Protein 6DU6 (pdb70)

Solvent-accessible surface area: 80633 Å² total; per-residue (Å²): 61,75,20,64,12,69,31,33,8,77,20,69,9,70,68,170,36,66,150,25,39,16,1,3,0,1,0,5,14,4,112,35,0,33,44,42,119,43,2,35,127,0,5,59,36,14,1,26,1,4,18,10,55,3,42,134,47,74,72,143,91,8,31,76,4,5,141,26,14,93,84,1,17,72,90,73,7,156,143,89,40,119,26,53,14,13,0,16,0,2,3,9,18,6,13,70,17,92,11,4,38,60,126,23,141,12,101,7,50,68,59,95,61,5,47,7,1,17,55,134,118,28,74,113,145,4,44,84,104,73,2,20,12,76,2,89,49,4,33,83,26,17,149,174,40,52,104,5,38,11,25,104,24,109,0,12,0,46,5,77,62,70,60,67,49,27,2,46,0,36,4,76,112,26,32,113,2,14,12,137,64,23,16,16,10,19,44,12,76,29,86,42,76,18,23,36,121,83,2,93,40,3,1,94,30,0,24,122,51,35,1,0,0,0,0,4,4,29,2,12,75,41,63,6,4,156,83,3,76,106,42,7,30,128,162,1,108,88,8,66,4,0,1,14,0,3,8,33,47,0,22,125,43,0,80,50,0,5,79,50,4,40,0,0,2,0,4,0,16,49,0,7,22,11,2,70,14,30,26,2,2,10,0,1,10,1,0,0,1,55,0,13,76,37,20,56,1,0,0,0,0,28,50,0,1,50,32,1,23,167,97,41,96,5,11,28,0,3,2,0,0,0,0,3,0,0,48,16,6,0,3,0,0,1,0,24,18,0,0,14,159,0,128,63,6,49,65,0,0,82,6,0,3,76,2,0,43,26,0,12,44,12,20,30,28,102,54,48,21,41,14,5,10,59,46,81,25,98,67,32,94,56,45,8,0,2,4,0,0,1,1,11,0,4,53,33,9,170,11,22,0,2,1,0,20,12,73,60,0,145,13,0,18,20,2,1,41,1,17,11,133,14,3,0,0,1,1,3,78,111,40,45,22,1,56,12,2,16,5,30,6,1,5,37,9,4,25,15,99,113,142,50,82,190,71,71,122,108,2,5,62,29,12,14,113,45,0,48,76,32,0,129,113,135,48,32,21,140,110,63,44,27,1,1,4,2,2,14,140,56,90,47,86,62,74,24,25,14,0,62,3,46,113,76,80,27,64,10,78,30,27,4,70,19,69,37,94,66,172,48,49,151,16,41,17,1,3,0,2,0,6,15,4,108,35,0,32,44,36,116,51,0,43,124,0,3,59,30,13,0,19,2,0,12,5,50,4,21,116,42,54,65,131,89,11,30,81,4,6,135,21,3,92,63,0,24,95,70,24,27,186,118,62,62,22,39,41,12,12,0,3,1,1,0,9,52,6,11,49,11,62,13,9,58,21,74,82,86,79,108,58,55,37,90,12,131,160,68,112,127,11,80,20,21,26,75,146,129,42,89,86,135,6,45,37,118,22,18,26,14,47,161,29,79,15,20,146,17,8,128,141,55,36,99,23,43,14,20,102,16,68,0,7,14,30,11,76,61,88,69,54,103,33,8,47,6,44,6,96,86,30,24,86,6,0,41,153,47,28,12,18,8,14,42,5,84,24,78,18,62,36,30,36,152,88,5,20,55,1,4,96,26,0,18,114,55,33,4,0,0,0,0,5,7,17,3,12,87,13,72,6,4,160,88,5,89,110,43,4,31,130,138,0,109,88,7,48,4,0,1,14,0,4,5,51,24,0,30,137,44,1,85,53,0,11,81,54,1,32,0,0,0,0,3,0,15,45,0,7,16,9,8,68,8,28,37,0,1,7,0,1,8,1,0,0,0,62,0,10,85,52,19,58,1,0,2,0,0,23,44,0,2,47,28,1,14,136,139,44,90,17,16,24,0,1,2,1,1,0,1,4,0,0,50,12,6,0,4,1,1,2,1,30,19,0,0,16,143,0,117,72,3,41,66,0,0,74,17,0,6,85,2,0,64,18,0,13,51,12,25,37,31,108,66,48,24,49,14,0,15,63,46,14,113,94,77,24,94,54,36,19,0,2,4,0,0,1,3,13,0,4,35,16,7,153,9,19,0,2,0,0,26,14,51,58,1,48,14,0,23,48,2,1,24,1,21,12,103,11,1,0,0,1,1,2,40,111,51,46,17,0,48,6,1,10,4,21,6,2,6,36,7,6,18,20,124,120,74,101,94,177,69,88,90,119,9,9,60,38,27,11,116,54,0,19,55,30,0,81,115,85,42,31,8,137,86,57,42,28,0,0,2,3,11,20,154,38,77,44,82,60,91,18,15,14,0,62,3,22,49,9,159,188,81,145,5,60,25,65,13,65,29,30,6,72,21,73,23,96,71,168,50,62,159,23,40,17,1,4,0,1,0,7,18,7,111,38,0,30,38,40,100,84,3,29,98,0,5,63,37,12,0,23,0,0,15,10,52,4,21,102,48,73,65,144,93,12,32,74,7,7,145,26,8,78,96,0,21,107,91,39,27,183,84,132,55,46,42,57,17,8,0,6,1,1,1,12,48,4,15,42,13,63,8,18,50,14,40,68,82,73,119,54,66,27,91,16,128,157,69,103,151,28,76,17,27,106,33,167,86,7,108,94,127,1,26,106,78,92,20,61,22,80,17,132,54,15,53,157,19,17,128,171,66,44,73,16,34,8,8,106,25,61,0,4,13,41,9,93,60,90,58,62,125,37,16,70,22,58,12,86,88,34,27,89,5,0,39,129,58,28,10,27,22,17,50,15,67,25,90,41,76,16,27,36,125,78,2,92,40,0,2,81,36,0,18,115,64,33,5,0,0,1,0,4,5,15,1,18,73,32,59,8,4,147,94,2,90,114,50,3,30,134,151,0,119,84,7,66,0,1,0,12,0,4,9,39,52,0,21,114,42,2,84,54,0,12,84,39,2,18,0,0,1,0,5,0,21,39,0,7,30,12,1,72,15,29,25,0,1,10,0,1,10,1,0,0,0,58,0,7,86,49,7,49,2,0,1,0,0,20,43,0,1,51,18,0,17,155,114,57,118,8,11,28,0,2,2,1,0,0,0,2,0,0,46,10,5,0,2,0,0,1,0,24,15,0,0,11,148,0,118,62,16,47,65,0,0,78,4,0,7,84,1,0,44,20,0,14,50,11,20,27,33,85,50,45,18,31,19,0,22,81,34,31,97,89,89,28,94,50,36,15,0,1,4,1,0,1,2,9,0,5,57,29,4,171,9,21,0,1,0,0,24,14,55,57,0,96,10,0,14,15,2,0,19,1,17,10,132,12,4,0,0,0,0,2,75,110,44,51,19,1,39,10,1,14,6,24,4,1,7,42,10,7,27,26,130,117,145,64,104,175,68,92,108,140,8,14,86,45,23,9,117,52,0,20,56,25,0,80,102,104,50,38,8,138,88,61,47,30,0,0,0,1,14,18,107,41,74,49,75,64,112,34,6,12,0,68,6,48,84,11,168,92,72,31,59,12,64,29,32,3,69,25,66,24,98,69,172,47,56,156,18,45,16,1,5,0,1,0,6,17,5,110,33,0,32,32,57,111,91,3,31,123,0,7,58,33,10,1,28,2,3,15,14,51,7,23,120,53,74,77,143,86,10,33,71,7,7,130,24,8,90,86,0,24,108,81,40,51,178,72,178,69,38,39,65,23,11,0,10,2,1,0,11,46,7,24,49,11,57,15,29,103,34,103,50,92,91,110,71,130,55,125,49,144,148,64,112,138,28,62,26,6,26,72,145,134,59,95,120,175,13,36,38,98,80,16,43,7,77,5,111,63,9,51,168,15,22,128,170,65,29,100,27,28,10,32,111,12,77,20,5,22,37,13,88,58,93,56,65,85,31,6,73,10,64,29,99,56,28,25,51,14,20,47,157,61,30,13,22,12,14,60,9,74,34,76,41,83,13,27,49,125,87,5,100,46,4,3,90,32,0,25,124,48,33,5,0,0,1,0,6,7,26,3,30,59,33,63,7,13,142,74,5,77,106,31,5,32,129,156,0,101,87,10,62,4,2,2,16,0,4,13,42,43,0,22,122,48,0,81,57,0,12,71,46,2,38,0,0,1,0,4,0,19,48,0,7,19,11,3,68,25,41,36,0,2,12,0,2,9,0,0,0,0,54,0,6,88,42,18,49,3,0,1,0,0,22,55,0,1,49,18,2,23,155,98,55,106,6,3,19,0,1,1,0,0,0,2,3,0,0,47,10,4,0,6,1,1,1,0,26,19,0,0,17,166,1,125,66,16,55,66,0,0,76,11,0,6,85,1,2,47,21,0,15,49,4,22,36,39,102,42,37,22,41,13,0,14,66,49,14,90,112,82,34,79,55,36,6,0,3,2,0,0,1,3,14,0,5,53,35,8,157,9,24,0,3,1,0,23,17,112,79,1,169,16,0,18,22,4,1,26,0,21,11,122,12,3,0,0,1,1,6,78,109,43,34,16,2,41,11,2,18,6,30,6,1,6,44,8,4,33,28,134,118,142,87,96,179,80,138,95,133,17,8,42,41,44,6,70,50,0,4,60,29,0,97,110,107,56,40,11,141,99,61,45,31,0,0,1,2,10,22,154,102,111,27,13,22,0,56,5,41,88,12,147

Radius of gyration: 41.03 Å; Cα contacts (8 Å, |Δi|>4): 4646; chains: 4; bounding box: 105×100×108 Å

Structure (mmCIF, N/CA/C/O backbone):
data_6DU6
#
_entry.id   6DU6
#
_cell.length_a   109.229
_cell.length_b   113.654
_cell.length_c   202.075
_cell.angle_alpha   90.00
_cell.angle_beta   90.00
_cell.angle_gamma   90.00
#
_symmetry.space_group_name_H-M   'P 21 21 21'
#
loop_
_entity.id
_entity.type
_entity.pdbx_description
1 polymer 'Pyruvate kinase'
2 non-polymer 1,6-di-O-phosphono-beta-D-fructofuranose
#
loop_
_atom_site.group_PDB
_atom_site.id
_atom_site.type_symbol
_atom_site.label_atom_id
_atom_site.label_alt_id
_atom_site.label_comp_id
_atom_site.label_asym_id
_atom_site.label_entity_id
_atom_site.label_seq_id
_atom_site.pdbx_PDB_ins_code
_atom_site.Cartn_x
_atom_site.Cartn_y
_atom_site.Cartn_z
_atom_site.occupancy
_atom_site.B_iso_or_equiv
_atom_site.auth_seq_id
_atom_site.auth_comp_id
_atom_site.auth_asym_id
_atom_site.auth_atom_id
_atom_site.pdbx_PDB_model_num
ATOM 1 N N . SER A 1 39 ? 20.144 34.967 44.164 1.00 139.49 21 SER A N 1
ATOM 2 C CA . SER A 1 39 ? 19.212 34.289 45.058 1.00 139.78 21 SER A CA 1
ATOM 3 C C . SER A 1 39 ? 19.964 33.431 46.075 1.00 141.64 21 SER A C 1
ATOM 4 O O . SER A 1 39 ? 21.049 32.925 45.786 1.00 143.39 21 SER A O 1
ATOM 7 N N . VAL A 1 40 ? 19.385 33.272 47.267 1.00 140.75 22 VAL A N 1
ATOM 8 C CA . VAL A 1 40 ? 20.026 32.470 48.305 1.00 140.19 22 VAL A CA 1
ATOM 9 C C . VAL A 1 40 ? 19.761 30.983 48.099 1.00 133.79 22 VAL A C 1
ATOM 10 O O . VAL A 1 40 ? 20.679 30.159 48.183 1.00 132.84 22 VAL A O 1
ATOM 14 N N . SER A 1 41 ? 18.512 30.612 47.822 1.00 136.15 23 SER A N 1
ATOM 15 C CA . SER A 1 41 ? 18.118 29.212 47.730 1.00 138.05 23 SER A CA 1
ATOM 16 C C . SER A 1 41 ? 17.449 28.946 46.390 1.00 132.11 23 SER A C 1
ATOM 17 O O . SER A 1 41 ? 17.083 29.867 45.656 1.00 135.77 23 SER A O 1
ATOM 20 N N . HIS A 1 42 ? 17.286 27.657 46.078 1.00 122.33 24 HIS A N 1
ATOM 21 C CA . HIS A 1 42 ? 16.656 27.276 44.818 1.00 121.67 24 HIS A CA 1
ATOM 22 C C . HIS A 1 42 ? 15.191 27.694 44.788 1.00 123.65 24 HIS A C 1
ATOM 23 O O . HIS A 1 42 ? 14.686 28.126 43.745 1.00 127.83 24 HIS A O 1
ATOM 30 N N . LEU A 1 43 ? 14.488 27.551 45.913 1.00 131.19 25 LEU A N 1
ATOM 31 C CA . LEU A 1 43 ? 13.101 28.001 45.978 1.00 137.30 25 LEU A CA 1
ATOM 32 C C . LEU A 1 43 ? 13.001 29.503 45.732 1.00 137.89 25 LEU A C 1
ATOM 33 O O . LEU A 1 43 ? 12.157 29.963 44.953 1.00 138.53 25 LEU A O 1
ATOM 38 N N . GLU A 1 44 ? 13.860 30.287 46.392 1.00 135.02 26 GLU A N 1
ATOM 39 C CA . GLU A 1 44 ? 13.875 31.727 46.159 1.00 140.74 26 GLU A CA 1
ATOM 40 C C . GLU A 1 44 ? 14.271 32.059 44.727 1.00 138.72 26 GLU A C 1
ATOM 41 O O . GLU A 1 44 ? 13.807 33.061 44.171 1.00 140.50 26 GLU A O 1
ATOM 47 N N . HIS A 1 45 ? 15.132 31.239 44.119 1.00 140.23 27 HIS A N 1
ATOM 48 C CA . HIS A 1 45 ? 15.481 31.440 42.717 1.00 140.69 27 HIS A CA 1
ATOM 49 C C . HIS A 1 45 ? 14.264 31.256 41.823 1.00 139.28 27 HIS A C 1
ATOM 50 O O . HIS A 1 45 ? 13.969 32.104 40.975 1.00 138.81 27 HIS A O 1
ATOM 57 N N . MET A 1 46 ? 13.541 30.147 42.005 1.00 140.11 28 MET A N 1
ATOM 58 C CA . MET A 1 46 ? 12.338 29.904 41.215 1.00 140.02 28 MET A CA 1
ATOM 59 C C . MET A 1 46 ? 11.306 31.002 41.435 1.00 140.16 28 MET A C 1
ATOM 60 O O . MET A 1 46 ? 10.603 31.403 40.499 1.00 139.65 28 MET A O 1
ATOM 65 N N . CYS A 1 47 ? 11.200 31.500 42.669 1.00 144.22 29 CYS A N 1
ATOM 66 C CA . CYS A 1 47 ? 10.280 32.596 42.948 1.00 147.01 29 CYS A CA 1
ATOM 67 C C . CYS A 1 47 ? 10.684 33.869 42.217 1.00 141.39 29 CYS A C 1
ATOM 68 O O . CYS A 1 47 ? 9.822 34.683 41.865 1.00 142.52 29 CYS A O 1
ATOM 71 N N . SER A 1 48 ? 11.981 34.057 41.976 1.00 134.64 30 SER A N 1
ATOM 72 C CA . SER A 1 48 ? 12.496 35.291 41.392 1.00 135.23 30 SER A CA 1
ATOM 73 C C . SER A 1 48 ? 12.362 35.343 39.875 1.00 132.90 30 SER A C 1
ATOM 74 O O . SER A 1 48 ? 12.736 36.358 39.277 1.00 134.86 30 SER A O 1
ATOM 77 N N . LEU A 1 49 ? 11.855 34.285 39.241 1.00 125.08 31 LEU A N 1
ATOM 78 C CA . LEU A 1 49 ? 11.669 34.302 37.795 1.00 118.22 31 LEU A CA 1
ATOM 79 C C . LEU A 1 49 ? 10.630 35.345 37.403 1.00 116.58 31 LEU A C 1
ATOM 80 O O . LEU A 1 49 ? 9.527 35.384 37.957 1.00 115.87 31 LEU A O 1
ATOM 85 N N . ASP A 1 50 ? 10.989 36.188 36.439 1.00 114.03 32 ASP A N 1
ATOM 86 C CA . ASP A 1 50 ? 10.141 37.287 35.994 1.00 112.22 32 ASP A CA 1
ATOM 87 C C . ASP A 1 50 ? 10.001 37.179 34.484 1.00 112.69 32 ASP A C 1
ATOM 88 O O . ASP A 1 50 ? 11.007 37.152 33.768 1.00 113.53 32 ASP A O 1
ATOM 93 N N . ILE A 1 51 ? 8.758 37.096 34.004 1.00 112.95 33 ILE A N 1
ATOM 94 C CA . ILE A 1 51 ? 8.538 37.062 32.562 1.00 114.07 33 ILE A CA 1
ATOM 95 C C . ILE A 1 51 ? 8.873 38.409 31.937 1.00 115.90 33 ILE A C 1
ATOM 96 O O . ILE A 1 51 ? 9.229 38.482 30.755 1.00 115.14 33 ILE A O 1
ATOM 101 N N . ASP A 1 52 ? 8.766 39.492 32.712 1.00 119.63 34 ASP A N 1
ATOM 102 C CA . ASP A 1 52 ? 9.104 40.813 32.196 1.00 130.70 34 ASP A CA 1
ATOM 103 C C . ASP A 1 52 ? 10.610 40.990 32.038 1.00 145.44 34 ASP A C 1
ATOM 104 O O . ASP A 1 52 ? 11.053 41.770 31.186 1.00 147.62 34 ASP A O 1
ATOM 109 N N . SER A 1 53 ? 11.407 40.293 32.846 1.00 157.37 35 SER A N 1
ATOM 110 C CA . SER A 1 53 ? 12.857 40.425 32.768 1.00 171.85 35 SER A CA 1
ATOM 111 C C . SER A 1 53 ? 13.353 39.867 31.439 1.00 178.13 35 SER A C 1
ATOM 112 O O . SER A 1 53 ? 13.223 38.667 31.173 1.00 178.12 35 SER A O 1
ATOM 115 N N . GLN A 1 54 ? 13.918 40.736 30.606 1.00 184.21 36 GLN A N 1
ATOM 116 C CA . GLN A 1 54 ? 14.334 40.349 29.266 1.00 187.67 36 GLN A CA 1
ATOM 117 C C . GLN A 1 54 ? 15.646 39.573 29.300 1.00 189.22 36 GLN A C 1
ATOM 118 O O . GLN A 1 54 ? 16.535 39.856 30.108 1.00 192.52 36 GLN A O 1
ATOM 124 N N . THR A 1 55 ? 15.753 38.585 28.417 1.00 195.42 37 THR A N 1
ATOM 125 C CA . THR A 1 55 ? 16.947 37.768 28.276 1.00 201.24 37 THR A CA 1
ATOM 126 C C . THR A 1 55 ? 17.932 38.417 27.306 1.00 205.89 37 THR A C 1
ATOM 127 O O . THR A 1 55 ? 17.610 39.368 26.591 1.00 210.39 37 THR A O 1
ATOM 129 N N . ALA A 1 56 ? 19.154 37.891 27.294 1.00 203.88 38 ALA A N 1
ATOM 130 C CA . ALA A 1 56 ? 20.147 38.332 26.330 1.00 202.60 38 ALA A CA 1
ATOM 131 C C . ALA A 1 56 ? 19.835 37.759 24.951 1.00 200.47 38 ALA A C 1
ATOM 132 O O . ALA A 1 56 ? 19.163 36.733 24.810 1.00 198.67 38 ALA A O 1
ATOM 134 N N . PHE A 1 57 ? 20.337 38.443 23.920 1.00 201.02 39 PHE A N 1
ATOM 135 C CA . PHE A 1 57 ? 20.051 38.028 22.549 1.00 200.89 39 PHE A CA 1
ATOM 136 C C . PHE A 1 57 ? 20.707 36.697 22.204 1.00 195.85 39 PHE A C 1
ATOM 137 O O . PHE A 1 57 ? 20.167 35.937 21.393 1.00 195.41 39 PHE A O 1
ATOM 145 N N . VAL A 1 58 ? 21.863 36.400 22.798 1.00 179.93 40 VAL A N 1
ATOM 146 C CA . VAL A 1 58 ? 22.618 35.212 22.418 1.00 163.18 40 VAL A CA 1
ATOM 147 C C . VAL A 1 58 ? 21.885 33.956 22.872 1.00 144.17 40 VAL A C 1
ATOM 148 O O . VAL A 1 58 ? 21.285 33.917 23.955 1.00 145.05 40 VAL A O 1
ATOM 152 N N . ARG A 1 59 ? 21.932 32.919 22.039 1.00 124.65 41 ARG A N 1
ATOM 153 C CA . ARG A 1 59 ? 21.382 31.608 22.359 1.00 108.71 41 ARG A CA 1
ATOM 154 C C . ARG A 1 59 ? 22.512 30.591 22.288 1.00 102.96 41 ARG A C 1
ATOM 155 O O . ARG A 1 59 ? 23.081 30.367 21.214 1.00 105.91 41 ARG A O 1
ATOM 163 N N . LEU A 1 60 ? 22.842 29.989 23.428 1.00 97.06 42 LEU A N 1
ATOM 164 C CA . LEU A 1 60 ? 24.035 29.160 23.541 1.00 93.05 42 LEU A CA 1
ATOM 165 C C . LEU A 1 60 ? 23.802 27.719 23.098 1.00 94.91 42 LEU A C 1
ATOM 166 O O . LEU A 1 60 ? 24.705 27.097 22.526 1.00 96.36 42 LEU A O 1
ATOM 171 N N . SER A 1 61 ? 22.615 27.170 23.352 1.00 94.69 43 SER A N 1
ATOM 172 C CA . SER A 1 61 ? 22.370 25.753 23.115 1.00 94.61 43 SER A CA 1
ATOM 173 C C . SER A 1 61 ? 22.150 25.470 21.634 1.00 95.37 43 SER A C 1
ATOM 174 O O . SER A 1 61 ? 21.467 26.222 20.934 1.00 98.71 43 SER A O 1
ATOM 177 N N . GLY A 1 62 ? 22.738 24.374 21.161 1.00 94.55 44 GLY A N 1
ATOM 178 C CA . GLY A 1 62 ? 22.625 24.018 19.761 1.00 96.51 44 GLY A CA 1
ATOM 179 C C . GLY A 1 62 ? 21.297 23.360 19.429 1.00 94.70 44 GLY A C 1
ATOM 180 O O . GLY A 1 62 ? 20.661 22.717 20.266 1.00 94.90 44 GLY A O 1
ATOM 181 N N . ILE A 1 63 ? 20.879 23.527 18.176 1.00 93.52 45 ILE A N 1
ATOM 182 C CA . ILE A 1 63 ? 19.640 22.954 17.661 1.00 92.56 45 ILE A CA 1
ATOM 183 C C . ILE A 1 63 ? 19.987 21.937 16.583 1.00 92.53 45 ILE A C 1
ATOM 184 O O . ILE A 1 63 ? 20.708 22.256 15.630 1.00 95.63 45 ILE A O 1
ATOM 189 N N . ILE A 1 64 ? 19.473 20.717 16.734 1.00 90.18 46 ILE A N 1
ATOM 190 C CA . ILE A 1 64 ? 19.703 19.630 15.788 1.00 87.18 46 ILE A CA 1
ATOM 191 C C . ILE A 1 64 ? 18.408 19.372 15.033 1.00 87.23 46 ILE A C 1
ATOM 192 O O . ILE A 1 64 ? 17.339 19.242 15.645 1.00 84.15 46 ILE A O 1
ATOM 197 N N . CYS A 1 65 ? 18.504 19.282 13.707 1.00 88.47 47 CYS A N 1
ATOM 198 C CA . CYS A 1 65 ? 17.347 19.077 12.846 1.00 86.94 47 CYS A CA 1
ATOM 199 C C . CYS A 1 65 ? 17.564 17.837 11.991 1.00 87.40 47 CYS A C 1
ATOM 200 O O . CYS A 1 65 ? 18.593 17.717 11.317 1.00 86.48 47 CYS A O 1
ATOM 203 N N . THR A 1 66 ? 16.586 16.933 12.001 1.00 87.54 48 THR A N 1
ATOM 204 C CA . THR A 1 66 ? 16.630 15.764 11.136 1.00 87.39 48 THR A CA 1
ATOM 205 C C . THR A 1 66 ? 16.131 16.136 9.747 1.00 89.65 48 THR A C 1
ATOM 206 O O . THR A 1 66 ? 15.115 16.821 9.598 1.00 89.08 48 THR A O 1
ATOM 210 N N . ILE A 1 67 ? 16.844 15.674 8.729 1.00 91.86 49 ILE A N 1
ATOM 211 C CA . ILE A 1 67 ? 16.555 16.037 7.349 1.00 94.72 49 ILE A CA 1
ATOM 212 C C . ILE A 1 67 ? 15.683 14.958 6.726 1.00 96.35 49 ILE A C 1
ATOM 213 O O . ILE A 1 67 ? 15.925 13.756 6.908 1.00 82.13 49 ILE A O 1
ATOM 218 N N . GLY A 1 68 ? 14.653 15.391 6.004 1.00 97.69 50 GLY A N 1
ATOM 219 C CA . GLY A 1 68 ? 13.738 14.495 5.339 1.00 96.99 50 GLY A CA 1
ATOM 220 C C . GLY A 1 68 ? 13.091 15.153 4.138 1.00 95.40 50 GLY A C 1
ATOM 221 O O . GLY A 1 68 ? 13.569 16.172 3.630 1.00 94.88 50 GLY A O 1
ATOM 222 N N . PRO A 1 69 ? 11.988 14.573 3.652 1.00 97.51 51 PRO A N 1
ATOM 223 C CA . PRO A 1 69 ? 11.344 15.126 2.446 1.00 100.03 51 PRO A CA 1
ATOM 224 C C . PRO A 1 69 ? 10.955 16.589 2.571 1.00 101.17 51 PRO A C 1
ATOM 225 O O . PRO A 1 69 ? 11.028 17.331 1.584 1.00 106.07 51 PRO A O 1
ATOM 229 N N . ALA A 1 70 ? 10.535 17.027 3.758 1.00 88.54 52 ALA A N 1
ATOM 230 C CA . ALA A 1 70 ? 10.130 18.418 3.931 1.00 88.53 52 ALA A CA 1
ATOM 231 C C . ALA A 1 70 ? 11.318 19.373 3.919 1.00 88.39 52 ALA A C 1
ATOM 232 O O . ALA A 1 70 ? 11.182 20.520 3.480 1.00 114.51 52 ALA A O 1
ATOM 234 N N . SER A 1 71 ? 12.477 18.932 4.404 1.00 87.07 53 SER A N 1
ATOM 235 C CA . SER A 1 71 ? 13.628 19.807 4.590 1.00 137.92 53 SER A CA 1
ATOM 236 C C . SER A 1 71 ? 14.761 19.568 3.600 1.00 134.58 53 SER A C 1
ATOM 237 O O . SER A 1 71 ? 15.747 20.313 3.624 1.00 134.75 53 SER A O 1
ATOM 240 N N . VAL A 1 72 ? 14.651 18.560 2.730 1.00 129.25 54 VAL A N 1
ATOM 241 C CA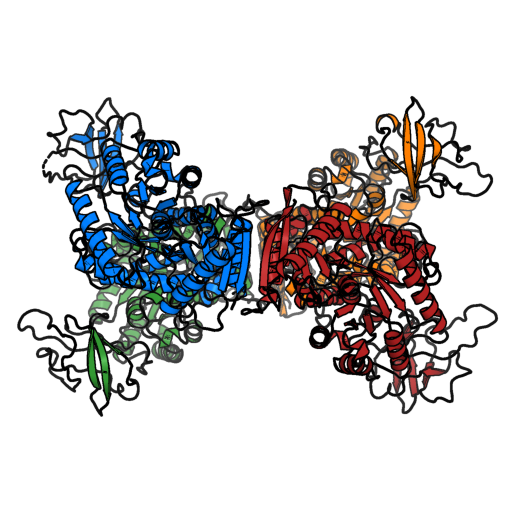 . VAL A 1 72 ? 15.776 18.190 1.873 1.00 128.27 54 VAL A CA 1
ATOM 242 C C . VAL A 1 72 ? 16.057 19.265 0.828 1.00 126.62 54 VAL A C 1
ATOM 243 O O . VAL A 1 72 ? 17.186 19.375 0.332 1.00 127.44 54 VAL A O 1
ATOM 247 N N . ALA A 1 73 ? 15.057 20.068 0.478 1.00 125.73 55 ALA A N 1
ATOM 248 C CA . ALA A 1 73 ? 15.235 21.059 -0.572 1.00 127.32 55 ALA A CA 1
ATOM 249 C C . ALA A 1 73 ? 16.297 22.077 -0.163 1.00 126.70 55 ALA A C 1
ATOM 250 O O . ALA A 1 73 ? 16.407 22.416 1.020 1.00 126.04 55 ALA A O 1
ATOM 252 N N . PRO A 1 74 ? 17.101 22.577 -1.109 1.00 126.90 56 PRO A N 1
ATOM 253 C CA . PRO A 1 74 ? 18.154 23.536 -0.732 1.00 125.80 56 PRO A CA 1
ATOM 254 C C . PRO A 1 74 ? 17.614 24.851 -0.196 1.00 123.70 56 PRO A C 1
ATOM 255 O O . PRO A 1 74 ? 18.178 25.400 0.756 1.00 120.51 56 PRO A O 1
ATOM 259 N N . GLU A 1 75 ? 16.549 25.385 -0.796 1.00 126.02 57 GLU A N 1
ATOM 260 C CA . GLU A 1 75 ? 15.989 26.654 -0.334 1.00 127.29 57 GLU A CA 1
ATOM 261 C C . GLU A 1 75 ? 15.384 26.514 1.059 1.00 125.93 57 GLU A C 1
ATOM 262 O O . GLU A 1 75 ? 15.595 27.368 1.933 1.00 125.33 57 GLU A O 1
ATOM 268 N N . MET A 1 76 ? 14.606 25.452 1.274 1.00 128.30 58 MET A N 1
ATOM 269 C CA . MET A 1 76 ? 14.073 25.182 2.603 1.00 129.23 58 MET A CA 1
ATOM 270 C C . MET A 1 76 ? 15.204 24.987 3.604 1.00 133.61 58 MET A C 1
ATOM 271 O O . MET A 1 76 ? 15.098 25.409 4.762 1.00 129.52 58 MET A O 1
ATOM 276 N N . LEU A 1 77 ? 16.308 24.385 3.158 1.00 142.85 59 LEU A N 1
ATOM 277 C CA . LEU A 1 77 ? 17.460 24.181 4.028 1.00 140.39 59 LEU A CA 1
ATOM 278 C C . LEU A 1 77 ? 18.109 25.511 4.399 1.00 138.28 59 LEU A C 1
ATOM 279 O O . LEU A 1 77 ? 18.510 25.707 5.549 1.00 135.84 59 LEU A O 1
ATOM 284 N N . GLU A 1 78 ? 18.218 26.436 3.441 1.00 138.44 60 GLU A N 1
ATOM 285 C CA . GLU A 1 78 ? 18.749 27.762 3.752 1.00 134.52 60 GLU A CA 1
ATOM 286 C C . GLU A 1 78 ? 17.853 28.495 4.739 1.00 128.25 60 GLU A C 1
ATOM 287 O O . GLU A 1 78 ? 18.345 29.171 5.651 1.00 124.47 60 GLU A O 1
ATOM 293 N N . LYS A 1 79 ? 16.534 28.388 4.566 1.00 126.33 61 LYS A N 1
ATOM 294 C CA . LYS A 1 79 ? 15.627 29.041 5.507 1.00 125.72 61 LYS A CA 1
ATOM 295 C C . LYS A 1 79 ? 15.760 28.450 6.908 1.00 121.96 61 LYS A C 1
ATOM 296 O O . LYS A 1 79 ? 15.793 29.188 7.903 1.00 122.12 61 LYS A O 1
ATOM 302 N N . MET A 1 80 ? 15.873 27.123 7.005 1.00 116.13 62 MET A N 1
ATOM 303 C CA . MET A 1 80 ? 16.102 26.496 8.304 1.00 111.64 62 MET A CA 1
ATOM 304 C C . MET A 1 80 ? 17.429 26.942 8.900 1.00 109.83 62 MET A C 1
ATOM 305 O O . MET A 1 80 ? 17.524 27.217 10.101 1.00 109.38 62 MET A O 1
ATOM 310 N N . MET A 1 81 ? 18.463 27.018 8.066 1.00 110.52 63 MET A N 1
ATOM 311 C CA . MET A 1 81 ? 19.783 27.438 8.515 1.00 111.65 63 MET A CA 1
ATOM 312 C C . MET A 1 81 ? 19.755 28.854 9.071 1.00 109.68 63 MET A C 1
ATOM 313 O O . MET A 1 81 ? 20.338 29.128 10.127 1.00 106.49 63 MET A O 1
ATOM 318 N N . ALA A 1 82 ? 19.078 29.765 8.374 1.00 112.83 64 ALA A N 1
ATOM 319 C CA . ALA A 1 82 ? 18.926 31.123 8.880 1.00 114.35 64 ALA A CA 1
ATOM 320 C C . ALA A 1 82 ? 18.103 31.142 10.159 1.00 114.91 64 ALA A C 1
ATOM 321 O O . ALA A 1 82 ? 18.323 31.996 11.026 1.00 113.84 64 ALA A O 1
ATOM 323 N N . THR A 1 83 ? 17.147 30.218 10.291 1.00 117.70 65 THR A N 1
ATOM 324 C CA . THR A 1 83 ? 16.326 30.178 11.496 1.00 120.81 65 THR A CA 1
ATOM 325 C C . THR A 1 83 ? 17.150 29.817 12.732 1.00 118.36 65 THR A C 1
ATOM 326 O O . THR A 1 83 ? 16.836 30.277 13.836 1.00 117.07 65 THR A O 1
ATOM 330 N N . GLY A 1 84 ? 18.213 29.026 12.574 1.00 116.56 66 GLY A N 1
ATOM 331 C CA . GLY A 1 84 ? 19.060 28.710 13.710 1.00 115.24 66 GLY A CA 1
ATOM 332 C C . GLY A 1 84 ? 19.567 27.282 13.823 1.00 113.92 66 GLY A C 1
ATOM 333 O O . GLY A 1 84 ? 20.126 26.909 14.858 1.00 114.12 66 GLY A O 1
ATOM 334 N N . MET A 1 85 ? 19.382 26.474 12.782 1.00 110.28 67 MET A N 1
ATOM 335 C CA . MET A 1 85 ? 19.896 25.108 12.788 1.00 105.37 67 MET A CA 1
ATOM 336 C C . MET A 1 85 ? 21.418 25.101 12.841 1.00 105.11 67 MET A C 1
ATOM 337 O O . MET A 1 85 ? 22.081 25.685 11.979 1.00 107.66 67 MET A O 1
ATOM 342 N N . ASN A 1 86 ? 21.973 24.431 13.851 1.00 104.52 68 ASN A N 1
ATOM 343 C CA . ASN A 1 86 ? 23.418 24.350 14.043 1.00 105.86 68 ASN A CA 1
ATOM 344 C C . ASN A 1 86 ? 24.025 23.093 13.437 1.00 105.98 68 ASN A C 1
ATOM 345 O O . ASN A 1 86 ? 25.150 23.137 12.932 1.00 108.65 68 ASN A O 1
ATOM 350 N N . ILE A 1 87 ? 23.317 21.969 13.491 1.00 103.62 69 ILE A N 1
ATOM 351 C CA . ILE A 1 87 ? 23.782 20.715 12.911 1.00 101.41 69 ILE A CA 1
ATOM 352 C C . ILE A 1 87 ? 22.580 19.963 12.360 1.00 96.91 69 ILE A C 1
ATOM 353 O O . ILE A 1 87 ? 21.540 19.869 13.020 1.00 91.63 69 ILE A O 1
ATOM 358 N N . ALA A 1 88 ? 22.716 19.441 11.147 1.00 97.98 70 ALA A N 1
ATOM 359 C CA . ALA A 1 88 ? 21.672 18.645 10.521 1.00 98.58 70 ALA A CA 1
ATOM 360 C C . ALA A 1 88 ? 21.955 17.163 10.720 1.00 95.03 70 ALA A C 1
ATOM 361 O O . ALA A 1 88 ? 23.105 16.720 10.636 1.00 77.92 70 ALA A O 1
ATOM 363 N N . ARG A 1 89 ? 20.898 16.403 10.976 1.00 93.44 71 ARG A N 1
ATOM 364 C CA . ARG A 1 89 ? 20.999 14.985 11.287 1.00 94.83 71 ARG A CA 1
ATOM 365 C C . ARG A 1 89 ? 20.348 14.181 10.170 1.00 97.34 71 ARG A C 1
ATOM 366 O O . ARG A 1 89 ? 19.232 14.491 9.741 1.00 97.94 71 ARG A O 1
ATOM 374 N N . LEU A 1 90 ? 21.055 13.164 9.691 1.00 102.45 72 LEU A N 1
ATOM 375 C CA . LEU A 1 90 ? 20.571 12.276 8.643 1.00 108.87 72 LEU A CA 1
ATOM 376 C C . LEU A 1 90 ? 20.239 10.934 9.274 1.00 109.99 72 LEU A C 1
ATOM 377 O O . LEU A 1 90 ? 21.076 10.350 9.963 1.00 110.39 72 LEU A O 1
ATOM 382 N N . ASN A 1 91 ? 19.019 10.455 9.060 1.00 112.34 73 ASN A N 1
ATOM 383 C CA . ASN A 1 91 ? 18.579 9.201 9.661 1.00 116.22 73 ASN A CA 1
ATOM 384 C C . ASN A 1 91 ? 18.861 8.065 8.682 1.00 121.13 73 ASN A C 1
ATOM 385 O O . ASN A 1 91 ? 18.188 7.939 7.654 1.00 125.62 73 ASN A O 1
ATOM 390 N N . PHE A 1 92 ? 19.862 7.242 9.000 1.00 118.76 74 PHE A N 1
ATOM 391 C CA . PHE A 1 92 ? 20.268 6.140 8.134 1.00 121.17 74 PHE A CA 1
ATOM 392 C C . PHE A 1 92 ? 19.407 4.894 8.279 1.00 124.53 74 PHE A C 1
ATOM 393 O O . PHE A 1 92 ? 19.653 3.915 7.566 1.00 123.30 74 PHE A O 1
ATOM 401 N N . SER A 1 93 ? 18.418 4.890 9.173 1.00 132.18 75 SER A N 1
ATOM 402 C CA . SER A 1 93 ? 17.528 3.740 9.268 1.00 137.44 75 SER A CA 1
ATOM 403 C C . SER A 1 93 ? 16.697 3.537 8.006 1.00 141.10 75 SER A C 1
ATOM 404 O O . SER A 1 93 ? 16.098 2.467 7.844 1.00 142.99 75 SER A O 1
ATOM 407 N N . HIS A 1 94 ? 16.646 4.528 7.117 1.00 142.64 76 HIS A N 1
ATOM 408 C CA . HIS A 1 94 ? 15.963 4.408 5.837 1.00 147.49 76 HIS A CA 1
ATOM 409 C C . HIS A 1 94 ? 16.755 5.166 4.781 1.00 151.45 76 HIS A C 1
ATOM 410 O O . HIS A 1 94 ? 17.522 6.082 5.089 1.00 151.48 76 HIS A O 1
ATOM 417 N N . GLY A 1 95 ? 16.563 4.773 3.528 1.00 156.01 77 GLY A N 1
ATOM 418 C CA . GLY A 1 95 ? 17.216 5.427 2.415 1.00 157.40 77 GLY A CA 1
ATOM 419 C C . GLY A 1 95 ? 18.550 4.796 2.052 1.00 157.67 77 GLY A C 1
ATOM 420 O O . GLY A 1 95 ? 19.222 4.163 2.866 1.00 157.38 77 GLY A O 1
ATOM 421 N N . SER A 1 96 ? 18.932 4.987 0.793 1.00 155.33 78 SER A N 1
ATOM 422 C CA . SER A 1 96 ? 20.151 4.424 0.235 1.00 151.64 78 SER A CA 1
ATOM 423 C C . SER A 1 96 ? 21.313 5.408 0.356 1.00 145.04 78 SER A C 1
ATOM 424 O O . SER A 1 96 ? 21.153 6.556 0.774 1.00 143.60 78 SER A O 1
ATOM 427 N N . HIS A 1 97 ? 22.505 4.934 -0.019 1.00 140.51 79 HIS A N 1
ATOM 428 C CA . HIS A 1 97 ? 23.678 5.803 -0.023 1.00 135.57 79 HIS A CA 1
ATOM 429 C C . HIS A 1 97 ? 23.512 6.953 -1.006 1.00 136.25 79 HIS A C 1
ATOM 430 O O . HIS A 1 97 ? 23.987 8.064 -0.753 1.00 134.59 79 HIS A O 1
ATOM 437 N N . GLU A 1 98 ? 22.859 6.701 -2.143 1.00 139.33 80 GLU A N 1
ATOM 438 C CA . GLU A 1 98 ? 22.645 7.768 -3.116 1.00 140.96 80 GLU A CA 1
ATOM 439 C C . GLU A 1 98 ? 21.748 8.862 -2.551 1.00 137.35 80 GLU A C 1
ATOM 440 O O . GLU A 1 98 ? 22.011 10.053 -2.755 1.00 138.25 80 GLU A O 1
ATOM 446 N N . TYR A 1 99 ? 20.690 8.479 -1.830 1.00 132.69 81 TYR A N 1
ATOM 447 C CA . TYR A 1 99 ? 19.803 9.474 -1.233 1.00 128.47 81 TYR A CA 1
ATOM 448 C C . TYR A 1 99 ? 20.551 10.376 -0.263 1.00 124.09 81 TYR A C 1
ATOM 449 O O . TYR A 1 99 ? 20.456 11.605 -0.340 1.00 121.28 81 TYR A O 1
ATOM 458 N N . HIS A 1 100 ? 21.295 9.778 0.669 1.00 125.14 82 HIS A N 1
ATOM 459 C CA . HIS A 1 100 ? 22.012 10.574 1.658 1.00 123.68 82 HIS A CA 1
ATOM 460 C C . HIS A 1 100 ? 23.158 11.361 1.038 1.00 135.00 82 HIS A C 1
ATOM 461 O O . HIS A 1 100 ? 23.458 12.466 1.495 1.00 134.47 82 HIS A O 1
ATOM 468 N N . ALA A 1 101 ? 23.802 10.824 0.000 1.00 144.41 83 ALA A N 1
ATOM 469 C CA . ALA A 1 101 ? 24.841 11.584 -0.687 1.00 151.40 83 ALA A CA 1
ATOM 470 C C . ALA A 1 101 ? 24.257 12.802 -1.390 1.00 150.71 83 ALA A C 1
ATOM 471 O O . ALA A 1 101 ? 24.838 13.893 -1.340 1.00 151.45 83 ALA A O 1
ATOM 473 N N . ASN A 1 102 ? 23.100 12.641 -2.038 1.00 150.27 84 ASN A N 1
ATOM 474 C CA . ASN A 1 102 ? 22.433 13.780 -2.659 1.00 150.84 84 ASN A CA 1
ATOM 475 C C . ASN A 1 102 ? 21.971 14.780 -1.606 1.00 150.59 84 ASN A C 1
ATOM 476 O O . ASN A 1 102 ? 22.031 15.994 -1.826 1.00 152.55 84 ASN A O 1
ATOM 481 N N . THR A 1 103 ? 21.497 14.287 -0.459 1.00 147.19 85 THR A N 1
ATOM 482 C CA . THR A 1 103 ? 21.115 15.178 0.631 1.00 144.98 85 THR A CA 1
ATOM 483 C C . THR A 1 103 ? 22.316 15.967 1.138 1.00 145.17 85 THR A C 1
ATOM 484 O O . THR A 1 103 ? 22.205 17.163 1.425 1.00 142.24 85 THR A O 1
ATOM 488 N N . ILE A 1 104 ? 23.472 15.312 1.257 1.00 151.66 86 ILE A N 1
ATOM 489 C CA . ILE A 1 104 ? 24.683 16.011 1.673 1.00 155.91 86 ILE A CA 1
ATOM 490 C C . ILE A 1 104 ? 25.078 17.048 0.632 1.00 154.62 86 ILE A C 1
ATOM 491 O O . ILE A 1 104 ? 25.471 18.166 0.971 1.00 157.42 86 ILE A O 1
ATOM 496 N N . LYS A 1 105 ? 24.970 16.700 -0.649 1.00 147.55 87 LYS A N 1
ATOM 497 C CA . LYS A 1 105 ? 25.276 17.664 -1.703 1.00 148.82 87 LYS A CA 1
ATOM 498 C C . LYS A 1 105 ? 24.358 18.881 -1.624 1.00 143.34 87 LYS A C 1
ATOM 499 O O . LYS A 1 105 ? 24.814 20.027 -1.747 1.00 144.96 87 LYS A O 1
ATOM 505 N N . ASN A 1 106 ? 23.061 18.647 -1.404 1.00 135.84 88 ASN A N 1
ATOM 506 C CA . ASN A 1 106 ? 22.103 19.742 -1.297 1.00 130.37 88 ASN A CA 1
ATOM 507 C C . ASN A 1 106 ? 22.376 20.601 -0.069 1.00 123.57 88 ASN A C 1
ATOM 508 O O . ASN A 1 106 ? 22.313 21.835 -0.137 1.00 125.99 88 ASN A O 1
ATOM 513 N N . ILE A 1 107 ? 22.698 19.970 1.061 1.00 117.13 89 ILE A N 1
ATOM 514 C CA . ILE A 1 107 ? 22.976 20.740 2.266 1.00 113.21 89 ILE A CA 1
ATOM 515 C C . ILE A 1 107 ? 24.264 21.539 2.103 1.00 113.73 89 ILE A C 1
ATOM 516 O O . ILE A 1 107 ? 24.371 22.662 2.603 1.00 111.92 89 ILE A O 1
ATOM 521 N N . ARG A 1 108 ? 25.257 20.989 1.397 1.00 114.68 90 ARG A N 1
ATOM 522 C CA . ARG A 1 108 ? 26.496 21.729 1.176 1.00 119.64 90 ARG A CA 1
ATOM 523 C C . ARG A 1 108 ? 26.268 22.932 0.270 1.00 125.52 90 ARG A C 1
ATOM 524 O O . ARG A 1 108 ? 26.744 24.033 0.562 1.00 124.81 90 ARG A O 1
ATOM 532 N N . GLU A 1 109 ? 25.540 22.751 -0.836 1.00 131.43 91 GLU A N 1
ATOM 533 C CA . GLU A 1 109 ? 25.270 23.905 -1.692 1.00 136.96 91 GLU A CA 1
ATOM 534 C C . GLU A 1 109 ? 24.465 24.964 -0.941 1.00 139.22 91 GLU A C 1
ATOM 535 O O . GLU A 1 109 ? 24.740 26.166 -1.065 1.00 140.62 91 GLU A O 1
ATOM 541 N N . ALA A 1 110 ? 23.517 24.536 -0.099 1.00 140.30 92 ALA A N 1
ATOM 542 C CA . ALA A 1 110 ? 22.724 25.497 0.662 1.00 138.49 92 ALA A CA 1
ATOM 543 C C . ALA A 1 110 ? 23.562 26.225 1.711 1.00 136.61 92 ALA A C 1
ATOM 544 O O . ALA A 1 110 ? 23.436 27.447 1.874 1.00 137.72 92 ALA A O 1
ATOM 546 N N . VAL A 1 111 ? 24.428 25.501 2.427 1.00 132.52 93 VAL A N 1
ATOM 547 C CA . VAL A 1 111 ? 25.223 26.127 3.479 1.00 130.74 93 VAL A CA 1
ATOM 548 C C . VAL A 1 111 ? 26.269 27.053 2.880 1.00 133.07 93 VAL A C 1
ATOM 549 O O . VAL A 1 111 ? 26.569 28.112 3.441 1.00 134.56 93 VAL A O 1
ATOM 553 N N . ASP A 1 112 ? 26.830 26.685 1.727 1.00 133.42 94 ASP A N 1
ATOM 554 C CA . ASP A 1 112 ? 27.762 27.574 1.049 1.00 132.99 94 ASP A CA 1
ATOM 555 C C . ASP A 1 112 ? 27.061 28.813 0.519 1.00 132.32 94 ASP A C 1
ATOM 556 O O . ASP A 1 112 ? 27.648 29.902 0.526 1.00 132.03 94 ASP A O 1
ATOM 561 N N . ASN A 1 113 ? 25.813 28.678 0.058 1.00 132.83 95 ASN A N 1
ATOM 562 C CA . ASN A 1 113 ? 25.090 29.858 -0.395 1.00 134.24 95 ASN A CA 1
ATOM 563 C C . ASN A 1 113 ? 24.759 30.780 0.772 1.00 131.18 95 ASN A C 1
ATOM 564 O O . ASN A 1 113 ? 24.815 32.008 0.632 1.00 134.35 95 ASN A O 1
ATOM 569 N N . TYR A 1 114 ? 24.412 30.216 1.935 1.00 124.36 96 TYR A N 1
ATOM 570 C CA . TYR A 1 114 ? 24.209 31.067 3.105 1.00 120.13 96 TYR A CA 1
ATOM 571 C C . TYR A 1 114 ? 25.535 31.603 3.634 1.00 116.41 96 TYR A C 1
ATOM 572 O O . TYR A 1 114 ? 25.612 32.748 4.092 1.00 116.38 96 TYR A O 1
ATOM 581 N N . SER A 1 115 ? 26.594 30.792 3.569 1.00 115.66 97 SER A N 1
ATOM 582 C CA . SER A 1 115 ? 27.908 31.170 4.087 1.00 116.83 97 SER A CA 1
ATOM 583 C C . SER A 1 115 ? 28.569 32.261 3.249 1.00 126.77 97 SER A C 1
ATOM 584 O O . SER A 1 115 ? 29.801 32.336 3.196 1.00 129.29 97 SER A O 1
ATOM 587 N N . LYS A 1 116 ? 27.782 33.116 2.597 1.00 134.06 98 LYS A N 1
ATOM 588 C CA . LYS A 1 116 ? 28.334 34.200 1.801 1.00 142.63 98 LYS A CA 1
ATOM 589 C C . LYS A 1 116 ? 28.419 35.514 2.569 1.00 151.29 98 LYS A C 1
ATOM 590 O O . LYS A 1 116 ? 28.507 36.579 1.951 1.00 156.07 98 LYS A O 1
ATOM 596 N N . LYS A 1 117 ? 28.387 35.466 3.895 1.00 151.61 99 LYS A N 1
ATOM 597 C CA . LYS A 1 117 ? 28.675 36.632 4.717 1.00 163.77 99 LYS A CA 1
ATOM 598 C C . LYS A 1 117 ? 30.133 36.608 5.165 1.00 177.96 99 LYS A C 1
ATOM 599 O O . LYS A 1 117 ? 30.815 35.589 5.056 1.00 177.07 99 LYS A O 1
ATOM 605 N N . GLN A 1 118 ? 30.612 37.760 5.644 1.00 196.22 100 GLN A N 1
ATOM 606 C CA . GLN A 1 118 ? 31.961 37.886 6.198 1.00 213.12 100 GLN A CA 1
ATOM 607 C C . GLN A 1 118 ? 33.045 37.510 5.189 1.00 232.93 100 GLN A C 1
ATOM 608 O O . GLN A 1 118 ? 33.852 38.355 4.788 1.00 235.94 100 GLN A O 1
ATOM 614 N N . GLY A 1 119 ? 33.074 36.242 4.790 1.00 249.77 101 GLY A N 1
ATOM 615 C CA . GLY A 1 119 ? 34.017 35.715 3.821 1.00 251.42 101 GLY A CA 1
ATOM 616 C C . GLY A 1 119 ? 33.696 34.254 3.595 1.00 249.45 101 GLY A C 1
ATOM 617 O O . GLY A 1 119 ? 32.733 33.928 2.896 1.00 249.50 101 GLY A O 1
ATOM 618 N N . LYS A 1 120 ? 34.497 33.355 4.174 1.00 231.29 102 LYS A N 1
ATOM 619 C CA . LYS A 1 120 ? 34.164 31.934 4.113 1.00 212.00 102 LYS A CA 1
ATOM 620 C C . LYS A 1 120 ? 33.753 31.330 5.463 1.00 195.25 102 LYS A C 1
ATOM 621 O O . LYS A 1 120 ? 34.091 30.168 5.723 1.00 195.23 102 LYS A O 1
ATOM 627 N N . PRO A 1 121 ? 33.038 32.060 6.368 1.00 175.71 103 PRO A N 1
ATOM 628 C CA . PRO A 1 121 ? 32.703 31.464 7.668 1.00 163.83 103 PRO A CA 1
ATOM 629 C C . PRO A 1 121 ? 31.588 30.429 7.656 1.00 152.22 103 PRO A C 1
ATOM 630 O O . PRO A 1 121 ? 31.531 29.507 6.834 1.00 152.04 103 PRO A O 1
ATOM 634 N N . PHE A 1 122 ? 30.674 30.642 8.609 1.00 143.17 104 PHE A N 1
ATOM 635 C CA . PHE A 1 122 ? 29.520 29.867 9.049 1.00 131.82 104 PHE A CA 1
ATOM 636 C C . PHE A 1 122 ? 29.799 28.372 8.946 1.00 124.29 104 PHE A C 1
ATOM 637 O O . PHE A 1 122 ? 29.548 27.750 7.904 1.00 123.19 104 PHE A O 1
ATOM 645 N N . PRO A 1 123 ? 30.335 27.775 10.002 1.00 118.68 105 PRO A N 1
ATOM 646 C CA . PRO A 1 123 ? 30.518 26.325 10.030 1.00 114.94 105 PRO A CA 1
ATOM 647 C C . PRO A 1 123 ? 29.244 25.619 10.464 1.00 109.08 105 PRO A C 1
ATOM 648 O O . PRO A 1 123 ? 28.470 26.118 11.284 1.00 105.59 105 PRO A O 1
ATOM 652 N N . LEU A 1 124 ? 29.030 24.438 9.890 1.00 108.10 106 LEU A N 1
ATOM 653 C CA . LEU A 1 124 ? 27.867 23.625 10.207 1.00 104.46 106 LEU A CA 1
ATOM 654 C C . LEU A 1 124 ? 28.310 22.173 10.279 1.00 109.58 106 LEU A C 1
ATOM 655 O O . LEU A 1 124 ? 29.074 21.705 9.430 1.00 113.90 106 LEU A O 1
ATOM 660 N N . ALA A 1 125 ? 27.808 21.462 11.282 1.00 95.06 107 ALA A N 1
ATOM 661 C CA . ALA A 1 125 ? 28.249 20.111 11.592 1.00 97.85 107 ALA A CA 1
ATOM 662 C C . ALA A 1 125 ? 27.392 19.070 10.885 1.00 98.20 107 ALA A C 1
ATOM 663 O O . ALA A 1 125 ? 26.219 19.299 10.578 1.00 97.46 107 ALA A O 1
ATOM 665 N N . ILE A 1 126 ? 28.003 17.917 10.620 1.00 99.03 108 ILE A N 1
ATOM 666 C CA . ILE A 1 126 ? 27.356 16.813 9.925 1.00 98.60 108 ILE A CA 1
ATOM 667 C C . ILE A 1 126 ? 27.178 15.653 10.891 1.00 97.57 108 ILE A C 1
ATOM 668 O O . ILE A 1 126 ? 28.100 15.306 11.638 1.00 97.19 108 ILE A O 1
ATOM 673 N N . ALA A 1 127 ? 25.989 15.057 10.868 1.00 100.02 109 ALA A N 1
ATOM 674 C CA . ALA A 1 127 ? 25.589 13.998 11.781 1.00 103.62 109 ALA A CA 1
ATOM 675 C C . ALA A 1 127 ? 25.204 12.778 10.961 1.00 105.37 109 ALA A C 1
ATOM 676 O O . ALA A 1 127 ? 24.604 12.908 9.889 1.00 110.10 109 ALA A O 1
ATOM 678 N N . LEU A 1 128 ? 25.535 11.590 11.467 1.00 103.00 110 LEU A N 1
ATOM 679 C CA . LEU A 1 128 ? 25.320 10.362 10.713 1.00 106.89 110 LEU A CA 1
ATOM 680 C C . LEU A 1 128 ? 24.199 9.492 11.269 1.00 108.80 110 LEU A C 1
ATOM 681 O O . LEU A 1 128 ? 23.272 9.160 10.530 1.00 112.33 110 LEU A O 1
ATOM 686 N N . ASP A 1 129 ? 24.273 9.096 12.541 1.00 105.22 111 ASP A N 1
ATOM 687 C CA . ASP A 1 129 ? 23.294 8.226 13.194 1.00 102.39 111 ASP A CA 1
ATOM 688 C C . ASP A 1 129 ? 23.107 6.900 12.459 1.00 101.92 111 ASP A C 1
ATOM 689 O O . ASP A 1 129 ? 22.535 6.852 11.366 1.00 103.77 111 ASP A O 1
ATOM 694 N N . THR A 1 130 ? 23.538 5.808 13.084 1.00 100.34 112 THR A N 1
ATOM 695 C CA . THR A 1 130 ? 23.524 4.499 12.450 1.00 100.45 112 THR A CA 1
ATOM 696 C C . THR A 1 130 ? 22.155 3.836 12.589 1.00 103.55 112 THR A C 1
ATOM 697 O O . THR A 1 130 ? 21.380 4.133 13.503 1.00 101.93 112 THR A O 1
ATOM 701 N N . LYS A 1 131 ? 21.862 2.925 11.657 1.00 109.16 113 LYS A N 1
ATOM 702 C CA . LYS A 1 131 ? 20.647 2.125 11.772 1.00 113.94 113 LYS A CA 1
ATOM 703 C C . LYS A 1 131 ? 20.685 1.279 13.036 1.00 116.28 113 LYS A C 1
ATOM 704 O O . LYS A 1 131 ? 19.678 1.152 13.743 1.00 116.59 113 LYS A O 1
ATOM 706 N N . GLY A 1 132 ? 21.841 0.693 13.335 1.00 119.04 114 GLY A N 1
ATOM 707 C CA . GLY A 1 132 ? 22.053 -0.009 14.576 1.00 119.37 114 GLY A CA 1
ATOM 708 C C . GLY A 1 132 ? 21.484 -1.409 14.612 1.00 119.73 114 GLY A C 1
ATOM 709 O O . GLY A 1 132 ? 20.769 -1.850 13.707 1.00 120.88 114 GLY A O 1
ATOM 710 N N . PRO A 1 133 ? 21.799 -2.136 15.681 1.00 112.23 115 PRO A N 1
ATOM 711 C CA . PRO A 1 133 ? 21.324 -3.518 15.813 1.00 107.02 115 PRO A CA 1
ATOM 712 C C . PRO A 1 133 ? 19.871 -3.597 16.245 1.00 99.28 115 PRO A C 1
ATOM 713 O O . PRO A 1 133 ? 19.554 -3.448 17.429 1.00 101.51 115 PRO A O 1
ATOM 717 N N . GLU A 1 134 ? 18.977 -3.806 15.287 1.00 89.04 116 GLU A N 1
ATOM 718 C CA . GLU A 1 134 ? 17.557 -3.938 15.562 1.00 81.47 116 GLU A CA 1
ATOM 719 C C . GLU A 1 134 ? 17.098 -5.364 15.283 1.00 75.41 116 GLU A C 1
ATOM 720 O O . GLU A 1 134 ? 17.747 -6.120 14.553 1.00 78.63 116 GLU A O 1
ATOM 726 N N . ILE A 1 135 ? 15.982 -5.726 15.910 1.00 67.95 117 ILE A N 1
ATOM 727 C CA . ILE A 1 135 ? 15.336 -7.019 15.738 1.00 66.72 117 ILE A CA 1
ATOM 728 C C . ILE A 1 135 ? 13.984 -6.746 15.097 1.00 67.78 117 ILE A C 1
ATOM 729 O O . ILE A 1 135 ? 13.272 -5.821 15.509 1.00 69.43 117 ILE A O 1
ATOM 734 N N . ARG A 1 136 ? 13.614 -7.560 14.114 1.00 67.35 118 ARG A N 1
ATOM 735 C CA . ARG A 1 136 ? 12.426 -7.303 13.316 1.00 65.60 118 ARG A CA 1
ATOM 736 C C . ARG A 1 136 ? 11.581 -8.565 13.213 1.00 63.82 118 ARG A C 1
ATOM 737 O O . ARG A 1 136 ? 12.071 -9.683 13.381 1.00 63.88 118 ARG A O 1
ATOM 745 N N . THR A 1 137 ? 10.292 -8.363 12.950 1.00 66.08 119 THR A N 1
ATOM 746 C CA . THR A 1 137 ? 9.360 -9.457 12.740 1.00 67.06 119 THR A CA 1
ATOM 747 C C . THR A 1 137 ? 9.425 -9.896 11.276 1.00 70.21 119 THR A C 1
ATOM 748 O O . THR A 1 137 ? 10.048 -9.244 10.436 1.00 74.56 119 THR A O 1
ATOM 752 N N . GLY A 1 138 ? 8.772 -11.009 10.960 1.00 69.33 120 GLY A N 1
ATOM 753 C CA . GLY A 1 138 ? 8.719 -11.509 9.607 1.00 70.18 120 GLY A CA 1
ATOM 754 C C . GLY A 1 138 ? 7.471 -11.069 8.872 1.00 71.19 120 GLY A C 1
ATOM 755 O O . GLY A 1 138 ? 6.767 -10.137 9.277 1.00 69.87 120 GLY A O 1
ATOM 756 N N . LEU A 1 139 ? 7.200 -11.750 7.769 1.00 77.37 121 LEU A N 1
ATOM 757 C CA . LEU A 1 139 ? 6.067 -11.454 6.910 1.00 78.64 121 LEU A CA 1
ATOM 758 C C . LEU A 1 139 ? 4.899 -12.377 7.225 1.00 79.89 121 LEU A C 1
ATOM 759 O O . LEU A 1 139 ? 5.080 -13.509 7.677 1.00 81.41 121 LEU A O 1
ATOM 764 N N . ILE A 1 140 ? 3.695 -11.869 7.001 1.00 76.58 122 ILE A N 1
ATOM 765 C CA . ILE A 1 140 ? 2.504 -12.692 7.099 1.00 75.04 122 ILE A CA 1
ATOM 766 C C . ILE A 1 140 ? 2.258 -13.474 5.803 1.00 73.41 122 ILE A C 1
ATOM 767 O O . ILE A 1 140 ? 1.669 -12.965 4.846 1.00 71.61 122 ILE A O 1
ATOM 772 N N . THR A 1 145 ? 3.469 -6.133 3.964 1.00 95.57 127 THR A N 1
ATOM 773 C CA . THR A 1 145 ? 2.089 -6.598 4.070 1.00 102.37 127 THR A CA 1
ATOM 774 C C . THR A 1 145 ? 1.900 -7.511 5.286 1.00 108.22 127 THR A C 1
ATOM 775 O O . THR A 1 145 ? 2.764 -8.331 5.601 1.00 110.39 127 THR A O 1
ATOM 779 N N . GLY A 1 146 ? 0.768 -7.358 5.971 1.00 109.50 128 GLY A N 1
ATOM 780 C CA . GLY A 1 146 ? 0.460 -8.172 7.132 1.00 108.20 128 GLY A CA 1
ATOM 781 C C . GLY A 1 146 ? -1.005 -8.106 7.507 1.00 109.02 128 GLY A C 1
ATOM 782 O O . GLY A 1 146 ? -1.801 -8.934 7.054 1.00 112.78 128 GLY A O 1
ATOM 783 N N . GLU A 1 147 ? -1.363 -7.136 8.352 1.00 108.23 129 GLU A N 1
ATOM 784 C CA . GLU A 1 147 ? -2.739 -6.908 8.798 1.00 113.12 129 GLU A CA 1
ATOM 785 C C . GLU A 1 147 ? -3.296 -8.045 9.659 1.00 114.07 129 GLU A C 1
ATOM 786 O O . GLU A 1 147 ? -4.498 -8.316 9.627 1.00 116.16 129 GLU A O 1
ATOM 792 N N . VAL A 1 148 ? -2.451 -8.748 10.417 1.00 115.05 130 VAL A N 1
ATOM 793 C CA . VAL A 1 148 ? -2.953 -9.722 11.383 1.00 118.15 130 VAL A CA 1
ATOM 794 C C . VAL A 1 148 ? -3.400 -9.014 12.657 1.00 119.24 130 VAL A C 1
ATOM 795 O O . VAL A 1 148 ? -2.875 -7.958 13.028 1.00 120.20 130 VAL A O 1
ATOM 799 N N . GLU A 1 149 ? -4.361 -9.617 13.354 1.00 119.82 131 GLU A N 1
ATOM 800 C CA . GLU A 1 149 ? -4.848 -9.125 14.634 1.00 122.99 131 GLU A CA 1
ATOM 801 C C . GLU A 1 149 ? -4.445 -10.087 15.746 1.00 117.20 131 GLU A C 1
ATOM 802 O O . GLU A 1 149 ? -4.537 -11.308 15.587 1.00 117.64 131 GLU A O 1
ATOM 808 N N . LEU A 1 150 ? -3.993 -9.533 16.868 1.00 104.86 132 LEU A N 1
ATOM 809 C CA . LEU A 1 150 ? -3.611 -10.315 18.039 1.00 93.76 132 LEU A CA 1
ATOM 810 C C . LEU A 1 150 ? -4.513 -9.926 19.200 1.00 90.68 132 LEU A C 1
ATOM 811 O O . LEU A 1 150 ? -4.533 -8.760 19.610 1.00 90.34 132 LEU A O 1
ATOM 816 N N . LYS A 1 151 ? -5.249 -10.898 19.727 1.00 88.07 133 LYS A N 1
ATOM 817 C CA . LYS A 1 151 ? -6.189 -10.666 20.812 1.00 85.06 133 LYS A CA 1
ATOM 818 C C . LYS A 1 151 ? -5.530 -10.949 22.156 1.00 82.70 133 LYS A C 1
ATOM 819 O O . LYS A 1 151 ? -4.633 -11.789 22.267 1.00 81.42 133 LYS A O 1
ATOM 821 N N . LYS A 1 152 ? -5.989 -10.234 23.180 1.00 81.95 134 LYS A N 1
ATOM 822 C CA . LYS A 1 152 ? -5.430 -10.395 24.514 1.00 77.73 134 LYS A CA 1
ATOM 823 C C . LYS A 1 152 ? -5.794 -11.759 25.084 1.00 78.10 134 LYS A C 1
ATOM 824 O O . LYS A 1 152 ? -6.905 -12.259 24.884 1.00 80.21 134 LYS A O 1
ATOM 826 N N . GLY A 1 153 ? -4.844 -12.365 25.790 1.00 77.83 135 GLY A N 1
ATOM 827 C CA . GLY A 1 153 ? -5.051 -13.647 26.416 1.00 82.95 135 GLY A CA 1
ATOM 828 C C . GLY A 1 153 ? -4.620 -14.839 25.591 1.00 84.43 135 GLY A C 1
ATOM 829 O O . GLY A 1 153 ? -4.395 -15.916 26.155 1.00 86.51 135 GLY A O 1
ATOM 830 N N . GLU A 1 154 ? -4.500 -14.683 24.277 1.00 84.13 136 GLU A N 1
ATOM 831 C CA . GLU A 1 154 ? -4.137 -15.802 23.426 1.00 85.85 136 GLU A CA 1
ATOM 832 C C . GLU A 1 154 ? -2.623 -16.000 23.418 1.00 84.05 136 GLU A C 1
ATOM 833 O O . GLU A 1 154 ? -1.854 -15.174 23.917 1.00 82.28 136 GLU A O 1
ATOM 839 N N . GLN A 1 155 ? -2.196 -17.120 22.844 1.00 84.92 137 GLN A N 1
ATOM 840 C CA . GLN A 1 155 ? -0.795 -17.514 22.825 1.00 83.69 137 GLN A CA 1
ATOM 841 C C . GLN A 1 155 ? -0.262 -17.469 21.400 1.00 81.19 137 GLN A C 1
ATOM 842 O O . GLN A 1 155 ? -0.898 -17.989 20.477 1.00 82.92 137 GLN A O 1
ATOM 844 N N . ILE A 1 156 ? 0.905 -16.847 21.229 1.00 77.38 138 ILE A N 1
ATOM 845 C CA . ILE A 1 156 ? 1.600 -16.835 19.949 1.00 76.18 138 ILE A CA 1
ATOM 846 C C . ILE A 1 156 ? 3.043 -17.267 20.174 1.00 74.79 138 ILE A C 1
ATOM 847 O O . ILE A 1 156 ? 3.567 -17.226 21.288 1.00 75.11 138 ILE A O 1
ATOM 852 N N . GLN A 1 157 ? 3.692 -17.673 19.088 1.00 74.51 139 GLN A N 1
ATOM 853 C CA . GLN A 1 157 ? 5.003 -18.303 19.152 1.00 74.09 139 GLN A CA 1
ATOM 854 C C . GLN A 1 157 ? 5.959 -17.548 18.242 1.00 69.05 139 GLN A C 1
ATOM 855 O O . GLN A 1 157 ? 5.738 -17.482 17.028 1.00 71.98 139 GLN A O 1
ATOM 861 N N . LEU A 1 158 ? 7.011 -16.974 18.822 1.00 61.41 140 LEU A N 1
ATOM 862 C CA . LEU A 1 158 ? 8.028 -16.255 18.062 1.00 55.48 140 LEU A CA 1
ATOM 863 C C . LEU A 1 158 ? 9.210 -17.186 17.830 1.00 59.53 140 LEU A C 1
ATOM 864 O O . LEU A 1 158 ? 9.906 -17.557 18.780 1.00 62.09 140 LEU A O 1
ATOM 869 N N . THR A 1 159 ? 9.483 -17.502 16.569 1.00 62.25 141 THR A N 1
ATOM 870 C CA . THR A 1 159 ? 10.476 -18.508 16.232 1.00 68.16 141 THR A CA 1
ATOM 871 C C . THR A 1 159 ? 11.616 -17.902 15.425 1.00 66.58 141 THR A C 1
ATOM 872 O O . THR A 1 159 ? 11.432 -16.944 14.670 1.00 60.20 141 THR A O 1
ATOM 876 N N . THR A 1 160 ? 12.806 -18.461 15.618 1.00 77.45 142 THR A N 1
ATOM 877 C CA . THR A 1 160 ? 13.977 -18.086 14.842 1.00 90.61 142 THR A CA 1
ATOM 878 C C . THR A 1 160 ? 14.193 -18.997 13.640 1.00 103.84 142 THR A C 1
ATOM 879 O O . THR A 1 160 ? 15.128 -18.768 12.866 1.00 102.79 142 THR A O 1
ATOM 883 N N . ASP A 1 161 ? 13.353 -20.020 13.471 1.00 117.36 143 ASP A N 1
ATOM 884 C CA . ASP A 1 161 ? 13.432 -20.882 12.299 1.00 120.74 143 ASP A CA 1
ATOM 885 C C . ASP A 1 161 ? 13.162 -20.069 11.040 1.00 117.83 143 ASP A C 1
ATOM 886 O O . ASP A 1 161 ? 12.150 -19.370 10.941 1.00 116.18 143 ASP A O 1
ATOM 891 N N . LYS A 1 162 ? 14.077 -20.165 10.073 1.00 110.36 144 LYS A N 1
ATOM 892 C CA . LYS A 1 162 ? 13.976 -19.337 8.877 1.00 101.47 144 LYS A CA 1
ATOM 893 C C . LYS A 1 162 ? 12.794 -19.738 8.003 1.00 94.06 144 LYS A C 1
ATOM 894 O O . LYS A 1 162 ? 12.234 -18.889 7.297 1.00 91.29 144 LYS A O 1
ATOM 900 N N . ASP A 1 163 ? 12.379 -21.008 8.047 1.00 92.14 145 ASP A N 1
ATOM 901 C CA . ASP A 1 163 ? 11.307 -21.428 7.151 1.00 90.63 145 ASP A CA 1
ATOM 902 C C . ASP A 1 163 ? 9.947 -20.873 7.544 1.00 86.33 145 ASP A C 1
ATOM 903 O O . ASP A 1 163 ? 8.950 -21.219 6.896 1.00 87.20 145 ASP A O 1
ATOM 908 N N . HIS A 1 164 ? 9.875 -20.016 8.560 1.00 83.13 146 HIS A N 1
ATOM 909 C CA . HIS A 1 164 ? 8.644 -19.325 8.912 1.00 83.08 146 HIS A CA 1
ATOM 910 C C . HIS A 1 164 ? 8.741 -17.829 8.642 1.00 85.64 146 HIS A C 1
ATOM 911 O O . HIS A 1 164 ? 7.843 -17.077 9.035 1.00 88.15 146 HIS A O 1
ATOM 918 N N . LEU A 1 165 ? 9.820 -17.381 7.993 1.00 82.12 147 LEU A N 1
ATOM 919 C CA . LEU A 1 165 ? 9.980 -15.959 7.697 1.00 73.98 147 LEU A CA 1
ATOM 920 C C . LEU A 1 165 ? 8.795 -15.428 6.898 1.00 71.79 147 LEU A C 1
ATOM 921 O O . LEU A 1 165 ? 8.258 -14.357 7.197 1.00 68.16 147 LEU A O 1
ATOM 926 N N . GLU A 1 166 ? 8.368 -16.176 5.883 1.00 76.76 148 GLU A N 1
ATOM 927 C CA . GLU A 1 166 ? 7.256 -15.770 5.034 1.00 79.36 148 GLU A CA 1
ATOM 928 C C . GLU A 1 166 ? 5.905 -16.272 5.533 1.00 78.68 148 GLU A C 1
ATOM 929 O O . GLU A 1 166 ? 4.872 -15.723 5.133 1.00 82.07 148 GLU A O 1
ATOM 935 N N . LYS A 1 167 ? 5.888 -17.288 6.397 1.00 73.89 149 LYS A N 1
ATOM 936 C CA . LYS A 1 167 ? 4.666 -17.973 6.802 1.00 73.40 149 LYS A CA 1
ATOM 937 C C . LYS A 1 167 ? 4.059 -17.415 8.085 1.00 73.16 149 LYS A C 1
ATOM 938 O O . LYS A 1 167 ? 3.254 -18.103 8.725 1.00 76.49 149 LYS A O 1
ATOM 944 N N . GLY A 1 168 ? 4.421 -16.193 8.473 1.00 70.44 150 GLY A N 1
ATOM 945 C CA . GLY A 1 168 ? 3.925 -15.642 9.723 1.00 67.60 150 GLY A CA 1
ATOM 946 C C . GLY A 1 168 ? 2.415 -15.485 9.743 1.00 65.33 150 GLY A C 1
ATOM 947 O O . GLY A 1 168 ? 1.772 -15.255 8.718 1.00 63.44 150 GLY A O 1
ATOM 948 N N . SER A 1 169 ? 1.849 -15.641 10.937 1.00 66.42 151 SER A N 1
ATOM 949 C CA . SER A 1 169 ? 0.413 -15.511 11.171 1.00 66.84 151 SER A CA 1
ATOM 950 C C . SER A 1 169 ? 0.204 -15.172 12.644 1.00 67.93 151 SER A C 1
ATOM 951 O O . SER A 1 169 ? 1.164 -14.936 13.386 1.00 66.18 151 SER A O 1
ATOM 954 N N . LYS A 1 170 ? -1.062 -15.149 13.073 1.00 69.78 152 LYS A N 1
ATOM 955 C CA . LYS A 1 170 ? -1.358 -14.868 14.475 1.00 66.01 152 LYS A CA 1
ATOM 956 C C . LYS A 1 170 ? -0.875 -15.987 15.385 1.00 65.99 152 LYS A C 1
ATOM 957 O O . LYS A 1 170 ? -0.616 -15.751 16.569 1.00 66.00 152 LYS A O 1
ATOM 963 N N . ASP A 1 171 ? -0.743 -17.203 14.855 1.00 66.59 153 ASP A N 1
ATOM 964 C CA . ASP A 1 171 ? -0.331 -18.332 15.679 1.00 67.26 153 ASP A CA 1
ATOM 965 C C . ASP A 1 171 ? 1.183 -18.374 15.858 1.00 61.51 153 ASP A C 1
ATOM 966 O O . ASP A 1 171 ? 1.677 -18.541 16.978 1.00 60.79 153 ASP A O 1
ATOM 971 N N . LYS A 1 172 ? 1.935 -18.223 14.771 1.00 57.47 154 LYS A N 1
ATOM 972 C CA . LYS A 1 172 ? 3.387 -18.312 14.819 1.00 56.01 154 LYS A CA 1
ATOM 973 C C . LYS A 1 172 ? 3.996 -17.158 14.037 1.00 54.62 154 LYS A C 1
ATOM 974 O O . LYS A 1 172 ? 3.427 -16.686 13.048 1.00 54.78 154 LYS A O 1
ATOM 980 N N . ILE A 1 173 ? 5.166 -16.715 14.488 1.00 53.17 155 ILE A N 1
ATOM 981 C CA . ILE A 1 173 ? 5.801 -15.505 13.974 1.00 50.63 155 ILE A CA 1
ATOM 982 C C . ILE A 1 173 ? 7.310 -15.713 13.988 1.00 49.29 155 ILE A C 1
ATOM 983 O O . ILE A 1 173 ? 7.851 -16.349 14.896 1.00 53.17 155 ILE A O 1
ATOM 988 N N . PHE A 1 174 ? 7.987 -15.190 12.968 1.00 44.12 156 PHE A N 1
ATOM 989 C CA . PHE A 1 174 ? 9.439 -15.258 12.888 1.00 44.54 156 PHE A CA 1
ATOM 990 C C . PHE A 1 174 ? 10.063 -13.989 13.461 1.00 45.25 156 PHE A C 1
ATOM 991 O O . PHE A 1 174 ? 9.487 -12.901 13.380 1.00 47.26 156 PHE A O 1
ATOM 999 N N . VAL A 1 175 ? 11.249 -14.138 14.053 1.00 43.63 157 VAL A N 1
ATOM 1000 C CA . VAL A 1 175 ? 11.990 -13.013 14.615 1.00 46.78 157 VAL A CA 1
ATOM 1001 C C . VAL A 1 175 ? 13.410 -13.016 14.066 1.00 52.51 157 VAL A C 1
ATOM 1002 O O . VAL A 1 175 ? 14.014 -14.078 13.871 1.00 50.66 157 VAL A O 1
ATOM 1006 N N . ASP A 1 176 ? 13.944 -11.815 13.832 1.00 58.89 158 ASP A N 1
ATOM 1007 C CA . ASP A 1 176 ? 15.275 -11.670 13.250 1.00 63.33 158 ASP A CA 1
ATOM 1008 C C . ASP A 1 176 ? 16.348 -12.213 14.186 1.00 67.41 158 ASP A C 1
ATOM 1009 O O . ASP A 1 176 ? 17.215 -12.991 13.772 1.00 64.92 158 ASP A O 1
ATOM 1014 N N . TYR A 1 177 ? 16.310 -11.793 15.449 1.00 72.83 159 TYR A N 1
ATOM 1015 C CA . TYR A 1 177 ? 17.302 -12.172 16.451 1.00 76.79 159 TYR A CA 1
ATOM 1016 C C . TYR A 1 177 ? 17.454 -13.684 16.532 1.00 82.12 159 TYR A C 1
ATOM 1017 O O . TYR A 1 177 ? 16.485 -14.402 16.797 1.00 83.69 159 TYR A O 1
ATOM 1026 N N . VAL A 1 178 ? 18.678 -14.166 16.318 1.00 84.53 160 VAL A N 1
ATOM 1027 C CA . VAL A 1 178 ? 18.907 -15.607 16.260 1.00 88.49 160 VAL A CA 1
ATOM 1028 C C . VAL A 1 178 ? 18.946 -16.205 17.660 1.00 88.03 160 VAL A C 1
ATOM 1029 O O . VAL A 1 178 ? 18.134 -17.070 18.008 1.00 87.54 160 VAL A O 1
ATOM 1033 N N . ASN A 1 179 ? 19.881 -15.744 18.486 1.00 88.86 161 ASN A N 1
ATOM 1034 C CA . ASN A 1 179 ? 20.054 -16.299 19.828 1.00 89.96 161 ASN A CA 1
ATOM 1035 C C . ASN A 1 179 ? 19.239 -15.546 20.871 1.00 81.71 161 ASN A C 1
ATOM 1036 O O . ASN A 1 179 ? 19.707 -15.307 21.988 1.00 82.32 161 ASN A O 1
ATOM 1041 N N . ILE A 1 180 ? 18.013 -15.150 20.524 1.00 71.43 162 ILE A N 1
ATOM 1042 C CA . ILE A 1 180 ? 17.104 -14.585 21.515 1.00 64.68 162 ILE A CA 1
ATOM 1043 C C . ILE A 1 180 ? 16.847 -15.593 22.625 1.00 68.63 162 ILE A C 1
ATOM 1044 O O . ILE A 1 180 ? 16.578 -15.217 23.772 1.00 71.91 162 ILE A O 1
ATOM 1049 N N . VAL A 1 181 ? 16.956 -16.886 22.312 1.00 69.50 163 VAL A N 1
ATOM 1050 C CA . VAL A 1 181 ? 16.736 -17.923 23.312 1.00 69.89 163 VAL A CA 1
ATOM 1051 C C . VAL A 1 181 ? 17.908 -18.006 24.282 1.00 72.04 163 VAL A C 1
ATOM 1052 O O . VAL A 1 181 ? 17.742 -18.434 25.431 1.00 71.53 163 VAL A O 1
ATOM 1056 N N . LYS A 1 182 ? 19.106 -17.620 23.837 1.00 76.16 164 LYS A N 1
ATOM 1057 C CA . LYS A 1 182 ? 20.262 -17.591 24.729 1.00 82.81 164 LYS A CA 1
ATOM 1058 C C . LYS A 1 182 ? 20.046 -16.596 25.862 1.00 87.36 164 LYS A C 1
ATOM 1059 O O . LYS A 1 182 ? 20.291 -16.905 27.034 1.00 91.27 164 LYS A O 1
ATOM 1061 N N . VAL A 1 183 ? 19.588 -15.391 25.527 1.00 90.30 165 VAL A N 1
ATOM 1062 C CA . VAL A 1 183 ? 19.122 -14.436 26.524 1.00 89.98 165 VAL A CA 1
ATOM 1063 C C . VAL A 1 183 ? 17.669 -14.769 26.831 1.00 89.20 165 VAL A C 1
ATOM 1064 O O . VAL A 1 183 ? 17.196 -15.859 26.489 1.00 93.61 165 VAL A O 1
ATOM 1068 N N . VAL A 1 184 ? 16.959 -13.841 27.481 1.00 83.88 166 VAL A N 1
ATOM 1069 C CA . VAL A 1 184 ? 15.549 -13.995 27.844 1.00 81.62 166 VAL A CA 1
ATOM 1070 C C . VAL A 1 184 ? 15.376 -15.090 28.892 1.00 84.99 166 VAL A C 1
ATOM 1071 O O . VAL A 1 184 ? 16.009 -16.149 28.823 1.00 87.04 166 VAL A O 1
ATOM 1075 N N . LYS A 1 185 ? 14.518 -14.840 29.874 1.00 83.87 167 LYS A N 1
ATOM 1076 C CA . LYS A 1 185 ? 14.242 -15.790 30.935 1.00 84.94 167 LYS A CA 1
ATOM 1077 C C . LYS A 1 185 ? 12.807 -16.298 30.814 1.00 78.25 167 LYS A C 1
ATOM 1078 O O . LYS A 1 185 ? 12.083 -15.976 29.863 1.00 69.64 167 LYS A O 1
ATOM 1084 N N . LYS A 1 186 ? 12.397 -17.103 31.795 1.00 84.59 168 LYS A N 1
ATOM 1085 C CA . LYS A 1 186 ? 11.042 -17.634 31.839 1.00 84.87 168 LYS A CA 1
ATOM 1086 C C . LYS A 1 186 ? 9.994 -16.538 31.982 1.00 81.00 168 LYS A C 1
ATOM 1087 O O . LYS A 1 186 ? 8.812 -16.797 31.741 1.00 79.80 168 LYS A O 1
ATOM 1093 N N . GLY A 1 187 ? 10.396 -15.335 32.381 1.00 80.68 169 GLY A N 1
ATOM 1094 C CA . GLY A 1 187 ? 9.497 -14.201 32.424 1.00 82.56 169 GLY A CA 1
ATOM 1095 C C . GLY A 1 187 ? 9.824 -13.228 31.313 1.00 84.42 169 GLY A C 1
ATOM 1096 O O . GLY A 1 187 ? 9.833 -13.616 30.142 1.00 87.09 169 GLY A O 1
ATOM 1097 N N . ASP A 1 188 ? 10.098 -11.969 31.671 1.00 84.31 170 ASP A N 1
ATOM 1098 C CA . ASP A 1 188 ? 10.564 -10.942 30.741 1.00 82.79 170 ASP A CA 1
ATOM 1099 C C . ASP A 1 188 ? 9.542 -10.610 29.657 1.00 79.26 170 ASP A C 1
ATOM 1100 O O . ASP A 1 188 ? 9.238 -11.441 28.795 1.00 76.93 170 ASP A O 1
ATOM 1105 N N . ARG A 1 189 ? 9.022 -9.387 29.680 1.00 79.44 171 ARG A N 1
ATOM 1106 C CA . ARG A 1 189 ? 8.066 -8.961 28.673 1.00 77.05 171 ARG A CA 1
ATOM 1107 C C . ARG A 1 189 ? 8.768 -8.688 27.342 1.00 72.97 171 ARG A C 1
ATOM 1108 O O . ARG A 1 189 ? 9.971 -8.417 27.280 1.00 71.76 171 ARG A O 1
ATOM 1116 N N . VAL A 1 190 ? 7.982 -8.777 26.268 1.00 72.25 172 VAL A N 1
ATOM 1117 C CA . VAL A 1 190 ? 8.410 -8.579 24.886 1.00 68.14 172 VAL A CA 1
ATOM 1118 C C . VAL A 1 190 ? 7.495 -7.556 24.230 1.00 69.32 172 VAL A C 1
ATOM 1119 O O . VAL A 1 190 ? 6.281 -7.569 24.448 1.00 71.53 172 VAL A O 1
ATOM 1123 N N . PHE A 1 191 ? 8.070 -6.670 23.425 1.00 65.32 173 PHE A N 1
ATOM 1124 C CA . PHE A 1 191 ? 7.289 -5.692 22.687 1.00 61.04 173 PHE A CA 1
ATOM 1125 C C . PHE A 1 191 ? 7.422 -5.936 21.191 1.00 61.25 173 PHE A C 1
ATOM 1126 O O . PHE A 1 191 ? 8.369 -6.574 20.728 1.00 61.71 173 PHE A O 1
ATOM 1134 N N . VAL A 1 192 ? 6.400 -5.509 20.456 1.00 61.86 174 VAL A N 1
ATOM 1135 C CA . VAL A 1 192 ? 6.392 -5.527 19.000 1.00 59.34 174 VAL A CA 1
ATOM 1136 C C . VAL A 1 192 ? 5.782 -4.217 18.515 1.00 63.96 174 VAL A C 1
ATOM 1137 O O . VAL A 1 192 ? 4.765 -3.756 19.051 1.00 67.61 174 VAL A O 1
ATOM 1141 N N . ASP A 1 193 ? 6.407 -3.626 17.494 1.00 66.71 175 ASP A N 1
ATOM 1142 C CA . ASP A 1 193 ? 5.917 -2.419 16.838 1.00 74.21 175 ASP A CA 1
ATOM 1143 C C . ASP A 1 193 ? 5.816 -1.245 17.803 1.00 78.59 175 ASP A C 1
ATOM 1144 O O . ASP A 1 193 ? 4.721 -0.915 18.267 1.00 79.38 175 ASP A O 1
ATOM 1149 N N . ASP A 1 194 ? 6.950 -0.606 18.099 1.00 84.11 176 ASP A N 1
ATOM 1150 C CA . ASP A 1 194 ? 6.977 0.645 18.862 1.00 88.98 176 ASP A CA 1
ATOM 1151 C C . ASP A 1 194 ? 6.244 0.514 20.192 1.00 87.99 176 ASP A C 1
ATOM 1152 O O . ASP A 1 194 ? 5.665 1.478 20.695 1.00 90.25 176 ASP A O 1
ATOM 1157 N N . GLY A 1 195 ? 6.250 -0.685 20.767 1.00 78.30 177 GLY A N 1
ATOM 1158 C CA . GLY A 1 195 ? 5.578 -0.905 22.027 1.00 73.74 177 GLY A CA 1
ATOM 1159 C C . GLY A 1 195 ? 4.081 -1.096 21.934 1.00 70.92 177 GLY A C 1
ATOM 1160 O O . GLY A 1 195 ? 3.426 -1.207 22.978 1.00 73.39 177 GLY A O 1
ATOM 1161 N N . LEU A 1 196 ? 3.515 -1.140 20.725 1.00 66.69 178 LEU A N 1
ATOM 1162 C CA . LEU A 1 196 ? 2.066 -1.249 20.588 1.00 65.55 178 LEU A CA 1
ATOM 1163 C C . LEU A 1 196 ? 1.563 -2.620 21.021 1.00 63.30 178 LEU A C 1
ATOM 1164 O O . LEU A 1 196 ? 0.463 -2.734 21.573 1.00 65.39 178 LEU A O 1
ATOM 1169 N N . ILE A 1 197 ? 2.333 -3.673 20.758 1.00 62.08 179 ILE A N 1
ATOM 1170 C CA . ILE A 1 197 ? 1.936 -5.035 21.099 1.00 61.68 179 ILE A CA 1
ATOM 1171 C C . ILE A 1 197 ? 2.894 -5.568 22.153 1.00 59.95 179 ILE A C 1
ATOM 1172 O O . ILE A 1 197 ? 4.100 -5.317 22.086 1.00 56.91 179 ILE A O 1
ATOM 1177 N N . SER A 1 198 ? 2.359 -6.277 23.144 1.00 61.09 180 SER A N 1
ATOM 1178 C CA . SER A 1 198 ? 3.185 -6.818 24.212 1.00 62.74 180 SER A CA 1
ATOM 1179 C C . SER A 1 198 ? 2.865 -8.289 24.439 1.00 57.62 180 SER A C 1
ATOM 1180 O O . SER A 1 198 ? 1.705 -8.705 24.379 1.00 56.16 180 SER A O 1
ATOM 1183 N N . LEU A 1 199 ? 3.915 -9.062 24.692 1.00 58.04 181 LEU A N 1
ATOM 1184 C CA . LEU A 1 199 ? 3.855 -10.493 24.936 1.00 59.70 181 LEU A CA 1
ATOM 1185 C C . LEU A 1 199 ? 4.605 -10.794 26.226 1.00 59.83 181 LEU A C 1
ATOM 1186 O O . LEU A 1 199 ? 5.439 -10.010 26.678 1.00 61.49 181 LEU A O 1
ATOM 1191 N N . VAL A 1 200 ? 4.296 -11.939 26.826 1.00 57.02 182 VAL A N 1
ATOM 1192 C CA . VAL A 1 200 ? 5.042 -12.449 27.969 1.00 55.86 182 VAL A CA 1
ATOM 1193 C C . VAL A 1 200 ? 5.509 -13.856 27.637 1.00 53.83 182 VAL A C 1
ATOM 1194 O O . VAL A 1 200 ? 4.710 -14.699 27.216 1.00 54.90 182 VAL A O 1
ATOM 1198 N N . VAL A 1 201 ? 6.804 -14.102 27.819 1.00 51.94 183 VAL A N 1
ATOM 1199 C CA . VAL A 1 201 ? 7.373 -15.400 27.487 1.00 54.14 183 VAL A CA 1
ATOM 1200 C C . VAL A 1 201 ? 6.887 -16.414 28.510 1.00 62.88 183 VAL A C 1
ATOM 1201 O O . VAL A 1 201 ? 7.144 -16.276 29.711 1.00 71.23 183 VAL A O 1
ATOM 1205 N N . ASP A 1 202 ? 6.162 -17.425 28.042 1.00 61.13 184 ASP A N 1
ATOM 1206 C CA . ASP A 1 202 ? 5.702 -18.484 28.928 1.00 60.20 184 ASP A CA 1
ATOM 1207 C C . ASP A 1 202 ? 6.726 -19.608 29.021 1.00 61.66 184 ASP A C 1
ATOM 1208 O O . ASP A 1 202 ? 7.176 -19.956 30.117 1.00 62.76 184 ASP A O 1
ATOM 1213 N N . SER A 1 203 ? 7.132 -20.151 27.878 1.00 64.91 185 SER A N 1
ATOM 1214 C CA . SER A 1 203 ? 8.040 -21.282 27.826 1.00 74.53 185 SER A CA 1
ATOM 1215 C C . SER A 1 203 ? 9.140 -21.004 26.817 1.00 77.17 185 SER A C 1
ATOM 1216 O O . SER A 1 203 ? 9.016 -20.130 25.957 1.00 71.58 185 SER A O 1
ATOM 1219 N N . ILE A 1 204 ? 10.227 -21.758 26.939 1.00 90.22 186 ILE A N 1
ATOM 1220 C CA . ILE A 1 204 ? 11.350 -21.675 26.015 1.00 102.57 186 ILE A CA 1
ATOM 1221 C C . ILE A 1 204 ? 11.694 -23.087 25.566 1.00 115.92 186 ILE A C 1
ATOM 1222 O O . ILE A 1 204 ? 11.943 -23.969 26.398 1.00 121.01 186 ILE A O 1
ATOM 1227 N N . SER A 1 205 ? 11.670 -23.306 24.255 1.00 121.41 187 SER A N 1
ATOM 1228 C CA . SER A 1 205 ? 12.106 -24.524 23.602 1.00 125.76 187 SER A CA 1
ATOM 1229 C C . SER A 1 205 ? 13.330 -24.187 22.749 1.00 127.88 187 SER A C 1
ATOM 1230 O O . SER A 1 205 ? 13.960 -23.136 22.938 1.00 128.34 187 SER A O 1
ATOM 1233 N N . GLY A 1 206 ? 13.674 -25.079 21.821 1.00 131.86 188 GLY A N 1
ATOM 1234 C CA . GLY A 1 206 ? 14.853 -24.854 21.000 1.00 132.19 188 GLY A CA 1
ATOM 1235 C C . GLY A 1 206 ? 14.763 -23.597 20.154 1.00 123.29 188 GLY A C 1
ATOM 1236 O O . GLY A 1 206 ? 15.735 -22.845 20.039 1.00 128.05 188 GLY A O 1
ATOM 1237 N N . ASP A 1 207 ? 13.598 -23.344 19.554 1.00 115.22 189 ASP A N 1
ATOM 1238 C CA . ASP A 1 207 ? 13.448 -22.197 18.667 1.00 108.55 189 ASP A CA 1
ATOM 1239 C C . ASP A 1 207 ? 11.988 -21.759 18.600 1.00 108.84 189 ASP A C 1
ATOM 1240 O O . ASP A 1 207 ? 11.493 -21.364 17.540 1.00 105.38 189 ASP A O 1
ATOM 1245 N N . THR A 1 208 ? 11.283 -21.818 19.729 1.00 112.66 190 THR A N 1
ATOM 1246 C CA . THR A 1 208 ? 9.844 -21.574 19.730 1.00 112.05 190 THR A CA 1
ATOM 1247 C C . THR A 1 208 ? 9.454 -20.376 20.583 1.00 103.08 190 THR A C 1
ATOM 1248 O O . THR A 1 208 ? 8.804 -19.459 20.075 1.00 101.77 190 THR A O 1
ATOM 1252 N N . LEU A 1 209 ? 9.810 -20.363 21.869 1.00 91.49 191 LEU A N 1
ATOM 1253 C CA . LEU A 1 209 ? 9.376 -19.320 22.795 1.00 79.35 191 LEU A CA 1
ATOM 1254 C C . LEU A 1 209 ? 7.867 -19.108 22.743 1.00 72.51 191 LEU A C 1
ATOM 1255 O O . LEU A 1 209 ? 7.398 -18.122 22.166 1.00 71.43 191 LEU A O 1
ATOM 1260 N N . THR A 1 210 ? 7.101 -20.023 23.333 1.00 67.07 192 THR A N 1
ATOM 1261 C CA . THR A 1 210 ? 5.660 -19.836 23.425 1.00 62.10 192 THR A CA 1
ATOM 1262 C C . THR A 1 210 ? 5.353 -18.691 24.384 1.00 60.76 192 THR A C 1
ATOM 1263 O O . THR A 1 210 ? 5.901 -18.633 25.490 1.00 64.24 192 THR A O 1
ATOM 1267 N N . CYS A 1 211 ? 4.473 -17.782 23.964 1.00 56.99 193 CYS A N 1
ATOM 1268 C CA . CYS A 1 211 ? 4.217 -16.545 24.682 1.00 55.18 193 CYS A CA 1
ATOM 1269 C C . CYS A 1 211 ? 2.717 -16.313 24.757 1.00 60.07 193 CYS A C 1
ATOM 1270 O O . CYS A 1 211 ? 1.943 -16.849 23.959 1.00 62.03 193 CYS A O 1
ATOM 1273 N N . THR A 1 212 ? 2.322 -15.465 25.702 1.00 62.28 194 THR A N 1
ATOM 1274 C CA . THR A 1 212 ? 0.936 -15.046 25.860 1.00 65.77 194 THR A CA 1
ATOM 1275 C C . THR A 1 212 ? 0.830 -13.551 25.592 1.00 68.72 194 THR A C 1
ATOM 1276 O O . THR A 1 212 ? 1.739 -12.789 25.928 1.00 65.29 194 THR A O 1
ATOM 1280 N N . VAL A 1 213 ? -0.282 -13.131 24.992 1.00 76.29 195 VAL A N 1
ATOM 1281 C CA . VAL A 1 213 ? -0.432 -11.746 24.550 1.00 77.11 195 VAL A CA 1
ATOM 1282 C C . VAL A 1 213 ? -0.913 -10.887 25.717 1.00 80.34 195 VAL A C 1
ATOM 1283 O O . VAL A 1 213 ? -2.084 -10.947 26.102 1.00 82.37 195 VAL A O 1
ATOM 1287 N N . GLU A 1 214 ? -0.003 -10.087 26.283 1.00 80.62 196 GLU A N 1
ATOM 1288 C CA . GLU A 1 214 ? -0.346 -9.079 27.289 1.00 83.45 196 GLU A CA 1
ATOM 1289 C C . GLU A 1 214 ? -0.861 -7.835 26.568 1.00 87.53 196 GLU A C 1
ATOM 1290 O O . GLU A 1 214 ? -0.156 -6.840 26.396 1.00 86.54 196 GLU A O 1
ATOM 1296 N N . ASN A 1 215 ? -2.124 -7.901 26.147 1.00 93.08 197 ASN A N 1
ATOM 1297 C CA . ASN A 1 215 ? -2.821 -6.834 25.426 1.00 97.05 197 ASN A CA 1
ATOM 1298 C C . ASN A 1 215 ? -2.223 -6.627 24.034 1.00 95.93 197 ASN A C 1
ATOM 1299 O O . ASN A 1 215 ? -1.031 -6.340 23.878 1.00 92.13 197 ASN A O 1
ATOM 1304 N N . GLY A 1 216 ? -3.079 -6.773 23.024 1.00 100.36 198 GLY A N 1
ATOM 1305 C CA . GLY A 1 216 ? -2.648 -6.826 21.643 1.00 99.45 198 GLY A CA 1
ATOM 1306 C C . GLY A 1 216 ? -3.487 -5.932 20.750 1.00 100.60 198 GLY A C 1
ATOM 1307 O O . GLY A 1 216 ? -4.631 -5.591 21.064 1.00 103.32 198 GLY A O 1
ATOM 1308 N N . GLY A 1 217 ? -2.907 -5.593 19.603 1.00 99.52 199 GLY A N 1
ATOM 1309 C CA . GLY A 1 217 ? -3.541 -4.772 18.597 1.00 99.65 199 GLY A CA 1
ATOM 1310 C C . GLY A 1 217 ? -3.285 -5.362 17.222 1.00 95.87 199 GLY A C 1
ATOM 1311 O O . GLY A 1 217 ? -3.111 -6.573 17.065 1.00 96.53 199 GLY A O 1
ATOM 1312 N N . LEU A 1 218 ? -3.268 -4.490 16.218 1.00 91.71 200 LEU A N 1
ATOM 1313 C CA . LEU A 1 218 ? -3.075 -4.934 14.843 1.00 88.76 200 LEU A CA 1
ATOM 1314 C C . LEU A 1 218 ? -1.592 -5.184 14.593 1.00 81.91 200 LEU A C 1
ATOM 1315 O O . LEU A 1 218 ? -0.781 -4.253 14.663 1.00 82.59 200 LEU A O 1
ATOM 1320 N N . LEU A 1 219 ? -1.237 -6.433 14.296 1.00 80.18 201 LEU A N 1
ATOM 1321 C CA . LEU A 1 219 ? 0.156 -6.804 14.079 1.00 80.03 201 LEU A CA 1
ATOM 1322 C C . LEU A 1 219 ? 0.472 -6.773 12.591 1.00 88.02 201 LEU A C 1
ATOM 1323 O O . LEU A 1 219 ? -0.214 -7.421 11.791 1.00 90.67 201 LEU A O 1
ATOM 1328 N N . GLY A 1 220 ? 1.513 -6.036 12.221 1.00 93.25 202 GLY A N 1
ATOM 1329 C CA . GLY A 1 220 ? 1.979 -5.989 10.856 1.00 95.01 202 GLY A CA 1
ATOM 1330 C C . GLY A 1 220 ? 3.215 -6.837 10.636 1.00 94.53 202 GLY A C 1
ATOM 1331 O O . GLY A 1 220 ? 3.549 -7.725 11.428 1.00 93.60 202 GLY A O 1
ATOM 1332 N N . SER A 1 221 ? 3.916 -6.544 9.550 1.00 93.23 203 SER A N 1
ATOM 1333 C CA . SER A 1 221 ? 5.114 -7.270 9.169 1.00 95.74 203 SER A CA 1
ATOM 1334 C C . SER A 1 221 ? 6.335 -6.376 9.331 1.00 95.02 203 SER A C 1
ATOM 1335 O O . SER A 1 221 ? 6.265 -5.166 9.089 1.00 95.53 203 SER A O 1
ATOM 1338 N N . ARG A 1 222 ? 7.461 -6.984 9.721 1.00 95.59 204 ARG A N 1
ATOM 1339 C CA . ARG A 1 222 ? 8.740 -6.281 9.879 1.00 95.75 204 ARG A CA 1
ATOM 1340 C C . ARG A 1 222 ? 8.576 -5.106 10.838 1.00 94.27 204 ARG A C 1
ATOM 1341 O O . ARG A 1 222 ? 8.640 -3.929 10.471 1.00 97.02 204 ARG A O 1
ATOM 1349 N N . LYS A 1 223 ? 8.329 -5.488 12.083 1.00 88.43 205 LYS A N 1
ATOM 1350 C CA . LYS A 1 223 ? 7.958 -4.539 13.117 1.00 86.42 205 LYS A CA 1
ATOM 1351 C C . LYS A 1 223 ? 9.041 -4.517 14.195 1.00 84.91 205 LYS A C 1
ATOM 1352 O O . LYS A 1 223 ? 9.981 -5.321 14.196 1.00 85.56 205 LYS A O 1
ATOM 1358 N N . GLY A 1 224 ? 8.879 -3.614 15.150 1.00 81.76 206 GLY A N 1
ATOM 1359 C CA . GLY A 1 224 ? 9.887 -3.394 16.163 1.00 77.61 206 GLY A CA 1
ATOM 1360 C C . GLY A 1 224 ? 10.094 -4.599 17.085 1.00 72.57 206 GLY A C 1
ATOM 1361 O O . GLY A 1 224 ? 9.422 -5.633 17.012 1.00 71.51 206 GLY A O 1
ATOM 1362 N N . VAL A 1 225 ? 11.097 -4.448 17.951 1.00 70.19 207 VAL A N 1
ATOM 1363 C CA . VAL A 1 225 ? 11.526 -5.478 18.883 1.00 70.13 207 VAL A CA 1
ATOM 1364 C C . VAL A 1 225 ? 11.414 -4.966 20.302 1.00 73.38 207 VAL A C 1
ATOM 1365 O O . VAL A 1 225 ? 10.323 -4.926 20.873 1.00 75.96 207 VAL A O 1
ATOM 1367 N N . ASN A 1 226 ? 12.550 -4.569 20.875 1.00 73.06 208 ASN A N 1
ATOM 1368 C CA . ASN A 1 226 ? 12.605 -4.001 22.217 1.00 68.89 208 ASN A CA 1
ATOM 1369 C C . ASN A 1 226 ? 12.415 -5.118 23.242 1.00 64.63 208 ASN A C 1
ATOM 1370 O O . ASN A 1 226 ? 11.277 -5.524 23.520 1.00 63.05 208 ASN A O 1
ATOM 1375 N N . LEU A 1 227 ? 13.499 -5.666 23.788 1.00 61.49 209 LEU A N 1
ATOM 1376 C CA . LEU A 1 227 ? 13.325 -6.681 24.822 1.00 58.57 209 LEU A CA 1
ATOM 1377 C C . LEU A 1 227 ? 13.658 -6.007 26.145 1.00 61.92 209 LEU A C 1
ATOM 1378 O O . LEU A 1 227 ? 14.842 -5.779 26.445 1.00 63.54 209 LEU A O 1
ATOM 1383 N N . PRO A 1 228 ? 12.667 -5.634 26.956 1.00 60.43 210 PRO A N 1
ATOM 1384 C CA . PRO A 1 228 ? 12.976 -4.854 28.159 1.00 61.76 210 PRO A CA 1
ATOM 1385 C C . PRO A 1 228 ? 13.678 -5.705 29.202 1.00 69.03 210 PRO A C 1
ATOM 1386 O O . PRO A 1 228 ? 13.210 -6.789 29.549 1.00 71.92 210 PRO A O 1
ATOM 1390 N N . GLY A 1 229 ? 14.793 -5.196 29.710 1.00 72.66 211 GLY A N 1
ATOM 1391 C CA . GLY A 1 229 ? 15.584 -5.883 30.722 1.00 76.22 211 GLY A CA 1
ATOM 1392 C C . GLY A 1 229 ? 16.747 -6.732 30.246 1.00 78.52 211 GLY A C 1
ATOM 1393 O O . GLY A 1 229 ? 17.801 -6.745 30.885 1.00 78.96 211 GLY A O 1
ATOM 1394 N N . VAL A 1 230 ? 16.580 -7.437 29.130 1.00 79.80 212 VAL A N 1
ATOM 1395 C CA . VAL A 1 230 ? 17.533 -8.473 28.741 1.00 81.99 212 VAL A CA 1
ATOM 1396 C C . VAL A 1 230 ? 18.779 -7.805 28.175 1.00 83.66 212 VAL A C 1
ATOM 1397 O O . VAL A 1 230 ? 18.683 -6.751 27.525 1.00 83.52 212 VAL A O 1
ATOM 1401 N N . PRO A 1 231 ? 19.970 -8.349 28.436 1.00 87.34 213 PRO A N 1
ATOM 1402 C CA . PRO A 1 231 ? 21.185 -7.833 27.790 1.00 89.39 213 PRO A CA 1
ATOM 1403 C C . PRO A 1 231 ? 21.361 -8.465 26.418 1.00 88.77 213 PRO A C 1
ATOM 1404 O O . PRO A 1 231 ? 21.540 -9.680 26.300 1.00 89.46 213 PRO A O 1
ATOM 1408 N N . VAL A 1 232 ? 21.298 -7.641 25.380 1.00 84.98 214 VAL A N 1
ATOM 1409 C CA . VAL A 1 232 ? 21.385 -8.132 24.011 1.00 81.20 214 VAL A CA 1
ATOM 1410 C C . VAL A 1 232 ? 22.849 -8.338 23.649 1.00 85.65 214 VAL A C 1
ATOM 1411 O O . VAL A 1 232 ? 23.704 -7.500 23.960 1.00 87.42 214 VAL A O 1
ATOM 1415 N N . ASP A 1 233 ? 23.148 -9.450 22.978 1.00 87.90 215 ASP A N 1
ATOM 1416 C CA . ASP A 1 233 ? 24.518 -9.783 22.608 1.00 90.50 215 ASP A CA 1
ATOM 1417 C C . ASP A 1 233 ? 24.872 -9.358 21.189 1.00 91.07 215 ASP A C 1
ATOM 1418 O O . ASP A 1 233 ? 26.001 -9.603 20.753 1.00 96.01 215 ASP A O 1
ATOM 1423 N N . LEU A 1 234 ? 23.935 -8.756 20.457 1.00 87.36 216 LEU A N 1
ATOM 1424 C CA . LEU A 1 234 ? 24.169 -8.419 19.062 1.00 85.31 216 LEU A CA 1
ATOM 1425 C C . LEU A 1 234 ? 25.394 -7.516 18.933 1.00 87.35 216 LEU A C 1
ATOM 1426 O O . LEU A 1 234 ? 25.705 -6.743 19.844 1.00 87.60 216 LEU A O 1
ATOM 1431 N N . PRO A 1 235 ? 26.110 -7.593 17.813 1.00 91.41 217 PRO A N 1
ATOM 1432 C CA . PRO A 1 235 ? 27.283 -6.732 17.644 1.00 97.19 217 PRO A CA 1
ATOM 1433 C C . PRO A 1 235 ? 26.869 -5.273 17.565 1.00 101.07 217 PRO A C 1
ATOM 1434 O O . PRO A 1 235 ? 25.851 -4.927 16.960 1.00 102.02 217 PRO A O 1
ATOM 1438 N N . ALA A 1 236 ? 27.661 -4.417 18.213 1.00 104.75 218 ALA A N 1
ATOM 1439 C CA . ALA A 1 236 ? 27.351 -2.992 18.234 1.00 108.10 218 ALA A CA 1
ATOM 1440 C C . ALA A 1 236 ? 27.338 -2.411 16.828 1.00 110.54 218 ALA A C 1
ATOM 1441 O O . ALA A 1 236 ? 26.511 -1.548 16.510 1.00 110.24 218 ALA A O 1
ATOM 1443 N N . VAL A 1 237 ? 28.243 -2.873 15.973 1.00 114.85 219 VAL A N 1
ATOM 1444 C CA . VAL A 1 237 ? 28.335 -2.422 14.592 1.00 118.92 219 VAL A CA 1
ATOM 1445 C C . VAL A 1 237 ? 28.011 -3.621 13.714 1.00 120.69 219 VAL A C 1
ATOM 1446 O O . VAL A 1 237 ? 28.751 -4.613 13.705 1.00 123.48 219 VAL A O 1
ATOM 1450 N N . SER A 1 238 ? 26.899 -3.539 12.992 1.00 119.39 220 SER A N 1
ATOM 1451 C CA . SER A 1 238 ? 26.489 -4.585 12.070 1.00 123.82 220 SER A CA 1
ATOM 1452 C C . SER A 1 238 ? 27.081 -4.308 10.688 1.00 130.57 220 SER A C 1
ATOM 1453 O O . SER A 1 238 ? 27.870 -3.379 10.499 1.00 133.11 220 SER A O 1
ATOM 1456 N N . GLU A 1 239 ? 26.701 -5.123 9.703 1.00 133.64 221 GLU A N 1
ATOM 1457 C CA . GLU A 1 239 ? 27.244 -4.967 8.358 1.00 136.18 221 GLU A CA 1
ATOM 1458 C C . GLU A 1 239 ? 26.802 -3.646 7.739 1.00 133.20 221 GLU A C 1
ATOM 1459 O O . GLU A 1 239 ? 27.623 -2.898 7.187 1.00 134.98 221 GLU A O 1
ATOM 1465 N N . LYS A 1 240 ? 25.503 -3.340 7.823 1.00 127.87 222 LYS A N 1
ATOM 1466 C CA . LYS A 1 240 ? 25.019 -2.066 7.306 1.00 125.99 222 LYS A CA 1
ATOM 1467 C C . LYS A 1 240 ? 25.687 -0.904 8.022 1.00 129.99 222 LYS A C 1
ATOM 1468 O O . LYS A 1 240 ? 26.049 0.094 7.392 1.00 132.53 222 LYS A O 1
ATOM 1474 N N . ASP A 1 241 ? 25.870 -1.021 9.338 1.00 132.16 223 ASP A N 1
ATOM 1475 C CA . ASP A 1 241 ? 26.566 0.025 10.078 1.00 132.93 223 ASP A CA 1
ATOM 1476 C C . ASP A 1 241 ? 28.006 0.167 9.604 1.00 134.27 223 ASP A C 1
ATOM 1477 O O . ASP A 1 241 ? 28.529 1.281 9.518 1.00 136.22 223 ASP A O 1
ATOM 1482 N N . LYS A 1 242 ? 28.657 -0.950 9.274 1.00 130.22 224 LYS A N 1
ATOM 1483 C CA . LYS A 1 242 ? 30.027 -0.897 8.772 1.00 128.51 224 LYS A CA 1
ATOM 1484 C C . LYS A 1 242 ? 30.101 -0.133 7.456 1.00 121.26 224 LYS A C 1
ATOM 1485 O O . LYS A 1 242 ? 30.915 0.792 7.298 1.00 119.21 224 LYS A O 1
ATOM 1491 N N . SER A 1 243 ? 29.251 -0.507 6.497 1.00 118.50 225 SER A N 1
ATOM 1492 C CA . SER A 1 243 ? 29.242 0.189 5.214 1.00 114.07 225 SER A CA 1
ATOM 1493 C C . SER A 1 243 ? 28.883 1.660 5.387 1.00 107.29 225 SER A C 1
ATOM 1494 O O . SER A 1 243 ? 29.462 2.530 4.727 1.00 109.74 225 SER A O 1
ATOM 1497 N N . ASP A 1 244 ? 27.942 1.957 6.286 1.00 99.07 226 ASP A N 1
ATOM 1498 C CA . ASP A 1 244 ? 27.518 3.336 6.498 1.00 94.32 226 ASP A CA 1
ATOM 1499 C C . ASP A 1 244 ? 28.621 4.169 7.136 1.00 95.37 226 ASP A C 1
ATOM 1500 O O . ASP A 1 244 ? 28.787 5.345 6.800 1.00 95.38 226 ASP A O 1
ATOM 1505 N N . LEU A 1 245 ? 29.371 3.590 8.075 1.00 98.02 227 LEU A N 1
ATOM 1506 C CA . LEU A 1 245 ? 30.481 4.318 8.681 1.00 102.70 227 LEU A CA 1
ATOM 1507 C C . LEU A 1 245 ? 31.594 4.572 7.670 1.00 112.59 227 LEU A C 1
ATOM 1508 O O . LEU A 1 245 ? 32.196 5.653 7.664 1.00 113.17 227 LEU A O 1
ATOM 1513 N N . GLN A 1 246 ? 31.883 3.596 6.802 1.00 121.24 228 GLN A N 1
ATOM 1514 C CA . GLN A 1 246 ? 32.877 3.840 5.757 1.00 126.91 228 GLN A CA 1
ATOM 1515 C C . GLN A 1 246 ? 32.401 4.921 4.790 1.00 124.89 228 GLN A C 1
ATOM 1516 O O . GLN A 1 246 ? 33.184 5.783 4.364 1.00 126.92 228 GLN A O 1
ATOM 1522 N N . PHE A 1 247 ? 31.109 4.902 4.451 1.00 120.91 229 PHE A N 1
ATOM 1523 C CA . PHE A 1 247 ? 30.532 5.954 3.620 1.00 121.82 229 PHE A CA 1
ATOM 1524 C C . PHE A 1 247 ? 30.645 7.315 4.296 1.00 126.68 229 PHE A C 1
ATOM 1525 O O . PHE A 1 247 ? 30.940 8.318 3.640 1.00 130.47 229 PHE A O 1
ATOM 1533 N N . GLY A 1 248 ? 30.394 7.369 5.604 1.00 127.78 230 GLY A N 1
ATOM 1534 C CA . GLY A 1 248 ? 30.529 8.623 6.328 1.00 130.96 230 GLY A CA 1
ATOM 1535 C C . GLY A 1 248 ? 31.956 9.131 6.349 1.00 135.18 230 GLY A C 1
ATOM 1536 O O . GLY A 1 248 ? 32.198 10.337 6.252 1.00 139.50 230 GLY A O 1
ATOM 1537 N N . VAL A 1 249 ? 32.921 8.220 6.490 1.00 135.19 231 VAL A N 1
ATOM 1538 C CA . VAL A 1 249 ? 34.325 8.615 6.422 1.00 141.50 231 VAL A CA 1
ATOM 1539 C C . VAL A 1 249 ? 34.639 9.203 5.053 1.00 148.25 231 VAL A C 1
ATOM 1540 O O . VAL A 1 249 ? 35.331 10.223 4.942 1.00 152.46 231 VAL A O 1
ATOM 1544 N N . GLU A 1 250 ? 34.131 8.574 3.991 1.00 149.36 232 GLU A N 1
ATOM 1545 C CA . GLU A 1 250 ? 34.358 9.107 2.650 1.00 152.96 232 GLU A CA 1
ATOM 1546 C C . GLU A 1 250 ? 33.700 10.472 2.472 1.00 154.32 232 GLU A C 1
ATOM 1547 O O . GLU A 1 250 ? 34.274 11.369 1.845 1.00 156.68 232 GLU A O 1
ATOM 1553 N N . GLN A 1 251 ? 32.494 10.649 3.018 1.00 155.80 233 GLN A N 1
ATOM 1554 C CA . GLN A 1 251 ? 31.794 11.924 2.907 1.00 163.03 233 GLN A CA 1
ATOM 1555 C C . GLN A 1 251 ? 32.436 13.023 3.743 1.00 170.62 233 GLN A C 1
ATOM 1556 O O . GLN A 1 251 ? 32.202 14.205 3.470 1.00 170.73 233 GLN A O 1
ATOM 1562 N N . GLY A 1 252 ? 33.226 12.667 4.751 1.00 179.03 234 GLY A N 1
ATOM 1563 C CA . GLY A 1 252 ? 33.822 13.667 5.614 1.00 177.93 234 GLY A CA 1
ATOM 1564 C C . GLY A 1 252 ? 32.833 14.166 6.646 1.00 173.21 234 GLY A C 1
ATOM 1565 O O . GLY A 1 252 ? 32.711 15.374 6.869 1.00 173.48 234 GLY A O 1
ATOM 1566 N N . VAL A 1 253 ? 32.120 13.237 7.285 1.00 156.18 235 VAL A N 1
ATOM 1567 C CA . VAL A 1 253 ? 31.117 13.613 8.271 1.00 139.64 235 VAL A CA 1
ATOM 1568 C C . VAL A 1 253 ? 31.797 14.078 9.553 1.00 128.69 235 VAL A C 1
ATOM 1569 O O . VAL A 1 253 ? 32.940 13.708 9.854 1.00 131.75 235 VAL A O 1
ATOM 1573 N N . ASP A 1 254 ? 31.097 14.927 10.303 1.00 116.78 236 ASP A N 1
ATOM 1574 C CA . ASP A 1 254 ? 31.634 15.493 11.533 1.00 106.60 236 ASP A CA 1
ATOM 1575 C C . ASP A 1 254 ? 31.359 14.622 12.755 1.00 92.23 236 ASP A C 1
ATOM 1576 O O . ASP A 1 254 ? 32.216 14.517 13.639 1.00 90.57 236 ASP A O 1
ATOM 1581 N N . VAL A 1 255 ? 30.176 14.007 12.833 1.00 85.79 237 VAL A N 1
ATOM 1582 C CA . VAL A 1 255 ? 29.733 13.286 14.021 1.00 78.82 237 VAL A CA 1
ATOM 1583 C C . VAL A 1 255 ? 28.933 12.056 13.607 1.00 78.20 237 VAL A C 1
ATOM 1584 O O . VAL A 1 255 ? 28.247 12.053 12.581 1.00 78.63 237 VAL A O 1
ATOM 1588 N N . ILE A 1 256 ? 29.020 11.005 14.424 1.00 76.88 238 ILE A N 1
ATOM 1589 C CA . ILE A 1 256 ? 28.197 9.808 14.289 1.00 77.39 238 ILE A CA 1
ATOM 1590 C C . ILE A 1 256 ? 27.404 9.624 15.575 1.00 77.91 238 ILE A C 1
ATOM 1591 O O . ILE A 1 256 ? 27.950 9.769 16.674 1.00 78.31 238 ILE A O 1
ATOM 1596 N N . PHE A 1 257 ? 26.113 9.317 15.439 1.00 78.30 239 PHE A N 1
ATOM 1597 C CA . PHE A 1 257 ? 25.280 8.916 16.567 1.00 77.47 239 PHE A CA 1
ATOM 1598 C C . PHE A 1 257 ? 25.143 7.397 16.529 1.00 84.64 239 PHE A C 1
ATOM 1599 O O . PHE A 1 257 ? 24.454 6.853 15.662 1.00 88.37 239 PHE A O 1
ATOM 1607 N N . ALA A 1 258 ? 25.776 6.712 17.477 1.00 88.14 240 ALA A N 1
ATOM 1608 C CA . ALA A 1 258 ? 25.812 5.254 17.479 1.00 90.44 240 ALA A CA 1
ATOM 1609 C C . ALA A 1 258 ? 24.668 4.707 18.326 1.00 91.41 240 ALA A C 1
ATOM 1610 O O . ALA A 1 258 ? 24.577 5.005 19.521 1.00 92.93 240 ALA A O 1
ATOM 1612 N N . SER A 1 259 ? 23.806 3.902 17.706 1.00 91.76 241 SER A N 1
ATOM 1613 C CA . SER A 1 259 ? 22.613 3.387 18.363 1.00 93.27 241 SER A CA 1
ATOM 1614 C C . SER A 1 259 ? 22.917 2.135 19.181 1.00 97.85 241 SER A C 1
ATOM 1615 O O . SER A 1 259 ? 23.798 1.341 18.839 1.00 99.03 241 SER A O 1
ATOM 1618 N N . PHE A 1 260 ? 22.160 1.965 20.271 1.00 98.71 242 PHE A N 1
ATOM 1619 C CA . PHE A 1 260 ? 22.241 0.782 21.135 1.00 101.22 242 PHE A CA 1
ATOM 1620 C C . PHE A 1 260 ? 23.659 0.564 21.660 1.00 100.51 242 PHE A C 1
ATOM 1621 O O . PHE A 1 260 ? 24.200 -0.543 21.617 1.00 102.32 242 PHE A O 1
ATOM 1629 N N . ILE A 1 261 ? 24.266 1.632 22.165 1.00 97.24 243 ILE A N 1
ATOM 1630 C CA . ILE A 1 261 ? 25.589 1.520 22.768 1.00 97.99 243 ILE A CA 1
ATOM 1631 C C . ILE A 1 261 ? 25.428 0.882 24.143 1.00 92.63 243 ILE A C 1
ATOM 1632 O O . ILE A 1 261 ? 24.878 1.489 25.065 1.00 92.72 243 ILE A O 1
ATOM 1637 N N . ARG A 1 262 ? 25.892 -0.359 24.269 1.00 90.67 244 ARG A N 1
ATOM 1638 C CA . ARG A 1 262 ? 25.780 -1.155 25.484 1.00 88.74 244 ARG A CA 1
ATOM 1639 C C . ARG A 1 262 ? 27.070 -1.180 26.301 1.00 94.13 244 ARG A C 1
ATOM 1640 O O . ARG A 1 262 ? 27.041 -0.892 27.498 1.00 97.06 244 ARG A O 1
ATOM 1648 N N . ASN A 1 263 ? 28.204 -1.521 25.690 1.00 99.54 245 ASN A N 1
ATOM 1649 C CA . ASN A 1 263 ? 29.457 -1.666 26.420 1.00 107.77 245 ASN A CA 1
ATOM 1650 C C . ASN A 1 263 ? 30.501 -0.708 25.856 1.00 113.78 245 ASN A C 1
ATOM 1651 O O . ASN A 1 263 ? 30.254 0.012 24.885 1.00 108.74 245 ASN A O 1
ATOM 1656 N N . ALA A 1 264 ? 31.685 -0.701 26.479 1.00 126.88 246 ALA A N 1
ATOM 1657 C CA . ALA A 1 264 ? 32.770 0.162 26.030 1.00 140.60 246 ALA A CA 1
ATOM 1658 C C . ALA A 1 264 ? 33.544 -0.412 24.850 1.00 149.76 246 ALA A C 1
ATOM 1659 O O . ALA A 1 264 ? 34.200 0.349 24.129 1.00 153.07 246 ALA A O 1
ATOM 1661 N N . ALA A 1 265 ? 33.486 -1.729 24.631 1.00 155.00 247 ALA A N 1
ATOM 1662 C CA . ALA A 1 265 ? 34.144 -2.304 23.463 1.00 156.43 247 ALA A CA 1
ATOM 1663 C C . ALA A 1 265 ? 33.508 -1.809 22.173 1.00 154.88 247 ALA A C 1
ATOM 1664 O O . ALA A 1 265 ? 34.161 -1.800 21.119 1.00 157.51 247 ALA A O 1
ATOM 1666 N N . ALA A 1 266 ? 32.231 -1.429 22.237 1.00 149.16 248 ALA A N 1
ATOM 1667 C CA . ALA A 1 266 ? 31.540 -0.867 21.083 1.00 145.02 248 ALA A CA 1
ATOM 1668 C C . ALA A 1 266 ? 32.312 0.299 20.486 1.00 140.25 248 ALA A C 1
ATOM 1669 O O . ALA A 1 266 ? 32.513 0.372 19.270 1.00 144.18 248 ALA A O 1
ATOM 1671 N N . LEU A 1 267 ? 32.739 1.237 21.328 1.00 131.18 249 LEU A N 1
ATOM 1672 C CA . LEU A 1 267 ? 33.401 2.427 20.810 1.00 124.11 249 LEU A CA 1
ATOM 1673 C C . LEU A 1 267 ? 34.796 2.130 20.286 1.00 120.87 249 LEU A C 1
ATOM 1674 O O . LEU A 1 267 ? 35.243 2.781 19.338 1.00 123.10 249 LEU A O 1
ATOM 1679 N N . LYS A 1 268 ? 35.501 1.165 20.878 1.00 115.42 250 LYS A N 1
ATOM 1680 C CA . LYS A 1 268 ? 36.757 0.726 20.282 1.00 120.90 250 LYS A CA 1
ATOM 1681 C C . LYS A 1 268 ? 36.521 0.179 18.882 1.00 122.86 250 LYS A C 1
ATOM 1682 O O . LYS A 1 268 ? 37.273 0.490 17.951 1.00 127.07 250 LYS A O 1
ATOM 1688 N N . GLU A 1 269 ? 35.471 -0.634 18.715 1.00 117.62 251 GLU A N 1
ATOM 1689 C CA . GLU A 1 269 ? 35.141 -1.147 17.388 1.00 113.18 251 GLU A CA 1
ATOM 1690 C C . GLU A 1 269 ? 34.805 -0.013 16.425 1.00 112.80 251 GLU A C 1
ATOM 1691 O O . GLU A 1 269 ? 35.221 -0.033 15.262 1.00 112.89 251 GLU A O 1
ATOM 1697 N N . ILE A 1 270 ? 34.056 0.988 16.892 1.00 112.17 252 ILE A N 1
ATOM 1698 C CA . ILE A 1 270 ? 33.664 2.087 16.012 1.00 118.67 252 ILE A CA 1
ATOM 1699 C C . ILE A 1 270 ? 34.878 2.913 15.601 1.00 123.68 252 ILE A C 1
ATOM 1700 O O . ILE A 1 270 ? 35.022 3.291 14.433 1.00 128.87 252 ILE A O 1
ATOM 1705 N N . ARG A 1 271 ? 35.774 3.200 16.546 1.00 121.55 253 ARG A N 1
ATOM 1706 C CA . ARG A 1 271 ? 36.975 3.954 16.207 1.00 120.75 253 ARG A CA 1
ATOM 1707 C C . ARG A 1 271 ? 37.868 3.170 15.254 1.00 116.64 253 ARG A C 1
ATOM 1708 O O . ARG A 1 271 ? 38.380 3.727 14.275 1.00 118.68 253 ARG A O 1
ATOM 1716 N N . THR A 1 272 ? 38.055 1.871 15.510 1.00 111.82 254 THR A N 1
ATOM 1717 C CA . THR A 1 272 ? 38.899 1.069 14.632 1.00 110.69 254 THR A CA 1
ATOM 1718 C C . THR A 1 272 ? 38.281 0.906 13.244 1.00 110.32 254 THR A C 1
ATOM 1719 O O . THR A 1 272 ? 39.015 0.792 12.255 1.00 113.84 254 THR A O 1
ATOM 1723 N N . ILE A 1 273 ? 36.949 0.898 13.141 1.00 105.73 255 ILE A N 1
ATOM 1724 C CA . ILE A 1 273 ? 36.317 0.776 11.830 1.00 103.30 255 ILE A CA 1
ATOM 1725 C C . ILE A 1 273 ? 36.364 2.107 11.081 1.00 107.41 255 ILE A C 1
ATOM 1726 O O . ILE A 1 273 ? 36.452 2.123 9.848 1.00 108.36 255 ILE A O 1
ATOM 1731 N N . LEU A 1 274 ? 36.286 3.235 11.797 1.00 111.15 256 LEU A N 1
ATOM 1732 C CA . LEU A 1 274 ? 36.494 4.534 11.160 1.00 116.46 256 LEU A CA 1
ATOM 1733 C C . LEU A 1 274 ? 37.939 4.695 10.709 1.00 123.00 256 LEU A C 1
ATOM 1734 O O . LEU A 1 274 ? 38.209 5.381 9.717 1.00 123.53 256 LEU A O 1
ATOM 1739 N N . GLY A 1 275 ? 38.869 4.074 11.428 1.00 130.40 257 GLY A N 1
ATOM 1740 C CA . GLY A 1 275 ? 40.261 4.004 11.035 1.00 137.25 257 GLY A CA 1
ATOM 1741 C C . GLY A 1 275 ? 41.011 5.327 11.100 1.00 140.86 257 GLY A C 1
ATOM 1742 O O . GLY A 1 275 ? 40.577 6.313 11.696 1.00 139.58 257 GLY A O 1
ATOM 1743 N N . GLU A 1 276 ? 42.177 5.317 10.447 1.00 144.23 258 GLU A N 1
ATOM 1744 C CA . GLU A 1 276 ? 43.086 6.460 10.490 1.00 146.49 258 GLU A CA 1
ATOM 1745 C C . GLU A 1 276 ? 42.461 7.712 9.886 1.00 150.46 258 GLU A C 1
ATOM 1746 O O . GLU A 1 276 ? 42.667 8.822 10.391 1.00 150.85 258 GLU A O 1
ATOM 1752 N N . LYS A 1 277 ? 41.697 7.554 8.806 1.00 154.87 259 LYS A N 1
ATOM 1753 C CA . LYS A 1 277 ? 41.163 8.712 8.096 1.00 160.84 259 LYS A CA 1
ATOM 1754 C C . LYS A 1 277 ? 40.117 9.449 8.927 1.00 164.03 259 LYS A C 1
ATOM 1755 O O . LYS A 1 277 ? 40.139 10.682 9.020 1.00 163.87 259 LYS A O 1
ATOM 1761 N N . GLY A 1 278 ? 39.195 8.711 9.540 1.00 168.68 260 GLY A N 1
ATOM 1762 C CA . GLY A 1 278 ? 38.129 9.265 10.354 1.00 165.58 260 GLY A CA 1
ATOM 1763 C C . GLY A 1 278 ? 38.459 9.564 11.802 1.00 164.14 260 GLY A C 1
ATOM 1764 O O . GLY A 1 278 ? 37.549 9.915 12.558 1.00 161.45 260 GLY A O 1
ATOM 1765 N N . LYS A 1 279 ? 39.723 9.415 12.218 1.00 149.86 261 LYS A N 1
ATOM 1766 C CA . LYS A 1 279 ? 40.090 9.562 13.628 1.00 132.06 261 LYS A CA 1
ATOM 1767 C C . LYS A 1 279 ? 39.577 10.853 14.257 1.00 118.60 261 LYS A C 1
ATOM 1768 O O . LYS A 1 279 ? 39.231 10.867 15.443 1.00 116.07 261 LYS A O 1
ATOM 1774 N N . ASN A 1 280 ? 39.525 11.946 13.495 1.00 110.63 262 ASN A N 1
ATOM 1775 C CA . ASN A 1 280 ? 39.079 13.212 14.065 1.00 104.97 262 ASN A CA 1
ATOM 1776 C C . ASN A 1 280 ? 37.574 13.251 14.290 1.00 97.82 262 ASN A C 1
ATOM 1777 O O . ASN A 1 280 ? 37.105 14.042 15.116 1.00 96.79 262 ASN A O 1
ATOM 1782 N N . ILE A 1 281 ? 36.811 12.430 13.569 1.00 94.28 263 ILE A N 1
ATOM 1783 C CA . ILE A 1 281 ? 35.359 12.447 13.687 1.00 91.44 263 ILE A CA 1
ATOM 1784 C C . ILE A 1 281 ? 34.952 11.964 15.074 1.00 92.05 263 ILE A C 1
ATOM 1785 O O . ILE A 1 281 ? 35.446 10.941 15.563 1.00 93.86 263 ILE A O 1
ATOM 1790 N N . LYS A 1 282 ? 34.044 12.700 15.715 1.00 90.31 264 LYS A N 1
ATOM 1791 C CA . LYS A 1 282 ? 33.597 12.385 17.068 1.00 86.13 264 LYS A CA 1
ATOM 1792 C C . LYS A 1 282 ? 32.368 11.484 17.046 1.00 83.90 264 LYS A C 1
ATOM 1793 O O . LYS A 1 282 ? 31.481 11.640 16.202 1.00 85.54 264 LYS A O 1
ATOM 1799 N N . ILE A 1 283 ? 32.324 10.536 17.980 1.00 79.92 265 ILE A N 1
ATOM 1800 C CA . ILE A 1 283 ? 31.238 9.566 18.088 1.00 76.13 265 ILE A CA 1
ATOM 1801 C C . ILE A 1 283 ? 30.379 9.912 19.295 1.00 70.03 265 ILE A C 1
ATOM 1802 O O . ILE A 1 283 ? 30.899 10.118 20.398 1.00 69.58 265 ILE A O 1
ATOM 1807 N N . ILE A 1 284 ? 29.069 9.994 19.082 1.00 69.64 266 ILE A N 1
ATOM 1808 C CA . ILE A 1 284 ? 28.103 10.235 20.149 1.00 72.98 266 ILE A CA 1
ATOM 1809 C C . ILE A 1 284 ? 27.307 8.954 20.354 1.00 81.58 266 ILE A C 1
ATOM 1810 O O . ILE A 1 284 ? 26.670 8.453 19.420 1.00 84.28 266 ILE A O 1
ATOM 1815 N N . SER A 1 285 ? 27.354 8.419 21.572 1.00 83.23 267 SER A N 1
ATOM 1816 C CA . SER A 1 285 ? 26.676 7.169 21.885 1.00 81.74 267 SER A CA 1
ATOM 1817 C C . SER A 1 285 ? 25.214 7.415 22.241 1.00 80.64 267 SER A C 1
ATOM 1818 O O . SER A 1 285 ? 24.883 8.376 22.943 1.00 77.87 267 SER A O 1
ATOM 1821 N N . LYS A 1 286 ? 24.337 6.542 21.746 1.00 84.08 268 LYS A N 1
ATOM 1822 C CA . LYS A 1 286 ? 22.909 6.604 22.040 1.00 82.96 268 LYS A CA 1
ATOM 1823 C C . LYS A 1 286 ? 22.564 5.549 23.087 1.00 81.58 268 LYS A C 1
ATOM 1824 O O . LYS A 1 286 ? 22.811 4.355 22.879 1.00 81.63 268 LYS A O 1
ATOM 1830 N N . ILE A 1 287 ? 21.983 5.993 24.197 1.00 77.88 269 ILE A N 1
ATOM 1831 C CA . ILE A 1 287 ? 21.606 5.127 25.308 1.00 74.73 269 ILE A CA 1
ATOM 1832 C C . ILE A 1 287 ? 20.124 4.810 25.145 1.00 79.32 269 ILE A C 1
ATOM 1833 O O . ILE A 1 287 ? 19.261 5.632 25.461 1.00 79.44 269 ILE A O 1
ATOM 1838 N N . GLU A 1 288 ? 19.822 3.618 24.627 1.00 84.46 270 GLU A N 1
ATOM 1839 C CA . GLU A 1 288 ? 18.448 3.249 24.325 1.00 88.78 270 GLU A CA 1
ATOM 1840 C C . GLU A 1 288 ? 17.892 2.111 25.174 1.00 95.49 270 GLU A C 1
ATOM 1841 O O . GLU A 1 288 ? 16.671 1.930 25.191 1.00 94.67 270 GLU A O 1
ATOM 1847 N N . ASN A 1 289 ? 18.729 1.351 25.884 1.00 105.01 271 ASN A N 1
ATOM 1848 C CA . ASN A 1 289 ? 18.255 0.192 26.643 1.00 109.61 271 ASN A CA 1
ATOM 1849 C C . ASN A 1 289 ? 18.873 0.196 28.040 1.00 113.31 271 ASN A C 1
ATOM 1850 O O . ASN A 1 289 ? 19.670 1.070 28.389 1.00 114.85 271 ASN A O 1
ATOM 1855 N N . GLN A 1 290 ? 18.499 -0.808 28.843 1.00 112.66 272 GLN A N 1
ATOM 1856 C CA . GLN A 1 290 ? 18.966 -0.869 30.226 1.00 112.50 272 GLN A CA 1
ATOM 1857 C C . GLN A 1 290 ? 20.455 -1.169 30.325 1.00 110.82 272 GLN A C 1
ATOM 1858 O O . GLN A 1 290 ? 21.096 -0.748 31.291 1.00 110.38 272 GLN A O 1
ATOM 1864 N N . GLN A 1 291 ? 21.018 -1.922 29.376 1.00 111.68 273 GLN A N 1
ATOM 1865 C CA . GLN A 1 291 ? 22.429 -2.286 29.488 1.00 112.49 273 GLN A CA 1
ATOM 1866 C C . GLN A 1 291 ? 23.338 -1.075 29.321 1.00 108.01 273 GLN A C 1
ATOM 1867 O O . GLN A 1 291 ? 24.306 -0.913 30.072 1.00 107.70 273 GLN A O 1
ATOM 1873 N N . GLY A 1 292 ? 23.049 -0.217 28.342 1.00 105.65 274 GLY A N 1
ATOM 1874 C CA . GLY A 1 292 ? 23.826 1.003 28.194 1.00 104.99 274 GLY A CA 1
ATOM 1875 C C . GLY A 1 292 ? 23.646 1.944 29.370 1.00 102.57 274 GLY A C 1
ATOM 1876 O O . GLY A 1 292 ? 24.584 2.635 29.779 1.00 102.54 274 GLY A O 1
ATOM 1877 N N . MET A 1 293 ? 22.434 1.986 29.924 1.00 100.11 275 MET A N 1
ATOM 1878 C CA . MET A 1 293 ? 22.167 2.815 31.092 1.00 96.18 275 MET A CA 1
ATOM 1879 C C . MET A 1 293 ? 22.912 2.296 32.320 1.00 96.71 275 MET A C 1
ATOM 1880 O O . MET A 1 293 ? 23.368 3.084 33.156 1.00 98.19 275 MET A O 1
ATOM 1885 N N . GLN A 1 294 ? 23.052 0.973 32.434 1.00 95.88 276 GLN A N 1
ATOM 1886 C CA . GLN A 1 294 ? 23.619 0.361 33.633 1.00 97.88 276 GLN A CA 1
ATOM 1887 C C . GLN A 1 294 ? 25.081 0.747 33.812 1.00 96.31 276 GLN A C 1
ATOM 1888 O O . GLN A 1 294 ? 25.503 1.133 34.908 1.00 98.49 276 GLN A O 1
ATOM 1894 N N . ASN A 1 295 ? 25.873 0.640 32.748 1.00 91.65 277 ASN A N 1
ATOM 1895 C CA . ASN A 1 295 ? 27.268 1.054 32.800 1.00 90.59 277 ASN A CA 1
ATOM 1896 C C . ASN A 1 295 ? 27.440 2.361 32.037 1.00 89.67 277 ASN A C 1
ATOM 1897 O O . ASN A 1 295 ? 28.304 2.476 31.160 1.00 91.18 277 ASN A O 1
ATOM 1902 N N . LEU A 1 296 ? 26.607 3.351 32.372 1.00 85.60 278 LEU A N 1
ATOM 1903 C CA . LEU A 1 296 ? 26.625 4.622 31.657 1.00 80.26 278 LEU A CA 1
ATOM 1904 C C . LEU A 1 296 ? 27.945 5.351 31.853 1.00 78.06 278 LEU A C 1
ATOM 1905 O O . LEU A 1 296 ? 28.451 5.988 30.924 1.00 75.50 278 LEU A O 1
ATOM 1910 N N . ASP A 1 297 ? 28.519 5.267 33.055 1.00 82.42 279 ASP A N 1
ATOM 1911 C CA . ASP A 1 297 ? 29.733 6.021 33.353 1.00 87.64 279 ASP A CA 1
ATOM 1912 C C . ASP A 1 297 ? 30.889 5.575 32.467 1.00 96.58 279 ASP A C 1
ATOM 1913 O O . ASP A 1 297 ? 31.655 6.407 31.962 1.00 98.23 279 ASP A O 1
ATOM 1918 N N . ALA A 1 298 ? 31.028 4.263 32.261 1.00 103.88 280 ALA A N 1
ATOM 1919 C CA . ALA A 1 298 ? 32.076 3.757 31.383 1.00 105.10 280 ALA A CA 1
ATOM 1920 C C . ALA A 1 298 ? 31.881 4.253 29.955 1.00 104.30 280 ALA A C 1
ATOM 1921 O O . ALA A 1 298 ? 32.852 4.601 29.270 1.00 105.81 280 ALA A O 1
ATOM 1923 N N . ILE A 1 299 ? 30.629 4.298 29.491 1.00 96.04 281 ILE A N 1
ATOM 1924 C CA . ILE A 1 299 ? 30.347 4.796 28.146 1.00 88.40 281 ILE A CA 1
ATOM 1925 C C . ILE A 1 299 ? 30.741 6.263 28.034 1.00 87.36 281 ILE A C 1
ATOM 1926 O O . ILE A 1 299 ? 31.419 6.669 27.084 1.00 88.16 281 ILE A O 1
ATOM 1931 N N . ILE A 1 300 ? 30.334 7.078 29.015 1.00 85.67 282 ILE A N 1
ATOM 1932 C CA . ILE A 1 300 ? 30.635 8.509 28.974 1.00 82.39 282 ILE A CA 1
ATOM 1933 C C . ILE A 1 300 ? 32.139 8.734 28.996 1.00 79.57 282 ILE A C 1
ATOM 1934 O O . ILE A 1 300 ? 32.656 9.648 28.340 1.00 79.08 282 ILE A O 1
ATOM 1939 N N . ALA A 1 301 ? 32.866 7.907 29.750 1.00 77.59 283 ALA A N 1
ATOM 1940 C CA . ALA A 1 301 ? 34.321 8.002 29.739 1.00 81.85 283 ALA A CA 1
ATOM 1941 C C . ALA A 1 301 ? 34.875 7.650 28.365 1.00 82.95 283 ALA A C 1
ATOM 1942 O O . ALA A 1 301 ? 35.776 8.327 27.857 1.00 85.19 283 ALA A O 1
ATOM 1944 N N . ALA A 1 302 ? 34.351 6.589 27.749 1.00 81.88 284 ALA A N 1
ATOM 1945 C CA . ALA A 1 302 ? 34.828 6.178 26.434 1.00 83.33 284 ALA A CA 1
ATOM 1946 C C . ALA A 1 302 ? 34.277 7.053 25.310 1.00 84.66 284 ALA A C 1
ATOM 1947 O O . ALA A 1 302 ? 34.905 7.151 24.249 1.00 85.41 284 ALA A O 1
ATOM 1949 N N . SER A 1 303 ? 33.122 7.687 25.508 1.00 82.99 285 SER A N 1
ATOM 1950 C CA . SER A 1 303 ? 32.471 8.439 24.442 1.00 81.60 285 SER A CA 1
ATOM 1951 C C . SER A 1 303 ? 32.956 9.880 24.382 1.00 84.44 285 SER A C 1
ATOM 1952 O O . SER A 1 303 ? 33.512 10.424 25.340 1.00 87.60 285 SER A O 1
ATOM 1955 N N . ASP A 1 304 ? 32.728 10.494 23.221 1.00 85.47 286 ASP A N 1
ATOM 1956 C CA . ASP A 1 304 ? 32.852 11.935 23.071 1.00 86.24 286 ASP A CA 1
ATOM 1957 C C . ASP A 1 304 ? 31.592 12.657 23.524 1.00 84.69 286 ASP A C 1
ATOM 1958 O O . ASP A 1 304 ? 31.655 13.849 23.838 1.00 89.00 286 ASP A O 1
ATOM 1963 N N . GLY A 1 305 ? 30.459 11.962 23.548 1.00 75.91 287 GLY A N 1
ATOM 1964 C CA . GLY A 1 305 ? 29.201 12.520 24.012 1.00 66.20 287 GLY A CA 1
ATOM 1965 C C . GLY A 1 305 ? 28.141 11.442 24.025 1.00 58.46 287 GLY A C 1
ATOM 1966 O O . GLY A 1 305 ? 28.360 10.317 23.565 1.00 44.04 287 GLY A O 1
ATOM 1967 N N . ILE A 1 306 ? 26.985 11.797 24.581 1.00 54.68 288 ILE A N 1
ATOM 1968 C CA . ILE A 1 306 ? 25.880 10.865 24.786 1.00 54.58 288 ILE A CA 1
ATOM 1969 C C . ILE A 1 306 ? 24.593 11.518 24.303 1.00 54.78 288 ILE A C 1
ATOM 1970 O O . ILE A 1 306 ? 24.394 12.724 24.479 1.00 52.80 288 ILE A O 1
ATOM 1975 N N . MET A 1 307 ? 23.729 10.724 23.674 1.00 56.98 289 MET A N 1
ATOM 1976 C CA . MET A 1 307 ? 22.378 11.139 23.325 1.00 61.07 289 MET A CA 1
ATOM 1977 C C . MET A 1 307 ? 21.379 10.311 24.118 1.00 62.31 289 MET A C 1
ATOM 1978 O O . MET A 1 307 ? 21.474 9.080 24.141 1.00 61.90 289 MET A O 1
ATOM 1983 N N . VAL A 1 308 ? 20.416 10.977 24.750 1.00 60.32 290 VAL A N 1
ATOM 1984 C CA . VAL A 1 308 ? 19.324 10.282 25.425 1.00 59.67 290 VAL A CA 1
ATOM 1985 C C . VAL A 1 308 ? 18.193 10.126 24.410 1.00 60.48 290 VAL A C 1
ATOM 1986 O O . VAL A 1 308 ? 17.389 11.034 24.194 1.00 61.58 290 VAL A O 1
ATOM 1990 N N . ALA A 1 309 ? 18.151 8.964 23.762 1.00 60.92 291 ALA A N 1
ATOM 1991 C CA . ALA A 1 309 ? 17.140 8.664 22.750 1.00 63.33 291 ALA A CA 1
ATOM 1992 C C . ALA A 1 309 ? 15.888 8.188 23.471 1.00 65.12 291 ALA A C 1
ATOM 1993 O O . ALA A 1 309 ? 15.706 6.998 23.731 1.00 68.68 291 ALA A O 1
ATOM 1995 N N . ARG A 1 310 ? 15.012 9.136 23.807 1.00 64.87 292 ARG A N 1
ATOM 1996 C CA . ARG A 1 310 ? 13.843 8.821 24.616 1.00 65.06 292 ARG A CA 1
ATOM 1997 C C . ARG A 1 310 ? 12.843 7.930 23.889 1.00 69.27 292 ARG A C 1
ATOM 1998 O O . ARG A 1 310 ? 12.025 7.279 24.545 1.00 65.18 292 ARG A O 1
ATOM 2006 N N . GLY A 1 311 ? 12.903 7.870 22.561 1.00 78.86 293 GLY A N 1
ATOM 2007 C CA . GLY A 1 311 ? 11.999 7.036 21.796 1.00 79.69 293 GLY A CA 1
ATOM 2008 C C . GLY A 1 311 ? 12.107 5.557 22.105 1.00 79.63 293 GLY A C 1
ATOM 2009 O O . GLY A 1 311 ? 11.156 4.951 22.607 1.00 79.05 293 GLY A O 1
ATOM 2010 N N . ASP A 1 312 ? 13.273 4.969 21.825 1.00 77.10 294 ASP A N 1
ATOM 2011 C CA . ASP A 1 312 ? 13.475 3.552 22.107 1.00 75.34 294 ASP A CA 1
ATOM 2012 C C . ASP A 1 312 ? 13.585 3.293 23.604 1.00 75.43 294 ASP A C 1
ATOM 2013 O O . ASP A 1 312 ? 13.150 2.239 24.090 1.00 78.37 294 ASP A O 1
ATOM 2018 N N . LEU A 1 313 ? 14.155 4.243 24.348 1.00 72.70 295 LEU A N 1
ATOM 2019 C CA . LEU A 1 313 ? 14.307 4.066 25.787 1.00 71.41 295 LEU A CA 1
ATOM 2020 C C . LEU A 1 313 ? 12.949 3.972 26.470 1.00 67.09 295 LEU A C 1
ATOM 2021 O O . LEU A 1 313 ? 12.752 3.138 27.359 1.00 66.04 295 LEU A O 1
ATOM 2026 N N . GLY A 1 314 ? 11.993 4.813 26.057 1.00 65.66 296 GLY A N 1
ATOM 2027 C CA . GLY A 1 314 ? 10.666 4.760 26.645 1.00 64.85 296 GLY A CA 1
ATOM 2028 C C . GLY A 1 314 ? 9.974 3.431 26.433 1.00 66.11 296 GLY A C 1
ATOM 2029 O O . GLY A 1 314 ? 9.121 3.037 27.232 1.00 68.22 296 GLY A O 1
ATOM 2030 N N . ILE A 1 315 ? 10.319 2.726 25.357 1.00 67.02 297 ILE A N 1
ATOM 2031 C CA . ILE A 1 315 ? 9.797 1.379 25.171 1.00 67.17 297 ILE A CA 1
ATOM 2032 C C . ILE A 1 315 ? 10.552 0.390 26.047 1.00 66.40 297 ILE A C 1
ATOM 2033 O O . ILE A 1 315 ? 9.950 -0.507 26.648 1.00 68.88 297 ILE A O 1
ATOM 2038 N N . GLU A 1 316 ? 11.876 0.526 26.121 1.00 63.71 298 GLU A N 1
ATOM 2039 C CA . GLU A 1 316 ? 12.685 -0.391 26.917 1.00 65.23 298 GLU A CA 1
ATOM 2040 C C . GLU A 1 316 ? 12.309 -0.308 28.392 1.00 69.34 298 GLU A C 1
ATOM 2041 O O . GLU A 1 316 ? 11.649 -1.209 28.919 1.00 71.03 298 GLU A O 1
ATOM 2047 N N . ILE A 1 317 ? 12.726 0.760 29.067 1.00 71.52 299 ILE A N 1
ATOM 2048 C CA . ILE A 1 317 ? 12.379 0.987 30.469 1.00 70.71 299 ILE A CA 1
ATOM 2049 C C . ILE A 1 317 ? 10.946 1.506 30.537 1.00 72.77 299 ILE A C 1
ATOM 2050 O O . ILE A 1 317 ? 10.403 1.939 29.510 1.00 71.36 299 ILE A O 1
ATOM 2055 N N . PRO A 1 318 ? 10.283 1.454 31.694 1.00 78.98 300 PRO A N 1
ATOM 2056 C CA . PRO A 1 318 ? 8.947 2.054 31.795 1.00 78.14 300 PRO A CA 1
ATOM 2057 C C . PRO A 1 318 ? 8.987 3.523 31.401 1.00 75.83 300 PRO A C 1
ATOM 2058 O O . PRO A 1 318 ? 9.921 4.251 31.745 1.00 76.39 300 PRO A O 1
ATOM 2062 N N . ALA A 1 319 ? 7.969 3.945 30.647 1.00 71.70 301 ALA A N 1
ATOM 2063 C CA . ALA A 1 319 ? 7.949 5.311 30.130 1.00 67.67 301 ALA A CA 1
ATOM 2064 C C . ALA A 1 319 ? 7.983 6.333 31.258 1.00 68.60 301 ALA A C 1
ATOM 2065 O O . ALA A 1 319 ? 8.664 7.359 31.155 1.00 70.30 301 ALA A O 1
ATOM 2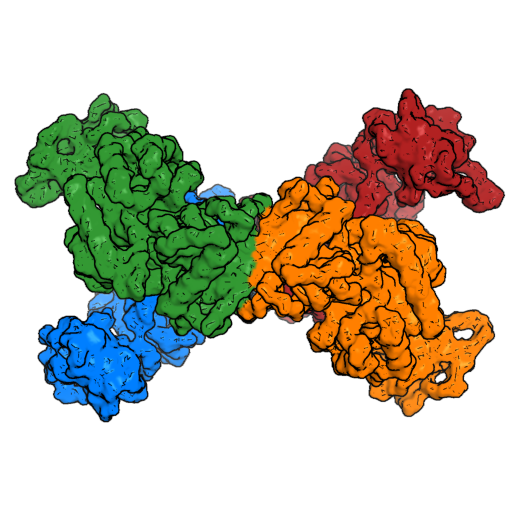067 N N . GLU A 1 320 ? 7.278 6.056 32.357 1.00 67.28 302 GLU A N 1
ATOM 2068 C CA . GLU A 1 320 ? 7.203 6.995 33.473 1.00 61.78 302 GLU A CA 1
ATOM 2069 C C . GLU A 1 320 ? 8.567 7.333 34.058 1.00 55.99 302 GLU A C 1
ATOM 2070 O O . GLU A 1 320 ? 8.701 8.368 34.716 1.00 54.87 302 GLU A O 1
ATOM 2076 N N . LYS A 1 321 ? 9.558 6.467 33.878 1.00 54.35 303 LYS A N 1
ATOM 2077 C CA . LYS A 1 321 ? 10.897 6.691 34.403 1.00 54.08 303 LYS A CA 1
ATOM 2078 C C . LYS A 1 321 ? 11.801 7.479 33.461 1.00 51.54 303 LYS A C 1
ATOM 2079 O O . LYS A 1 321 ? 12.889 7.889 33.886 1.00 52.67 303 LYS A O 1
ATOM 2085 N N . VAL A 1 322 ? 11.392 7.696 32.204 1.00 50.01 304 VAL A N 1
ATOM 2086 C CA . VAL A 1 322 ? 12.339 8.188 31.202 1.00 51.36 304 VAL A CA 1
ATOM 2087 C C . VAL A 1 322 ? 12.985 9.490 31.655 1.00 48.46 304 VAL A C 1
ATOM 2088 O O . VAL A 1 322 ? 14.207 9.658 31.546 1.00 45.93 304 VAL A O 1
ATOM 2092 N N . PHE A 1 323 ? 12.190 10.417 32.198 1.00 51.67 305 PHE A N 1
ATOM 2093 C CA . PHE A 1 323 ? 12.746 11.707 32.592 1.00 55.07 305 PHE A CA 1
ATOM 2094 C C . PHE A 1 323 ? 13.848 11.524 33.627 1.00 56.17 305 PHE A C 1
ATOM 2095 O O . PHE A 1 323 ? 14.923 12.129 33.509 1.00 58.94 305 PHE A O 1
ATOM 2103 N N . LEU A 1 324 ? 13.616 10.655 34.619 1.00 53.92 306 LEU A N 1
ATOM 2104 C CA . LEU A 1 324 ? 14.664 10.311 35.573 1.00 54.22 306 LEU A CA 1
ATOM 2105 C C . LEU A 1 324 ? 15.962 10.052 34.827 1.00 56.97 306 LEU A C 1
ATOM 2106 O O . LEU A 1 324 ? 16.965 10.755 35.019 1.00 57.05 306 LEU A O 1
ATOM 2111 N N . ALA A 1 325 ? 15.911 9.102 33.887 1.00 60.50 307 ALA A N 1
ATOM 2112 C CA . ALA A 1 325 ? 17.090 8.733 33.117 1.00 60.06 307 ALA A CA 1
ATOM 2113 C C . ALA A 1 325 ? 17.756 9.963 32.520 1.00 61.57 307 ALA A C 1
ATOM 2114 O O . ALA A 1 325 ? 18.940 10.224 32.776 1.00 65.56 307 ALA A O 1
ATOM 2116 N N . GLN A 1 326 ? 16.995 10.775 31.775 1.00 57.25 308 GLN A N 1
ATOM 2117 C CA . GLN A 1 326 ? 17.631 11.912 31.122 1.00 55.47 308 GLN A CA 1
ATOM 2118 C C . GLN A 1 326 ? 18.221 12.849 32.165 1.00 55.57 308 GLN A C 1
ATOM 2119 O O . GLN A 1 326 ? 19.387 13.252 32.059 1.00 54.98 308 GLN A O 1
ATOM 2125 N N . LYS A 1 327 ? 17.466 13.125 33.234 1.00 58.30 309 LYS A N 1
ATOM 2126 C CA . LYS A 1 327 ? 17.967 14.046 34.241 1.00 59.98 309 LYS A CA 1
ATOM 2127 C C . LYS A 1 327 ? 19.169 13.457 34.956 1.00 57.69 309 LYS A C 1
ATOM 2128 O O . LYS A 1 327 ? 20.046 14.201 35.407 1.00 62.27 309 LYS A O 1
ATOM 2134 N N . SER A 1 328 ? 19.242 12.128 35.046 1.00 51.82 310 SER A N 1
ATOM 2135 C CA . SER A 1 328 ? 20.484 11.509 35.483 1.00 52.15 310 SER A CA 1
ATOM 2136 C C . SER A 1 328 ? 21.546 11.674 34.413 1.00 46.09 310 SER A C 1
ATOM 2137 O O . SER A 1 328 ? 22.607 12.265 34.652 1.00 41.93 310 SER A O 1
ATOM 2140 N N . MET A 1 329 ? 21.228 11.222 33.200 1.00 47.92 311 MET A N 1
ATOM 2141 C CA . MET A 1 329 ? 22.221 11.116 32.142 1.00 48.80 311 MET A CA 1
ATOM 2142 C C . MET A 1 329 ? 22.863 12.471 31.881 1.00 52.76 311 MET A C 1
ATOM 2143 O O . MET A 1 329 ? 24.080 12.640 32.040 1.00 53.44 311 MET A O 1
ATOM 2148 N N . ILE A 1 330 ? 22.032 13.468 31.556 1.00 55.04 312 ILE A N 1
ATOM 2149 C CA . ILE A 1 330 ? 22.515 14.829 31.336 1.00 54.48 312 ILE A CA 1
ATOM 2150 C C . ILE A 1 330 ? 23.436 15.244 32.473 1.00 55.39 312 ILE A C 1
ATOM 2151 O O . ILE A 1 330 ? 24.577 15.672 32.250 1.00 56.79 312 ILE A O 1
ATOM 2156 N N . ALA A 1 331 ? 22.976 15.052 33.715 1.00 56.50 313 ALA A N 1
ATOM 2157 C CA . ALA A 1 331 ? 23.762 15.471 34.870 1.00 60.60 313 ALA A CA 1
ATOM 2158 C C . ALA A 1 331 ? 25.145 14.840 34.836 1.00 64.24 313 ALA A C 1
ATOM 2159 O O . ALA A 1 331 ? 26.164 15.542 34.901 1.00 66.18 313 ALA A O 1
ATOM 2161 N N . ARG A 1 332 ? 25.200 13.516 34.667 1.00 65.80 314 ARG A N 1
ATOM 2162 C CA . ARG A 1 332 ? 26.493 12.846 34.649 1.00 69.90 314 ARG A CA 1
ATOM 2163 C C . ARG A 1 332 ? 27.347 13.379 33.509 1.00 72.08 314 ARG A C 1
ATOM 2164 O O . ARG A 1 332 ? 28.548 13.627 33.686 1.00 74.74 314 ARG A O 1
ATOM 2172 N N . CYS A 1 333 ? 26.727 13.627 32.349 1.00 70.75 315 CYS A N 1
ATOM 2173 C CA . CYS A 1 333 ? 27.472 14.193 31.230 1.00 70.75 315 CYS A CA 1
ATOM 2174 C C . CYS A 1 333 ? 28.082 15.535 31.608 1.00 72.48 315 CYS A C 1
ATOM 2175 O O . CYS A 1 333 ? 29.265 15.783 31.345 1.00 76.23 315 CYS A O 1
ATOM 2178 N N . ASN A 1 334 ? 27.302 16.395 32.270 1.00 70.43 316 ASN A N 1
ATOM 2179 C CA . ASN A 1 334 ? 27.832 17.688 32.686 1.00 69.66 316 ASN A CA 1
ATOM 2180 C C . ASN A 1 334 ? 29.012 17.517 33.630 1.00 71.55 316 ASN A C 1
ATOM 2181 O O . ASN A 1 334 ? 29.935 18.341 33.632 1.00 69.62 316 ASN A O 1
ATOM 2186 N N . ARG A 1 335 ? 29.000 16.458 34.443 1.00 75.82 317 ARG A N 1
ATOM 2187 C CA . ARG A 1 335 ? 30.150 16.180 35.293 1.00 79.97 317 ARG A CA 1
ATOM 2188 C C . ARG A 1 335 ? 31.359 15.774 34.459 1.00 81.83 317 ARG A C 1
ATOM 2189 O O . ARG A 1 335 ? 32.478 16.234 34.713 1.00 83.00 317 ARG A O 1
ATOM 2197 N N . ALA A 1 336 ? 31.152 14.924 33.451 1.00 81.39 318 ALA A N 1
ATOM 2198 C CA . ALA A 1 336 ? 32.262 14.397 32.665 1.00 83.37 318 ALA A CA 1
ATOM 2199 C C . ALA A 1 336 ? 32.825 15.407 31.675 1.00 86.04 318 ALA A C 1
ATOM 2200 O O . ALA A 1 336 ? 33.988 15.278 31.272 1.00 86.15 318 ALA A O 1
ATOM 2202 N N . GLY A 1 337 ? 32.035 16.396 31.270 1.00 88.90 319 GLY A N 1
ATOM 2203 C CA . GLY A 1 337 ? 32.441 17.306 30.219 1.00 87.97 319 GLY A CA 1
ATOM 2204 C C . GLY A 1 337 ? 32.118 16.851 28.817 1.00 84.21 319 GLY A C 1
ATOM 2205 O O . GLY A 1 337 ? 32.741 17.336 27.867 1.00 85.74 319 GLY A O 1
ATOM 2206 N N . LYS A 1 338 ? 31.167 15.936 28.653 1.00 77.20 320 LYS A N 1
ATOM 2207 C CA . LYS A 1 338 ? 30.772 15.456 27.340 1.00 75.00 320 LYS A CA 1
ATOM 2208 C C . LYS A 1 338 ? 29.384 15.969 26.978 1.00 72.26 320 LYS A C 1
ATOM 2209 O O . LYS A 1 338 ? 28.522 16.102 27.855 1.00 70.80 320 LYS A O 1
ATOM 2215 N N . PRO A 1 339 ? 29.150 16.276 25.701 1.00 70.95 321 PRO A N 1
ATOM 2216 C CA . PRO A 1 339 ? 27.836 16.779 25.289 1.00 67.37 321 PRO A CA 1
ATOM 2217 C C . PRO A 1 339 ? 26.740 15.747 25.499 1.00 64.44 321 PRO A C 1
ATOM 2218 O O . PRO A 1 339 ? 26.955 14.538 25.380 1.00 63.81 321 PRO A O 1
ATOM 2222 N N . VAL A 1 340 ? 25.548 16.245 25.802 1.00 63.35 322 VAL A N 1
ATOM 2223 C CA . VAL A 1 340 ? 24.363 15.414 25.957 1.00 60.99 322 VAL A CA 1
ATOM 2224 C C . VAL A 1 340 ? 23.240 16.061 25.157 1.00 60.71 322 VAL A C 1
ATOM 2225 O O . VAL A 1 340 ? 23.119 17.290 25.120 1.00 64.87 322 VAL A O 1
ATOM 2229 N N . ILE A 1 341 ? 22.444 15.234 24.485 1.00 55.30 323 ILE A N 1
ATOM 2230 C CA . ILE A 1 341 ? 21.411 15.702 23.570 1.00 55.11 323 ILE A CA 1
ATOM 2231 C C . ILE A 1 341 ? 20.075 15.123 24.003 1.00 60.03 323 ILE A C 1
ATOM 2232 O O . ILE A 1 341 ? 19.951 13.904 24.167 1.00 61.33 323 ILE A O 1
ATOM 2237 N N . CYS A 1 342 ? 19.073 15.984 24.146 1.00 64.99 324 CYS A N 1
ATOM 2238 C CA . CYS A 1 342 ? 17.702 15.549 24.372 1.00 69.75 324 CYS A CA 1
ATOM 2239 C C . CYS A 1 342 ? 16.989 15.488 23.028 1.00 79.08 324 CYS A C 1
ATOM 2240 O O . CYS A 1 342 ? 16.982 16.471 22.279 1.00 82.93 324 CYS A O 1
ATOM 2243 N N . ALA A 1 343 ? 16.392 14.335 22.727 1.00 83.36 325 ALA A N 1
ATOM 2244 C CA . ALA A 1 343 ? 15.932 14.041 21.379 1.00 84.63 325 ALA A CA 1
ATOM 2245 C C . ALA A 1 343 ? 14.565 13.375 21.424 1.00 86.50 325 ALA A C 1
ATOM 2246 O O . ALA A 1 343 ? 14.053 13.017 22.488 1.00 88.07 325 ALA A O 1
ATOM 2248 N N . THR A 1 344 ? 13.983 13.219 20.231 1.00 83.10 326 THR A N 1
ATOM 2249 C CA . THR A 1 344 ? 12.759 12.461 19.971 1.00 79.33 326 THR A CA 1
ATOM 2250 C C . THR A 1 344 ? 11.521 13.085 20.608 1.00 77.26 326 THR A C 1
ATOM 2251 O O . THR A 1 344 ? 11.447 13.248 21.829 1.00 77.90 326 THR A O 1
ATOM 2255 N N . GLN A 1 345 ? 10.549 13.437 19.766 1.00 72.67 327 GLN A N 1
ATOM 2256 C CA . GLN A 1 345 ? 9.198 13.806 20.192 1.00 66.88 327 GLN A CA 1
ATOM 2257 C C . GLN A 1 345 ? 9.164 15.077 21.035 1.00 62.36 327 GLN A C 1
ATOM 2258 O O . GLN A 1 345 ? 8.279 15.249 21.875 1.00 61.44 327 GLN A O 1
ATOM 2264 N N . MET A 1 346 ? 10.109 15.990 20.814 1.00 61.92 328 MET A N 1
ATOM 2265 C CA . MET A 1 346 ? 10.094 17.238 21.569 1.00 63.98 328 MET A CA 1
ATOM 2266 C C . MET A 1 346 ? 8.963 18.154 21.113 1.00 67.58 328 MET A C 1
ATOM 2267 O O . MET A 1 346 ? 8.270 18.753 21.941 1.00 69.20 328 MET A O 1
ATOM 2272 N N . LEU A 1 347 ? 8.777 18.296 19.800 1.00 70.64 329 LEU A N 1
ATOM 2273 C CA . LEU A 1 347 ? 7.774 19.195 19.230 1.00 72.96 329 LEU A CA 1
ATOM 2274 C C . LEU A 1 347 ? 6.810 18.476 18.283 1.00 75.73 329 LEU A C 1
ATOM 2275 O O . LEU A 1 347 ? 6.372 19.059 17.290 1.00 76.17 329 LEU A O 1
ATOM 2280 N N . GLU A 1 348 ? 6.496 17.209 18.576 1.00 77.77 330 GLU A N 1
ATOM 2281 C CA . GLU A 1 348 ? 5.743 16.355 17.652 1.00 80.35 330 GLU A CA 1
ATOM 2282 C C . GLU A 1 348 ? 4.518 17.043 17.056 1.00 89.15 330 GLU A C 1
ATOM 2283 O O . GLU A 1 348 ? 4.294 16.984 15.842 1.00 93.23 330 GLU A O 1
ATOM 2289 N N . SER A 1 349 ? 3.710 17.701 17.894 1.00 94.13 331 SER A N 1
ATOM 2290 C CA . SER A 1 349 ? 2.440 18.243 17.412 1.00 95.05 331 SER A CA 1
ATOM 2291 C C . SER A 1 349 ? 2.631 19.250 16.286 1.00 95.14 331 SER A C 1
ATOM 2292 O O . SER A 1 349 ? 1.745 19.401 15.438 1.00 98.36 331 SER A O 1
ATOM 2295 N N . MET A 1 350 ? 3.776 19.933 16.247 1.00 92.47 332 MET A N 1
ATOM 2296 C CA . MET A 1 350 ? 4.028 20.916 15.200 1.00 92.37 332 MET A CA 1
ATOM 2297 C C . MET A 1 350 ? 4.190 20.298 13.817 1.00 94.51 332 MET A C 1
ATOM 2298 O O . MET A 1 350 ? 4.239 21.045 12.832 1.00 97.52 332 MET A O 1
ATOM 2303 N N . ILE A 1 351 ? 4.302 18.971 13.719 1.00 106.12 333 ILE A N 1
ATOM 2304 C CA . ILE A 1 351 ? 4.334 18.319 12.412 1.00 110.22 333 ILE A CA 1
ATOM 2305 C C . ILE A 1 351 ? 3.065 18.632 11.627 1.00 115.96 333 ILE A C 1
ATOM 2306 O O . ILE A 1 351 ? 3.116 18.980 10.441 1.00 120.41 333 ILE A O 1
ATOM 2311 N N . LYS A 1 352 ? 1.910 18.520 12.279 1.00 115.82 334 LYS A N 1
ATOM 2312 C CA . LYS A 1 352 ? 0.629 18.753 11.624 1.00 119.91 334 LYS A CA 1
ATOM 2313 C C . LYS A 1 352 ? 0.123 20.178 11.798 1.00 122.63 334 LYS A C 1
ATOM 2314 O O . LYS A 1 352 ? -0.540 20.707 10.896 1.00 127.15 334 LYS A O 1
ATOM 2320 N N . LYS A 1 353 ? 0.423 20.813 12.930 1.00 114.75 335 LYS A N 1
ATOM 2321 C CA . LYS A 1 353 ? -0.159 22.087 13.319 1.00 109.64 335 LYS A CA 1
ATOM 2322 C C . LYS A 1 353 ? 0.922 23.159 13.438 1.00 106.31 335 LYS A C 1
ATOM 2323 O O . LYS A 1 353 ? 2.057 22.858 13.816 1.00 101.70 335 LYS A O 1
ATOM 2329 N N . PRO A 1 354 ? 0.604 24.421 13.120 1.00 107.51 336 PRO A N 1
ATOM 2330 C CA . PRO A 1 354 ? 1.649 25.460 13.119 1.00 107.22 336 PRO A CA 1
ATOM 2331 C C . PRO A 1 354 ? 2.159 25.842 14.497 1.00 105.53 336 PRO A C 1
ATOM 2332 O O . PRO A 1 354 ? 3.279 26.359 14.596 1.00 104.02 336 PRO A O 1
ATOM 2336 N N . ARG A 1 355 ? 1.384 25.620 15.559 1.00 105.60 337 ARG A N 1
ATOM 2337 C CA . ARG A 1 355 ? 1.815 26.038 16.881 1.00 108.64 337 ARG A CA 1
ATOM 2338 C C . ARG A 1 355 ? 1.991 24.828 17.790 1.00 115.59 337 ARG A C 1
ATOM 2339 O O . ARG A 1 355 ? 1.228 23.862 17.686 1.00 111.52 337 ARG A O 1
ATOM 2347 N N . PRO A 1 356 ? 2.974 24.847 18.684 1.00 125.10 338 PRO A N 1
ATOM 2348 C CA . PRO A 1 356 ? 3.186 23.707 19.578 1.00 131.83 338 PRO A CA 1
ATOM 2349 C C . PRO A 1 356 ? 2.243 23.754 20.771 1.00 135.22 338 PRO A C 1
ATOM 2350 O O . PRO A 1 356 ? 1.525 24.728 21.003 1.00 137.18 338 PRO A O 1
ATOM 2354 N N . THR A 1 357 ? 2.260 22.668 21.533 1.00 136.91 339 THR A N 1
ATOM 2355 C CA . THR A 1 357 ? 1.489 22.584 22.761 1.00 137.54 339 THR A CA 1
ATOM 2356 C C . THR A 1 357 ? 2.311 23.112 23.931 1.00 137.24 339 THR A C 1
ATOM 2357 O O . THR A 1 357 ? 3.531 23.273 23.843 1.00 137.85 339 THR A O 1
ATOM 2361 N N . ARG A 1 358 ? 1.622 23.384 25.040 1.00 126.18 340 ARG A N 1
ATOM 2362 C CA . ARG A 1 358 ? 2.316 23.849 26.235 1.00 117.86 340 ARG A CA 1
ATOM 2363 C C . ARG A 1 358 ? 3.262 22.780 26.767 1.00 115.25 340 ARG A C 1
ATOM 2364 O O . ARG A 1 358 ? 4.355 23.093 27.256 1.00 117.89 340 ARG A O 1
ATOM 2372 N N . ALA A 1 359 ? 2.867 21.509 26.654 1.00 110.49 341 ALA A N 1
ATOM 2373 C CA . ALA A 1 359 ? 3.692 20.420 27.167 1.00 105.19 341 ALA A CA 1
ATOM 2374 C C . ALA A 1 359 ? 5.013 20.323 26.418 1.00 101.37 341 ALA A C 1
ATOM 2375 O O . ALA A 1 359 ? 6.052 20.026 27.015 1.00 101.78 341 ALA A O 1
ATOM 2377 N N . GLU A 1 360 ? 4.999 20.582 25.111 1.00 100.02 342 GLU A N 1
ATOM 2378 C CA . GLU A 1 360 ? 6.221 20.475 24.321 1.00 99.68 342 GLU A CA 1
ATOM 2379 C C . GLU A 1 360 ? 7.189 21.614 24.624 1.00 97.20 342 GLU A C 1
ATOM 2380 O O . GLU A 1 360 ? 8.405 21.395 24.734 1.00 96.19 342 GLU A O 1
ATOM 2386 N N . ILE A 1 361 ? 6.672 22.839 24.752 1.00 97.60 343 ILE A N 1
ATOM 2387 C CA . ILE A 1 361 ? 7.514 23.958 25.163 1.00 98.44 343 ILE A CA 1
ATOM 2388 C C . ILE A 1 361 ? 8.099 23.694 26.543 1.00 94.16 343 ILE A C 1
ATOM 2389 O O . ILE A 1 361 ? 9.286 23.944 26.791 1.00 94.74 343 ILE A O 1
ATOM 2394 N N . SER A 1 362 ? 7.281 23.173 27.461 1.00 89.81 344 SER A N 1
ATOM 2395 C CA . SER A 1 362 ? 7.792 22.852 28.789 1.00 85.50 344 SER A CA 1
ATOM 2396 C C . SER A 1 362 ? 8.858 21.768 28.720 1.00 80.39 344 SER A C 1
ATOM 2397 O O . SER A 1 362 ? 9.860 21.831 29.438 1.00 82.16 344 SER A O 1
ATOM 2400 N N . ASP A 1 363 ? 8.672 20.775 27.847 1.00 76.95 345 ASP A N 1
ATOM 2401 C CA . ASP A 1 363 ? 9.649 19.698 27.727 1.00 76.59 345 ASP A CA 1
ATOM 2402 C C . ASP A 1 363 ? 10.988 20.223 27.230 1.00 75.71 345 ASP A C 1
ATOM 2403 O O . ASP A 1 363 ? 12.038 19.897 27.791 1.00 72.77 345 ASP A O 1
ATOM 2408 N N . VAL A 1 364 ? 10.973 21.040 26.174 1.00 79.80 346 VAL A N 1
ATOM 2409 C CA . VAL A 1 364 ? 12.235 21.562 25.653 1.00 81.57 346 VAL A CA 1
ATOM 2410 C C . VAL A 1 364 ? 12.891 22.500 26.667 1.00 80.73 346 VAL A C 1
ATOM 2411 O O . VAL A 1 364 ? 14.116 22.458 26.869 1.00 79.94 346 VAL A O 1
ATOM 2415 N N . ALA A 1 365 ? 12.094 23.333 27.344 1.00 81.05 347 ALA A N 1
ATOM 2416 C CA . ALA A 1 365 ? 12.654 24.242 28.337 1.00 84.06 347 ALA A CA 1
ATOM 2417 C C . ALA A 1 365 ? 13.281 23.474 29.493 1.00 87.32 347 ALA A C 1
ATOM 2418 O O . ALA A 1 365 ? 14.371 23.821 29.963 1.00 90.37 347 ALA A O 1
ATOM 2420 N N . ASN A 1 366 ? 12.618 22.412 29.955 1.00 86.51 348 ASN A N 1
ATOM 2421 C CA . ASN A 1 366 ? 13.182 21.607 31.029 1.00 85.79 348 ASN A CA 1
ATOM 2422 C C . ASN A 1 366 ? 14.398 20.827 30.555 1.00 88.24 348 ASN A C 1
ATOM 2423 O O . ASN A 1 366 ? 15.323 20.589 31.338 1.00 88.47 348 ASN A O 1
ATOM 2428 N N . ALA A 1 367 ? 14.425 20.440 29.278 1.00 91.32 349 ALA A N 1
ATOM 2429 C CA . ALA A 1 367 ? 15.591 19.752 28.739 1.00 93.79 349 ALA A CA 1
ATOM 2430 C C . ALA A 1 367 ? 16.817 20.651 28.770 1.00 95.93 349 ALA A C 1
ATOM 2431 O O . ALA A 1 367 ? 17.898 20.233 29.203 1.00 92.89 349 ALA A O 1
ATOM 2433 N N . ILE A 1 368 ? 16.668 21.901 28.329 1.00 101.96 350 ILE A N 1
ATOM 2434 C CA . ILE A 1 368 ? 17.827 22.792 28.334 1.00 101.95 350 ILE A CA 1
ATOM 2435 C C . ILE A 1 368 ? 18.181 23.213 29.759 1.00 99.41 350 ILE A C 1
ATOM 2436 O O . ILE A 1 368 ? 19.363 23.351 30.099 1.00 99.03 350 ILE A O 1
ATOM 2441 N N . ILE A 1 369 ? 17.177 23.405 30.624 1.00 96.37 351 ILE A N 1
ATOM 2442 C CA . ILE A 1 369 ? 17.478 23.784 32.004 1.00 92.75 351 ILE A CA 1
ATOM 2443 C C . ILE A 1 369 ? 18.186 22.648 32.739 1.00 85.45 351 ILE A C 1
ATOM 2444 O O . ILE A 1 369 ? 18.977 22.898 33.656 1.00 82.77 351 ILE A O 1
ATOM 2449 N N . ASP A 1 370 ? 17.928 21.392 32.353 1.00 84.40 352 ASP A N 1
ATOM 2450 C CA . ASP A 1 370 ? 18.629 20.267 32.965 1.00 86.82 352 ASP A CA 1
ATOM 2451 C C . ASP A 1 370 ? 20.132 20.344 32.734 1.00 93.10 352 ASP A C 1
ATOM 2452 O O . ASP A 1 370 ? 20.913 19.836 33.547 1.00 93.92 352 ASP A O 1
ATOM 2457 N N . GLY A 1 371 ? 20.555 20.959 31.634 1.00 99.38 353 GLY A N 1
ATOM 2458 C CA . GLY A 1 371 ? 21.967 21.094 31.337 1.00 102.83 353 GLY A CA 1
ATOM 2459 C C . GLY A 1 371 ? 22.310 20.474 30.001 1.00 104.44 353 GLY A C 1
ATOM 2460 O O . GLY A 1 371 ? 23.483 20.242 29.694 1.00 103.56 353 GLY A O 1
ATOM 2461 N N . ALA A 1 372 ? 21.282 20.194 29.205 1.00 107.71 354 ALA A N 1
ATOM 2462 C CA . ALA A 1 372 ? 21.481 19.564 27.908 1.00 108.47 354 ALA A CA 1
ATOM 2463 C C . ALA A 1 372 ? 22.203 20.511 26.959 1.00 108.10 354 ALA A C 1
ATOM 2464 O O . ALA A 1 372 ? 21.811 21.672 26.801 1.00 110.23 354 ALA A O 1
ATOM 2466 N N . ASP A 1 373 ? 23.267 20.009 26.331 1.00 93.97 355 ASP A N 1
ATOM 2467 C CA . ASP A 1 373 ? 24.034 20.821 25.394 1.00 82.13 355 ASP A CA 1
ATOM 2468 C C . ASP A 1 373 ? 23.244 21.109 24.122 1.00 74.34 355 ASP A C 1
ATOM 2469 O O . ASP A 1 373 ? 23.270 22.235 23.613 1.00 76.86 355 ASP A O 1
ATOM 2474 N N . CYS A 1 374 ? 22.540 20.112 23.590 1.00 65.62 356 CYS A N 1
ATOM 2475 C CA . CYS A 1 374 ? 21.822 20.280 22.336 1.00 60.48 356 CYS A CA 1
ATOM 2476 C C . CYS A 1 374 ? 20.427 19.679 22.434 1.00 58.54 356 CYS A C 1
ATOM 2477 O O . CYS A 1 374 ? 20.155 18.802 23.257 1.00 55.79 356 CYS A O 1
ATOM 2480 N N . VAL A 1 375 ? 19.542 20.183 21.578 1.00 62.33 357 VAL A N 1
ATOM 2481 C CA . VAL A 1 375 ? 18.177 19.699 21.424 1.00 63.67 357 VAL A CA 1
ATOM 2482 C C . VAL A 1 375 ? 17.996 19.224 19.987 1.00 72.65 357 VAL A C 1
ATOM 2483 O O . VAL A 1 375 ? 18.712 19.646 19.076 1.00 79.74 357 VAL A O 1
ATOM 2487 N N . MET A 1 376 ? 17.021 18.336 19.784 1.00 72.98 358 MET A N 1
ATOM 2488 C CA . MET A 1 376 ? 16.867 17.657 18.504 1.00 73.56 358 MET A CA 1
ATOM 2489 C C . MET A 1 376 ? 15.420 17.668 18.029 1.00 76.54 358 MET A C 1
ATOM 2490 O O . MET A 1 376 ? 14.478 17.580 18.824 1.00 56.37 358 MET A O 1
ATOM 2495 N N . LEU A 1 377 ? 15.270 17.746 16.706 1.00 79.42 359 LEU A N 1
ATOM 2496 C CA . LEU A 1 377 ? 13.998 17.611 16.009 1.00 78.02 359 LEU A CA 1
ATOM 2497 C C . LEU A 1 377 ? 14.080 16.411 15.076 1.00 80.06 359 LEU A C 1
ATOM 2498 O O . LEU A 1 377 ? 15.059 16.270 14.333 1.00 79.64 359 LEU A O 1
ATOM 2503 N N . SER A 1 378 ? 13.050 15.547 15.121 1.00 81.45 360 SER A N 1
ATOM 2504 C CA . SER A 1 378 ? 13.027 14.336 14.318 1.00 83.12 360 SER A CA 1
ATOM 2505 C C . SER A 1 378 ? 11.992 14.520 13.209 1.00 86.59 360 SER A C 1
ATOM 2506 O O . SER A 1 378 ? 12.329 15.077 12.149 1.00 88.12 360 SER A O 1
ATOM 2509 N N . GLY A 1 379 ? 10.753 14.074 13.395 1.00 88.33 361 GLY A N 1
ATOM 2510 C CA . GLY A 1 379 ? 9.735 14.249 12.379 1.00 88.51 361 GLY A CA 1
ATOM 2511 C C . GLY A 1 379 ? 9.352 15.694 12.136 1.00 88.36 361 GLY A C 1
ATOM 2512 O O . GLY A 1 379 ? 8.770 16.000 11.091 1.00 92.02 361 GLY A O 1
ATOM 2513 N N . GLU A 1 380 ? 9.664 16.588 13.079 1.00 82.25 362 GLU A N 1
ATOM 2514 C CA . GLU A 1 380 ? 9.288 17.992 12.934 1.00 79.52 362 GLU A CA 1
ATOM 2515 C C . GLU A 1 380 ? 9.926 18.611 11.696 1.00 76.75 362 GLU A C 1
ATOM 2516 O O . GLU A 1 380 ? 9.261 19.312 10.925 1.00 77.73 362 GLU A O 1
ATOM 2522 N N . THR A 1 381 ? 11.221 18.367 11.493 1.00 75.95 363 THR A N 1
ATOM 2523 C CA . THR A 1 381 ? 11.936 18.922 10.349 1.00 80.64 363 THR A CA 1
ATOM 2524 C C . THR A 1 381 ? 11.957 17.976 9.153 1.00 88.73 363 THR A C 1
ATOM 2525 O O . THR A 1 381 ? 11.898 18.430 8.004 1.00 93.82 363 THR A O 1
ATOM 2529 N N . ALA A 1 382 ? 12.052 16.669 9.397 1.00 88.28 364 ALA A N 1
ATOM 2530 C CA . ALA A 1 382 ? 12.133 15.714 8.298 1.00 90.72 364 ALA A CA 1
ATOM 2531 C C . ALA A 1 382 ? 10.795 15.592 7.577 1.00 92.22 364 ALA A C 1
ATOM 2532 O O . ALA A 1 382 ? 10.685 15.897 6.385 1.00 95.08 364 ALA A O 1
ATOM 2534 N N . LYS A 1 383 ? 9.764 15.145 8.290 1.00 94.41 365 LYS A N 1
ATOM 2535 C CA . LYS A 1 383 ? 8.446 14.921 7.714 1.00 102.84 365 LYS A CA 1
ATOM 2536 C C . LYS A 1 383 ? 7.480 16.080 7.922 1.00 112.00 365 LYS A C 1
ATOM 2537 O O . LYS A 1 383 ? 6.560 16.248 7.114 1.00 112.77 365 LYS A O 1
ATOM 2543 N N . GLY A 1 384 ? 7.685 16.897 8.954 1.00 121.96 366 GLY A N 1
ATOM 2544 C CA . GLY A 1 384 ? 6.669 17.850 9.354 1.00 127.45 366 GLY A CA 1
ATOM 2545 C C . GLY A 1 384 ? 6.389 18.897 8.295 1.00 135.81 366 GLY A C 1
ATOM 2546 O O . GLY A 1 384 ? 7.201 19.182 7.416 1.00 136.52 366 GLY A O 1
ATOM 2547 N N . GLU A 1 385 ? 5.190 19.476 8.394 1.00 144.46 367 GLU A N 1
ATOM 2548 C CA . GLU A 1 385 ? 4.746 20.500 7.455 1.00 145.38 367 GLU A CA 1
ATOM 2549 C C . GLU A 1 385 ? 5.250 21.889 7.827 1.00 141.45 367 GLU A C 1
ATOM 2550 O O . GLU A 1 385 ? 5.341 22.755 6.950 1.00 145.52 367 GLU A O 1
ATOM 2556 N N . TYR A 1 386 ? 5.564 22.124 9.102 1.00 124.42 368 TYR A N 1
ATOM 2557 C CA . TYR A 1 386 ? 5.953 23.441 9.607 1.00 112.99 368 TYR A CA 1
ATOM 2558 C C . TYR A 1 386 ? 7.357 23.413 10.211 1.00 108.82 368 TYR A C 1
ATOM 2559 O O . TYR A 1 386 ? 7.523 23.656 11.411 1.00 108.58 368 TYR A O 1
ATOM 2568 N N . PRO A 1 387 ? 8.392 23.118 9.413 1.00 107.85 369 PRO A N 1
ATOM 2569 C CA . PRO A 1 387 ? 9.749 23.044 9.993 1.00 108.30 369 PRO A CA 1
ATOM 2570 C C . PRO A 1 387 ? 10.273 24.375 10.521 1.00 115.40 369 PRO A C 1
ATOM 2571 O O . PRO A 1 387 ? 10.860 24.423 11.617 1.00 112.63 369 PRO A O 1
ATOM 2575 N N . LEU A 1 388 ? 10.087 25.458 9.760 1.00 124.28 370 LEU A N 1
ATOM 2576 C CA . LEU A 1 388 ? 10.618 26.754 10.172 1.00 130.86 370 LEU A CA 1
ATOM 2577 C C . LEU A 1 388 ? 10.051 27.181 11.516 1.00 135.62 370 LEU A C 1
ATOM 2578 O O . LEU A 1 388 ? 10.786 27.679 12.377 1.00 134.98 370 LEU A O 1
ATOM 2583 N N . GLU A 1 389 ? 8.742 27.006 11.710 1.00 141.72 371 GLU A N 1
ATOM 2584 C CA . GLU A 1 389 ? 8.139 27.363 12.988 1.00 141.84 371 GLU A CA 1
ATOM 2585 C C . GLU A 1 389 ? 8.728 26.528 14.118 1.00 139.47 371 GLU A C 1
ATOM 2586 O O . GLU A 1 389 ? 8.952 27.039 15.223 1.00 139.72 371 GLU A O 1
ATOM 2592 N N . CYS A 1 390 ? 9.015 25.249 13.852 1.00 130.36 372 CYS A N 1
ATOM 2593 C CA . CYS A 1 390 ? 9.626 24.399 14.870 1.00 118.45 372 CYS A CA 1
ATOM 2594 C C . CYS A 1 390 ? 10.983 24.941 15.289 1.00 110.29 372 CYS A C 1
ATOM 2595 O O . CYS A 1 390 ? 11.247 25.136 16.482 1.00 107.74 372 CYS A O 1
ATOM 2598 N N . VAL A 1 391 ? 11.853 25.212 14.314 1.00 105.86 373 VAL A N 1
ATOM 2599 C CA . VAL A 1 391 ? 13.197 25.683 14.642 1.00 99.54 373 VAL A CA 1
ATOM 2600 C C . VAL A 1 391 ? 13.133 27.036 15.343 1.00 98.08 373 VAL A C 1
ATOM 2601 O O . VAL A 1 391 ? 13.869 27.289 16.308 1.00 94.45 373 VAL A O 1
ATOM 2605 N N . LEU A 1 392 ? 12.233 27.915 14.888 1.00 100.48 374 LEU A N 1
ATOM 2606 C CA . LEU A 1 392 ? 12.114 29.249 15.473 1.00 99.03 374 LEU A CA 1
ATOM 2607 C C . LEU A 1 392 ? 11.677 29.174 16.931 1.00 98.45 374 LEU A C 1
ATOM 2608 O O . LEU A 1 392 ? 12.312 29.769 17.816 1.00 98.92 374 LEU A O 1
ATOM 2613 N N . THR A 1 393 ? 10.575 28.463 17.197 1.00 97.71 375 THR A N 1
ATOM 2614 C CA . THR A 1 393 ? 10.094 28.361 18.568 1.00 96.12 375 THR A CA 1
ATOM 2615 C C . THR A 1 393 ? 11.102 27.640 19.452 1.00 92.99 375 THR A C 1
ATOM 2616 O O . THR A 1 393 ? 11.255 27.992 20.629 1.00 92.51 375 THR A O 1
ATOM 2620 N N . MET A 1 394 ? 11.835 26.670 18.898 1.00 89.53 376 MET A N 1
ATOM 2621 C CA . MET A 1 394 ? 12.861 25.994 19.680 1.00 85.98 376 MET A CA 1
ATOM 2622 C C . MET A 1 394 ? 13.958 26.961 20.095 1.00 90.06 376 MET A C 1
ATOM 2623 O O . MET A 1 394 ? 14.362 26.995 21.263 1.00 91.52 376 MET A O 1
ATOM 2628 N N . ALA A 1 395 ? 14.446 27.768 19.147 1.00 93.54 377 ALA A N 1
ATOM 2629 C CA . ALA A 1 395 ? 15.489 28.737 19.468 1.00 95.35 377 ALA A CA 1
ATOM 2630 C C . ALA A 1 395 ? 15.019 29.729 20.525 1.00 93.78 377 ALA A C 1
ATOM 2631 O O . ALA A 1 395 ? 15.748 30.022 21.483 1.00 92.17 377 ALA A O 1
ATOM 2633 N N . LYS A 1 396 ? 13.799 30.251 20.374 1.00 94.42 378 LYS A N 1
ATOM 2634 C CA . LYS A 1 396 ? 13.303 31.243 21.327 1.00 96.47 378 LYS A CA 1
ATOM 2635 C C . LYS A 1 396 ? 13.152 30.653 22.730 1.00 95.49 378 LYS A C 1
ATOM 2636 O O . LYS A 1 396 ? 13.610 31.245 23.723 1.00 98.00 378 LYS A O 1
ATOM 2642 N N . THR A 1 397 ? 12.492 29.492 22.843 1.00 90.50 379 THR A N 1
ATOM 2643 C CA . THR A 1 397 ? 12.317 28.893 24.164 1.00 84.68 379 THR A CA 1
ATOM 2644 C C . THR A 1 397 ? 13.659 28.491 24.770 1.00 81.94 379 THR A C 1
ATOM 2645 O O . THR A 1 397 ? 13.830 28.551 25.998 1.00 81.37 379 THR A O 1
ATOM 2649 N N . CYS A 1 398 ? 14.626 28.091 23.934 1.00 80.75 380 CYS A N 1
ATOM 2650 C CA . CYS A 1 398 ? 15.968 27.826 24.435 1.00 80.19 380 CYS A CA 1
ATOM 2651 C C . CYS A 1 398 ? 16.591 29.087 25.010 1.00 86.34 380 CYS A C 1
ATOM 2652 O O . CYS A 1 398 ? 17.223 29.039 26.066 1.00 84.90 380 CYS A O 1
ATOM 2655 N N . LYS A 1 399 ? 16.424 30.225 24.332 1.00 95.18 381 LYS A N 1
ATOM 2656 C CA . LYS A 1 399 ? 16.931 31.483 24.878 1.00 97.92 381 LYS A CA 1
ATOM 2657 C C . LYS A 1 399 ? 16.341 31.754 26.255 1.00 96.15 381 LYS A C 1
ATOM 2658 O O . LYS A 1 399 ? 17.061 32.098 27.204 1.00 97.46 381 LYS A O 1
ATOM 2664 N N . GLU A 1 400 ? 15.025 31.579 26.387 1.00 87.06 382 GLU A N 1
ATOM 2665 C CA . GLU A 1 400 ? 14.375 31.903 27.657 1.00 82.19 382 GLU A CA 1
ATOM 2666 C C . GLU A 1 400 ? 14.857 30.989 28.783 1.00 76.51 382 GLU A C 1
ATOM 2667 O O . GLU A 1 400 ? 15.311 31.464 29.837 1.00 76.28 382 GLU A O 1
ATOM 2673 N N . ALA A 1 401 ? 14.786 29.671 28.573 1.00 71.71 383 ALA A N 1
ATOM 2674 C CA . ALA A 1 401 ? 15.219 28.743 29.615 1.00 65.70 383 ALA A CA 1
ATOM 2675 C C . ALA A 1 401 ? 16.712 28.859 29.888 1.00 64.54 383 ALA A C 1
ATOM 2676 O O . ALA A 1 401 ? 17.161 28.604 31.011 1.00 62.85 383 ALA A O 1
ATOM 2678 N N . GLU A 1 402 ? 17.490 29.242 28.875 1.00 66.31 384 GLU A N 1
ATOM 2679 C CA . GLU A 1 402 ? 18.912 29.499 29.046 1.00 70.46 384 GLU A CA 1
ATOM 2680 C C . GLU A 1 402 ? 19.143 30.656 30.004 1.00 73.75 384 GLU A C 1
ATOM 2681 O O . GLU A 1 402 ? 20.035 30.600 30.859 1.00 69.72 384 GLU A O 1
ATOM 2687 N N . ALA A 1 403 ? 18.362 31.727 29.856 1.00 82.81 385 ALA A N 1
ATOM 2688 C CA . ALA A 1 403 ? 18.474 32.842 30.789 1.00 91.98 385 ALA A CA 1
ATOM 2689 C C . ALA A 1 403 ? 18.018 32.447 32.187 1.00 102.69 385 ALA A C 1
ATOM 2690 O O . ALA A 1 403 ? 18.544 32.965 33.178 1.00 104.59 385 ALA A O 1
ATOM 2692 N N . ALA A 1 404 ? 17.046 31.536 32.287 1.00 110.76 386 ALA A N 1
ATOM 2693 C CA . ALA A 1 404 ? 16.487 31.171 33.588 1.00 118.94 386 ALA A CA 1
ATOM 2694 C C . ALA A 1 404 ? 17.485 30.491 34.525 1.00 125.57 386 ALA A C 1
ATOM 2695 O O . ALA A 1 404 ? 17.186 30.364 35.718 1.00 126.76 386 ALA A O 1
ATOM 2697 N N . LEU A 1 405 ? 18.642 30.050 34.031 1.00 131.09 387 LEU A N 1
ATOM 2698 C CA . LEU A 1 405 ? 19.546 29.226 34.830 1.00 132.68 387 LEU A CA 1
ATOM 2699 C C . LEU A 1 405 ? 20.060 29.968 36.062 1.00 134.10 387 LEU A C 1
ATOM 2700 O O . LEU A 1 405 ? 20.121 31.200 36.098 1.00 135.48 387 LEU A O 1
ATOM 2705 N N . TRP A 1 406 ? 20.440 29.191 37.080 1.00 133.06 388 TRP A N 1
ATOM 2706 C CA . TRP A 1 406 ? 21.017 29.704 38.326 1.00 127.91 388 TRP A CA 1
ATOM 2707 C C . TRP A 1 406 ? 22.528 29.513 38.238 1.00 123.54 388 TRP A C 1
ATOM 2708 O O . TRP A 1 406 ? 23.071 28.491 38.660 1.00 122.67 388 TRP A O 1
ATOM 2719 N N . HIS A 1 407 ? 23.211 30.514 37.680 1.00 121.56 389 HIS A N 1
ATOM 2720 C CA . HIS A 1 407 ? 24.612 30.344 37.304 1.00 119.76 389 HIS A CA 1
ATOM 2721 C C . HIS A 1 407 ? 25.531 30.147 38.507 1.00 123.17 389 HIS A C 1
ATOM 2722 O O . HIS A 1 407 ? 26.451 29.328 38.444 1.00 124.85 389 HIS A O 1
ATOM 2729 N N . ARG A 1 408 ? 25.329 30.893 39.598 1.00 124.58 390 ARG A N 1
ATOM 2730 C CA . ARG A 1 408 ? 26.300 30.835 40.691 1.00 125.10 390 ARG A CA 1
ATOM 2731 C C . ARG A 1 408 ? 26.316 29.456 41.352 1.00 120.90 390 ARG A C 1
ATOM 2732 O O . ARG A 1 408 ? 27.383 28.853 41.528 1.00 121.44 390 ARG A O 1
ATOM 2740 N N . ASN A 1 409 ? 25.140 28.928 41.703 1.00 117.74 391 ASN A N 1
ATOM 2741 C CA . ASN A 1 409 ? 25.086 27.637 42.381 1.00 116.17 391 ASN A CA 1
ATOM 2742 C C . ASN A 1 409 ? 25.517 26.512 41.449 1.00 114.44 391 ASN A C 1
ATOM 2743 O O . ASN A 1 409 ? 26.261 25.611 41.856 1.00 115.88 391 ASN A O 1
ATOM 2748 N N . LEU A 1 410 ? 25.056 26.545 40.197 1.00 110.67 392 LEU A N 1
ATOM 2749 C CA . LEU A 1 410 ? 25.447 25.520 39.236 1.00 106.12 392 LEU A CA 1
ATOM 2750 C C . LEU A 1 410 ? 26.952 25.528 39.006 1.00 101.37 392 LEU A C 1
ATOM 2751 O O . LEU A 1 410 ? 27.590 24.469 38.966 1.00 100.60 392 LEU A O 1
ATOM 2756 N N . PHE A 1 411 ? 27.538 26.717 38.863 1.00 99.96 393 PHE A N 1
ATOM 2757 C CA . PHE A 1 411 ? 28.983 26.827 38.699 1.00 98.68 393 PHE A CA 1
ATOM 2758 C C . PHE A 1 411 ? 29.710 26.260 39.910 1.00 104.05 393 PHE A C 1
ATOM 2759 O O . PHE A 1 411 ? 30.657 25.478 39.767 1.00 104.13 393 PHE A O 1
ATOM 2767 N N . ASN A 1 412 ? 29.253 26.614 41.117 1.00 108.54 394 ASN A N 1
ATOM 2768 C CA . ASN A 1 412 ? 29.889 26.095 42.325 1.00 115.88 394 ASN A CA 1
ATOM 2769 C C . ASN A 1 412 ? 29.819 24.574 42.373 1.00 120.46 394 ASN A C 1
ATOM 2770 O O . ASN A 1 412 ? 30.791 23.912 42.755 1.00 121.80 394 ASN A O 1
ATOM 2775 N N . ASP A 1 413 ? 28.678 24.002 41.982 1.00 125.09 395 ASP A N 1
ATOM 2776 C CA . ASP A 1 413 ? 28.536 22.548 41.981 1.00 126.47 395 ASP A CA 1
ATOM 2777 C C . ASP A 1 413 ? 29.483 21.900 40.974 1.00 124.62 395 ASP A C 1
ATOM 2778 O O . ASP A 1 413 ? 30.134 20.895 41.275 1.00 125.37 395 ASP A O 1
ATOM 2783 N N . LEU A 1 414 ? 29.558 22.453 39.761 1.00 121.69 396 LEU A N 1
ATOM 2784 C CA . LEU A 1 414 ? 30.461 21.899 38.754 1.00 118.45 396 LEU A CA 1
ATOM 2785 C C . LEU A 1 414 ? 31.929 22.045 39.146 1.00 124.61 396 LEU A C 1
ATOM 2786 O O . LEU A 1 414 ? 32.764 21.256 38.689 1.00 124.56 396 LEU A O 1
ATOM 2791 N N . VAL A 1 415 ? 32.270 23.036 39.972 1.00 131.46 397 VAL A N 1
ATOM 2792 C CA . VAL A 1 415 ? 33.666 23.213 40.372 1.00 138.76 397 VAL A CA 1
ATOM 2793 C C . VAL A 1 415 ? 34.141 22.063 41.259 1.00 141.51 397 VAL A C 1
ATOM 2794 O O . VAL A 1 415 ? 35.234 21.521 41.062 1.00 140.28 397 VAL A O 1
ATOM 2798 N N . ASN A 1 416 ? 33.348 21.691 42.259 1.00 145.27 398 ASN A N 1
ATOM 2799 C CA . ASN A 1 416 ? 33.730 20.666 43.228 1.00 154.24 398 ASN A CA 1
ATOM 2800 C C . ASN A 1 416 ? 33.313 19.244 42.849 1.00 161.21 398 ASN A C 1
ATOM 2801 O O . ASN A 1 416 ? 33.660 18.308 43.577 1.00 162.39 398 ASN A O 1
ATOM 2806 N N . THR A 1 417 ? 32.584 19.047 41.745 1.00 161.38 399 THR A N 1
ATOM 2807 C CA . THR A 1 417 ? 32.025 17.726 41.450 1.00 162.00 399 THR A CA 1
ATOM 2808 C C . THR A 1 417 ? 33.087 16.663 41.175 1.00 164.97 399 THR A C 1
ATOM 2809 O O . THR A 1 417 ? 32.852 15.482 41.457 1.00 167.69 399 THR A O 1
ATOM 2813 N N . THR A 1 418 ? 34.239 17.037 40.632 1.00 160.97 400 THR A N 1
ATOM 2814 C CA . THR A 1 418 ? 35.254 16.051 40.263 1.00 157.61 400 THR A CA 1
ATOM 2815 C C . THR A 1 418 ? 36.697 16.551 40.398 1.00 157.80 400 THR A C 1
ATOM 2816 O O . THR A 1 418 ? 37.573 15.753 40.762 1.00 158.26 400 THR A O 1
ATOM 2820 N N . PRO A 1 419 ? 37.003 17.834 40.150 1.00 167.31 401 PRO A N 1
ATOM 2821 C CA . PRO A 1 419 ? 38.413 18.240 40.102 1.00 171.83 401 PRO A CA 1
ATOM 2822 C C . PRO A 1 419 ? 39.155 17.972 41.404 1.00 170.26 401 PRO A C 1
ATOM 2823 O O . PRO A 1 419 ? 38.599 18.054 42.501 1.00 174.08 401 PRO A O 1
ATOM 2827 N N . THR A 1 420 ? 40.433 17.639 41.249 1.00 162.86 402 THR A N 1
ATOM 2828 C CA . THR A 1 420 ? 41.352 17.163 42.273 1.00 166.20 402 THR A CA 1
ATOM 2829 C C . THR A 1 420 ? 42.486 18.195 42.349 1.00 168.13 402 THR A C 1
ATOM 2830 O O . THR A 1 420 ? 42.176 19.387 42.469 1.00 168.41 402 THR A O 1
ATOM 2834 N N . PRO A 1 421 ? 43.783 17.848 42.305 1.00 160.52 403 PRO A N 1
ATOM 2835 C CA . PRO A 1 421 ? 44.768 18.889 41.964 1.00 154.06 403 PRO A CA 1
ATOM 2836 C C . PRO A 1 421 ? 44.562 19.478 40.573 1.00 144.56 403 PRO A C 1
ATOM 2837 O O . PRO A 1 421 ? 45.175 20.508 40.265 1.00 144.93 403 PRO A O 1
ATOM 2841 N N . LEU A 1 422 ? 43.718 18.856 39.742 1.00 134.77 404 LEU A N 1
ATOM 2842 C CA . LEU A 1 422 ? 43.397 19.273 38.379 1.00 126.74 404 LEU A CA 1
ATOM 2843 C C . LEU A 1 422 ? 44.598 19.181 37.438 1.00 124.23 404 LEU A C 1
ATOM 2844 O O . LEU A 1 422 ? 45.748 19.331 37.863 1.00 126.99 404 LEU A O 1
ATOM 2849 N N . ASP A 1 423 ? 44.327 18.931 36.151 1.00 117.11 405 ASP A N 1
ATOM 2850 C CA . ASP A 1 423 ? 45.393 18.815 35.155 1.00 109.15 405 ASP A CA 1
ATOM 2851 C C . ASP A 1 423 ? 46.281 20.055 35.130 1.00 106.80 405 ASP A C 1
ATOM 2852 O O . ASP A 1 423 ? 47.500 19.951 35.309 1.00 109.63 405 ASP A O 1
ATOM 2857 N N . THR A 1 424 ? 45.667 21.230 34.929 1.00 102.31 406 THR A N 1
ATOM 2858 C CA . THR A 1 424 ? 46.221 22.582 34.775 1.00 99.63 406 THR A CA 1
ATOM 2859 C C . THR A 1 424 ? 45.530 23.214 33.573 1.00 98.48 406 THR A C 1
ATOM 2860 O O . THR A 1 424 ? 45.369 24.436 33.509 1.00 98.08 406 THR A O 1
ATOM 2864 N N . ALA A 1 425 ? 45.129 22.382 32.607 1.00 98.77 407 ALA A N 1
ATOM 2865 C CA . ALA A 1 425 ? 44.383 22.883 31.459 1.00 98.78 407 ALA A CA 1
ATOM 2866 C C . ALA A 1 425 ? 42.982 23.307 31.879 1.00 94.69 407 ALA A C 1
ATOM 2867 O O . ALA A 1 425 ? 42.498 24.376 31.489 1.00 91.06 407 ALA A O 1
ATOM 2869 N N . SER A 1 426 ? 42.316 22.468 32.678 1.00 95.27 408 SER A N 1
ATOM 2870 C CA . SER A 1 426 ? 40.985 22.789 33.181 1.00 97.31 408 SER A CA 1
ATOM 2871 C C . SER A 1 426 ? 41.016 23.974 34.137 1.00 100.28 408 SER A C 1
ATOM 2872 O O . SER A 1 426 ? 40.011 24.682 34.274 1.00 101.29 408 SER A O 1
ATOM 2875 N N . SER A 1 427 ? 42.141 24.182 34.829 1.00 104.14 409 SER A N 1
ATOM 2876 C CA . SER A 1 427 ? 42.264 25.330 35.723 1.00 105.04 409 SER A CA 1
ATOM 2877 C C . SER A 1 427 ? 42.100 26.639 34.965 1.00 106.68 409 SER A C 1
ATOM 2878 O O . SER A 1 427 ? 41.414 27.557 35.433 1.00 107.81 409 SER A O 1
ATOM 2881 N N . ILE A 1 428 ? 42.711 26.738 33.785 1.00 104.85 410 ILE A N 1
ATOM 2882 C CA . ILE A 1 428 ? 42.566 27.938 32.968 1.00 101.98 410 ILE A CA 1
ATOM 2883 C C . ILE A 1 428 ? 41.108 28.157 32.594 1.00 97.41 410 ILE A C 1
ATOM 2884 O O . ILE A 1 428 ? 40.585 29.274 32.692 1.00 96.83 410 ILE A O 1
ATOM 2889 N N . ALA A 1 429 ? 40.422 27.088 32.190 1.00 94.21 411 ALA A N 1
ATOM 2890 C CA . ALA A 1 429 ? 39.028 27.211 31.779 1.00 91.70 411 ALA A CA 1
ATOM 2891 C C . ALA A 1 429 ? 38.147 27.654 32.937 1.00 89.29 411 ALA A C 1
ATOM 2892 O O . ALA A 1 429 ? 37.311 28.552 32.789 1.00 91.18 411 ALA A O 1
ATOM 2894 N N . ILE A 1 430 ? 38.314 27.025 34.102 1.00 85.62 412 ILE A N 1
ATOM 2895 C CA . ILE A 1 430 ? 37.466 27.355 35.243 1.00 82.40 412 ILE A CA 1
ATOM 2896 C C . ILE A 1 430 ? 37.738 28.776 35.724 1.00 80.93 412 ILE A C 1
ATOM 2897 O O . ILE A 1 430 ? 36.807 29.513 36.076 1.00 67.53 412 ILE A O 1
ATOM 2902 N N . ALA A 1 431 ? 39.007 29.198 35.724 1.00 81.18 413 ALA A N 1
ATOM 2903 C CA . ALA A 1 431 ? 39.318 30.563 36.133 1.00 85.39 413 ALA A CA 1
ATOM 2904 C C . ALA A 1 431 ? 38.748 31.576 35.148 1.00 88.89 413 ALA A C 1
ATOM 2905 O O . ALA A 1 431 ? 38.227 32.621 35.557 1.00 91.36 413 ALA A O 1
ATOM 2907 N N . ALA A 1 432 ? 38.824 31.281 33.846 1.00 88.65 414 ALA A N 1
ATOM 2908 C CA . ALA A 1 432 ? 38.252 32.185 32.856 1.00 69.59 414 ALA A CA 1
ATOM 2909 C C . ALA A 1 432 ? 36.737 32.263 32.993 1.00 68.63 414 ALA A C 1
ATOM 2910 O O . ALA A 1 432 ? 36.151 33.341 32.851 1.00 69.20 414 ALA A O 1
ATOM 2912 N N . SER A 1 433 ? 36.084 31.130 33.267 1.00 67.31 415 SER A N 1
ATOM 2913 C CA . SER A 1 433 ? 34.638 31.142 33.465 1.00 81.55 415 SER A CA 1
ATOM 2914 C C . SER A 1 433 ? 34.261 31.965 34.689 1.00 81.35 415 SER A C 1
ATOM 2915 O O . SER A 1 433 ? 33.305 32.750 34.649 1.00 81.78 415 SER A O 1
ATOM 2918 N N . GLU A 1 434 ? 35.013 31.810 35.782 1.00 82.06 416 GLU A N 1
ATOM 2919 C CA . GLU A 1 434 ? 34.738 32.596 36.981 1.00 84.32 416 GLU A CA 1
ATOM 2920 C C . GLU A 1 434 ? 34.942 34.083 36.716 1.00 82.10 416 GLU A C 1
ATOM 2921 O O . GLU A 1 434 ? 34.138 34.916 37.150 1.00 80.12 416 GLU A O 1
ATOM 2927 N N . ALA A 1 435 ? 36.000 34.432 35.980 1.00 82.95 417 ALA A N 1
ATOM 2928 C CA . ALA A 1 435 ? 36.254 35.833 35.663 1.00 85.84 417 ALA A CA 1
ATOM 2929 C C . ALA A 1 435 ? 35.152 36.409 34.784 1.00 87.58 417 ALA A C 1
ATOM 2930 O O . ALA A 1 435 ? 34.706 37.542 34.999 1.00 93.03 417 ALA A O 1
ATOM 2932 N N . ALA A 1 436 ? 34.700 35.644 33.789 1.00 84.34 418 ALA A N 1
ATOM 2933 C CA . ALA A 1 436 ? 33.619 36.112 32.931 1.00 70.74 418 ALA A CA 1
ATOM 2934 C C . ALA A 1 436 ? 32.333 36.297 33.722 1.00 70.60 418 ALA A C 1
ATOM 2935 O O . ALA A 1 436 ? 31.582 37.251 33.489 1.00 71.42 418 ALA A O 1
ATOM 2937 N N . ALA A 1 437 ? 32.065 35.397 34.669 1.00 69.74 419 ALA A N 1
ATOM 2938 C CA . ALA A 1 437 ? 30.863 35.534 35.482 1.00 69.72 419 ALA A CA 1
ATOM 2939 C C . ALA A 1 437 ? 30.939 36.755 36.390 1.00 88.56 419 ALA A C 1
ATOM 2940 O O . ALA A 1 437 ? 29.964 37.507 36.505 1.00 89.59 419 ALA A O 1
ATOM 2942 N N . LYS A 1 438 ? 32.091 36.979 37.032 1.00 90.93 420 LYS A N 1
ATOM 2943 C CA . LYS A 1 438 ? 32.204 38.070 37.998 1.00 92.40 420 LYS A CA 1
ATOM 2944 C C . LYS A 1 438 ? 32.189 39.434 37.317 1.00 100.26 420 LYS A C 1
ATOM 2945 O O . LYS A 1 438 ? 31.530 40.365 37.795 1.00 99.62 420 LYS A O 1
ATOM 2951 N N . SER A 1 439 ? 32.913 39.581 36.211 1.00 105.82 421 SER A N 1
ATOM 2952 C CA . SER A 1 439 ? 32.976 40.861 35.518 1.00 115.55 421 SER A CA 1
ATOM 2953 C C . SER A 1 439 ? 31.763 41.114 34.633 1.00 119.69 421 SER A C 1
ATOM 2954 O O . SER A 1 439 ? 31.678 42.185 34.023 1.00 121.71 421 SER A O 1
ATOM 2957 N N . ARG A 1 440 ? 30.828 40.166 34.565 1.00 122.21 422 ARG A N 1
ATOM 2958 C CA . ARG A 1 440 ? 29.662 40.249 33.687 1.00 125.71 422 ARG A CA 1
ATOM 2959 C C . ARG A 1 440 ? 30.099 40.542 32.251 1.00 125.17 422 ARG A C 1
ATOM 2960 O O . ARG A 1 440 ? 29.644 41.488 31.604 1.00 127.10 422 ARG A O 1
ATOM 2968 N N . ALA A 1 441 ? 31.019 39.712 31.764 1.00 124.69 423 ALA A N 1
ATOM 2969 C CA . ALA A 1 441 ? 31.589 39.887 30.438 1.00 126.33 423 ALA A CA 1
ATOM 2970 C C . ALA A 1 441 ? 30.548 39.628 29.356 1.00 124.04 423 ALA A C 1
ATOM 2971 O O . ALA A 1 441 ? 29.648 38.798 29.510 1.00 125.85 423 ALA A O 1
ATOM 2973 N N . ALA A 1 442 ? 30.677 40.360 28.247 1.00 119.13 424 ALA A N 1
ATOM 2974 C CA . ALA A 1 442 ? 29.762 40.172 27.126 1.00 117.98 424 ALA A CA 1
ATOM 2975 C C . ALA A 1 442 ? 30.016 38.857 26.398 1.00 115.28 424 ALA A C 1
ATOM 2976 O O . ALA A 1 442 ? 29.075 38.254 25.870 1.00 116.54 424 ALA A O 1
ATOM 2978 N N . ALA A 1 443 ? 31.265 38.400 26.358 1.00 111.42 425 ALA A N 1
ATOM 2979 C CA . ALA A 1 443 ? 31.623 37.148 25.700 1.00 107.85 425 ALA A CA 1
ATOM 2980 C C . ALA A 1 443 ? 33.028 36.763 26.141 1.00 104.32 425 ALA A C 1
ATOM 2981 O O . ALA A 1 443 ? 33.741 37.553 26.764 1.00 106.80 425 ALA A O 1
ATOM 2983 N N . VAL A 1 444 ? 33.415 35.533 25.813 1.00 99.96 426 VAL A N 1
ATOM 2984 C CA . VAL A 1 444 ? 34.779 35.051 26.007 1.00 101.19 426 VAL A CA 1
ATOM 2985 C C . VAL A 1 444 ? 35.318 34.580 24.662 1.00 106.76 426 VAL A C 1
ATOM 2986 O O . VAL A 1 444 ? 34.664 33.797 23.963 1.00 107.91 426 VAL A O 1
ATOM 2990 N N . ILE A 1 445 ? 36.490 35.082 24.286 1.00 109.48 427 ILE A N 1
ATOM 2991 C CA . ILE A 1 445 ? 37.136 34.713 23.031 1.00 109.33 427 ILE A CA 1
ATOM 2992 C C . ILE A 1 445 ? 38.191 33.659 23.335 1.00 106.85 427 ILE A C 1
ATOM 2993 O O . ILE A 1 445 ? 39.085 33.880 24.161 1.00 104.40 427 ILE A O 1
ATOM 2998 N N . VAL A 1 446 ? 38.084 32.513 22.669 1.00 108.57 428 VAL A N 1
ATOM 2999 C CA . VAL A 1 446 ? 38.965 31.374 22.889 1.00 110.30 428 VAL A CA 1
ATOM 3000 C C . VAL A 1 446 ? 39.653 31.033 21.577 1.00 111.46 428 VAL A C 1
ATOM 3001 O O . VAL A 1 446 ? 38.986 30.842 20.554 1.00 113.34 428 VAL A O 1
ATOM 3005 N N . ILE A 1 447 ? 40.979 30.947 21.605 1.00 113.52 429 ILE A N 1
ATOM 3006 C CA . ILE A 1 447 ? 41.752 30.503 20.453 1.00 118.76 429 ILE A CA 1
ATOM 3007 C C . ILE A 1 447 ? 42.221 29.082 20.734 1.00 121.87 429 ILE A C 1
ATOM 3008 O O . ILE A 1 447 ? 42.880 28.821 21.750 1.00 120.58 429 ILE A O 1
ATOM 3013 N N . THR A 1 448 ? 41.850 28.159 19.853 1.00 127.86 430 THR A N 1
ATOM 3014 C CA . THR A 1 448 ? 42.090 26.744 20.078 1.00 131.96 430 THR A CA 1
ATOM 3015 C C . THR A 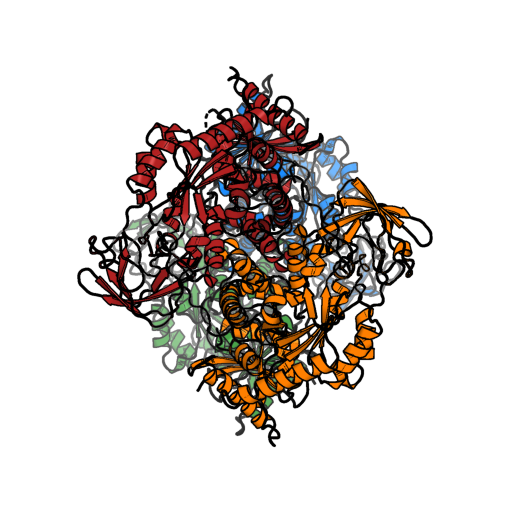1 448 ? 42.313 26.056 18.741 1.00 130.01 430 THR A C 1
ATOM 3016 O O . THR A 1 448 ? 41.733 26.442 17.722 1.00 133.70 430 THR A O 1
ATOM 3020 N N . THR A 1 449 ? 43.178 25.042 18.751 1.00 122.89 431 THR A N 1
ATOM 3021 C CA . THR A 1 449 ? 43.399 24.210 17.575 1.00 118.10 431 THR A CA 1
ATOM 3022 C C . THR A 1 449 ? 42.523 22.963 17.598 1.00 114.34 431 THR A C 1
ATOM 3023 O O . THR A 1 449 ? 41.817 22.678 16.626 1.00 112.89 431 THR A O 1
ATOM 3027 N N . SER A 1 450 ? 42.560 22.212 18.699 1.00 113.59 432 SER A N 1
ATOM 3028 C CA . SER A 1 450 ? 41.746 21.007 18.813 1.00 112.07 432 SER A CA 1
ATOM 3029 C C . SER A 1 450 ? 40.316 21.316 19.238 1.00 111.65 432 SER A C 1
ATOM 3030 O O . SER A 1 450 ? 39.392 20.584 18.866 1.00 107.79 432 SER A O 1
ATOM 3033 N N . GLY A 1 451 ? 40.112 22.384 20.006 1.00 114.99 433 GLY A N 1
ATOM 3034 C CA . GLY A 1 451 ? 38.802 22.727 20.525 1.00 116.31 433 GLY A CA 1
ATOM 3035 C C . GLY A 1 451 ? 38.628 22.443 21.999 1.00 116.77 433 GLY A C 1
ATOM 3036 O O . GLY A 1 451 ? 37.595 22.820 22.565 1.00 117.47 433 GLY A O 1
ATOM 3037 N N . ARG A 1 452 ? 39.606 21.795 22.637 1.00 116.47 434 ARG A N 1
ATOM 3038 C CA . ARG A 1 452 ? 39.429 21.320 24.006 1.00 119.26 434 ARG A CA 1
ATOM 3039 C C . ARG A 1 452 ? 39.190 22.464 24.987 1.00 121.39 434 ARG A C 1
ATOM 3040 O O . ARG A 1 452 ? 38.340 22.350 25.876 1.00 120.65 434 ARG A O 1
ATOM 3048 N N . SER A 1 453 ? 39.946 23.560 24.867 1.00 121.85 435 SER A N 1
ATOM 3049 C CA . SER A 1 453 ? 39.804 24.656 25.825 1.00 121.25 435 SER A CA 1
ATOM 3050 C C . SER A 1 453 ? 38.383 25.209 25.825 1.00 124.25 435 SER A C 1
ATOM 3051 O O . SER A 1 453 ? 37.796 25.456 26.890 1.00 128.64 435 SER A O 1
ATOM 3054 N N . ALA A 1 454 ? 37.804 25.380 24.637 1.00 126.24 436 ALA A N 1
ATOM 3055 C CA . ALA A 1 454 ? 36.413 25.801 24.550 1.00 128.00 436 ALA A CA 1
ATOM 3056 C C . ALA A 1 454 ? 35.482 24.744 25.127 1.00 127.78 436 ALA A C 1
ATOM 3057 O O . ALA A 1 454 ? 34.447 25.083 25.709 1.00 131.43 436 ALA A O 1
ATOM 3059 N N . HIS A 1 455 ? 35.836 23.463 24.992 1.00 121.78 437 HIS A N 1
ATOM 3060 C CA . HIS A 1 455 ? 35.017 22.408 25.582 1.00 118.81 437 HIS A CA 1
ATOM 3061 C C . HIS A 1 455 ? 35.001 22.494 27.102 1.00 116.79 437 HIS A C 1
ATOM 3062 O O . HIS A 1 455 ? 33.944 22.355 27.724 1.00 119.04 437 HIS A O 1
ATOM 3069 N N . LEU A 1 456 ? 36.163 22.707 27.723 1.00 110.24 438 LEU A N 1
ATOM 3070 C CA . LEU A 1 456 ? 36.202 22.851 29.176 1.00 103.92 438 LEU A CA 1
ATOM 3071 C C . LEU A 1 456 ? 35.432 24.086 29.634 1.00 98.07 438 LEU A C 1
ATOM 3072 O O . LEU A 1 456 ? 34.653 24.028 30.602 1.00 98.31 438 LEU A O 1
ATOM 3077 N N . ILE A 1 457 ? 35.586 25.201 28.912 1.00 96.20 439 ILE A N 1
ATOM 3078 C CA . ILE A 1 457 ? 34.874 26.414 29.307 1.00 97.84 439 ILE A CA 1
ATOM 3079 C C . ILE A 1 457 ? 33.369 26.205 29.190 1.00 108.35 439 ILE A C 1
ATOM 3080 O O . ILE A 1 457 ? 32.601 26.633 30.060 1.00 111.00 439 ILE A O 1
ATOM 3085 N N . SER A 1 458 ? 32.924 25.520 28.131 1.00 114.60 440 SER A N 1
ATOM 3086 C CA . SER A 1 458 ? 31.508 25.184 28.024 1.00 119.62 440 SER A CA 1
ATOM 3087 C C . SER A 1 458 ? 31.083 24.235 29.132 1.00 115.67 440 SER A C 1
ATOM 3088 O O . SER A 1 458 ? 29.941 24.300 29.601 1.00 114.61 440 SER A O 1
ATOM 3091 N N . LYS A 1 459 ? 31.980 23.338 29.547 1.00 113.75 441 LYS A N 1
ATOM 3092 C CA . LYS A 1 459 ? 31.679 22.459 30.668 1.00 115.12 441 LYS A CA 1
ATOM 3093 C C . LYS A 1 459 ? 31.321 23.278 31.895 1.00 112.16 441 LYS A C 1
ATOM 3094 O O . LYS A 1 459 ? 30.401 22.924 32.641 1.00 112.09 441 LYS A O 1
ATOM 3100 N N . TYR A 1 460 ? 32.030 24.384 32.117 1.00 103.92 442 TYR A N 1
ATOM 3101 C CA . TYR A 1 460 ? 31.771 25.147 33.334 1.00 95.52 442 TYR A CA 1
ATOM 3102 C C . TYR A 1 460 ? 30.583 26.101 33.222 1.00 90.73 442 TYR A C 1
ATOM 3103 O O . TYR A 1 460 ? 30.299 26.811 34.192 1.00 89.00 442 TYR A O 1
ATOM 3112 N N . ARG A 1 461 ? 29.907 26.158 32.070 1.00 89.78 443 ARG A N 1
ATOM 3113 C CA . ARG A 1 461 ? 28.624 26.845 31.898 1.00 88.92 443 ARG A CA 1
ATOM 3114 C C . ARG A 1 461 ? 28.653 28.343 32.185 1.00 88.25 443 ARG A C 1
ATOM 3115 O O . ARG A 1 461 ? 28.041 28.796 33.162 1.00 86.72 443 ARG A O 1
ATOM 3123 N N . PRO A 1 462 ? 29.339 29.142 31.375 1.00 89.28 444 PRO A N 1
ATOM 3124 C CA . PRO A 1 462 ? 29.196 30.595 31.481 1.00 92.43 444 PRO A CA 1
ATOM 3125 C C . PRO A 1 462 ? 27.952 31.071 30.747 1.00 97.62 444 PRO A C 1
ATOM 3126 O O . PRO A 1 462 ? 27.466 30.428 29.814 1.00 97.25 444 PRO A O 1
ATOM 3130 N N . ARG A 1 463 ? 27.426 32.215 31.192 1.00 104.91 445 ARG A N 1
ATOM 3131 C CA . ARG A 1 463 ? 26.250 32.779 30.533 1.00 106.94 445 ARG A CA 1
ATOM 3132 C C . ARG A 1 463 ? 26.607 33.392 29.182 1.00 106.23 445 ARG A C 1
ATOM 3133 O O . ARG A 1 463 ? 25.838 33.278 28.220 1.00 105.57 445 ARG A O 1
ATOM 3141 N N . CYS A 1 464 ? 27.759 34.056 29.093 1.00 101.33 446 CYS A N 1
ATOM 3142 C CA . CYS A 1 464 ? 28.144 34.742 27.869 1.00 95.30 446 CYS A CA 1
ATOM 3143 C C . CYS A 1 464 ? 28.577 33.745 26.794 1.00 91.71 446 CYS A C 1
ATOM 3144 O O . CYS A 1 464 ? 29.006 32.630 27.102 1.00 90.17 446 CYS A O 1
ATOM 3147 N N . PRO A 1 465 ? 28.473 34.127 25.521 1.00 90.32 447 PRO A N 1
ATOM 3148 C CA . PRO A 1 465 ? 28.916 33.234 24.445 1.00 87.21 447 PRO A CA 1
ATOM 3149 C C . PRO A 1 465 ? 30.417 32.989 24.482 1.00 84.80 447 PRO A C 1
ATOM 3150 O O . PRO A 1 465 ? 31.191 33.783 25.023 1.00 86.82 447 PRO A O 1
ATOM 3154 N N . ILE A 1 466 ? 30.818 31.855 23.914 1.00 82.35 448 ILE A N 1
ATOM 3155 C CA . ILE A 1 466 ? 32.214 31.438 23.858 1.00 83.17 448 ILE A CA 1
ATOM 3156 C C . ILE A 1 466 ? 32.636 31.466 22.394 1.00 83.74 448 ILE A C 1
ATOM 3157 O O . ILE A 1 466 ? 32.378 30.518 21.647 1.00 84.57 448 ILE A O 1
ATOM 3162 N N . ILE A 1 467 ? 33.305 32.538 21.979 1.00 81.43 449 ILE A N 1
ATOM 3163 C CA . ILE A 1 467 ? 33.688 32.726 20.583 1.00 76.83 449 ILE A CA 1
ATOM 3164 C C . ILE A 1 467 ? 35.016 32.004 20.377 1.00 75.34 449 ILE A C 1
ATOM 3165 O O . ILE A 1 467 ? 36.071 32.488 20.789 1.00 71.37 449 ILE A O 1
ATOM 3170 N N . ALA A 1 468 ? 34.964 30.830 19.752 1.00 70.24 450 ALA A N 1
ATOM 3171 C CA . ALA A 1 468 ? 36.146 29.995 19.568 1.00 70.51 450 ALA A CA 1
ATOM 3172 C C . ALA A 1 468 ? 36.694 30.173 18.157 1.00 88.58 450 ALA A C 1
ATOM 3173 O O . ALA A 1 468 ? 36.042 29.782 17.188 1.00 72.48 450 ALA A O 1
ATOM 3175 N N . VAL A 1 469 ? 37.906 30.718 18.048 1.00 89.73 451 VAL A N 1
ATOM 3176 C CA . VAL A 1 469 ? 38.531 31.024 16.762 1.00 91.50 451 VAL A CA 1
ATOM 3177 C C . VAL A 1 469 ? 39.487 29.895 16.394 1.00 99.00 451 VAL A C 1
ATOM 3178 O O . VAL A 1 469 ? 40.385 29.553 17.176 1.00 99.46 451 VAL A O 1
ATOM 3182 N N . THR A 1 470 ? 39.306 29.323 15.202 1.00 105.42 452 THR A N 1
ATOM 3183 C CA . THR A 1 470 ? 40.101 28.172 14.790 1.00 110.10 452 THR A CA 1
ATOM 3184 C C . THR A 1 470 ? 40.352 28.213 13.288 1.00 118.76 452 THR A C 1
ATOM 3185 O O . THR A 1 470 ? 39.509 28.675 12.515 1.00 119.72 452 THR A O 1
ATOM 3189 N N . ARG A 1 471 ? 41.529 27.724 12.885 1.00 125.27 453 ARG A N 1
ATOM 3190 C CA . ARG A 1 471 ? 41.832 27.545 11.469 1.00 130.21 453 ARG A CA 1
ATOM 3191 C C . ARG A 1 471 ? 41.141 26.321 10.885 1.00 131.59 453 ARG A C 1
ATOM 3192 O O . ARG A 1 471 ? 40.835 26.300 9.687 1.00 137.05 453 ARG A O 1
ATOM 3200 N N . PHE A 1 472 ? 40.891 25.304 11.704 1.00 124.05 454 PHE A N 1
ATOM 3201 C CA . PHE A 1 472 ? 40.399 24.018 11.226 1.00 118.48 454 PHE A CA 1
ATOM 3202 C C . PHE A 1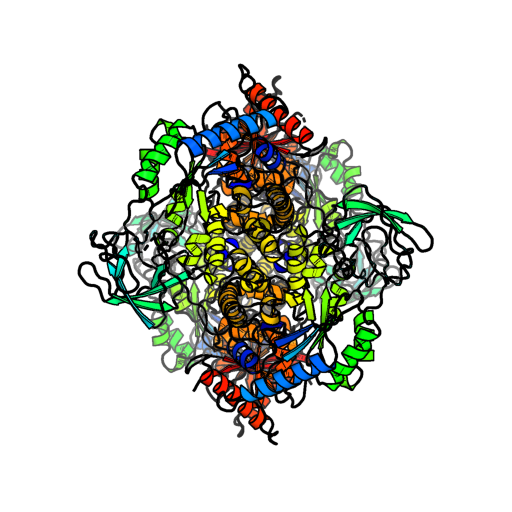 472 ? 38.881 24.058 11.096 1.00 118.77 454 PHE A C 1
ATOM 3203 O O . PHE A 1 472 ? 38.174 24.348 12.067 1.00 118.48 454 PHE A O 1
ATOM 3211 N N . ALA A 1 473 ? 38.389 23.763 9.891 1.00 121.51 455 ALA A N 1
ATOM 3212 C CA . ALA A 1 473 ? 36.955 23.825 9.629 1.00 118.43 455 ALA A CA 1
ATOM 3213 C C . ALA A 1 473 ? 36.200 22.749 10.398 1.00 112.44 455 ALA A C 1
ATOM 3214 O O . ALA A 1 473 ? 35.133 23.017 10.962 1.00 111.57 455 ALA A O 1
ATOM 3216 N N . GLN A 1 474 ? 36.730 21.522 10.417 1.00 108.86 456 GLN A N 1
ATOM 3217 C CA . GLN A 1 474 ? 35.990 20.409 11.003 1.00 103.77 456 GLN A CA 1
ATOM 3218 C C . GLN A 1 474 ? 35.834 20.579 12.507 1.00 97.79 456 GLN A C 1
ATOM 3219 O O . GLN A 1 474 ? 34.774 20.270 13.065 1.00 96.80 456 GLN A O 1
ATOM 3225 N N . THR A 1 475 ? 36.875 21.080 13.176 1.00 92.98 457 THR A N 1
ATOM 3226 C CA . THR A 1 475 ? 36.775 21.340 14.607 1.00 86.92 457 THR A CA 1
ATOM 3227 C C . THR A 1 475 ? 35.733 22.412 14.898 1.00 84.52 457 THR A C 1
ATOM 3228 O O . THR A 1 475 ? 34.919 22.262 15.817 1.00 85.40 457 THR A O 1
ATOM 3232 N N . ALA A 1 476 ? 35.736 23.496 14.120 1.00 78.03 458 ALA A N 1
ATOM 3233 C CA . ALA A 1 476 ? 34.729 24.536 14.302 1.00 74.73 458 ALA A CA 1
ATOM 3234 C C . ALA A 1 476 ? 33.322 23.997 14.082 1.00 71.90 458 ALA A C 1
ATOM 3235 O O . ALA A 1 476 ? 32.404 24.315 14.846 1.00 70.30 458 ALA A O 1
ATOM 3237 N N . ARG A 1 477 ? 33.131 23.172 13.049 1.00 73.30 459 ARG A N 1
ATOM 3238 C CA . ARG A 1 477 ? 31.807 22.605 12.807 1.00 75.75 459 ARG A CA 1
ATOM 3239 C C . ARG A 1 477 ? 31.363 21.721 13.968 1.00 75.78 459 ARG A C 1
ATOM 3240 O O . ARG A 1 477 ? 30.266 21.898 14.510 1.00 73.71 459 ARG A O 1
ATOM 3248 N N . GLN A 1 478 ? 32.208 20.772 14.381 1.00 78.46 460 GLN A N 1
ATOM 3249 C CA . GLN A 1 478 ? 31.811 19.876 15.463 1.00 77.73 460 GLN A CA 1
ATOM 3250 C C . GLN A 1 478 ? 31.773 20.568 16.820 1.00 79.14 460 GLN A C 1
ATOM 3251 O O . GLN A 1 478 ? 31.275 19.972 17.782 1.00 79.02 460 GLN A O 1
ATOM 3257 N N . CYS A 1 479 ? 32.283 21.800 16.927 1.00 80.61 461 CYS A N 1
ATOM 3258 C CA . CYS A 1 479 ? 32.151 22.548 18.173 1.00 80.54 461 CYS A CA 1
ATOM 3259 C C . CYS A 1 479 ? 30.698 22.819 18.545 1.00 80.53 461 CYS A C 1
ATOM 3260 O O . CYS A 1 479 ? 30.408 23.030 19.728 1.00 83.39 461 CYS A O 1
ATOM 3263 N N . HIS A 1 480 ? 29.778 22.802 17.574 1.00 76.38 462 HIS A N 1
ATOM 3264 C CA . HIS A 1 480 ? 28.373 23.082 17.861 1.00 75.27 462 HIS A CA 1
ATOM 3265 C C . HIS A 1 480 ? 27.747 22.065 18.805 1.00 74.64 462 HIS A C 1
ATOM 3266 O O . HIS A 1 480 ? 26.668 22.325 19.349 1.00 73.68 462 HIS A O 1
ATOM 3273 N N . LEU A 1 481 ? 28.382 20.909 18.999 1.00 77.69 463 LEU A N 1
ATOM 3274 C CA . LEU A 1 481 ? 27.854 19.917 19.927 1.00 81.22 463 LEU A CA 1
ATOM 3275 C C . LEU A 1 481 ? 27.899 20.393 21.374 1.00 84.75 463 LEU A C 1
ATOM 3276 O O . LEU A 1 481 ? 27.216 19.813 22.224 1.00 86.90 463 LEU A O 1
ATOM 3281 N N . TYR A 1 482 ? 28.676 21.430 21.671 1.00 86.01 464 TYR A N 1
ATOM 3282 C CA . TYR A 1 482 ? 28.856 21.921 23.030 1.00 86.05 464 TYR A CA 1
ATOM 3283 C C . TYR A 1 482 ? 28.085 23.220 23.227 1.00 89.16 464 TYR A C 1
ATOM 3284 O O . TYR A 1 482 ? 28.027 24.063 22.326 1.00 86.64 464 TYR A O 1
ATOM 3293 N N . ARG A 1 483 ? 27.491 23.373 24.408 1.00 97.10 465 ARG A N 1
ATOM 3294 C CA . ARG A 1 483 ? 26.701 24.560 24.706 1.00 101.12 465 ARG A CA 1
ATOM 3295 C C . ARG A 1 483 ? 27.584 25.798 24.786 1.00 103.17 465 ARG A C 1
ATOM 3296 O O . ARG A 1 483 ? 28.630 25.788 25.442 1.00 105.81 465 ARG A O 1
ATOM 3304 N N . GLY A 1 484 ? 27.152 26.872 24.126 1.00 100.80 466 GLY A N 1
ATOM 3305 C CA . GLY A 1 484 ? 27.775 28.167 24.276 1.00 98.12 466 GLY A CA 1
ATOM 3306 C C . GLY A 1 484 ? 28.918 28.461 23.334 1.00 92.78 466 GLY A C 1
ATOM 3307 O O . GLY A 1 484 ? 29.393 29.604 23.305 1.00 93.90 466 GLY A O 1
ATOM 3308 N N . ILE A 1 485 ? 29.374 27.485 22.559 1.00 87.03 467 ILE A N 1
ATOM 3309 C CA . ILE A 1 485 ? 30.492 27.693 21.650 1.00 82.64 467 ILE A CA 1
ATOM 3310 C C . ILE A 1 485 ? 29.941 28.231 20.336 1.00 83.79 467 ILE A C 1
ATOM 3311 O O . ILE A 1 485 ? 29.207 27.540 19.623 1.00 82.32 467 ILE A O 1
ATOM 3316 N N . LEU A 1 486 ? 30.294 29.474 20.021 1.00 86.75 468 LEU A N 1
ATOM 3317 C CA . LEU A 1 486 ? 30.106 30.020 18.692 1.00 89.24 468 LEU A CA 1
ATOM 3318 C C . LEU A 1 486 ? 31.421 29.843 17.956 1.00 92.50 468 LEU A C 1
ATOM 3319 O O . LEU A 1 486 ? 32.415 30.502 18.310 1.00 92.64 468 LEU A O 1
ATOM 3324 N N . PRO A 1 487 ? 31.500 28.937 16.989 1.00 94.27 469 PRO A N 1
ATOM 3325 C CA . PRO A 1 487 ? 32.753 28.756 16.257 1.00 96.09 469 PRO A CA 1
ATOM 3326 C C . PRO A 1 487 ? 32.943 29.849 15.223 1.00 101.12 469 PRO A C 1
ATOM 3327 O O . PRO A 1 487 ? 31.996 30.301 14.574 1.00 101.35 469 PRO A O 1
ATOM 3331 N N . VAL A 1 488 ? 34.188 30.288 15.098 1.00 105.73 470 VAL A N 1
ATOM 3332 C CA . VAL A 1 488 ? 34.598 31.259 14.103 1.00 109.92 470 VAL A CA 1
ATOM 3333 C C . VAL A 1 488 ? 35.801 30.629 13.420 1.00 113.29 470 VAL A C 1
ATOM 3334 O O . VAL A 1 488 ? 36.751 30.208 14.095 1.00 114.07 470 VAL A O 1
ATOM 3338 N N . ILE A 1 489 ? 35.738 30.502 12.101 1.00 111.09 471 ILE A N 1
ATOM 3339 C CA . ILE A 1 489 ? 36.790 29.841 11.346 1.00 111.52 471 ILE A CA 1
ATOM 3340 C C . ILE A 1 489 ? 37.671 30.918 10.731 1.00 115.84 471 ILE A C 1
ATOM 3341 O O . ILE A 1 489 ? 37.182 31.811 10.027 1.00 118.20 471 ILE A O 1
ATOM 3346 N N . TYR A 1 490 ? 38.968 30.837 11.002 1.00 117.46 472 TYR A N 1
ATOM 3347 C CA . TYR A 1 490 ? 39.937 31.821 10.538 1.00 119.59 472 TYR A CA 1
ATOM 3348 C C . TYR A 1 490 ? 40.820 31.171 9.477 1.00 120.93 472 TYR A C 1
ATOM 3349 O O . TYR A 1 490 ? 41.729 30.402 9.800 1.00 120.58 472 TYR A O 1
ATOM 3358 N N . GLU A 1 491 ? 40.551 31.488 8.211 1.00 123.29 473 GLU A N 1
ATOM 3359 C CA . GLU A 1 491 ? 41.328 30.951 7.100 1.00 125.95 473 GLU A CA 1
ATOM 3360 C C . GLU A 1 491 ? 42.470 31.876 6.702 1.00 131.82 473 GLU A C 1
ATOM 3361 O O . GLU A 1 491 ? 43.429 31.417 6.069 1.00 136.41 473 GLU A O 1
ATOM 3367 N N . GLN A 1 492 ? 42.364 33.168 7.033 1.00 131.42 474 GLN A N 1
ATOM 3368 C CA . GLN A 1 492 ? 43.376 34.154 6.671 1.00 132.29 474 GLN A CA 1
ATOM 3369 C C . GLN A 1 492 ? 44.755 33.682 7.111 1.00 133.49 474 GLN A C 1
ATOM 3370 O O . GLN A 1 492 ? 44.912 33.107 8.191 1.00 131.88 474 GLN A O 1
ATOM 3376 N N . GLN A 1 493 ? 45.742 33.879 6.231 1.00 137.06 475 GLN A N 1
ATOM 3377 C CA . GLN A 1 493 ? 47.107 33.399 6.435 1.00 137.26 475 GLN A CA 1
ATOM 3378 C C . GLN A 1 493 ? 47.629 33.687 7.844 1.00 136.54 475 GLN A C 1
ATOM 3379 O O . GLN A 1 493 ? 47.092 34.542 8.562 1.00 134.02 475 GLN A O 1
ATOM 3385 N N . ALA A 1 494 ? 48.727 33.042 8.218 1.00 139.62 476 ALA A N 1
ATOM 3386 C CA . ALA A 1 494 ? 49.368 33.270 9.499 1.00 141.92 476 ALA A CA 1
ATOM 3387 C C . ALA A 1 494 ? 50.560 34.193 9.310 1.00 144.56 476 ALA A C 1
ATOM 3388 O O . ALA A 1 494 ? 51.200 34.207 8.256 1.00 148.94 476 ALA A O 1
ATOM 3390 N N . LEU A 1 495 ? 50.839 34.972 10.342 1.00 143.12 477 LEU A N 1
ATOM 3391 C CA . LEU A 1 495 ? 52.004 35.838 10.371 1.00 145.16 477 LEU A CA 1
ATOM 3392 C C . LEU A 1 495 ? 53.220 35.031 10.806 1.00 146.46 477 LEU A C 1
ATOM 3393 O O . LEU A 1 495 ? 53.097 33.976 11.433 1.00 145.54 477 LEU A O 1
ATOM 3398 N N . GLU A 1 496 ? 54.405 35.512 10.425 1.00 149.42 478 GLU A N 1
ATOM 3399 C CA . GLU A 1 496 ? 55.620 34.765 10.730 1.00 149.77 478 GLU A CA 1
ATOM 3400 C C . GLU A 1 496 ? 55.773 34.590 12.235 1.00 145.85 478 GLU A C 1
ATOM 3401 O O . GLU A 1 496 ? 56.089 33.495 12.718 1.00 146.30 478 GLU A O 1
ATOM 3407 N N . ASP A 1 497 ? 55.564 35.663 12.993 1.00 142.30 479 ASP A N 1
ATOM 3408 C CA . ASP A 1 497 ? 55.575 35.595 14.446 1.00 137.29 479 ASP A CA 1
ATOM 3409 C C . ASP A 1 497 ? 54.193 35.190 14.943 1.00 131.39 479 ASP A C 1
ATOM 3410 O O . ASP A 1 497 ? 53.173 35.707 14.478 1.00 132.43 479 ASP A O 1
ATOM 3415 N N . TRP A 1 498 ? 54.169 34.256 15.892 1.00 125.56 480 TRP A N 1
ATOM 3416 C CA . TRP A 1 498 ? 52.905 33.815 16.469 1.00 123.68 480 TRP A CA 1
ATOM 3417 C C . TRP A 1 498 ? 52.279 34.903 17.339 1.00 124.32 480 TRP A C 1
ATOM 3418 O O . TRP A 1 498 ? 51.045 34.979 17.452 1.00 124.13 480 TRP A O 1
ATOM 3429 N N . LEU A 1 499 ? 53.118 35.778 17.909 1.00 125.09 481 LEU A N 1
ATOM 3430 C CA . LEU A 1 499 ? 52.666 36.771 18.881 1.00 124.45 481 LEU A CA 1
ATOM 3431 C C . LEU A 1 499 ? 51.625 37.715 18.289 1.00 125.67 481 LEU A C 1
ATOM 3432 O O . LEU A 1 499 ? 50.585 37.974 18.903 1.00 123.46 481 LEU A O 1
ATOM 3437 N N . LYS A 1 500 ? 51.903 38.273 17.112 1.00 129.25 482 LYS A N 1
ATOM 3438 C CA . LYS A 1 500 ? 50.953 39.212 16.528 1.00 130.78 482 LYS A CA 1
ATOM 3439 C C . LYS A 1 500 ? 49.803 38.493 15.836 1.00 128.11 482 LYS A C 1
ATOM 3440 O O . LYS A 1 500 ? 48.693 39.034 15.753 1.00 127.96 482 LYS A O 1
ATOM 3446 N N . ASP A 1 501 ? 50.042 37.271 15.358 1.00 127.00 483 ASP A N 1
ATOM 3447 C CA . ASP A 1 501 ? 48.990 36.526 14.677 1.00 126.85 483 ASP A CA 1
ATOM 3448 C C . ASP A 1 501 ? 47.856 36.173 15.633 1.00 124.37 483 ASP A C 1
ATOM 3449 O O . ASP A 1 501 ? 46.675 36.271 15.268 1.00 126.41 483 ASP A O 1
ATOM 3454 N N . VAL A 1 502 ? 48.186 35.758 16.861 1.00 122.42 484 VAL A N 1
ATOM 3455 C CA . VAL A 1 502 ? 47.115 35.427 17.802 1.00 120.04 484 VAL A CA 1
ATOM 3456 C C . VAL A 1 502 ? 46.298 36.673 18.133 1.00 114.77 484 VAL A C 1
ATOM 3457 O O . VAL A 1 502 ? 45.068 36.608 18.272 1.00 113.77 484 VAL A O 1
ATOM 3461 N N . ASP A 1 503 ? 46.961 37.827 18.244 1.00 112.17 485 ASP A N 1
ATOM 3462 C CA . ASP A 1 503 ? 46.241 39.070 18.508 1.00 112.17 485 ASP A CA 1
ATOM 3463 C C . ASP A 1 503 ? 45.334 39.443 17.341 1.00 113.46 485 ASP A C 1
ATOM 3464 O O . ASP A 1 503 ? 44.218 39.939 17.545 1.00 112.69 485 ASP A O 1
ATOM 3469 N N . ALA A 1 504 ? 45.799 39.215 16.111 1.00 115.12 486 ALA A N 1
ATOM 3470 C CA . ALA A 1 504 ? 44.953 39.469 14.948 1.00 116.29 486 ALA A CA 1
ATOM 3471 C C . ALA A 1 504 ? 43.722 38.570 14.969 1.00 116.66 486 ALA A C 1
ATOM 3472 O O . ALA A 1 504 ? 42.610 39.011 14.652 1.00 117.58 486 ALA A O 1
ATOM 3474 N N . ARG A 1 505 ? 43.902 37.306 15.361 1.00 114.73 487 ARG A N 1
ATOM 3475 C CA . ARG A 1 505 ? 42.769 36.389 15.443 1.00 110.51 487 ARG A CA 1
ATOM 3476 C C . ARG A 1 505 ? 41.776 36.824 16.519 1.00 109.71 487 ARG A C 1
ATOM 3477 O O . ARG A 1 505 ? 40.555 36.769 16.312 1.00 109.41 487 ARG A O 1
ATOM 3485 N N . VAL A 1 506 ? 42.281 37.292 17.662 1.00 110.45 488 VAL A N 1
ATOM 3486 C CA . VAL A 1 506 ? 41.391 37.749 18.727 1.00 110.96 488 VAL A CA 1
ATOM 3487 C C . VAL A 1 506 ? 40.634 39.007 18.304 1.00 114.62 488 VAL A C 1
ATOM 3488 O O . VAL A 1 506 ? 39.441 39.160 18.600 1.00 113.64 488 VAL A O 1
ATOM 3492 N N . GLN A 1 507 ? 41.302 39.924 17.599 1.00 118.61 489 GLN A N 1
ATOM 3493 C CA . GLN A 1 507 ? 40.611 41.115 17.112 1.00 122.59 489 GLN A CA 1
ATOM 3494 C C . GLN A 1 507 ? 39.569 40.759 16.054 1.00 123.49 489 GLN A C 1
ATOM 3495 O O . GLN A 1 507 ? 38.518 41.411 15.965 1.00 122.76 489 GLN A O 1
ATOM 3501 N N . TYR A 1 508 ? 39.834 39.721 15.258 1.00 124.16 490 TYR A N 1
ATOM 3502 C CA . TYR A 1 508 ? 38.821 39.223 14.333 1.00 124.74 490 TYR A CA 1
ATOM 3503 C C . TYR A 1 508 ? 37.617 38.674 15.091 1.00 123.07 490 TYR A C 1
ATOM 3504 O O . TYR A 1 508 ? 36.464 38.876 14.683 1.00 122.74 490 TYR A O 1
ATOM 3513 N N . GLY A 1 509 ? 37.867 37.994 16.210 1.00 120.05 491 GLY A N 1
ATOM 3514 C CA . GLY A 1 509 ? 36.767 37.582 17.070 1.00 120.03 491 GLY A CA 1
ATOM 3515 C C . GLY A 1 509 ? 35.984 38.763 17.614 1.00 121.15 491 GLY A C 1
ATOM 3516 O O . GLY A 1 509 ? 34.757 38.709 17.729 1.00 121.65 491 GLY A O 1
ATOM 3517 N N . MET A 1 510 ? 36.688 39.843 17.960 1.00 123.13 492 MET A N 1
ATOM 3518 C CA . MET A 1 510 ? 36.029 41.073 18.402 1.00 124.61 492 MET A CA 1
ATOM 3519 C C . MET A 1 510 ? 35.093 41.612 17.324 1.00 129.73 492 MET A C 1
ATOM 3520 O O . MET A 1 510 ? 33.947 42.000 17.603 1.00 130.74 492 MET A O 1
ATOM 3525 N N . ASP A 1 511 ? 35.582 41.666 16.082 1.00 132.88 493 ASP A N 1
ATOM 3526 C CA . ASP A 1 511 ? 34.751 42.147 14.982 1.00 135.82 493 ASP A CA 1
ATOM 3527 C C . ASP A 1 511 ? 33.530 41.257 14.794 1.00 133.58 493 ASP A C 1
ATOM 3528 O O . ASP A 1 511 ? 32.422 41.751 14.554 1.00 134.27 493 ASP A O 1
ATOM 3533 N N . PHE A 1 512 ? 33.716 39.938 14.901 1.00 130.52 494 PHE A N 1
ATOM 3534 C CA . PHE A 1 512 ? 32.579 39.025 14.833 1.00 128.16 494 PHE A CA 1
ATOM 3535 C C . PHE A 1 512 ? 31.566 39.327 15.928 1.00 124.12 494 PHE A C 1
ATOM 3536 O O . PHE A 1 512 ? 30.353 39.357 15.677 1.00 122.44 494 PHE A O 1
ATOM 3544 N N . GLY A 1 513 ? 32.048 39.549 17.150 1.00 122.81 495 GLY A N 1
ATOM 3545 C CA . GLY A 1 513 ? 31.147 39.845 18.249 1.00 124.20 495 GLY A CA 1
ATOM 3546 C C . GLY A 1 513 ? 30.331 41.102 18.018 1.00 126.01 495 GLY A C 1
ATOM 3547 O O . GLY A 1 513 ? 29.135 41.138 18.317 1.00 127.81 495 GLY A O 1
ATOM 3548 N N . LYS A 1 514 ? 30.962 42.152 17.488 1.00 125.84 496 LYS A N 1
ATOM 3549 C CA . LYS A 1 514 ? 30.187 43.366 17.232 1.00 129.53 496 LYS A CA 1
ATOM 3550 C C . LYS A 1 514 ? 29.213 43.173 16.072 1.00 133.50 496 LYS A C 1
ATOM 3551 O O . LYS A 1 514 ? 28.077 43.660 16.128 1.00 135.83 496 LYS A O 1
ATOM 3557 N N . GLU A 1 515 ? 29.627 42.461 15.018 1.00 134.54 497 GLU A N 1
ATOM 3558 C CA . GLU A 1 515 ? 28.739 42.251 13.876 1.00 135.78 497 GLU A CA 1
ATOM 3559 C C . GLU A 1 515 ? 27.496 41.469 14.276 1.00 137.87 497 GLU A C 1
ATOM 3560 O O . GLU A 1 515 ? 26.372 41.837 13.914 1.00 138.68 497 GLU A O 1
ATOM 3566 N N . ARG A 1 516 ? 27.675 40.378 15.022 1.00 138.44 498 ARG A N 1
ATOM 3567 C CA . ARG A 1 516 ? 26.523 39.593 15.448 1.00 138.83 498 ARG A CA 1
ATOM 3568 C C . ARG A 1 516 ? 25.675 40.332 16.473 1.00 145.18 498 ARG A C 1
ATOM 3569 O O . ARG A 1 516 ? 24.485 40.027 16.612 1.00 145.57 498 ARG A O 1
ATOM 3577 N N . GLY A 1 517 ? 26.258 41.284 17.191 1.00 149.94 499 GLY A N 1
ATOM 3578 C CA . GLY A 1 517 ? 25.557 42.013 18.222 1.00 153.34 499 GLY A CA 1
ATOM 3579 C C . GLY A 1 517 ? 25.791 41.511 19.627 1.00 152.62 499 GLY A C 1
ATOM 3580 O O . GLY A 1 517 ? 25.024 41.873 20.528 1.00 154.93 499 GLY A O 1
ATOM 3581 N N . PHE A 1 518 ? 26.818 40.685 19.841 1.00 150.36 500 PHE A N 1
ATOM 3582 C CA . PHE A 1 518 ? 27.106 40.190 21.182 1.00 151.52 500 PHE A CA 1
ATOM 3583 C C . PHE A 1 518 ? 27.552 41.317 22.102 1.00 153.24 500 PHE A C 1
ATOM 3584 O O . PHE A 1 518 ? 27.136 41.381 23.264 1.00 153.49 500 PHE A O 1
ATOM 3592 N N . LEU A 1 519 ? 28.395 42.217 21.599 1.00 156.20 501 LEU A N 1
ATOM 3593 C CA . LEU A 1 519 ? 29.024 43.233 22.426 1.00 157.91 501 LEU A CA 1
ATOM 3594 C C . LEU A 1 519 ? 29.102 44.545 21.660 1.00 160.86 501 LEU A C 1
ATOM 3595 O O . LEU A 1 519 ? 28.897 44.602 20.444 1.00 163.19 501 LEU A O 1
ATOM 3600 N N . LYS A 1 520 ? 29.407 45.604 22.402 1.00 160.21 502 LYS A N 1
ATOM 3601 C CA . LYS A 1 520 ? 29.540 46.962 21.898 1.00 165.94 502 LYS A CA 1
ATOM 3602 C C . LYS A 1 520 ? 30.753 47.590 22.577 1.00 167.31 502 LYS A C 1
ATOM 3603 O O . LYS A 1 520 ? 31.302 46.992 23.512 1.00 163.62 502 LYS A O 1
ATOM 3609 N N . PRO A 1 521 ? 31.225 48.758 22.136 1.00 178.45 503 PRO A N 1
ATOM 3610 C CA . PRO A 1 521 ? 32.385 49.371 22.797 1.00 179.37 503 PRO A CA 1
ATOM 3611 C C . PRO A 1 521 ? 32.133 49.603 24.280 1.00 174.69 503 PRO A C 1
ATOM 3612 O O . PRO A 1 521 ? 31.041 50.001 24.690 1.00 176.51 503 PRO A O 1
ATOM 3616 N N . GLY A 1 522 ? 33.164 49.342 25.084 1.00 167.25 504 GLY A N 1
ATOM 3617 C CA . GLY A 1 522 ? 33.097 49.503 26.520 1.00 166.38 504 GLY A CA 1
ATOM 3618 C C . GLY A 1 522 ? 32.801 48.239 27.302 1.00 163.96 504 GLY A C 1
ATOM 3619 O O . GLY A 1 522 ? 32.924 48.254 28.534 1.00 166.26 504 GLY A O 1
ATOM 3620 N N . ASN A 1 523 ? 32.411 47.128 26.620 1.00 156.48 505 ASN A N 1
ATOM 3621 C CA . ASN A 1 523 ? 32.141 45.901 27.357 1.00 147.19 505 ASN A CA 1
ATOM 3622 C C . ASN A 1 523 ? 33.421 45.094 27.565 1.00 139.60 505 ASN A C 1
ATOM 3623 O O . ASN A 1 523 ? 34.314 45.100 26.711 1.00 141.64 505 ASN A O 1
ATOM 3628 N N . PRO A 1 524 ? 33.528 44.394 28.692 1.00 130.98 506 PRO A N 1
ATOM 3629 C CA . PRO A 1 524 ? 34.680 43.521 28.929 1.00 127.23 506 PRO A CA 1
ATOM 3630 C C . PRO A 1 524 ? 34.469 42.106 28.409 1.00 123.48 506 PRO A C 1
ATOM 3631 O O . PRO A 1 524 ? 33.356 41.580 28.367 1.00 124.48 506 PRO A O 1
ATOM 3635 N N . VAL A 1 525 ? 35.581 41.494 27.991 1.00 117.73 507 VAL A N 1
ATOM 3636 C CA . VAL A 1 525 ? 35.605 40.122 27.500 1.00 111.56 507 VAL A CA 1
ATOM 3637 C C . VAL A 1 525 ? 36.850 39.425 28.035 1.00 106.29 507 VAL A C 1
ATOM 3638 O O . VAL A 1 525 ? 37.828 40.060 28.439 1.00 107.01 507 VAL A O 1
ATOM 3642 N N . VAL A 1 526 ? 36.798 38.095 28.031 1.00 99.74 508 VAL A N 1
ATOM 3643 C CA . VAL A 1 526 ? 37.901 37.250 28.478 1.00 93.49 508 VAL A CA 1
ATOM 3644 C C . VAL A 1 526 ? 38.589 36.666 27.252 1.00 91.77 508 VAL A C 1
ATOM 3645 O O . VAL A 1 526 ? 37.927 36.186 26.323 1.00 92.45 508 VAL A O 1
ATOM 3649 N N . VAL A 1 527 ? 39.917 36.709 27.251 1.00 90.50 509 VAL A N 1
ATOM 3650 C CA . VAL A 1 527 ? 40.746 36.189 26.172 1.00 90.77 509 VAL A CA 1
ATOM 3651 C C . VAL A 1 527 ? 41.674 35.132 26.752 1.00 92.65 509 VAL A C 1
ATOM 3652 O O . VAL A 1 527 ? 42.381 35.391 27.730 1.00 94.24 509 VAL A O 1
ATOM 3656 N N . VAL A 1 528 ? 41.677 33.947 26.152 1.00 93.09 510 VAL A N 1
ATOM 3657 C CA . VAL A 1 528 ? 42.535 32.846 26.582 1.00 95.93 510 VAL A CA 1
ATOM 3658 C C . VAL A 1 528 ? 43.429 32.437 25.420 1.00 100.27 510 VAL A C 1
ATOM 3659 O O . VAL A 1 528 ? 42.936 32.129 24.330 1.00 101.95 510 VAL A O 1
ATOM 3663 N N . THR A 1 529 ? 44.739 32.455 25.647 1.00 104.61 511 THR A N 1
ATOM 3664 C CA . THR A 1 529 ? 45.704 32.074 24.622 1.00 107.81 511 THR A CA 1
ATOM 3665 C C . THR A 1 529 ? 46.663 31.061 25.245 1.00 108.51 511 THR A C 1
ATOM 3666 O O . THR A 1 529 ? 46.330 30.352 26.201 1.00 107.83 511 THR A O 1
ATOM 3670 N N . GLY A 1 530 ? 47.884 31.010 24.731 1.00 110.49 512 GLY A N 1
ATOM 3671 C CA . GLY A 1 530 ? 48.899 30.132 25.269 1.00 112.22 512 GLY A CA 1
ATOM 3672 C C . GLY A 1 530 ? 50.291 30.531 24.835 1.00 117.71 512 GLY A C 1
ATOM 3673 O O . GLY A 1 530 ? 50.536 31.667 24.431 1.00 119.24 512 GLY A O 1
ATOM 3674 N N . TRP A 1 531 ? 51.227 29.599 24.993 1.00 121.49 513 TRP A N 1
ATOM 3675 C CA . TRP A 1 531 ? 52.578 29.738 24.467 1.00 133.13 513 TRP A CA 1
ATOM 3676 C C . TRP A 1 531 ? 52.882 28.598 23.499 1.00 148.11 513 TRP A C 1
ATOM 3677 O O . TRP A 1 531 ? 52.400 27.474 23.670 1.00 145.48 513 TRP A O 1
ATOM 3688 N N . LYS A 1 532 ? 53.673 28.909 22.468 1.00 170.25 514 LYS A N 1
ATOM 3689 C CA . LYS A 1 532 ? 54.094 27.949 21.447 1.00 191.25 514 LYS A CA 1
ATOM 3690 C C . LYS A 1 532 ? 52.939 27.476 20.570 1.00 199.70 514 LYS A C 1
ATOM 3691 O O . LYS A 1 532 ? 51.804 27.330 21.036 1.00 202.00 514 LYS A O 1
ATOM 3693 N N . GLN A 1 533 ? 53.225 27.230 19.294 1.00 203.43 515 GLN A N 1
ATOM 3694 C CA . GLN A 1 533 ? 52.218 26.776 18.336 1.00 207.56 515 GLN A CA 1
ATOM 3695 C C . GLN A 1 533 ? 52.265 25.254 18.291 1.00 212.68 515 GLN A C 1
ATOM 3696 O O . GLN A 1 533 ? 52.936 24.654 17.449 1.00 214.82 515 GLN A O 1
ATOM 3698 N N . GLY A 1 534 ? 51.543 24.619 19.210 1.00 207.60 516 GLY A N 1
ATOM 3699 C CA . GLY A 1 534 ? 51.544 23.171 19.286 1.00 204.52 516 GLY A CA 1
ATOM 3700 C C . GLY A 1 534 ? 50.208 22.561 19.658 1.00 197.45 516 GLY A C 1
ATOM 3701 O O . GLY A 1 534 ? 49.216 22.732 18.943 1.00 200.11 516 GLY A O 1
ATOM 3702 N N . SER A 1 535 ? 50.173 21.844 20.776 1.00 187.36 517 SER A N 1
ATOM 3703 C CA . SER A 1 535 ? 48.987 21.141 21.234 1.00 176.23 517 SER A CA 1
ATOM 3704 C C . SER A 1 535 ? 48.272 21.973 22.302 1.00 168.79 517 SER A C 1
ATOM 3705 O O . SER A 1 535 ? 48.424 23.199 22.358 1.00 168.17 517 SER A O 1
ATOM 3708 N N . GLY A 1 536 ? 47.489 21.312 23.153 1.00 163.62 518 GLY A N 1
ATOM 3709 C CA . GLY A 1 536 ? 46.758 21.983 24.209 1.00 158.32 518 GLY A CA 1
ATOM 3710 C C . GLY A 1 536 ? 47.651 22.713 25.189 1.00 155.60 518 GLY A C 1
ATOM 3711 O O . GLY A 1 536 ? 48.144 22.122 26.157 1.00 156.22 518 GLY A O 1
ATOM 3712 N N . PHE A 1 537 ? 47.860 24.008 24.948 1.00 152.47 519 PHE A N 1
ATOM 3713 C CA . PHE A 1 537 ? 48.698 24.835 25.808 1.00 150.05 519 PHE A CA 1
ATOM 3714 C C . PHE A 1 537 ? 47.988 26.111 26.249 1.00 149.53 519 PHE A C 1
ATOM 3715 O O . PHE A 1 537 ? 48.658 27.080 26.626 1.00 150.69 519 PHE A O 1
ATOM 3723 N N . THR A 1 538 ? 46.652 26.141 26.206 1.00 149.13 520 THR A N 1
ATOM 3724 C CA . THR A 1 538 ? 45.898 27.325 26.609 1.00 145.64 520 THR A CA 1
ATOM 3725 C C . THR A 1 538 ? 46.076 27.590 28.098 1.00 142.86 520 THR A C 1
ATOM 3726 O O . THR A 1 538 ? 45.343 27.041 28.935 1.00 142.20 520 THR A O 1
ATOM 3730 N N . ASN A 1 539 ? 47.046 28.446 28.436 1.00 133.72 521 ASN A N 1
ATOM 3731 C CA . ASN A 1 539 ? 47.362 28.752 29.834 1.00 123.82 521 ASN A CA 1
ATOM 3732 C C . ASN A 1 539 ? 47.622 30.246 30.090 1.00 111.84 521 ASN A C 1
ATOM 3733 O O . ASN A 1 539 ? 48.442 30.639 30.918 1.00 111.17 521 ASN A O 1
ATOM 3738 N N . THR A 1 540 ? 46.908 31.097 29.358 1.00 103.82 522 THR A N 1
ATOM 3739 C CA . THR A 1 540 ? 46.880 32.534 29.609 1.00 102.75 522 THR A CA 1
ATOM 3740 C C . THR A 1 540 ? 45.423 32.972 29.699 1.00 98.87 522 THR A C 1
ATOM 3741 O O . THR A 1 540 ? 44.576 32.440 28.982 1.00 98.90 522 THR A O 1
ATOM 3745 N N . ILE A 1 541 ? 45.131 33.906 30.614 1.00 95.92 523 ILE A N 1
ATOM 3746 C CA . ILE A 1 541 ? 43.798 34.491 30.767 1.00 93.47 523 ILE A CA 1
ATOM 3747 C C . ILE A 1 541 ? 43.934 36.007 30.884 1.00 94.26 523 ILE A C 1
ATOM 3748 O O . ILE A 1 541 ? 44.816 36.512 31.589 1.00 98.06 523 ILE A O 1
ATOM 3753 N N . ARG A 1 542 ? 43.073 36.734 30.172 1.00 92.68 524 ARG A N 1
ATOM 3754 C CA . ARG A 1 542 ? 43.120 38.187 30.162 1.00 92.97 524 ARG A CA 1
ATOM 3755 C C . ARG A 1 542 ? 41.707 38.750 30.156 1.00 88.19 524 ARG A C 1
ATOM 3756 O O . ARG A 1 542 ? 40.817 38.192 29.513 1.00 87.87 524 ARG A O 1
ATOM 3764 N N . ILE A 1 543 ? 41.498 39.855 30.869 1.00 85.82 525 ILE A N 1
ATOM 3765 C CA . ILE A 1 543 ? 40.255 40.617 30.797 1.00 79.23 525 ILE A CA 1
ATOM 3766 C C . ILE A 1 543 ? 40.552 41.900 30.034 1.00 104.82 525 ILE A C 1
ATOM 3767 O O . ILE A 1 543 ? 41.416 42.684 30.447 1.00 82.52 525 ILE A O 1
ATOM 3772 N N . VAL A 1 544 ? 39.842 42.122 28.929 1.00 104.13 526 VAL A N 1
ATOM 3773 C CA . VAL A 1 544 ? 40.077 43.284 28.079 1.00 103.38 526 VAL A CA 1
ATOM 3774 C C . VAL A 1 544 ? 38.738 43.933 27.765 1.00 105.61 526 VAL A C 1
ATOM 3775 O O . VAL A 1 544 ? 37.760 43.244 27.460 1.00 104.03 526 VAL A O 1
ATOM 3779 N N . ASN A 1 545 ? 38.700 45.259 27.816 1.00 109.60 527 ASN A N 1
ATOM 3780 C CA . ASN A 1 545 ? 37.493 46.002 27.482 1.00 111.59 527 ASN A CA 1
ATOM 3781 C C . ASN A 1 545 ? 37.460 46.358 25.995 1.00 111.12 527 ASN A C 1
ATOM 3782 O O . ASN A 1 545 ? 36.406 46.679 25.444 1.00 111.13 527 ASN A O 1
ATOM 3787 N N . SER B 1 39 ? 21.148 34.580 58.996 1.00 142.86 21 SER B N 1
ATOM 3788 C CA . SER B 1 39 ? 22.328 34.777 58.160 1.00 142.02 21 SER B CA 1
ATOM 3789 C C . SER B 1 39 ? 22.441 33.683 57.102 1.00 142.39 21 SER B C 1
ATOM 3790 O O . SER B 1 39 ? 22.042 32.542 57.333 1.00 142.78 21 SER B O 1
ATOM 3793 N N . VAL B 1 40 ? 22.961 34.044 55.928 1.00 142.16 22 VAL B N 1
ATOM 3794 C CA . VAL B 1 40 ? 23.137 33.067 54.858 1.00 140.09 22 VAL B CA 1
ATOM 3795 C C . VAL B 1 40 ? 24.432 32.279 55.036 1.00 140.24 22 VAL B C 1
ATOM 3796 O O . VAL B 1 40 ? 24.448 31.050 54.903 1.00 139.14 22 VAL B O 1
ATOM 3800 N N . SER B 1 41 ? 25.532 32.963 55.347 1.00 141.53 23 SER B N 1
ATOM 3801 C CA . SER B 1 41 ? 26.848 32.339 55.390 1.00 141.68 23 SER B CA 1
ATOM 3802 C C . SER B 1 41 ? 27.507 32.566 56.743 1.00 133.93 23 SER B C 1
ATOM 3803 O O . SER B 1 41 ? 27.069 33.392 57.547 1.00 135.14 23 SER B O 1
ATOM 3806 N N . HIS B 1 42 ? 28.583 31.811 56.979 1.00 127.03 24 HIS B N 1
ATOM 3807 C CA . HIS B 1 42 ? 29.310 31.906 58.243 1.00 127.41 24 HIS B CA 1
ATOM 3808 C C . HIS B 1 42 ? 30.011 33.252 58.392 1.00 127.21 24 HIS B C 1
ATOM 3809 O O . HIS B 1 42 ? 29.992 33.851 59.476 1.00 128.30 24 HIS B O 1
ATOM 3816 N N . LEU B 1 43 ? 30.641 33.741 57.322 1.00 122.77 25 LEU B N 1
ATOM 3817 C CA . LEU B 1 43 ? 31.289 35.048 57.380 1.00 118.78 25 LEU B CA 1
ATOM 3818 C C . LEU B 1 43 ? 30.272 36.150 57.648 1.00 118.96 25 LEU B C 1
ATOM 3819 O O . LEU B 1 43 ? 30.476 37.010 58.516 1.00 121.71 25 LEU B O 1
ATOM 3824 N N . GLU B 1 44 ? 29.157 36.130 56.915 1.00 116.76 26 GLU B N 1
ATOM 3825 C CA . GLU B 1 44 ? 28.101 37.106 57.148 1.00 116.53 26 GLU B CA 1
ATOM 3826 C C . GLU B 1 44 ? 27.507 36.959 58.543 1.00 113.00 26 GLU B C 1
ATOM 3827 O O . GLU B 1 44 ? 27.077 37.951 59.143 1.00 113.84 26 GLU B O 1
ATOM 3833 N N . HIS B 1 45 ? 27.475 35.735 59.076 1.00 109.84 27 HIS B N 1
ATOM 3834 C CA . HIS B 1 45 ? 27.025 35.540 60.451 1.00 109.19 27 HIS B CA 1
ATOM 3835 C C . HIS B 1 45 ? 27.957 36.236 61.434 1.00 109.11 27 HIS B C 1
ATOM 3836 O O . HIS B 1 45 ? 27.503 36.963 62.324 1.00 111.01 27 HIS B O 1
ATOM 3843 N N . MET B 1 46 ? 29.268 36.013 61.297 1.00 107.84 28 MET B N 1
ATOM 3844 C CA . MET B 1 46 ? 30.216 36.672 62.191 1.00 109.68 28 MET B CA 1
ATOM 3845 C C . MET B 1 46 ? 30.124 38.189 62.077 1.00 115.48 28 MET B C 1
ATOM 3846 O O . MET B 1 46 ? 30.279 38.902 63.075 1.00 117.32 28 MET B O 1
ATOM 3851 N N . CYS B 1 47 ? 29.876 38.703 60.869 1.00 120.11 29 CYS B N 1
ATOM 3852 C CA . CYS B 1 47 ? 29.688 40.145 60.724 1.00 124.53 29 CYS B CA 1
ATOM 3853 C C . CYS B 1 47 ? 28.456 40.627 61.481 1.00 124.18 29 CYS B C 1
ATOM 3854 O O . CYS B 1 47 ? 28.423 41.771 61.948 1.00 125.08 29 CYS B O 1
ATOM 3857 N N . SER B 1 48 ? 27.442 39.771 61.616 1.00 122.75 30 SER B N 1
ATOM 3858 C CA . SER B 1 48 ? 26.151 40.149 62.183 1.00 124.46 30 SER B CA 1
ATOM 3859 C C . SER B 1 48 ? 26.124 40.158 63.706 1.00 118.59 30 SER B C 1
ATOM 3860 O O . SER B 1 48 ? 25.080 40.490 64.280 1.00 118.84 30 SER B O 1
ATOM 3863 N N . LEU B 1 49 ? 27.216 39.795 64.375 1.00 116.94 31 LEU B N 1
ATOM 3864 C CA . LEU B 1 49 ? 27.234 39.827 65.832 1.00 118.33 31 LEU B CA 1
ATOM 3865 C C . LEU B 1 49 ? 27.083 41.263 66.320 1.00 126.25 31 LEU B C 1
ATOM 3866 O O . LEU B 1 49 ? 27.786 42.168 65.858 1.00 129.44 31 LEU B O 1
ATOM 3871 N N . ASP B 1 50 ? 26.157 41.471 67.254 1.00 128.48 32 ASP B N 1
ATOM 3872 C CA . ASP B 1 50 ? 25.809 42.802 67.737 1.00 133.73 32 ASP B CA 1
ATOM 3873 C C . ASP B 1 50 ? 25.912 42.824 69.254 1.00 137.00 32 ASP B C 1
ATOM 3874 O O . ASP B 1 50 ? 25.279 42.009 69.932 1.00 136.09 32 ASP B O 1
ATOM 3879 N N . ILE B 1 51 ? 26.711 43.756 69.782 1.00 147.17 33 ILE B N 1
ATOM 3880 C CA . ILE B 1 51 ? 26.815 43.909 71.230 1.00 156.23 33 ILE B CA 1
ATOM 3881 C C . ILE B 1 51 ? 25.509 44.436 71.811 1.00 166.86 33 ILE B C 1
ATOM 3882 O O . ILE B 1 51 ? 25.206 44.203 72.987 1.00 166.97 33 ILE B O 1
ATOM 3887 N N . ASP B 1 52 ? 24.719 45.151 71.005 1.00 176.49 34 ASP B N 1
ATOM 3888 C CA . ASP B 1 52 ? 23.434 45.660 71.471 1.00 180.27 34 ASP B CA 1
ATOM 3889 C C . ASP B 1 52 ? 22.415 44.541 71.638 1.00 178.79 34 ASP B C 1
ATOM 3890 O O . ASP B 1 52 ? 21.485 44.663 72.444 1.00 180.50 34 ASP B O 1
ATOM 3895 N N . SER B 1 53 ? 22.571 43.453 70.888 1.00 172.59 35 SER B N 1
ATOM 3896 C CA . SER B 1 53 ? 21.631 42.341 70.937 1.00 167.53 35 SER B CA 1
ATOM 3897 C C . SER B 1 53 ? 21.667 41.682 72.312 1.00 163.59 35 SER B C 1
ATOM 3898 O O . SER B 1 53 ? 22.711 41.180 72.743 1.00 161.86 35 SER B O 1
ATOM 3901 N N . GLN B 1 54 ? 20.529 41.692 73.000 1.00 162.09 36 GLN B N 1
ATOM 3902 C CA . GLN B 1 54 ? 20.470 41.176 74.359 1.00 156.22 36 GLN B CA 1
ATOM 3903 C C . GLN B 1 54 ? 20.522 39.655 74.347 1.00 150.50 36 GLN B C 1
ATOM 3904 O O . GLN B 1 54 ? 19.968 39.004 73.457 1.00 151.09 36 GLN B O 1
ATOM 3910 N N . THR B 1 55 ? 21.201 39.088 75.339 1.00 147.92 37 THR B N 1
ATOM 3911 C CA . THR B 1 55 ? 21.300 37.643 75.461 1.00 153.43 37 THR B CA 1
ATOM 3912 C C . THR B 1 55 ? 20.109 37.093 76.242 1.00 163.25 37 THR B C 1
ATOM 3913 O O . THR B 1 55 ? 19.357 37.829 76.885 1.00 167.80 37 THR B O 1
ATOM 3917 N N . ALA B 1 56 ? 19.938 35.776 76.172 1.00 180.51 38 ALA B N 1
ATOM 3918 C CA . ALA B 1 56 ? 18.915 35.123 76.968 1.00 195.41 38 ALA B CA 1
ATOM 3919 C C . ALA B 1 56 ? 19.364 35.021 78.421 1.00 195.51 38 ALA B C 1
ATOM 3920 O O . ALA B 1 56 ? 20.557 35.023 78.733 1.00 200.32 38 ALA B O 1
ATOM 3922 N N . PHE B 1 57 ? 18.381 34.925 79.316 1.00 189.28 39 PHE B N 1
ATOM 3923 C CA . PHE B 1 57 ? 18.689 34.855 80.739 1.00 189.10 39 PHE B CA 1
ATOM 3924 C C . PHE B 1 57 ? 19.395 33.551 81.082 1.00 184.12 39 PHE B C 1
ATOM 3925 O O . PHE B 1 57 ? 20.233 33.512 81.989 1.00 183.15 39 PHE B O 1
ATOM 3933 N N . VAL B 1 58 ? 19.063 32.481 80.364 1.00 172.45 40 VAL B N 1
ATOM 3934 C CA . VAL B 1 58 ? 19.573 31.151 80.661 1.00 159.53 40 VAL B CA 1
ATOM 3935 C C . VAL B 1 58 ? 21.041 31.038 80.270 1.00 147.50 40 VAL B C 1
ATOM 3936 O O . VAL B 1 58 ? 21.494 31.618 79.275 1.00 149.99 40 VAL B O 1
ATOM 3940 N N . ARG B 1 59 ? 21.793 30.273 81.056 1.00 126.81 41 ARG B N 1
ATOM 3941 C CA . ARG B 1 59 ? 23.167 29.911 80.726 1.00 109.92 41 ARG B CA 1
ATOM 3942 C C . ARG B 1 59 ? 23.213 28.392 80.627 1.00 101.64 41 ARG B C 1
ATOM 3943 O O . ARG B 1 59 ? 23.040 27.696 81.633 1.00 104.54 41 ARG B O 1
ATOM 3951 N N . LEU B 1 60 ? 23.447 27.877 79.418 1.00 91.11 42 LEU B N 1
ATOM 3952 C CA . LEU B 1 60 ? 23.280 26.454 79.141 1.00 80.37 42 LEU B CA 1
ATOM 3953 C C . LEU B 1 60 ? 24.515 25.621 79.475 1.00 74.03 42 LEU B C 1
ATOM 3954 O O . LEU B 1 60 ? 24.381 24.483 79.938 1.00 75.35 42 LEU B O 1
ATOM 3959 N N . SER B 1 61 ? 25.716 26.151 79.251 1.00 69.34 43 SER B N 1
ATOM 3960 C CA . SER B 1 61 ? 26.928 25.355 79.400 1.00 65.55 43 SER B CA 1
ATOM 3961 C C . SER B 1 61 ? 27.315 25.213 80.865 1.00 62.76 43 SER B C 1
ATOM 3962 O O . SER B 1 61 ? 27.257 26.175 81.636 1.00 66.56 43 SER B O 1
ATOM 3965 N N . GLY B 1 62 ? 27.721 24.001 81.243 1.00 57.77 44 GLY B N 1
ATOM 3966 C CA . GLY B 1 62 ? 28.095 23.743 82.618 1.00 55.42 44 GLY B CA 1
ATOM 3967 C C . GLY B 1 62 ? 29.496 24.229 82.945 1.00 52.19 44 GLY B C 1
ATOM 3968 O O . GLY B 1 62 ? 30.381 24.289 82.092 1.00 51.61 44 GLY B O 1
ATOM 3969 N N . ILE B 1 63 ? 29.695 24.577 84.214 1.00 50.57 45 ILE B N 1
ATOM 3970 C CA . ILE B 1 63 ? 30.979 25.044 84.721 1.00 50.78 45 ILE B CA 1
ATOM 3971 C C . ILE B 1 63 ? 31.484 24.029 85.737 1.00 50.04 45 ILE B C 1
ATOM 3972 O O . ILE B 1 63 ? 30.772 23.692 86.691 1.00 49.78 45 ILE B O 1
ATOM 3977 N N . ILE B 1 64 ? 32.710 23.550 85.539 1.00 50.96 46 ILE B N 1
ATOM 3978 C CA . ILE B 1 64 ? 33.324 22.560 86.416 1.00 56.26 46 ILE B CA 1
ATOM 3979 C C . ILE B 1 64 ? 34.413 23.250 87.222 1.00 65.49 46 ILE B C 1
ATOM 3980 O O . ILE B 1 64 ? 35.243 23.977 86.662 1.00 67.19 46 ILE B O 1
ATOM 3985 N N . CYS B 1 65 ? 34.413 23.025 88.533 1.00 75.02 47 CYS B N 1
ATOM 3986 C CA . CYS B 1 65 ? 35.367 23.651 89.437 1.00 76.00 47 CYS B CA 1
ATOM 3987 C C . CYS B 1 65 ? 36.107 22.586 90.232 1.00 72.47 47 CYS B C 1
ATOM 3988 O O . CYS B 1 65 ? 35.482 21.704 90.832 1.00 72.24 47 CYS B O 1
ATOM 3991 N N . THR B 1 66 ? 37.434 22.680 90.241 1.00 65.49 48 THR B N 1
ATOM 3992 C CA . THR B 1 66 ? 38.253 21.803 91.062 1.00 61.36 48 THR B CA 1
ATOM 3993 C C . THR B 1 66 ? 38.299 22.339 92.485 1.00 61.55 48 THR B C 1
ATOM 3994 O O . THR B 1 66 ? 38.496 23.538 92.705 1.00 66.56 48 THR B O 1
ATOM 3998 N N . ILE B 1 67 ? 38.133 21.447 93.453 1.00 57.49 49 ILE B N 1
ATOM 3999 C CA . ILE B 1 67 ? 38.057 21.829 94.856 1.00 55.18 49 ILE B CA 1
ATOM 4000 C C . ILE B 1 67 ? 39.438 21.677 95.476 1.00 57.24 49 ILE B C 1
ATOM 4001 O O . ILE B 1 67 ? 40.128 20.675 95.244 1.00 56.18 49 ILE B O 1
ATOM 4006 N N . GLY B 1 68 ? 39.842 22.675 96.255 1.00 62.33 50 GLY B N 1
ATOM 4007 C CA . GLY B 1 68 ? 41.121 22.664 96.921 1.00 66.96 50 GLY B CA 1
ATOM 4008 C C . GLY B 1 68 ? 41.093 23.505 98.180 1.00 72.34 50 GLY B C 1
ATOM 4009 O O . GLY B 1 68 ? 40.026 23.869 98.684 1.00 71.32 50 GLY B O 1
ATOM 4010 N N . PRO B 1 69 ? 42.275 23.847 98.705 1.00 77.08 51 PRO B N 1
ATOM 4011 C CA . PRO B 1 69 ? 42.318 24.598 99.974 1.00 79.44 51 PRO B CA 1
ATOM 4012 C C . PRO B 1 69 ? 41.531 25.896 99.942 1.00 81.12 51 PRO B C 1
ATOM 4013 O O . PRO B 1 69 ? 40.938 26.282 100.959 1.00 85.49 51 PRO B O 1
ATOM 4017 N N . ALA B 1 70 ? 41.510 26.587 98.800 1.00 76.54 52 ALA B N 1
ATOM 4018 C CA . ALA B 1 70 ? 40.773 27.843 98.710 1.00 74.47 52 ALA B CA 1
ATOM 4019 C C . ALA B 1 70 ? 39.267 27.618 98.695 1.00 71.79 52 ALA B C 1
ATOM 4020 O O . ALA B 1 70 ? 38.511 28.472 99.171 1.00 74.62 52 ALA B O 1
ATOM 4022 N N . SER B 1 71 ? 38.811 26.504 98.129 1.00 68.64 53 SER B N 1
ATOM 4023 C CA . SER B 1 71 ? 37.389 26.252 97.946 1.00 69.96 53 SER B CA 1
ATOM 4024 C C . SER B 1 71 ? 36.834 25.161 98.853 1.00 77.07 53 SER B C 1
ATOM 4025 O O . SER B 1 71 ? 35.622 24.921 98.831 1.00 79.44 53 SER B O 1
ATOM 4028 N N . VAL B 1 72 ? 37.679 24.491 99.644 1.00 80.72 54 VAL B N 1
ATOM 4029 C CA . VAL B 1 72 ? 37.222 23.332 100.407 1.00 85.20 54 VAL B CA 1
ATOM 4030 C C . VAL B 1 72 ? 36.257 23.720 101.520 1.00 89.75 54 VAL B C 1
ATOM 4031 O O . VAL B 1 72 ? 35.455 22.884 101.951 1.00 87.69 54 VAL B O 1
ATOM 4035 N N . ALA B 1 73 ? 36.315 24.958 102.000 1.00 97.93 55 ALA B N 1
ATOM 4036 C CA . ALA B 1 73 ? 35.470 25.361 103.113 1.00 108.12 55 ALA B CA 1
ATOM 4037 C C . ALA B 1 73 ? 33.996 25.271 102.721 1.00 119.90 55 ALA B C 1
ATOM 4038 O O . ALA B 1 73 ? 33.641 25.549 101.569 1.00 117.42 55 ALA B O 1
ATOM 4040 N N . PRO B 1 74 ? 33.112 24.894 103.650 1.00 132.40 56 PRO B N 1
ATOM 4041 C CA . PRO B 1 74 ? 31.689 24.754 103.289 1.00 143.71 56 PRO B CA 1
ATOM 4042 C C . PRO B 1 74 ? 31.023 26.060 102.894 1.00 151.68 56 PRO B C 1
ATOM 4043 O O . PRO B 1 74 ? 30.214 26.078 101.958 1.00 152.11 56 PRO B O 1
ATOM 4047 N N . GLU B 1 75 ? 31.320 27.153 103.597 1.00 160.02 57 GLU B N 1
ATOM 4048 C CA . GLU B 1 75 ? 30.689 28.429 103.279 1.00 163.30 57 GLU B CA 1
ATOM 4049 C C . GLU B 1 75 ? 31.138 28.930 101.908 1.00 160.64 57 GLU B C 1
ATOM 4050 O O . GLU B 1 75 ? 30.314 29.354 101.085 1.00 160.80 57 GLU B O 1
ATOM 4056 N N . MET B 1 76 ? 32.448 28.879 101.646 1.00 145.84 58 MET B N 1
ATOM 4057 C CA . MET B 1 76 ? 32.964 29.229 100.325 1.00 131.29 58 MET B CA 1
ATOM 4058 C C . MET B 1 76 ? 32.376 28.327 99.250 1.00 119.49 58 MET B C 1
ATOM 4059 O O . MET B 1 76 ? 32.124 28.767 98.121 1.00 116.96 58 MET B O 1
ATOM 4064 N N . LEU B 1 77 ? 32.146 27.060 99.586 1.00 112.20 59 LEU B N 1
ATOM 4065 C CA . LEU B 1 77 ? 31.585 26.122 98.622 1.00 103.64 59 LEU B CA 1
ATOM 4066 C C . LEU B 1 77 ? 30.140 26.470 98.291 1.00 97.15 59 LEU B C 1
ATOM 4067 O O . LEU B 1 77 ? 29.732 26.407 97.126 1.00 94.73 59 LEU B O 1
ATOM 4072 N N . GLU B 1 78 ? 29.357 26.850 99.302 1.00 93.96 60 GLU B N 1
ATOM 4073 C CA . GLU B 1 78 ? 27.995 27.306 99.048 1.00 91.38 60 GLU B CA 1
ATOM 4074 C C . GLU B 1 78 ? 28.000 28.570 98.197 1.00 87.69 60 GLU B C 1
ATOM 4075 O O . GLU B 1 78 ? 27.151 28.738 97.312 1.00 86.43 60 GLU B O 1
ATOM 4081 N N . LYS B 1 79 ? 28.943 29.478 98.460 1.00 86.27 61 LYS B N 1
ATOM 4082 C CA . LYS B 1 79 ? 29.038 30.688 97.649 1.00 83.67 61 LYS B CA 1
ATOM 4083 C C . LYS B 1 79 ? 29.367 30.352 96.197 1.00 78.88 61 LYS B C 1
ATOM 4084 O O . LYS B 1 79 ? 28.809 30.953 95.271 1.00 79.99 61 LYS B O 1
ATOM 4090 N N . MET B 1 80 ? 30.264 29.385 95.979 1.00 75.05 62 MET B N 1
ATOM 4091 C CA . MET B 1 80 ? 30.566 28.942 94.618 1.00 70.25 62 MET B CA 1
ATOM 4092 C C . MET B 1 80 ? 29.343 28.332 93.948 1.00 70.85 62 MET B C 1
ATOM 4093 O O . MET B 1 80 ? 29.089 28.572 92.762 1.00 68.59 62 MET B O 1
ATOM 4098 N N . MET B 1 81 ? 28.590 27.516 94.687 1.00 75.49 63 MET B N 1
ATOM 4099 C CA . MET B 1 81 ? 27.380 26.919 94.132 1.00 76.94 63 MET B CA 1
ATOM 4100 C C . MET B 1 81 ? 26.379 27.994 93.736 1.00 77.72 63 MET B C 1
ATOM 4101 O O . MET B 1 81 ? 25.749 27.910 92.675 1.00 79.58 63 MET B O 1
ATOM 4106 N N . ALA B 1 82 ? 26.214 29.009 94.585 1.00 79.08 64 ALA B N 1
ATOM 4107 C CA . ALA B 1 82 ? 25.330 30.118 94.251 1.00 79.17 64 ALA B CA 1
ATOM 4108 C C . ALA B 1 82 ? 25.839 30.890 93.042 1.00 75.10 64 ALA B C 1
ATOM 4109 O O . ALA B 1 82 ? 25.038 31.412 92.259 1.00 62.22 64 ALA B O 1
ATOM 4111 N N . THR B 1 83 ? 27.161 30.978 92.873 1.00 73.14 65 THR B N 1
ATOM 4112 C CA . THR B 1 83 ? 27.711 31.690 91.724 1.00 75.10 65 THR B CA 1
ATOM 4113 C C . THR B 1 83 ? 27.373 30.986 90.413 1.00 77.64 65 THR B C 1
ATOM 4114 O O . THR B 1 83 ? 27.217 31.646 89.379 1.00 78.13 65 THR B O 1
ATOM 4118 N N . GLY B 1 84 ? 27.232 29.662 90.434 1.00 80.33 66 GLY B N 1
ATOM 4119 C CA . GLY B 1 84 ? 26.853 28.941 89.235 1.00 80.95 66 GLY B CA 1
ATOM 4120 C C . GLY B 1 84 ? 27.584 27.634 89.000 1.00 81.24 66 GLY B C 1
ATOM 4121 O O . GLY B 1 84 ? 27.474 27.051 87.916 1.00 82.47 66 GLY B O 1
ATOM 4122 N N . MET B 1 85 ? 28.331 27.159 89.995 1.00 78.09 67 MET B N 1
ATOM 4123 C CA . MET B 1 85 ? 29.036 25.888 89.859 1.00 73.84 67 MET B CA 1
ATOM 4124 C C . MET B 1 85 ? 28.048 24.741 89.696 1.00 74.25 67 MET B C 1
ATOM 4125 O O . MET B 1 85 ? 27.165 24.542 90.537 1.00 72.85 67 MET B O 1
ATOM 4130 N N . ASN B 1 86 ? 28.196 23.991 88.606 1.00 76.30 68 ASN B N 1
ATOM 4131 C CA . ASN B 1 86 ? 27.295 22.896 88.271 1.00 77.18 68 ASN B CA 1
ATOM 4132 C C . ASN B 1 86 ? 27.801 21.538 88.733 1.00 76.32 68 ASN B C 1
ATOM 4133 O O . ASN B 1 86 ? 26.998 20.682 89.114 1.00 81.09 68 ASN B O 1
ATOM 4138 N N . ILE B 1 87 ? 29.110 21.309 88.697 1.00 67.74 69 ILE B N 1
ATOM 4139 C CA . ILE B 1 87 ? 29.694 20.047 89.136 1.00 64.24 69 ILE B CA 1
ATOM 4140 C C . ILE B 1 87 ? 31.046 20.322 89.781 1.00 68.05 69 ILE B C 1
ATOM 4141 O O . ILE B 1 87 ? 31.834 21.129 89.277 1.00 71.78 69 ILE B O 1
ATOM 4146 N N . ALA B 1 88 ? 31.302 19.667 90.910 1.00 66.80 70 ALA B N 1
ATOM 4147 C CA . ALA B 1 88 ? 32.572 19.783 91.613 1.00 66.58 70 ALA B CA 1
ATOM 4148 C C . ALA B 1 88 ? 33.494 18.639 91.216 1.00 66.53 70 ALA B C 1
ATOM 4149 O O . ALA B 1 88 ? 33.058 17.491 91.086 1.00 67.31 70 ALA B O 1
ATOM 4151 N N . ARG B 1 89 ? 34.773 18.957 91.030 1.00 68.07 71 ARG B N 1
ATOM 4152 C CA . ARG B 1 89 ? 35.767 18.000 90.563 1.00 70.04 71 ARG B CA 1
ATOM 4153 C C . ARG B 1 89 ? 36.792 17.772 91.663 1.00 69.13 71 ARG B C 1
ATOM 4154 O O . ARG B 1 89 ? 37.324 18.733 92.229 1.00 71.78 71 ARG B O 1
ATOM 4162 N N . LEU B 1 90 ? 37.059 16.505 91.971 1.00 65.83 72 LEU B N 1
ATOM 4163 C CA . LEU B 1 90 ? 38.044 16.127 92.978 1.00 63.19 72 LEU B CA 1
ATOM 4164 C C . LEU B 1 90 ? 39.240 15.483 92.292 1.00 64.73 72 LEU B C 1
ATOM 4165 O O . LEU B 1 90 ? 39.086 14.485 91.581 1.00 64.77 72 LEU B O 1
ATOM 4170 N N . ASN B 1 91 ? 40.428 16.036 92.524 1.00 70.37 73 ASN B N 1
ATOM 4171 C CA . ASN B 1 91 ? 41.655 15.529 91.917 1.00 73.72 73 ASN B CA 1
ATOM 4172 C C . ASN B 1 91 ? 42.298 14.537 92.879 1.00 75.02 73 ASN B C 1
ATOM 4173 O O . ASN B 1 91 ? 42.843 14.930 93.915 1.00 78.81 73 ASN B O 1
ATOM 4178 N N . PHE B 1 92 ? 42.236 13.251 92.536 1.00 69.60 74 PHE B N 1
ATOM 4179 C CA . PHE B 1 92 ? 42.774 12.214 93.407 1.00 69.73 74 PHE B CA 1
ATOM 4180 C C . PHE B 1 92 ? 44.279 12.029 93.265 1.00 75.61 74 PHE B C 1
ATOM 4181 O O . PHE B 1 92 ? 44.844 11.184 93.969 1.00 81.08 74 PHE B O 1
ATOM 4189 N N . SER B 1 93 ? 44.941 12.778 92.380 1.00 76.93 75 SER B N 1
ATOM 4190 C CA . SER B 1 93 ? 46.395 12.691 92.281 1.00 82.16 75 SER B CA 1
ATOM 4191 C C . SER B 1 93 ? 47.094 13.154 93.553 1.00 87.81 75 SER B C 1
ATOM 4192 O O . SER B 1 93 ? 48.293 12.893 93.715 1.00 89.23 75 SER B O 1
ATOM 4195 N N . HIS B 1 94 ? 46.380 13.830 94.451 1.00 91.98 76 HIS B N 1
ATOM 4196 C CA . HIS B 1 94 ? 46.900 14.236 95.747 1.00 96.84 76 HIS B CA 1
ATOM 4197 C C . HIS B 1 94 ? 45.778 14.122 96.768 1.00 100.95 76 HIS B C 1
ATOM 4198 O O . HIS B 1 94 ? 44.594 14.152 96.422 1.00 98.44 76 HIS B O 1
ATOM 4205 N N . GLY B 1 95 ? 46.157 13.982 98.031 1.00 106.82 77 GLY B N 1
ATOM 4206 C CA . GLY B 1 95 ? 45.183 13.889 99.098 1.00 104.44 77 GLY B CA 1
ATOM 4207 C C . GLY B 1 95 ? 44.780 12.455 99.397 1.00 101.67 77 GLY B C 1
ATOM 4208 O O . GLY B 1 95 ? 44.873 11.558 98.561 1.00 101.93 77 GLY B O 1
ATOM 4209 N N . SER B 1 96 ? 44.315 12.250 100.624 1.00 97.32 78 SER B N 1
ATOM 4210 C CA . SER B 1 96 ? 43.952 10.930 101.112 1.00 92.22 78 SER B CA 1
ATOM 4211 C C . SER B 1 96 ? 42.475 10.631 100.888 1.00 83.82 78 SER B C 1
ATOM 4212 O O . SER B 1 96 ? 41.689 11.485 100.474 1.00 81.66 78 SER B O 1
ATOM 4215 N N . HIS B 1 97 ? 42.104 9.382 101.180 1.00 79.41 79 HIS B N 1
ATOM 4216 C CA . HIS B 1 97 ? 40.701 8.997 101.116 1.00 75.97 79 HIS B CA 1
ATOM 4217 C C . HIS B 1 97 ? 39.894 9.762 102.154 1.00 73.08 79 HIS B C 1
ATOM 4218 O O . HIS B 1 97 ? 38.771 10.203 101.883 1.00 70.81 79 HIS B O 1
ATOM 4225 N N . GLU B 1 98 ? 40.470 9.953 103.343 1.00 73.42 80 GLU B N 1
ATOM 4226 C CA . GLU B 1 98 ? 39.802 10.728 104.381 1.00 74.96 80 GLU B CA 1
ATOM 4227 C C . GLU B 1 98 ? 39.654 12.185 103.960 1.00 74.99 80 GLU B C 1
ATOM 4228 O O . GLU B 1 98 ? 38.623 12.813 104.227 1.00 76.67 80 GLU B O 1
ATOM 4234 N N . TYR B 1 99 ? 40.678 12.739 103.305 1.00 71.95 81 TYR B N 1
ATOM 4235 C CA . TYR B 1 99 ? 40.603 14.112 102.813 1.00 67.47 81 TYR B CA 1
ATOM 4236 C C . TYR B 1 99 ? 39.443 14.281 101.841 1.00 66.23 81 TYR B C 1
ATOM 4237 O O . TYR B 1 99 ? 38.624 15.195 101.985 1.00 67.46 81 TYR B O 1
ATOM 4246 N N . HIS B 1 100 ? 39.353 13.404 100.845 1.00 65.04 82 HIS B N 1
ATOM 4247 C CA . HIS B 1 100 ? 38.279 13.537 99.872 1.00 64.21 82 HIS B CA 1
ATOM 4248 C C . HIS B 1 100 ? 36.919 13.246 100.489 1.00 65.72 82 HIS B C 1
ATOM 4249 O O . HIS B 1 100 ? 35.923 13.861 100.096 1.00 65.04 82 HIS B O 1
ATOM 4256 N N . ALA B 1 101 ? 36.852 12.341 101.468 1.00 68.79 83 ALA B N 1
ATOM 4257 C CA . ALA B 1 101 ? 35.584 12.108 102.150 1.00 74.81 83 ALA B CA 1
ATOM 4258 C C . ALA B 1 101 ? 35.141 13.344 102.925 1.00 77.84 83 ALA B C 1
ATOM 4259 O O . ALA B 1 101 ? 33.953 13.690 102.929 1.00 76.08 83 ALA B O 1
ATOM 4261 N N . ASN B 1 102 ? 36.082 14.025 103.585 1.00 84.21 84 ASN B N 1
ATOM 4262 C CA . ASN B 1 102 ? 35.758 15.268 104.280 1.00 84.11 84 ASN B CA 1
ATOM 4263 C C . ASN B 1 102 ? 35.339 16.355 103.296 1.00 80.31 84 ASN B C 1
ATOM 4264 O O . ASN B 1 102 ? 34.430 17.146 103.579 1.00 80.98 84 ASN B O 1
ATOM 4269 N N . THR B 1 103 ? 35.994 16.411 102.133 1.00 76.06 85 THR B N 1
ATOM 4270 C CA . THR B 1 103 ? 35.588 17.363 101.104 1.00 70.65 85 THR B CA 1
ATOM 4271 C C . THR B 1 103 ? 34.166 17.080 100.635 1.00 69.53 85 THR B C 1
ATOM 4272 O O . THR B 1 103 ? 33.370 18.006 100.447 1.00 70.44 85 THR B O 1
ATOM 4276 N N . ILE B 1 104 ? 33.825 15.801 100.461 1.00 67.78 86 ILE B N 1
ATOM 4277 C CA . ILE B 1 104 ? 32.467 15.429 100.072 1.00 64.89 86 ILE B CA 1
ATOM 4278 C C . ILE B 1 104 ? 31.475 15.819 101.161 1.00 65.01 86 ILE B C 1
ATOM 4279 O O . ILE B 1 104 ? 30.372 16.295 100.871 1.00 63.16 86 ILE B O 1
ATOM 4284 N N . LYS B 1 105 ? 31.848 15.619 102.428 1.00 65.74 87 LYS B N 1
ATOM 4285 C CA . LYS B 1 105 ? 30.987 16.043 103.530 1.00 64.10 87 LYS B CA 1
ATOM 4286 C C . LYS B 1 105 ? 30.734 17.544 103.478 1.00 62.45 87 LYS B C 1
ATOM 4287 O O . LYS B 1 105 ? 29.600 18.001 103.685 1.00 64.99 87 LYS B O 1
ATOM 4293 N N . ASN B 1 106 ? 31.782 18.326 103.209 1.00 59.26 88 ASN B N 1
ATOM 4294 C CA . ASN B 1 106 ? 31.613 19.772 103.109 1.00 60.28 88 ASN B CA 1
ATOM 4295 C C . ASN B 1 106 ? 30.713 20.131 101.935 1.00 57.98 88 ASN B C 1
ATOM 4296 O O . ASN B 1 106 ? 29.844 21.005 102.050 1.00 55.46 88 ASN B O 1
ATOM 4301 N N . ILE B 1 107 ? 30.874 19.432 100.811 1.00 55.70 89 ILE B N 1
ATOM 4302 C CA . ILE B 1 107 ? 30.045 19.713 99.645 1.00 55.59 89 ILE B CA 1
ATOM 4303 C C . ILE B 1 107 ? 28.588 19.388 99.942 1.00 58.18 89 ILE B C 1
ATOM 4304 O O . ILE B 1 107 ? 27.679 20.121 99.537 1.00 61.85 89 ILE B O 1
ATOM 4309 N N . ARG B 1 108 ? 28.344 18.306 100.680 1.00 58.16 90 ARG B N 1
ATOM 4310 C CA . ARG B 1 108 ? 26.974 17.934 101.013 1.00 62.70 90 ARG B CA 1
ATOM 4311 C C . ARG B 1 108 ? 26.339 18.916 101.990 1.00 71.57 90 ARG B C 1
ATOM 4312 O O . ARG B 1 108 ? 25.186 19.309 101.807 1.00 74.97 90 ARG B O 1
ATOM 4320 N N . GLU B 1 109 ? 27.051 19.318 103.044 1.00 76.02 91 GLU B N 1
ATOM 4321 C CA . GLU B 1 109 ? 26.463 20.312 103.942 1.00 80.25 91 GLU B CA 1
ATOM 4322 C C . GLU B 1 109 ? 26.211 21.629 103.206 1.00 83.13 91 GLU B C 1
ATOM 4323 O O . GLU B 1 109 ? 25.218 22.324 103.477 1.00 89.32 91 GLU B O 1
ATOM 4329 N N . ALA B 1 110 ? 27.092 21.983 102.261 1.00 73.57 92 ALA B N 1
ATOM 4330 C CA . ALA B 1 110 ? 26.893 23.202 101.483 1.00 70.65 92 ALA B CA 1
ATOM 4331 C C . ALA B 1 110 ? 25.668 23.088 100.582 1.00 69.52 92 ALA B C 1
ATOM 4332 O O . ALA B 1 110 ? 24.888 24.039 100.454 1.00 72.51 92 ALA B O 1
ATOM 4334 N N . VAL B 1 111 ? 25.475 21.936 99.947 1.00 68.82 93 VAL B N 1
ATOM 4335 C CA . VAL B 1 111 ? 24.291 21.789 99.113 1.00 71.48 93 VAL B CA 1
ATOM 4336 C C . VAL B 1 111 ? 23.051 21.772 99.998 1.00 79.64 93 VAL B C 1
ATOM 4337 O O . VAL B 1 111 ? 21.979 22.235 99.586 1.00 83.27 93 VAL B O 1
ATOM 4341 N N . ASP B 1 112 ? 23.180 21.281 101.236 1.00 82.20 94 ASP B N 1
ATOM 4342 C CA . ASP B 1 112 ? 22.036 21.254 102.140 1.00 87.73 94 ASP B CA 1
ATOM 4343 C C . ASP B 1 112 ? 21.596 22.658 102.537 1.00 90.44 94 ASP B C 1
ATOM 4344 O O . ASP B 1 112 ? 20.404 22.980 102.471 1.00 90.60 94 ASP B O 1
ATOM 4349 N N . ASN B 1 113 ? 22.536 23.522 102.935 1.00 94.68 95 ASN B N 1
ATOM 4350 C CA . ASN B 1 113 ? 22.097 24.871 103.302 1.00 98.42 95 ASN B CA 1
ATOM 4351 C C . ASN B 1 113 ? 21.705 25.684 102.072 1.00 100.66 95 ASN B C 1
ATOM 4352 O O . ASN B 1 113 ? 20.846 26.567 102.176 1.00 104.37 95 ASN B O 1
ATOM 4357 N N . TYR B 1 114 ? 22.319 25.427 100.908 1.00 99.33 96 TYR B N 1
ATOM 4358 C CA . TYR B 1 114 ? 21.853 26.104 99.701 1.00 99.60 96 TYR B CA 1
ATOM 4359 C C . TYR B 1 114 ? 20.440 25.660 99.333 1.00 101.23 96 TYR B C 1
ATOM 4360 O O . TYR B 1 114 ? 19.695 26.422 98.708 1.00 101.70 96 TYR B O 1
ATOM 4369 N N . SER B 1 115 ? 20.058 24.435 99.705 1.00 87.45 97 SER B N 1
ATOM 4370 C CA . SER B 1 115 ? 18.752 23.895 99.338 1.00 90.48 97 SER B CA 1
ATOM 4371 C C . SER B 1 115 ? 17.580 24.691 99.910 1.00 96.86 97 SER B C 1
ATOM 4372 O O . SER B 1 115 ? 16.440 24.457 99.490 1.00 95.64 97 SER B O 1
ATOM 4375 N N . LYS B 1 116 ? 17.812 25.621 100.841 1.00 105.61 98 LYS B N 1
ATOM 4376 C CA . LYS B 1 116 ? 16.732 26.479 101.307 1.00 115.70 98 LYS B CA 1
ATOM 4377 C C . LYS B 1 116 ? 16.681 27.791 100.528 1.00 126.72 98 LYS B C 1
ATOM 4378 O O . LYS B 1 116 ? 16.058 28.759 100.979 1.00 126.58 98 LYS B O 1
ATOM 4384 N N . LYS B 1 117 ? 17.332 27.833 99.369 1.00 139.15 99 LYS B N 1
ATOM 4385 C CA . LYS B 1 117 ? 17.167 28.894 98.384 1.00 155.23 99 LYS B CA 1
ATOM 4386 C C . LYS B 1 117 ? 16.154 28.359 97.378 1.00 169.83 99 LYS B C 1
ATOM 4387 O O . LYS B 1 117 ? 16.473 27.471 96.583 1.00 165.79 99 LYS B O 1
ATOM 4393 N N . GLN B 1 118 ? 14.928 28.883 97.439 1.00 188.72 100 GLN B N 1
ATOM 4394 C CA . GLN B 1 118 ? 13.730 28.535 96.663 1.00 189.19 100 GLN B CA 1
ATOM 4395 C C . GLN B 1 118 ? 13.082 27.224 97.120 1.00 183.65 100 GLN B C 1
ATOM 4396 O O . GLN B 1 118 ? 12.029 26.854 96.578 1.00 183.64 100 GLN B O 1
ATOM 4402 N N . GLY B 1 119 ? 13.652 26.510 98.098 1.00 178.99 101 GLY B N 1
ATOM 4403 C CA . GLY B 1 119 ? 12.945 25.425 98.745 1.00 169.67 101 GLY B CA 1
ATOM 4404 C C . GLY B 1 119 ? 13.162 24.050 98.151 1.00 157.72 101 GLY B C 1
ATOM 4405 O O . GLY B 1 119 ? 12.886 23.053 98.825 1.00 160.41 101 GLY B O 1
ATOM 4406 N N . LYS B 1 120 ? 13.654 23.962 96.916 1.00 132.67 102 LYS B N 1
ATOM 4407 C CA . LYS B 1 120 ? 13.823 22.643 96.330 1.00 122.61 102 LYS B CA 1
ATOM 4408 C C . LYS B 1 120 ? 15.281 22.209 96.406 1.00 110.90 102 LYS B C 1
ATOM 4409 O O . LYS B 1 120 ? 16.186 23.048 96.448 1.00 113.55 102 LYS B O 1
ATOM 4411 N N . PRO B 1 121 ? 15.539 20.901 96.431 1.00 101.23 103 PRO B N 1
ATOM 4412 C CA . PRO B 1 121 ? 16.922 20.418 96.550 1.00 95.12 103 PRO B CA 1
ATOM 4413 C C . PRO B 1 121 ? 17.720 20.687 95.284 1.00 90.56 103 PRO B C 1
ATOM 4414 O O . PRO B 1 121 ? 17.424 20.147 94.219 1.00 89.08 103 PRO B O 1
ATOM 4418 N N . PHE B 1 122 ? 18.737 21.528 95.417 1.00 88.46 104 PHE B N 1
ATOM 4419 C CA . PHE B 1 122 ? 19.589 21.887 94.295 1.00 86.62 104 PHE B CA 1
ATOM 4420 C C . PHE B 1 122 ? 20.565 20.747 94.040 1.00 79.26 104 PHE B C 1
ATOM 4421 O O . PHE B 1 122 ? 21.348 20.407 94.931 1.00 80.60 104 PHE B O 1
ATOM 4429 N N . PRO B 1 123 ? 20.554 20.129 92.865 1.00 69.35 105 PRO B N 1
ATOM 4430 C CA . PRO B 1 123 ? 21.530 19.070 92.607 1.00 64.21 105 PRO B CA 1
ATOM 4431 C C . PRO B 1 123 ? 22.870 19.630 92.161 1.00 65.17 105 PRO B C 1
ATOM 4432 O O . PRO B 1 123 ? 22.951 20.604 91.408 1.00 67.31 105 PRO B O 1
ATOM 4436 N N . LEU B 1 124 ? 23.926 18.983 92.638 1.00 63.21 106 LEU B N 1
ATOM 4437 C CA . LEU B 1 124 ? 25.295 19.319 92.291 1.00 62.28 106 LEU B CA 1
ATOM 4438 C C . LEU B 1 124 ? 26.032 18.001 92.165 1.00 64.42 106 LEU B C 1
ATOM 4439 O O . LEU B 1 124 ? 25.890 17.129 93.028 1.00 68.69 106 LEU B O 1
ATOM 4444 N N . ALA B 1 125 ? 26.812 17.851 91.108 1.00 60.52 107 ALA B N 1
ATOM 4445 C CA . ALA B 1 125 ? 27.482 16.587 90.865 1.00 55.59 107 ALA B CA 1
ATOM 4446 C C . ALA B 1 125 ? 28.893 16.631 91.430 1.00 58.08 107 ALA B C 1
ATOM 4447 O O . ALA B 1 125 ? 29.547 17.677 91.443 1.00 61.71 107 ALA B O 1
ATOM 4449 N N . ILE B 1 126 ? 29.354 15.480 91.906 1.00 56.84 108 ILE B N 1
ATOM 4450 C CA . ILE B 1 126 ? 30.702 15.327 92.435 1.00 58.66 108 ILE B CA 1
ATOM 4451 C C . ILE B 1 126 ? 31.444 14.384 91.504 1.00 54.14 108 ILE B C 1
ATOM 4452 O O . ILE B 1 126 ? 30.911 13.339 91.113 1.00 52.85 108 ILE B O 1
ATOM 4457 N N . ALA B 1 127 ? 32.660 14.760 91.135 1.00 48.06 109 ALA B N 1
ATOM 4458 C CA . ALA B 1 127 ? 33.420 14.026 90.139 1.00 46.48 109 ALA B CA 1
ATOM 4459 C C . ALA B 1 127 ? 34.753 13.586 90.717 1.00 48.60 109 ALA B C 1
ATOM 4460 O O . ALA B 1 127 ? 35.401 14.331 91.459 1.00 51.15 109 ALA B O 1
ATOM 4462 N N . LEU B 1 128 ? 35.158 12.373 90.355 1.00 47.34 110 LEU B N 1
ATOM 4463 C CA . LEU B 1 128 ? 36.394 11.771 90.829 1.00 46.51 110 LEU B CA 1
ATOM 4464 C C . LEU B 1 128 ? 37.348 11.702 89.649 1.00 45.89 110 LEU B C 1
ATOM 4465 O O . LEU B 1 128 ? 37.061 11.035 88.651 1.00 46.33 110 LEU B O 1
ATOM 4470 N N . ASP B 1 129 ? 38.476 12.384 89.768 1.00 47.28 111 ASP B N 1
ATOM 4471 C CA . ASP B 1 129 ? 39.487 12.408 88.724 1.00 49.87 111 ASP B CA 1
ATOM 4472 C C . ASP B 1 129 ? 40.656 11.575 89.222 1.00 54.73 111 ASP B C 1
ATOM 4473 O O . ASP B 1 129 ? 41.238 11.880 90.270 1.00 59.49 111 ASP B O 1
ATOM 4478 N N . THR B 1 130 ? 40.981 10.517 88.489 1.00 56.21 112 THR B N 1
ATOM 4479 C CA . THR B 1 130 ? 41.969 9.566 88.964 1.00 60.12 112 THR B CA 1
ATOM 4480 C C . THR B 1 130 ? 43.377 10.104 88.744 1.00 68.72 112 THR B C 1
ATOM 4481 O O . THR B 1 130 ? 43.628 10.904 87.837 1.00 69.19 112 THR B O 1
ATOM 4485 N N . LYS B 1 131 ? 44.302 9.645 89.590 1.00 75.62 113 LYS B N 1
ATOM 4486 C CA . LYS B 1 131 ? 45.703 10.013 89.419 1.00 82.74 113 LYS B CA 1
ATOM 4487 C C . LYS B 1 131 ? 46.233 9.509 88.085 1.00 87.29 113 LYS B C 1
ATOM 4488 O O . LYS B 1 131 ? 46.947 10.229 87.376 1.00 89.13 113 LYS B O 1
ATOM 4494 N N . GLY B 1 132 ? 45.891 8.277 87.728 1.00 89.13 114 GLY B N 1
ATOM 4495 C CA . GLY B 1 132 ? 46.232 7.730 86.441 1.00 91.14 114 GLY B CA 1
ATOM 4496 C C . GLY B 1 132 ? 47.679 7.299 86.390 1.00 95.15 114 GLY B C 1
ATOM 4497 O O . GLY B 1 132 ? 48.470 7.574 87.298 1.00 97.66 114 GLY B O 1
ATOM 4498 N N . PRO B 1 133 ? 48.053 6.618 85.318 1.00 99.06 115 PRO B N 1
ATOM 4499 C CA . PRO B 1 133 ? 49.438 6.158 85.191 1.00 103.15 115 PRO B CA 1
ATOM 4500 C C . PRO B 1 133 ? 50.367 7.272 84.737 1.00 107.31 115 PRO B C 1
ATOM 4501 O O . PRO B 1 133 ? 50.483 7.536 83.536 1.00 107.88 115 PRO B O 1
ATOM 4505 N N . GLU B 1 134 ? 51.027 7.936 85.681 1.00 109.51 116 GLU B N 1
ATOM 4506 C CA . GLU B 1 134 ? 51.965 9.003 85.367 1.00 113.18 116 GLU B CA 1
ATOM 4507 C C . GLU B 1 134 ? 53.379 8.595 85.758 1.00 113.46 116 GLU B C 1
ATOM 4508 O O . GLU B 1 134 ? 53.588 7.721 86.604 1.00 112.06 116 GLU B O 1
ATOM 4514 N N . ILE B 1 135 ? 54.352 9.251 85.130 1.00 116.09 117 ILE B N 1
ATOM 4515 C CA . ILE B 1 135 ? 55.768 8.992 85.355 1.00 118.50 117 ILE B CA 1
ATOM 4516 C C . ILE B 1 135 ? 56.404 10.225 85.983 1.00 122.36 117 ILE B C 1
ATOM 4517 O O . ILE B 1 135 ? 56.159 11.354 85.542 1.00 123.84 117 ILE B O 1
ATOM 4522 N N . ARG B 1 136 ? 57.225 10.005 87.010 1.00 123.92 118 ARG B N 1
ATOM 4523 C CA . ARG B 1 136 ? 57.849 11.087 87.757 1.00 126.56 118 ARG B CA 1
ATOM 4524 C C . ARG B 1 136 ? 59.326 10.778 87.978 1.00 129.71 118 ARG B C 1
ATOM 4525 O O . ARG B 1 136 ? 59.761 9.628 87.900 1.00 127.85 118 ARG B O 1
ATOM 4533 N N . THR B 1 137 ? 60.101 11.832 88.226 1.00 134.77 119 THR B N 1
ATOM 4534 C CA . THR B 1 137 ? 61.529 11.709 88.480 1.00 140.34 119 THR B CA 1
ATOM 4535 C C . THR B 1 137 ? 61.756 11.376 89.958 1.00 144.42 119 THR B C 1
ATOM 4536 O O . THR B 1 137 ? 60.820 11.335 90.762 1.00 143.16 119 THR B O 1
ATOM 4540 N N . GLY B 1 138 ? 63.008 11.128 90.331 1.00 148.96 120 GLY B N 1
ATOM 4541 C CA . GLY B 1 138 ? 63.364 10.835 91.703 1.00 154.35 120 GLY B CA 1
ATOM 4542 C C . GLY B 1 138 ? 63.743 12.088 92.461 1.00 161.16 120 GLY B C 1
ATOM 4543 O O . GLY B 1 138 ? 63.438 13.211 92.051 1.00 160.16 120 GLY B O 1
ATOM 4544 N N . LEU B 1 139 ? 64.419 11.892 93.588 1.00 169.91 121 LEU B N 1
ATOM 4545 C CA . LEU B 1 139 ? 64.766 12.996 94.470 1.00 179.26 121 LEU B CA 1
ATOM 4546 C C . LEU B 1 139 ? 66.174 13.504 94.189 1.00 189.64 121 LEU B C 1
ATOM 4547 O O . LEU B 1 139 ? 67.073 12.731 93.847 1.00 190.76 121 LEU B O 1
ATOM 4552 N N . ILE B 1 140 ? 66.348 14.817 94.329 1.00 197.28 122 ILE B N 1
ATOM 4553 C CA . ILE B 1 140 ? 67.657 15.455 94.254 1.00 209.87 122 ILE B CA 1
ATOM 4554 C C . ILE B 1 140 ? 68.325 15.378 95.621 1.00 223.52 122 ILE B C 1
ATOM 4555 O O . ILE B 1 140 ? 67.654 15.311 96.658 1.00 222.46 122 ILE B O 1
ATOM 4560 N N . GLU B 1 141 ? 69.656 15.370 95.632 1.00 238.30 123 GLU B N 1
ATOM 4561 C CA . GLU B 1 141 ? 70.372 15.592 96.880 1.00 251.70 123 GLU B CA 1
ATOM 4562 C C . GLU B 1 141 ? 70.017 16.969 97.426 1.00 264.19 123 GLU B C 1
ATOM 4563 O O . GLU B 1 141 ? 70.129 17.977 96.721 1.00 266.96 123 GLU B O 1
ATOM 4569 N N . GLY B 1 142 ? 69.583 17.009 98.687 1.00 272.61 124 GLY B N 1
ATOM 4570 C CA . GLY B 1 142 ? 69.146 18.250 99.308 1.00 276.00 124 GLY B CA 1
ATOM 4571 C C . GLY B 1 142 ? 70.182 19.360 99.314 1.00 281.50 124 GLY B C 1
ATOM 4572 O O . GLY B 1 142 ? 69.843 20.494 99.672 1.00 282.07 124 GLY B O 1
ATOM 4573 N N . SER B 1 143 ? 71.423 19.067 98.930 1.00 288.24 125 SER B N 1
ATOM 4574 C CA . SER B 1 143 ? 72.468 20.077 98.901 1.00 297.49 125 SER B CA 1
ATOM 4575 C C . SER B 1 143 ? 72.194 21.112 97.814 1.00 294.69 125 SER B C 1
ATOM 4576 O O . SER B 1 143 ? 71.498 20.850 96.831 1.00 294.67 125 SER B O 1
ATOM 4579 N N . GLY B 1 144 ? 72.758 22.305 98.003 1.00 292.13 126 GLY B N 1
ATOM 4580 C CA . GLY B 1 144 ? 72.637 23.349 97.003 1.00 285.19 126 GLY B CA 1
ATOM 4581 C C . GLY B 1 144 ? 71.208 23.837 96.824 1.00 270.43 126 GLY B C 1
ATOM 4582 O O . GLY B 1 144 ? 70.398 23.849 97.755 1.00 268.90 126 GLY B O 1
ATOM 4583 N N . THR B 1 145 ? 70.901 24.248 95.596 1.00 261.26 127 THR B N 1
ATOM 4584 C CA . THR B 1 145 ? 69.570 24.729 95.258 1.00 256.82 127 THR B CA 1
ATOM 4585 C C . THR B 1 145 ? 68.618 23.553 95.073 1.00 264.32 127 THR B C 1
ATOM 4586 O O . THR B 1 145 ? 69.031 22.442 94.724 1.00 258.99 127 THR B O 1
ATOM 4590 N N . GLY B 1 146 ? 67.337 23.803 95.334 1.00 271.88 128 GLY B N 1
ATOM 4591 C CA . GLY B 1 146 ? 66.289 22.824 95.115 1.00 279.41 128 GLY B CA 1
ATOM 4592 C C . GLY B 1 146 ? 66.359 22.145 93.762 1.00 284.91 128 GLY B C 1
ATOM 4593 O O . GLY B 1 146 ? 66.429 20.916 93.672 1.00 289.77 128 GLY B O 1
ATOM 4594 N N . GLU B 1 147 ? 66.336 22.945 92.702 1.00 282.45 129 GLU B N 1
ATOM 4595 C CA . GLU B 1 147 ? 66.306 22.463 91.326 1.00 282.05 129 GLU B CA 1
ATOM 4596 C C . GLU B 1 147 ? 67.647 22.702 90.642 1.00 286.55 129 GLU B C 1
ATOM 4597 O O . GLU B 1 147 ? 68.058 23.853 90.459 1.00 291.56 129 GLU B O 1
ATOM 4603 N N . VAL B 1 148 ? 68.330 21.611 90.280 1.00 282.41 130 VAL B N 1
ATOM 4604 C CA . VAL B 1 148 ? 69.538 21.721 89.466 1.00 281.01 130 VAL B CA 1
ATOM 4605 C C . VAL B 1 148 ? 69.138 22.136 88.051 1.00 275.34 130 VAL B C 1
ATOM 4606 O O . VAL B 1 148 ? 67.984 22.002 87.645 1.00 270.56 130 VAL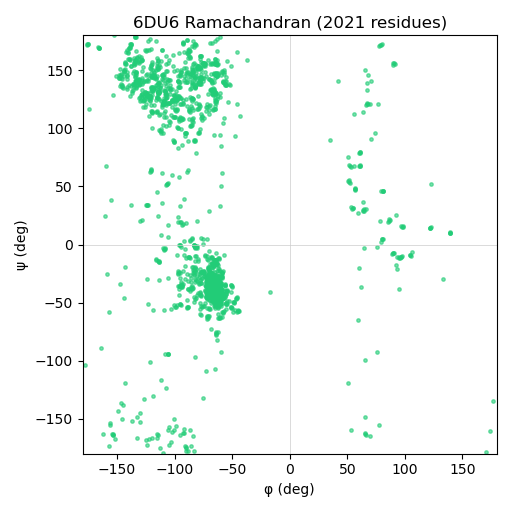 B O 1
ATOM 4610 N N . GLU B 1 149 ? 70.084 22.706 87.309 1.00 275.13 131 GLU B N 1
ATOM 4611 C CA . GLU B 1 149 ? 69.821 23.130 85.938 1.00 270.56 131 GLU B CA 1
ATOM 4612 C C . GLU B 1 149 ? 70.517 22.209 84.944 1.00 267.96 131 GLU B C 1
ATOM 4613 O O . GLU B 1 149 ? 71.709 21.916 85.083 1.00 272.52 131 GLU B O 1
ATOM 4619 N N . LEU B 1 150 ? 69.757 21.745 83.955 1.00 259.92 132 LEU B N 1
ATOM 4620 C CA . LEU B 1 150 ? 70.268 20.918 82.871 1.00 257.50 132 LEU B CA 1
ATOM 4621 C C . LEU B 1 150 ? 70.305 21.751 81.598 1.00 253.20 132 LEU B C 1
ATOM 4622 O O . LEU B 1 150 ? 69.286 22.327 81.198 1.00 250.26 132 LEU B O 1
ATOM 4627 N N . LYS B 1 151 ? 71.472 21.808 80.966 1.00 243.02 133 LYS B N 1
ATOM 4628 C CA . LYS B 1 151 ? 71.696 22.658 79.809 1.00 229.66 133 LYS B CA 1
ATOM 4629 C C . LYS B 1 151 ? 71.909 21.815 78.559 1.00 218.06 133 LYS B C 1
ATOM 4630 O O . LYS B 1 151 ? 72.373 20.673 78.628 1.00 217.75 133 LYS B O 1
ATOM 4636 N N . LYS B 1 152 ? 71.561 22.398 77.414 1.00 204.69 134 LYS B N 1
ATOM 4637 C CA . LYS B 1 152 ? 71.591 21.674 76.150 1.00 197.54 134 LYS B CA 1
ATOM 4638 C C . LYS B 1 152 ? 73.015 21.283 75.772 1.00 200.08 134 LYS B C 1
ATOM 4639 O O . LYS B 1 152 ? 73.969 22.029 76.011 1.00 202.16 134 LYS B O 1
ATOM 4645 N N . GLY B 1 153 ? 73.153 20.095 75.185 1.00 202.14 135 GLY B N 1
ATOM 4646 C CA . GLY B 1 153 ? 74.430 19.585 74.740 1.00 208.67 135 GLY B CA 1
ATOM 4647 C C . GLY B 1 153 ? 75.139 18.682 75.726 1.00 211.02 135 GLY B C 1
ATOM 4648 O O . GLY B 1 153 ? 76.127 18.040 75.350 1.00 218.23 135 GLY B O 1
ATOM 4649 N N . GLU B 1 154 ? 74.667 18.609 76.966 1.00 206.41 136 GLU B N 1
ATOM 4650 C CA . GLU B 1 154 ? 75.286 17.763 77.972 1.00 207.73 136 GLU B CA 1
ATOM 4651 C C . GLU B 1 154 ? 74.634 16.382 77.991 1.00 205.87 136 GLU B C 1
ATOM 4652 O O . GLU B 1 154 ? 73.557 16.162 77.433 1.00 202.48 136 GLU B O 1
ATOM 4658 N N . GLN B 1 155 ? 75.307 15.442 78.648 1.00 210.18 137 GLN B N 1
ATOM 4659 C CA . GLN B 1 155 ? 74.850 14.065 78.746 1.00 209.03 137 GLN B CA 1
ATOM 4660 C C . GLN B 1 155 ? 74.334 13.776 80.150 1.00 208.41 137 GLN B C 1
ATOM 4661 O O . GLN B 1 155 ? 74.802 14.354 81.135 1.00 212.21 137 GLN B O 1
ATOM 4667 N N . ILE B 1 156 ? 73.362 12.872 80.229 1.00 211.96 138 ILE B N 1
ATOM 4668 C CA . ILE B 1 156 ? 72.765 12.478 81.500 1.00 218.61 138 ILE B CA 1
ATOM 4669 C C . ILE B 1 156 ? 72.335 11.020 81.394 1.00 208.33 138 ILE B C 1
ATOM 4670 O O . ILE B 1 156 ? 71.888 10.563 80.337 1.00 208.14 138 ILE B O 1
ATOM 4675 N N . GLN B 1 157 ? 72.484 10.280 82.492 1.00 206.24 139 GLN B N 1
ATOM 4676 C CA . GLN B 1 157 ? 72.248 8.840 82.494 1.00 204.91 139 GLN B CA 1
ATOM 4677 C C . GLN B 1 157 ? 71.033 8.508 83.351 1.00 212.35 139 GLN B C 1
ATOM 4678 O O . GLN B 1 157 ? 71.056 8.671 84.576 1.00 211.43 139 GLN B O 1
ATOM 4684 N N . LEU B 1 158 ? 69.980 8.043 82.693 1.00 218.21 140 LEU B N 1
ATOM 4685 C CA . LEU B 1 158 ? 68.844 7.414 83.342 1.00 225.95 140 LEU B CA 1
ATOM 4686 C C . LEU B 1 158 ? 69.197 5.966 83.666 1.00 237.70 140 LEU B C 1
ATOM 4687 O O . LEU B 1 158 ? 69.669 5.233 82.796 1.00 238.91 140 LEU B O 1
ATOM 4692 N N . THR B 1 159 ? 69.006 5.555 84.921 1.00 248.41 141 THR B N 1
ATOM 4693 C CA . THR B 1 159 ? 69.446 4.231 85.337 1.00 251.11 141 THR B CA 1
ATOM 4694 C C . THR B 1 159 ? 68.333 3.283 85.765 1.00 244.52 141 THR B C 1
ATOM 4695 O O . THR B 1 159 ? 68.604 2.084 85.905 1.00 244.56 141 THR B O 1
ATOM 4699 N N . THR B 1 160 ? 67.107 3.769 85.991 1.00 240.04 142 THR B N 1
ATOM 4700 C CA . THR B 1 160 ? 65.978 2.941 86.423 1.00 226.83 142 THR B CA 1
ATOM 4701 C C . THR B 1 160 ? 66.228 2.284 87.781 1.00 212.37 142 THR B C 1
ATOM 4702 O O . THR B 1 160 ? 65.301 2.152 88.587 1.00 213.29 142 THR B O 1
ATOM 4706 N N . ASP B 1 161 ? 67.472 1.875 88.034 1.00 193.89 143 ASP B N 1
ATOM 4707 C CA . ASP B 1 161 ? 67.887 1.288 89.304 1.00 180.96 143 ASP B CA 1
ATOM 4708 C C . ASP B 1 161 ? 67.361 2.104 90.476 1.00 170.34 143 ASP B C 1
ATOM 4709 O O . ASP B 1 161 ? 67.663 3.295 90.607 1.00 168.76 143 ASP B O 1
ATOM 4714 N N . LYS B 1 162 ? 66.569 1.452 91.330 1.00 164.54 144 LYS B N 1
ATOM 4715 C CA . LYS B 1 162 ? 65.871 2.162 92.396 1.00 158.81 144 LYS B CA 1
ATOM 4716 C C . LYS B 1 162 ? 66.809 2.684 93.476 1.00 161.94 144 LYS B C 1
ATOM 4717 O O . LYS B 1 162 ? 66.408 3.563 94.246 1.00 160.59 144 LYS B O 1
ATOM 4723 N N . ASP B 1 163 ? 68.039 2.177 93.550 1.00 167.87 145 ASP B N 1
ATOM 4724 C CA . ASP B 1 163 ? 68.958 2.604 94.596 1.00 175.77 145 ASP B CA 1
ATOM 4725 C C . ASP B 1 163 ? 69.583 3.965 94.320 1.00 178.38 145 ASP B C 1
ATOM 4726 O O . ASP B 1 163 ? 70.417 4.422 95.112 1.00 182.33 145 ASP B O 1
ATOM 4731 N N . HIS B 1 164 ? 69.160 4.652 93.260 1.00 178.61 146 HIS B N 1
ATOM 4732 C CA . HIS B 1 164 ? 69.587 6.026 93.028 1.00 180.25 146 HIS B CA 1
ATOM 4733 C C . HIS B 1 164 ? 68.411 6.970 93.230 1.00 182.70 146 HIS B C 1
ATOM 4734 O O . HIS B 1 164 ? 68.012 7.676 92.298 1.00 177.73 146 HIS B O 1
ATOM 4741 N N . LEU B 1 165 ? 67.850 6.998 94.438 1.00 194.18 147 LEU B N 1
ATOM 4742 C CA . LEU B 1 165 ? 66.676 7.821 94.711 1.00 200.04 147 LEU B CA 1
ATOM 4743 C C . LEU B 1 165 ? 67.020 9.173 95.321 1.00 210.36 147 LEU B C 1
ATOM 4744 O O . LEU B 1 165 ? 66.358 10.165 95.011 1.00 206.74 147 LEU B O 1
ATOM 4749 N N . GLU B 1 166 ? 68.043 9.240 96.174 1.00 224.02 148 GLU B N 1
ATOM 4750 C CA . GLU B 1 166 ? 68.451 10.489 96.808 1.00 226.48 148 GLU B CA 1
ATOM 4751 C C . GLU B 1 166 ? 69.588 11.200 96.087 1.00 224.55 148 GLU B C 1
ATOM 4752 O O . GLU B 1 166 ? 69.668 12.431 96.152 1.00 224.39 148 GLU B O 1
ATOM 4758 N N . LYS B 1 167 ? 70.465 10.466 95.405 1.00 221.52 149 LYS B N 1
ATOM 4759 C CA . LYS B 1 167 ? 71.695 11.028 94.862 1.00 219.00 149 LYS B CA 1
ATOM 4760 C C . LYS B 1 167 ? 71.542 11.561 93.439 1.00 210.27 149 LYS B C 1
ATOM 4761 O O . LYS B 1 167 ? 72.550 11.718 92.739 1.00 215.78 149 LYS B O 1
ATOM 4767 N N . GLY B 1 168 ? 70.316 11.825 92.990 1.00 194.93 150 GLY B N 1
ATOM 4768 C CA . GLY B 1 168 ? 70.133 12.346 91.648 1.00 187.56 150 GLY B CA 1
ATOM 4769 C C . GLY B 1 168 ? 70.781 13.708 91.482 1.00 185.38 150 GLY B C 1
ATOM 4770 O O . GLY B 1 168 ? 70.817 14.523 92.406 1.00 186.32 150 GLY B O 1
ATOM 4771 N N . SER B 1 169 ? 71.292 13.959 90.277 1.00 183.45 151 SER B N 1
ATOM 4772 C CA . SER B 1 169 ? 71.973 15.223 90.008 1.00 183.61 151 SER B CA 1
ATOM 4773 C C . SER B 1 169 ? 71.920 15.492 88.503 1.00 180.14 151 SER B C 1
ATOM 4774 O O . SER B 1 169 ? 71.001 15.029 87.820 1.00 177.14 151 SER B O 1
ATOM 4777 N N . LYS B 1 170 ? 72.898 16.245 87.995 1.00 179.67 152 LYS B N 1
ATOM 4778 C CA . LYS B 1 170 ? 72.986 16.499 86.564 1.00 175.09 152 LYS B CA 1
ATOM 4779 C C . LYS B 1 170 ? 73.654 15.357 85.811 1.00 176.99 152 LYS B C 1
ATOM 4780 O O . LYS B 1 170 ? 73.481 15.251 84.592 1.00 173.94 152 LYS B O 1
ATOM 4782 N N . ASP B 1 171 ? 74.407 14.505 86.508 1.00 182.69 153 ASP B N 1
ATOM 4783 C CA . ASP B 1 171 ? 75.047 13.366 85.861 1.00 186.26 153 ASP B CA 1
ATOM 4784 C C . ASP B 1 171 ? 74.122 12.157 85.779 1.00 187.48 153 ASP B C 1
ATOM 4785 O O . ASP B 1 171 ? 74.248 11.352 84.850 1.00 186.99 153 ASP B O 1
ATOM 4790 N N . LYS B 1 172 ? 73.194 12.014 86.725 1.00 189.95 154 LYS B N 1
ATOM 4791 C CA . LYS B 1 172 ? 72.325 10.847 86.804 1.00 187.53 154 LYS B CA 1
ATOM 4792 C C . LYS B 1 172 ? 70.882 11.278 87.035 1.00 184.05 154 LYS B C 1
ATOM 4793 O O . LYS B 1 172 ? 70.624 12.254 87.745 1.00 186.22 154 LYS B O 1
ATOM 4795 N N . ILE B 1 173 ? 69.944 10.535 86.440 1.00 176.52 155 ILE B N 1
ATOM 4796 C CA . ILE B 1 173 ? 68.517 10.804 86.565 1.00 167.92 155 ILE B CA 1
ATOM 4797 C C . ILE B 1 173 ? 67.806 9.507 86.937 1.00 162.15 155 ILE B C 1
ATOM 4798 O O . ILE B 1 173 ? 68.336 8.409 86.757 1.00 164.02 155 ILE B O 1
ATOM 4800 N N . PHE B 1 174 ? 66.579 9.644 87.447 1.00 154.26 156 PHE B N 1
ATOM 4801 C CA . PHE B 1 174 ? 65.800 8.514 87.939 1.00 148.97 156 PHE B CA 1
ATOM 4802 C C . PHE B 1 174 ? 64.367 8.599 87.425 1.00 144.95 156 PHE B C 1
ATOM 4803 O O . PHE B 1 174 ? 63.811 9.687 87.273 1.00 143.07 156 PHE B O 1
ATOM 4811 N N . VAL B 1 175 ? 63.780 7.443 87.139 1.00 144.00 157 VAL B N 1
ATOM 4812 C CA . VAL B 1 175 ? 62.400 7.363 86.673 1.00 140.02 157 VAL B CA 1
ATOM 4813 C C . VAL B 1 175 ? 61.512 6.954 87.845 1.00 146.27 157 VAL B C 1
ATOM 4814 O O . VAL B 1 175 ? 61.990 6.525 88.893 1.00 151.52 157 VAL B O 1
ATOM 4818 N N . ASP B 1 176 ? 60.203 7.158 87.701 1.00 146.20 158 ASP B N 1
ATOM 4819 C CA . ASP B 1 176 ? 59.223 6.546 88.589 1.00 149.31 158 ASP B CA 1
ATOM 4820 C C . ASP B 1 176 ? 59.103 5.053 88.309 1.00 151.72 158 ASP B C 1
ATOM 4821 O O . ASP B 1 176 ? 60.026 4.286 88.596 1.00 155.86 158 ASP B O 1
ATOM 4823 N N . TYR B 1 177 ? 57.985 4.639 87.720 1.00 149.78 159 TYR B N 1
ATOM 4824 C CA . TYR B 1 177 ? 57.630 3.234 87.589 1.00 154.81 159 TYR B CA 1
ATOM 4825 C C . TYR B 1 177 ? 57.698 2.786 86.132 1.00 156.79 159 TYR B C 1
ATOM 4826 O O . TYR B 1 177 ? 57.817 3.596 85.207 1.00 156.34 159 TYR B O 1
ATOM 4835 N N . VAL B 1 178 ? 57.640 1.462 85.954 1.00 159.73 160 VAL B N 1
ATOM 4836 C CA . VAL B 1 178 ? 57.567 0.772 84.666 1.00 155.55 160 VAL B CA 1
ATOM 4837 C C . VAL B 1 178 ? 58.889 0.876 83.918 1.00 152.78 160 VAL B C 1
ATOM 4838 O O . VAL B 1 178 ? 59.558 1.916 83.935 1.00 152.52 160 VAL B O 1
ATOM 4842 N N . ASN B 1 179 ? 59.276 -0.214 83.261 1.00 149.22 161 ASN B N 1
ATOM 4843 C CA . ASN B 1 179 ? 60.560 -0.299 82.570 1.00 147.65 161 ASN B CA 1
ATOM 4844 C C . ASN B 1 179 ? 60.342 0.216 81.155 1.00 139.17 161 ASN B C 1
ATOM 4845 O O . ASN B 1 179 ? 60.025 -0.537 80.233 1.00 137.75 161 ASN B O 1
ATOM 4850 N N . ILE B 1 180 ? 60.510 1.530 80.989 1.00 133.53 162 ILE B N 1
ATOM 4851 C CA . ILE B 1 180 ? 60.207 2.190 79.726 1.00 125.13 162 ILE B CA 1
ATOM 4852 C C . ILE B 1 180 ? 61.192 1.848 78.619 1.00 127.05 162 ILE B C 1
ATOM 4853 O O . ILE B 1 180 ? 60.917 2.143 77.450 1.00 123.92 162 ILE B O 1
ATOM 4858 N N . VAL B 1 181 ? 62.331 1.237 78.953 1.00 131.88 163 VAL B N 1
ATOM 4859 C CA . VAL B 1 181 ? 63.342 0.946 77.941 1.00 135.18 163 VAL B CA 1
ATOM 4860 C C . VAL B 1 181 ? 62.813 -0.038 76.907 1.00 135.05 163 VAL B C 1
ATOM 4861 O O . VAL B 1 181 ? 63.268 -0.047 75.757 1.00 135.22 163 VAL B O 1
ATOM 4865 N N . LYS B 1 182 ? 61.841 -0.869 77.283 1.00 134.83 164 LYS B N 1
ATOM 4866 C CA . LYS B 1 182 ? 61.188 -1.741 76.319 1.00 136.77 164 LYS B CA 1
ATOM 4867 C C . LYS B 1 182 ? 60.203 -0.988 75.425 1.00 134.14 164 LYS B C 1
ATOM 4868 O O . LYS B 1 182 ? 59.573 -1.613 74.565 1.00 133.81 164 LYS B O 1
ATOM 4874 N N . VAL B 1 183 ? 60.055 0.322 75.605 1.00 133.41 165 VAL B N 1
ATOM 4875 C CA . VAL B 1 183 ? 59.037 1.092 74.902 1.00 131.07 165 VAL B CA 1
ATOM 4876 C C . VAL B 1 183 ? 59.703 2.232 74.137 1.00 133.94 165 VAL B C 1
ATOM 4877 O O . VAL B 1 183 ? 59.213 2.670 73.088 1.00 131.62 165 VAL B O 1
ATOM 4881 N N . VAL B 1 184 ? 60.827 2.719 74.654 1.00 139.56 166 VAL B N 1
ATOM 4882 C CA . VAL B 1 184 ? 61.505 3.888 74.108 1.00 142.52 166 VAL B CA 1
ATOM 4883 C C . VAL B 1 184 ? 62.621 3.442 73.174 1.00 144.26 166 VAL B C 1
ATOM 4884 O O . VAL B 1 184 ? 63.321 2.455 73.441 1.00 148.16 166 VAL B O 1
ATOM 4888 N N . LYS B 1 185 ? 62.777 4.169 72.069 1.00 140.12 167 LYS B N 1
ATOM 4889 C CA . LYS B 1 185 ? 63.849 4.001 71.098 1.00 146.03 167 LYS B CA 1
ATOM 4890 C C . LYS B 1 185 ? 64.794 5.198 71.189 1.00 147.93 167 LYS B C 1
ATOM 4891 O O . LYS B 1 185 ? 64.597 6.113 71.996 1.00 149.60 167 LYS B O 1
ATOM 4897 N N . LYS B 1 186 ? 65.831 5.200 70.346 1.00 148.34 168 LYS B N 1
ATOM 4898 C CA . LYS B 1 186 ? 66.877 6.207 70.503 1.00 148.32 168 LYS B CA 1
ATOM 4899 C C . LYS B 1 186 ? 66.405 7.580 70.026 1.00 144.50 168 LYS B C 1
ATOM 4900 O O . LYS B 1 186 ? 66.453 8.555 70.782 1.00 144.39 168 LYS B O 1
ATOM 4906 N N . GLY B 1 187 ? 65.899 7.674 68.796 1.00 140.75 169 GLY B N 1
ATOM 4907 C CA . GLY B 1 187 ? 65.486 8.968 68.272 1.00 139.21 169 GLY B CA 1
ATOM 4908 C C . GLY B 1 187 ? 64.373 9.637 69.055 1.00 138.95 169 GLY B C 1
ATOM 4909 O O . GLY B 1 187 ? 64.123 10.830 68.847 1.00 136.34 169 GLY B O 1
ATOM 4910 N N . ASP B 1 188 ? 63.717 8.908 69.955 1.00 139.63 170 ASP B N 1
ATOM 4911 C CA . ASP B 1 188 ? 62.568 9.430 70.673 1.00 139.21 170 ASP B CA 1
ATOM 4912 C C . ASP B 1 188 ? 62.979 10.543 71.630 1.00 137.51 170 ASP B C 1
ATOM 4913 O O . ASP B 1 188 ? 64.125 10.631 72.080 1.00 140.05 170 ASP B O 1
ATOM 4918 N N . ARG B 1 189 ? 62.013 11.404 71.937 1.00 133.54 171 ARG B N 1
ATOM 4919 C CA . ARG B 1 189 ? 62.201 12.512 72.858 1.00 132.22 171 ARG B CA 1
ATOM 4920 C C . ARG B 1 189 ? 61.473 12.228 74.166 1.00 127.98 171 ARG B C 1
ATOM 4921 O O . ARG B 1 189 ? 60.516 11.448 74.210 1.00 125.93 171 ARG B O 1
ATOM 4929 N N . VAL B 1 190 ? 61.957 12.860 75.233 1.00 128.66 172 VAL B N 1
ATOM 4930 C CA . VAL B 1 190 ? 61.437 12.687 76.583 1.00 126.73 172 VAL B CA 1
ATOM 4931 C C . VAL B 1 190 ? 61.265 14.067 77.200 1.00 126.63 172 VAL B C 1
ATOM 4932 O O . VAL B 1 190 ? 62.121 14.936 77.028 1.00 129.72 172 VAL B O 1
ATOM 4936 N N . PHE B 1 191 ? 60.171 14.280 77.915 1.00 123.15 173 PHE B N 1
ATOM 4937 C CA . PHE B 1 191 ? 59.986 15.542 78.617 1.00 120.29 173 PHE B CA 1
ATOM 4938 C C . PHE B 1 191 ? 59.973 15.325 80.121 1.00 124.76 173 PHE B C 1
ATOM 4939 O O . PHE B 1 191 ? 59.582 14.264 80.615 1.00 124.37 173 PHE B O 1
ATOM 4947 N N . VAL B 1 192 ? 60.411 16.354 80.839 1.00 127.64 174 VAL B N 1
ATOM 4948 C CA . VAL B 1 192 ? 60.398 16.374 82.295 1.00 132.99 174 VAL B CA 1
ATOM 4949 C C . VAL B 1 192 ? 59.882 17.728 82.762 1.00 137.59 174 VAL B C 1
ATOM 4950 O O . VAL B 1 192 ? 60.247 18.774 82.206 1.00 138.30 174 VAL B O 1
ATOM 4954 N N . ASP B 1 193 ? 59.026 17.693 83.788 1.00 141.93 175 ASP B N 1
ATOM 4955 C CA . ASP B 1 193 ? 58.462 18.864 84.450 1.00 146.92 175 ASP B CA 1
ATOM 4956 C C . ASP B 1 193 ? 57.639 19.711 83.488 1.00 151.73 175 ASP B C 1
ATOM 4957 O O . ASP B 1 193 ? 58.118 20.731 82.986 1.00 151.75 175 ASP B O 1
ATOM 4962 N N . ASP B 1 194 ? 56.400 19.287 83.230 1.00 157.47 176 ASP B N 1
ATOM 4963 C CA . ASP B 1 194 ? 55.421 20.087 82.490 1.00 164.31 176 ASP B CA 1
ATOM 4964 C C . ASP B 1 194 ? 55.950 20.530 81.128 1.00 172.40 176 ASP B C 1
ATOM 4965 O O . ASP B 1 194 ? 55.595 21.598 80.623 1.00 171.73 176 ASP B O 1
ATOM 4970 N N . GLY B 1 195 ? 56.811 19.714 80.524 1.00 181.61 177 GLY B N 1
ATOM 4971 C CA . GLY B 1 195 ? 57.361 20.039 79.228 1.00 179.16 177 GLY B CA 1
ATOM 4972 C C . GLY B 1 195 ? 58.506 21.025 79.248 1.00 180.46 177 GLY B C 1
ATOM 4973 O O . GLY B 1 195 ? 58.976 21.422 78.174 1.00 179.99 177 GLY B O 1
ATOM 4974 N N . LEU B 1 196 ? 58.969 21.435 80.431 1.00 177.34 178 LEU B N 1
ATOM 4975 C CA . LEU B 1 196 ? 60.020 22.443 80.504 1.00 173.31 178 LEU B CA 1
ATOM 4976 C C . LEU B 1 196 ? 61.358 21.893 80.028 1.00 169.11 178 LEU B C 1
ATOM 4977 O O . LEU B 1 196 ? 62.146 22.621 79.410 1.00 169.78 178 LEU B O 1
ATOM 4982 N N . ILE B 1 197 ? 61.645 20.623 80.305 1.00 163.73 179 ILE B N 1
ATOM 4983 C CA . ILE B 1 197 ? 62.926 20.026 79.942 1.00 159.46 179 ILE B CA 1
ATOM 4984 C C . ILE B 1 197 ? 62.700 18.936 78.906 1.00 157.98 179 ILE B C 1
ATOM 4985 O O . ILE B 1 197 ? 61.761 18.142 79.024 1.00 155.68 179 ILE B O 1
ATOM 4990 N N . SER B 1 198 ? 63.583 18.880 77.906 1.00 160.42 180 SER B N 1
ATOM 4991 C CA . SER B 1 198 ? 63.484 17.915 76.821 1.00 160.74 180 SER B CA 1
ATOM 4992 C C . SER B 1 198 ? 64.808 17.185 76.650 1.00 167.61 180 SER B C 1
ATOM 4993 O O . SER B 1 198 ? 65.882 17.789 76.703 1.00 169.36 180 SER B O 1
ATOM 4996 N N . LEU B 1 199 ? 64.717 15.879 76.433 1.00 172.70 181 LEU B N 1
ATOM 4997 C CA . LEU B 1 199 ? 65.867 15.008 76.279 1.00 181.55 181 LEU B CA 1
ATOM 4998 C C . LEU B 1 199 ? 65.681 14.153 75.031 1.00 186.69 181 LEU B C 1
ATOM 4999 O O . LEU B 1 199 ? 64.557 13.921 74.584 1.00 183.28 181 LEU B O 1
ATOM 5004 N N . VAL B 1 200 ? 66.795 13.680 74.467 1.00 196.22 182 VAL B N 1
ATOM 5005 C CA . VAL B 1 200 ? 66.772 12.729 73.358 1.00 200.15 182 VAL B CA 1
ATOM 5006 C C . VAL B 1 200 ? 67.659 11.539 73.701 1.00 207.81 182 VAL B C 1
ATOM 5007 O O . VAL B 1 200 ? 68.831 11.712 74.055 1.00 213.50 182 VAL B O 1
ATOM 5011 N N . VAL B 1 201 ? 67.118 10.333 73.538 1.00 214.43 183 VAL B N 1
ATOM 5012 C CA . VAL B 1 201 ? 67.837 9.117 73.903 1.00 224.63 183 VAL B CA 1
ATOM 5013 C C . VAL B 1 201 ? 69.004 8.912 72.946 1.00 225.33 183 VAL B C 1
ATOM 5014 O O . VAL B 1 201 ? 68.822 8.809 71.729 1.00 226.27 183 VAL B O 1
ATOM 5018 N N . ASP B 1 202 ? 70.217 8.877 73.491 1.00 222.85 184 ASP B N 1
ATOM 5019 C CA . ASP B 1 202 ? 71.382 8.630 72.653 1.00 224.91 184 ASP B CA 1
ATOM 5020 C C . ASP B 1 202 ? 71.671 7.136 72.532 1.00 223.32 184 ASP B C 1
ATOM 5021 O O . ASP B 1 202 ? 71.753 6.606 71.420 1.00 223.02 184 ASP B O 1
ATOM 5026 N N . SER B 1 203 ? 71.816 6.446 73.663 1.00 214.21 185 SER B N 1
ATOM 5027 C CA . SER B 1 203 ? 72.146 5.029 73.680 1.00 205.46 185 SER B CA 1
ATOM 5028 C C . SER B 1 203 ? 71.256 4.312 74.685 1.00 191.41 185 SER B C 1
ATOM 5029 O O . SER B 1 203 ? 70.861 4.880 75.707 1.00 191.36 185 SER B O 1
ATOM 5032 N N . ILE B 1 204 ? 70.962 3.048 74.390 1.00 178.23 186 ILE B N 1
ATOM 5033 C CA . ILE B 1 204 ? 70.103 2.211 75.220 1.00 164.67 186 ILE B CA 1
ATOM 5034 C C . ILE B 1 204 ? 70.917 1.025 75.719 1.00 164.40 186 ILE B C 1
ATOM 5035 O O . ILE B 1 204 ? 71.648 0.397 74.945 1.00 165.81 186 ILE B O 1
ATOM 5040 N N . SER B 1 205 ? 70.798 0.727 77.008 1.00 161.74 187 SER B N 1
ATOM 5041 C CA . SER B 1 205 ? 71.420 -0.446 77.605 1.00 165.75 187 SER B CA 1
ATOM 5042 C C . SER B 1 205 ? 70.337 -1.307 78.255 1.00 168.14 187 SER B C 1
ATOM 5043 O O . SER B 1 205 ? 69.139 -1.111 78.032 1.00 164.27 187 SER B O 1
ATOM 5046 N N . GLY B 1 206 ? 70.768 -2.275 79.060 1.00 178.51 188 GLY B N 1
ATOM 5047 C CA . GLY B 1 206 ? 69.841 -3.163 79.733 1.00 182.31 188 GLY B CA 1
ATOM 5048 C C . GLY B 1 206 ? 68.945 -2.435 80.712 1.00 182.92 188 GLY B C 1
ATOM 5049 O O . GLY B 1 206 ? 67.778 -2.155 80.419 1.00 181.38 188 GLY B O 1
ATOM 5050 N N . ASP B 1 207 ? 69.495 -2.119 81.886 1.00 181.25 189 ASP B N 1
ATOM 5051 C CA . ASP B 1 207 ? 68.771 -1.404 82.929 1.00 179.24 189 ASP B CA 1
ATOM 5052 C C . ASP B 1 207 ? 68.793 0.107 82.752 1.00 176.21 189 ASP B C 1
ATOM 5053 O O . ASP B 1 207 ? 67.945 0.794 83.330 1.00 176.43 189 ASP B O 1
ATOM 5058 N N . THR B 1 208 ? 69.733 0.642 81.980 1.00 180.18 190 THR B N 1
ATOM 5059 C CA . THR B 1 208 ? 69.972 2.077 81.955 1.00 182.56 190 THR B CA 1
ATOM 5060 C C . THR B 1 208 ? 69.658 2.664 80.579 1.00 173.11 190 THR B C 1
ATOM 5061 O O . THR B 1 208 ? 69.005 2.039 79.737 1.00 173.38 190 THR B O 1
ATOM 5065 N N . LEU B 1 209 ? 70.168 3.879 80.357 1.00 164.29 191 LEU B N 1
ATOM 5066 C CA . LEU B 1 209 ? 69.777 4.763 79.263 1.00 158.10 191 LEU B CA 1
ATOM 5067 C C . LEU B 1 209 ? 70.680 5.994 79.284 1.00 158.15 191 LEU B C 1
ATOM 5068 O O . LEU B 1 209 ? 70.666 6.753 80.254 1.00 157.45 191 LEU B O 1
ATOM 5073 N N . THR B 1 210 ? 71.473 6.210 78.240 1.00 160.04 192 THR B N 1
ATOM 5074 C CA . THR B 1 210 ? 72.331 7.385 78.150 1.00 162.45 192 THR B CA 1
ATOM 5075 C C . THR B 1 210 ? 71.708 8.370 77.174 1.00 163.88 192 THR B C 1
ATOM 5076 O O . THR B 1 210 ? 71.354 7.994 76.053 1.00 163.99 192 THR B O 1
ATOM 5080 N N . CYS B 1 211 ? 71.567 9.623 77.594 1.00 164.85 193 CYS B N 1
ATOM 5081 C CA . CYS B 1 211 ? 70.832 10.597 76.811 1.00 161.91 193 CYS B CA 1
ATOM 5082 C C . CYS B 1 211 ? 71.600 11.910 76.733 1.00 162.01 193 CYS B C 1
ATOM 5083 O O . CYS B 1 211 ? 72.464 12.198 77.564 1.00 164.34 193 CYS B O 1
ATOM 5086 N N . THR B 1 212 ? 71.264 12.706 75.717 1.00 160.31 194 THR B N 1
ATOM 5087 C CA . THR B 1 212 ? 71.827 14.035 75.518 1.00 161.07 194 THR B CA 1
ATOM 5088 C C . THR B 1 212 ? 70.719 15.077 75.603 1.00 160.81 194 THR B C 1
ATOM 5089 O O . THR B 1 212 ? 69.590 14.828 75.169 1.00 157.02 194 THR B O 1
ATOM 5093 N N . VAL B 1 213 ? 71.045 16.244 76.151 1.00 164.87 195 VAL B N 1
ATOM 5094 C CA . VAL B 1 213 ? 70.045 17.278 76.404 1.00 166.19 195 VAL B CA 1
ATOM 5095 C C . VAL B 1 213 ? 69.859 18.099 75.130 1.00 168.30 195 VAL B C 1
ATOM 5096 O O . VAL B 1 213 ? 70.738 18.875 74.749 1.00 170.44 195 VAL B O 1
ATOM 5100 N N . GLU B 1 214 ? 68.716 17.925 74.463 1.00 169.16 196 GLU B N 1
ATOM 5101 C CA . GLU B 1 214 ? 68.395 18.770 73.316 1.00 172.28 196 GLU B CA 1
ATOM 5102 C C . GLU B 1 214 ? 67.897 20.139 73.762 1.00 179.21 196 GLU B C 1
ATOM 5103 O O . GLU B 1 214 ? 68.379 21.172 73.287 1.00 178.73 196 GLU B O 1
ATOM 5109 N N . ASN B 1 215 ? 66.927 20.160 74.670 1.00 187.55 197 ASN B N 1
ATOM 5110 C CA . ASN B 1 215 ? 66.376 21.388 75.225 1.00 197.48 197 ASN B CA 1
ATOM 5111 C C . ASN B 1 215 ? 66.469 21.280 76.740 1.00 216.44 197 ASN B C 1
ATOM 5112 O O . ASN B 1 215 ? 65.977 20.309 77.320 1.00 216.74 197 ASN B O 1
ATOM 5117 N N . GLY B 1 216 ? 67.060 22.282 77.387 1.00 233.19 198 GLY B N 1
ATOM 5118 C CA . GLY B 1 216 ? 67.406 22.187 78.791 1.00 247.52 198 GLY B CA 1
ATOM 5119 C C . GLY B 1 216 ? 66.728 23.244 79.637 1.00 255.46 198 GLY B C 1
ATOM 5120 O O . GLY B 1 216 ? 66.458 24.356 79.179 1.00 259.88 198 GLY B O 1
ATOM 5121 N N . GLY B 1 217 ? 66.434 22.867 80.879 1.00 255.20 199 GLY B N 1
ATOM 5122 C CA . GLY B 1 217 ? 65.759 23.743 81.816 1.00 258.59 199 GLY B CA 1
ATOM 5123 C C . GLY B 1 217 ? 66.22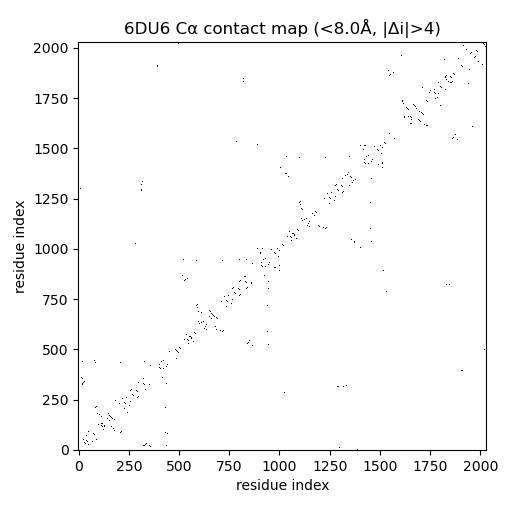2 23.571 83.249 1.00 263.35 199 GLY B C 1
ATOM 5124 O O . GLY B 1 217 ? 67.415 23.403 83.517 1.00 266.62 199 GLY B O 1
ATOM 5125 N N . LEU B 1 218 ? 65.272 23.586 84.180 1.00 246.93 200 LEU B N 1
ATOM 5126 C CA . LEU B 1 218 ? 65.555 23.500 85.612 1.00 234.31 200 LEU B CA 1
ATOM 5127 C C . LEU B 1 218 ? 64.867 22.249 86.159 1.00 221.47 200 LEU B C 1
ATOM 5128 O O . LEU B 1 218 ? 63.659 22.256 86.415 1.00 217.38 200 LEU B O 1
ATOM 5133 N N . LEU B 1 219 ? 65.643 21.181 86.332 1.00 212.35 201 LEU B N 1
ATOM 5134 C CA . LEU B 1 219 ? 65.146 19.912 86.843 1.00 205.01 201 LEU B CA 1
ATOM 5135 C C . LEU B 1 219 ? 65.130 19.910 88.364 1.00 206.96 201 LEU B C 1
ATOM 5136 O O . LEU B 1 219 ? 66.154 20.171 89.006 1.00 211.80 201 LEU B O 1
ATOM 5141 N N . GLY B 1 220 ? 63.963 19.605 88.932 1.00 200.53 202 GLY B N 1
ATOM 5142 C CA . GLY B 1 220 ? 63.809 19.403 90.346 1.00 199.62 202 GLY B CA 1
ATOM 5143 C C . GLY B 1 220 ? 63.660 17.940 90.701 1.00 191.61 202 GLY B C 1
ATOM 5144 O O . GLY B 1 220 ? 64.079 17.040 89.959 1.00 193.25 202 GLY B O 1
ATOM 5145 N N . SER B 1 221 ? 63.055 17.694 91.859 1.00 182.06 203 SER B N 1
ATOM 5146 C CA . SER B 1 221 ? 62.846 16.342 92.347 1.00 177.13 203 SER B CA 1
ATOM 5147 C C . SER B 1 221 ? 61.368 15.989 92.258 1.00 165.03 203 SER B C 1
ATOM 5148 O O . SER B 1 221 ? 60.504 16.796 92.612 1.00 165.32 203 SER B O 1
ATOM 5151 N N . ARG B 1 222 ? 61.096 14.754 91.843 1.00 158.05 204 ARG B N 1
ATOM 5152 C CA . ARG B 1 222 ? 59.744 14.230 91.665 1.00 150.30 204 ARG B CA 1
ATOM 5153 C C . ARG B 1 222 ? 58.910 15.152 90.768 1.00 142.07 204 ARG B C 1
ATOM 5154 O O . ARG B 1 222 ? 57.937 15.778 91.185 1.00 141.58 204 ARG B O 1
ATOM 5162 N N . LYS B 1 223 ? 59.325 15.209 89.507 1.00 135.97 205 LYS B N 1
ATOM 5163 C CA . LYS B 1 223 ? 58.665 16.011 88.488 1.00 129.17 205 LYS B CA 1
ATOM 5164 C C . LYS B 1 223 ? 58.103 15.064 87.442 1.00 123.06 205 LYS B C 1
ATOM 5165 O O . LYS B 1 223 ? 58.595 13.943 87.282 1.00 122.96 205 LYS B O 1
ATOM 5171 N N . GLY B 1 224 ? 57.088 15.519 86.715 1.00 117.12 206 GLY B N 1
ATOM 5172 C CA . GLY B 1 224 ? 56.428 14.632 85.780 1.00 112.53 206 GLY B CA 1
ATOM 5173 C C . GLY B 1 224 ? 57.293 14.376 84.560 1.00 109.63 206 GLY B C 1
ATOM 5174 O O . GLY B 1 224 ? 58.067 15.232 84.126 1.00 109.58 206 GLY B O 1
ATOM 5175 N N . VAL B 1 225 ? 57.146 13.177 84.001 1.00 108.37 207 VAL B N 1
ATOM 5176 C CA . VAL B 1 225 ? 57.882 12.742 82.824 1.00 108.96 207 VAL B CA 1
ATOM 5177 C C . VAL B 1 225 ? 56.876 12.302 81.775 1.00 101.64 207 VAL B C 1
ATOM 5178 O O . VAL B 1 225 ? 56.084 11.386 82.024 1.00 102.58 207 VAL B O 1
ATOM 5182 N N . ASN B 1 226 ? 56.902 12.943 80.612 1.00 86.57 208 ASN B N 1
ATOM 5183 C CA . ASN B 1 226 ? 55.991 12.597 79.532 1.00 86.72 208 ASN B CA 1
ATOM 5184 C C . ASN B 1 226 ? 56.804 12.151 78.329 1.00 93.39 208 ASN B C 1
ATOM 5185 O O . ASN B 1 226 ? 57.801 12.792 77.971 1.00 94.74 208 ASN B O 1
ATOM 5190 N N . LEU B 1 227 ? 56.390 11.034 77.729 1.00 97.77 209 LEU B N 1
ATOM 5191 C CA . LEU B 1 227 ? 57.036 10.477 76.546 1.00 103.99 209 LEU B CA 1
ATOM 5192 C C . LEU B 1 227 ? 56.143 10.775 75.349 1.00 105.20 209 LEU B C 1
ATOM 5193 O O . LEU B 1 227 ? 55.081 10.147 75.193 1.00 107.04 209 LEU B O 1
ATOM 5198 N N . PRO B 1 228 ? 56.519 11.721 74.484 1.00 105.58 210 PRO B N 1
ATOM 5199 C CA . PRO B 1 228 ? 55.591 12.147 73.422 1.00 103.74 210 PRO B CA 1
ATOM 5200 C C . PRO B 1 228 ? 55.365 11.118 72.331 1.00 103.46 210 PRO B C 1
ATOM 5201 O O . PRO B 1 228 ? 54.228 10.951 71.872 1.00 99.74 210 PRO B O 1
ATOM 5205 N N . GLY B 1 229 ? 56.416 10.441 71.887 1.00 107.44 211 GLY B N 1
ATOM 5206 C CA . GLY B 1 229 ? 56.312 9.519 70.770 1.00 111.57 211 GLY B CA 1
ATOM 5207 C C . GLY B 1 229 ? 55.834 8.113 71.075 1.00 114.60 211 GLY B C 1
ATOM 5208 O O . GLY B 1 229 ? 55.102 7.519 70.277 1.00 114.67 211 GLY B O 1
ATOM 5209 N N . VAL B 1 230 ? 56.243 7.562 72.213 1.00 117.83 212 VAL B N 1
ATOM 5210 C CA . VAL B 1 230 ? 56.094 6.129 72.456 1.00 123.83 212 VAL B CA 1
ATOM 5211 C C . VAL B 1 230 ? 54.660 5.757 72.820 1.00 121.81 212 VAL B C 1
ATOM 5212 O O . VAL B 1 230 ? 53.935 6.558 73.433 1.00 115.99 212 VAL B O 1
ATOM 5216 N N . PRO B 1 231 ? 54.200 4.567 72.422 1.00 128.07 213 PRO B N 1
ATOM 5217 C CA . PRO B 1 231 ? 52.924 4.033 72.922 1.00 129.08 213 PRO B CA 1
ATOM 5218 C C . PRO B 1 231 ? 53.144 3.461 74.314 1.00 134.20 213 PRO B C 1
ATOM 5219 O O . PRO B 1 231 ? 53.879 2.487 74.483 1.00 136.41 213 PRO B O 1
ATOM 5223 N N . VAL B 1 232 ? 52.475 4.043 75.302 1.00 136.32 214 VAL B N 1
ATOM 5224 C CA . VAL B 1 232 ? 52.768 3.744 76.696 1.00 137.77 214 VAL B CA 1
ATOM 5225 C C . VAL B 1 232 ? 52.166 2.404 77.093 1.00 135.42 214 VAL B C 1
ATOM 5226 O O . VAL B 1 232 ? 51.028 2.076 76.737 1.00 134.08 214 VAL B O 1
ATOM 5230 N N . ASP B 1 233 ? 52.945 1.631 77.854 1.00 136.19 215 ASP B N 1
ATOM 5231 C CA . ASP B 1 233 ? 52.591 0.296 78.315 1.00 135.98 215 ASP B CA 1
ATOM 5232 C C . ASP B 1 233 ? 51.985 0.281 79.712 1.00 131.92 215 ASP B C 1
ATOM 5233 O O . ASP B 1 233 ? 51.661 -0.800 80.214 1.00 134.28 215 ASP B O 1
ATOM 5238 N N . LEU B 1 234 ? 51.852 1.440 80.354 1.00 125.13 216 LEU B N 1
ATOM 5239 C CA . LEU B 1 234 ? 51.379 1.500 81.730 1.00 121.18 216 LEU B CA 1
ATOM 5240 C C . LEU B 1 234 ? 49.991 0.868 81.854 1.00 117.09 216 LEU B C 1
ATOM 5241 O O . LEU B 1 234 ? 49.191 0.913 80.914 1.00 117.70 216 LEU B O 1
ATOM 5246 N N . PRO B 1 235 ? 49.682 0.271 83.005 1.00 112.39 217 PRO B N 1
ATOM 5247 C CA . PRO B 1 235 ? 48.359 -0.338 83.182 1.00 109.38 217 PRO B CA 1
ATOM 5248 C C . PRO B 1 235 ? 47.273 0.722 83.209 1.00 103.76 217 PRO B C 1
ATOM 5249 O O . PRO B 1 235 ? 47.437 1.793 83.798 1.00 104.01 217 PRO B O 1
ATOM 5253 N N . ALA B 1 236 ? 46.154 0.415 82.551 1.00 100.21 218 ALA B N 1
ATOM 5254 C CA . ALA B 1 236 ? 45.060 1.374 82.487 1.00 95.45 218 ALA B CA 1
ATOM 5255 C C . ALA B 1 236 ? 44.509 1.684 83.872 1.00 93.97 218 ALA B C 1
ATOM 5256 O O . ALA B 1 236 ? 44.229 2.845 84.193 1.00 92.83 218 ALA B O 1
ATOM 5258 N N . VAL B 1 237 ? 44.344 0.660 84.704 1.00 94.72 219 VAL B N 1
ATOM 5259 C CA . VAL B 1 237 ? 43.883 0.811 86.080 1.00 96.72 219 VAL B CA 1
ATOM 5260 C C . VAL B 1 237 ? 44.978 0.262 86.982 1.00 103.70 219 VAL B C 1
ATOM 5261 O O . VAL B 1 237 ? 45.260 -0.944 86.960 1.00 105.47 219 VAL B O 1
ATOM 5265 N N . SER B 1 238 ? 45.597 1.134 87.773 1.00 110.23 220 SER B N 1
ATOM 5266 C CA . SER B 1 238 ? 46.608 0.689 88.714 1.00 116.07 220 SER B CA 1
ATOM 5267 C C . SER B 1 238 ? 45.951 0.337 90.047 1.00 119.45 220 SER B C 1
ATOM 5268 O O . SER B 1 238 ? 44.729 0.399 90.204 1.00 118.26 220 SER B O 1
ATOM 5271 N N . GLU B 1 239 ? 46.775 -0.035 91.028 1.00 120.70 221 GLU B N 1
ATOM 5272 C CA . GLU B 1 239 ? 46.241 -0.434 92.326 1.00 120.88 221 GLU B CA 1
ATOM 5273 C C . GLU B 1 239 ? 45.606 0.750 93.047 1.00 117.68 221 GLU B C 1
ATOM 5274 O O . GLU B 1 239 ? 44.476 0.656 93.548 1.00 118.16 221 GLU B O 1
ATOM 5280 N N . LYS B 1 240 ? 46.321 1.877 93.107 1.00 110.73 222 LYS B N 1
ATOM 5281 C CA . LYS B 1 240 ? 45.759 3.066 93.735 1.00 101.81 222 LYS B CA 1
ATOM 5282 C C . LYS B 1 240 ? 44.504 3.525 93.010 1.00 98.11 222 LYS B C 1
ATOM 5283 O O . LYS B 1 240 ? 43.534 3.945 93.648 1.00 98.24 222 LYS B O 1
ATOM 5289 N N . ASP B 1 241 ? 44.505 3.463 91.676 1.00 93.95 223 ASP B N 1
ATOM 5290 C CA . ASP B 1 241 ? 43.309 3.831 90.925 1.00 88.69 223 ASP B CA 1
ATOM 5291 C C . ASP B 1 241 ? 42.150 2.900 91.254 1.00 83.83 223 ASP B C 1
ATOM 5292 O O . ASP B 1 241 ? 40.996 3.337 91.336 1.00 77.05 223 ASP B O 1
ATOM 5297 N N . LYS B 1 242 ? 42.441 1.615 91.462 1.00 88.07 224 LYS B N 1
ATOM 5298 C CA . LYS B 1 242 ? 41.401 0.668 91.851 1.00 89.91 224 LYS B CA 1
ATOM 5299 C C . LYS B 1 242 ? 40.796 1.051 93.195 1.00 93.66 224 LYS B C 1
ATOM 5300 O O . LYS B 1 242 ? 39.567 1.128 93.343 1.00 94.43 224 LYS B O 1
ATOM 5302 N N . SER B 1 243 ? 41.655 1.292 94.191 1.00 95.49 225 SER B N 1
ATOM 5303 C CA . SER B 1 243 ? 41.171 1.686 95.511 1.00 94.99 225 SER B CA 1
ATOM 5304 C C . SER B 1 243 ? 40.392 2.994 95.446 1.00 89.48 225 SER B C 1
ATOM 5305 O O . SER B 1 243 ? 39.384 3.160 96.141 1.00 89.09 225 SER B O 1
ATOM 5308 N N . ASP B 1 244 ? 40.845 3.933 94.611 1.00 79.58 226 ASP B N 1
ATOM 5309 C CA . ASP B 1 244 ? 40.172 5.221 94.488 1.00 69.68 226 ASP B CA 1
ATOM 5310 C C . ASP B 1 244 ? 38.800 5.075 93.841 1.00 58.86 226 ASP B C 1
ATOM 5311 O O . ASP B 1 244 ? 37.838 5.728 94.261 1.00 53.05 226 ASP B O 1
ATOM 5316 N N . LEU B 1 245 ? 38.686 4.225 92.820 1.00 59.64 227 LEU B N 1
ATOM 5317 C CA . LEU B 1 245 ? 37.383 4.006 92.203 1.00 62.46 227 LEU B CA 1
ATOM 5318 C C . LEU B 1 245 ? 36.431 3.323 93.174 1.00 68.06 227 LEU B C 1
ATOM 5319 O O . LEU B 1 245 ? 35.241 3.659 93.227 1.00 64.49 227 LEU B O 1
ATOM 5324 N N . GLN B 1 246 ? 36.938 2.371 93.962 1.00 79.17 228 GLN B N 1
ATOM 5325 C CA . GLN B 1 246 ? 36.096 1.732 94.971 1.00 83.54 228 GLN B CA 1
ATOM 5326 C C . GLN B 1 246 ? 35.658 2.730 96.041 1.00 81.76 228 GLN B C 1
ATOM 5327 O O . GLN B 1 246 ? 34.508 2.698 96.501 1.00 82.11 228 GLN B O 1
ATOM 5333 N N . PHE B 1 247 ? 36.560 3.630 96.442 1.00 75.82 229 PHE B N 1
ATOM 5334 C CA . PHE B 1 247 ? 36.198 4.692 97.375 1.00 69.90 229 PHE B CA 1
ATOM 5335 C C . PHE B 1 247 ? 35.111 5.585 96.795 1.00 64.90 229 PHE B C 1
ATOM 5336 O O . PHE B 1 247 ? 34.171 5.971 97.498 1.00 63.68 229 PHE B O 1
ATOM 5344 N N . GLY B 1 248 ? 35.228 5.931 95.513 1.00 63.15 230 GLY B N 1
ATOM 5345 C CA . GLY B 1 248 ? 34.199 6.739 94.882 1.00 60.46 230 GLY B CA 1
ATOM 5346 C C . GLY B 1 248 ? 32.863 6.027 94.830 1.00 61.54 230 GLY B C 1
ATOM 5347 O O . GLY B 1 248 ? 31.812 6.643 95.019 1.00 63.28 230 GLY B O 1
ATOM 5348 N N . VAL B 1 249 ? 32.886 4.719 94.572 1.00 64.11 231 VAL B N 1
ATOM 5349 C CA . VAL B 1 249 ? 31.653 3.939 94.591 1.00 70.79 231 VAL B CA 1
ATOM 5350 C C . VAL B 1 249 ? 31.026 3.966 95.978 1.00 75.77 231 VAL B C 1
ATOM 5351 O O . VAL B 1 249 ? 29.809 4.131 96.123 1.00 76.29 231 VAL B O 1
ATOM 5355 N N . GLU B 1 250 ? 31.846 3.807 97.019 1.00 80.10 232 GLU B N 1
ATOM 5356 C CA . GLU B 1 250 ? 31.318 3.840 98.380 1.00 83.90 232 GLU B CA 1
ATOM 5357 C C . GLU B 1 250 ? 30.752 5.213 98.732 1.00 81.29 232 GLU B C 1
ATOM 5358 O O . GLU B 1 250 ? 29.695 5.312 99.365 1.00 83.03 232 GLU B O 1
ATOM 5364 N N . GLN B 1 251 ? 31.431 6.284 98.317 1.00 74.36 233 GLN B N 1
ATOM 5365 C CA . GLN B 1 251 ? 30.971 7.634 98.628 1.00 72.28 233 GLN B CA 1
ATOM 5366 C C . GLN B 1 251 ? 29.716 8.024 97.862 1.00 69.00 233 GLN B C 1
ATOM 5367 O O . GLN B 1 251 ? 29.014 8.952 98.281 1.00 67.30 233 GLN B O 1
ATOM 5373 N N . GLY B 1 252 ? 29.416 7.347 96.759 1.00 69.81 234 GLY B N 1
ATOM 5374 C CA . GLY B 1 252 ? 28.272 7.708 95.946 1.00 68.33 234 GLY B CA 1
ATOM 5375 C C . GLY B 1 252 ? 28.569 8.873 95.023 1.00 62.49 234 GLY B C 1
ATOM 5376 O O . GLY B 1 252 ? 27.775 9.814 94.923 1.00 61.32 234 GLY B O 1
ATOM 5377 N N . VAL B 1 253 ? 29.720 8.819 94.345 1.00 55.73 235 VAL B N 1
ATOM 5378 C CA . VAL B 1 253 ? 30.102 9.889 93.433 1.00 50.35 235 VAL B CA 1
ATOM 5379 C C . VAL B 1 253 ? 29.270 9.796 92.160 1.00 55.63 235 VAL B C 1
ATOM 5380 O O . VAL B 1 253 ? 28.768 8.725 91.788 1.00 58.89 235 VAL B O 1
ATOM 5384 N N . ASP B 1 254 ? 29.110 10.934 91.491 1.00 55.54 236 ASP B N 1
ATOM 5385 C CA . ASP B 1 254 ? 28.284 11.008 90.294 1.00 56.36 236 ASP B CA 1
ATOM 5386 C C . ASP B 1 254 ? 29.048 10.660 89.022 1.00 55.66 236 ASP B C 1
ATOM 5387 O O . ASP B 1 254 ? 28.482 10.035 88.118 1.00 58.36 236 ASP B O 1
ATOM 5392 N N . VAL B 1 255 ? 30.314 11.072 88.916 1.00 50.54 237 VAL B N 1
ATOM 5393 C CA . VAL B 1 255 ? 31.087 10.946 87.686 1.00 48.92 237 VAL B CA 1
ATOM 5394 C C . VAL B 1 255 ? 32.537 10.634 88.036 1.00 47.37 237 VAL B C 1
ATOM 5395 O O . VAL B 1 255 ? 33.039 11.036 89.089 1.00 47.41 237 VAL B O 1
ATOM 5399 N N . ILE B 1 256 ? 33.210 9.903 87.147 1.00 44.94 238 ILE B N 1
ATOM 5400 C CA . ILE B 1 256 ? 34.650 9.684 87.235 1.00 46.59 238 ILE B CA 1
ATOM 5401 C C . ILE B 1 256 ? 35.305 10.233 85.975 1.00 44.70 238 ILE B C 1
ATOM 5402 O O . ILE B 1 256 ? 34.842 9.964 84.862 1.00 44.60 238 ILE B O 1
ATOM 5407 N N . PHE B 1 257 ? 36.385 10.996 86.156 1.00 46.70 239 PHE B N 1
ATOM 5408 C CA . PHE B 1 257 ? 37.249 11.421 85.062 1.00 48.64 239 PHE B CA 1
ATOM 5409 C C . PHE B 1 257 ? 38.472 10.514 85.075 1.00 57.91 239 PHE B C 1
ATOM 5410 O O . PHE B 1 257 ? 39.309 10.607 85.977 1.00 63.09 239 PHE B O 1
ATOM 5418 N N . ALA B 1 258 ? 38.583 9.646 84.076 1.00 63.04 240 ALA B N 1
ATOM 5419 C CA . ALA B 1 258 ? 39.656 8.664 84.033 1.00 71.26 240 ALA B CA 1
ATOM 5420 C C . ALA B 1 258 ? 40.822 9.233 83.234 1.00 78.97 240 ALA B C 1
ATOM 5421 O O . ALA B 1 258 ? 40.660 9.602 82.067 1.00 81.60 240 ALA B O 1
ATOM 5423 N N . SER B 1 259 ? 41.986 9.321 83.869 1.00 85.10 241 SER B N 1
ATOM 5424 C CA . SER B 1 259 ? 43.156 9.918 83.244 1.00 91.86 241 SER B CA 1
ATOM 5425 C C . SER B 1 259 ? 43.901 8.898 82.385 1.00 99.64 241 SER B C 1
ATOM 5426 O O . SER B 1 259 ? 43.909 7.698 82.674 1.00 99.79 241 SER B O 1
ATOM 5429 N N . PHE B 1 260 ? 44.529 9.398 81.315 1.00 107.75 242 PHE B N 1
ATOM 5430 C CA . PHE B 1 260 ? 45.402 8.604 80.441 1.00 115.28 242 PHE B CA 1
ATOM 5431 C C . PHE B 1 260 ? 44.701 7.383 79.848 1.00 116.44 242 PHE B C 1
ATOM 5432 O O . PHE B 1 260 ? 45.214 6.263 79.894 1.00 121.80 242 PHE B O 1
ATOM 5440 N N . ILE B 1 261 ? 43.513 7.604 79.294 1.00 112.50 243 ILE B N 1
ATOM 5441 C CA . ILE B 1 261 ? 42.798 6.552 78.579 1.00 113.01 243 ILE B CA 1
ATOM 5442 C C . ILE B 1 261 ? 43.478 6.402 77.220 1.00 107.01 243 ILE B C 1
ATOM 5443 O O . ILE B 1 261 ? 43.342 7.268 76.356 1.00 107.19 243 ILE B O 1
ATOM 5448 N N . ARG B 1 262 ? 44.220 5.309 77.027 1.00 104.06 244 ARG B N 1
ATOM 5449 C CA . ARG B 1 262 ? 45.009 5.170 75.805 1.00 100.99 244 ARG B CA 1
ATOM 5450 C C . ARG B 1 262 ? 44.458 4.243 74.723 1.00 101.65 244 ARG B C 1
ATOM 5451 O O . ARG B 1 262 ? 44.267 4.688 73.582 1.00 100.47 244 ARG B O 1
ATOM 5459 N N . ASN B 1 263 ? 44.180 2.975 75.039 1.00 102.88 245 ASN B N 1
ATOM 5460 C CA . ASN B 1 263 ? 43.804 2.021 74.000 1.00 104.52 245 ASN B CA 1
ATOM 5461 C C . ASN B 1 263 ? 42.366 1.529 74.140 1.00 101.10 245 ASN B C 1
ATOM 5462 O O . ASN B 1 263 ? 42.037 0.444 73.647 1.00 102.03 245 ASN B O 1
ATOM 5467 N N . ALA B 1 264 ? 41.507 2.317 74.793 1.00 97.82 246 ALA B N 1
ATOM 5468 C CA . ALA B 1 264 ? 40.064 2.100 74.878 1.00 97.22 246 ALA B CA 1
ATOM 5469 C C . ALA B 1 264 ? 39.620 0.791 75.528 1.00 94.79 246 ALA B C 1
ATOM 5470 O O . ALA B 1 264 ? 38.464 0.678 75.945 1.00 93.03 246 ALA B O 1
ATOM 5472 N N . ALA B 1 265 ? 40.486 -0.219 75.596 1.00 95.72 247 ALA B N 1
ATOM 5473 C CA . ALA B 1 265 ? 40.092 -1.448 76.285 1.00 100.06 247 ALA B CA 1
ATOM 5474 C C . ALA B 1 265 ? 39.872 -1.220 77.783 1.00 100.82 247 ALA B C 1
ATOM 5475 O O . ALA B 1 265 ? 39.164 -1.997 78.429 1.00 101.56 247 ALA B O 1
ATOM 5477 N N . ALA B 1 266 ? 40.489 -0.174 78.341 1.00 100.82 248 ALA B N 1
ATOM 5478 C CA . ALA B 1 266 ? 40.390 0.198 79.759 1.00 100.17 248 ALA B CA 1
ATOM 5479 C C . ALA B 1 266 ? 38.967 0.315 80.299 1.00 100.71 248 ALA B C 1
ATOM 5480 O O . ALA B 1 266 ? 38.709 -0.032 81.458 1.00 101.03 248 ALA B O 1
ATOM 5482 N N . LEU B 1 267 ? 38.056 0.890 79.518 1.00 99.55 249 LEU B N 1
ATOM 5483 C CA . LEU B 1 267 ? 36.732 1.215 80.039 1.00 100.33 249 LEU B CA 1
ATOM 5484 C C . LEU B 1 267 ? 35.961 -0.030 80.451 1.00 101.88 249 LEU B C 1
ATOM 5485 O O . LEU B 1 267 ? 35.122 0.035 81.356 1.00 102.86 249 LEU B O 1
ATOM 5490 N N . LYS B 1 268 ? 36.232 -1.169 79.812 1.00 101.08 250 LYS B N 1
ATOM 5491 C CA . LYS B 1 268 ? 35.676 -2.425 80.299 1.00 99.24 250 LYS B CA 1
ATOM 5492 C C . LYS B 1 268 ? 36.152 -2.710 81.720 1.00 93.22 250 LYS B C 1
ATOM 5493 O O . LYS B 1 268 ? 35.354 -3.079 82.591 1.00 92.88 250 LYS B O 1
ATOM 5499 N N . GLU B 1 269 ? 37.453 -2.521 81.973 1.00 87.45 251 GLU B N 1
ATOM 5500 C CA . GLU B 1 269 ? 37.997 -2.714 83.314 1.00 84.30 251 GLU B CA 1
ATOM 5501 C C . GLU B 1 269 ? 37.357 -1.753 84.305 1.00 77.35 251 GLU B C 1
ATOM 5502 O O . GLU B 1 269 ? 37.042 -2.131 85.439 1.00 75.75 251 GLU B O 1
ATOM 5508 N N . ILE B 1 270 ? 37.164 -0.501 83.891 1.00 74.41 252 ILE B N 1
ATOM 5509 C CA . ILE B 1 270 ? 36.598 0.497 84.795 1.00 73.53 252 ILE B CA 1
ATOM 5510 C C . ILE B 1 270 ? 35.150 0.156 85.135 1.00 81.27 252 ILE B C 1
ATOM 5511 O O . ILE B 1 270 ? 34.732 0.256 86.294 1.00 82.12 252 ILE B O 1
ATOM 5516 N N . ARG B 1 271 ? 34.363 -0.267 84.142 1.00 88.37 253 ARG B N 1
ATOM 5517 C CA . ARG B 1 271 ? 32.984 -0.659 84.421 1.00 90.39 253 ARG B CA 1
ATOM 5518 C C . ARG B 1 271 ? 32.936 -1.882 85.326 1.00 90.90 253 ARG B C 1
ATOM 5519 O O . ARG B 1 271 ? 32.143 -1.934 86.279 1.00 92.13 253 ARG B O 1
ATOM 5527 N N . THR B 1 272 ? 33.789 -2.874 85.055 1.00 88.49 254 THR B N 1
ATOM 5528 C CA . THR B 1 272 ? 33.800 -4.072 85.884 1.00 85.78 254 THR B CA 1
ATOM 5529 C C . THR B 1 272 ? 34.254 -3.774 87.310 1.00 83.19 254 THR B C 1
ATOM 5530 O O . THR B 1 272 ? 33.815 -4.450 88.248 1.00 87.08 254 THR B O 1
ATOM 5534 N N . ILE B 1 273 ? 35.127 -2.782 87.501 1.00 76.16 255 ILE B N 1
ATOM 5535 C CA . ILE B 1 273 ? 35.556 -2.446 88.857 1.00 68.38 255 ILE B CA 1
ATOM 5536 C C . ILE B 1 273 ? 34.502 -1.609 89.581 1.00 63.26 255 ILE B C 1
ATOM 5537 O O . ILE B 1 273 ? 34.362 -1.712 90.805 1.00 59.77 255 ILE B O 1
ATOM 5542 N N . LEU B 1 274 ? 33.763 -0.757 88.860 1.00 63.21 256 LEU B N 1
ATOM 5543 C CA . LEU B 1 274 ? 32.661 -0.033 89.490 1.00 65.95 256 LEU B CA 1
ATOM 5544 C C . LEU B 1 274 ? 31.535 -0.978 89.893 1.00 67.34 256 LEU B C 1
ATOM 5545 O O . LEU B 1 274 ? 30.768 -0.674 90.819 1.00 64.84 256 LEU B O 1
ATOM 5550 N N . GLY B 1 275 ? 31.349 -2.060 89.139 1.00 72.87 257 GLY B N 1
ATOM 5551 C CA . GLY B 1 275 ? 30.454 -3.092 89.621 1.00 81.61 257 GLY B CA 1
ATOM 5552 C C . GLY B 1 275 ? 28.990 -2.685 89.734 1.00 87.35 257 GLY B C 1
ATOM 5553 O O . GLY B 1 275 ? 28.524 -1.694 89.158 1.00 87.20 257 GLY B O 1
ATOM 5554 N N . GLU B 1 276 ? 28.265 -3.495 90.513 1.00 93.83 258 GLU B N 1
ATOM 5555 C CA . GLU B 1 276 ? 26.827 -3.311 90.675 1.00 98.20 258 GLU B CA 1
ATOM 5556 C C . GLU B 1 276 ? 26.493 -1.953 91.280 1.00 95.51 258 GLU B C 1
ATOM 5557 O O . GLU B 1 276 ? 25.520 -1.307 90.872 1.00 96.33 258 GLU B O 1
ATOM 5563 N N . LYS B 1 277 ? 27.274 -1.505 92.264 1.00 92.69 259 LYS B N 1
ATOM 5564 C CA . LYS B 1 277 ? 26.954 -0.241 92.919 1.00 88.64 259 LYS B CA 1
ATOM 5565 C C . LYS B 1 277 ? 27.227 0.949 92.005 1.00 84.30 259 LYS B C 1
ATOM 5566 O O . LYS B 1 277 ? 26.388 1.852 91.887 1.00 82.31 259 LYS B O 1
ATOM 5572 N N . GLY B 1 278 ? 28.393 0.982 91.344 1.00 83.62 260 GLY B N 1
ATOM 5573 C CA . GLY B 1 278 ? 28.686 2.097 90.470 1.00 81.19 260 GLY B CA 1
ATOM 5574 C C . GLY B 1 278 ? 28.146 2.007 89.061 1.00 79.19 260 GLY B C 1
ATOM 5575 O O . GLY B 1 278 ? 28.466 2.882 88.252 1.00 77.46 260 GLY B O 1
ATOM 5576 N N . LYS B 1 279 ? 27.365 0.969 88.729 1.00 79.17 261 LYS B N 1
ATOM 5577 C CA . LYS B 1 279 ? 26.885 0.804 87.356 1.00 78.46 261 LYS B CA 1
ATOM 5578 C C . LYS B 1 279 ? 26.252 2.078 86.802 1.00 78.88 261 LYS B C 1
ATOM 5579 O O . LYS B 1 279 ? 26.391 2.377 85.610 1.00 81.82 261 LYS B O 1
ATOM 5585 N N . ASN B 1 280 ? 25.552 2.839 87.645 1.00 74.89 262 ASN B N 1
ATOM 5586 C CA . ASN B 1 280 ? 24.897 4.058 87.187 1.00 72.87 262 ASN B CA 1
ATOM 5587 C C . ASN B 1 280 ? 25.866 5.217 86.991 1.00 67.39 262 ASN B C 1
ATOM 5588 O O . ASN B 1 280 ? 25.554 6.146 86.237 1.00 67.72 262 ASN B O 1
ATOM 5593 N N . ILE B 1 281 ? 27.019 5.193 87.660 1.00 62.38 263 ILE B N 1
ATOM 5594 C CA . ILE B 1 281 ? 27.976 6.290 87.569 1.00 59.89 263 ILE B CA 1
ATOM 5595 C C . ILE B 1 281 ? 28.560 6.362 86.164 1.00 57.62 263 ILE B C 1
ATOM 5596 O O . ILE B 1 281 ? 28.949 5.341 85.584 1.00 59.11 263 ILE B O 1
ATOM 5601 N N . LYS B 1 282 ? 28.631 7.574 85.615 1.00 55.97 264 LYS B N 1
ATOM 5602 C CA . LYS B 1 282 ? 29.151 7.795 84.270 1.00 55.78 264 LYS B CA 1
ATOM 5603 C C . LYS B 1 282 ? 30.657 8.026 84.314 1.00 57.67 264 LYS B C 1
ATOM 5604 O O . LYS B 1 282 ? 31.170 8.703 85.210 1.00 56.57 264 LYS B O 1
ATOM 5610 N N . ILE B 1 283 ? 31.363 7.456 83.338 1.00 62.94 265 ILE B N 1
ATOM 5611 C CA . ILE B 1 283 ? 32.815 7.570 83.232 1.00 64.84 265 ILE B CA 1
ATOM 5612 C C . ILE B 1 283 ? 33.136 8.500 82.071 1.00 61.77 265 ILE B C 1
ATOM 5613 O O . ILE B 1 283 ? 32.617 8.326 80.963 1.00 62.64 265 ILE B O 1
ATOM 5618 N N . ILE B 1 284 ? 33.972 9.500 82.333 1.00 57.58 266 ILE B N 1
ATOM 5619 C CA . ILE B 1 284 ? 34.423 10.445 81.319 1.00 54.93 266 ILE B CA 1
ATOM 5620 C C . ILE B 1 284 ? 35.898 10.182 81.058 1.00 58.23 266 ILE B C 1
ATOM 5621 O O . ILE B 1 284 ? 36.720 10.257 81.979 1.00 60.48 266 ILE B O 1
ATOM 5626 N N . SER B 1 285 ? 36.234 9.872 79.809 1.00 62.06 267 SER B N 1
ATOM 5627 C CA . SER B 1 285 ? 37.613 9.573 79.452 1.00 63.83 267 SER B CA 1
ATOM 5628 C C . SER B 1 285 ? 38.384 10.857 79.185 1.00 65.50 267 SER B C 1
ATOM 5629 O O . SER B 1 285 ? 37.874 11.786 78.552 1.00 69.36 267 SER B O 1
ATOM 5632 N N . LYS B 1 286 ? 39.619 10.906 79.674 1.00 63.10 268 LYS B N 1
ATOM 5633 C CA . LYS B 1 286 ? 40.502 12.046 79.468 1.00 62.98 268 LYS B CA 1
ATOM 5634 C C . LYS B 1 286 ? 41.516 11.700 78.384 1.00 65.70 268 LYS B C 1
ATOM 5635 O O . LYS B 1 286 ? 42.240 10.705 78.499 1.00 69.58 268 LYS B O 1
ATOM 5641 N N . ILE B 1 287 ? 41.568 12.523 77.342 1.00 64.74 269 ILE B N 1
ATOM 5642 C CA . ILE B 1 287 ? 42.471 12.324 76.216 1.00 68.38 269 ILE B CA 1
ATOM 5643 C C . ILE B 1 287 ? 43.697 13.192 76.472 1.00 72.67 269 ILE B C 1
ATOM 5644 O O . ILE B 1 287 ? 43.671 14.406 76.254 1.00 72.62 269 ILE B O 1
ATOM 5649 N N . GLU B 1 288 ? 44.774 12.575 76.960 1.00 78.90 270 GLU B N 1
ATOM 5650 C CA . GLU B 1 288 ? 45.969 13.313 77.340 1.00 83.25 270 GLU B CA 1
ATOM 5651 C C . GLU B 1 288 ? 47.197 13.017 76.489 1.00 85.09 270 GLU B C 1
ATOM 5652 O O . GLU B 1 288 ? 48.164 13.783 76.554 1.00 87.31 270 GLU B O 1
ATOM 5658 N N . ASN B 1 289 ? 47.197 11.947 75.697 1.00 86.79 271 ASN B N 1
ATOM 5659 C CA . ASN B 1 289 ? 48.384 11.556 74.946 1.00 91.44 271 ASN B CA 1
ATOM 5660 C C . ASN B 1 289 ? 48.006 11.216 73.513 1.00 93.76 271 ASN B C 1
ATOM 5661 O O . ASN B 1 289 ? 46.836 11.268 73.122 1.00 92.71 271 ASN B O 1
ATOM 5666 N N . GLN B 1 290 ? 49.023 10.851 72.731 1.00 97.71 272 GLN B N 1
ATOM 5667 C CA . GLN B 1 290 ? 48.818 10.580 71.315 1.00 99.44 272 GLN B CA 1
ATOM 5668 C C . GLN B 1 290 ? 47.996 9.317 71.094 1.00 99.68 272 GLN B C 1
ATOM 5669 O O . GLN B 1 290 ? 47.264 9.226 70.106 1.00 100.72 272 GLN B O 1
ATOM 5675 N N . GLN B 1 291 ? 48.097 8.337 71.990 1.00 101.89 273 GLN B N 1
ATOM 5676 C CA . GLN B 1 291 ? 47.379 7.086 71.776 1.00 103.97 273 GLN B CA 1
ATOM 5677 C C . GLN B 1 291 ? 45.875 7.275 71.892 1.00 109.41 273 GLN B C 1
ATOM 5678 O O . GLN B 1 291 ? 45.115 6.727 71.088 1.00 112.25 273 GLN B O 1
ATOM 5684 N N . GLY B 1 292 ? 45.428 8.041 72.888 1.00 112.48 274 GLY B N 1
ATOM 5685 C CA . GLY B 1 292 ? 44.005 8.304 73.018 1.00 115.80 274 GLY B CA 1
ATOM 5686 C C . GLY B 1 292 ? 43.455 9.081 71.842 1.00 119.10 274 GLY B C 1
ATOM 5687 O O . GLY B 1 292 ? 42.317 8.867 71.419 1.00 123.45 274 GLY B O 1
ATOM 5688 N N . MET B 1 293 ? 44.252 10.006 71.308 1.00 116.06 275 MET B N 1
ATOM 5689 C CA . MET B 1 293 ? 43.842 10.737 70.116 1.00 116.14 275 MET B CA 1
ATOM 5690 C C . MET B 1 293 ? 43.790 9.814 68.903 1.00 114.34 275 MET B C 1
ATOM 5691 O O . MET B 1 293 ? 42.930 9.970 68.028 1.00 114.01 275 MET B O 1
ATOM 5696 N N . GLN B 1 294 ? 44.707 8.844 68.838 1.00 116.51 276 GLN B N 1
ATOM 5697 C CA . GLN B 1 294 ? 44.814 7.979 67.668 1.00 121.02 276 GLN B CA 1
ATOM 5698 C C . GLN B 1 294 ? 43.571 7.114 67.506 1.00 124.09 276 GLN B C 1
ATOM 5699 O O . GLN B 1 294 ? 43.002 7.027 66.412 1.00 127.75 276 GLN B O 1
ATOM 5705 N N . ASN B 1 295 ? 43.130 6.468 68.586 1.00 124.30 277 ASN B N 1
ATOM 5706 C CA . ASN B 1 295 ? 41.915 5.662 68.537 1.00 124.04 277 ASN B CA 1
ATOM 5707 C C . ASN B 1 295 ? 40.781 6.368 69.271 1.00 116.29 277 ASN B C 1
ATOM 5708 O O . ASN B 1 295 ? 40.136 5.785 70.149 1.00 114.89 277 ASN B O 1
ATOM 5713 N N . LEU B 1 296 ? 40.539 7.631 68.915 1.00 107.70 278 LEU B N 1
ATOM 5714 C CA . LEU B 1 296 ? 39.528 8.422 69.607 1.00 99.12 278 LEU B CA 1
ATOM 5715 C C . LEU B 1 296 ? 38.129 7.860 69.389 1.00 91.75 278 LEU B C 1
ATOM 5716 O O . LEU B 1 296 ? 37.285 7.932 70.287 1.00 88.21 278 LEU B O 1
ATOM 5721 N N . ASP B 1 297 ? 37.854 7.329 68.194 1.00 90.49 279 ASP B N 1
ATOM 5722 C CA . ASP B 1 297 ? 36.504 6.864 67.884 1.00 90.45 279 ASP B CA 1
ATOM 5723 C C . ASP B 1 297 ? 36.093 5.696 68.774 1.00 86.51 279 ASP B C 1
ATOM 5724 O O . ASP B 1 297 ? 34.960 5.653 69.272 1.00 83.34 279 ASP B O 1
ATOM 5729 N N . ALA B 1 298 ? 36.997 4.739 68.988 1.00 88.04 280 ALA B N 1
ATOM 5730 C CA . ALA B 1 298 ? 36.682 3.618 69.868 1.00 89.30 280 ALA B CA 1
ATOM 5731 C C . ALA B 1 298 ? 36.439 4.089 71.296 1.00 83.91 280 ALA B C 1
ATOM 5732 O O . ALA B 1 298 ? 35.509 3.617 71.966 1.00 84.45 280 ALA B O 1
ATOM 5734 N N . ILE B 1 299 ? 37.251 5.036 71.772 1.00 77.46 281 ILE B N 1
ATOM 5735 C CA . ILE B 1 299 ? 37.088 5.545 73.130 1.00 72.30 281 ILE B CA 1
ATOM 5736 C C . ILE B 1 299 ? 35.745 6.249 73.278 1.00 71.24 281 ILE B C 1
ATOM 5737 O O . ILE B 1 299 ? 34.985 5.985 74.216 1.00 70.26 281 ILE B O 1
ATOM 5742 N N . ILE B 1 300 ? 35.431 7.152 72.347 1.00 74.41 282 ILE B N 1
ATOM 5743 C CA . ILE B 1 300 ? 34.193 7.921 72.438 1.00 79.79 282 ILE B CA 1
ATOM 5744 C C . ILE B 1 300 ? 32.978 7.006 72.327 1.00 84.07 282 ILE B C 1
ATOM 5745 O O . ILE B 1 300 ? 31.948 7.242 72.969 1.00 79.71 282 ILE B O 1
ATOM 5750 N N . ALA B 1 301 ? 33.070 5.953 71.507 1.00 95.35 283 ALA B N 1
ATOM 5751 C CA . ALA B 1 301 ? 31.978 4.988 71.445 1.00 101.43 283 ALA B CA 1
ATOM 5752 C C . ALA B 1 301 ? 31.819 4.258 72.773 1.00 102.10 283 ALA B C 1
ATOM 5753 O O . ALA B 1 301 ? 30.697 4.071 73.258 1.00 102.42 283 ALA B O 1
ATOM 5755 N N . ALA B 1 302 ? 32.934 3.841 73.379 1.00 99.11 284 ALA B N 1
ATOM 5756 C CA . ALA B 1 302 ? 32.882 3.122 74.646 1.00 95.65 284 ALA B CA 1
ATOM 5757 C C . ALA B 1 302 ? 32.623 4.037 75.840 1.00 89.79 284 ALA B C 1
ATOM 5758 O O . ALA B 1 302 ? 32.133 3.561 76.872 1.00 89.13 284 ALA B O 1
ATOM 5760 N N . SER B 1 303 ? 32.943 5.326 75.735 1.00 84.57 285 SER B N 1
ATOM 5761 C CA . SER B 1 303 ? 32.849 6.240 76.866 1.00 74.76 285 SER B CA 1
ATOM 5762 C C . SER B 1 303 ? 31.453 6.834 76.989 1.00 67.95 285 SER B C 1
ATOM 5763 O O . SER B 1 303 ? 30.652 6.819 76.051 1.00 71.49 285 SER B O 1
ATOM 5766 N N . ASP B 1 304 ? 31.169 7.351 78.184 1.00 57.46 286 ASP B N 1
ATOM 5767 C CA . ASP B 1 304 ? 30.003 8.195 78.389 1.00 53.26 286 ASP B CA 1
ATOM 5768 C C . ASP B 1 304 ? 30.274 9.649 78.017 1.00 46.21 286 ASP B C 1
ATOM 5769 O O . ASP B 1 304 ? 29.325 10.396 77.756 1.00 43.50 286 ASP B O 1
ATOM 5774 N N . GLY B 1 305 ? 31.539 10.062 78.003 1.00 44.82 287 GLY B N 1
ATOM 5775 C CA . GLY B 1 305 ? 31.926 11.407 77.613 1.00 44.18 287 GLY B CA 1
ATOM 5776 C C . GLY B 1 305 ? 33.435 11.512 77.591 1.00 47.57 287 GLY B C 1
ATOM 5777 O O . GLY B 1 305 ? 34.149 10.586 77.987 1.00 51.04 287 GLY B O 1
ATOM 5778 N N . ILE B 1 306 ? 33.920 12.651 77.100 1.00 49.66 288 ILE B N 1
ATOM 5779 C CA . ILE B 1 306 ? 35.350 12.869 76.907 1.00 53.58 288 ILE B CA 1
ATOM 5780 C C . ILE B 1 306 ? 35.736 14.232 77.465 1.00 54.76 288 ILE B C 1
ATOM 5781 O O . ILE B 1 306 ? 34.992 15.207 77.322 1.00 52.73 288 ILE B O 1
ATOM 5786 N N . MET B 1 307 ? 36.902 14.297 78.103 1.00 56.76 289 MET B N 1
ATOM 5787 C CA . MET B 1 307 ? 37.522 15.553 78.500 1.00 58.14 289 MET B CA 1
ATOM 5788 C C . MET B 1 307 ? 38.810 15.734 77.713 1.00 60.52 289 MET B C 1
ATOM 5789 O O . MET B 1 307 ? 39.639 14.819 77.658 1.00 63.31 289 MET B O 1
ATOM 5794 N N . VAL B 1 308 ? 38.987 16.911 77.116 1.00 59.00 290 VAL B N 1
ATOM 5795 C CA . VAL B 1 308 ? 40.241 17.250 76.451 1.00 61.07 290 VAL B CA 1
ATOM 5796 C C . VAL B 1 308 ? 41.130 17.934 77.487 1.00 63.21 290 VAL B C 1
ATOM 5797 O O . VAL B 1 308 ? 41.023 19.136 77.737 1.00 63.75 290 VAL B O 1
ATOM 5801 N N . ALA B 1 309 ? 42.005 17.148 78.113 1.00 65.23 291 ALA B N 1
ATOM 5802 C CA . ALA B 1 309 ? 42.910 17.648 79.146 1.00 69.22 291 ALA B CA 1
ATOM 5803 C C . ALA B 1 309 ? 44.127 18.256 78.462 1.00 73.14 291 ALA B C 1
ATOM 5804 O O . ALA B 1 309 ? 45.131 17.586 78.214 1.00 73.31 291 ALA B O 1
ATOM 5806 N N . ARG B 1 310 ? 44.032 19.553 78.159 1.00 76.74 292 ARG B N 1
ATOM 5807 C CA . ARG B 1 310 ? 45.070 20.232 77.393 1.00 79.90 292 ARG B CA 1
ATOM 5808 C C . ARG B 1 310 ? 46.384 20.351 78.158 1.00 84.14 292 ARG B C 1
ATOM 5809 O O . ARG B 1 310 ? 47.425 20.585 77.536 1.00 83.27 292 ARG B O 1
ATOM 5817 N N . GLY B 1 311 ? 46.365 20.192 79.479 1.00 89.14 293 GLY B N 1
ATOM 5818 C CA . GLY B 1 311 ? 47.581 20.260 80.264 1.00 91.41 293 GLY B CA 1
ATOM 5819 C C . GLY B 1 311 ? 48.601 19.212 79.866 1.00 93.08 293 GLY B C 1
ATOM 5820 O O . GLY B 1 311 ? 49.699 19.548 79.412 1.00 96.47 293 GLY B O 1
ATOM 5821 N N . ASP B 1 312 ? 48.247 17.933 80.029 1.00 88.96 294 ASP B N 1
ATOM 5822 C CA . ASP B 1 312 ? 49.148 16.855 79.630 1.00 86.14 294 ASP B CA 1
ATOM 5823 C C . ASP B 1 312 ? 49.242 16.737 78.114 1.00 82.77 294 ASP B C 1
ATOM 5824 O O . ASP B 1 312 ? 50.292 16.349 77.585 1.00 81.36 294 ASP B O 1
ATOM 5829 N N . LEU B 1 313 ? 48.155 17.054 77.406 1.00 82.51 295 LEU B N 1
ATOM 5830 C CA . LEU B 1 313 ? 48.153 16.939 75.952 1.00 85.99 295 LEU B CA 1
ATOM 5831 C C . LEU B 1 313 ? 49.155 17.895 75.317 1.00 89.32 295 LEU B C 1
ATOM 5832 O O . LEU B 1 313 ? 49.890 17.513 74.400 1.00 91.24 295 LEU B O 1
ATOM 5837 N N . GLY B 1 314 ? 49.205 19.141 75.796 1.00 91.29 296 GLY B N 1
ATOM 5838 C CA . GLY B 1 314 ? 50.160 20.096 75.262 1.00 98.22 296 GLY B CA 1
ATOM 5839 C C . GLY B 1 314 ? 51.598 19.677 75.472 1.00 106.32 296 GLY B C 1
ATOM 5840 O O . GLY B 1 314 ? 52.482 20.070 74.707 1.00 107.31 296 GLY B O 1
ATOM 5841 N N . ILE B 1 315 ? 51.856 18.884 76.510 1.00 114.12 297 ILE B N 1
ATOM 5842 C CA . ILE B 1 315 ? 53.194 18.346 76.716 1.00 116.89 297 ILE B CA 1
ATOM 5843 C C . ILE B 1 315 ? 53.449 17.180 75.772 1.00 116.59 297 ILE B C 1
ATOM 5844 O O . ILE B 1 315 ? 54.525 17.077 75.172 1.00 118.30 297 ILE B O 1
ATOM 5849 N N . GLU B 1 316 ? 52.469 16.286 75.631 1.00 108.34 298 GLU B N 1
ATOM 5850 C CA . GLU B 1 316 ? 52.619 15.110 74.781 1.00 102.52 298 GLU B CA 1
ATOM 5851 C C . GLU B 1 316 ? 52.797 15.511 73.322 1.00 96.45 298 GLU B C 1
ATOM 5852 O O . GLU B 1 316 ? 53.914 15.473 72.799 1.00 96.84 298 GLU B O 1
ATOM 5858 N N . ILE B 1 317 ? 51.714 15.910 72.662 1.00 91.07 299 ILE B N 1
ATOM 5859 C CA . ILE B 1 317 ? 51.794 16.382 71.282 1.00 89.57 299 ILE B CA 1
ATOM 5860 C C . ILE B 1 317 ? 52.349 17.801 71.329 1.00 96.31 299 ILE B C 1
ATOM 5861 O O . ILE B 1 317 ? 52.349 18.418 72.404 1.00 99.40 299 ILE B O 1
ATOM 5866 N N . PRO B 1 318 ? 52.858 18.348 70.223 1.00 99.62 300 PRO B N 1
ATOM 5867 C CA . PRO B 1 318 ? 53.316 19.743 70.246 1.00 99.48 300 PRO B CA 1
ATOM 5868 C C . PRO B 1 318 ? 52.204 20.674 70.705 1.00 95.58 300 PRO B C 1
ATOM 5869 O O . PRO B 1 318 ? 51.046 20.530 70.307 1.00 92.46 300 PRO B O 1
ATOM 5873 N N . ALA B 1 319 ? 52.570 21.627 71.567 1.00 97.22 301 ALA B N 1
ATOM 5874 C CA . ALA B 1 319 ? 51.575 22.520 72.154 1.00 97.30 301 ALA B CA 1
ATOM 5875 C C . ALA B 1 319 ? 50.832 23.300 71.079 1.00 98.29 301 ALA B C 1
ATOM 5876 O O . ALA B 1 319 ? 49.615 23.501 71.172 1.00 97.13 301 ALA B O 1
ATOM 5878 N N . GLU B 1 320 ? 51.545 23.722 70.036 1.00 102.39 302 GLU B N 1
ATOM 5879 C CA . GLU B 1 320 ? 50.936 24.504 68.970 1.00 103.49 302 GLU B CA 1
ATOM 5880 C C . GLU B 1 320 ? 49.780 23.771 68.305 1.00 100.71 302 GLU B C 1
ATOM 5881 O O . GLU B 1 320 ? 48.912 24.416 67.708 1.00 100.93 302 GLU B O 1
ATOM 5887 N N . LYS B 1 321 ? 49.754 22.443 68.391 1.00 96.54 303 LYS B N 1
ATOM 5888 C CA . LYS B 1 321 ? 48.717 21.634 67.768 1.00 91.74 303 LYS B CA 1
ATOM 5889 C C . LYS B 1 321 ? 47.475 21.450 68.635 1.00 86.67 303 LYS B C 1
ATOM 5890 O O . LYS B 1 321 ? 46.452 20.992 68.111 1.00 85.10 303 LYS B O 1
ATOM 5896 N N . VAL B 1 322 ? 47.525 21.818 69.925 1.00 84.63 304 VAL B N 1
ATOM 5897 C CA . VAL B 1 322 ? 46.483 21.391 70.865 1.00 80.59 304 VAL B CA 1
ATOM 5898 C C . VAL B 1 322 ? 45.096 21.785 70.375 1.00 78.43 304 VAL B C 1
ATOM 5899 O O . VAL B 1 322 ? 44.153 20.984 70.438 1.00 76.61 304 VAL B O 1
ATOM 5903 N N . PHE B 1 323 ? 44.952 23.008 69.856 1.00 81.49 305 PHE B N 1
ATOM 5904 C CA . PHE B 1 323 ? 43.633 23.473 69.441 1.00 83.23 305 PHE B CA 1
ATOM 5905 C C . PHE B 1 323 ? 43.033 22.541 68.396 1.00 82.84 305 PHE B C 1
ATOM 5906 O O . PHE B 1 323 ? 41.865 22.146 68.510 1.00 84.12 305 PHE B O 1
ATOM 5914 N N . LEU B 1 324 ? 43.837 22.129 67.408 1.00 81.46 306 LEU B N 1
ATOM 5915 C CA . LEU B 1 324 ? 43.378 21.134 66.446 1.00 78.48 306 LEU B CA 1
ATOM 5916 C C . LEU B 1 324 ? 42.689 19.991 67.172 1.00 74.36 306 LEU B C 1
ATOM 5917 O O . LEU B 1 324 ? 41.487 19.751 66.990 1.00 72.03 306 LEU B O 1
ATOM 5922 N N . ALA B 1 325 ? 43.421 19.353 68.091 1.00 74.03 307 ALA B N 1
ATOM 5923 C CA . ALA B 1 325 ? 42.879 18.221 68.831 1.00 71.61 307 ALA B CA 1
ATOM 5924 C C . ALA B 1 325 ? 41.532 18.572 69.439 1.00 71.95 307 ALA B C 1
ATOM 5925 O O . ALA B 1 325 ? 40.524 17.905 69.169 1.00 72.07 307 ALA B O 1
ATOM 5927 N N . GLN B 1 326 ? 41.479 19.670 70.202 1.00 74.64 308 GLN B N 1
ATOM 5928 C CA . GLN B 1 326 ? 40.232 19.987 70.885 1.00 73.65 308 GLN B CA 1
ATOM 5929 C C . GLN B 1 326 ? 39.122 20.212 69.868 1.00 73.99 308 GLN B C 1
ATOM 5930 O O . GLN B 1 326 ? 38.039 19.621 69.980 1.00 73.66 308 GLN B O 1
ATOM 5936 N N . LYS B 1 327 ? 39.416 20.963 68.800 1.00 74.35 309 LYS B N 1
ATOM 5937 C CA . LYS B 1 327 ? 38.379 21.248 67.819 1.00 71.65 309 LYS B CA 1
ATOM 5938 C C . LYS B 1 327 ? 37.952 19.984 67.090 1.00 72.63 309 LYS B C 1
ATOM 5939 O O . LYS B 1 327 ? 36.798 19.883 66.659 1.00 72.32 309 LYS B O 1
ATOM 5945 N N . SER B 1 328 ? 38.850 19.006 66.960 1.00 73.39 310 SER B N 1
ATOM 5946 C CA . SER B 1 328 ? 38.422 17.695 66.491 1.00 73.49 310 SER B CA 1
ATOM 5947 C C . SER B 1 328 ? 37.581 17.014 67.556 1.00 69.54 310 SER B C 1
ATOM 5948 O O . SER B 1 328 ? 36.415 16.664 67.327 1.00 64.92 310 SER B O 1
ATOM 5951 N N . MET B 1 329 ? 38.149 16.890 68.754 1.00 71.45 311 MET B N 1
ATOM 5952 C CA . MET B 1 329 ? 37.569 16.045 69.787 1.00 70.23 311 MET B CA 1
ATOM 5953 C C . MET B 1 329 ? 36.153 16.497 70.113 1.00 66.33 311 MET B C 1
ATOM 5954 O O . MET B 1 329 ? 35.186 15.746 69.924 1.00 67.28 311 MET B O 1
ATOM 5959 N N . ILE B 1 330 ? 36.016 17.762 70.526 1.00 62.66 312 ILE B N 1
ATOM 5960 C CA . ILE B 1 330 ? 34.703 18.337 70.809 1.00 60.36 312 ILE B CA 1
ATOM 5961 C C . ILE B 1 330 ? 33.749 18.034 69.666 1.00 62.14 312 ILE B C 1
ATOM 5962 O O . ILE B 1 330 ? 32.651 17.496 69.870 1.00 63.63 312 ILE B O 1
ATOM 5967 N N . ALA B 1 331 ? 34.193 18.308 68.434 1.00 62.97 313 ALA B N 1
ATOM 5968 C CA . ALA B 1 331 ? 33.330 18.121 67.275 1.00 62.64 313 ALA B CA 1
ATOM 5969 C C . ALA B 1 331 ? 32.805 16.696 67.219 1.00 63.16 313 ALA B C 1
ATOM 5970 O O . ALA B 1 331 ? 31.590 16.474 67.139 1.00 62.20 313 ALA B O 1
ATOM 5972 N N . ARG B 1 332 ? 33.705 15.712 67.314 1.00 65.99 314 ARG B N 1
ATOM 5973 C CA . ARG B 1 332 ? 33.253 14.328 67.240 1.00 67.92 314 ARG B CA 1
ATOM 5974 C C . ARG B 1 332 ? 32.291 14.013 68.374 1.00 69.22 314 ARG B C 1
ATOM 5975 O O . ARG B 1 332 ? 31.282 13.327 68.167 1.00 71.46 314 ARG B O 1
ATOM 5983 N N . CYS B 1 333 ? 32.564 14.539 69.573 1.00 67.65 315 CYS B N 1
ATOM 5984 C CA . CYS B 1 333 ? 31.635 14.331 70.675 1.00 66.18 315 CYS B CA 1
ATOM 5985 C C . CYS B 1 333 ? 30.266 14.885 70.323 1.00 72.69 315 CYS B C 1
ATOM 5986 O O . CYS B 1 333 ? 29.246 14.216 70.530 1.00 75.09 315 CYS B O 1
ATOM 5989 N N . ASN B 1 334 ? 30.229 16.087 69.741 1.00 76.87 316 ASN B N 1
ATOM 5990 C CA . ASN B 1 334 ? 28.956 16.660 69.328 1.00 81.67 316 ASN B CA 1
ATOM 5991 C C . ASN B 1 334 ? 28.265 15.767 68.313 1.00 86.57 316 ASN B C 1
ATOM 5992 O O . ASN B 1 334 ? 27.032 15.676 68.299 1.00 86.17 316 ASN B O 1
ATOM 5997 N N . ARG B 1 335 ? 29.040 15.085 67.466 1.00 93.77 317 ARG B N 1
ATOM 5998 C CA . ARG B 1 335 ? 28.437 14.122 66.555 1.00 97.24 317 ARG B CA 1
ATOM 5999 C C . ARG B 1 335 ? 27.856 12.941 67.316 1.00 95.08 317 ARG B C 1
ATOM 6000 O O . ARG B 1 335 ? 26.735 12.505 67.035 1.00 98.25 317 ARG B O 1
ATOM 6008 N N . ALA B 1 336 ? 28.592 12.426 68.301 1.00 89.47 318 ALA B N 1
ATOM 6009 C CA . ALA B 1 336 ? 28.160 11.220 68.996 1.00 86.61 318 ALA B CA 1
ATOM 6010 C C . ALA B 1 336 ? 27.006 11.468 69.954 1.00 82.92 318 ALA B C 1
ATOM 6011 O O . ALA B 1 336 ? 26.266 10.528 70.261 1.00 84.44 318 ALA B O 1
ATOM 6013 N N . GLY B 1 337 ? 26.838 12.693 70.434 1.00 78.88 319 GLY B N 1
ATOM 6014 C CA . GLY B 1 337 ? 25.873 12.945 71.479 1.00 78.00 319 GLY B CA 1
ATOM 6015 C C . GLY B 1 337 ? 26.417 12.710 72.866 1.00 75.21 319 GLY B C 1
ATOM 6016 O O . GLY B 1 337 ? 25.634 12.505 73.801 1.00 76.40 319 GLY B O 1
ATOM 6017 N N . LYS B 1 338 ? 27.740 12.750 73.033 1.00 71.15 320 LYS B N 1
ATOM 6018 C CA . LYS B 1 338 ? 28.447 12.498 74.271 1.00 66.04 320 LYS B CA 1
ATOM 6019 C C . LYS B 1 338 ? 28.975 13.811 74.836 1.00 61.57 320 LYS B C 1
ATOM 6020 O O . LYS B 1 338 ? 29.399 14.684 74.070 1.00 62.74 320 LYS B O 1
ATOM 6026 N N . PRO B 1 339 ? 28.960 13.988 76.156 1.00 53.51 321 PRO B N 1
ATOM 6027 C CA . PRO B 1 339 ? 29.489 15.230 76.732 1.00 47.53 321 PRO B CA 1
ATOM 6028 C C . PRO B 1 339 ? 30.983 15.365 76.475 1.00 46.99 321 PRO B C 1
ATOM 6029 O O . PRO B 1 339 ? 31.722 14.378 76.422 1.00 46.04 321 PRO B O 1
ATOM 6033 N N . VAL B 1 340 ? 31.422 16.607 76.302 1.00 48.26 322 VAL B N 1
ATOM 6034 C CA . VAL B 1 340 ? 32.831 16.921 76.107 1.00 49.15 322 VAL B CA 1
ATOM 6035 C C . VAL B 1 340 ? 33.204 18.102 76.996 1.00 48.90 322 VAL B C 1
ATOM 6036 O O . VAL B 1 340 ? 32.412 19.034 77.174 1.00 48.83 322 VAL B O 1
ATOM 6040 N N . ILE B 1 341 ? 34.402 18.045 77.575 1.00 47.76 323 ILE B N 1
ATOM 6041 C CA . ILE B 1 341 ? 34.871 19.033 78.540 1.00 48.00 323 ILE B CA 1
ATOM 6042 C C . ILE B 1 341 ? 36.185 19.622 78.050 1.00 51.62 323 ILE B C 1
ATOM 6043 O O . ILE B 1 341 ? 37.137 18.880 77.781 1.00 52.92 323 ILE B O 1
ATOM 6048 N N . CYS B 1 342 ? 36.249 20.950 77.975 1.00 54.23 324 CYS B N 1
ATOM 6049 C CA . CYS B 1 342 ? 37.492 21.665 77.713 1.00 58.99 324 CYS B CA 1
ATOM 6050 C C . CYS B 1 342 ? 38.083 22.117 79.041 1.00 63.22 324 CYS B C 1
ATOM 6051 O O . CYS B 1 342 ? 37.396 22.761 79.842 1.00 60.41 324 CYS B O 1
ATOM 6054 N N . ALA B 1 343 ? 39.351 21.785 79.271 1.00 70.71 325 ALA B N 1
ATOM 6055 C CA . ALA B 1 343 ? 39.927 21.879 80.603 1.00 69.54 325 ALA B CA 1
ATOM 6056 C C . ALA B 1 343 ? 41.334 22.457 80.550 1.00 68.97 325 ALA B C 1
ATOM 6057 O O . ALA B 1 343 ? 41.912 22.672 79.481 1.00 70.11 325 ALA B O 1
ATOM 6059 N N . THR B 1 344 ? 41.863 22.716 81.749 1.00 70.18 326 THR B N 1
ATOM 6060 C CA . THR B 1 344 ? 43.248 23.095 82.029 1.00 70.58 326 THR B CA 1
ATOM 6061 C C . THR B 1 344 ? 43.625 24.472 81.492 1.00 68.18 326 THR B C 1
ATOM 6062 O O . THR B 1 344 ? 43.537 24.733 80.288 1.00 69.02 326 THR B O 1
ATOM 6066 N N . GLN B 1 345 ? 44.034 25.356 82.405 1.00 65.11 327 GLN B N 1
ATOM 6067 C CA . GLN B 1 345 ? 44.678 26.630 82.084 1.00 60.18 327 GLN B CA 1
ATOM 6068 C C . GLN B 1 345 ? 43.770 27.574 81.305 1.00 59.26 327 GLN B C 1
ATOM 6069 O O . GLN B 1 345 ? 44.249 28.402 80.529 1.00 61.12 327 GLN B O 1
ATOM 6075 N N . MET B 1 346 ? 42.457 27.470 81.506 1.00 58.94 328 MET B N 1
ATOM 6076 C CA . MET B 1 346 ? 41.547 28.384 80.824 1.00 59.44 328 MET B CA 1
ATOM 6077 C C . MET B 1 346 ? 41.622 29.788 81.419 1.00 60.45 328 MET B C 1
ATOM 6078 O O . MET B 1 346 ? 41.657 30.780 80.682 1.00 63.94 328 MET B O 1
ATOM 6083 N N . LEU B 1 347 ? 41.632 29.894 82.748 1.00 59.05 329 LEU B N 1
ATOM 6084 C CA . LEU B 1 347 ? 41.648 31.181 83.441 1.00 57.98 329 LEU B CA 1
ATOM 6085 C C . LEU B 1 347 ? 42.832 31.314 84.397 1.00 65.37 329 LEU B C 1
ATOM 6086 O O . LEU B 1 347 ? 42.700 31.926 85.457 1.00 70.09 329 LEU B O 1
ATOM 6091 N N . GLU B 1 348 ? 43.978 30.720 84.048 1.00 68.56 330 GLU B N 1
ATOM 6092 C CA . GLU B 1 348 ? 45.122 30.647 84.958 1.00 75.72 330 GLU B CA 1
ATOM 6093 C C . GLU B 1 348 ? 45.450 31.963 85.659 1.00 90.82 330 GLU B C 1
ATOM 6094 O O . GLU B 1 348 ? 45.708 31.982 86.867 1.00 94.82 330 GLU B O 1
ATOM 6100 N N . SER B 1 349 ? 45.474 33.073 84.913 1.00 99.39 331 SER B N 1
ATOM 6101 C CA . SER B 1 349 ? 45.909 34.338 85.500 1.00 102.75 331 SER B CA 1
ATOM 6102 C C . SER B 1 349 ? 45.028 34.752 86.670 1.00 103.76 331 SER B C 1
ATOM 6103 O O . SER B 1 349 ? 45.514 35.378 87.621 1.00 107.60 331 SER B O 1
ATOM 6106 N N . MET B 1 350 ? 43.750 34.367 86.649 1.00 92.76 332 MET B N 1
ATOM 6107 C CA . MET B 1 350 ? 42.847 34.728 87.733 1.00 86.29 332 MET B CA 1
ATOM 6108 C C . MET B 1 350 ? 43.208 34.050 89.044 1.00 90.03 332 MET B C 1
ATOM 6109 O O . MET B 1 350 ? 42.640 34.406 90.083 1.00 92.89 332 MET B O 1
ATOM 6114 N N . ILE B 1 351 ? 44.112 33.072 89.015 1.00 91.24 333 ILE B N 1
ATOM 6115 C CA . ILE B 1 351 ? 44.656 32.531 90.253 1.00 95.68 333 ILE B CA 1
ATOM 6116 C C . ILE B 1 351 ? 45.321 33.642 91.051 1.00 102.50 333 ILE B C 1
ATOM 6117 O O . ILE B 1 351 ? 45.132 33.755 92.268 1.00 102.29 333 ILE B O 1
ATOM 6122 N N . LYS B 1 352 ? 46.101 34.485 90.374 1.00 109.94 334 LYS B N 1
ATOM 6123 C CA . LYS B 1 352 ? 46.839 35.544 91.047 1.00 116.66 334 LYS B CA 1
ATOM 6124 C C . LYS B 1 352 ? 46.091 36.875 91.053 1.00 119.54 334 LYS B C 1
ATOM 6125 O O . LYS B 1 352 ? 46.174 37.624 92.033 1.00 124.08 334 LYS B O 1
ATOM 6131 N N . LYS B 1 353 ? 45.353 37.184 89.986 1.00 110.17 335 LYS B N 1
ATOM 6132 C CA . LYS B 1 353 ? 44.756 38.500 89.812 1.00 104.66 335 LYS B CA 1
ATOM 6133 C C . LYS B 1 353 ? 43.237 38.403 89.710 1.00 101.21 335 LYS B C 1
ATOM 6134 O O . LYS B 1 353 ? 42.707 37.385 89.260 1.00 99.47 335 LYS B O 1
ATOM 6140 N N . PRO B 1 354 ? 42.507 39.441 90.131 1.00 101.79 336 PRO B N 1
ATOM 6141 C CA . PRO B 1 354 ? 41.037 39.342 90.150 1.00 99.66 336 PRO B CA 1
ATOM 6142 C C . PRO B 1 354 ? 40.389 39.316 88.775 1.00 96.28 336 PRO B C 1
ATOM 6143 O O . PRO B 1 354 ? 39.259 38.824 88.661 1.00 92.04 336 PRO B O 1
ATOM 6147 N N . ARG B 1 355 ? 41.034 39.857 87.741 1.00 98.70 337 ARG B N 1
ATOM 6148 C CA . ARG B 1 355 ? 40.434 39.892 86.416 1.00 97.01 337 ARG B CA 1
ATOM 6149 C C . ARG B 1 355 ? 41.281 39.133 85.400 1.00 94.31 337 ARG B C 1
ATOM 6150 O O . ARG B 1 355 ? 42.515 39.168 85.467 1.00 96.65 337 ARG B O 1
ATOM 6158 N N . PRO B 1 356 ? 40.652 38.453 84.447 1.00 88.56 338 PRO B N 1
ATOM 6159 C CA . PRO B 1 356 ? 41.402 37.669 83.461 1.00 85.96 338 PRO B CA 1
ATOM 6160 C C . PRO B 1 356 ? 41.919 38.532 82.318 1.00 88.57 338 PRO B C 1
ATOM 6161 O O . PRO B 1 356 ? 41.597 39.714 82.186 1.00 93.61 338 PRO B O 1
ATOM 6165 N N . THR B 1 357 ? 42.729 37.901 81.475 1.00 85.58 339 THR B N 1
ATOM 6166 C CA . THR B 1 357 ? 43.258 38.535 80.280 1.00 86.58 339 THR B CA 1
ATOM 6167 C C . THR B 1 357 ? 42.290 38.350 79.115 1.00 88.88 339 THR B C 1
ATOM 6168 O O . THR B 1 357 ? 41.352 37.551 79.170 1.00 88.75 339 THR B O 1
ATOM 6172 N N . ARG B 1 358 ? 42.518 39.122 78.050 1.00 92.77 340 ARG B N 1
ATOM 6173 C CA . ARG B 1 358 ? 41.690 38.983 76.857 1.00 96.23 340 ARG B CA 1
ATOM 6174 C C . ARG B 1 358 ? 41.859 37.601 76.241 1.00 95.18 340 ARG B C 1
ATOM 6175 O O . ARG B 1 358 ? 40.898 37.020 75.721 1.00 96.79 340 ARG B O 1
ATOM 6183 N N . ALA B 1 359 ? 43.072 37.050 76.311 1.00 92.05 341 ALA B N 1
ATOM 6184 C CA . ALA B 1 359 ? 43.328 35.740 75.726 1.00 90.58 341 ALA B CA 1
ATOM 6185 C C . ALA B 1 359 ? 42.540 34.646 76.435 1.00 88.79 341 ALA B C 1
ATOM 6186 O O . ALA B 1 359 ? 42.046 33.719 75.791 1.00 90.71 341 ALA B O 1
ATOM 6188 N N . GLU B 1 360 ? 42.394 34.745 77.759 1.00 84.16 342 GLU B N 1
ATOM 6189 C CA . GLU B 1 360 ? 41.687 33.709 78.510 1.00 80.12 342 GLU B CA 1
ATOM 6190 C C . GLU B 1 360 ? 40.182 33.762 78.264 1.00 77.11 342 GLU B C 1
ATOM 6191 O O . GLU B 1 360 ? 39.531 32.715 78.122 1.00 76.67 342 GLU B O 1
ATOM 6197 N N . ILE B 1 361 ? 39.611 34.968 78.226 1.00 78.27 343 ILE B N 1
ATOM 6198 C CA . ILE B 1 361 ? 38.205 35.119 77.859 1.00 79.70 343 ILE B CA 1
ATOM 6199 C C . ILE B 1 361 ? 37.972 34.586 76.450 1.00 76.67 343 ILE B C 1
ATOM 6200 O O . ILE B 1 361 ? 36.978 33.899 76.182 1.00 71.69 343 ILE B O 1
ATOM 6205 N N . SER B 1 362 ? 38.891 34.890 75.528 1.00 79.44 344 SER B N 1
ATOM 6206 C CA . SER B 1 362 ? 38.770 34.371 74.171 1.00 80.69 344 SER B CA 1
ATOM 6207 C C . SER B 1 362 ? 38.865 32.853 74.152 1.00 79.02 344 SER B C 1
ATOM 6208 O O . SER B 1 362 ? 38.154 32.192 73.391 1.00 80.98 344 SER B O 1
ATOM 6211 N N . ASP B 1 363 ? 39.737 32.284 74.985 1.00 72.65 345 ASP B N 1
ATOM 6212 C CA . ASP B 1 363 ? 39.887 30.834 75.028 1.00 66.52 345 ASP B CA 1
ATOM 6213 C C . ASP B 1 363 ? 38.606 30.166 75.496 1.00 65.54 345 ASP B C 1
ATOM 6214 O O . ASP B 1 363 ? 38.141 29.200 74.884 1.00 68.02 345 ASP B O 1
ATOM 6219 N N . VAL B 1 364 ? 38.020 30.664 76.586 1.00 63.19 346 VAL B N 1
ATOM 6220 C CA . VAL B 1 364 ? 36.791 30.048 77.081 1.00 61.06 346 VAL B CA 1
ATOM 6221 C C . VAL B 1 364 ? 35.645 30.250 76.090 1.00 62.62 346 VAL B C 1
ATOM 6222 O O . VAL B 1 364 ? 34.859 29.322 75.834 1.00 63.04 346 VAL B O 1
ATOM 6226 N N . ALA B 1 365 ? 35.549 31.441 75.489 1.00 65.54 347 ALA B N 1
ATOM 6227 C CA . ALA B 1 365 ? 34.484 31.693 74.523 1.00 69.99 347 ALA B CA 1
ATOM 6228 C C . ALA B 1 365 ? 34.623 30.798 73.296 1.00 74.32 347 ALA B C 1
ATOM 6229 O O . ALA B 1 365 ? 33.630 30.257 72.794 1.00 76.14 347 ALA B O 1
ATOM 6231 N N . ASN B 1 366 ? 35.849 30.621 72.799 1.00 76.25 348 ASN B N 1
ATOM 6232 C CA . ASN B 1 366 ? 36.059 29.749 71.653 1.00 79.13 348 ASN B CA 1
ATOM 6233 C C . ASN B 1 366 ? 35.864 28.285 72.019 1.00 84.07 348 ASN B C 1
ATOM 6234 O O . ASN B 1 366 ? 35.429 27.492 71.177 1.00 90.20 348 ASN B O 1
ATOM 6239 N N . ALA B 1 367 ? 36.165 27.907 73.262 1.00 81.33 349 ALA B N 1
ATOM 6240 C CA . ALA B 1 367 ? 35.913 26.537 73.692 1.00 79.72 349 ALA B CA 1
ATOM 6241 C C . ALA B 1 367 ? 34.424 26.227 73.660 1.00 79.82 349 ALA B C 1
ATOM 6242 O O . ALA B 1 367 ? 34.009 25.172 73.166 1.00 79.36 349 ALA B O 1
ATOM 6244 N N . ILE B 1 368 ? 33.597 27.142 74.175 1.00 81.87 350 ILE B N 1
ATOM 6245 C CA . ILE B 1 368 ? 32.157 26.882 74.157 1.00 85.18 350 ILE B CA 1
ATOM 6246 C C . ILE B 1 368 ? 31.603 26.995 72.737 1.00 89.48 350 ILE B C 1
ATOM 6247 O O . ILE B 1 368 ? 30.706 26.235 72.350 1.00 88.80 350 ILE B O 1
ATOM 6252 N N . ILE B 1 369 ? 32.129 27.922 71.930 1.00 94.52 351 ILE B N 1
ATOM 6253 C CA . ILE B 1 369 ? 31.639 28.031 70.557 1.00 96.24 351 ILE B CA 1
ATOM 6254 C C . ILE B 1 369 ? 32.013 26.790 69.751 1.00 92.67 351 ILE B C 1
ATOM 6255 O O . ILE B 1 369 ? 31.316 26.436 68.792 1.00 93.92 351 ILE B O 1
ATOM 6260 N N . ASP B 1 370 ? 33.113 26.116 70.111 1.00 87.27 352 ASP B N 1
ATOM 6261 C CA . ASP B 1 370 ? 33.477 24.871 69.439 1.00 83.01 352 ASP B CA 1
ATOM 6262 C C . ASP B 1 370 ? 32.405 23.805 69.616 1.00 85.20 352 ASP B C 1
ATOM 6263 O O . ASP B 1 370 ? 32.261 22.920 68.764 1.00 86.75 352 ASP B O 1
ATOM 6268 N N . GLY B 1 371 ? 31.663 23.858 70.719 1.00 85.41 353 GLY B N 1
ATOM 6269 C CA . GLY B 1 371 ? 30.593 22.913 70.965 1.00 82.75 353 GLY B CA 1
ATOM 6270 C C . GLY B 1 371 ? 30.780 22.146 72.255 1.00 79.00 353 GLY B C 1
ATOM 6271 O O . GLY B 1 371 ? 30.117 21.131 72.483 1.00 81.02 353 GLY B O 1
ATOM 6272 N N . ALA B 1 372 ? 31.688 22.622 73.104 1.00 72.11 354 ALA B N 1
ATOM 6273 C CA . ALA B 1 372 ? 31.977 21.941 74.358 1.00 66.37 354 ALA B CA 1
ATOM 6274 C C . ALA B 1 372 ? 30.777 22.010 75.293 1.00 61.46 354 ALA B C 1
ATOM 6275 O O . ALA B 1 372 ? 30.205 23.082 75.509 1.00 61.93 354 ALA B O 1
ATOM 6277 N N . ASP B 1 373 ? 30.385 20.855 75.837 1.00 58.97 355 ASP B N 1
ATOM 6278 C CA . ASP B 1 373 ? 29.252 20.815 76.755 1.00 58.94 355 ASP B CA 1
ATOM 6279 C C . ASP B 1 373 ? 29.580 21.502 78.076 1.00 58.76 355 ASP B C 1
ATOM 6280 O O . ASP B 1 373 ? 28.754 22.250 78.615 1.00 57.17 355 ASP B O 1
ATOM 6285 N N . CYS B 1 374 ? 30.775 21.260 78.615 1.00 58.48 356 CYS B N 1
ATOM 6286 C CA . CYS B 1 374 ? 31.183 21.843 79.886 1.00 56.80 356 CYS B CA 1
ATOM 6287 C C . CYS B 1 374 ? 32.603 22.377 79.792 1.00 53.02 356 CYS B C 1
ATOM 6288 O O . CYS B 1 374 ? 33.417 21.906 78.993 1.00 52.55 356 CYS B O 1
ATOM 6291 N N . VAL B 1 375 ? 32.886 23.363 80.639 1.00 51.04 357 VAL B N 1
ATOM 6292 C CA . VAL B 1 375 ? 34.210 23.943 80.794 1.00 50.50 357 VAL B CA 1
ATOM 6293 C C . VAL B 1 375 ? 34.640 23.746 82.242 1.00 52.41 357 VAL B C 1
ATOM 6294 O O . VAL B 1 375 ? 33.813 23.650 83.153 1.00 52.60 357 VAL B O 1
ATOM 6298 N N . MET B 1 376 ? 35.955 23.716 82.457 1.00 53.86 358 MET B N 1
ATOM 6299 C CA . MET B 1 376 ? 36.497 23.327 83.750 1.00 53.11 358 MET B CA 1
ATOM 6300 C C . MET B 1 376 ? 37.580 24.291 84.207 1.00 58.42 358 MET B C 1
ATOM 6301 O O . MET B 1 376 ? 38.325 24.853 83.400 1.00 58.53 358 MET B O 1
ATOM 6306 N N . LEU B 1 377 ? 37.660 24.460 85.523 1.00 64.10 359 LEU B N 1
ATOM 6307 C CA . LEU B 1 377 ? 38.700 25.238 86.177 1.00 68.90 359 LEU B CA 1
ATOM 6308 C C . LEU B 1 377 ? 39.486 24.313 87.094 1.00 76.72 359 LEU B C 1
ATOM 6309 O O . LEU B 1 377 ? 38.896 23.547 87.862 1.00 76.72 359 LEU B O 1
ATOM 6314 N N . SER B 1 378 ? 40.817 24.399 87.027 1.00 84.59 360 SER B N 1
ATOM 6315 C CA . SER B 1 378 ? 41.674 23.519 87.802 1.00 86.00 360 SER B CA 1
ATOM 6316 C C . SER B 1 378 ? 42.257 24.328 88.951 1.00 87.81 360 SER B C 1
ATOM 6317 O O . SER B 1 378 ? 41.612 24.447 90.011 1.00 87.33 360 SER B O 1
ATOM 6320 N N . GLY B 1 379 ? 43.450 24.906 88.805 1.00 90.24 361 GLY B N 1
ATOM 6321 C CA . GLY B 1 379 ? 44.038 25.693 89.877 1.00 91.29 361 GLY B CA 1
ATOM 6322 C C . GLY B 1 379 ? 43.282 26.965 90.201 1.00 90.82 361 GLY B C 1
ATOM 6323 O O . GLY B 1 379 ? 43.488 27.534 91.277 1.00 91.08 361 GLY B O 1
ATOM 6324 N N . GLU B 1 380 ? 42.417 27.424 89.293 1.00 91.85 362 GLU B N 1
ATOM 6325 C CA . GLU B 1 380 ? 41.684 28.666 89.521 1.00 91.25 362 GLU B CA 1
ATOM 6326 C C . GLU B 1 380 ? 40.829 28.575 90.778 1.00 87.52 362 GLU B C 1
ATOM 6327 O O . GLU B 1 380 ? 40.821 29.491 91.607 1.00 90.55 362 GLU B O 1
ATOM 6333 N N . THR B 1 381 ? 40.105 27.469 90.938 1.00 79.80 363 THR B N 1
ATOM 6334 C CA . THR B 1 381 ? 39.244 27.284 92.099 1.00 76.27 363 THR B CA 1
ATOM 6335 C C . THR B 1 381 ? 39.937 26.552 93.241 1.00 78.32 363 THR B C 1
ATOM 6336 O O . THR B 1 381 ? 39.648 26.834 94.409 1.00 79.77 363 THR B O 1
ATOM 6340 N N . ALA B 1 382 ? 40.829 25.607 92.938 1.00 78.87 364 ALA B N 1
ATOM 6341 C CA . ALA B 1 382 ? 41.469 24.836 93.999 1.00 80.09 364 ALA B CA 1
ATOM 6342 C C . ALA B 1 382 ? 42.461 25.689 94.783 1.00 83.29 364 ALA B C 1
ATOM 6343 O O . ALA B 1 382 ? 42.285 25.923 95.984 1.00 83.57 364 ALA B O 1
ATOM 6345 N N . LYS B 1 383 ? 43.512 26.170 94.117 1.00 88.21 365 LYS B N 1
ATOM 6346 C CA . LYS B 1 383 ? 44.553 26.948 94.778 1.00 95.49 365 LYS B CA 1
ATOM 6347 C C . LYS B 1 383 ? 44.365 28.454 94.628 1.00 105.02 365 LYS B C 1
ATOM 6348 O O . LYS B 1 383 ? 44.866 29.211 95.466 1.00 103.67 365 LYS B O 1
ATOM 6354 N N . GLY B 1 384 ? 43.641 28.900 93.602 1.00 117.79 366 GLY B N 1
ATOM 6355 C CA . GLY B 1 384 ? 43.614 30.312 93.270 1.00 119.88 366 GLY B CA 1
ATOM 6356 C C . GLY B 1 384 ? 43.015 31.167 94.370 1.00 121.50 366 GLY B C 1
ATOM 6357 O O . GLY B 1 384 ? 42.271 30.705 95.234 1.00 121.38 366 GLY B O 1
ATOM 6358 N N . GLU B 1 385 ? 43.361 32.457 94.322 1.00 112.74 367 GLU B N 1
ATOM 6359 C CA . GLU B 1 385 ? 42.909 33.397 95.341 1.00 104.27 367 GLU B CA 1
ATOM 6360 C C . GLU B 1 385 ? 41.505 33.925 95.076 1.00 93.83 367 GLU B C 1
ATOM 6361 O O . GLU B 1 385 ? 40.821 34.338 96.018 1.00 94.96 367 GLU B O 1
ATOM 6367 N N . TYR B 1 386 ? 41.063 33.944 93.820 1.00 85.22 368 TYR B N 1
ATOM 6368 C CA . TYR B 1 386 ? 39.784 34.546 93.440 1.00 82.44 368 TYR B CA 1
ATOM 6369 C C . TYR B 1 386 ? 38.858 33.537 92.761 1.00 77.12 368 TYR B C 1
ATOM 6370 O O . TYR B 1 386 ? 38.484 33.719 91.598 1.00 78.22 368 TYR B O 1
ATOM 6379 N N . PRO B 1 387 ? 38.452 32.471 93.462 1.00 72.67 369 PRO B N 1
ATOM 6380 C CA . PRO B 1 387 ? 37.593 31.465 92.807 1.00 70.79 369 PRO B CA 1
ATOM 6381 C C . PRO B 1 387 ? 36.225 31.996 92.405 1.00 73.02 369 PRO B C 1
ATOM 6382 O O . PRO B 1 387 ? 35.743 31.701 91.300 1.00 72.40 369 PRO B O 1
ATOM 6386 N N . LEU B 1 388 ? 35.574 32.754 93.291 1.00 76.37 370 LEU B N 1
ATOM 6387 C CA . LEU B 1 388 ? 34.234 33.254 93.000 1.00 78.94 370 LEU B CA 1
ATOM 6388 C C . LEU B 1 388 ? 34.232 34.136 91.759 1.00 79.93 370 LEU B C 1
ATOM 6389 O O . LEU B 1 388 ? 33.334 34.028 90.915 1.00 80.87 370 LEU B O 1
ATOM 6394 N N . GLU B 1 389 ? 35.223 35.024 91.637 1.00 78.94 371 GLU B N 1
ATOM 6395 C CA . GLU B 1 389 ? 35.320 35.859 90.444 1.00 78.33 371 GLU B CA 1
ATOM 6396 C C . GLU B 1 389 ? 35.529 35.006 89.200 1.00 78.39 371 GLU B C 1
ATOM 6397 O O . GLU B 1 389 ? 35.009 35.325 88.123 1.00 80.11 371 GLU B O 1
ATOM 6403 N N . CYS B 1 390 ? 36.291 33.915 89.332 1.00 76.91 372 CYS B N 1
ATOM 6404 C CA . CYS B 1 390 ? 36.488 33.005 88.209 1.00 74.74 372 CYS B CA 1
ATOM 6405 C C . CYS B 1 390 ? 35.159 32.425 87.745 1.00 73.77 372 CYS B C 1
ATOM 6406 O O . CYS B 1 390 ? 34.847 32.436 86.549 1.00 75.33 372 CYS B O 1
ATOM 6409 N N . VAL B 1 391 ? 34.362 31.908 88.683 1.00 69.53 373 VAL B N 1
ATOM 6410 C CA . VAL B 1 391 ? 33.079 31.316 88.309 1.00 66.02 373 VAL B CA 1
ATOM 6411 C C . VAL B 1 391 ? 32.154 32.374 87.712 1.00 72.45 373 VAL B C 1
ATOM 6412 O O . VAL B 1 391 ? 31.421 32.107 86.749 1.00 75.20 373 VAL B O 1
ATOM 6416 N N . LEU B 1 392 ? 32.181 33.593 88.262 1.00 76.34 374 LEU B N 1
ATOM 6417 C CA . LEU B 1 392 ? 31.326 34.662 87.747 1.00 80.73 374 LEU B CA 1
ATOM 6418 C C . LEU B 1 392 ? 31.673 34.988 86.301 1.00 81.12 374 LEU B C 1
ATOM 6419 O O . LEU B 1 392 ? 30.802 34.981 85.418 1.00 83.01 374 LEU B O 1
ATOM 6424 N N . THR B 1 393 ? 32.950 35.279 86.041 1.00 82.04 375 THR B N 1
ATOM 6425 C CA . THR B 1 393 ? 33.350 35.623 84.684 1.00 84.24 375 THR B CA 1
ATOM 6426 C C . THR B 1 393 ? 33.133 34.448 83.739 1.00 83.82 375 THR B C 1
ATOM 6427 O O . THR B 1 393 ? 32.792 34.653 82.566 1.00 86.94 375 THR B O 1
ATOM 6431 N N . MET B 1 394 ? 33.280 33.214 84.236 1.00 80.81 376 MET B N 1
ATOM 6432 C CA . MET B 1 394 ? 33.025 32.049 83.399 1.00 80.46 376 MET B CA 1
ATOM 6433 C C . MET B 1 394 ? 31.569 31.999 82.969 1.00 84.90 376 MET B C 1
ATOM 6434 O O . MET B 1 394 ? 31.263 31.783 81.792 1.00 86.56 376 MET B O 1
ATOM 6439 N N . ALA B 1 395 ? 30.654 32.199 83.918 1.00 90.82 377 ALA B N 1
ATOM 6440 C CA . ALA B 1 395 ? 29.237 32.192 83.579 1.00 98.64 377 ALA B CA 1
ATOM 6441 C C . ALA B 1 395 ? 28.911 33.288 82.571 1.00 105.94 377 ALA B C 1
ATOM 6442 O O . ALA B 1 395 ? 28.193 33.048 81.590 1.00 107.89 377 ALA B O 1
ATOM 6444 N N . LYS B 1 396 ? 29.450 34.492 82.781 1.00 110.81 378 LYS B N 1
ATOM 6445 C CA . LYS B 1 396 ? 29.136 35.603 81.881 1.00 113.48 378 LYS B CA 1
ATOM 6446 C C . LYS B 1 396 ? 29.626 35.328 80.459 1.00 109.68 378 LYS B C 1
ATOM 6447 O O . LYS B 1 396 ? 28.868 35.464 79.483 1.00 110.19 378 LYS B O 1
ATOM 6453 N N . THR B 1 397 ? 30.901 34.950 80.317 1.00 96.49 379 THR B N 1
ATOM 6454 C CA . THR B 1 397 ? 31.435 34.693 78.982 1.00 87.24 379 THR B CA 1
ATOM 6455 C C . THR B 1 397 ? 30.755 33.493 78.328 1.00 81.99 379 THR B C 1
ATOM 6456 O O . THR B 1 397 ? 30.582 33.472 77.101 1.00 85.33 379 THR B O 1
ATOM 6460 N N . CYS B 1 398 ? 30.355 32.490 79.120 1.00 74.15 380 CYS B N 1
ATOM 6461 C CA . CYS B 1 398 ? 29.598 31.377 78.562 1.00 64.81 380 CYS B CA 1
ATOM 6462 C C . CYS B 1 398 ? 28.266 31.850 78.005 1.00 68.52 380 CYS B C 1
ATOM 6463 O O . CYS B 1 398 ? 27.871 31.440 76.912 1.00 69.22 380 CYS B O 1
ATOM 6466 N N . LYS B 1 399 ? 27.566 32.724 78.734 1.00 71.64 381 LYS B N 1
ATOM 6467 C CA . LYS B 1 399 ? 26.314 33.273 78.216 1.00 74.80 381 LYS B CA 1
ATOM 6468 C C . LYS B 1 399 ? 26.539 33.978 76.885 1.00 78.15 381 LYS B C 1
ATOM 6469 O O . LYS B 1 399 ? 25.780 33.783 75.926 1.00 77.48 381 LYS B O 1
ATOM 6475 N N . GLU B 1 400 ? 27.587 34.802 76.808 1.00 83.53 382 GLU B N 1
ATOM 6476 C CA . GLU B 1 400 ? 27.806 35.584 75.591 1.00 85.91 382 GLU B CA 1
ATOM 6477 C C . GLU B 1 400 ? 28.131 34.691 74.393 1.00 83.83 382 GLU B C 1
ATOM 6478 O O . GLU B 1 400 ? 27.486 34.785 73.336 1.00 87.05 382 GLU B O 1
ATOM 6484 N N . ALA B 1 401 ? 29.128 33.810 74.539 1.00 79.96 383 ALA B N 1
ATOM 6485 C CA . ALA B 1 401 ? 29.495 32.929 73.433 1.00 75.97 383 ALA B CA 1
ATOM 6486 C C . ALA B 1 401 ? 28.372 31.959 73.094 1.00 71.99 383 ALA B C 1
ATOM 6487 O O . ALA B 1 401 ? 28.251 31.520 71.944 1.00 70.51 383 ALA B O 1
ATOM 6489 N N . GLU B 1 402 ? 27.557 31.608 74.087 1.00 71.01 384 GLU B N 1
ATOM 6490 C CA . GLU B 1 402 ? 26.372 30.794 73.872 1.00 71.76 384 GLU B CA 1
ATOM 6491 C C . GLU B 1 402 ? 25.371 31.512 72.977 1.00 71.84 384 GLU B C 1
ATOM 6492 O O . GLU B 1 402 ? 24.785 30.907 72.071 1.00 70.02 384 GLU B O 1
ATOM 6498 N N . ALA B 1 403 ? 25.157 32.807 73.229 1.00 74.49 385 ALA B N 1
ATOM 6499 C CA . ALA B 1 403 ? 24.253 33.597 72.397 1.00 75.95 385 ALA B CA 1
ATOM 6500 C C . ALA B 1 403 ? 24.789 33.774 70.983 1.00 76.71 385 ALA B C 1
ATOM 6501 O O . ALA B 1 403 ? 24.004 33.867 70.034 1.00 78.19 385 ALA B O 1
ATOM 6503 N N . ALA B 1 404 ? 26.112 33.840 70.823 1.00 88.91 386 ALA B N 1
ATOM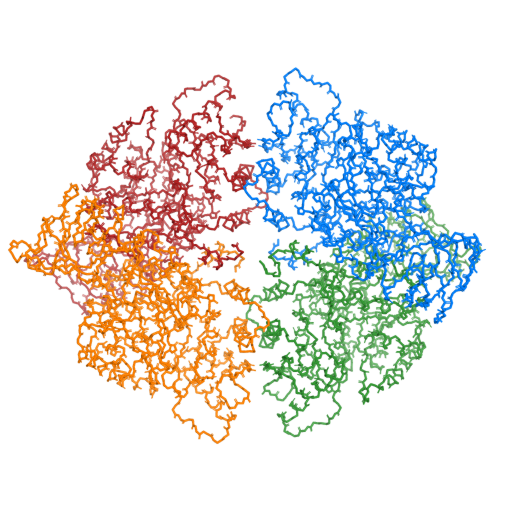 6504 C CA . ALA B 1 404 ? 26.690 34.093 69.505 1.00 93.37 386 ALA B CA 1
ATOM 6505 C C . ALA B 1 404 ? 26.429 32.978 68.490 1.00 96.74 386 ALA B C 1
ATOM 6506 O O . ALA B 1 404 ? 26.659 33.195 67.296 1.00 100.75 386 ALA B O 1
ATOM 6508 N N . LEU B 1 405 ? 25.972 31.805 68.925 1.00 97.36 387 LEU B N 1
ATOM 6509 C CA . LEU B 1 405 ? 25.897 30.637 68.051 1.00 97.06 387 LEU B CA 1
ATOM 6510 C C . LEU B 1 405 ? 24.923 30.834 66.888 1.00 98.32 387 LEU B C 1
ATOM 6511 O O . LEU B 1 405 ? 23.978 31.627 66.956 1.00 95.58 387 LEU B O 1
ATOM 6516 N N . TRP B 1 406 ? 25.172 30.084 65.809 1.00 100.50 388 TRP B N 1
ATOM 6517 C CA . TRP B 1 406 ? 24.342 30.053 64.600 1.00 105.88 388 TRP B CA 1
ATOM 6518 C C . TRP B 1 406 ? 23.483 28.789 64.642 1.00 107.80 388 TRP B C 1
ATOM 6519 O O . TRP B 1 406 ? 23.883 27.729 64.158 1.00 105.19 388 TRP B O 1
ATOM 6530 N N . HIS B 1 407 ? 22.288 28.908 65.227 1.00 116.04 389 HIS B N 1
ATOM 6531 C CA . HIS B 1 407 ? 21.489 27.727 65.548 1.00 119.07 389 HIS B CA 1
ATOM 6532 C C . HIS B 1 407 ? 21.054 26.963 64.301 1.00 118.82 389 HIS B C 1
ATOM 6533 O O . HIS B 1 407 ? 21.066 25.728 64.294 1.00 117.04 389 HIS B O 1
ATOM 6540 N N . ARG B 1 408 ? 20.657 27.673 63.242 1.00 121.27 390 ARG B N 1
ATOM 6541 C CA . ARG B 1 408 ? 20.064 27.006 62.084 1.00 122.55 390 ARG B CA 1
ATOM 6542 C C . ARG B 1 408 ? 21.067 26.086 61.394 1.00 121.28 390 ARG B C 1
ATOM 6543 O O . ARG B 1 408 ? 20.776 24.912 61.132 1.00 121.80 390 ARG B O 1
ATOM 6551 N N . ASN B 1 409 ? 22.264 26.601 61.102 1.00 121.10 391 ASN B N 1
ATOM 6552 C CA . ASN B 1 409 ? 23.252 25.803 60.382 1.00 121.17 391 ASN B CA 1
ATOM 6553 C C . ASN B 1 409 ? 23.754 24.644 61.236 1.00 118.88 391 ASN B C 1
ATOM 6554 O O . ASN B 1 409 ? 23.911 23.523 60.738 1.00 121.34 391 ASN B O 1
ATOM 6559 N N . LEU B 1 410 ? 24.024 24.896 62.519 1.00 114.83 392 LEU B N 1
ATOM 6560 C CA . LEU B 1 410 ? 24.470 23.823 63.402 1.00 111.73 392 LEU B CA 1
ATOM 6561 C C . LEU B 1 410 ? 23.410 22.736 63.530 1.00 108.68 392 LEU B C 1
ATOM 6562 O O . LEU B 1 410 ? 23.731 21.540 63.532 1.00 109.51 392 LEU B O 1
ATOM 6567 N N . PHE B 1 411 ? 22.142 23.132 63.660 1.00 104.52 393 PHE B N 1
ATOM 6568 C CA . PHE B 1 411 ? 21.064 22.151 63.721 1.00 102.71 393 PHE B CA 1
ATOM 6569 C C . PHE B 1 411 ? 21.003 21.328 62.444 1.00 109.20 393 PHE B C 1
ATOM 6570 O O . PHE B 1 411 ? 20.876 20.103 62.496 1.00 107.20 393 PHE B O 1
ATOM 6578 N N . ASN B 1 412 ? 21.094 21.985 61.284 1.00 119.22 394 ASN B N 1
ATOM 6579 C CA . ASN B 1 412 ? 21.076 21.256 60.017 1.00 123.57 394 ASN B CA 1
ATOM 6580 C C . ASN B 1 412 ? 22.241 20.275 59.933 1.00 124.99 394 ASN B C 1
ATOM 6581 O O . ASN B 1 412 ? 22.086 19.142 59.461 1.00 125.72 394 ASN B O 1
ATOM 6586 N N . ASP B 1 413 ? 23.413 20.693 60.413 1.00 121.84 395 ASP B N 1
ATOM 6587 C CA . ASP B 1 413 ? 24.596 19.838 60.394 1.00 120.76 395 ASP B CA 1
ATOM 6588 C C . ASP B 1 413 ? 24.396 18.602 61.265 1.00 114.25 395 ASP B C 1
ATOM 6589 O O . ASP B 1 413 ? 24.646 17.467 60.830 1.00 113.78 395 ASP B O 1
ATOM 6594 N N . LEU B 1 414 ? 23.922 18.805 62.497 1.00 108.89 396 LEU B N 1
ATOM 6595 C CA . LEU B 1 414 ? 23.683 17.684 63.402 1.00 102.18 396 LEU B CA 1
ATOM 6596 C C . LEU B 1 414 ? 22.556 16.786 62.903 1.00 102.59 396 LEU B C 1
ATOM 6597 O O . LEU B 1 414 ? 22.558 15.580 63.178 1.00 102.47 396 LEU B O 1
ATOM 6602 N N . VAL B 1 415 ? 21.592 17.351 62.172 1.00 102.46 397 VAL B N 1
ATOM 6603 C CA . VAL B 1 415 ? 20.531 16.547 61.576 1.00 100.72 397 VAL B CA 1
ATOM 6604 C C . VAL B 1 415 ? 21.096 15.677 60.464 1.00 104.25 397 VAL B C 1
ATOM 6605 O O . VAL B 1 415 ? 20.730 14.503 60.328 1.00 104.95 397 VAL B O 1
ATOM 6609 N N . ASN B 1 416 ? 22.008 16.229 59.660 1.00 108.08 398 ASN B N 1
ATOM 6610 C CA . ASN B 1 416 ? 22.544 15.472 58.539 1.00 112.85 398 ASN B CA 1
ATOM 6611 C C . ASN B 1 416 ? 23.622 14.493 58.978 1.00 118.18 398 ASN B C 1
ATOM 6612 O O . ASN B 1 416 ? 24.015 13.630 58.185 1.00 122.57 398 ASN B O 1
ATOM 6617 N N . THR B 1 417 ? 24.106 14.618 60.217 1.00 117.94 399 THR B N 1
ATOM 6618 C CA . THR B 1 417 ? 25.067 13.653 60.735 1.00 120.76 399 THR B CA 1
ATOM 6619 C C . THR B 1 417 ? 24.398 12.307 61.016 1.00 126.41 399 THR B C 1
ATOM 6620 O O . THR B 1 417 ? 25.042 11.258 60.902 1.00 128.45 399 THR B O 1
ATOM 6624 N N . THR B 1 418 ? 23.111 12.315 61.351 1.00 132.32 400 THR B N 1
ATOM 6625 C CA . THR B 1 418 ? 22.380 11.115 61.761 1.00 139.46 400 THR B CA 1
ATOM 6626 C C . THR B 1 418 ? 21.857 10.342 60.552 1.00 151.77 400 THR B C 1
ATOM 6627 O O . THR B 1 418 ? 21.193 10.926 59.695 1.00 153.24 400 THR B O 1
ATOM 6631 N N . PRO B 1 419 ? 22.175 9.031 60.431 1.00 157.76 401 PRO B N 1
ATOM 6632 C CA . PRO B 1 419 ? 21.888 8.290 59.191 1.00 169.63 401 PRO B CA 1
ATOM 6633 C C . PRO B 1 419 ? 20.472 7.749 58.996 1.00 178.16 401 PRO B C 1
ATOM 6634 O O . PRO B 1 419 ? 19.562 8.456 58.548 1.00 178.46 401 PRO B O 1
ATOM 6638 N N . THR B 1 420 ? 20.299 6.460 59.334 1.00 184.64 402 THR B N 1
ATOM 6639 C CA . THR B 1 420 ? 19.156 5.594 59.040 1.00 186.28 402 THR B CA 1
ATOM 6640 C C . THR B 1 420 ? 17.833 6.089 59.621 1.00 180.56 402 THR B C 1
ATOM 6641 O O . THR B 1 420 ? 17.800 7.131 60.287 1.00 177.56 402 THR B O 1
ATOM 6645 N N . PRO B 1 421 ? 16.709 5.373 59.386 1.00 178.86 403 PRO B N 1
ATOM 6646 C CA . PRO B 1 421 ? 15.495 5.645 60.169 1.00 169.98 403 PRO B CA 1
ATOM 6647 C C . PRO B 1 421 ? 15.719 5.439 61.657 1.00 153.12 403 PRO B C 1
ATOM 6648 O O . PRO B 1 421 ? 15.450 4.366 62.205 1.00 157.10 403 PRO B O 1
ATOM 6652 N N . LEU B 1 422 ? 16.241 6.486 62.299 1.00 132.73 404 LEU B N 1
ATOM 6653 C CA . LEU B 1 422 ? 16.580 6.470 63.717 1.00 112.64 404 LEU B CA 1
ATOM 6654 C C . LEU B 1 422 ? 15.418 5.973 64.566 1.00 104.16 404 LEU B C 1
ATOM 6655 O O . LEU B 1 422 ? 14.247 6.080 64.186 1.00 103.73 404 LEU B O 1
ATOM 6660 N N . ASP B 1 423 ? 15.760 5.409 65.727 1.00 97.21 405 ASP B N 1
ATOM 6661 C CA . ASP B 1 423 ? 14.764 4.957 66.690 1.00 89.85 405 ASP B CA 1
ATOM 6662 C C . ASP B 1 423 ? 13.821 6.099 67.039 1.00 86.12 405 ASP B C 1
ATOM 6663 O O . ASP B 1 423 ? 14.176 7.275 66.898 1.00 82.96 405 ASP B O 1
ATOM 6668 N N . THR B 1 424 ? 12.625 5.759 67.518 1.00 87.92 406 THR B N 1
ATOM 6669 C CA . THR B 1 424 ? 11.606 6.774 67.762 1.00 86.16 406 THR B CA 1
ATOM 6670 C C . THR B 1 424 ? 12.073 7.830 68.757 1.00 82.39 406 THR B C 1
ATOM 6671 O O . THR B 1 424 ? 11.660 8.991 68.662 1.00 82.17 406 THR B O 1
ATOM 6675 N N . ALA B 1 425 ? 12.967 7.467 69.680 1.00 78.75 407 ALA B N 1
ATOM 6676 C CA . ALA B 1 425 ? 13.435 8.425 70.678 1.00 73.97 407 ALA B CA 1
ATOM 6677 C C . ALA B 1 425 ? 14.260 9.542 70.047 1.00 71.70 407 ALA B C 1
ATOM 6678 O O . ALA B 1 425 ? 14.054 10.724 70.350 1.00 71.17 407 ALA B O 1
ATOM 6680 N N . SER B 1 426 ? 15.206 9.193 69.170 1.00 67.06 408 SER B N 1
ATOM 6681 C CA . SER B 1 426 ? 16.005 10.230 68.525 1.00 62.65 408 SER B CA 1
ATOM 6682 C C . SER B 1 426 ? 15.163 11.080 67.585 1.00 60.25 408 SER B C 1
ATOM 6683 O O . SER B 1 426 ? 15.395 12.291 67.469 1.00 60.24 408 SER B O 1
ATOM 6686 N N . SER B 1 427 ? 14.171 10.474 66.928 1.00 60.68 409 SER B N 1
ATOM 6687 C CA . SER B 1 427 ? 13.269 11.247 66.083 1.00 62.00 409 SER B CA 1
ATOM 6688 C C . SER B 1 427 ? 12.476 12.250 66.908 1.00 63.18 409 SER B C 1
ATOM 6689 O O . SER B 1 427 ? 12.309 13.407 66.505 1.00 62.63 409 SER B O 1
ATOM 6692 N N . ILE B 1 428 ? 11.978 11.822 68.068 1.00 65.84 410 ILE B N 1
ATOM 6693 C CA . ILE B 1 428 ? 11.261 12.732 68.954 1.00 63.92 410 ILE B CA 1
ATOM 6694 C C . ILE B 1 428 ? 12.170 13.855 69.429 1.00 62.70 410 ILE B C 1
ATOM 6695 O O . ILE B 1 428 ? 11.761 15.019 69.473 1.00 65.12 410 ILE B O 1
ATOM 6700 N N . ALA B 1 429 ? 13.412 13.531 69.793 1.00 54.89 411 ALA B N 1
ATOM 6701 C CA . ALA B 1 429 ? 14.321 14.567 70.277 1.00 48.38 411 ALA B CA 1
ATOM 6702 C C . ALA B 1 429 ? 14.603 15.599 69.192 1.00 49.01 411 ALA B C 1
ATOM 6703 O O . ALA B 1 429 ? 14.555 16.812 69.440 1.00 52.74 411 ALA B O 1
ATOM 6705 N N . ILE B 1 430 ? 14.898 15.136 67.976 1.00 48.32 412 ILE B N 1
ATOM 6706 C CA . ILE B 1 430 ? 15.221 16.064 66.897 1.00 51.07 412 ILE B CA 1
ATOM 6707 C C . ILE B 1 430 ? 13.997 16.892 66.506 1.00 52.40 412 ILE B C 1
ATOM 6708 O O . ILE B 1 430 ? 14.105 18.102 66.264 1.00 56.79 412 ILE B O 1
ATOM 6713 N N . ALA B 1 431 ? 12.810 16.271 66.472 1.00 50.56 413 ALA B N 1
ATOM 6714 C CA . ALA B 1 431 ? 11.595 17.013 66.145 1.00 52.10 413 ALA B CA 1
ATOM 6715 C C . ALA B 1 431 ? 11.262 18.037 67.222 1.00 55.92 413 ALA B C 1
ATOM 6716 O O . ALA B 1 431 ? 10.812 19.146 66.912 1.00 59.99 413 ALA B O 1
ATOM 6718 N N . ALA B 1 432 ? 11.462 17.679 68.492 1.00 56.13 414 ALA B N 1
ATOM 6719 C CA . ALA B 1 432 ? 11.225 18.618 69.579 1.00 58.43 414 ALA B CA 1
ATOM 6720 C C . ALA B 1 432 ? 12.199 19.785 69.516 1.00 66.92 414 ALA B C 1
ATOM 6721 O O . ALA B 1 432 ? 11.814 20.935 69.761 1.00 73.20 414 ALA B O 1
ATOM 6723 N N . SER B 1 433 ? 13.465 19.515 69.186 1.00 69.68 415 SER B N 1
ATOM 6724 C CA . SER B 1 433 ? 14.423 20.606 69.046 1.00 79.97 415 SER B CA 1
ATOM 6725 C C . SER B 1 433 ? 14.019 21.534 67.906 1.00 88.53 415 SER B C 1
ATOM 6726 O O . SER B 1 433 ? 14.078 22.765 68.042 1.00 88.01 415 SER B O 1
ATOM 6729 N N . GLU B 1 434 ? 13.575 20.957 66.785 1.00 97.01 416 GLU B N 1
ATOM 6730 C CA . GLU B 1 434 ? 13.127 21.769 65.657 1.00 99.70 416 GLU B CA 1
ATOM 6731 C C . GLU B 1 434 ? 11.906 22.604 66.025 1.00 99.18 416 GLU B C 1
ATOM 6732 O O . GLU B 1 434 ? 11.806 23.774 65.637 1.00 103.83 416 GLU B O 1
ATOM 6738 N N . ALA B 1 435 ? 10.966 22.021 66.773 1.00 86.37 417 ALA B N 1
ATOM 6739 C CA . ALA B 1 435 ? 9.779 22.761 67.189 1.00 77.89 417 ALA B CA 1
ATOM 6740 C C . ALA B 1 435 ? 10.137 23.902 68.131 1.00 71.73 417 ALA B C 1
ATOM 6741 O O . ALA B 1 435 ? 9.593 25.007 68.014 1.00 76.20 417 ALA B O 1
ATOM 6743 N N . ALA B 1 436 ? 11.045 23.651 69.077 1.00 63.71 418 ALA B N 1
ATOM 6744 C CA . ALA B 1 436 ? 11.461 24.706 69.994 1.00 62.59 418 ALA B CA 1
ATOM 6745 C C . ALA B 1 436 ? 12.162 25.833 69.249 1.00 63.77 418 ALA B C 1
ATOM 6746 O O . ALA B 1 436 ? 11.965 27.012 69.565 1.00 66.47 418 ALA B O 1
ATOM 6748 N N . ALA B 1 437 ? 12.976 25.490 68.248 1.00 62.43 419 ALA B N 1
ATOM 6749 C CA . ALA B 1 437 ? 13.638 26.525 67.459 1.00 64.27 419 ALA B CA 1
ATOM 6750 C C . ALA B 1 437 ? 12.635 27.326 66.634 1.00 64.21 419 ALA B C 1
ATOM 6751 O O . ALA B 1 437 ? 12.732 28.557 66.554 1.00 57.17 419 ALA B O 1
ATOM 6753 N N . LYS B 1 438 ? 11.664 26.648 66.014 1.00 62.61 420 LYS B N 1
ATOM 6754 C CA . LYS B 1 438 ? 10.724 27.333 65.133 1.00 63.26 420 LYS B CA 1
ATOM 6755 C C . LYS B 1 438 ? 9.773 28.227 65.918 1.00 68.80 420 LYS B C 1
ATOM 6756 O O . LYS B 1 438 ? 9.510 29.366 65.514 1.00 74.78 420 LYS B O 1
ATOM 6758 N N . SER B 1 439 ? 9.243 27.734 67.034 1.00 71.54 421 SER B N 1
ATOM 6759 C CA . SER B 1 439 ? 8.298 28.513 67.823 1.00 79.10 421 SER B CA 1
ATOM 6760 C C . SER B 1 439 ? 8.974 29.513 68.750 1.00 86.61 421 SER B C 1
ATOM 6761 O O . SER B 1 439 ? 8.269 30.274 69.423 1.00 89.74 421 SER B O 1
ATOM 6764 N N . ARG B 1 440 ? 10.308 29.543 68.784 1.00 89.54 422 ARG B N 1
ATOM 6765 C CA . ARG B 1 440 ? 11.052 30.359 69.742 1.00 93.66 422 ARG B CA 1
ATOM 6766 C C . ARG B 1 440 ? 10.532 30.089 71.152 1.00 92.18 422 ARG B C 1
ATOM 6767 O O . ARG B 1 440 ? 10.122 30.991 71.887 1.00 93.87 422 ARG B O 1
ATOM 6775 N N . ALA B 1 441 ? 10.520 28.809 71.513 1.00 88.05 423 ALA B N 1
ATOM 6776 C CA . ALA B 1 441 ? 9.972 28.398 72.794 1.00 86.17 423 ALA B CA 1
ATOM 6777 C C . ALA B 1 441 ? 10.818 28.938 73.938 1.00 84.95 423 ALA B C 1
ATOM 6778 O O . ALA B 1 441 ? 12.039 29.072 73.830 1.00 85.65 423 ALA B O 1
ATOM 6780 N N . ALA B 1 442 ? 10.149 29.253 75.047 1.00 81.25 424 ALA B N 1
ATOM 6781 C CA . ALA B 1 442 ? 10.868 29.751 76.211 1.00 78.06 424 ALA B CA 1
ATOM 6782 C C . ALA B 1 442 ? 11.697 28.657 76.863 1.00 68.34 424 ALA B C 1
ATOM 6783 O O . ALA B 1 442 ? 12.758 28.943 77.428 1.00 66.72 424 ALA B O 1
ATOM 6785 N N . ALA B 1 443 ? 11.239 27.409 76.789 1.00 64.28 425 ALA B N 1
ATOM 6786 C CA . ALA B 1 443 ? 11.963 26.282 77.367 1.00 60.76 425 ALA B CA 1
ATOM 6787 C C . ALA B 1 443 ? 11.377 24.980 76.834 1.00 55.49 425 ALA B C 1
ATOM 6788 O O . ALA B 1 443 ? 10.330 24.957 76.173 1.00 54.83 425 ALA B O 1
ATOM 6790 N N . VAL B 1 444 ? 12.084 23.891 77.118 1.00 53.13 426 VAL B N 1
ATOM 6791 C CA . VAL B 1 444 ? 11.586 22.546 76.871 1.00 55.49 426 VAL B CA 1
ATOM 6792 C C . VAL B 1 444 ? 11.605 21.779 78.188 1.00 60.07 426 VAL B C 1
ATOM 6793 O O . VAL B 1 444 ? 12.635 21.713 78.869 1.00 63.87 426 VAL B O 1
ATOM 6797 N N . ILE B 1 445 ? 10.453 21.229 78.547 1.00 59.91 427 ILE B N 1
ATOM 6798 C CA . ILE B 1 445 ? 10.267 20.434 79.749 1.00 58.63 427 ILE B CA 1
ATOM 6799 C C . ILE B 1 445 ? 10.331 18.977 79.330 1.00 57.50 427 ILE B C 1
ATOM 6800 O O . ILE B 1 445 ? 9.624 18.559 78.404 1.00 58.17 427 ILE B O 1
ATOM 6805 N N . VAL B 1 446 ? 11.204 18.217 79.978 1.00 54.21 428 VAL B N 1
ATOM 6806 C CA . VAL B 1 446 ? 11.443 16.820 79.647 1.00 47.71 428 VAL B CA 1
ATOM 6807 C C . VAL B 1 446 ? 11.102 15.988 80.869 1.00 47.40 428 VAL B C 1
ATOM 6808 O O . VAL B 1 446 ? 11.590 16.269 81.970 1.00 51.46 428 VAL B O 1
ATOM 6812 N N . ILE B 1 447 ? 10.277 14.966 80.684 1.00 45.93 429 ILE B N 1
ATOM 6813 C CA . ILE B 1 447 ? 9.990 14.033 81.764 1.00 48.98 429 ILE B CA 1
ATOM 6814 C C . ILE B 1 447 ? 10.815 12.785 81.496 1.00 50.96 429 ILE B C 1
ATOM 6815 O O . ILE B 1 447 ? 10.636 12.119 80.469 1.00 50.43 429 ILE B O 1
ATOM 6820 N N . THR B 1 448 ? 11.714 12.464 82.422 1.00 54.17 430 THR B N 1
ATOM 6821 C CA . THR B 1 448 ? 12.688 11.411 82.187 1.00 54.62 430 THR B CA 1
ATOM 6822 C C . THR B 1 448 ? 13.036 10.712 83.490 1.00 54.28 430 THR B C 1
ATOM 6823 O O . THR B 1 448 ? 13.096 11.342 84.549 1.00 56.54 430 THR B O 1
ATOM 6827 N N . THR B 1 449 ? 13.241 9.400 83.402 1.00 53.09 431 THR B N 1
ATOM 6828 C CA . THR B 1 449 ? 13.734 8.600 84.515 1.00 55.26 431 THR B CA 1
ATOM 6829 C C . THR B 1 449 ? 15.238 8.368 84.429 1.00 58.71 431 THR B C 1
ATOM 6830 O O . THR B 1 449 ? 15.968 8.645 85.384 1.00 59.36 431 THR B O 1
ATOM 6834 N N . SER B 1 450 ? 15.714 7.881 83.282 1.00 64.15 432 SER B N 1
ATOM 6835 C CA . SER B 1 450 ? 17.131 7.591 83.097 1.00 69.72 432 SER B CA 1
ATOM 6836 C C . SER B 1 450 ? 17.942 8.830 82.749 1.00 67.98 432 SER B C 1
ATOM 6837 O O . SER B 1 450 ? 19.129 8.903 83.086 1.00 67.95 432 SER B O 1
ATOM 6840 N N . GLY B 1 451 ? 17.336 9.792 82.066 1.00 70.80 433 GLY B N 1
ATOM 6841 C CA . GLY B 1 451 ? 18.026 10.988 81.632 1.00 75.69 433 GLY B CA 1
ATOM 6842 C C . GLY B 1 451 ? 18.368 11.012 80.160 1.00 80.55 433 GLY B C 1
ATOM 6843 O O . GLY B 1 451 ? 18.793 12.060 79.659 1.00 80.64 433 GLY B O 1
ATOM 6844 N N . ARG B 1 452 ? 18.183 9.891 79.455 1.00 85.57 434 ARG B N 1
ATOM 6845 C CA . ARG B 1 452 ? 18.647 9.784 78.075 1.00 84.54 434 ARG B CA 1
ATOM 6846 C C . ARG B 1 452 ? 17.933 10.769 77.160 1.00 84.42 434 ARG B C 1
ATOM 6847 O O . ARG B 1 452 ? 18.565 11.392 76.302 1.00 87.26 434 ARG B O 1
ATOM 6849 N N . SER B 1 453 ? 16.614 10.913 77.314 1.00 75.08 435 SER B N 1
ATOM 6850 C CA . SER B 1 453 ? 15.859 11.789 76.423 1.00 70.75 435 SER B CA 1
ATOM 6851 C C . SER B 1 453 ? 16.386 13.221 76.469 1.00 71.99 435 SER B C 1
ATOM 6852 O O . SER B 1 453 ? 16.552 13.870 75.425 1.00 78.36 435 SER B O 1
ATOM 6855 N N . ALA B 1 454 ? 16.690 13.718 77.669 1.00 66.38 436 ALA B N 1
ATOM 6856 C CA . ALA B 1 454 ? 17.277 15.046 77.776 1.00 62.13 436 ALA B CA 1
ATOM 6857 C C . ALA B 1 454 ? 18.653 15.102 77.123 1.00 58.76 436 ALA B C 1
ATOM 6858 O O . ALA B 1 454 ? 19.023 16.132 76.557 1.00 60.24 436 ALA B O 1
ATOM 6860 N N . HIS B 1 455 ? 19.416 14.008 77.176 1.00 56.86 437 HIS B N 1
ATOM 6861 C CA . HIS B 1 455 ? 20.715 13.970 76.505 1.00 58.05 437 HIS B CA 1
ATOM 6862 C C . HIS B 1 455 ? 20.561 14.064 74.990 1.00 58.95 437 HIS B C 1
ATOM 6863 O O . HIS B 1 455 ? 21.315 14.785 74.318 1.00 63.54 437 HIS B O 1
ATOM 6870 N N . LEU B 1 456 ? 19.601 13.320 74.433 1.00 54.62 438 LEU B N 1
ATOM 6871 C CA . LEU B 1 456 ? 19.339 13.397 73.001 1.00 51.08 438 LEU B CA 1
ATOM 6872 C C . LEU B 1 456 ? 18.906 14.798 72.599 1.00 49.59 438 LEU B C 1
ATOM 6873 O O . LEU B 1 456 ? 19.287 15.289 71.531 1.00 55.23 438 LEU B O 1
ATOM 6878 N N . ILE B 1 457 ? 18.094 15.453 73.431 1.00 47.82 439 ILE B N 1
ATOM 6879 C CA . ILE B 1 457 ? 17.703 16.827 73.119 1.00 51.39 439 ILE B CA 1
ATOM 6880 C C . ILE B 1 457 ? 18.903 17.771 73.211 1.00 57.32 439 ILE B C 1
ATOM 6881 O O . ILE B 1 457 ? 19.049 18.693 72.398 1.00 56.77 439 ILE B O 1
ATOM 6886 N N . SER B 1 458 ? 19.782 17.554 74.197 1.00 63.87 440 SER B N 1
ATOM 6887 C CA . SER B 1 458 ? 20.975 18.383 74.350 1.00 72.99 440 SER B CA 1
ATOM 6888 C C . SER B 1 458 ? 21.921 18.265 73.169 1.00 79.83 440 SER B C 1
ATOM 6889 O O . SER B 1 458 ? 22.638 19.223 72.857 1.00 80.63 440 SER B O 1
ATOM 6892 N N . LYS B 1 459 ? 21.976 17.093 72.532 1.00 88.45 441 LYS B N 1
ATOM 6893 C CA . LYS B 1 459 ? 22.855 16.942 71.374 1.00 90.68 441 LYS B CA 1
ATOM 6894 C C . LYS B 1 459 ? 22.570 17.997 70.312 1.00 90.02 441 LYS B C 1
ATOM 6895 O O . LYS B 1 459 ? 23.497 18.553 69.712 1.00 93.01 441 LYS B O 1
ATOM 6901 N N . TYR B 1 460 ? 21.293 18.301 70.083 1.00 82.58 442 TYR B N 1
ATOM 6902 C CA . TYR B 1 460 ? 20.879 19.167 68.986 1.00 79.80 442 TYR B CA 1
ATOM 6903 C C . TYR B 1 460 ? 20.969 20.656 69.301 1.00 78.02 442 TYR B C 1
ATOM 6904 O O . TYR B 1 460 ? 20.624 21.467 68.434 1.00 79.60 442 TYR B O 1
ATOM 6913 N N . ARG B 1 461 ? 21.388 21.034 70.510 1.00 74.87 443 ARG B N 1
ATOM 6914 C CA . ARG B 1 461 ? 21.722 22.416 70.852 1.00 74.39 443 ARG B CA 1
ATOM 6915 C C . ARG B 1 461 ? 20.550 23.376 70.683 1.00 78.64 443 ARG B C 1
ATOM 6916 O O . ARG B 1 461 ? 20.598 24.247 69.806 1.00 82.22 443 ARG B O 1
ATOM 6924 N N . PRO B 1 462 ? 19.494 23.273 71.482 1.00 81.90 444 PRO B N 1
ATOM 6925 C CA . PRO B 1 462 ? 18.467 24.316 71.463 1.00 84.94 444 PRO B CA 1
ATOM 6926 C C . PRO B 1 462 ? 18.898 25.521 72.284 1.00 92.69 444 PRO B C 1
ATOM 6927 O O . PRO B 1 462 ? 19.694 25.416 73.221 1.00 95.15 444 PRO B O 1
ATOM 6931 N N . ARG B 1 463 ? 18.357 26.685 71.917 1.00 98.30 445 ARG B N 1
ATOM 6932 C CA . ARG B 1 463 ? 18.683 27.906 72.646 1.00 102.41 445 ARG B CA 1
ATOM 6933 C C . ARG B 1 463 ? 18.022 27.917 74.018 1.00 101.26 445 ARG B C 1
ATOM 6934 O O . ARG B 1 463 ? 18.624 28.358 75.004 1.00 103.22 445 ARG B O 1
ATOM 6942 N N . CYS B 1 464 ? 16.786 27.436 74.095 1.00 89.39 446 CYS B N 1
ATOM 6943 C CA . CYS B 1 464 ? 16.033 27.470 75.332 1.00 77.78 446 CYS B CA 1
ATOM 6944 C C . CYS B 1 464 ? 16.560 26.434 76.322 1.00 69.39 446 CYS B C 1
ATOM 6945 O O . CYS B 1 464 ? 17.200 25.453 75.934 1.00 64.76 446 CYS B O 1
ATOM 6948 N N . PRO B 1 465 ? 16.330 26.653 77.615 1.00 66.33 447 PRO B N 1
ATOM 6949 C CA . PRO B 1 465 ? 16.746 25.672 78.619 1.00 63.56 447 PRO B CA 1
ATOM 6950 C C . PRO B 1 465 ? 15.968 24.376 78.479 1.00 63.49 447 PRO B C 1
ATOM 6951 O O . PRO B 1 465 ? 14.848 24.337 77.963 1.00 59.71 447 PRO B O 1
ATOM 6955 N N . ILE B 1 466 ? 16.579 23.303 78.964 1.00 69.55 448 ILE B N 1
ATOM 6956 C CA . ILE B 1 466 ? 15.983 21.974 78.938 1.00 68.30 448 ILE B CA 1
ATOM 6957 C C . ILE B 1 466 ? 15.688 21.606 80.385 1.00 67.84 448 ILE B C 1
ATOM 6958 O O . ILE B 1 466 ? 16.568 21.124 81.103 1.00 69.81 448 ILE B O 1
ATOM 6963 N N . ILE B 1 467 ? 14.447 21.808 80.820 1.00 62.60 449 ILE B N 1
ATOM 6964 C CA . ILE B 1 467 ? 14.068 21.569 82.208 1.00 58.54 449 ILE B CA 1
ATOM 6965 C C . ILE B 1 467 ? 13.717 20.090 82.316 1.00 52.74 449 ILE B C 1
ATOM 6966 O O . ILE B 1 467 ? 12.631 19.667 81.918 1.00 52.81 449 ILE B O 1
ATOM 6971 N N . ALA B 1 468 ? 14.639 19.298 82.854 1.00 47.53 450 ALA B N 1
ATOM 6972 C CA . ALA B 1 468 ? 14.462 17.853 82.922 1.00 44.48 450 ALA B CA 1
ATOM 6973 C C . ALA B 1 468 ? 13.983 17.474 84.316 1.00 44.33 450 ALA B C 1
ATOM 6974 O O . ALA B 1 468 ? 14.729 17.618 85.285 1.00 47.73 450 ALA B O 1
ATOM 6976 N N . VAL B 1 469 ? 12.759 16.959 84.407 1.00 44.14 451 VAL B N 1
ATOM 6977 C CA . VAL B 1 469 ? 12.133 16.618 85.681 1.00 55.19 451 VAL B CA 1
ATOM 6978 C C . VAL B 1 469 ? 12.314 15.127 85.927 1.00 56.34 451 VAL B C 1
ATOM 6979 O O . VAL B 1 469 ? 11.919 14.300 85.094 1.00 53.46 451 VAL B O 1
ATOM 6983 N N . THR B 1 470 ? 12.879 14.776 87.082 1.00 60.56 452 THR B N 1
ATOM 6984 C CA . THR B 1 470 ? 13.198 13.383 87.363 1.00 64.10 452 THR B CA 1
ATOM 6985 C C . THR B 1 470 ? 12.969 13.071 88.833 1.00 74.37 452 THR B C 1
ATOM 6986 O O . THR B 1 470 ? 13.205 13.905 89.711 1.00 80.18 452 THR B O 1
ATOM 6990 N N . ARG B 1 471 ? 12.511 11.846 89.087 1.00 76.90 453 ARG B N 1
ATOM 6991 C CA . ARG B 1 471 ? 12.401 11.353 90.450 1.00 82.09 453 ARG B CA 1
ATOM 6992 C C . ARG B 1 471 ? 13.755 10.948 91.013 1.00 88.36 453 ARG B C 1
ATOM 6993 O O . ARG B 1 471 ? 13.969 11.038 92.226 1.00 93.26 453 ARG B O 1
ATOM 6995 N N . PHE B 1 472 ? 14.678 10.515 90.156 1.00 90.18 454 PHE B N 1
ATOM 6996 C CA . PHE B 1 472 ? 15.961 9.998 90.612 1.00 94.81 454 PHE B CA 1
ATOM 6997 C C . PHE B 1 472 ? 16.922 11.158 90.839 1.00 95.96 454 PHE B C 1
ATOM 6998 O O . PHE B 1 472 ? 17.143 11.976 89.940 1.00 96.58 454 PHE B O 1
ATOM 7006 N N . ALA B 1 473 ? 17.482 11.234 92.047 1.00 100.81 455 ALA B N 1
ATOM 7007 C CA . ALA B 1 473 ? 18.384 12.332 92.370 1.00 104.88 455 ALA B CA 1
ATOM 7008 C C . ALA B 1 473 ? 19.662 12.256 91.544 1.00 102.29 455 ALA B C 1
ATOM 7009 O O . ALA B 1 473 ? 20.124 13.273 91.017 1.00 102.65 455 ALA B O 1
ATOM 7011 N N . GLN B 1 474 ? 20.234 11.056 91.404 1.00 99.96 456 GLN B N 1
ATOM 7012 C CA . GLN B 1 474 ? 21.547 10.922 90.778 1.00 100.24 456 GLN B CA 1
ATOM 7013 C C . GLN B 1 474 ? 21.512 11.280 89.297 1.00 94.72 456 GLN B C 1
ATOM 7014 O O . GLN B 1 474 ? 22.467 11.869 88.776 1.00 96.38 456 GLN B O 1
ATOM 7020 N N . THR B 1 475 ? 20.434 10.917 88.596 1.00 90.16 457 THR B N 1
ATOM 7021 C CA . THR B 1 475 ? 20.321 11.293 87.188 1.00 84.87 457 THR B CA 1
ATOM 7022 C C . THR B 1 475 ? 20.257 12.807 87.030 1.00 80.25 457 THR B C 1
ATOM 7023 O O . THR B 1 475 ? 20.908 13.374 86.145 1.00 79.62 457 THR B O 1
ATOM 7027 N N . ALA B 1 476 ? 19.470 13.479 87.874 1.00 73.31 458 ALA B N 1
ATOM 7028 C CA . ALA B 1 476 ? 19.433 14.938 87.844 1.00 66.59 458 ALA B CA 1
ATOM 7029 C C . ALA B 1 476 ? 20.806 15.528 88.143 1.00 65.70 458 ALA B C 1
ATOM 7030 O O . ALA B 1 476 ? 21.226 16.501 87.508 1.00 66.78 458 ALA B O 1
ATOM 7032 N N . ARG B 1 477 ? 21.526 14.940 89.098 1.00 66.10 459 ARG B N 1
ATOM 7033 C CA . ARG B 1 477 ? 22.866 15.415 89.430 1.00 66.94 459 ARG B CA 1
ATOM 7034 C C . ARG B 1 477 ? 23.790 15.330 88.221 1.00 63.97 459 ARG B C 1
ATOM 7035 O O . ARG B 1 477 ? 24.439 16.314 87.848 1.00 62.56 459 ARG B O 1
ATOM 7043 N N . GLN B 1 478 ? 23.864 14.153 87.597 1.00 67.24 460 GLN B N 1
ATOM 7044 C CA . GLN B 1 478 ? 24.738 13.950 86.444 1.00 67.46 460 GLN B CA 1
ATOM 7045 C C . GLN B 1 478 ? 24.219 14.608 85.167 1.00 62.56 460 GLN B C 1
ATOM 7046 O O . GLN B 1 478 ? 24.944 14.619 84.167 1.00 63.06 460 GLN B O 1
ATOM 7052 N N . CYS B 1 479 ? 22.988 15.130 85.163 1.00 59.05 461 CYS B N 1
ATOM 7053 C CA . CYS B 1 479 ? 22.498 15.860 83.995 1.00 57.75 461 CYS B CA 1
ATOM 7054 C C . CYS B 1 479 ? 23.338 17.083 83.659 1.00 62.15 461 CYS B C 1
ATOM 7055 O O . CYS B 1 479 ? 23.306 17.540 82.511 1.00 59.98 461 CYS B O 1
ATOM 7058 N N . HIS B 1 480 ? 24.070 17.636 84.629 1.00 71.21 462 HIS B N 1
ATOM 7059 C CA . HIS B 1 480 ? 24.877 18.825 84.375 1.00 74.09 462 HIS B CA 1
ATOM 7060 C C . HIS B 1 480 ? 25.996 18.573 83.371 1.00 73.10 462 HIS B C 1
ATOM 7061 O O . HIS B 1 480 ? 26.568 19.536 82.849 1.00 73.32 462 HIS B O 1
ATOM 7068 N N . LEU B 1 481 ? 26.328 17.308 83.096 1.00 70.92 463 LEU B N 1
ATOM 7069 C CA . LEU B 1 481 ? 27.362 17.003 82.112 1.00 68.69 463 LEU B CA 1
ATOM 7070 C C . LEU B 1 481 ? 26.958 17.397 80.701 1.00 65.21 463 LEU B C 1
ATOM 7071 O O . LEU B 1 481 ? 27.823 17.486 79.825 1.00 69.26 463 LEU B O 1
ATOM 7076 N N . TYR B 1 482 ? 25.675 17.624 80.454 1.00 61.51 464 TYR B N 1
ATOM 7077 C CA . TYR B 1 482 ? 25.180 17.935 79.124 1.00 59.96 464 TYR B CA 1
ATOM 7078 C C . TYR B 1 482 ? 24.811 19.410 79.054 1.00 58.41 464 TYR B C 1
ATOM 7079 O O . TYR B 1 482 ? 24.231 19.959 79.997 1.00 59.20 464 TYR B O 1
ATOM 7088 N N . ARG B 1 483 ? 25.140 20.047 77.932 1.00 55.85 465 ARG B N 1
ATOM 7089 C CA . ARG B 1 483 ? 24.856 21.467 77.778 1.00 52.18 465 ARG B CA 1
ATOM 7090 C C . ARG B 1 483 ? 23.355 21.704 77.689 1.00 50.34 465 ARG B C 1
ATOM 7091 O O . ARG B 1 483 ? 22.649 21.017 76.945 1.00 51.53 465 ARG B O 1
ATOM 7099 N N . GLY B 1 484 ? 22.872 22.692 78.441 1.00 49.65 466 GLY B N 1
ATOM 7100 C CA . GLY B 1 484 ? 21.505 23.146 78.336 1.00 50.55 466 GLY B CA 1
ATOM 7101 C C . GLY B 1 484 ? 20.508 22.466 79.246 1.00 50.90 466 GLY B C 1
ATOM 7102 O O . GLY B 1 484 ? 19.352 22.907 79.304 1.00 48.28 466 GLY B O 1
ATOM 7103 N N . ILE B 1 485 ? 20.905 21.416 79.960 1.00 56.03 467 ILE B N 1
ATOM 7104 C CA . ILE B 1 485 ? 19.993 20.700 80.845 1.00 57.11 467 ILE B CA 1
ATOM 7105 C C . ILE B 1 485 ? 19.997 21.361 82.217 1.00 57.72 467 ILE B C 1
ATOM 7106 O O . ILE B 1 485 ? 21.030 21.405 82.895 1.00 59.35 467 ILE B O 1
ATOM 7111 N N . LEU B 1 486 ? 18.842 21.892 82.613 1.00 55.30 468 LEU B N 1
ATOM 7112 C CA . LEU B 1 486 ? 18.588 22.288 83.987 1.00 56.48 468 LEU B CA 1
ATOM 7113 C C . LEU B 1 486 ? 17.866 21.137 84.672 1.00 55.93 468 LEU B C 1
ATOM 7114 O O . LEU B 1 486 ? 16.709 20.840 84.319 1.00 54.78 468 LEU B O 1
ATOM 7119 N N . PRO B 1 487 ? 18.511 20.429 85.598 1.00 54.79 469 PRO B N 1
ATOM 7120 C CA . PRO B 1 487 ? 17.845 19.315 86.281 1.00 53.01 469 PRO B CA 1
ATOM 7121 C C . PRO B 1 487 ? 16.896 19.801 87.365 1.00 53.57 469 PRO B C 1
ATOM 7122 O O . PRO B 1 487 ? 17.167 20.777 88.069 1.00 57.16 469 PRO B O 1
ATOM 7126 N N . VAL B 1 488 ? 15.763 19.114 87.476 1.00 50.72 470 VAL B N 1
ATOM 7127 C CA . VAL B 1 488 ? 14.739 19.383 88.473 1.00 58.95 470 VAL B CA 1
ATOM 7128 C C . VAL B 1 488 ? 14.371 18.065 89.139 1.00 60.60 470 VAL B C 1
ATOM 7129 O O . VAL B 1 488 ? 14.066 17.082 88.452 1.00 57.98 470 VAL B O 1
ATOM 7133 N N . ILE B 1 489 ? 14.440 18.028 90.466 1.00 65.20 471 ILE B N 1
ATOM 7134 C CA . ILE B 1 489 ? 14.142 16.823 91.236 1.00 64.31 471 ILE B CA 1
ATOM 7135 C C . ILE B 1 489 ? 12.734 16.953 91.796 1.00 65.58 471 ILE B C 1
ATOM 7136 O O . ILE B 1 489 ? 12.399 17.968 92.421 1.00 60.40 471 ILE B O 1
ATOM 7141 N N . TYR B 1 490 ? 11.911 15.933 91.570 1.00 67.00 472 TYR B N 1
ATOM 7142 C CA . TYR B 1 490 ? 10.503 15.921 91.957 1.00 72.05 472 TYR B CA 1
ATOM 7143 C C . TYR B 1 490 ? 10.351 14.962 93.138 1.00 81.19 472 TYR B C 1
ATOM 7144 O O . TYR B 1 490 ? 10.480 13.746 92.968 1.00 79.87 472 TYR B O 1
ATOM 7153 N N . GLU B 1 491 ? 10.083 15.507 94.341 1.00 90.65 473 GLU B N 1
ATOM 7154 C CA . GLU B 1 491 ? 10.011 14.696 95.564 1.00 101.35 473 GLU B CA 1
ATOM 7155 C C . GLU B 1 491 ? 8.643 14.107 95.861 1.00 111.09 473 GLU B C 1
ATOM 7156 O O . GLU B 1 491 ? 8.576 13.032 96.467 1.00 112.72 473 GLU B O 1
ATOM 7162 N N . GLN B 1 492 ? 7.558 14.782 95.487 1.00 119.44 474 GLN B N 1
ATOM 7163 C CA . GLN B 1 492 ? 6.219 14.268 95.759 1.00 129.46 474 GLN B CA 1
ATOM 7164 C C . GLN B 1 492 ? 6.006 12.913 95.096 1.00 134.96 474 GLN B C 1
ATOM 7165 O O . GLN B 1 492 ? 6.291 11.864 95.680 1.00 136.67 474 GLN B O 1
ATOM 7171 N N . GLN B 1 493 ? 5.466 12.954 93.878 1.00 140.67 475 GLN B N 1
ATOM 7172 C CA . GLN B 1 493 ? 5.166 11.805 93.032 1.00 146.27 475 GLN B CA 1
ATOM 7173 C C . GLN B 1 493 ? 4.306 10.787 93.791 1.00 157.57 475 GLN B C 1
ATOM 7174 O O . GLN B 1 493 ? 3.638 11.146 94.769 1.00 162.93 475 GLN B O 1
ATOM 7180 N N . ALA B 1 494 ? 4.285 9.526 93.335 1.00 163.50 476 ALA B N 1
ATOM 7181 C CA . ALA B 1 494 ? 3.491 8.452 93.949 1.00 164.35 476 ALA B CA 1
ATOM 7182 C C . ALA B 1 494 ? 2.002 8.765 93.837 1.00 165.19 476 ALA B C 1
ATOM 7183 O O . ALA B 1 494 ? 1.212 8.465 94.734 1.00 170.12 476 ALA B O 1
ATOM 7185 N N . LEU B 1 495 ? 1.622 9.367 92.714 1.00 156.44 477 LEU B N 1
ATOM 7186 C CA . LEU B 1 495 ? 0.232 9.679 92.430 1.00 153.51 477 LEU B CA 1
ATOM 7187 C C . LEU B 1 495 ? -0.480 8.468 91.839 1.00 142.74 477 LEU B C 1
ATOM 7188 O O . LEU B 1 495 ? 0.120 7.647 91.141 1.00 141.91 477 LEU B O 1
ATOM 7193 N N . GLU B 1 496 ? -1.778 8.366 92.135 1.00 134.20 478 GLU B N 1
ATOM 7194 C CA . GLU B 1 496 ? -2.555 7.208 91.705 1.00 132.52 478 GLU B CA 1
ATOM 7195 C C . GLU B 1 496 ? -2.740 7.182 90.191 1.00 126.97 478 GLU B C 1
ATOM 7196 O O . GLU B 1 496 ? -2.496 6.157 89.543 1.00 124.49 478 GLU B O 1
ATOM 7202 N N . ASP B 1 497 ? -3.177 8.298 89.611 1.00 124.69 479 ASP B N 1
ATOM 7203 C CA . ASP B 1 497 ? -3.378 8.403 88.170 1.00 120.95 479 ASP B CA 1
ATOM 7204 C C . ASP B 1 497 ? -2.062 8.798 87.507 1.00 113.69 479 ASP B C 1
ATOM 7205 O O . ASP B 1 497 ? -1.463 9.818 87.864 1.00 113.06 479 ASP B O 1
ATOM 7210 N N . TRP B 1 498 ? -1.622 7.993 86.537 1.00 107.86 480 TRP B N 1
ATOM 7211 C CA . TRP B 1 498 ? -0.339 8.246 85.887 1.00 101.16 480 TRP B CA 1
ATOM 7212 C C . TRP B 1 498 ? -0.399 9.481 84.993 1.00 96.33 480 TRP B C 1
ATOM 7213 O O . TRP B 1 498 ? 0.571 10.247 84.915 1.00 95.46 480 TRP B O 1
ATOM 7224 N N . LEU B 1 499 ? -1.525 9.692 84.308 1.00 92.96 481 LEU B N 1
ATOM 7225 C CA . LEU B 1 499 ? -1.674 10.887 83.483 1.00 91.52 481 LEU B CA 1
ATOM 7226 C C . LEU B 1 499 ? -1.642 12.145 84.343 1.00 90.99 481 LEU B C 1
ATOM 7227 O O . LEU B 1 499 ? -0.940 13.116 84.028 1.00 91.87 481 LEU B O 1
ATOM 7232 N N . LYS B 1 500 ? -2.398 12.142 85.442 1.00 91.70 482 LYS B N 1
ATOM 7233 C CA . LYS B 1 500 ? -2.358 13.269 86.364 1.00 92.41 482 LYS B CA 1
ATOM 7234 C C . LYS B 1 500 ? -0.965 13.459 86.945 1.00 86.99 482 LYS B C 1
ATOM 7235 O O . LYS B 1 500 ? -0.541 14.596 87.171 1.00 84.23 482 LYS B O 1
ATOM 7241 N N . ASP B 1 501 ? -0.229 12.366 87.168 1.00 86.84 483 ASP B N 1
ATOM 7242 C CA . ASP B 1 501 ? 1.122 12.479 87.713 1.00 88.02 483 ASP B CA 1
ATOM 7243 C C . ASP B 1 501 ? 2.071 13.136 86.715 1.00 87.88 483 ASP B C 1
ATOM 7244 O O . ASP B 1 501 ? 2.876 14.000 87.089 1.00 88.39 483 ASP B O 1
ATOM 7249 N N . VAL B 1 502 ? 1.995 12.740 85.443 1.00 88.48 484 VAL B N 1
ATOM 7250 C CA . VAL B 1 502 ? 2.859 13.357 84.442 1.00 88.90 484 VAL B CA 1
ATOM 7251 C C . VAL B 1 502 ? 2.495 14.829 84.262 1.00 93.19 484 VAL B C 1
ATOM 7252 O O . VAL B 1 502 ? 3.377 15.684 84.102 1.00 91.34 484 VAL B O 1
ATOM 7256 N N . ASP B 1 503 ? 1.198 15.157 84.323 1.00 99.55 485 ASP B N 1
ATOM 7257 C CA . ASP B 1 503 ? 0.800 16.558 84.211 1.00 104.39 485 ASP B CA 1
ATOM 7258 C C . ASP B 1 503 ? 1.283 17.367 85.410 1.00 105.93 485 ASP B C 1
ATOM 7259 O O . ASP B 1 503 ? 1.708 18.518 85.258 1.00 109.10 485 ASP B O 1
ATOM 7264 N N . ALA B 1 504 ? 1.234 16.779 86.607 1.00 103.36 486 ALA B N 1
ATOM 7265 C CA . ALA B 1 504 ? 1.741 17.461 87.793 1.00 101.23 486 ALA B CA 1
ATOM 7266 C C . ALA B 1 504 ? 3.240 17.705 87.690 1.00 96.03 486 ALA B C 1
ATOM 7267 O O . ALA B 1 504 ? 3.727 18.776 88.067 1.00 95.91 486 ALA B O 1
ATOM 7269 N N . ARG B 1 505 ? 3.991 16.724 87.184 1.00 92.39 487 ARG B N 1
ATOM 7270 C CA . ARG B 1 505 ? 5.432 16.912 87.033 1.00 92.39 487 ARG B CA 1
ATOM 7271 C C . ARG B 1 505 ? 5.750 17.982 85.992 1.00 99.69 487 ARG B C 1
ATOM 7272 O O . ARG B 1 505 ? 6.674 18.787 86.178 1.00 100.19 487 ARG B O 1
ATOM 7280 N N . VAL B 1 506 ? 4.989 18.021 84.895 1.00 107.80 488 VAL B N 1
ATOM 7281 C CA . VAL B 1 506 ? 5.211 19.062 83.894 1.00 114.89 488 VAL B CA 1
ATOM 7282 C C . VAL B 1 506 ? 4.871 20.436 84.466 1.00 125.07 488 VAL B C 1
ATOM 7283 O O . VAL B 1 506 ? 5.572 21.423 84.212 1.00 123.70 488 VAL B O 1
ATOM 7287 N N . GLN B 1 507 ? 3.803 20.521 85.261 1.00 135.73 489 GLN B N 1
ATOM 7288 C CA . GLN B 1 507 ? 3.465 21.788 85.900 1.00 141.19 489 GLN B CA 1
ATOM 7289 C C . GLN B 1 507 ? 4.517 22.196 86.923 1.00 140.32 489 GLN B C 1
ATOM 7290 O O . GLN B 1 507 ? 4.766 23.389 87.114 1.00 141.80 489 GLN B O 1
ATOM 7296 N N . TYR B 1 508 ? 5.139 21.225 87.592 1.00 127.96 490 TYR B N 1
ATOM 7297 C CA . TYR B 1 508 ? 6.239 21.539 88.498 1.00 119.07 490 TYR B CA 1
ATOM 7298 C C . TYR B 1 508 ? 7.437 22.082 87.727 1.00 112.28 490 TYR B C 1
ATOM 7299 O O . TYR B 1 508 ? 8.130 22.991 88.201 1.00 114.31 490 TYR B O 1
ATOM 7308 N N . GLY B 1 509 ? 7.700 21.531 86.540 1.00 104.79 491 GLY B N 1
ATOM 7309 C CA . GLY B 1 509 ? 8.716 22.119 85.678 1.00 99.75 491 GLY B CA 1
ATOM 7310 C C . GLY B 1 509 ? 8.372 23.541 85.270 1.00 99.16 491 GLY B C 1
ATOM 7311 O O . GLY B 1 509 ? 9.242 24.417 85.223 1.00 101.14 491 GLY B O 1
ATOM 7312 N N . MET B 1 510 ? 7.091 23.790 84.982 1.00 95.07 492 MET B N 1
ATOM 7313 C CA . MET B 1 510 ? 6.627 25.150 84.710 1.00 91.28 492 MET B CA 1
ATOM 7314 C C . MET B 1 510 ? 6.908 26.065 85.893 1.00 97.13 492 MET B C 1
ATOM 7315 O O . MET B 1 510 ? 7.355 27.206 85.725 1.00 100.93 492 MET B O 1
ATOM 7320 N N . ASP B 1 511 ? 6.601 25.587 87.100 1.00 98.32 493 ASP B N 1
ATOM 7321 C CA . ASP B 1 511 ? 6.829 26.376 88.304 1.00 103.16 493 ASP B CA 1
ATOM 7322 C C . ASP B 1 511 ? 8.309 26.685 88.484 1.00 105.71 493 ASP B C 1
ATOM 7323 O O . ASP B 1 511 ? 8.675 27.807 88.850 1.00 109.63 493 ASP B O 1
ATOM 7328 N N . PHE B 1 512 ? 9.172 25.699 88.234 1.00 107.02 494 PHE B N 1
ATOM 7329 C CA . PHE B 1 512 ? 10.611 25.939 88.298 1.00 114.83 494 PHE B CA 1
ATOM 7330 C C . PHE B 1 512 ? 11.023 27.014 87.302 1.00 128.96 494 PHE B C 1
ATOM 7331 O O . PHE B 1 512 ? 11.792 27.927 87.631 1.00 125.81 494 PHE B O 1
ATOM 7339 N N . GLY B 1 513 ? 10.514 26.918 86.073 1.00 149.62 495 GLY B N 1
ATOM 7340 C CA . GLY B 1 513 ? 10.837 27.914 85.066 1.00 149.40 495 GLY B CA 1
ATOM 7341 C C . GLY B 1 513 ? 10.388 29.311 85.451 1.00 152.07 495 GLY B C 1
ATOM 7342 O O . GLY B 1 513 ? 11.111 30.287 85.238 1.00 154.64 495 GLY B O 1
ATOM 7343 N N . LYS B 1 514 ? 9.191 29.427 86.027 1.00 141.10 496 LYS B N 1
ATOM 7344 C CA . LYS B 1 514 ? 8.696 30.743 86.423 1.00 133.86 496 LYS B CA 1
ATOM 7345 C C . LYS B 1 514 ? 9.476 31.306 87.605 1.00 131.89 496 LYS B C 1
ATOM 7346 O O . LYS B 1 514 ? 9.791 32.502 87.627 1.00 134.87 496 LYS B O 1
ATOM 7352 N N . GLU B 1 515 ? 9.806 30.467 88.591 1.00 126.73 497 GLU B N 1
ATOM 7353 C CA . GLU B 1 515 ? 10.570 30.945 89.741 1.00 125.91 497 GLU B CA 1
ATOM 7354 C C . GLU B 1 515 ? 11.958 31.409 89.318 1.00 121.69 497 GLU B C 1
ATOM 7355 O O . GLU B 1 515 ? 12.414 32.488 89.716 1.00 126.04 497 GLU B O 1
ATOM 7361 N N . ARG B 1 516 ? 12.649 30.601 88.510 1.00 115.18 498 ARG B N 1
ATOM 7362 C CA . ARG B 1 516 ? 13.976 30.989 88.054 1.00 111.76 498 ARG B CA 1
ATOM 7363 C C . ARG B 1 516 ? 13.925 32.151 87.071 1.00 117.12 498 ARG B C 1
ATOM 7364 O O . ARG B 1 516 ? 14.908 32.890 86.950 1.00 117.21 498 ARG B O 1
ATOM 7372 N N . GLY B 1 517 ? 12.808 32.335 86.378 1.00 110.02 499 GLY B N 1
ATOM 7373 C CA . GLY B 1 517 ? 12.685 33.381 85.387 1.00 118.17 499 GLY B CA 1
ATOM 7374 C C . GLY B 1 517 ? 12.898 32.958 83.951 1.00 122.34 499 GLY B C 1
ATOM 7375 O O . GLY B 1 517 ? 13.111 33.829 83.100 1.00 128.71 499 GLY B O 1
ATOM 7376 N N . PHE B 1 518 ? 12.855 31.654 83.655 1.00 118.44 500 PHE B N 1
ATOM 7377 C CA . PHE B 1 518 ? 13.012 31.204 82.274 1.00 116.34 500 PHE B CA 1
ATOM 7378 C C . PHE B 1 518 ? 11.865 31.691 81.399 1.00 113.74 500 PHE B C 1
ATOM 7379 O O . PHE B 1 518 ? 12.081 32.114 80.257 1.00 113.56 500 PHE B O 1
ATOM 7387 N N . LEU B 1 519 ? 10.642 31.643 81.918 1.00 108.14 501 LEU B N 1
ATOM 7388 C CA . LEU B 1 519 ? 9.451 31.891 81.124 1.00 103.82 501 LEU B CA 1
ATOM 7389 C C . LEU B 1 519 ? 8.427 32.664 81.943 1.00 100.69 501 LEU B C 1
ATOM 7390 O O . LEU B 1 519 ? 8.522 32.770 83.168 1.00 101.53 501 LEU B O 1
ATOM 7395 N N . LYS B 1 520 ? 7.433 33.203 81.242 1.00 97.78 502 LYS B N 1
ATOM 7396 C CA . LYS B 1 520 ? 6.354 33.976 81.840 1.00 99.13 502 LYS B CA 1
ATOM 7397 C C . LYS B 1 520 ? 5.044 33.596 81.156 1.00 98.82 502 LYS B C 1
ATOM 7398 O O . LYS B 1 520 ? 5.067 32.885 80.141 1.00 94.61 502 LYS B O 1
ATOM 7404 N N . PRO B 1 521 ? 3.891 34.016 81.681 1.00 105.19 503 PRO B N 1
ATOM 7405 C CA . PRO B 1 521 ? 2.626 33.701 81.006 1.00 107.10 503 PRO B CA 1
ATOM 7406 C C . PRO B 1 521 ? 2.610 34.237 79.583 1.00 104.84 503 PRO B C 1
ATOM 7407 O O . PRO B 1 521 ? 3.080 35.343 79.308 1.00 107.28 503 PRO B O 1
ATOM 7411 N N . GLY B 1 522 ? 2.066 33.433 78.673 1.00 101.06 504 GLY B N 1
ATOM 7412 C CA . GLY B 1 522 ? 1.992 33.785 77.274 1.00 101.31 504 GLY B CA 1
ATOM 7413 C C . GLY B 1 522 ? 3.118 33.230 76.430 1.00 96.77 504 GLY B C 1
ATOM 7414 O O . GLY B 1 522 ? 3.037 33.295 75.196 1.00 97.41 504 GLY B O 1
ATOM 7415 N N . ASN B 1 523 ? 4.175 32.688 77.059 1.00 91.84 505 ASN B N 1
ATOM 7416 C CA . ASN B 1 523 ? 5.224 32.116 76.234 1.00 86.40 505 ASN B CA 1
ATOM 7417 C C . ASN B 1 523 ? 4.898 30.668 75.889 1.00 84.79 505 ASN B C 1
ATOM 7418 O O . ASN B 1 523 ? 4.321 29.943 76.706 1.00 86.38 505 ASN B O 1
ATOM 7423 N N . PRO B 1 524 ? 5.263 30.216 74.693 1.00 81.70 506 PRO B N 1
ATOM 7424 C CA . PRO B 1 524 ? 5.115 28.799 74.368 1.00 75.41 506 PRO B CA 1
ATOM 7425 C C . PRO B 1 524 ? 6.365 28.031 74.759 1.00 68.73 506 PRO B C 1
ATOM 7426 O O . PRO B 1 524 ? 7.488 28.535 74.707 1.00 68.00 506 PRO B O 1
ATOM 7430 N N . VAL B 1 525 ? 6.152 26.781 75.168 1.00 65.57 507 VAL B N 1
ATOM 7431 C CA . VAL B 1 525 ? 7.237 25.884 75.536 1.00 62.40 507 VAL B CA 1
ATOM 7432 C C . VAL B 1 525 ? 6.916 24.507 74.983 1.00 63.13 507 VAL B C 1
ATOM 7433 O O . VAL B 1 525 ? 5.759 24.170 74.718 1.00 66.52 507 VAL B O 1
ATOM 7437 N N . VAL B 1 526 ? 7.957 23.693 74.846 1.00 60.45 508 VAL B N 1
ATOM 7438 C CA . VAL B 1 526 ? 7.805 22.336 74.333 1.00 57.86 508 VAL B CA 1
ATOM 7439 C C . VAL B 1 526 ? 7.858 21.383 75.513 1.00 56.48 508 VAL B C 1
ATOM 7440 O O . VAL B 1 526 ? 8.715 21.523 76.387 1.00 55.90 508 VAL B O 1
ATOM 7444 N N . VAL B 1 527 ? 6.931 20.431 75.551 1.00 57.30 509 VAL B N 1
ATOM 7445 C CA . VAL B 1 527 ? 6.844 19.432 76.605 1.00 56.83 509 VAL B CA 1
ATOM 7446 C C . VAL B 1 527 ? 6.957 18.058 75.967 1.00 55.71 509 VAL B C 1
ATOM 7447 O O . VAL B 1 527 ? 6.199 17.729 75.047 1.00 57.47 509 VAL B O 1
ATOM 7451 N N . VAL B 1 528 ? 7.896 17.257 76.461 1.00 54.49 510 VAL B N 1
ATOM 7452 C CA . VAL B 1 528 ? 8.104 15.893 75.998 1.00 53.66 510 VAL B CA 1
ATOM 7453 C C . VAL B 1 528 ? 7.931 14.963 77.191 1.00 67.74 510 VAL B C 1
ATOM 7454 O O . VAL B 1 528 ? 8.590 15.130 78.228 1.00 72.75 510 VAL B O 1
ATOM 7458 N N . THR B 1 529 ? 7.012 14.012 77.050 1.00 75.71 511 THR B N 1
ATOM 7459 C CA . THR B 1 529 ? 6.684 13.046 78.087 1.00 86.53 511 THR B CA 1
ATOM 7460 C C . THR B 1 529 ? 6.724 11.666 77.458 1.00 93.90 511 THR B C 1
ATOM 7461 O O . THR B 1 529 ? 7.514 11.437 76.540 1.00 90.68 511 THR B O 1
ATOM 7465 N N . GLY B 1 530 ? 5.853 10.762 77.897 1.00 104.97 512 GLY B N 1
ATOM 7466 C CA . GLY B 1 530 ? 5.815 9.446 77.298 1.00 106.41 512 GLY B CA 1
ATOM 7467 C C . GLY B 1 530 ? 4.428 8.953 76.938 1.00 109.83 512 GLY B C 1
ATOM 7468 O O . GLY B 1 530 ? 3.468 9.729 76.950 1.00 110.15 512 GLY B O 1
ATOM 7469 N N . TRP B 1 531 ? 4.300 7.658 76.646 1.00 110.49 513 TRP B N 1
ATOM 7470 C CA . TRP B 1 531 ? 3.006 7.067 76.329 1.00 114.01 513 TRP B CA 1
ATOM 7471 C C . TRP B 1 531 ? 2.544 6.062 77.364 1.00 125.30 513 TRP B C 1
ATOM 7472 O O . TRP B 1 531 ? 1.338 5.904 77.561 1.00 125.55 513 TRP B O 1
ATOM 7483 N N . LYS B 1 532 ? 3.476 5.371 78.012 1.00 136.02 514 LYS B N 1
ATOM 7484 C CA . LYS B 1 532 ? 3.160 4.387 79.030 1.00 151.48 514 LYS B CA 1
ATOM 7485 C C . LYS B 1 532 ? 4.184 4.505 80.146 1.00 155.01 514 LYS B C 1
ATOM 7486 O O . LYS B 1 532 ? 5.341 4.861 79.911 1.00 155.34 514 LYS B O 1
ATOM 7488 N N . GLN B 1 533 ? 3.740 4.219 81.369 1.00 158.52 515 GLN B N 1
ATOM 7489 C CA . GLN B 1 533 ? 4.632 4.240 82.519 1.00 158.12 515 GLN B CA 1
ATOM 7490 C C . GLN B 1 533 ? 5.784 3.272 82.289 1.00 156.97 515 GLN B C 1
ATOM 7491 O O . GLN B 1 533 ? 5.605 2.055 82.382 1.00 161.69 515 GLN B O 1
ATOM 7493 N N . GLY B 1 534 ? 6.958 3.797 81.970 1.00 152.74 516 GLY B N 1
ATOM 7494 C CA . GLY B 1 534 ? 8.112 2.968 81.648 1.00 152.99 516 GLY B CA 1
ATOM 7495 C C . GLY B 1 534 ? 9.400 3.626 82.046 1.00 148.86 516 GLY B C 1
ATOM 7496 O O . GLY B 1 534 ? 9.470 4.303 83.082 1.00 154.39 516 GLY B O 1
ATOM 7497 N N . SER B 1 535 ? 10.433 3.436 81.228 1.00 141.14 517 SER B N 1
ATOM 7498 C CA . SER B 1 535 ? 11.761 3.958 81.523 1.00 135.74 517 SER B CA 1
ATOM 7499 C C . SER B 1 535 ? 12.592 4.047 80.250 1.00 127.98 517 SER B C 1
ATOM 7500 O O . SER B 1 535 ? 13.574 3.316 80.089 1.00 128.43 517 SER B O 1
ATOM 7503 N N . GLY B 1 536 ? 12.206 4.938 79.343 1.00 120.73 518 GLY B N 1
ATOM 7504 C CA . GLY B 1 536 ? 12.894 5.060 78.074 1.00 118.57 518 GLY B CA 1
ATOM 7505 C C . GLY B 1 536 ? 11.964 4.864 76.896 1.00 117.74 518 GLY B C 1
ATOM 7506 O O . GLY B 1 536 ? 12.237 4.061 75.999 1.00 119.92 518 GLY B O 1
ATOM 7507 N N . PHE B 1 537 ? 10.859 5.600 76.896 1.00 110.34 519 PHE B N 1
ATOM 7508 C CA . PHE B 1 537 ? 9.827 5.474 75.878 1.00 102.46 519 PHE B CA 1
ATOM 7509 C C . PHE B 1 537 ? 9.546 6.789 75.171 1.00 97.64 519 PHE B C 1
ATOM 7510 O O . PHE B 1 537 ? 9.549 6.838 73.935 1.00 96.45 519 PHE B O 1
ATOM 7518 N N . THR B 1 538 ? 9.308 7.861 75.927 1.00 94.81 520 THR B N 1
ATOM 7519 C CA . THR B 1 538 ? 9.036 9.190 75.386 1.00 90.05 520 THR B CA 1
ATOM 7520 C C . THR B 1 538 ? 7.932 9.175 74.317 1.00 90.26 520 THR B C 1
ATOM 7521 O O . THR B 1 538 ? 6.787 8.804 74.601 1.00 94.54 520 THR B O 1
ATOM 7525 N N . ASN B 1 539 ? 8.280 9.597 73.100 1.00 85.44 521 ASN B N 1
ATOM 7526 C CA . ASN B 1 539 ? 7.458 9.711 71.883 1.00 84.69 521 ASN B CA 1
ATOM 7527 C C . ASN B 1 539 ? 6.242 10.632 71.990 1.00 85.62 521 ASN B C 1
ATOM 7528 O O . ASN B 1 539 ? 5.273 10.448 71.251 1.00 89.71 521 ASN B O 1
ATOM 7533 N N . THR B 1 540 ? 6.258 11.644 72.848 1.00 84.93 522 THR B N 1
ATOM 7534 C CA . THR B 1 540 ? 5.190 12.632 72.845 1.00 85.94 522 THR B CA 1
ATOM 7535 C C . THR B 1 540 ? 5.795 14.028 72.838 1.00 79.82 522 THR B C 1
ATOM 7536 O O . THR B 1 540 ? 6.754 14.297 73.565 1.00 80.77 522 THR B O 1
ATOM 7540 N N . ILE B 1 541 ? 5.225 14.921 72.031 1.00 74.01 523 ILE B N 1
ATOM 7541 C CA . ILE B 1 541 ? 5.652 16.318 71.980 1.00 68.57 523 ILE B CA 1
ATOM 7542 C C . ILE B 1 541 ? 4.421 17.213 71.949 1.00 69.67 523 ILE B C 1
ATOM 7543 O O . ILE B 1 541 ? 3.488 16.961 71.180 1.00 73.04 523 ILE B O 1
ATOM 7548 N N . ARG B 1 542 ? 4.413 18.256 72.781 1.00 68.80 524 ARG B N 1
ATOM 7549 C CA . ARG B 1 542 ? 3.315 19.212 72.793 1.00 69.81 524 ARG B CA 1
ATOM 7550 C C . ARG B 1 542 ? 3.873 20.613 72.991 1.00 66.13 524 ARG B C 1
ATOM 7551 O O . ARG B 1 542 ? 4.890 20.801 73.656 1.00 63.34 524 ARG B O 1
ATOM 7559 N N . ILE B 1 543 ? 3.225 21.596 72.375 1.00 68.45 525 ILE B N 1
ATOM 7560 C CA . ILE B 1 543 ? 3.546 22.999 72.608 1.00 69.55 525 ILE B CA 1
ATOM 7561 C C . ILE B 1 543 ? 2.453 23.572 73.498 1.00 76.25 525 ILE B C 1
ATOM 7562 O O . ILE B 1 543 ? 1.270 23.544 73.137 1.00 76.44 525 ILE B O 1
ATOM 7567 N N . VAL B 1 544 ? 2.847 24.102 74.655 1.00 82.82 526 VAL B N 1
ATOM 7568 C CA . VAL B 1 544 ? 1.906 24.594 75.654 1.00 91.70 526 VAL B CA 1
ATOM 7569 C C . VAL B 1 544 ? 2.342 25.978 76.110 1.00 95.12 526 VAL B C 1
ATOM 7570 O O . VAL B 1 544 ? 3.539 26.248 76.256 1.00 89.91 526 VAL B O 1
ATOM 7574 N N . ASN B 1 545 ? 1.370 26.864 76.300 1.00 106.02 527 ASN B N 1
ATOM 7575 C CA . ASN B 1 545 ? 1.610 28.204 76.810 1.00 111.74 527 ASN B CA 1
ATOM 7576 C C . ASN B 1 545 ? 1.505 28.216 78.333 1.00 111.63 527 ASN B C 1
ATOM 7577 O O . ASN B 1 545 ? 0.847 27.369 78.942 1.00 113.78 527 ASN B O 1
ATOM 7582 N N . VAL B 1 546 ? 2.147 29.200 78.938 1.00 102.83 528 VAL B N 1
ATOM 7583 C CA . VAL B 1 546 ? 2.227 29.316 80.389 1.00 95.80 528 VAL B CA 1
ATOM 7584 C C . VAL B 1 546 ? 1.058 30.150 80.901 1.00 96.74 528 VAL B C 1
ATOM 7585 O O . VAL B 1 546 ? 0.525 31.013 80.195 1.00 101.94 528 VAL B O 1
ATOM 7589 N N . GLU B 1 547 ? 0.644 29.885 82.140 1.00 90.97 529 GLU B N 1
ATOM 7590 C CA . GLU B 1 547 ? -0.488 30.584 82.744 1.00 90.52 529 GLU B CA 1
ATOM 7591 C C . GLU B 1 547 ? -0.052 31.494 83.895 1.00 82.55 529 GLU B C 1
ATOM 7592 O O . GLU B 1 547 ? -0.539 32.614 84.048 1.00 80.61 529 GLU B O 1
ATOM 7598 N N . ASN C 1 36 ? 29.292 9.756 51.133 1.00 180.02 18 ASN C N 1
ATOM 7599 C CA . ASN C 1 36 ? 28.343 8.650 51.031 1.00 179.57 18 ASN C CA 1
ATOM 7600 C C . ASN C 1 36 ? 26.902 8.929 51.505 1.00 177.94 18 ASN C C 1
ATOM 7601 O O . ASN C 1 36 ? 26.263 8.028 52.050 1.00 181.30 18 ASN C O 1
ATOM 7606 N N . PRO C 1 37 ? 26.364 10.154 51.300 1.00 172.47 19 PRO C N 1
ATOM 7607 C CA . PRO C 1 37 ? 25.020 10.426 51.816 1.00 171.57 19 PRO C CA 1
ATOM 7608 C C . PRO C 1 37 ? 23.959 10.332 50.735 1.00 169.56 19 PRO C C 1
ATOM 7609 O O . PRO C 1 37 ? 24.098 9.575 49.769 1.00 168.96 19 PRO C O 1
ATOM 7613 N N . GLU C 1 38 ? 22.893 11.107 50.896 1.00 169.50 20 GLU C N 1
ATOM 7614 C CA . GLU C 1 38 ? 21.883 11.266 49.852 1.00 168.79 20 GLU C CA 1
ATOM 7615 C C . GLU C 1 38 ? 22.075 12.605 49.142 1.00 169.60 20 GLU C C 1
ATOM 7616 O O . GLU C 1 38 ? 21.207 13.481 49.162 1.00 167.36 20 GLU C O 1
ATOM 7622 N N . SER C 1 39 ? 23.265 12.755 48.548 1.00 172.74 21 SER C N 1
ATOM 7623 C CA . SER C 1 39 ? 23.609 13.879 47.679 1.00 169.42 21 SER C CA 1
ATOM 7624 C C . SER C 1 39 ? 23.913 15.177 48.416 1.00 166.48 21 SER C C 1
ATOM 7625 O O . SER C 1 39 ? 23.072 15.702 49.152 1.00 165.18 21 SER C O 1
ATOM 7628 N N . VAL C 1 40 ? 25.127 15.693 48.219 1.00 162.60 22 VAL C N 1
ATOM 7629 C CA . VAL C 1 40 ? 25.517 16.967 48.812 1.00 157.59 22 VAL C CA 1
ATOM 7630 C C . VAL C 1 40 ? 24.922 18.131 48.024 1.00 147.13 22 VAL C C 1
ATOM 7631 O O . VAL C 1 40 ? 24.445 19.110 48.608 1.00 146.48 22 VAL C O 1
ATOM 7635 N N . SER C 1 41 ? 24.931 18.042 46.694 1.00 137.62 23 SER C N 1
ATOM 7636 C CA . SER C 1 41 ? 24.512 19.123 45.813 1.00 125.14 23 SER C CA 1
ATOM 7637 C C . SER C 1 41 ? 23.378 18.656 44.907 1.00 117.70 23 SER C C 1
ATOM 7638 O O . SER C 1 41 ? 23.079 17.464 44.804 1.00 117.55 23 SER C O 1
ATOM 7641 N N . HIS C 1 42 ? 22.744 19.628 44.242 1.00 110.71 24 HIS C N 1
ATOM 7642 C CA . HIS C 1 42 ? 21.618 19.327 43.360 1.00 106.66 24 HIS C CA 1
ATOM 7643 C C . HIS C 1 42 ? 22.059 18.490 42.165 1.00 104.82 24 HIS C C 1
ATOM 7644 O O . HIS C 1 42 ? 21.351 17.564 41.746 1.00 105.55 24 HIS C O 1
ATOM 7651 N N . LEU C 1 43 ? 23.222 18.813 41.595 1.00 103.27 25 LEU C N 1
ATOM 7652 C CA . LEU C 1 43 ? 23.765 18.017 40.500 1.00 100.97 25 LEU C CA 1
ATOM 7653 C C . LEU C 1 43 ? 24.024 16.584 40.947 1.00 103.42 25 LEU C C 1
ATOM 7654 O O . LEU C 1 43 ? 23.682 15.625 40.243 1.00 105.38 25 LEU C O 1
ATOM 7659 N N . GLU C 1 44 ? 24.642 16.421 42.119 1.00 103.37 26 GLU C N 1
ATOM 7660 C CA . GLU C 1 44 ? 24.872 15.084 42.651 1.00 104.46 26 GLU C CA 1
ATOM 7661 C C . GLU C 1 44 ? 23.556 14.367 42.929 1.00 97.59 26 GLU C C 1
ATOM 7662 O O . GLU C 1 44 ? 23.482 13.138 42.812 1.00 97.81 26 GLU C O 1
ATOM 7668 N N . HIS C 1 45 ? 22.508 15.113 43.294 1.00 94.72 27 HIS C N 1
ATOM 7669 C CA . HIS C 1 45 ? 21.191 14.506 43.469 1.00 95.57 27 HIS C CA 1
ATOM 7670 C C . HIS C 1 45 ? 20.660 13.957 42.155 1.00 97.33 27 HIS C C 1
ATOM 7671 O O . HIS C 1 45 ? 20.239 12.797 42.081 1.00 100.02 27 HIS C O 1
ATOM 7678 N N . MET C 1 46 ? 20.679 14.778 41.101 1.00 96.91 28 MET C N 1
ATOM 7679 C CA . MET C 1 46 ? 20.202 14.313 39.802 1.00 94.96 28 MET C CA 1
ATOM 7680 C C . MET C 1 46 ? 21.016 13.125 39.304 1.00 96.90 28 MET C C 1
ATOM 7681 O O . MET C 1 46 ? 20.472 12.213 38.671 1.00 95.11 28 MET C O 1
ATOM 7686 N N . CYS C 1 47 ? 22.322 13.114 39.582 1.00 100.75 29 CYS C N 1
ATOM 7687 C CA . CYS C 1 47 ? 23.136 11.967 39.191 1.00 108.31 29 CYS C CA 1
ATOM 7688 C C . CYS C 1 47 ? 22.702 10.698 39.909 1.00 112.85 29 CYS C C 1
ATOM 7689 O O . CYS C 1 47 ? 22.823 9.601 39.354 1.00 117.04 29 CYS C O 1
ATOM 7692 N N . SER C 1 48 ? 22.193 10.825 41.134 1.00 113.59 30 SER C N 1
ATOM 7693 C CA . SER C 1 48 ? 21.879 9.672 41.969 1.00 121.23 30 SER C CA 1
ATOM 7694 C C . SER C 1 48 ? 20.523 9.043 41.666 1.00 127.16 30 SER C C 1
ATOM 7695 O O . SER C 1 48 ? 20.182 8.034 42.294 1.00 128.85 30 SER C O 1
ATOM 7698 N N . LEU C 1 49 ? 19.742 9.604 40.745 1.00 139.26 31 LEU C N 1
ATOM 7699 C CA . LEU C 1 49 ? 18.454 9.015 40.399 1.00 154.83 31 LEU C CA 1
ATOM 7700 C C . LEU C 1 49 ? 18.653 7.651 39.747 1.00 164.74 31 LEU C C 1
ATOM 7701 O O . LEU C 1 49 ? 19.455 7.504 38.819 1.00 169.00 31 LEU C O 1
ATOM 7706 N N . ASP C 1 50 ? 17.917 6.655 40.235 1.00 169.13 32 ASP C N 1
ATOM 7707 C CA . ASP C 1 50 ? 18.055 5.276 39.783 1.00 174.59 32 ASP C CA 1
ATOM 7708 C C . ASP C 1 50 ? 16.684 4.772 39.362 1.00 172.55 32 ASP C C 1
ATOM 7709 O O . ASP C 1 50 ? 15.735 4.818 40.151 1.00 172.09 32 ASP C O 1
ATOM 7714 N N . ILE C 1 51 ? 16.580 4.303 38.117 1.00 167.88 33 ILE C N 1
ATOM 7715 C CA . ILE C 1 51 ? 15.315 3.754 37.637 1.00 163.42 33 ILE C CA 1
ATOM 7716 C C . ILE C 1 51 ? 14.990 2.429 38.317 1.00 162.46 33 ILE C C 1
ATOM 7717 O O . ILE C 1 51 ? 13.817 2.054 38.426 1.00 162.65 33 ILE C O 1
ATOM 7722 N N . ASP C 1 52 ? 16.007 1.697 38.779 1.00 161.00 34 ASP C N 1
ATOM 7723 C CA . ASP C 1 52 ? 15.754 0.425 39.450 1.00 161.42 34 ASP C CA 1
ATOM 7724 C C . ASP C 1 52 ? 15.157 0.617 40.839 1.00 164.47 34 ASP C C 1
ATOM 7725 O O . ASP C 1 52 ? 14.427 -0.257 41.322 1.00 166.61 34 ASP C O 1
ATOM 7730 N N . SER C 1 53 ? 15.452 1.736 41.496 1.00 165.36 35 SER C N 1
ATOM 7731 C CA . SER C 1 53 ? 14.933 1.977 42.837 1.00 170.13 35 SER C CA 1
ATOM 7732 C C . SER C 1 53 ? 13.418 2.136 42.775 1.00 172.57 35 SER C C 1
ATOM 7733 O O . SER C 1 53 ? 12.908 3.069 42.145 1.00 169.39 35 SER C O 1
ATOM 7736 N N . GLN C 1 54 ? 12.702 1.222 43.422 1.00 179.01 36 GLN C N 1
ATOM 7737 C CA . GLN C 1 54 ? 11.249 1.197 43.345 1.00 182.29 36 GLN C CA 1
ATOM 7738 C C . GLN C 1 54 ? 10.635 2.283 44.220 1.00 185.58 36 GLN C C 1
ATOM 7739 O O . GLN C 1 54 ? 11.146 2.600 45.299 1.00 183.42 36 GLN C O 1
ATOM 7745 N N . THR C 1 55 ? 9.539 2.862 43.739 1.00 189.03 37 THR C N 1
ATOM 7746 C CA . THR C 1 55 ? 8.816 3.896 44.461 1.00 196.24 37 THR C CA 1
ATOM 7747 C C . THR C 1 55 ? 7.788 3.280 45.410 1.00 209.18 37 THR C C 1
ATOM 7748 O O . THR C 1 55 ? 7.467 2.092 45.341 1.00 211.68 37 THR C O 1
ATOM 7752 N N . ALA C 1 56 ? 7.272 4.116 46.307 1.00 219.46 38 ALA C N 1
ATOM 7753 C CA . ALA C 1 56 ? 6.204 3.710 47.205 1.00 230.85 38 ALA C CA 1
ATOM 7754 C C . ALA C 1 56 ? 4.872 3.652 46.464 1.00 235.23 38 ALA C C 1
ATOM 7755 O O . ALA C 1 56 ? 4.674 4.298 45.432 1.00 235.91 38 ALA C O 1
ATOM 7757 N N . PHE C 1 57 ? 3.950 2.856 47.011 1.00 238.32 39 PHE C N 1
ATOM 7758 C CA . PHE C 1 57 ? 2.653 2.675 46.366 1.00 238.39 39 PHE C CA 1
ATOM 7759 C C . PHE C 1 57 ? 1.817 3.948 46.409 1.00 232.49 39 PHE C C 1
ATOM 7760 O O . PHE C 1 57 ? 1.028 4.199 45.492 1.00 231.93 39 PHE C O 1
ATOM 7768 N N . VAL C 1 58 ? 1.968 4.756 47.460 1.00 212.68 40 VAL C N 1
ATOM 7769 C CA . VAL C 1 58 ? 1.117 5.926 47.631 1.00 195.11 40 VAL C CA 1
ATOM 7770 C C . VAL C 1 58 ? 1.463 6.981 46.589 1.00 161.60 40 VAL C C 1
ATOM 7771 O O . VAL C 1 58 ? 2.634 7.193 46.250 1.00 163.08 40 VAL C O 1
ATOM 7775 N N . ARG C 1 59 ? 0.436 7.663 46.088 1.00 129.44 41 ARG C N 1
ATOM 7776 C CA . ARG C 1 59 ? 0.580 8.777 45.159 1.00 105.88 41 ARG C CA 1
ATOM 7777 C C . ARG C 1 59 ? -0.027 10.008 45.816 1.00 94.65 41 ARG C C 1
ATOM 7778 O O . ARG C 1 59 ? -1.235 10.050 46.065 1.00 92.87 41 ARG C O 1
ATOM 7786 N N . LEU C 1 60 ? 0.814 11.004 46.100 1.00 81.60 42 LEU C N 1
ATOM 7787 C CA . LEU C 1 60 ? 0.431 12.126 46.950 1.00 72.88 42 LEU C CA 1
ATOM 7788 C C . LEU C 1 60 ? -0.283 13.241 46.190 1.00 66.72 42 LEU C C 1
ATOM 7789 O O . LEU C 1 60 ? -1.226 13.839 46.721 1.00 67.05 42 LEU C O 1
ATOM 7794 N N . SER C 1 61 ? 0.137 13.539 44.964 1.00 63.35 43 SER C N 1
ATOM 7795 C CA . SER C 1 61 ? -0.404 14.683 44.241 1.00 62.03 43 SER C CA 1
ATOM 7796 C C . SER C 1 61 ? -1.760 14.347 43.633 1.00 67.92 43 SER C C 1
ATOM 7797 O O . SER C 1 61 ? -1.964 13.255 43.096 1.00 71.85 43 SER C O 1
ATOM 7800 N N . GLY C 1 62 ? -2.689 15.299 43.713 1.00 66.18 44 GLY C N 1
ATOM 7801 C CA . GLY C 1 62 ? -4.023 15.071 43.194 1.00 48.02 44 GLY C CA 1
ATOM 7802 C C . GLY C 1 62 ? -4.092 15.205 41.684 1.00 71.35 44 GLY C C 1
ATOM 7803 O O . GLY C 1 62 ? -3.331 15.944 41.060 1.00 69.33 44 GLY C O 1
ATOM 7804 N N . ILE C 1 63 ? -5.041 14.480 41.093 1.00 74.23 45 ILE C N 1
ATOM 7805 C CA . ILE C 1 63 ? -5.278 14.488 39.653 1.00 72.25 45 ILE C CA 1
ATOM 7806 C C . ILE C 1 63 ? -6.647 15.099 39.401 1.00 72.71 45 ILE C C 1
ATOM 7807 O O . ILE C 1 63 ? -7.652 14.634 39.952 1.00 75.01 45 ILE C O 1
ATOM 7812 N N . ILE C 1 64 ? -6.690 16.122 38.554 1.00 70.90 46 ILE C N 1
ATOM 7813 C CA . ILE C 1 64 ? -7.920 16.833 38.233 1.00 71.68 46 ILE C CA 1
ATOM 7814 C C . ILE C 1 64 ? -8.327 16.467 36.815 1.00 70.65 46 ILE C C 1
ATOM 7815 O O . ILE C 1 64 ? -7.497 16.490 35.898 1.00 70.43 46 ILE C O 1
ATOM 7820 N N . CYS C 1 65 ? -9.598 16.122 36.636 1.00 71.28 47 CYS C N 1
ATOM 7821 C CA . CYS C 1 65 ? -10.114 15.689 35.346 1.00 74.04 47 CYS C CA 1
ATOM 7822 C C . CYS C 1 65 ? -11.309 16.541 34.950 1.00 76.46 47 CYS C C 1
ATOM 7823 O O . CYS C 1 65 ? -12.235 16.726 35.747 1.00 77.70 47 CYS C O 1
ATOM 7826 N N . THR C 1 66 ? -11.284 17.056 33.724 1.00 79.00 48 THR C N 1
ATOM 7827 C CA . THR C 1 66 ? -12.420 17.786 33.182 1.00 86.50 48 THR C CA 1
ATOM 7828 C C . THR C 1 66 ? -13.449 16.807 32.633 1.00 92.74 48 THR C C 1
ATOM 7829 O O . THR C 1 66 ? -13.101 15.833 31.959 1.00 94.60 48 THR C O 1
ATOM 7833 N N . ILE C 1 67 ? -14.720 17.060 32.935 1.00 97.88 49 ILE C N 1
ATOM 7834 C CA . ILE C 1 67 ? -15.812 16.167 32.563 1.00 103.02 49 ILE C CA 1
ATOM 7835 C C . ILE C 1 67 ? -16.462 16.669 31.281 1.00 113.22 49 ILE C C 1
ATOM 7836 O O . ILE C 1 67 ? -16.724 17.869 31.127 1.00 116.78 49 ILE C O 1
ATOM 7841 N N . GLY C 1 68 ? -16.726 15.748 30.359 1.00 119.45 50 GLY C N 1
ATOM 7842 C CA . GLY C 1 68 ? -17.358 16.073 29.104 1.00 122.87 50 GLY C CA 1
ATOM 7843 C C . GLY C 1 68 ? -18.110 14.883 28.546 1.00 125.65 50 GLY C C 1
ATOM 7844 O O . GLY C 1 68 ? -18.365 13.905 29.253 1.00 128.09 50 GLY C O 1
ATOM 7845 N N . PRO C 1 69 ? -18.465 14.936 27.258 1.00 125.56 51 PRO C N 1
ATOM 7846 C CA . PRO C 1 69 ? -19.268 13.842 26.678 1.00 125.44 51 PRO C CA 1
ATOM 7847 C C . PRO C 1 69 ? -18.639 12.467 26.832 1.00 122.11 51 PRO C C 1
ATOM 7848 O O . PRO C 1 69 ? -19.362 11.479 27.011 1.00 124.92 51 PRO C O 1
ATOM 7852 N N . ALA C 1 70 ? -17.310 12.371 26.769 1.00 117.41 52 ALA C N 1
ATOM 7853 C CA . ALA C 1 70 ? -16.662 11.071 26.902 1.00 116.41 52 ALA C CA 1
ATOM 7854 C C . ALA C 1 70 ? -16.732 10.545 28.331 1.00 118.15 52 ALA C C 1
ATOM 7855 O O . ALA C 1 70 ? -16.797 9.329 28.538 1.00 119.85 52 ALA C O 1
ATOM 7857 N N . SER C 1 71 ? -16.701 11.434 29.321 1.00 118.06 53 SER C N 1
ATOM 7858 C CA . SER C 1 71 ? -16.631 11.046 30.723 1.00 117.58 53 SER C CA 1
ATOM 7859 C C . SER C 1 71 ? -17.912 11.317 31.502 1.00 120.63 53 SER C C 1
ATOM 7860 O O . SER C 1 71 ? -17.978 10.976 32.688 1.00 120.04 53 SER C O 1
ATOM 7863 N N . VAL C 1 72 ? -18.927 11.923 30.878 1.00 124.75 54 VAL C N 1
ATOM 7864 C CA . VAL C 1 72 ? -20.109 12.350 31.625 1.00 128.51 54 VAL C CA 1
ATOM 7865 C C . VAL C 1 72 ? -20.907 11.152 32.130 1.00 128.45 54 VAL C C 1
ATOM 7866 O O . VAL C 1 72 ? -21.639 11.261 33.122 1.00 129.02 54 VAL C O 1
ATOM 7870 N N . ALA C 1 73 ? -20.787 10.003 31.470 1.00 125.69 55 ALA C N 1
ATOM 7871 C CA . ALA C 1 73 ? -21.566 8.839 31.858 1.00 124.92 55 ALA C CA 1
ATOM 7872 C C . ALA C 1 73 ? -21.187 8.395 33.272 1.00 120.85 55 ALA C C 1
ATOM 7873 O O . ALA C 1 73 ? -20.028 8.518 33.680 1.00 118.22 55 ALA C O 1
ATOM 7875 N N . PRO C 1 74 ? -22.153 7.893 34.049 1.00 121.06 56 PRO C N 1
ATOM 7876 C CA . PRO C 1 74 ? -21.833 7.477 35.426 1.00 119.56 56 PRO C CA 1
ATOM 7877 C C . PRO C 1 74 ? -20.864 6.309 35.504 1.00 120.08 56 PRO C C 1
ATOM 7878 O O . PRO C 1 74 ? -19.992 6.300 36.380 1.00 117.59 56 PRO C O 1
ATOM 7882 N N . GLU C 1 75 ? -20.998 5.312 34.627 1.00 125.65 57 GLU C N 1
ATOM 7883 C CA . GLU C 1 75 ? -20.112 4.152 34.680 1.00 129.67 57 GLU C CA 1
ATOM 7884 C C . GLU C 1 75 ? -18.675 4.536 34.342 1.00 133.15 57 GLU C C 1
ATOM 7885 O O . GLU C 1 75 ? -17.729 4.130 35.032 1.00 129.41 57 GLU C O 1
ATOM 7891 N N . MET C 1 76 ? -18.489 5.307 33.267 1.00 142.68 58 MET C N 1
ATOM 7892 C CA . MET C 1 76 ? -17.159 5.808 32.938 1.00 142.82 58 MET C CA 1
ATOM 7893 C C . MET C 1 76 ? -16.612 6.678 34.058 1.00 137.14 58 MET C C 1
ATOM 7894 O O . MET C 1 76 ? -15.402 6.681 34.313 1.00 135.24 58 MET C O 1
ATOM 7899 N N . LEU C 1 77 ? -17.489 7.411 34.746 1.00 133.42 59 LEU C N 1
ATOM 7900 C CA . LEU C 1 77 ? -17.056 8.243 35.862 1.00 127.81 59 LEU C CA 1
ATOM 7901 C C . LEU C 1 77 ? -16.570 7.382 37.024 1.00 122.87 59 LEU C C 1
ATOM 7902 O O . LEU C 1 77 ? -15.571 7.711 37.671 1.00 121.18 59 LEU C O 1
ATOM 7907 N N . GLU C 1 78 ? -17.264 6.274 37.297 1.00 119.62 60 GLU C N 1
ATOM 7908 C CA . GLU C 1 78 ? -16.806 5.344 38.326 1.00 113.40 60 GLU C CA 1
ATOM 7909 C C . GLU C 1 78 ? -15.464 4.733 37.953 1.00 106.83 60 GLU C C 1
ATOM 7910 O O . GLU C 1 78 ? -14.591 4.557 38.812 1.00 103.82 60 GLU C O 1
ATOM 7916 N N . LYS C 1 79 ? -15.289 4.382 36.676 1.00 104.81 61 LYS C N 1
ATOM 7917 C CA . LYS C 1 79 ? -14.013 3.821 36.239 1.00 100.15 61 LYS C CA 1
ATOM 7918 C C . LYS C 1 79 ? -12.885 4.833 36.401 1.00 98.05 61 LYS C C 1
ATOM 7919 O O . LYS C 1 79 ? -11.783 4.484 36.842 1.00 97.21 61 LYS C O 1
ATOM 7925 N N . MET C 1 80 ? -13.148 6.098 36.061 1.00 97.68 62 MET C N 1
ATOM 7926 C CA . MET C 1 80 ? -12.155 7.150 36.264 1.00 94.55 62 MET C CA 1
ATOM 7927 C C . MET C 1 80 ? -11.837 7.334 37.740 1.00 91.82 62 MET C C 1
ATOM 7928 O O . MET C 1 80 ? -10.674 7.519 38.118 1.00 86.78 62 MET C O 1
ATOM 7933 N N . MET C 1 81 ? -12.868 7.312 38.585 1.00 96.37 63 MET C N 1
ATOM 7934 C CA . MET C 1 81 ? -12.666 7.464 40.019 1.00 95.72 63 MET C CA 1
ATOM 7935 C C . MET C 1 81 ? -11.806 6.337 40.573 1.00 94.58 63 MET C C 1
ATOM 7936 O O . MET C 1 81 ? -10.899 6.574 41.379 1.00 95.01 63 MET C O 1
ATOM 7941 N N . ALA C 1 82 ? -12.077 5.100 40.151 1.00 93.40 64 ALA C N 1
ATOM 7942 C CA . ALA C 1 82 ? -11.246 3.980 40.575 1.00 92.20 64 ALA C CA 1
ATOM 7943 C C . ALA C 1 82 ? -9.827 4.105 40.037 1.00 83.27 64 ALA C C 1
ATOM 7944 O O . ALA C 1 82 ? -8.872 3.697 40.709 1.00 61.39 64 ALA C O 1
ATOM 7946 N N . THR C 1 83 ? -9.665 4.664 38.835 1.00 77.86 65 THR C N 1
ATOM 7947 C CA . THR C 1 83 ? -8.326 4.831 38.277 1.00 73.16 65 THR C CA 1
ATOM 7948 C C . THR C 1 83 ? -7.503 5.823 39.092 1.00 72.79 65 THR C C 1
ATOM 7949 O O . THR C 1 83 ? -6.273 5.707 39.152 1.00 70.38 65 THR C O 1
ATOM 7953 N N . GLY C 1 84 ? -8.154 6.793 39.731 1.00 75.13 66 GLY C N 1
ATOM 7954 C CA . GLY C 1 84 ? -7.435 7.721 40.580 1.00 75.92 66 GLY C CA 1
ATOM 7955 C C . GLY C 1 84 ? -7.873 9.168 40.489 1.00 77.57 66 GLY C C 1
ATOM 7956 O O . GLY C 1 84 ? -7.198 10.051 41.030 1.00 74.95 66 GLY C O 1
ATOM 7957 N N . MET C 1 85 ? -8.988 9.435 39.811 1.00 80.18 67 MET C N 1
ATOM 7958 C CA . MET C 1 85 ? -9.497 10.799 39.736 1.00 80.23 67 MET C CA 1
ATOM 7959 C C . MET C 1 85 ? -9.910 11.283 41.119 1.00 83.08 67 MET C C 1
ATOM 7960 O O . MET C 1 85 ? -10.752 10.666 41.780 1.00 83.94 67 MET C O 1
ATOM 7965 N N . ASN C 1 86 ? -9.310 12.387 41.557 1.00 85.86 68 ASN C N 1
ATOM 7966 C CA . ASN C 1 86 ? -9.544 12.937 42.886 1.00 92.58 68 ASN C CA 1
ATOM 7967 C C . ASN C 1 86 ? -10.571 14.061 42.901 1.00 97.30 68 ASN C C 1
ATOM 7968 O O . ASN C 1 86 ? -11.318 14.196 43.875 1.00 98.44 68 ASN C O 1
ATOM 7973 N N . ILE C 1 87 ? -10.608 14.891 41.862 1.00 101.02 69 ILE C N 1
ATOM 7974 C CA . ILE C 1 87 ? -11.568 15.985 41.767 1.00 102.72 69 ILE C CA 1
ATOM 7975 C C . ILE C 1 87 ? -11.964 16.174 40.308 1.00 105.28 69 ILE C C 1
ATOM 7976 O O . ILE C 1 87 ? -11.112 16.161 39.413 1.00 107.31 69 ILE C O 1
ATOM 7981 N N . ALA C 1 88 ? -13.263 16.339 40.072 1.00 104.97 70 ALA C N 1
ATOM 7982 C CA . ALA C 1 88 ? -13.801 16.581 38.742 1.00 101.99 70 ALA C CA 1
ATOM 7983 C C . ALA C 1 88 ? -14.008 18.072 38.517 1.00 101.38 70 ALA C C 1
ATOM 7984 O O . ALA C 1 88 ? -14.438 18.795 39.420 1.00 104.00 70 ALA C O 1
ATOM 7986 N N . ARG C 1 89 ? -13.705 18.523 37.305 1.00 98.99 71 ARG C N 1
ATOM 7987 C CA . ARG C 1 89 ? -13.766 19.931 36.943 1.00 99.78 71 ARG C CA 1
ATOM 7988 C C . ARG C 1 89 ? -14.864 20.134 35.908 1.00 99.65 71 ARG C C 1
ATOM 7989 O O . ARG C 1 89 ? -14.921 19.411 34.908 1.00 100.84 71 ARG C O 1
ATOM 7997 N N . LEU C 1 90 ? -15.736 21.108 36.153 1.00 99.80 72 LEU C N 1
ATOM 7998 C CA . LEU C 1 90 ? -16.822 21.447 35.243 1.00 100.43 72 LEU C CA 1
ATOM 7999 C C . LEU C 1 90 ? -16.515 22.790 34.594 1.00 101.47 72 LEU C C 1
ATOM 8000 O O . LEU C 1 90 ? -16.327 23.792 35.293 1.00 102.19 72 LEU C O 1
ATOM 8005 N N . ASN C 1 91 ? -16.478 22.811 33.265 1.00 100.99 73 ASN C N 1
ATOM 8006 C CA . ASN C 1 91 ? -16.180 24.028 32.518 1.00 101.00 73 ASN C CA 1
ATOM 8007 C C . ASN C 1 91 ? -17.497 24.699 32.144 1.00 107.61 73 ASN C C 1
ATOM 8008 O O . ASN C 1 91 ? -18.223 24.217 31.269 1.00 110.73 73 ASN C O 1
ATOM 8013 N N . PHE C 1 92 ? -17.806 25.808 32.813 1.00 111.55 74 PHE C N 1
ATOM 8014 C CA . PHE C 1 92 ? -19.056 26.521 32.584 1.00 120.37 74 PHE C CA 1
ATOM 8015 C C . PHE C 1 92 ? -19.006 27.454 31.381 1.00 124.95 74 PHE C C 1
ATOM 8016 O O . PHE C 1 92 ? -20.016 28.100 31.080 1.00 130.71 74 PHE C O 1
ATOM 8024 N N . SER C 1 93 ? -17.865 27.553 30.694 1.00 127.70 75 SER C N 1
ATOM 8025 C CA . SER C 1 93 ? -17.794 28.360 29.483 1.00 137.27 75 SER C CA 1
ATOM 8026 C C . SER C 1 93 ? -18.681 27.819 28.370 1.00 145.66 75 SER C C 1
ATOM 8027 O O . SER C 1 93 ? -18.920 28.531 27.387 1.00 151.15 75 SER C O 1
ATOM 8030 N N . HIS C 1 94 ? -19.175 26.589 28.500 1.00 148.26 76 HIS C N 1
ATOM 8031 C CA . HIS C 1 94 ? -20.100 26.007 27.542 1.00 158.41 76 HIS C CA 1
ATOM 8032 C C . HIS C 1 94 ? -21.117 25.164 28.297 1.00 166.13 76 HIS C C 1
ATOM 8033 O O . HIS C 1 94 ? -20.858 24.690 29.405 1.00 159.76 76 HIS C O 1
ATOM 8040 N N . GLY C 1 95 ? -22.283 24.986 27.688 1.00 182.23 77 GLY C N 1
ATOM 8041 C CA . GLY C 1 95 ? -23.329 24.178 28.279 1.00 182.93 77 GLY C CA 1
ATOM 8042 C C . GLY C 1 95 ? -24.259 24.986 29.168 1.00 185.77 77 GLY C C 1
ATOM 8043 O O . GLY C 1 95 ? -23.910 26.039 29.699 1.00 187.64 77 GLY C O 1
ATOM 8044 N N . SER C 1 96 ? -25.474 24.469 29.328 1.00 187.96 78 SER C N 1
ATOM 8045 C CA . SER C 1 96 ? -26.492 25.142 30.120 1.00 192.46 78 SER C CA 1
ATOM 8046 C C . SER C 1 96 ? -26.466 24.651 31.567 1.00 174.11 78 SER C C 1
ATOM 8047 O O . SER C 1 96 ? -25.768 23.697 31.920 1.00 173.27 78 SER C O 1
ATOM 8050 N N . HIS C 1 97 ? -27.256 25.322 32.411 1.00 167.79 79 HIS C N 1
ATOM 8051 C CA . HIS C 1 97 ? -27.362 24.925 33.813 1.00 154.80 79 HIS C CA 1
ATOM 8052 C C . HIS C 1 97 ? -27.977 23.539 33.964 1.00 157.32 79 HIS C C 1
ATOM 8053 O O . HIS C 1 97 ? -27.582 22.772 34.848 1.00 151.90 79 HIS C O 1
ATOM 8060 N N . GLU C 1 98 ? -28.952 23.203 33.118 1.00 161.66 80 GLU C N 1
ATOM 8061 C CA . GLU C 1 98 ? -29.580 21.887 33.199 1.00 164.65 80 GLU C CA 1
ATOM 8062 C C . GLU C 1 98 ? -28.587 20.775 32.874 1.00 161.71 80 GLU C C 1
ATOM 8063 O O . GLU C 1 98 ? -28.581 19.723 33.530 1.00 159.35 80 GLU C O 1
ATOM 8069 N N . TYR C 1 99 ? -27.733 20.992 31.870 1.00 162.64 81 TYR C N 1
ATOM 8070 C CA . TYR C 1 99 ? -26.718 20.001 31.521 1.00 161.09 81 TYR C CA 1
ATOM 8071 C C . TYR C 1 99 ? -25.777 19.743 32.693 1.00 158.02 81 TYR C C 1
ATOM 8072 O O . TYR C 1 99 ? -25.505 18.589 33.051 1.00 155.60 81 TYR C O 1
ATOM 8081 N N . HIS C 1 100 ? -25.257 20.814 33.294 1.00 154.63 82 HIS C N 1
ATOM 8082 C CA . HIS C 1 100 ? -24.334 20.658 34.411 1.00 147.11 82 HIS C CA 1
ATOM 8083 C C . HIS C 1 100 ? -25.032 20.072 35.631 1.00 143.67 82 HIS C C 1
ATOM 8084 O O . HIS C 1 100 ? -24.405 19.356 36.415 1.00 136.95 82 HIS C O 1
ATOM 8091 N N . ALA C 1 101 ? -26.325 20.358 35.808 1.00 148.76 83 ALA C N 1
ATOM 8092 C CA . ALA C 1 101 ? -27.074 19.728 36.890 1.00 150.10 83 ALA C CA 1
ATOM 8093 C C . ALA C 1 101 ? -27.180 18.223 36.676 1.00 148.87 83 ALA C C 1
ATOM 8094 O O . ALA C 1 101 ? -27.046 17.442 37.626 1.00 147.10 83 ALA C O 1
ATOM 8096 N N . ASN C 1 102 ? -27.412 17.796 35.431 1.00 145.73 84 ASN C N 1
ATOM 8097 C CA . ASN C 1 102 ? -27.429 16.363 35.138 1.00 139.79 84 ASN C CA 1
ATOM 8098 C C . ASN C 1 102 ? -26.056 15.741 35.373 1.00 130.13 84 ASN C C 1
ATOM 8099 O O . ASN C 1 102 ? -25.949 14.618 35.884 1.00 130.04 84 ASN C O 1
ATOM 8104 N N . THR C 1 103 ? -24.994 16.464 35.011 1.00 121.62 85 THR C N 1
ATOM 8105 C CA . THR C 1 103 ? -23.642 15.974 35.267 1.00 116.00 85 THR C CA 1
ATOM 8106 C C . THR C 1 103 ? -23.383 15.823 36.764 1.00 112.40 85 THR C C 1
ATOM 8107 O O . THR C 1 103 ? -22.765 14.845 37.202 1.00 109.26 85 THR C O 1
ATOM 8111 N N . ILE C 1 104 ? -23.845 16.788 37.561 1.00 113.14 86 ILE C N 1
ATOM 8112 C CA . ILE C 1 104 ? -23.686 16.704 39.010 1.00 112.62 86 ILE C CA 1
ATOM 8113 C C . ILE C 1 104 ? -24.476 15.528 39.569 1.00 112.33 86 ILE C C 1
ATOM 8114 O O . ILE C 1 104 ? -23.998 14.806 40.450 1.00 109.24 86 ILE C O 1
ATOM 8119 N N . LYS C 1 105 ? -25.692 15.313 39.066 1.00 117.04 87 LYS C N 1
ATOM 8120 C CA . LYS C 1 105 ? -26.480 14.167 39.511 1.00 119.70 87 LYS C CA 1
ATOM 8121 C C . LYS C 1 105 ? -25.756 12.858 39.223 1.00 119.51 87 LYS C C 1
ATOM 8122 O O . LYS C 1 105 ? -25.677 11.972 40.088 1.00 118.26 87 LYS C O 1
ATOM 8128 N N . ASN C 1 106 ? -25.193 12.733 38.018 1.00 121.65 88 ASN C N 1
ATOM 8129 C CA . ASN C 1 106 ? -24.471 11.516 37.663 1.00 120.57 88 ASN C CA 1
ATOM 8130 C C . ASN C 1 106 ? -23.220 11.337 38.515 1.00 118.32 88 ASN C C 1
ATOM 8131 O O . ASN C 1 106 ? -22.914 10.219 38.939 1.00 115.74 88 ASN C O 1
ATOM 8136 N N . ILE C 1 107 ? -22.486 12.421 38.786 1.00 121.38 89 ILE C N 1
ATOM 8137 C CA . ILE C 1 107 ? -21.273 12.293 39.592 1.00 120.56 89 ILE C CA 1
ATOM 8138 C C . ILE C 1 107 ? -21.607 11.925 41.038 1.00 122.49 89 ILE C C 1
ATOM 8139 O O . ILE C 1 107 ? -20.886 11.143 41.669 1.00 122.77 89 ILE C O 1
ATOM 8144 N N . ARG C 1 108 ? -22.706 12.458 41.584 1.00 121.01 90 ARG C N 1
ATOM 8145 C CA . ARG C 1 108 ? -23.086 12.103 42.950 1.00 117.34 90 ARG C CA 1
ATOM 8146 C C . ARG C 1 108 ? -23.500 10.639 43.026 1.00 116.43 90 ARG C C 1
ATOM 8147 O O . ARG C 1 108 ? -23.072 9.901 43.927 1.00 115.28 90 ARG C O 1
ATOM 8155 N N . GLU C 1 109 ? -24.320 10.195 42.068 1.00 118.21 91 GLU C N 1
ATOM 8156 C CA . GLU C 1 109 ? -24.717 8.792 42.036 1.00 118.38 91 GLU C CA 1
ATOM 8157 C C . GLU C 1 109 ? -23.507 7.880 41.866 1.00 114.76 91 GLU C C 1
ATOM 8158 O O . GLU C 1 109 ? -23.415 6.833 42.517 1.00 112.17 91 GLU C O 1
ATOM 8164 N N . ALA C 1 110 ? -22.543 8.288 41.036 1.00 115.35 92 ALA C N 1
ATOM 8165 C CA . ALA C 1 110 ? -21.357 7.471 40.803 1.00 118.02 92 ALA C CA 1
ATOM 8166 C C . ALA C 1 110 ? -20.466 7.395 42.038 1.00 121.41 92 ALA C C 1
ATOM 8167 O O . ALA C 1 110 ? -19.950 6.321 42.367 1.00 122.24 92 ALA C O 1
ATOM 8169 N N . VAL C 1 111 ? -20.265 8.517 42.731 1.00 124.24 93 VAL C N 1
ATOM 8170 C CA . VAL C 1 111 ? -19.394 8.499 43.902 1.00 124.15 93 VAL C CA 1
ATOM 8171 C C . VAL C 1 111 ? -20.038 7.698 45.026 1.00 129.55 93 VAL C C 1
ATOM 8172 O O . VAL C 1 111 ? -19.343 7.033 45.803 1.00 128.56 93 VAL C O 1
ATOM 8176 N N . ASP C 1 112 ? -21.371 7.748 45.137 1.00 135.57 94 ASP C N 1
ATOM 8177 C CA . ASP C 1 112 ? -22.044 6.895 46.111 1.00 143.25 94 ASP C CA 1
ATOM 8178 C C . ASP C 1 112 ? -21.967 5.425 45.713 1.00 145.48 94 ASP C C 1
ATOM 8179 O O . ASP C 1 112 ? -21.841 4.554 46.583 1.00 146.66 94 ASP C O 1
ATOM 8184 N N . ASN C 1 113 ? -22.036 5.131 44.412 1.00 147.51 95 ASN C N 1
ATOM 8185 C CA . ASN C 1 113 ? -21.932 3.755 43.939 1.00 151.46 95 ASN C CA 1
ATOM 8186 C C . ASN C 1 113 ? -20.537 3.183 44.165 1.00 152.17 95 ASN C C 1
ATOM 8187 O O . ASN C 1 113 ? -20.394 1.980 44.405 1.00 156.07 95 ASN C O 1
ATOM 8192 N N . TYR C 1 114 ? -19.504 4.026 44.090 1.00 148.53 96 TYR C N 1
ATOM 8193 C CA . TYR C 1 114 ? -18.138 3.569 44.341 1.00 150.93 96 TYR C CA 1
ATOM 8194 C C . TYR C 1 114 ? -17.930 3.145 45.791 1.00 153.74 96 TYR C C 1
ATOM 8195 O O . TYR C 1 114 ? -17.050 2.323 46.070 1.00 154.75 96 TYR C O 1
ATOM 8204 N N . SER C 1 115 ? -18.718 3.687 46.722 1.00 155.38 97 SER C N 1
ATOM 8205 C CA . SER C 1 115 ? -18.533 3.461 48.155 1.00 152.81 97 SER C CA 1
ATOM 8206 C C . SER C 1 115 ? -18.641 1.999 48.593 1.00 151.44 97 SER C C 1
ATOM 8207 O O . SER C 1 115 ? -19.110 1.714 49.699 1.00 154.79 97 SER C O 1
ATOM 8210 N N . LYS C 1 116 ? -18.212 1.068 47.741 1.00 150.83 98 LYS C N 1
ATOM 8211 C CA . LYS C 1 116 ? -18.129 -0.348 48.073 1.00 153.32 98 LYS C CA 1
ATOM 8212 C C . LYS C 1 116 ? -16.728 -0.773 48.502 1.00 159.85 98 LYS C C 1
ATOM 8213 O O . LYS C 1 116 ? -16.387 -1.955 48.391 1.00 163.34 98 LYS C O 1
ATOM 8219 N N . LYS C 1 117 ? -15.909 0.161 48.982 1.00 162.50 99 LYS C N 1
ATOM 8220 C CA . LYS C 1 117 ? -14.616 -0.181 49.576 1.00 167.98 99 LYS C CA 1
ATOM 8221 C C . LYS C 1 117 ? -14.830 -0.388 51.069 1.00 178.59 99 LYS C C 1
ATOM 8222 O O . LYS C 1 117 ? -14.816 0.557 51.859 1.00 177.96 99 LYS C O 1
ATOM 8228 N N . GLN C 1 118 ? -15.059 -1.650 51.446 1.00 190.02 100 GLN C N 1
ATOM 8229 C CA . GLN C 1 118 ? -15.288 -2.078 52.825 1.00 195.92 100 GLN C CA 1
ATOM 8230 C C . GLN C 1 118 ? -16.567 -1.485 53.410 1.00 197.38 100 GLN C C 1
ATOM 8231 O O . GLN C 1 118 ? -16.941 -1.809 54.543 1.00 202.31 100 GLN C O 1
ATOM 8237 N N . GLY C 1 119 ? -17.258 -0.642 52.647 1.00 188.90 101 GLY C N 1
ATOM 8238 C CA . GLY C 1 119 ? -18.326 0.169 53.191 1.00 182.14 101 GLY C CA 1
ATOM 8239 C C . GLY C 1 119 ? -17.879 1.532 53.662 1.00 171.20 101 GLY C C 1
ATOM 8240 O O . GLY C 1 119 ? -18.538 2.128 54.521 1.00 175.06 101 GLY C O 1
ATOM 8241 N N . LYS C 1 120 ? -16.785 2.049 53.106 1.00 152.97 102 LYS C N 1
ATOM 8242 C CA . LYS C 1 120 ? -16.218 3.338 53.469 1.00 145.83 102 LYS C CA 1
ATOM 8243 C C . LYS C 1 120 ? -16.579 4.347 52.391 1.00 145.76 102 LYS C C 1
ATOM 8244 O O . LYS C 1 120 ? -16.080 4.230 51.261 1.00 144.37 102 LYS C O 1
ATOM 8250 N N . PRO C 1 121 ? -17.438 5.330 52.668 1.00 149.38 103 PRO C N 1
ATOM 8251 C CA . PRO C 1 121 ? -17.856 6.269 51.613 1.00 147.63 103 PRO C CA 1
ATOM 8252 C C . PRO C 1 121 ? -16.693 7.117 51.118 1.00 141.24 103 PRO C C 1
ATOM 8253 O O . PRO C 1 121 ? -16.104 7.902 51.863 1.00 140.74 103 PRO C O 1
ATOM 8257 N N . PHE C 1 122 ? -16.369 6.940 49.842 1.00 135.07 104 PHE C N 1
ATOM 8258 C CA . PHE C 1 122 ? -15.222 7.595 49.229 1.00 133.20 104 PHE C CA 1
ATOM 8259 C C . PHE C 1 122 ? -15.574 9.041 48.903 1.00 127.95 104 PHE C C 1
ATOM 8260 O O . PHE C 1 122 ? -16.528 9.280 48.155 1.00 128.80 104 PHE C O 1
ATOM 8268 N N . PRO C 1 123 ? -14.852 10.022 49.439 1.00 123.59 105 PRO C N 1
ATOM 8269 C CA . PRO C 1 123 ? -15.135 11.418 49.088 1.00 119.80 105 PRO C CA 1
ATOM 8270 C C . PRO C 1 123 ? -14.477 11.820 47.777 1.00 112.57 105 PRO C C 1
ATOM 8271 O O . PRO C 1 123 ? -13.356 11.412 47.464 1.00 110.74 105 PRO C O 1
ATOM 8275 N N . LEU C 1 124 ? -15.187 12.654 47.019 1.00 104.74 106 LEU C N 1
ATOM 8276 C CA . LEU C 1 124 ? -14.726 13.162 45.735 1.00 101.51 106 LEU C CA 1
ATOM 8277 C C . LEU C 1 124 ? -15.143 14.618 45.622 1.00 94.69 106 LEU C C 1
ATOM 8278 O O . LEU C 1 124 ? -16.281 14.969 45.945 1.00 98.89 106 LEU C O 1
ATOM 8283 N N . ALA C 1 125 ? -14.228 15.461 45.159 1.00 94.52 107 ALA C N 1
ATOM 8284 C CA . ALA C 1 125 ? -14.489 16.888 45.086 1.00 90.31 107 ALA C CA 1
ATOM 8285 C C . ALA C 1 125 ? -14.982 17.271 43.696 1.00 89.91 107 ALA C C 1
ATOM 8286 O O . ALA C 1 125 ? -14.580 16.686 42.689 1.00 91.48 107 ALA C O 1
ATOM 8288 N N . ILE C 1 126 ? -15.877 18.255 43.655 1.00 88.90 108 ILE C N 1
ATOM 8289 C CA . ILE C 1 126 ? -16.424 18.783 42.410 1.00 88.92 108 ILE C CA 1
ATOM 8290 C C . ILE C 1 126 ? -16.018 20.246 42.299 1.00 85.22 108 ILE C C 1
ATOM 8291 O O . ILE C 1 126 ? -16.118 20.999 43.274 1.00 85.01 108 ILE C O 1
ATOM 8296 N N . ALA C 1 127 ? -15.551 20.643 41.119 1.00 83.75 109 ALA C N 1
ATOM 8297 C CA . ALA C 1 127 ? -15.012 21.976 40.903 1.00 81.03 109 ALA C CA 1
ATOM 8298 C C . ALA C 1 127 ? -15.747 22.678 39.770 1.00 85.20 109 ALA C C 1
ATOM 8299 O O . ALA C 1 127 ? -16.114 22.053 38.770 1.00 89.27 109 ALA C O 1
ATOM 8301 N N . LEU C 1 128 ? -15.967 23.978 39.944 1.00 84.22 110 LEU C N 1
ATOM 8302 C CA . LEU C 1 128 ? -16.659 24.815 38.974 1.00 84.24 110 LEU C CA 1
ATOM 8303 C C . LEU C 1 128 ? -15.649 25.798 38.394 1.00 85.91 110 LEU C C 1
ATOM 8304 O O . LEU C 1 128 ? -15.006 26.544 39.139 1.00 84.39 110 LEU C O 1
ATOM 8309 N N . ASP C 1 129 ? -15.500 25.790 37.075 1.00 90.52 111 ASP C N 1
ATOM 8310 C CA . ASP C 1 129 ? -14.590 26.694 36.384 1.00 94.98 111 ASP C CA 1
ATOM 8311 C C . ASP C 1 129 ? -15.435 27.709 35.628 1.00 103.75 111 ASP C C 1
ATOM 8312 O O . ASP C 1 129 ? -16.242 27.335 34.772 1.00 107.39 111 ASP C O 1
ATOM 8317 N N . THR C 1 130 ? -15.250 28.987 35.948 1.00 109.73 112 THR C N 1
ATOM 8318 C CA . THR C 1 130 ? -16.130 30.025 35.437 1.00 115.02 112 THR C CA 1
ATOM 8319 C C . THR C 1 130 ? -15.790 30.395 33.998 1.00 119.66 112 THR C C 1
ATOM 8320 O O . THR C 1 130 ? -14.646 30.272 33.549 1.00 120.04 112 THR C O 1
ATOM 8324 N N . LYS C 1 131 ? -16.814 30.857 33.276 1.00 123.81 113 LYS C N 1
ATOM 8325 C CA . LYS C 1 131 ? -16.614 31.353 31.919 1.00 127.70 113 LYS C CA 1
ATOM 8326 C C . LYS C 1 131 ? -15.741 32.602 31.913 1.00 126.15 113 LYS C C 1
ATOM 8327 O O . LYS C 1 131 ? -14.835 32.734 31.082 1.00 123.13 113 LYS C O 1
ATOM 8333 N N . GLY C 1 132 ? -15.996 33.525 32.837 1.00 129.21 114 GLY C N 1
ATOM 8334 C CA . GLY C 1 132 ? -15.176 34.700 32.998 1.00 130.33 114 GLY C CA 1
ATOM 8335 C C . GLY C 1 132 ? -15.477 35.757 31.957 1.00 135.84 114 GLY C C 1
ATOM 8336 O O . GLY C 1 132 ? -16.226 35.527 31.001 1.00 140.71 114 GLY C O 1
ATOM 8337 N N . PRO C 1 133 ? -14.897 36.946 32.125 1.00 134.82 115 PRO C N 1
ATOM 8338 C CA . PRO C 1 133 ? -15.137 38.026 31.160 1.00 135.59 115 PRO C CA 1
ATOM 8339 C C . PRO C 1 133 ? -14.301 37.853 29.903 1.00 132.34 115 PRO C C 1
ATOM 8340 O O . PRO C 1 133 ? -13.132 38.249 29.874 1.00 132.06 115 PRO C O 1
ATOM 8344 N N . GLU C 1 134 ? -14.877 37.262 28.861 1.00 128.52 116 GLU C N 1
ATOM 8345 C CA . GLU C 1 134 ? -14.168 37.058 27.608 1.00 129.14 116 GLU C CA 1
ATOM 8346 C C . GLU C 1 134 ? -14.794 37.884 26.492 1.00 129.27 116 GLU C C 1
ATOM 8347 O O . GLU C 1 134 ? -15.957 38.291 26.558 1.00 127.78 116 GLU C O 1
ATOM 8353 N N . ILE C 1 135 ? -13.995 38.116 25.456 1.00 134.35 117 ILE C N 1
ATOM 8354 C CA . ILE C 1 135 ? -14.403 38.867 24.275 1.00 141.21 117 ILE C CA 1
ATOM 8355 C C . ILE C 1 135 ? -14.405 37.903 23.096 1.00 154.65 117 ILE C C 1
ATOM 8356 O O . ILE C 1 135 ? -13.430 37.169 22.890 1.00 155.14 117 ILE C O 1
ATOM 8361 N N . ARG C 1 136 ? -15.489 37.902 22.320 1.00 165.71 118 ARG C N 1
ATOM 8362 C CA . ARG C 1 136 ? -15.615 36.937 21.237 1.00 174.51 118 ARG C CA 1
ATOM 8363 C C . ARG C 1 136 ? -16.177 37.570 19.971 1.00 194.16 118 ARG C C 1
ATOM 8364 O O . ARG C 1 136 ? -16.900 38.569 20.015 1.00 194.67 118 ARG C O 1
ATOM 8372 N N . THR C 1 137 ? -15.819 36.965 18.839 1.00 212.00 119 THR C N 1
ATOM 8373 C CA . THR C 1 137 ? -16.334 37.299 17.521 1.00 230.84 119 THR C CA 1
ATOM 8374 C C . THR C 1 137 ? -17.586 36.453 17.267 1.00 246.70 119 THR C C 1
ATOM 8375 O O . THR C 1 137 ? -17.961 35.604 18.078 1.00 248.24 119 THR C O 1
ATOM 8379 N N . GLY C 1 138 ? -18.248 36.675 16.135 1.00 280.40 120 GLY C N 1
ATOM 8380 C CA . GLY C 1 138 ? -19.422 35.913 15.760 1.00 302.51 120 GLY C CA 1
ATOM 8381 C C . GLY C 1 138 ? -19.098 34.714 14.888 1.00 311.03 120 GLY C C 1
ATOM 8382 O O . GLY C 1 138 ? -17.957 34.251 14.812 1.00 324.77 120 GLY C O 1
ATOM 8383 N N . LEU C 1 139 ? -20.132 34.209 14.218 1.00 296.14 121 LEU C N 1
ATOM 8384 C CA . LEU C 1 139 ? -20.033 33.011 13.395 1.00 293.18 121 LEU C CA 1
ATOM 8385 C C . LEU C 1 139 ? -19.764 33.357 11.934 1.00 294.02 121 LEU C C 1
ATOM 8386 O O . LEU C 1 139 ? -20.193 34.396 11.428 1.00 300.32 121 LEU C O 1
ATOM 8391 N N . ILE C 1 140 ? -19.036 32.468 11.262 1.00 286.63 122 ILE C N 1
ATOM 8392 C CA . ILE C 1 140 ? -18.829 32.565 9.822 1.00 284.00 122 ILE C CA 1
ATOM 8393 C C . ILE C 1 140 ? -20.037 31.986 9.099 1.00 284.53 122 ILE C C 1
ATOM 8394 O O . ILE C 1 140 ? -20.694 31.058 9.585 1.00 282.14 122 ILE C O 1
ATOM 8399 N N . GLU C 1 141 ? -20.345 32.558 7.935 1.00 287.81 123 GLU C N 1
ATOM 8400 C CA . GLU C 1 141 ? -21.383 32.009 7.075 1.00 292.41 123 GLU C CA 1
ATOM 8401 C C . GLU C 1 141 ? -21.125 30.535 6.803 1.00 301.71 123 GLU C C 1
ATOM 8402 O O . GLU C 1 141 ? -19.987 30.119 6.571 1.00 298.52 123 GLU C O 1
ATOM 8408 N N . GLY C 1 142 ? -22.196 29.742 6.832 1.00 313.33 124 GLY C N 1
ATOM 8409 C CA . GLY C 1 142 ? -22.104 28.383 6.332 1.00 320.48 124 GLY C CA 1
ATOM 8410 C C . GLY C 1 142 ? -21.814 28.301 4.848 1.00 327.70 124 GLY C C 1
ATOM 8411 O O . GLY C 1 142 ? -21.573 27.201 4.337 1.00 334.45 124 GLY C O 1
ATOM 8412 N N . SER C 1 143 ? -21.834 29.436 4.151 1.00 323.46 125 SER C N 1
ATOM 8413 C CA . SER C 1 143 ? -21.532 29.470 2.728 1.00 329.86 125 SER C CA 1
ATOM 8414 C C . SER C 1 143 ? -20.081 29.077 2.482 1.00 326.24 125 SER C C 1
ATOM 8415 O O . SER C 1 143 ? -19.161 29.654 3.068 1.00 321.21 125 SER C O 1
ATOM 8418 N N . GLY C 1 144 ? -19.881 28.091 1.613 1.00 327.63 126 GLY C N 1
ATOM 8419 C CA . GLY C 1 144 ? -18.546 27.632 1.296 1.00 319.73 126 GLY C CA 1
ATOM 8420 C C . GLY C 1 144 ? -17.974 26.733 2.378 1.00 307.22 126 GLY C C 1
ATOM 8421 O O . GLY C 1 144 ? -18.693 26.083 3.146 1.00 310.20 126 GLY C O 1
ATOM 8422 N N . THR C 1 145 ? -16.645 26.696 2.423 1.00 284.65 127 THR C N 1
ATOM 8423 C CA . THR C 1 145 ? -15.956 25.972 3.478 1.00 274.90 127 THR C CA 1
ATOM 8424 C C . THR C 1 145 ? -16.262 26.613 4.829 1.00 261.67 127 THR C C 1
ATOM 8425 O O . THR C 1 145 ? -16.631 27.787 4.919 1.00 260.91 127 THR C O 1
ATOM 8429 N N . GLY C 1 146 ? -16.123 25.813 5.885 1.00 264.23 128 GLY C N 1
ATOM 8430 C CA . GLY C 1 146 ? -16.400 26.234 7.245 1.00 264.51 128 GLY C CA 1
ATOM 8431 C C . GLY C 1 146 ? -15.873 27.598 7.644 1.00 260.80 128 GLY C C 1
ATOM 8432 O O . GLY C 1 146 ? -16.641 28.468 8.066 1.00 269.90 128 GLY C O 1
ATOM 8433 N N . GLU C 1 147 ? -14.565 27.799 7.517 1.00 248.95 129 GLU C N 1
ATOM 8434 C CA . GLU C 1 147 ? -13.902 29.012 7.972 1.00 237.68 129 GLU C CA 1
ATOM 8435 C C . GLU C 1 147 ? -13.355 29.818 6.797 1.00 240.12 129 GLU C C 1
ATOM 8436 O O . GLU C 1 147 ? -12.814 29.252 5.842 1.00 240.88 129 GLU C O 1
ATOM 8442 N N . VAL C 1 148 ? -13.509 31.147 6.872 1.00 239.61 130 VAL C N 1
ATOM 8443 C CA . VAL C 1 148 ? -12.913 32.044 5.880 1.00 247.96 130 VAL C CA 1
ATOM 8444 C C . VAL C 1 148 ? -11.427 32.214 6.186 1.00 247.06 130 VAL C C 1
ATOM 8445 O O . VAL C 1 148 ? -10.963 31.916 7.281 1.00 243.24 130 VAL C O 1
ATOM 8449 N N . GLU C 1 149 ? -10.653 32.644 5.191 1.00 249.81 131 GLU C N 1
ATOM 8450 C CA . GLU C 1 149 ? -9.234 32.904 5.392 1.00 246.44 131 GLU C CA 1
ATOM 8451 C C . GLU C 1 149 ? -8.970 34.406 5.390 1.00 246.61 131 GLU C C 1
ATOM 8452 O O . GLU C 1 149 ? -9.516 35.144 4.564 1.00 251.74 131 GLU C O 1
ATOM 8458 N N . LEU C 1 150 ? -8.148 34.852 6.340 1.00 235.78 132 LEU C N 1
ATOM 8459 C CA . LEU C 1 150 ? -7.736 36.245 6.451 1.00 230.45 132 LEU C CA 1
ATOM 8460 C C . LEU C 1 150 ? -6.232 36.332 6.230 1.00 222.32 132 LEU C C 1
ATOM 8461 O O . LEU C 1 150 ? -5.456 35.666 6.930 1.00 219.00 132 LEU C O 1
ATOM 8466 N N . LYS C 1 151 ? -5.832 37.158 5.266 1.00 224.31 133 LYS C N 1
ATOM 8467 C CA . LYS C 1 151 ? -4.451 37.284 4.828 1.00 220.28 133 LYS C CA 1
ATOM 8468 C C . LYS C 1 151 ? -3.855 38.603 5.303 1.00 213.78 133 LYS C C 1
ATOM 8469 O O . LYS C 1 151 ? -4.569 39.544 5.660 1.00 220.09 133 LYS C O 1
ATOM 8475 N N . LYS C 1 152 ? -2.524 38.663 5.288 1.00 194.81 134 LYS C N 1
ATOM 8476 C CA . LYS C 1 152 ? -1.823 39.840 5.783 1.00 195.45 134 LYS C CA 1
ATOM 8477 C C . LYS C 1 152 ? -1.924 40.992 4.790 1.00 192.31 134 LYS C C 1
ATOM 8478 O O . LYS C 1 152 ? -1.862 40.797 3.573 1.00 198.90 134 LYS C O 1
ATOM 8484 N N . GLY C 1 153 ? -2.089 42.204 5.323 1.00 199.22 135 GLY C N 1
ATOM 8485 C CA . GLY C 1 153 ? -2.180 43.396 4.511 1.00 204.75 135 GLY C CA 1
ATOM 8486 C C . GLY C 1 153 ? -3.589 43.809 4.145 1.00 206.51 135 GLY C C 1
ATOM 8487 O O . GLY C 1 153 ? -3.777 44.917 3.628 1.00 139.53 135 GLY C O 1
ATOM 8488 N N . GLU C 1 154 ? -4.580 42.959 4.399 1.00 199.08 136 GLU C N 1
ATOM 8489 C CA . GLU C 1 154 ? -5.947 43.219 3.980 1.00 195.71 136 GLU C CA 1
ATOM 8490 C C . GLU C 1 154 ? -6.657 44.119 4.991 1.00 191.59 136 GLU C C 1
ATOM 8491 O O . GLU C 1 154 ? -6.081 44.566 5.988 1.00 185.72 136 GLU C O 1
ATOM 8497 N N . GLN C 1 155 ? -7.932 44.384 4.727 1.00 194.39 137 GLN C N 1
ATOM 8498 C CA . GLN C 1 155 ? -8.746 45.267 5.546 1.00 194.83 137 GLN C CA 1
ATOM 8499 C C . GLN C 1 155 ? -9.788 44.467 6.316 1.00 192.77 137 GLN C C 1
ATOM 8500 O O . GLN C 1 155 ? -10.289 43.443 5.842 1.00 192.34 137 GLN C O 1
ATOM 8506 N N . ILE C 1 156 ? -10.105 44.945 7.515 1.00 200.19 138 ILE C N 1
ATOM 8507 C CA . ILE C 1 156 ? -11.170 44.364 8.325 1.00 208.29 138 ILE C CA 1
ATOM 8508 C C . ILE C 1 156 ? -11.715 45.455 9.235 1.00 212.59 138 ILE C C 1
ATOM 8509 O O . ILE C 1 156 ? -10.955 46.154 9.912 1.00 212.02 138 ILE C O 1
ATOM 8514 N N . GLN C 1 157 ? -13.034 45.616 9.229 1.00 223.48 139 GLN C N 1
ATOM 8515 C CA . GLN C 1 157 ? -13.700 46.711 9.921 1.00 229.88 139 GLN C CA 1
ATOM 8516 C C . GLN C 1 157 ? -14.254 46.217 11.250 1.00 256.02 139 GLN C C 1
ATOM 8517 O O . GLN C 1 157 ? -15.085 45.304 11.275 1.00 241.05 139 GLN C O 1
ATOM 8523 N N . LEU C 1 158 ? -13.815 46.831 12.349 1.00 276.86 140 LEU C N 1
ATOM 8524 C CA . LEU C 1 158 ? -14.411 46.567 13.653 1.00 313.86 140 LEU C CA 1
ATOM 8525 C C . LEU C 1 158 ? -15.623 47.480 13.788 1.00 341.91 140 LEU C C 1
ATOM 8526 O O . LEU C 1 158 ? -15.480 48.686 14.008 1.00 351.20 140 LEU C O 1
ATOM 8531 N N . THR C 1 159 ? -16.816 46.902 13.675 1.00 357.64 141 THR C N 1
ATOM 8532 C CA . THR C 1 159 ? -18.041 47.695 13.682 1.00 363.04 141 THR C CA 1
ATOM 8533 C C . THR C 1 159 ? -19.026 47.227 14.747 1.00 360.49 141 THR C C 1
ATOM 8534 O O . THR C 1 159 ? -18.677 46.435 15.628 1.00 354.68 141 THR C O 1
ATOM 8538 N N . THR C 1 160 ? -20.265 47.718 14.667 1.00 349.85 142 THR C N 1
ATOM 8539 C CA . THR C 1 160 ? -21.357 47.251 15.513 1.00 332.77 142 THR C CA 1
ATOM 8540 C C . THR C 1 160 ? -22.198 46.174 14.834 1.00 315.13 142 THR C C 1
ATOM 8541 O O . THR C 1 160 ? -23.414 46.107 15.062 1.00 319.24 142 THR C O 1
ATOM 8545 N N . ASP C 1 161 ? -21.576 45.329 14.008 1.00 291.48 143 ASP C N 1
ATOM 8546 C CA . ASP C 1 161 ? -22.270 44.280 13.268 1.00 270.68 143 ASP C CA 1
ATOM 8547 C C . ASP C 1 161 ? -23.017 43.350 14.215 1.00 255.77 143 ASP C C 1
ATOM 8548 O O . ASP C 1 161 ? -22.402 42.561 14.941 1.00 249.22 143 ASP C O 1
ATOM 8553 N N . LYS C 1 162 ? -24.345 43.437 14.212 1.00 249.27 144 LYS C N 1
ATOM 8554 C CA . LYS C 1 162 ? -25.154 42.609 15.095 1.00 236.76 144 LYS C CA 1
ATOM 8555 C C . LYS C 1 162 ? -25.564 41.292 14.453 1.00 241.68 144 LYS C C 1
ATOM 8556 O O . LYS C 1 162 ? -25.740 40.295 15.164 1.00 235.67 144 LYS C O 1
ATOM 8562 N N . ASP C 1 163 ? -25.718 41.260 13.134 1.00 251.69 145 ASP C N 1
ATOM 8563 C CA . ASP C 1 163 ? -26.058 40.028 12.422 1.00 262.58 145 ASP C CA 1
ATOM 8564 C C . ASP C 1 163 ? -24.801 39.360 11.881 1.00 277.11 145 ASP C C 1
ATOM 8565 O O . ASP C 1 163 ? -24.647 39.123 10.683 1.00 277.95 145 ASP C O 1
ATOM 8570 N N . HIS C 1 164 ? -23.880 39.055 12.792 1.00 287.85 146 HIS C N 1
ATOM 8571 C CA . HIS C 1 164 ? -22.666 38.313 12.491 1.00 307.12 146 HIS C CA 1
ATOM 8572 C C . HIS C 1 164 ? -22.739 36.885 13.013 1.00 324.17 146 HIS C C 1
ATOM 8573 O O . HIS C 1 164 ? -21.745 36.155 12.946 1.00 325.28 146 HIS C O 1
ATOM 8580 N N . LEU C 1 165 ? -23.901 36.473 13.532 1.00 345.71 147 LEU C N 1
ATOM 8581 C CA . LEU C 1 165 ? -24.098 35.106 13.998 1.00 345.68 147 LEU C CA 1
ATOM 8582 C C . LEU C 1 165 ? -24.373 34.135 12.858 1.00 350.20 147 LEU C C 1
ATOM 8583 O O . LEU C 1 165 ? -24.321 32.922 13.070 1.00 348.10 147 LEU C O 1
ATOM 8588 N N . GLU C 1 166 ? -24.686 34.637 11.665 1.00 341.93 148 GLU C N 1
ATOM 8589 C CA . GLU C 1 166 ? -24.832 33.782 10.490 1.00 336.25 148 GLU C CA 1
ATOM 8590 C C . GLU C 1 166 ? -24.314 34.405 9.205 1.00 329.44 148 GLU C C 1
ATOM 8591 O O . GLU C 1 166 ? -24.046 33.662 8.255 1.00 331.18 148 GLU C O 1
ATOM 8597 N N . LYS C 1 167 ? -24.154 35.727 9.129 1.00 335.89 149 LYS C N 1
ATOM 8598 C CA . LYS C 1 167 ? -23.637 36.381 7.936 1.00 344.58 149 LYS C CA 1
ATOM 8599 C C . LYS C 1 167 ? -22.203 36.866 8.115 1.00 353.00 149 LYS C C 1
ATOM 8600 O O . LYS C 1 167 ? -21.736 37.706 7.338 1.00 356.19 149 LYS C O 1
ATOM 8606 N N . GLY C 1 168 ? -21.504 36.366 9.132 1.00 359.37 150 GLY C N 1
ATOM 8607 C CA . GLY C 1 168 ? -20.128 36.773 9.342 1.00 370.63 150 GLY C CA 1
ATOM 8608 C C . GLY C 1 168 ? -19.231 36.332 8.202 1.00 388.89 150 GLY C C 1
ATOM 8609 O O . GLY C 1 168 ? -19.417 35.269 7.610 1.00 392.46 150 GLY C O 1
ATOM 8610 N N . SER C 1 169 ? -18.228 37.152 7.909 1.00 401.90 151 SER C N 1
ATOM 8611 C CA . SER C 1 169 ? -17.321 36.848 6.812 1.00 404.61 151 SER C CA 1
ATOM 8612 C C . SER C 1 169 ? -15.995 37.564 7.061 1.00 401.11 151 SER C C 1
ATOM 8613 O O . SER C 1 169 ? -15.648 37.871 8.207 1.00 398.78 151 SER C O 1
ATOM 8616 N N . LYS C 1 170 ? -15.259 37.827 5.982 1.00 374.95 152 LYS C N 1
ATOM 8617 C CA . LYS C 1 170 ? -13.937 38.436 6.035 1.00 343.30 152 LYS C CA 1
ATOM 8618 C C . LYS C 1 170 ? -13.975 39.953 6.161 1.00 321.38 152 LYS C C 1
ATOM 8619 O O . LYS C 1 170 ? -12.928 40.562 6.409 1.00 320.14 152 LYS C O 1
ATOM 8625 N N . ASP C 1 171 ? -15.142 40.574 6.004 1.00 301.00 153 ASP C N 1
ATOM 8626 C CA . ASP C 1 171 ? -15.230 42.025 5.906 1.00 278.67 153 ASP C CA 1
ATOM 8627 C C . ASP C 1 171 ? -15.394 42.707 7.261 1.00 246.56 153 ASP C C 1
ATOM 8628 O O . ASP C 1 171 ? -14.693 43.681 7.552 1.00 233.99 153 ASP C O 1
ATOM 8633 N N . LYS C 1 172 ? -16.308 42.221 8.099 1.00 231.91 154 LYS C N 1
ATOM 8634 C CA . LYS C 1 172 ? -16.683 42.930 9.315 1.00 218.63 154 LYS C CA 1
ATOM 8635 C C . LYS C 1 172 ? -16.521 42.039 10.539 1.00 207.64 154 LYS C C 1
ATOM 8636 O O . LYS C 1 172 ? -16.747 40.827 10.472 1.00 207.04 154 LYS C O 1
ATOM 8642 N N . ILE C 1 173 ? -16.134 42.652 11.657 1.00 196.91 155 ILE C N 1
ATOM 8643 C CA . ILE C 1 173 ? -15.985 41.966 12.935 1.00 187.88 155 ILE C CA 1
ATOM 8644 C C . ILE C 1 173 ? -16.595 42.837 14.026 1.00 184.38 155 ILE C C 1
ATOM 8645 O O . ILE C 1 173 ? -16.421 44.060 14.030 1.00 189.38 155 ILE C O 1
ATOM 8650 N N . PHE C 1 174 ? -17.313 42.205 14.950 1.00 174.11 156 PHE C N 1
ATOM 8651 C CA . PHE C 1 174 ? -17.918 42.885 16.085 1.00 169.25 156 PHE C CA 1
ATOM 8652 C C . PHE C 1 174 ? -17.357 42.316 17.381 1.00 162.67 156 PHE C C 1
ATOM 8653 O O . PHE C 1 174 ? -17.081 41.114 17.477 1.00 161.53 156 PHE C O 1
ATOM 8661 N N . VAL C 1 175 ? -17.182 43.184 18.375 1.00 161.61 157 VAL C N 1
ATOM 8662 C CA . VAL C 1 175 ? -16.688 42.786 19.685 1.00 156.11 157 VAL C CA 1
ATOM 8663 C C . VAL C 1 175 ? -17.645 43.297 20.751 1.00 158.32 157 VAL C C 1
ATOM 8664 O O . VAL C 1 175 ? -18.335 44.304 20.564 1.00 162.37 157 VAL C O 1
ATOM 8668 N N . ASP C 1 176 ? -17.682 42.590 21.881 1.00 155.64 158 ASP C N 1
ATOM 8669 C CA . ASP C 1 176 ? -18.560 42.945 22.988 1.00 154.69 158 ASP C CA 1
ATOM 8670 C C . ASP C 1 176 ? -17.896 43.859 24.010 1.00 149.87 158 ASP C C 1
ATOM 8671 O O . ASP C 1 176 ? -18.584 44.362 24.906 1.00 149.37 158 ASP C O 1
ATOM 8676 N N . TYR C 1 177 ? -16.589 44.085 23.905 1.00 143.60 159 TYR C N 1
ATOM 8677 C CA . TYR C 1 177 ? -15.892 44.961 24.840 1.00 138.10 159 TYR C CA 1
ATOM 8678 C C . TYR C 1 177 ? -16.233 46.410 24.519 1.00 140.67 159 TYR C C 1
ATOM 8679 O O . TYR C 1 177 ? -15.791 46.950 23.500 1.00 144.24 159 TYR C O 1
ATOM 8688 N N . VAL C 1 178 ? -17.025 47.038 25.388 1.00 140.46 160 VAL C N 1
ATOM 8689 C CA . VAL C 1 178 ? -17.382 48.439 25.194 1.00 145.17 160 VAL C CA 1
ATOM 8690 C C . VAL C 1 178 ? -16.144 49.323 25.301 1.00 138.87 160 VAL C C 1
ATOM 8691 O O . VAL C 1 178 ? -15.836 50.104 24.393 1.00 144.29 160 VAL C O 1
ATOM 8695 N N . ASN C 1 179 ? -15.410 49.206 26.407 1.00 130.35 161 ASN C N 1
ATOM 8696 C CA . ASN C 1 179 ? -14.278 50.087 26.696 1.00 131.14 161 ASN C CA 1
ATOM 8697 C C . ASN C 1 179 ? -12.977 49.536 26.106 1.00 132.46 161 ASN C C 1
ATOM 8698 O O . ASN C 1 179 ? -12.019 49.232 26.813 1.00 128.08 161 ASN C O 1
ATOM 8703 N N . ILE C 1 180 ? -12.947 49.419 24.776 1.00 139.67 162 ILE C N 1
ATOM 8704 C CA . ILE C 1 180 ? -11.693 49.102 24.100 1.00 144.38 162 ILE C CA 1
ATOM 8705 C C . ILE C 1 180 ? -10.832 50.339 23.894 1.00 152.63 162 ILE C C 1
ATOM 8706 O O . ILE C 1 180 ? -9.615 50.216 23.709 1.00 152.40 162 ILE C O 1
ATOM 8711 N N . VAL C 1 181 ? -11.433 51.530 23.933 1.00 160.51 163 VAL C N 1
ATOM 8712 C CA . VAL C 1 181 ? -10.735 52.742 23.514 1.00 167.98 163 VAL C CA 1
ATOM 8713 C C . VAL C 1 181 ? -9.723 53.178 24.569 1.00 169.97 163 VAL C C 1
ATOM 8714 O O . VAL C 1 181 ? -8.543 53.395 24.266 1.00 169.76 163 VAL C O 1
ATOM 8718 N N . LYS C 1 182 ? -10.168 53.318 25.822 1.00 172.45 164 LYS C N 1
ATOM 8719 C CA . LYS C 1 182 ? -9.278 53.767 26.889 1.00 171.53 164 LYS C CA 1
ATOM 8720 C C . LYS C 1 182 ? -8.128 52.801 27.133 1.00 168.43 164 LYS C C 1
ATOM 8721 O O . LYS C 1 182 ? -7.105 53.201 27.700 1.00 168.74 164 LYS C O 1
ATOM 8727 N N . VAL C 1 183 ? -8.267 51.550 26.708 1.00 166.48 165 VAL C N 1
ATOM 8728 C CA . VAL C 1 183 ? -7.391 50.474 27.141 1.00 161.03 165 VAL C CA 1
ATOM 8729 C C . VAL C 1 183 ? -6.265 50.221 26.144 1.00 157.05 165 VAL C C 1
ATOM 8730 O O . VAL C 1 183 ? -5.110 50.065 26.541 1.00 155.29 165 VAL C O 1
ATOM 8734 N N . VAL C 1 184 ? -6.569 50.203 24.848 1.00 154.55 166 VAL C N 1
ATOM 8735 C CA . VAL C 1 184 ? -5.583 49.838 23.836 1.00 154.11 166 VAL C CA 1
ATOM 8736 C C . VAL C 1 184 ? -4.719 51.045 23.488 1.00 157.16 166 VAL C C 1
ATOM 8737 O O . VAL C 1 184 ? -5.196 52.187 23.464 1.00 162.12 166 VAL C O 1
ATOM 8741 N N . LYS C 1 185 ? -3.433 50.793 23.222 1.00 152.60 167 LYS C N 1
ATOM 8742 C CA . LYS C 1 185 ? -2.489 51.785 22.723 1.00 151.02 167 LYS C CA 1
ATOM 8743 C C . LYS C 1 185 ? -2.227 51.533 21.236 1.00 147.28 167 LYS C C 1
ATOM 8744 O O . LYS C 1 185 ? -2.869 50.684 20.605 1.00 144.29 167 LYS C O 1
ATOM 8750 N N . LYS C 1 186 ? -1.269 52.271 20.668 1.00 148.17 168 LYS C N 1
ATOM 8751 C CA . LYS C 1 186 ? -1.027 52.170 19.230 1.00 150.99 168 LYS C CA 1
ATOM 8752 C C . LYS C 1 186 ? -0.258 50.900 18.873 1.00 148.63 168 LYS C C 1
ATOM 8753 O O . LYS C 1 186 ? -0.759 50.049 18.132 1.00 146.24 168 LYS C O 1
ATOM 8759 N N . GLY C 1 187 ? 0.955 50.743 19.402 1.00 150.03 169 GLY C N 1
ATOM 8760 C CA . GLY C 1 187 ? 1.795 49.622 19.014 1.00 150.87 169 GLY C CA 1
ATOM 8761 C C . GLY C 1 187 ? 1.322 48.268 19.503 1.00 149.54 169 GLY C C 1
ATOM 8762 O O . GLY C 1 187 ? 1.915 47.254 19.119 1.00 149.44 169 GLY C O 1
ATOM 8763 N N . ASP C 1 188 ? 0.277 48.226 20.326 1.00 145.72 170 ASP C N 1
ATOM 8764 C CA . ASP C 1 188 ? -0.182 46.969 20.894 1.00 143.85 170 ASP C CA 1
ATOM 8765 C C . ASP C 1 188 ? -0.733 46.049 19.809 1.00 144.32 170 ASP C C 1
ATOM 8766 O O . ASP C 1 188 ? -1.162 46.484 18.737 1.00 147.78 170 ASP C O 1
ATOM 8771 N N . ARG C 1 189 ? -0.711 44.755 20.106 1.00 142.97 171 ARG C N 1
ATOM 8772 C CA . ARG C 1 189 ? -1.189 43.728 19.198 1.00 145.91 171 ARG C CA 1
ATOM 8773 C C . ARG C 1 189 ? -2.427 43.047 19.770 1.00 151.92 171 ARG C C 1
ATOM 8774 O O . ARG C 1 189 ? -2.635 43.010 20.987 1.00 148.51 171 ARG C O 1
ATOM 8782 N N . VAL C 1 190 ? -3.243 42.510 18.863 1.00 163.64 172 VAL C N 1
ATOM 8783 C CA . VAL C 1 190 ? -4.503 41.847 19.172 1.00 173.78 172 VAL C CA 1
ATOM 8784 C C . VAL C 1 190 ? -4.469 40.469 18.529 1.00 177.56 172 VAL C C 1
ATOM 8785 O O . VAL C 1 190 ? -3.988 40.318 17.404 1.00 181.47 172 VAL C O 1
ATOM 8789 N N . PHE C 1 191 ? -4.985 39.462 19.225 1.00 175.31 173 PHE C N 1
ATOM 8790 C CA . PHE C 1 191 ? -5.021 38.118 18.669 1.00 179.98 173 PHE C CA 1
ATOM 8791 C C . PHE C 1 191 ? -6.454 37.654 18.451 1.00 181.58 173 PHE C C 1
ATOM 8792 O O . PHE C 1 191 ? -7.379 38.079 19.149 1.00 183.71 173 PHE C O 1
ATOM 8800 N N . VAL C 1 192 ? -6.623 36.767 17.472 1.00 181.21 174 VAL C N 1
ATOM 8801 C CA . VAL C 1 192 ? -7.897 36.112 17.199 1.00 181.04 174 VAL C CA 1
ATOM 8802 C C . VAL C 1 192 ? -7.645 34.627 16.962 1.00 168.15 174 VAL C C 1
ATOM 8803 O O . VAL C 1 192 ? -6.695 34.243 16.264 1.00 172.87 174 VAL C O 1
ATOM 8807 N N . ASP C 1 193 ? -8.513 33.799 17.554 1.00 154.36 175 ASP C N 1
ATOM 8808 C CA . ASP C 1 193 ? -8.526 32.348 17.406 1.00 146.18 175 ASP C CA 1
ATOM 8809 C C . ASP C 1 193 ? -7.244 31.681 17.885 1.00 139.76 175 ASP C C 1
ATOM 8810 O O . ASP C 1 193 ? -6.386 31.321 17.073 1.00 140.30 175 ASP C O 1
ATOM 8815 N N . ASP C 1 194 ? -7.113 31.515 19.205 1.00 131.98 176 ASP C N 1
ATOM 8816 C CA . ASP C 1 194 ? -6.064 30.686 19.812 1.00 126.87 176 ASP C CA 1
ATOM 8817 C C . ASP C 1 194 ? -4.668 31.073 19.331 1.00 119.92 176 ASP C C 1
ATOM 8818 O O . ASP C 1 194 ? -3.779 30.227 19.212 1.00 118.61 176 ASP C O 1
ATOM 8823 N N . GLY C 1 195 ? -4.467 32.354 19.038 1.00 117.48 177 GLY C N 1
ATOM 8824 C CA . GLY C 1 195 ? -3.180 32.823 18.579 1.00 116.74 177 GLY C CA 1
ATOM 8825 C C . GLY C 1 195 ? -2.900 32.604 17.110 1.00 119.67 177 GLY C C 1
ATOM 8826 O O . GLY C 1 195 ? -1.784 32.896 16.662 1.00 121.56 177 GLY C O 1
ATOM 8827 N N . LEU C 1 196 ? -3.866 32.092 16.345 1.00 119.00 178 LEU C N 1
ATOM 8828 C CA . LEU C 1 196 ? -3.606 31.822 14.936 1.00 118.68 178 LEU C CA 1
ATOM 8829 C C . LEU C 1 196 ? -3.494 33.112 14.131 1.00 118.82 178 LEU C C 1
ATOM 8830 O O . LEU C 1 196 ? -2.662 33.204 13.220 1.00 118.94 178 LEU C O 1
ATOM 8835 N N . ILE C 1 197 ? -4.313 34.120 14.440 1.00 119.08 179 ILE C N 1
ATOM 8836 C CA . ILE C 1 197 ? -4.289 35.377 13.697 1.00 120.44 179 ILE C CA 1
ATOM 8837 C C . ILE C 1 197 ? -3.863 36.504 14.630 1.00 120.06 179 ILE C C 1
ATOM 8838 O O . ILE C 1 197 ? -4.325 36.578 15.773 1.00 117.15 179 ILE C O 1
ATOM 8843 N N . SER C 1 198 ? -2.989 37.387 14.141 1.00 121.03 180 SER C N 1
ATOM 8844 C CA . SER C 1 198 ? -2.512 38.521 14.920 1.00 120.89 180 SER C CA 1
ATOM 8845 C C . SER C 1 198 ? -2.622 39.794 14.092 1.00 127.82 180 SER C C 1
ATOM 8846 O O . SER C 1 198 ? -2.237 39.822 12.915 1.00 130.70 180 SER C O 1
ATOM 8849 N N . LEU C 1 199 ? -3.075 40.856 14.753 1.00 135.48 181 LEU C N 1
ATOM 8850 C CA . LEU C 1 199 ? -3.300 42.172 14.181 1.00 144.04 181 LEU C CA 1
ATOM 8851 C C . LEU C 1 199 ? -2.580 43.188 15.054 1.00 157.69 181 LEU C C 1
ATOM 8852 O O . LEU C 1 199 ? -2.276 42.921 16.216 1.00 155.83 181 LEU C O 1
ATOM 8857 N N . VAL C 1 200 ? -2.300 44.360 14.492 1.00 173.04 182 VAL C N 1
ATOM 8858 C CA . VAL C 1 200 ? -1.774 45.479 15.265 1.00 182.18 182 VAL C CA 1
ATOM 8859 C C . VAL C 1 200 ? -2.681 46.677 15.038 1.00 187.43 182 VAL C C 1
ATOM 8860 O O . VAL C 1 200 ? -3.013 47.002 13.894 1.00 191.94 182 VAL C O 1
ATOM 8864 N N . VAL C 1 201 ? -3.088 47.325 16.126 1.00 186.40 183 VAL C N 1
ATOM 8865 C CA . VAL C 1 201 ? -4.008 48.452 16.033 1.00 201.03 183 VAL C CA 1
ATOM 8866 C C . VAL C 1 201 ? -3.282 49.632 15.403 1.00 211.03 183 VAL C C 1
ATOM 8867 O O . VAL C 1 201 ? -2.282 50.124 15.936 1.00 210.49 183 VAL C O 1
ATOM 8871 N N . ASP C 1 202 ? -3.786 50.094 14.260 1.00 208.42 184 ASP C N 1
ATOM 8872 C CA . ASP C 1 202 ? -3.191 51.227 13.564 1.00 216.15 184 ASP C CA 1
ATOM 8873 C C . ASP C 1 202 ? -3.761 52.556 14.051 1.00 219.90 184 ASP C C 1
ATOM 8874 O O . ASP C 1 202 ? -3.006 53.447 14.450 1.00 221.34 184 ASP C O 1
ATOM 8879 N N . SER C 1 203 ? -5.084 52.699 14.037 1.00 218.98 185 SER C N 1
ATOM 8880 C CA . SER C 1 203 ? -5.738 53.946 14.404 1.00 211.93 185 SER C CA 1
ATOM 8881 C C . SER C 1 203 ? -6.887 53.660 15.360 1.00 198.59 185 SER C C 1
ATOM 8882 O O . SER C 1 203 ? -7.388 52.536 15.447 1.00 197.89 185 SER C O 1
ATOM 8885 N N . ILE C 1 204 ? -7.301 54.699 16.079 1.00 193.50 186 ILE C N 1
ATOM 8886 C CA . ILE C 1 204 ? -8.347 54.598 17.089 1.00 186.21 186 ILE C CA 1
ATOM 8887 C C . ILE C 1 204 ? -9.393 55.669 16.811 1.00 186.02 186 ILE C C 1
ATOM 8888 O O . ILE C 1 204 ? -9.059 56.852 16.678 1.00 189.16 186 ILE C O 1
ATOM 8893 N N . SER C 1 205 ? -10.650 55.253 16.709 1.00 182.25 187 SER C N 1
ATOM 8894 C CA . SER C 1 205 ? -11.779 56.155 16.532 1.00 182.62 187 SER C CA 1
ATOM 8895 C C . SER C 1 205 ? -12.743 55.980 17.706 1.00 176.37 187 SER C C 1
ATOM 8896 O O . SER C 1 205 ? -12.404 55.385 18.733 1.00 170.40 187 SER C O 1
ATOM 8899 N N . GLY C 1 206 ? -13.950 56.516 17.552 1.00 178.95 188 GLY C N 1
ATOM 8900 C CA . GLY C 1 206 ? -14.945 56.447 18.603 1.00 176.11 188 GLY C CA 1
ATOM 8901 C C . GLY C 1 206 ? -15.367 55.035 18.955 1.00 170.40 188 GLY C C 1
ATOM 8902 O O . GLY C 1 206 ? -15.214 54.601 20.100 1.00 165.62 188 GLY C O 1
ATOM 8903 N N . ASP C 1 207 ? -15.899 54.309 17.974 1.00 171.73 189 ASP C N 1
ATOM 8904 C CA . ASP C 1 207 ? -16.397 52.956 18.179 1.00 169.34 189 ASP C CA 1
ATOM 8905 C C . ASP C 1 207 ? -15.533 51.888 17.524 1.00 166.63 189 ASP C C 1
ATOM 8906 O O . ASP C 1 207 ? -15.814 50.697 17.694 1.00 164.24 189 ASP C O 1
ATOM 8911 N N . THR C 1 208 ? -14.489 52.275 16.790 1.00 172.21 190 THR C N 1
ATOM 8912 C CA . THR C 1 208 ? -13.806 51.376 15.870 1.00 174.51 190 THR C CA 1
ATOM 8913 C C . THR C 1 208 ? -12.295 51.459 16.042 1.00 177.94 190 THR C C 1
ATOM 8914 O O . THR C 1 208 ? -11.740 52.543 16.243 1.00 177.14 190 THR C O 1
ATOM 8918 N N . LEU C 1 209 ? -11.640 50.302 15.969 1.00 178.09 191 LEU C N 1
ATOM 8919 C CA . LEU C 1 209 ? -10.191 50.204 15.867 1.00 180.05 191 LEU C CA 1
ATOM 8920 C C . LEU C 1 209 ? -9.810 49.817 14.443 1.00 179.03 191 LEU C C 1
ATOM 8921 O O . LEU C 1 209 ? -10.414 48.914 13.855 1.00 184.06 191 LEU C O 1
ATOM 8926 N N . THR C 1 210 ? -8.812 50.503 13.889 1.00 171.94 192 THR C N 1
ATOM 8927 C CA . THR C 1 210 ? -8.272 50.175 12.575 1.00 179.70 192 THR C CA 1
ATOM 8928 C C . THR C 1 210 ? -6.983 49.385 12.752 1.00 177.03 192 THR C C 1
ATOM 8929 O O . THR C 1 210 ? -6.091 49.807 13.495 1.00 176.17 192 THR C O 1
ATOM 8933 N N . CYS C 1 211 ? -6.888 48.241 12.077 1.00 182.59 193 CYS C N 1
ATOM 8934 C CA . CYS C 1 211 ? -5.774 47.328 12.278 1.00 183.44 193 CYS C CA 1
ATOM 8935 C C . CYS C 1 211 ? -5.221 46.837 10.948 1.00 189.19 193 CYS C C 1
ATOM 8936 O O . CYS C 1 211 ? -5.897 46.864 9.916 1.00 193.66 193 CYS C O 1
ATOM 8939 N N . THR C 1 212 ? -3.972 46.381 10.998 1.00 188.25 194 THR C N 1
ATOM 8940 C CA . THR C 1 212 ? -3.295 45.745 9.881 1.00 193.32 194 THR C CA 1
ATOM 8941 C C . THR C 1 212 ? -2.954 44.318 10.285 1.00 184.30 194 THR C C 1
ATOM 8942 O O . THR C 1 212 ? -2.656 44.045 11.451 1.00 184.05 194 THR C O 1
ATOM 8946 N N . VAL C 1 213 ? -3.001 43.404 9.322 1.00 176.71 195 VAL C N 1
ATOM 8947 C CA . VAL C 1 213 ? -2.837 41.985 9.620 1.00 177.79 195 VAL C CA 1
ATOM 8948 C C . VAL C 1 213 ? -1.345 41.675 9.682 1.00 178.01 195 VAL C C 1
ATOM 8949 O O . VAL C 1 213 ? -0.661 41.654 8.656 1.00 183.03 195 VAL C O 1
ATOM 8953 N N . GLU C 1 214 ? -0.840 41.424 10.892 1.00 173.92 196 GLU C N 1
ATOM 8954 C CA . GLU C 1 214 ? 0.549 41.004 11.042 1.00 173.67 196 GLU C CA 1
ATOM 8955 C C . GLU C 1 214 ? 0.721 39.543 10.655 1.00 174.61 196 GLU C C 1
ATOM 8956 O O . GLU C 1 214 ? 1.572 39.207 9.825 1.00 176.98 196 GLU C O 1
ATOM 8962 N N . ASN C 1 215 ? -0.074 38.660 11.251 1.00 173.93 197 ASN C N 1
ATOM 8963 C CA . ASN C 1 215 ? -0.033 37.240 10.935 1.00 175.00 197 ASN C CA 1
ATOM 8964 C C . ASN C 1 215 ? -1.449 36.807 10.593 1.00 180.06 197 ASN C C 1
ATOM 8965 O O . ASN C 1 215 ? -2.373 37.051 11.372 1.00 177.02 197 ASN C O 1
ATOM 8970 N N . GLY C 1 216 ? -1.626 36.163 9.445 1.00 189.67 198 GLY C N 1
ATOM 8971 C CA . GLY C 1 216 ? -2.948 35.854 8.938 1.00 197.72 198 GLY C CA 1
ATOM 8972 C C . GLY C 1 216 ? -3.116 34.357 8.777 1.00 201.58 198 GLY C C 1
ATOM 8973 O O . GLY C 1 216 ? -2.170 33.640 8.444 1.00 201.16 198 GLY C O 1
ATOM 8974 N N . GLY C 1 217 ? -4.327 33.889 9.029 1.00 204.77 199 GLY C N 1
ATOM 8975 C CA . GLY C 1 217 ? -4.625 32.464 8.985 1.00 207.08 199 GLY C CA 1
ATOM 8976 C C . GLY C 1 217 ? -6.019 32.180 8.516 1.00 213.59 199 GLY C C 1
ATOM 8977 O O . GLY C 1 217 ? -6.508 32.788 7.553 1.00 219.76 199 GLY C O 1
ATOM 8978 N N . LEU C 1 218 ? -6.678 31.258 9.208 1.00 214.49 200 LEU C N 1
ATOM 8979 C CA . LEU C 1 218 ? -8.019 30.799 8.869 1.00 221.66 200 LEU C CA 1
ATOM 8980 C C . LEU C 1 218 ? -8.974 31.313 9.944 1.00 223.73 200 LEU C C 1
ATOM 8981 O O . LEU C 1 218 ? -9.122 30.699 11.003 1.00 221.83 200 LEU C O 1
ATOM 8986 N N . LEU C 1 219 ? -9.611 32.448 9.665 1.00 239.27 201 LEU C N 1
ATOM 8987 C CA . LEU C 1 219 ? -10.613 33.008 10.561 1.00 250.32 201 LEU C CA 1
ATOM 8988 C C . LEU C 1 219 ? -11.813 32.074 10.656 1.00 262.51 201 LEU C C 1
ATOM 8989 O O . LEU C 1 219 ? -12.439 31.734 9.639 1.00 270.51 201 LEU C O 1
ATOM 8994 N N . GLY C 1 220 ? -12.139 31.681 11.889 1.00 266.34 202 GLY C N 1
ATOM 8995 C CA . GLY C 1 220 ? -13.250 30.820 12.176 1.00 277.23 202 GLY C CA 1
ATOM 8996 C C . GLY C 1 220 ? -14.418 31.554 12.802 1.00 289.81 202 GLY C C 1
ATOM 8997 O O . GLY C 1 220 ? -14.547 32.783 12.708 1.00 293.87 202 GLY C O 1
ATOM 8998 N N . SER C 1 221 ? -15.278 30.787 13.465 1.00 295.95 203 SER C N 1
ATOM 8999 C CA . SER C 1 221 ? -16.512 31.287 14.055 1.00 294.61 203 SER C CA 1
ATOM 9000 C C . SER C 1 221 ? -16.451 31.258 15.579 1.00 285.34 203 SER C C 1
ATOM 9001 O O . SER C 1 221 ? -15.899 30.322 16.170 1.00 281.07 203 SER C O 1
ATOM 9004 N N . ARG C 1 222 ? -17.028 32.283 16.207 1.00 267.77 204 ARG C N 1
ATOM 9005 C CA . ARG C 1 222 ? -17.076 32.409 17.664 1.00 244.35 204 ARG C CA 1
ATOM 9006 C C . ARG C 1 222 ? -15.688 32.238 18.281 1.00 225.37 204 ARG C C 1
ATOM 9007 O O . ARG C 1 222 ? -15.414 31.264 18.984 1.00 224.24 204 ARG C O 1
ATOM 9015 N N . LYS C 1 223 ? -14.813 33.201 18.023 1.00 206.56 205 LYS C N 1
ATOM 9016 C CA . LYS C 1 223 ? -13.447 33.056 18.488 1.00 189.11 205 LYS C CA 1
ATOM 9017 C C . LYS C 1 223 ? -13.103 34.133 19.510 1.00 174.47 205 LYS C C 1
ATOM 9018 O O . LYS C 1 223 ? -13.614 35.257 19.462 1.00 177.34 205 LYS C O 1
ATOM 9024 N N . GLY C 1 224 ? -12.206 33.776 20.424 1.00 167.21 206 GLY C N 1
ATOM 9025 C CA . GLY C 1 224 ? -11.854 34.664 21.500 1.00 160.07 206 GLY C CA 1
ATOM 9026 C C . GLY C 1 224 ? -10.901 35.747 21.047 1.00 157.41 206 GLY C C 1
ATOM 9027 O O . GLY C 1 224 ? -10.135 35.574 20.106 1.00 159.48 206 GLY C O 1
ATOM 9028 N N . VAL C 1 225 ? -10.959 36.889 21.724 1.00 151.55 207 VAL C N 1
ATOM 9029 C CA . VAL C 1 225 ? -10.062 38.004 21.442 1.00 144.41 207 VAL C CA 1
ATOM 9030 C C . VAL C 1 225 ? -9.315 38.325 22.727 1.00 131.21 207 VAL C C 1
ATOM 9031 O O . VAL C 1 225 ? -9.902 38.847 23.684 1.00 130.79 207 VAL C O 1
ATOM 9035 N N . ASN C 1 226 ? -8.017 38.043 22.742 1.00 120.62 208 ASN C N 1
ATOM 9036 C CA . ASN C 1 226 ? -7.174 38.358 23.887 1.00 118.79 208 ASN C CA 1
ATOM 9037 C C . ASN C 1 226 ? -6.028 39.246 23.437 1.00 119.37 208 ASN C C 1
ATOM 9038 O O . ASN C 1 226 ? -5.359 38.951 22.442 1.00 119.55 208 ASN C O 1
ATOM 9043 N N . LEU C 1 227 ? -5.829 40.343 24.159 1.00 121.07 209 LEU C N 1
ATOM 9044 C CA . LEU C 1 227 ? -4.760 41.299 23.906 1.00 124.45 209 LEU C CA 1
ATOM 9045 C C . LEU C 1 227 ? -3.706 41.156 24.989 1.00 119.67 209 LEU C C 1
ATOM 9046 O O . LEU C 1 227 ? -4.037 41.280 26.179 1.00 118.18 209 LEU C O 1
ATOM 9051 N N . PRO C 1 228 ? -2.453 40.860 24.641 1.00 117.16 210 PRO C N 1
ATOM 9052 C CA . PRO C 1 228 ? -1.446 40.557 25.667 1.00 116.24 210 PRO C CA 1
ATOM 9053 C C . PRO C 1 228 ? -1.129 41.741 26.567 1.00 119.25 210 PRO C C 1
ATOM 9054 O O . PRO C 1 228 ? -1.925 42.070 27.451 1.00 120.35 210 PRO C O 1
ATOM 9058 N N . GLY C 1 229 ? 0.050 42.340 26.388 1.00 120.72 211 GLY C N 1
ATOM 9059 C CA . GLY C 1 229 ? 0.534 43.468 27.175 1.00 123.00 211 GLY C CA 1
ATOM 9060 C C . GLY C 1 229 ? -0.457 44.278 27.992 1.00 125.23 211 GLY C C 1
ATOM 9061 O O . GLY C 1 229 ? -0.165 44.664 29.128 1.00 126.75 211 GLY C O 1
ATOM 9062 N N . VAL C 1 230 ? -1.630 44.540 27.422 1.00 126.37 212 VAL C N 1
ATOM 9063 C CA . VAL C 1 230 ? -2.574 45.503 27.986 1.00 126.59 212 VAL C CA 1
ATOM 9064 C C . VAL C 1 230 ? -3.398 44.890 29.117 1.00 122.77 212 VAL C C 1
ATOM 9065 O O . VAL C 1 230 ? -3.800 43.719 29.037 1.00 122.02 212 VAL C O 1
ATOM 9069 N N . PRO C 1 231 ? -3.651 45.637 30.201 1.00 123.70 213 PRO C N 1
ATOM 9070 C CA . PRO C 1 231 ? -4.593 45.177 31.234 1.00 120.47 213 PRO C CA 1
ATOM 9071 C C . PRO C 1 231 ? -6.047 45.577 31.005 1.00 117.30 213 PRO C C 1
ATOM 9072 O O . PRO C 1 231 ? -6.361 46.771 30.939 1.00 119.08 213 PRO C O 1
ATOM 9076 N N . VAL C 1 232 ? -6.941 44.601 30.862 1.00 112.97 214 VAL C N 1
ATOM 9077 C CA . VAL C 1 232 ? -8.356 44.882 30.629 1.00 113.20 214 VAL C CA 1
ATOM 9078 C C . VAL C 1 232 ? -9.031 45.190 31.963 1.00 113.24 214 VAL C C 1
ATOM 9079 O O . VAL C 1 232 ? -8.660 44.641 33.010 1.00 111.56 214 VAL C O 1
ATOM 9083 N N . ASP C 1 233 ? -9.997 46.107 31.940 1.00 115.39 215 ASP C N 1
ATOM 9084 C CA . ASP C 1 233 ? -10.695 46.558 33.141 1.00 116.00 215 ASP C CA 1
ATOM 9085 C C . ASP C 1 233 ? -11.964 45.767 33.434 1.00 115.88 215 ASP C C 1
ATOM 9086 O O . ASP C 1 233 ? -12.683 46.113 34.376 1.00 115.80 215 ASP C O 1
ATOM 9091 N N . LEU C 1 234 ? -12.264 44.743 32.638 1.00 116.22 216 LEU C N 1
ATOM 9092 C CA . LEU C 1 234 ? -13.522 44.022 32.751 1.00 119.63 216 LEU C CA 1
ATOM 9093 C C . LEU C 1 234 ? -13.719 43.460 34.160 1.00 119.95 216 LEU C C 1
ATOM 9094 O O . LEU C 1 234 ? -12.751 43.103 34.839 1.00 119.34 216 LEU C O 1
ATOM 9099 N N . PRO C 1 235 ? -14.969 43.366 34.620 1.00 121.32 217 PRO C N 1
ATOM 9100 C CA . PRO C 1 235 ? -15.226 42.805 35.953 1.00 119.77 217 PRO C CA 1
ATOM 9101 C C . PRO C 1 235 ? -14.915 41.318 36.000 1.00 118.04 217 PRO C C 1
ATOM 9102 O O . PRO C 1 235 ? -15.199 40.575 35.058 1.00 122.11 217 PRO C O 1
ATOM 9106 N N . ALA C 1 236 ? -14.323 40.887 37.116 1.00 115.56 218 ALA C N 1
ATOM 9107 C CA . ALA C 1 236 ? -13.959 39.481 37.265 1.00 113.57 218 ALA C CA 1
ATOM 9108 C C . ALA C 1 236 ? -15.183 38.574 37.207 1.00 114.18 218 ALA C C 1
ATOM 9109 O O . ALA C 1 236 ? -15.121 37.471 36.649 1.00 113.62 218 ALA C O 1
ATOM 9111 N N . VAL C 1 237 ? -16.298 39.013 37.781 1.00 115.57 219 VAL C N 1
ATOM 9112 C CA . VAL C 1 237 ? -17.536 38.240 37.803 1.00 117.34 219 VAL C CA 1
ATOM 9113 C C . VAL C 1 237 ? -18.579 39.005 37.001 1.00 122.43 219 VAL C C 1
ATOM 9114 O O . VAL C 1 237 ? -18.979 40.112 37.385 1.00 126.80 219 VAL C O 1
ATOM 9118 N N . SER C 1 238 ? -19.010 38.424 35.884 1.00 121.41 220 SER C N 1
ATOM 9119 C CA . SER C 1 238 ? -20.056 39.008 35.059 1.00 126.87 220 SER C CA 1
ATOM 9120 C C . SER C 1 238 ? -21.419 38.493 35.524 1.00 131.12 220 SER C C 1
ATOM 9121 O O . SER C 1 238 ? -21.530 37.771 36.519 1.00 132.70 220 SER C O 1
ATOM 9124 N N . GLU C 1 239 ? -22.476 38.861 34.797 1.00 133.64 221 GLU C N 1
ATOM 9125 C CA . GLU C 1 239 ? -23.824 38.457 35.186 1.00 135.94 221 GLU C CA 1
ATOM 9126 C C . GLU C 1 239 ? -23.988 36.944 35.075 1.00 133.86 221 GLU C C 1
ATOM 9127 O O . GLU C 1 239 ? -24.515 36.293 35.990 1.00 134.52 221 GLU C O 1
ATOM 9133 N N . LYS C 1 240 ? -23.544 36.369 33.954 1.00 130.28 222 LYS C N 1
ATOM 9134 C CA . LYS C 1 240 ? -23.586 34.919 33.805 1.00 125.85 222 LYS C CA 1
ATOM 9135 C C . LYS C 1 240 ? -22.765 34.240 34.891 1.00 116.38 222 LYS C C 1
ATOM 9136 O O . LYS C 1 240 ? -23.172 33.206 35.432 1.00 113.87 222 LYS C O 1
ATOM 9142 N N . ASP C 1 241 ? -21.605 34.811 35.223 1.00 111.77 223 ASP C N 1
ATOM 9143 C CA . ASP C 1 241 ? -20.799 34.265 36.309 1.00 107.66 223 ASP C CA 1
ATOM 9144 C C . ASP C 1 241 ? -21.541 34.348 37.637 1.00 104.94 223 ASP C C 1
ATOM 9145 O O . ASP C 1 241 ? -21.422 33.452 38.477 1.00 103.66 223 ASP C O 1
ATOM 9150 N N . LYS C 1 242 ? -22.317 35.414 37.845 1.00 105.30 224 LYS C N 1
ATOM 9151 C CA . LYS C 1 242 ? -23.120 35.517 39.059 1.00 105.32 224 LYS C CA 1
ATOM 9152 C C . LYS C 1 242 ? -24.137 34.384 39.137 1.00 105.73 224 LYS C C 1
ATOM 9153 O O . LYS C 1 242 ? -24.251 33.700 40.165 1.00 105.83 224 LYS C O 1
ATOM 9159 N N . SER C 1 243 ? -24.893 34.177 38.052 1.00 107.25 225 SER C N 1
ATOM 9160 C CA . SER C 1 243 ? -25.881 33.100 38.039 1.00 107.86 225 SER C CA 1
ATOM 9161 C C . SER C 1 243 ? -25.219 31.742 38.232 1.00 104.61 225 SER C C 1
ATOM 9162 O O . SER C 1 243 ? -25.742 30.881 38.952 1.00 106.31 225 SER C O 1
ATOM 9165 N N . ASP C 1 244 ? -24.051 31.543 37.620 1.00 100.91 226 ASP C N 1
ATOM 9166 C CA . ASP C 1 244 ? -23.354 30.267 37.733 1.00 102.35 226 ASP C CA 1
ATOM 9167 C C . ASP C 1 244 ? -22.842 30.030 39.149 1.00 107.36 226 ASP C C 1
ATOM 9168 O O . ASP C 1 244 ? -22.920 28.909 39.662 1.00 108.20 226 ASP C O 1
ATOM 9173 N N . LEU C 1 245 ? -22.315 31.071 39.797 1.00 115.17 227 LEU C N 1
ATOM 9174 C CA . LEU C 1 245 ? -21.831 30.912 41.163 1.00 119.08 227 LEU C CA 1
ATOM 9175 C C . LEU C 1 245 ? -22.977 30.638 42.128 1.00 121.63 227 LEU C C 1
ATOM 9176 O O . LEU C 1 245 ? -22.846 29.800 43.028 1.00 121.72 227 LEU C O 1
ATOM 9181 N N . GLN C 1 246 ? -24.113 31.318 41.953 1.00 126.86 228 GLN C N 1
ATOM 9182 C CA . GLN C 1 246 ? -25.257 31.025 42.815 1.00 130.29 228 GLN C CA 1
ATOM 9183 C C . GLN C 1 246 ? -25.775 29.608 42.586 1.00 129.91 228 GLN C C 1
ATOM 9184 O O . GLN C 1 246 ? -26.130 28.909 43.545 1.00 129.74 228 GLN C O 1
ATOM 9190 N N . PHE C 1 247 ? -25.808 29.159 41.327 1.00 130.07 229 PHE C N 1
ATOM 9191 C CA . PHE C 1 247 ? -26.198 27.781 41.046 1.00 128.23 229 PHE C CA 1
ATOM 9192 C C . PHE C 1 247 ? -25.238 26.787 41.691 1.00 127.71 229 PHE C C 1
ATOM 9193 O O . PHE C 1 247 ? -25.668 25.770 42.247 1.00 127.02 229 PHE C O 1
ATOM 9201 N N . GLY C 1 248 ? -23.934 27.061 41.621 1.00 129.18 230 GLY C N 1
ATOM 9202 C CA . GLY C 1 248 ? -22.969 26.174 42.250 1.00 131.21 230 GLY C CA 1
ATOM 9203 C C . GLY C 1 248 ? -23.115 26.127 43.758 1.00 136.59 230 GLY C C 1
ATOM 9204 O O . GLY C 1 248 ? -22.993 25.062 44.370 1.00 136.71 230 GLY C O 1
ATOM 9205 N N . VAL C 1 249 ? -23.382 27.279 44.378 1.00 142.51 231 VAL C N 1
ATOM 9206 C CA . VAL C 1 249 ? -23.619 27.310 45.820 1.00 146.10 231 VAL C CA 1
ATOM 9207 C C . VAL C 1 249 ? -24.850 26.488 46.173 1.00 151.15 231 VAL C C 1
ATOM 9208 O O . VAL C 1 249 ? -24.846 25.723 47.146 1.00 150.16 231 VAL C O 1
ATOM 9212 N N . GLU C 1 250 ? -25.919 26.623 45.386 1.00 157.41 232 GLU C N 1
ATOM 9213 C CA . GLU C 1 250 ? -27.126 25.848 45.653 1.00 162.20 232 GLU C CA 1
ATOM 9214 C C . GLU C 1 250 ? -26.871 24.354 45.491 1.00 157.82 232 GLU C C 1
ATOM 9215 O O . GLU C 1 250 ? -27.368 23.542 46.279 1.00 158.07 232 GLU C O 1
ATOM 9221 N N . GLN C 1 251 ? -26.091 23.973 44.476 1.00 152.69 233 GLN C N 1
ATOM 9222 C CA . GLN C 1 251 ? -25.782 22.565 44.251 1.00 149.80 233 GLN C CA 1
ATOM 9223 C C . GLN C 1 251 ? -24.845 21.995 45.306 1.00 148.75 233 GLN C C 1
ATOM 9224 O O . GLN C 1 251 ? -24.782 20.771 45.465 1.00 148.11 233 GLN C O 1
ATOM 9230 N N . GLY C 1 252 ? -24.120 22.845 46.027 1.00 148.92 234 GLY C N 1
ATOM 9231 C CA . GLY C 1 252 ? -23.168 22.374 47.012 1.00 146.80 234 GLY C CA 1
ATOM 9232 C C . GLY C 1 252 ? -21.839 21.958 46.414 1.00 142.18 234 GLY C C 1
ATOM 9233 O O . GLY C 1 252 ? -21.308 20.892 46.742 1.00 141.52 234 GLY C O 1
ATOM 9234 N N . VAL C 1 253 ? -21.293 22.792 45.525 1.00 138.73 235 VAL C N 1
ATOM 9235 C CA . VAL C 1 253 ? -20.008 22.486 44.910 1.00 136.98 235 VAL C CA 1
ATOM 9236 C C . VAL C 1 253 ? -18.896 22.720 45.926 1.00 133.99 235 VAL C C 1
ATOM 9237 O O . VAL C 1 253 ? -19.038 23.507 46.873 1.00 135.36 235 VAL C O 1
ATOM 9241 N N . ASP C 1 254 ? -17.779 22.023 45.737 1.00 130.54 236 ASP C N 1
ATOM 9242 C CA . ASP C 1 254 ? -16.686 22.104 46.697 1.00 128.71 236 ASP C CA 1
ATOM 9243 C C . ASP C 1 254 ? -15.728 23.256 46.416 1.00 126.23 236 ASP C C 1
ATOM 9244 O O . ASP C 1 254 ? -15.269 23.917 47.354 1.00 128.15 236 ASP C O 1
ATOM 9249 N N . VAL C 1 255 ? -15.413 23.516 45.145 1.00 121.50 237 VAL C N 1
ATOM 9250 C CA . VAL C 1 255 ? -14.382 24.477 44.767 1.00 116.62 237 VAL C CA 1
ATOM 9251 C C . VAL C 1 255 ? -14.816 25.191 43.492 1.00 114.27 237 VAL C C 1
ATOM 9252 O O . VAL C 1 255 ? -15.535 24.631 42.659 1.00 115.89 237 VAL C O 1
ATOM 9256 N N . ILE C 1 256 ? -14.384 26.445 43.348 1.00 108.91 238 ILE C N 1
ATOM 9257 C CA . ILE C 1 256 ? -14.557 27.209 42.118 1.00 104.88 238 ILE C CA 1
ATOM 9258 C C . ILE C 1 256 ? -13.189 27.621 41.589 1.00 99.62 238 ILE C C 1
ATOM 9259 O O . ILE C 1 256 ? -12.329 28.075 42.351 1.00 99.95 238 ILE C O 1
ATOM 9264 N N . PHE C 1 257 ? -12.992 27.453 40.280 1.00 95.92 239 PHE C N 1
ATOM 9265 C CA . PHE C 1 257 ? -11.829 27.979 39.574 1.00 94.46 239 PHE C CA 1
ATOM 9266 C C . PHE C 1 257 ? -12.254 29.265 38.874 1.00 99.90 239 PHE C C 1
ATOM 9267 O O . PHE C 1 257 ? -13.020 29.228 37.907 1.00 103.73 239 PHE C O 1
ATOM 9275 N N . ALA C 1 258 ? -11.759 30.400 39.361 1.00 102.38 240 ALA C N 1
ATOM 9276 C CA . ALA C 1 258 ? -12.165 31.704 38.850 1.00 108.69 240 ALA C CA 1
ATOM 9277 C C . ALA C 1 258 ? -11.189 32.165 37.773 1.00 114.22 240 ALA C C 1
ATOM 9278 O O . ALA C 1 258 ? -9.987 32.294 38.031 1.00 113.18 240 ALA C O 1
ATOM 9280 N N . SER C 1 259 ? -11.707 32.406 36.571 1.00 121.77 241 SER C N 1
ATOM 9281 C CA . SER C 1 259 ? -10.878 32.774 35.432 1.00 127.22 241 SER C CA 1
ATOM 9282 C C . SER C 1 259 ? -10.597 34.272 35.408 1.00 129.56 241 SER C C 1
ATOM 9283 O O . SER C 1 259 ? -11.407 35.086 35.862 1.00 132.09 241 SER C O 1
ATOM 9286 N N . PHE C 1 260 ? -9.428 34.624 34.867 1.00 129.36 242 PHE C N 1
ATOM 9287 C CA . PHE C 1 260 ? -9.022 36.016 34.656 1.00 134.14 242 PHE C CA 1
ATOM 9288 C C . PHE C 1 260 ? -9.050 36.808 35.964 1.00 132.93 242 PHE C C 1
ATOM 9289 O O . PHE C 1 260 ? -9.566 37.925 36.034 1.00 136.13 242 PHE C O 1
ATOM 9297 N N . ILE C 1 261 ? -8.482 36.217 37.009 1.00 126.95 243 ILE C N 1
ATOM 9298 C CA . ILE C 1 261 ? -8.372 36.882 38.304 1.00 124.61 243 ILE C CA 1
ATOM 9299 C C . ILE C 1 261 ? -7.240 37.900 38.237 1.00 117.35 243 ILE C C 1
ATOM 9300 O O . ILE C 1 261 ? -6.067 37.535 38.115 1.00 115.55 243 ILE C O 1
ATOM 9305 N N . ARG C 1 262 ? -7.594 39.182 38.304 1.00 112.63 244 ARG C N 1
ATOM 9306 C CA . ARG C 1 262 ? -6.626 40.265 38.209 1.00 113.05 244 ARG C CA 1
ATOM 9307 C C . ARG C 1 262 ? -6.237 40.834 39.571 1.00 112.88 244 ARG C C 1
ATOM 9308 O O . ARG C 1 262 ? -5.049 40.903 39.891 1.00 111.38 244 ARG C O 1
ATOM 9316 N N . ASN C 1 263 ? -7.207 41.249 40.383 1.00 115.72 245 ASN C N 1
ATOM 9317 C CA . ASN C 1 263 ? -6.923 41.878 41.667 1.00 118.48 245 ASN C CA 1
ATOM 9318 C C . ASN C 1 263 ? -7.611 41.108 42.788 1.00 119.12 245 ASN C C 1
ATOM 9319 O O . ASN C 1 263 ? -8.369 40.165 42.549 1.00 114.75 245 ASN C O 1
ATOM 9324 N N . ALA C 1 264 ? -7.344 41.525 44.029 1.00 146.92 246 ALA C N 1
ATOM 9325 C CA . ALA C 1 264 ? -7.977 40.911 45.190 1.00 154.44 246 ALA C CA 1
ATOM 9326 C C . ALA C 1 264 ? -9.409 41.389 45.397 1.00 157.54 246 ALA C C 1
ATOM 9327 O O . ALA C 1 264 ? -10.201 40.691 46.054 1.00 159.63 246 ALA C O 1
ATOM 9329 N N . ALA C 1 265 ? -9.771 42.548 44.837 1.00 157.86 247 ALA C N 1
ATOM 9330 C CA . ALA C 1 265 ? -11.156 42.988 44.937 1.00 163.85 247 ALA C CA 1
ATOM 9331 C C . ALA C 1 265 ? -12.070 42.005 44.234 1.00 163.55 247 ALA C C 1
ATOM 9332 O O . ALA C 1 265 ? -13.244 41.876 44.599 1.00 168.38 247 ALA C O 1
ATOM 9334 N N . ALA C 1 266 ? -11.548 41.315 43.219 1.00 160.38 248 ALA C N 1
ATOM 9335 C CA . ALA C 1 266 ? -12.286 40.227 42.593 1.00 158.49 248 ALA C CA 1
ATOM 9336 C C . ALA C 1 266 ? -12.711 39.207 43.637 1.00 151.06 248 ALA C C 1
ATOM 9337 O O . ALA C 1 266 ? -13.870 38.785 43.682 1.00 153.00 248 ALA C O 1
ATOM 9339 N N . LEU C 1 267 ? -11.770 38.794 44.485 1.00 141.78 249 LEU C N 1
ATOM 9340 C CA . LEU C 1 267 ? -12.064 37.769 45.477 1.00 134.27 249 LEU C CA 1
ATOM 9341 C C . LEU C 1 267 ? -12.969 38.300 46.579 1.00 133.95 249 LEU C C 1
ATOM 9342 O O . LEU C 1 267 ? -13.797 37.552 47.111 1.00 132.94 249 LEU C O 1
ATOM 9347 N N . LYS C 1 268 ? -12.847 39.587 46.915 1.00 134.01 250 LYS C N 1
ATOM 9348 C CA . LYS C 1 268 ? -13.803 40.198 47.837 1.00 137.26 250 LYS C CA 1
ATOM 9349 C C . LYS C 1 268 ? -15.220 40.114 47.274 1.00 139.99 250 LYS C C 1
ATOM 9350 O O . LYS C 1 268 ? -16.167 39.729 47.975 1.00 142.76 250 LYS C O 1
ATOM 9356 N N . GLU C 1 269 ? -15.369 40.451 45.988 1.00 134.80 251 GLU C N 1
ATOM 9357 C CA . GLU C 1 269 ? -16.664 40.367 45.319 1.00 129.42 251 GLU C CA 1
ATOM 9358 C C . GLU C 1 269 ? -17.177 38.934 45.286 1.00 121.20 251 GLU C C 1
ATOM 9359 O O . GLU C 1 269 ? -18.374 38.690 45.473 1.00 120.66 251 GLU C O 1
ATOM 9365 N N . ILE C 1 270 ? -16.286 37.973 45.029 1.00 115.51 252 ILE C N 1
ATOM 9366 C CA . ILE C 1 270 ? -16.708 36.578 44.957 1.00 114.94 252 ILE C CA 1
ATOM 9367 C C . ILE C 1 270 ? -17.186 36.098 46.319 1.00 119.29 252 ILE C C 1
ATOM 9368 O O . ILE C 1 270 ? -18.187 35.384 46.420 1.00 121.71 252 ILE C O 1
ATOM 9373 N N . ARG C 1 271 ? -16.486 36.477 47.389 1.00 121.29 253 ARG C N 1
ATOM 9374 C CA . ARG C 1 271 ? -16.949 36.096 48.719 1.00 124.97 253 ARG C CA 1
ATOM 9375 C C . ARG C 1 271 ? -18.302 36.722 49.025 1.00 132.31 253 ARG C C 1
ATOM 9376 O O . ARG C 1 271 ? -19.195 36.054 49.563 1.00 133.36 253 ARG C O 1
ATOM 9384 N N . THR C 1 272 ? -18.484 37.999 48.668 1.00 137.29 254 THR C N 1
ATOM 9385 C CA . THR C 1 272 ? -19.765 38.650 48.931 1.00 144.49 254 THR C CA 1
ATOM 9386 C C . THR C 1 272 ? -20.897 38.033 48.114 1.00 148.40 254 THR C C 1
ATOM 9387 O O . THR C 1 272 ? -22.041 37.986 48.582 1.00 152.60 254 THR C O 1
ATOM 9391 N N . ILE C 1 273 ? -20.606 37.554 46.904 1.00 153.72 255 ILE C N 1
ATOM 9392 C CA . ILE C 1 273 ? -21.650 36.951 46.079 1.00 161.80 255 ILE C CA 1
ATOM 9393 C C . ILE C 1 273 ? -21.953 35.521 46.528 1.00 171.60 255 ILE C C 1
ATOM 9394 O O . ILE C 1 273 ? -23.098 35.064 46.438 1.00 173.25 255 ILE C O 1
ATOM 9399 N N . LEU C 1 274 ? -20.939 34.787 46.999 1.00 179.42 256 LEU C N 1
ATOM 9400 C CA . LEU C 1 274 ? -21.171 33.460 47.563 1.00 190.03 256 LEU C CA 1
ATOM 9401 C C . LEU C 1 274 ? -21.924 33.537 48.885 1.00 204.37 256 LEU C C 1
ATOM 9402 O O . LEU C 1 274 ? -22.597 32.574 49.275 1.00 206.13 256 LEU C O 1
ATOM 9407 N N . GLY C 1 275 ? -21.724 34.617 49.637 1.00 215.86 257 GLY C N 1
ATOM 9408 C CA . GLY C 1 275 ? -22.523 34.864 50.814 1.00 218.36 257 GLY C CA 1
ATOM 9409 C C . GLY C 1 275 ? -22.311 33.841 51.921 1.00 216.78 257 GLY C C 1
ATOM 9410 O O . GLY C 1 275 ? -21.343 33.066 51.943 1.00 213.41 257 GLY C O 1
ATOM 9411 N N . GLU C 1 276 ? -23.264 33.857 52.855 1.00 203.51 258 GLU C N 1
ATOM 9412 C CA . GLU C 1 276 ? -23.199 32.974 54.012 1.00 187.11 258 GLU C CA 1
ATOM 9413 C C . GLU C 1 276 ? -23.216 31.513 53.582 1.00 173.86 258 GLU C C 1
ATOM 9414 O O . GLU C 1 276 ? -22.542 30.670 54.185 1.00 172.68 258 GLU C O 1
ATOM 9420 N N . LYS C 1 277 ? -23.984 31.195 52.538 1.00 162.92 259 LYS C N 1
ATOM 9421 C CA . LYS C 1 277 ? -24.125 29.806 52.116 1.00 151.26 259 LYS C CA 1
ATOM 9422 C C . LYS C 1 277 ? -22.829 29.264 51.522 1.00 141.19 259 LYS C C 1
ATOM 9423 O O . LYS C 1 277 ? -22.393 28.160 51.873 1.00 138.31 259 LYS C O 1
ATOM 9429 N N . GLY C 1 278 ? -22.200 30.011 50.612 1.00 136.41 260 GLY C N 1
ATOM 9430 C CA . GLY C 1 278 ? -20.953 29.573 50.024 1.00 130.09 260 GLY C CA 1
ATOM 9431 C C . GLY C 1 278 ? -19.685 29.928 50.775 1.00 124.61 260 GLY C C 1
ATOM 9432 O O . GLY C 1 278 ? -18.599 29.662 50.252 1.00 120.43 260 GLY C O 1
ATOM 9433 N N . LYS C 1 279 ? -19.780 30.548 51.961 1.00 124.79 261 LYS C N 1
ATOM 9434 C CA . LYS C 1 279 ? -18.577 30.997 52.664 1.00 120.46 261 LYS C CA 1
ATOM 9435 C C . LYS C 1 279 ? -17.519 29.902 52.792 1.00 116.56 261 LYS C C 1
ATOM 9436 O O . LYS C 1 279 ? -16.318 30.184 52.711 1.00 114.28 261 LYS C O 1
ATOM 9442 N N . ASN C 1 280 ? -17.936 28.649 52.992 1.00 116.05 262 ASN C N 1
ATOM 9443 C CA . ASN C 1 280 ? -16.971 27.564 53.143 1.00 114.29 262 ASN C CA 1
ATOM 9444 C C . ASN C 1 280 ? -16.341 27.139 51.826 1.00 112.47 262 ASN C C 1
ATOM 9445 O O . ASN C 1 280 ? -15.241 26.574 51.838 1.00 107.95 262 ASN C O 1
ATOM 9450 N N . ILE C 1 281 ? -17.008 27.385 50.699 1.00 115.35 263 ILE C N 1
ATOM 9451 C CA . ILE C 1 281 ? -16.481 26.956 49.411 1.00 116.35 263 ILE C CA 1
ATOM 9452 C C . ILE C 1 281 ? -15.203 27.727 49.110 1.00 112.97 263 ILE C C 1
ATOM 9453 O O . ILE C 1 281 ? -15.144 28.952 49.273 1.00 112.70 263 ILE C O 1
ATOM 9458 N N . LYS C 1 282 ? -14.173 27.011 48.668 1.00 111.98 264 LYS C N 1
ATOM 9459 C CA . LYS C 1 282 ? -12.876 27.616 48.408 1.00 109.41 264 LYS C CA 1
ATOM 9460 C C . LYS C 1 282 ? -12.797 28.113 46.971 1.00 105.09 264 LYS C C 1
ATOM 9461 O O . LYS C 1 282 ? -13.278 27.457 46.043 1.00 105.01 264 LYS C O 1
ATOM 9467 N N . ILE C 1 283 ? -12.181 29.278 46.798 1.00 101.19 265 ILE C N 1
ATOM 9468 C CA . ILE C 1 283 ? -12.033 29.921 45.499 1.00 98.40 265 ILE C CA 1
ATOM 9469 C C . ILE C 1 283 ? -10.584 29.783 45.060 1.00 89.51 265 ILE C C 1
ATOM 9470 O O . ILE C 1 283 ? -9.662 30.122 45.811 1.00 88.78 265 ILE C O 1
ATOM 9475 N N . ILE C 1 284 ? -10.383 29.268 43.853 1.00 86.03 266 ILE C N 1
ATOM 9476 C CA . ILE C 1 284 ? -9.058 29.116 43.270 1.00 87.08 266 ILE C CA 1
ATOM 9477 C C . ILE C 1 284 ? -8.942 30.103 42.119 1.00 92.34 266 ILE C C 1
ATOM 9478 O O . ILE C 1 284 ? -9.721 30.043 41.159 1.00 96.40 266 ILE C O 1
ATOM 9483 N N . SER C 1 285 ? -7.972 31.007 42.211 1.00 92.78 267 SER C N 1
ATOM 9484 C CA . SER C 1 285 ? -7.788 32.015 41.180 1.00 94.17 267 SER C CA 1
ATOM 9485 C C . SER C 1 285 ? -6.948 31.457 40.041 1.00 91.43 267 SER C C 1
ATOM 9486 O O . SER C 1 285 ? -5.944 30.776 40.264 1.00 89.53 267 SER C O 1
ATOM 9489 N N . LYS C 1 286 ? -7.361 31.758 38.815 1.00 88.70 268 LYS C N 1
ATOM 9490 C CA . LYS C 1 286 ? -6.647 31.333 37.621 1.00 84.66 268 LYS C CA 1
ATOM 9491 C C . LYS C 1 286 ? -5.858 32.511 37.065 1.00 89.32 268 LYS C C 1
ATOM 9492 O O . LYS C 1 286 ? -6.430 33.570 36.786 1.00 96.09 268 LYS C O 1
ATOM 9498 N N . ILE C 1 287 ? -4.555 32.322 36.897 1.00 87.53 269 ILE C N 1
ATOM 9499 C CA . ILE C 1 287 ? -3.667 33.364 36.396 1.00 91.54 269 ILE C CA 1
ATOM 9500 C C . ILE C 1 287 ? -3.557 33.143 34.893 1.00 96.37 269 ILE C C 1
ATOM 9501 O O . ILE C 1 287 ? -2.796 32.290 34.428 1.00 96.94 269 ILE C O 1
ATOM 9506 N N . GLU C 1 288 ? -4.326 33.914 34.125 1.00 100.79 270 GLU C N 1
ATOM 9507 C CA . GLU C 1 288 ? -4.417 33.714 32.688 1.00 106.61 270 GLU C CA 1
ATOM 9508 C C . GLU C 1 288 ? -3.844 34.847 31.851 1.00 114.08 270 GLU C C 1
ATOM 9509 O O . GLU C 1 288 ? -3.629 34.646 30.651 1.00 116.00 270 GLU C O 1
ATOM 9515 N N . ASN C 1 289 ? -3.595 36.020 32.427 1.00 120.03 271 ASN C N 1
ATOM 9516 C CA . ASN C 1 289 ? -3.146 37.165 31.644 1.00 126.97 271 ASN C CA 1
ATOM 9517 C C . ASN C 1 289 ? -1.979 37.851 32.342 1.00 132.13 271 ASN C C 1
ATOM 9518 O O . ASN C 1 289 ? -1.558 37.461 33.434 1.00 131.65 271 ASN C O 1
ATOM 9523 N N . GLN C 1 290 ? -1.462 38.897 31.694 1.00 142.87 272 GLN C N 1
ATOM 9524 C CA . GLN C 1 290 ? -0.301 39.599 32.224 1.00 154.05 272 GLN C CA 1
ATOM 9525 C C . GLN C 1 290 ? -0.646 40.376 33.487 1.00 165.05 272 GLN C C 1
ATOM 9526 O O . GLN C 1 290 ? 0.211 40.545 34.363 1.00 162.01 272 GLN C O 1
ATOM 9532 N N . GLN C 1 291 ? -1.887 40.856 33.598 1.00 179.87 273 GLN C N 1
ATOM 9533 C CA . GLN C 1 291 ? -2.273 41.635 34.770 1.00 181.91 273 GLN C CA 1
ATOM 9534 C C . GLN C 1 291 ? -2.281 40.768 36.023 1.00 179.14 273 GLN C C 1
ATOM 9535 O O . GLN C 1 291 ? -1.803 41.194 37.080 1.00 179.83 273 GLN C O 1
ATOM 9541 N N . GLY C 1 292 ? -2.816 39.550 35.922 1.00 178.72 274 GLY C N 1
ATOM 9542 C CA . GLY C 1 292 ? -2.776 38.634 37.051 1.00 176.79 274 GLY C CA 1
ATOM 9543 C C . GLY C 1 292 ? -1.365 38.200 37.404 1.00 168.92 274 GLY C C 1
ATOM 9544 O O . GLY C 1 292 ? -1.042 38.000 38.578 1.00 174.34 274 GLY C O 1
ATOM 9545 N N . MET C 1 293 ? -0.512 38.033 36.391 1.00 151.87 275 MET C N 1
ATOM 9546 C CA . MET C 1 293 ? 0.880 37.670 36.634 1.00 143.91 275 MET C CA 1
ATOM 9547 C C . MET C 1 293 ? 1.638 38.792 37.332 1.00 142.47 275 MET C C 1
ATOM 9548 O O . MET C 1 293 ? 2.516 38.532 38.164 1.00 136.60 275 MET C O 1
ATOM 9553 N N . GLN C 1 294 ? 1.322 40.045 37.000 1.00 141.25 276 GLN C N 1
ATOM 9554 C CA . GLN C 1 294 ? 2.086 41.174 37.522 1.00 143.09 276 GLN C CA 1
ATOM 9555 C C . GLN C 1 294 ? 1.918 41.309 39.033 1.00 138.85 276 GLN C C 1
ATOM 9556 O O . GLN C 1 294 ? 2.901 41.473 39.765 1.00 139.27 276 GLN C O 1
ATOM 9562 N N . ASN C 1 295 ? 0.677 41.240 39.519 1.00 134.64 277 ASN C N 1
ATOM 9563 C CA . ASN C 1 295 ? 0.402 41.327 40.950 1.00 131.51 277 ASN C CA 1
ATOM 9564 C C . ASN C 1 295 ? 0.036 39.962 41.523 1.00 124.20 277 ASN C C 1
ATOM 9565 O O . ASN C 1 295 ? -1.005 39.809 42.172 1.00 123.60 277 ASN C O 1
ATOM 9570 N N . LEU C 1 296 ? 0.892 38.967 41.285 1.00 117.60 278 LEU C N 1
ATOM 9571 C CA . LEU C 1 296 ? 0.588 37.603 41.707 1.00 110.11 278 LEU C CA 1
ATOM 9572 C C . LEU C 1 296 ? 0.506 37.486 43.224 1.00 109.66 278 LEU C C 1
ATOM 9573 O O . LEU C 1 296 ? -0.313 36.722 43.746 1.00 109.97 278 LEU C O 1
ATOM 9578 N N . ASP C 1 297 ? 1.357 38.220 43.948 1.00 108.86 279 ASP C N 1
ATOM 9579 C CA . ASP C 1 297 ? 1.420 38.068 45.401 1.00 109.72 279 ASP C CA 1
ATOM 9580 C C . ASP C 1 297 ? 0.116 38.482 46.079 1.00 109.27 279 ASP C C 1
ATOM 9581 O O . ASP C 1 297 ? -0.351 37.805 47.003 1.00 109.09 279 ASP C O 1
ATOM 9586 N N . ALA C 1 298 ? -0.485 39.593 45.647 1.00 110.41 280 ALA C N 1
ATOM 9587 C CA . ALA C 1 298 ? -1.753 40.006 46.241 1.00 111.60 280 ALA C CA 1
ATOM 9588 C C . ALA C 1 298 ? -2.839 38.969 45.987 1.00 107.07 280 ALA C C 1
ATOM 9589 O O . ALA C 1 298 ? -3.633 38.649 46.884 1.00 106.61 280 ALA C O 1
ATOM 9591 N N . ILE C 1 299 ? -2.867 38.410 44.776 1.00 103.43 281 ILE C N 1
ATOM 9592 C CA . ILE C 1 299 ? -3.860 37.396 44.435 1.00 98.90 281 ILE C CA 1
ATOM 9593 C C . ILE C 1 299 ? -3.670 36.155 45.298 1.00 96.63 281 ILE C C 1
ATOM 9594 O O . ILE C 1 299 ? -4.625 35.628 45.879 1.00 95.74 281 ILE C O 1
ATOM 9599 N N . ILE C 1 300 ? -2.429 35.673 45.392 1.00 96.31 282 ILE C N 1
ATOM 9600 C CA . ILE C 1 300 ? -2.147 34.457 46.152 1.00 98.02 282 ILE C CA 1
ATOM 9601 C C . ILE C 1 300 ? -2.458 34.659 47.631 1.00 102.82 282 ILE C C 1
ATOM 9602 O O . ILE C 1 300 ? -2.925 33.736 48.311 1.00 101.65 282 ILE C O 1
ATOM 9607 N N . ALA C 1 301 ? -2.202 35.862 48.156 1.00 108.91 283 ALA C N 1
ATOM 9608 C CA . ALA C 1 301 ? -2.560 36.147 49.540 1.00 113.01 283 ALA C CA 1
ATOM 9609 C C . ALA C 1 301 ? -4.070 36.120 49.727 1.00 119.40 283 ALA C C 1
ATOM 9610 O O . ALA C 1 301 ? -4.573 35.559 50.707 1.00 120.01 283 ALA C O 1
ATOM 9612 N N . ALA C 1 302 ? -4.812 36.719 48.793 1.00 119.93 284 ALA C N 1
ATOM 9613 C CA . ALA C 1 302 ? -6.264 36.757 48.899 1.00 120.70 284 ALA C CA 1
ATOM 9614 C C . ALA C 1 302 ? -6.928 35.432 48.532 1.00 117.65 284 ALA C C 1
ATOM 9615 O O . ALA C 1 302 ? -8.059 35.185 48.964 1.00 118.34 284 ALA C O 1
ATOM 9617 N N . SER C 1 303 ? -6.269 34.587 47.744 1.00 111.27 285 SER C N 1
ATOM 9618 C CA . SER C 1 303 ? -6.886 33.368 47.239 1.00 104.65 285 SER C CA 1
ATOM 9619 C C . SER C 1 303 ? -6.733 32.207 48.216 1.00 99.22 285 SER C C 1
ATOM 9620 O O . SER C 1 303 ? -5.867 32.203 49.095 1.00 97.51 285 SER C O 1
ATOM 9623 N N . ASP C 1 304 ? -7.594 31.203 48.033 1.00 97.09 286 ASP C N 1
ATOM 9624 C CA . ASP C 1 304 ? -7.425 29.914 48.688 1.00 95.76 286 ASP C CA 1
ATOM 9625 C C . ASP C 1 304 ? -6.447 29.023 47.935 1.00 90.39 286 ASP C C 1
ATOM 9626 O O . ASP C 1 304 ? -5.888 28.094 48.527 1.00 87.44 286 ASP C O 1
ATOM 9631 N N . GLY C 1 305 ? -6.254 29.276 46.647 1.00 89.46 287 GLY C N 1
ATOM 9632 C CA . GLY C 1 305 ? -5.302 28.536 45.839 1.00 86.28 287 GLY C CA 1
ATOM 9633 C C . GLY C 1 305 ? -5.263 29.146 44.455 1.00 85.75 287 GLY C C 1
ATOM 9634 O O . GLY C 1 305 ? -6.060 30.027 44.117 1.00 89.12 287 GLY C O 1
ATOM 9635 N N . ILE C 1 306 ? -4.316 28.668 43.652 1.00 81.98 288 ILE C N 1
ATOM 9636 C CA . ILE C 1 306 ? -4.078 29.227 42.326 1.00 83.51 288 ILE C CA 1
ATOM 9637 C C . ILE C 1 306 ? -3.940 28.104 41.307 1.00 84.42 288 ILE C C 1
ATOM 9638 O O . ILE C 1 306 ? -3.321 27.073 41.583 1.00 85.63 288 ILE C O 1
ATOM 9643 N N . MET C 1 307 ? -4.519 28.311 40.126 1.00 85.07 289 MET C N 1
ATOM 9644 C CA . MET C 1 307 ? -4.307 27.454 38.967 1.00 83.68 289 MET C CA 1
ATOM 9645 C C . MET C 1 307 ? -3.586 28.255 37.894 1.00 87.86 289 MET C C 1
ATOM 9646 O O . MET C 1 307 ? -4.010 29.367 37.561 1.00 93.01 289 MET C O 1
ATOM 9651 N N . VAL C 1 308 ? -2.517 27.690 37.339 1.00 85.56 290 VAL C N 1
ATOM 9652 C CA . VAL C 1 308 ? -1.823 28.312 36.216 1.00 86.24 290 VAL C CA 1
ATOM 9653 C C . VAL C 1 308 ? -2.476 27.786 34.940 1.00 87.87 290 VAL C C 1
ATOM 9654 O O . VAL C 1 308 ? -2.153 26.703 34.447 1.00 87.68 290 VAL C O 1
ATOM 9658 N N . ALA C 1 309 ? -3.423 28.559 34.412 1.00 89.31 291 ALA C N 1
ATOM 9659 C CA . ALA C 1 309 ? -4.153 28.175 33.207 1.00 89.92 291 ALA C CA 1
ATOM 9660 C C . ALA C 1 309 ? -3.301 28.555 32.008 1.00 87.68 291 ALA C C 1
ATOM 9661 O O . ALA C 1 309 ? -3.409 29.651 31.456 1.00 91.11 291 ALA C O 1
ATOM 9663 N N . ARG C 1 310 ? -2.438 27.625 31.599 1.00 81.66 292 ARG C N 1
ATOM 9664 C CA . ARG C 1 310 ? -1.484 27.903 30.536 1.00 79.37 292 ARG C CA 1
ATOM 9665 C C . ARG C 1 310 ? -2.163 28.104 29.187 1.00 86.70 292 ARG C C 1
ATOM 9666 O O . ARG C 1 310 ? -1.527 28.621 28.265 1.00 90.59 292 ARG C O 1
ATOM 9674 N N . GLY C 1 311 ? -3.426 27.709 29.047 1.00 88.19 293 GLY C N 1
ATOM 9675 C CA . GLY C 1 311 ? -4.134 27.915 27.800 1.00 90.28 293 GLY C CA 1
ATOM 9676 C C . GLY C 1 311 ? -4.197 29.382 27.427 1.00 92.23 293 GLY C C 1
ATOM 9677 O O . GLY C 1 311 ? -3.649 29.786 26.398 1.00 94.13 293 GLY C O 1
ATOM 9678 N N . ASP C 1 312 ? -4.847 30.196 28.264 1.00 94.25 294 ASP C N 1
ATOM 9679 C CA . ASP C 1 312 ? -4.901 31.632 28.002 1.00 99.14 294 ASP C CA 1
ATOM 9680 C C . ASP C 1 312 ? -3.551 32.298 28.240 1.00 99.87 294 ASP C C 1
ATOM 9681 O O . ASP C 1 312 ? -3.222 33.289 27.574 1.00 98.75 294 ASP C O 1
ATOM 9686 N N . LEU C 1 313 ? -2.764 31.779 29.187 1.00 102.78 295 LEU C N 1
ATOM 9687 C CA . LEU C 1 313 ? -1.480 32.392 29.512 1.00 103.06 295 LEU C CA 1
ATOM 9688 C C . LEU C 1 313 ? -0.514 32.336 28.332 1.00 101.88 295 LEU C C 1
ATOM 9689 O O . LEU C 1 313 ? 0.176 33.320 28.041 1.00 103.36 295 LEU C O 1
ATOM 9694 N N . GLY C 1 314 ? -0.448 31.195 27.642 1.00 96.46 296 GLY C N 1
ATOM 9695 C CA . GLY C 1 314 ? 0.435 31.081 26.494 1.00 93.40 296 GLY C CA 1
ATOM 9696 C C . GLY C 1 314 ? 0.084 32.041 25.378 1.00 92.98 296 GLY C C 1
ATOM 9697 O O . GLY C 1 314 ? 0.955 32.441 24.600 1.00 94.54 296 GLY C O 1
ATOM 9698 N N . ILE C 1 315 ? -1.188 32.425 25.284 1.00 91.03 297 ILE C N 1
ATOM 9699 C CA . ILE C 1 315 ? -1.595 33.444 24.324 1.00 88.43 297 ILE C CA 1
ATOM 9700 C C . ILE C 1 315 ? -1.215 34.829 24.825 1.00 89.02 297 ILE C C 1
ATOM 9701 O O . ILE C 1 315 ? -0.723 35.667 24.059 1.00 90.34 297 ILE C O 1
ATOM 9706 N N . GLU C 1 316 ? -1.446 35.094 26.113 1.00 85.92 298 GLU C N 1
ATOM 9707 C CA . GLU C 1 316 ? -1.172 36.402 26.697 1.00 83.00 298 GLU C CA 1
ATOM 9708 C C . GLU C 1 316 ? 0.314 36.744 26.673 1.00 82.36 298 GLU C C 1
ATOM 9709 O O . GLU C 1 316 ? 0.758 37.512 25.817 1.00 85.77 298 GLU C O 1
ATOM 9715 N N . ILE C 1 317 ? 1.099 36.168 27.578 1.00 78.93 299 ILE C N 1
ATOM 9716 C CA . ILE C 1 317 ? 2.540 36.418 27.575 1.00 79.78 299 ILE C CA 1
ATOM 9717 C C . ILE C 1 317 ? 3.147 35.587 26.450 1.00 76.55 299 ILE C C 1
ATOM 9718 O O . ILE C 1 317 ? 2.492 34.656 25.958 1.00 77.01 299 ILE C O 1
ATOM 9723 N N . PRO C 1 318 ? 4.366 35.890 25.993 1.00 76.30 300 PRO C N 1
ATOM 9724 C CA . PRO C 1 318 ? 4.990 35.048 24.966 1.00 77.92 300 PRO C CA 1
ATOM 9725 C C . PRO C 1 318 ? 5.040 33.596 25.412 1.00 82.78 300 PRO C C 1
ATOM 9726 O O . PRO C 1 318 ? 5.342 33.294 26.569 1.00 87.08 300 PRO C O 1
ATOM 9730 N N . ALA C 1 319 ? 4.724 32.696 24.478 1.00 84.50 301 ALA C N 1
ATOM 9731 C CA . ALA C 1 319 ? 4.633 31.279 24.816 1.00 84.63 301 ALA C CA 1
ATOM 9732 C C . ALA C 1 319 ? 5.952 30.755 25.368 1.00 84.41 301 ALA C C 1
ATOM 9733 O O . ALA C 1 319 ? 5.966 29.961 26.315 1.00 82.82 301 ALA C O 1
ATOM 9735 N N . GLU C 1 320 ? 7.073 31.216 24.812 1.00 89.02 302 GLU C N 1
ATOM 9736 C CA . GLU C 1 320 ? 8.376 30.731 25.253 1.00 90.10 302 GLU C CA 1
ATOM 9737 C C . GLU C 1 320 ? 8.601 30.979 26.740 1.00 88.57 302 GLU C C 1
ATOM 9738 O O . GLU C 1 320 ? 9.406 30.284 27.369 1.00 86.76 302 GLU C O 1
ATOM 9744 N N . LYS C 1 321 ? 7.920 31.970 27.312 1.00 88.10 303 LYS C N 1
ATOM 9745 C CA . LYS C 1 321 ? 8.075 32.324 28.716 1.00 84.89 303 LYS C CA 1
ATOM 9746 C C . LYS C 1 321 ? 7.163 31.547 29.658 1.00 81.26 303 LYS C C 1
ATOM 9747 O O . LYS C 1 321 ? 7.353 31.646 30.877 1.00 81.87 303 LYS C O 1
ATOM 9753 N N . VAL C 1 322 ? 6.183 30.793 29.142 1.00 80.01 304 VAL C N 1
ATOM 9754 C CA . VAL C 1 322 ? 5.126 30.264 30.009 1.00 79.40 304 VAL C CA 1
ATOM 9755 C C . VAL C 1 322 ? 5.710 29.463 31.166 1.00 76.89 304 VAL C C 1
ATOM 9756 O O . VAL C 1 322 ? 5.272 29.602 32.317 1.00 78.23 304 VAL C O 1
ATOM 9760 N N . PHE C 1 323 ? 6.724 28.634 30.891 1.00 73.33 305 PHE C N 1
ATOM 9761 C CA . PHE C 1 323 ? 7.284 27.794 31.943 1.00 69.21 305 PHE C CA 1
ATOM 9762 C C . PHE C 1 323 ? 7.785 28.647 33.101 1.00 70.21 305 PHE C C 1
ATOM 9763 O O . PHE C 1 323 ? 7.500 28.345 34.268 1.00 71.00 305 PHE C O 1
ATOM 9771 N N . LEU C 1 324 ? 8.480 29.750 32.791 1.00 70.59 306 LEU C N 1
ATOM 9772 C CA . LEU C 1 324 ? 8.888 30.696 33.823 1.00 70.34 306 LEU C CA 1
ATOM 9773 C C . LEU C 1 324 ? 7.731 30.964 34.767 1.00 73.48 306 LEU C C 1
ATOM 9774 O O . LEU C 1 324 ? 7.815 30.692 35.973 1.00 79.71 306 LEU C O 1
ATOM 9779 N N . ALA C 1 325 ? 6.605 31.415 34.204 1.00 70.78 307 ALA C N 1
ATOM 9780 C CA . ALA C 1 325 ? 5.443 31.740 35.018 1.00 71.09 307 ALA C CA 1
ATOM 9781 C C . ALA C 1 325 ? 5.109 30.594 35.958 1.00 70.06 307 ALA C C 1
ATOM 9782 O O . ALA C 1 325 ? 5.105 30.768 37.185 1.00 72.56 307 ALA C O 1
ATOM 9784 N N . GLN C 1 326 ? 4.922 29.388 35.410 1.00 67.22 308 GLN C N 1
ATOM 9785 C CA . GLN C 1 326 ? 4.518 28.288 36.274 1.00 65.79 308 GLN C CA 1
ATOM 9786 C C . GLN C 1 326 ? 5.591 28.025 37.321 1.00 67.21 308 GLN C C 1
ATOM 9787 O O . GLN C 1 326 ? 5.292 27.954 38.522 1.00 70.27 308 GLN C O 1
ATOM 9793 N N . LYS C 1 327 ? 6.861 28.010 36.903 1.00 64.28 309 LYS C N 1
ATOM 9794 C CA . LYS C 1 327 ? 7.917 27.713 37.858 1.00 66.33 309 LYS C CA 1
ATOM 9795 C C . LYS C 1 327 ? 8.016 28.800 38.915 1.00 68.01 309 LYS C C 1
ATOM 9796 O O . LYS C 1 327 ? 8.382 28.516 40.061 1.00 68.76 309 LYS C O 1
ATOM 9802 N N . SER C 1 328 ? 7.670 30.040 38.562 1.00 69.19 310 SER C N 1
ATOM 9803 C CA . SER C 1 328 ? 7.519 31.057 39.592 1.00 69.62 310 SER C CA 1
ATOM 9804 C C . SER C 1 328 ? 6.265 30.797 40.409 1.00 68.85 310 SER C C 1
ATOM 9805 O O . SER C 1 328 ? 6.329 30.633 41.635 1.00 72.49 310 SER C O 1
ATOM 9808 N N . MET C 1 329 ? 5.122 30.683 39.727 1.00 66.66 311 MET C N 1
ATOM 9809 C CA . MET C 1 329 ? 3.833 30.679 40.407 1.00 67.23 311 MET C CA 1
ATOM 9810 C C . MET C 1 329 ? 3.771 29.554 41.431 1.00 66.17 311 MET C C 1
ATOM 9811 O O . MET C 1 329 ? 3.612 29.796 42.636 1.00 67.44 311 MET C O 1
ATOM 9816 N N . ILE C 1 330 ? 3.970 28.318 40.964 1.00 65.36 312 ILE C N 1
ATOM 9817 C CA . ILE C 1 330 ? 3.987 27.157 41.849 1.00 66.47 312 ILE C CA 1
ATOM 9818 C C . ILE C 1 330 ? 4.890 27.420 43.046 1.00 69.66 312 ILE C C 1
ATOM 9819 O O . ILE C 1 330 ? 4.483 27.256 44.205 1.00 71.26 312 ILE C O 1
ATOM 9824 N N . ALA C 1 331 ? 6.111 27.898 42.780 1.00 72.80 313 ALA C N 1
ATOM 9825 C CA . ALA C 1 331 ? 7.064 28.126 43.860 1.00 77.20 313 ALA C CA 1
ATOM 9826 C C . ALA C 1 331 ? 6.467 29.040 44.918 1.00 85.12 313 ALA C C 1
ATOM 9827 O O . ALA C 1 331 ? 6.439 28.696 46.107 1.00 87.51 313 ALA C O 1
ATOM 9829 N N . ARG C 1 332 ? 5.921 30.185 44.493 1.00 90.58 314 ARG C N 1
ATOM 9830 C CA . ARG C 1 332 ? 5.362 31.119 45.463 1.00 94.91 314 ARG C CA 1
ATOM 9831 C C . ARG C 1 332 ? 4.234 30.467 46.247 1.00 92.65 314 ARG C C 1
ATOM 9832 O O . ARG C 1 332 ? 4.143 30.630 47.471 1.00 94.21 314 ARG C O 1
ATOM 9840 N N . CYS C 1 333 ? 3.400 29.675 45.567 1.00 86.97 315 CYS C N 1
ATOM 9841 C CA . CYS C 1 333 ? 2.329 28.978 46.267 1.00 83.33 315 CYS C CA 1
ATOM 9842 C C . CYS C 1 333 ? 2.897 28.074 47.349 1.00 82.41 315 CYS C C 1
ATOM 9843 O O . CYS C 1 333 ? 2.414 28.077 48.488 1.00 87.30 315 CYS C O 1
ATOM 9846 N N . ASN C 1 334 ? 3.960 27.334 47.024 1.00 76.49 316 ASN C N 1
ATOM 9847 C CA . ASN C 1 334 ? 4.576 26.468 48.018 1.00 70.29 316 ASN C CA 1
ATOM 9848 C C . ASN C 1 334 ? 5.085 27.270 49.206 1.00 68.33 316 ASN C C 1
ATOM 9849 O O . ASN C 1 334 ? 5.060 26.781 50.341 1.00 66.21 316 ASN C O 1
ATOM 9854 N N . ARG C 1 335 ? 5.549 28.501 48.972 1.00 70.26 317 ARG C N 1
ATOM 9855 C CA . ARG C 1 335 ? 5.948 29.340 50.095 1.00 72.89 317 ARG C CA 1
ATOM 9856 C C . ARG C 1 335 ? 4.742 29.737 50.936 1.00 72.97 317 ARG C C 1
ATOM 9857 O O . ARG C 1 335 ? 4.807 29.720 52.170 1.00 77.24 317 ARG C O 1
ATOM 9865 N N . ALA C 1 336 ? 3.632 30.094 50.286 1.00 71.60 318 ALA C N 1
ATOM 9866 C CA . ALA C 1 336 ? 2.476 30.600 51.017 1.00 75.34 318 ALA C CA 1
ATOM 9867 C C . ALA C 1 336 ? 1.717 29.501 51.749 1.00 75.09 318 ALA C C 1
ATOM 9868 O O . ALA C 1 336 ? 1.003 29.793 52.715 1.00 78.34 318 ALA C O 1
ATOM 9870 N N . GLY C 1 337 ? 1.837 28.255 51.305 1.00 72.64 319 GLY C N 1
ATOM 9871 C CA . GLY C 1 337 ? 1.035 27.182 51.855 1.00 73.46 319 GLY C CA 1
ATOM 9872 C C . GLY C 1 337 ? -0.317 27.026 51.210 1.00 74.79 319 GLY C C 1
ATOM 9873 O O . GLY C 1 337 ? -1.212 26.427 51.817 1.00 74.81 319 GLY C O 1
ATOM 9874 N N . LYS C 1 338 ? -0.495 27.547 49.998 1.00 75.24 320 LYS C N 1
ATOM 9875 C CA . LYS C 1 338 ? -1.742 27.474 49.266 1.00 78.24 320 LYS C CA 1
ATOM 9876 C C . LYS C 1 338 ? -1.594 26.534 48.076 1.00 79.45 320 LYS C C 1
ATOM 9877 O O . LYS C 1 338 ? -0.520 26.477 47.465 1.00 77.15 320 LYS C O 1
ATOM 9883 N N . PRO C 1 339 ? -2.642 25.788 47.728 1.00 84.23 321 PRO C N 1
ATOM 9884 C CA . PRO C 1 339 ? -2.540 24.844 46.608 1.00 83.64 321 PRO C CA 1
ATOM 9885 C C . PRO C 1 339 ? -2.288 25.549 45.284 1.00 82.08 321 PRO C C 1
ATOM 9886 O O . PRO C 1 339 ? -2.745 26.671 45.050 1.00 83.43 321 PRO C O 1
ATOM 9890 N N . VAL C 1 340 ? -1.553 24.869 44.409 1.00 74.31 322 VAL C N 1
ATOM 9891 C CA . VAL C 1 340 ? -1.287 25.350 43.061 1.00 71.07 322 VAL C CA 1
ATOM 9892 C C . VAL C 1 340 ? -1.522 24.207 42.083 1.00 67.57 322 VAL C C 1
ATOM 9893 O O . VAL C 1 340 ? -1.202 23.049 42.375 1.00 66.96 322 VAL C O 1
ATOM 9897 N N . ILE C 1 341 ? -2.106 24.528 40.930 1.00 66.41 323 ILE C N 1
ATOM 9898 C CA . ILE C 1 341 ? -2.503 23.536 39.937 1.00 67.32 323 ILE C CA 1
ATOM 9899 C C . ILE C 1 341 ? -1.837 23.872 38.612 1.00 68.42 323 ILE C C 1
ATOM 9900 O O . ILE C 1 341 ? -1.964 24.998 38.119 1.00 71.17 323 ILE C O 1
ATOM 9905 N N . CYS C 1 342 ? -1.159 22.889 38.025 1.00 64.82 324 CYS C N 1
ATOM 9906 C CA . CYS C 1 342 ? -0.632 22.998 36.672 1.00 62.56 324 CYS C CA 1
ATOM 9907 C C . CYS C 1 342 ? -1.632 22.357 35.720 1.00 63.43 324 CYS C C 1
ATOM 9908 O O . CYS C 1 342 ? -2.046 21.212 35.930 1.00 60.60 324 CYS C O 1
ATOM 9911 N N . ALA C 1 343 ? -2.028 23.097 34.684 1.00 68.83 325 ALA C N 1
ATOM 9912 C CA . ALA C 1 343 ? -3.195 22.736 33.894 1.00 72.58 325 ALA C CA 1
ATOM 9913 C C . ALA C 1 343 ? -2.933 22.937 32.407 1.00 76.33 325 ALA C C 1
ATOM 9914 O O . ALA C 1 343 ? -1.898 23.467 31.994 1.00 75.48 325 ALA C O 1
ATOM 9916 N N . THR C 1 344 ? -3.906 22.481 31.609 1.00 82.16 326 THR C N 1
ATOM 9917 C CA . THR C 1 344 ? -4.024 22.694 30.165 1.00 86.03 326 THR C CA 1
ATOM 9918 C C . THR C 1 344 ? -2.947 21.985 29.348 1.00 86.66 326 THR C C 1
ATOM 9919 O O . THR C 1 344 ? -1.749 22.229 29.529 1.00 84.47 326 THR C O 1
ATOM 9923 N N . GLN C 1 345 ? -3.385 21.111 28.438 1.00 88.21 327 GLN C N 1
ATOM 9924 C CA . GLN C 1 345 ? -2.534 20.522 27.403 1.00 87.76 327 GLN C CA 1
ATOM 9925 C C . GLN C 1 345 ? -1.429 19.642 27.980 1.00 83.94 327 GLN C C 1
ATOM 9926 O O . GLN C 1 345 ? -0.341 19.545 27.409 1.00 87.30 327 GLN C O 1
ATOM 9932 N N . MET C 1 346 ? -1.683 19.003 29.121 1.00 72.12 328 MET C N 1
ATOM 9933 C CA . MET C 1 346 ? -0.674 18.119 29.695 1.00 62.83 328 MET C CA 1
ATOM 9934 C C . MET C 1 346 ? -0.546 16.820 28.906 1.00 56.81 328 MET C C 1
ATOM 9935 O O . MET C 1 346 ? 0.567 16.360 28.634 1.00 51.70 328 MET C O 1
ATOM 9940 N N . LEU C 1 347 ? -1.672 16.201 28.546 1.00 58.39 329 LEU C N 1
ATOM 9941 C CA . LEU C 1 347 ? -1.687 14.914 27.851 1.00 59.85 329 LEU C CA 1
ATOM 9942 C C . LEU C 1 347 ? -2.441 14.973 26.526 1.00 65.88 329 LEU C C 1
ATOM 9943 O O . LEU C 1 347 ? -3.099 14.002 26.147 1.00 69.53 329 LEU C O 1
ATOM 9948 N N . GLU C 1 348 ? -2.376 16.117 25.837 1.00 66.24 330 GLU C N 1
ATOM 9949 C CA . GLU C 1 348 ? -3.200 16.351 24.650 1.00 67.81 330 GLU C CA 1
ATOM 9950 C C . GLU C 1 348 ? -3.189 15.174 23.679 1.00 70.33 330 GLU C C 1
ATOM 9951 O O . GLU C 1 348 ? -4.244 14.745 23.198 1.00 70.94 330 GLU C O 1
ATOM 9957 N N . SER C 1 349 ? -2.002 14.630 23.392 1.00 71.82 331 SER C N 1
ATOM 9958 C CA . SER C 1 349 ? -1.879 13.613 22.350 1.00 74.58 331 SER C CA 1
ATOM 9959 C C . SER C 1 349 ? -2.748 12.397 22.627 1.00 72.44 331 SER C C 1
ATOM 9960 O O . SER C 1 349 ? -3.172 11.713 21.689 1.00 76.32 331 SER C O 1
ATOM 9963 N N . MET C 1 350 ? -3.024 12.112 23.898 1.00 71.82 332 MET C N 1
ATOM 9964 C CA . MET C 1 350 ? -3.833 10.954 24.255 1.00 74.66 332 MET C CA 1
ATOM 9965 C C . MET C 1 350 ? -5.294 11.083 23.841 1.00 79.56 332 MET C C 1
ATOM 9966 O O . MET C 1 350 ? -6.026 10.089 23.911 1.00 81.20 332 MET C O 1
ATOM 9971 N N . ILE C 1 351 ? -5.740 12.274 23.440 1.00 83.24 333 ILE C N 1
ATOM 9972 C CA . ILE C 1 351 ? -7.091 12.422 22.907 1.00 90.37 333 ILE C CA 1
ATOM 9973 C C . ILE C 1 351 ? -7.280 11.558 21.666 1.00 96.23 333 ILE C C 1
ATOM 9974 O O . ILE C 1 351 ? -8.308 10.887 21.510 1.00 97.88 333 ILE C O 1
ATOM 9979 N N . LYS C 1 352 ? -6.301 11.563 20.761 1.00 101.08 334 LYS C N 1
ATOM 9980 C CA . LYS C 1 352 ? -6.414 10.829 19.506 1.00 106.05 334 LYS C CA 1
ATOM 9981 C C . LYS C 1 352 ? -5.814 9.427 19.577 1.00 109.64 334 LYS C C 1
ATOM 9982 O O . LYS C 1 352 ? -6.346 8.496 18.961 1.00 114.47 334 LYS C O 1
ATOM 9988 N N . LYS C 1 353 ? -4.717 9.256 20.311 1.00 107.66 335 LYS C N 1
ATOM 9989 C CA . LYS C 1 353 ? -3.952 8.019 20.317 1.00 109.93 335 LYS C CA 1
ATOM 9990 C C . LYS C 1 353 ? -3.875 7.437 21.724 1.00 113.95 335 LYS C C 1
ATOM 9991 O O . LYS C 1 353 ? -3.935 8.178 22.708 1.00 110.30 335 LYS C O 1
ATOM 9997 N N . PRO C 1 354 ? -3.752 6.112 21.855 1.00 121.34 336 PRO C N 1
ATOM 9998 C CA . PRO C 1 354 ? -3.802 5.503 23.195 1.00 124.82 336 PRO C CA 1
ATOM 9999 C C . PRO C 1 354 ? -2.606 5.820 24.075 1.00 125.50 336 PRO C C 1
ATOM 10000 O O . PRO C 1 354 ? -2.741 5.759 25.304 1.00 123.61 336 PRO C O 1
ATOM 10004 N N . ARG C 1 355 ? -1.446 6.145 23.506 1.00 130.59 337 ARG C N 1
ATOM 10005 C CA . ARG C 1 355 ? -0.281 6.406 24.333 1.00 132.83 337 ARG C CA 1
ATOM 10006 C C . ARG C 1 355 ? 0.212 7.837 24.148 1.00 130.82 337 ARG C C 1
ATOM 10007 O O . ARG C 1 355 ? 0.155 8.377 23.039 1.00 134.20 337 ARG C O 1
ATOM 10015 N N . PRO C 1 356 ? 0.698 8.470 25.210 1.00 124.90 338 PRO C N 1
ATOM 10016 C CA . PRO C 1 356 ? 1.190 9.846 25.107 1.00 118.41 338 PRO C CA 1
ATOM 10017 C C . PRO C 1 356 ? 2.621 9.897 24.586 1.00 108.57 338 PRO C C 1
ATOM 10018 O O . PRO C 1 356 ? 3.302 8.882 24.440 1.00 109.07 338 PRO C O 1
ATOM 10022 N N . THR C 1 357 ? 3.072 11.121 24.323 1.00 98.95 339 THR C N 1
ATOM 10023 C CA . THR C 1 357 ? 4.432 11.374 23.875 1.00 90.21 339 THR C CA 1
ATOM 10024 C C . THR C 1 357 ? 5.371 11.562 25.066 1.00 81.15 339 THR C C 1
ATOM 10025 O O . THR C 1 357 ? 4.946 11.741 26.210 1.00 80.84 339 THR C O 1
ATOM 10029 N N . ARG C 1 358 ? 6.675 11.505 24.778 1.00 73.22 340 ARG C N 1
ATOM 10030 C CA . ARG C 1 358 ? 7.674 11.735 25.816 1.00 65.60 340 ARG C CA 1
ATOM 10031 C C . ARG C 1 358 ? 7.583 13.148 26.374 1.00 68.88 340 ARG C C 1
ATOM 10032 O O . ARG C 1 358 ? 7.801 13.359 27.574 1.00 71.37 340 ARG C O 1
ATOM 10040 N N . ALA C 1 359 ? 7.250 14.124 25.526 1.00 70.48 341 ALA C N 1
ATOM 10041 C CA . ALA C 1 359 ? 7.182 15.511 25.974 1.00 71.62 341 ALA C CA 1
ATOM 10042 C C . ALA C 1 359 ? 6.085 15.708 27.012 1.00 75.88 341 ALA C C 1
ATOM 10043 O O . ALA C 1 359 ? 6.251 16.482 27.959 1.00 79.01 341 ALA C O 1
ATOM 10045 N N . GLU C 1 360 ? 4.960 15.005 26.863 1.00 75.98 342 GLU C N 1
ATOM 10046 C CA . GLU C 1 360 ? 3.856 15.170 27.805 1.00 75.77 342 GLU C CA 1
ATOM 10047 C C . GLU C 1 360 ? 4.179 14.551 29.163 1.00 73.39 342 GLU C C 1
ATOM 10048 O O . GLU C 1 360 ? 3.872 15.137 30.213 1.00 70.03 342 GLU C O 1
ATOM 10054 N N . ILE C 1 361 ? 4.795 13.367 29.162 1.00 76.67 343 ILE C N 1
ATOM 10055 C CA . ILE C 1 361 ? 5.260 12.767 30.409 1.00 76.66 343 ILE C CA 1
ATOM 10056 C C . ILE C 1 361 ? 6.276 13.679 31.083 1.00 75.51 343 ILE C C 1
ATOM 10057 O O . ILE C 1 361 ? 6.245 13.878 32.304 1.00 76.53 343 ILE C O 1
ATOM 10062 N N . SER C 1 362 ? 7.189 14.257 30.296 1.00 69.71 344 SER C N 1
ATOM 10063 C CA . SER C 1 362 ? 8.168 15.177 30.864 1.00 64.79 344 SER C CA 1
ATOM 10064 C C . SER C 1 362 ? 7.492 16.412 31.444 1.00 62.25 344 SER C C 1
ATOM 10065 O O . SER C 1 362 ? 7.894 16.906 32.502 1.00 62.89 344 SER C O 1
ATOM 10068 N N . ASP C 1 363 ? 6.453 16.914 30.774 1.00 60.90 345 ASP C N 1
ATOM 10069 C CA . ASP C 1 363 ? 5.757 18.099 31.264 1.00 61.20 345 ASP C CA 1
ATOM 10070 C C . ASP C 1 363 ? 5.081 17.828 32.601 1.00 62.41 345 ASP C C 1
ATOM 10071 O O . ASP C 1 363 ? 5.207 18.620 33.540 1.00 64.14 345 ASP C O 1
ATOM 10076 N N . VAL C 1 364 ? 4.352 16.715 32.707 1.00 60.05 346 VAL C N 1
ATOM 10077 C CA . VAL C 1 364 ? 3.678 16.417 33.971 1.00 54.45 346 VAL C CA 1
ATOM 10078 C C . VAL C 1 364 ? 4.695 16.137 35.078 1.00 51.86 346 VAL C C 1
ATOM 10079 O O . VAL C 1 364 ? 4.535 16.604 36.218 1.00 54.32 346 VAL C O 1
ATOM 10083 N N . ALA C 1 365 ? 5.771 15.408 34.761 1.00 48.40 347 ALA C N 1
ATOM 10084 C CA . ALA C 1 365 ? 6.780 15.113 35.771 1.00 45.60 347 ALA C CA 1
ATOM 10085 C C . ALA C 1 365 ? 7.462 16.386 36.262 1.00 45.20 347 ALA C C 1
ATOM 10086 O O . ALA C 1 365 ? 7.676 16.561 37.467 1.00 43.86 347 ALA C O 1
ATOM 10088 N N . ASN C 1 366 ? 7.792 17.299 35.346 1.00 48.53 348 ASN C N 1
ATOM 10089 C CA . ASN C 1 366 ? 8.403 18.556 35.754 1.00 49.75 348 ASN C CA 1
ATOM 10090 C C . ASN C 1 366 ? 7.411 19.444 36.485 1.00 51.38 348 ASN C C 1
ATOM 10091 O O . ASN C 1 366 ? 7.806 20.216 37.363 1.00 52.35 348 ASN C O 1
ATOM 10096 N N . ALA C 1 367 ? 6.124 19.345 36.148 1.00 53.10 349 ALA C N 1
ATOM 10097 C CA . ALA C 1 367 ? 5.111 20.114 36.860 1.00 53.06 349 ALA C CA 1
ATOM 10098 C C . ALA C 1 367 ? 5.049 19.701 38.321 1.00 48.38 349 ALA C C 1
ATOM 10099 O O . ALA C 1 367 ? 5.005 20.551 39.218 1.00 48.66 349 ALA C O 1
ATOM 10101 N N . ILE C 1 368 ? 5.046 18.395 38.585 1.00 45.39 350 ILE C N 1
ATOM 10102 C CA . ILE C 1 368 ? 4.995 17.963 39.980 1.00 45.18 350 ILE C CA 1
ATOM 10103 C C . ILE C 1 368 ? 6.336 18.207 40.678 1.00 50.55 350 ILE C C 1
ATOM 10104 O O . ILE C 1 368 ? 6.371 18.564 41.862 1.00 52.36 350 ILE C O 1
ATOM 10109 N N . ILE C 1 369 ? 7.458 18.041 39.965 1.00 52.42 351 ILE C N 1
ATOM 10110 C CA . ILE C 1 369 ? 8.756 18.280 40.597 1.00 53.23 351 ILE C CA 1
ATOM 10111 C C . ILE C 1 369 ? 8.929 19.757 40.944 1.00 56.41 351 ILE C C 1
ATOM 10112 O O . ILE C 1 369 ? 9.642 20.096 41.897 1.00 53.12 351 ILE C O 1
ATOM 10117 N N . ASP C 1 370 ? 8.295 20.657 40.181 1.00 65.56 352 ASP C N 1
ATOM 10118 C CA . ASP C 1 370 ? 8.322 22.077 40.520 1.00 65.36 352 ASP C CA 1
ATOM 10119 C C . ASP C 1 370 ? 7.674 22.329 41.872 1.00 64.26 352 ASP C C 1
ATOM 10120 O O . ASP C 1 370 ? 8.011 23.305 42.553 1.00 66.37 352 ASP C O 1
ATOM 10125 N N . GLY C 1 371 ? 6.729 21.477 42.263 1.00 63.21 353 GLY C N 1
ATOM 10126 C CA . GLY C 1 371 ? 6.073 21.592 43.548 1.00 64.28 353 GLY C CA 1
ATOM 10127 C C . GLY C 1 371 ? 4.572 21.732 43.424 1.00 63.75 353 GLY C C 1
ATOM 10128 O O . GLY C 1 371 ? 3.894 22.091 44.392 1.00 67.48 353 GLY C O 1
ATOM 10129 N N . ALA C 1 372 ? 4.044 21.449 42.236 1.00 60.57 354 ALA C N 1
ATOM 10130 C CA . ALA C 1 372 ? 2.615 21.592 41.998 1.00 61.09 354 ALA C CA 1
ATOM 10131 C C . ALA C 1 372 ? 1.840 20.575 42.821 1.00 59.29 354 ALA C C 1
ATOM 10132 O O . ALA C 1 372 ? 2.148 19.379 42.803 1.00 56.60 354 ALA C O 1
ATOM 10134 N N . ASP C 1 373 ? 0.832 21.055 43.547 1.00 63.57 355 ASP C N 1
ATOM 10135 C CA . ASP C 1 373 ? 0.034 20.160 44.373 1.00 65.97 355 ASP C CA 1
ATOM 10136 C C . ASP C 1 373 ? -0.806 19.225 43.517 1.00 65.59 355 ASP C C 1
ATOM 10137 O O . ASP C 1 373 ? -0.878 18.021 43.789 1.00 66.27 355 ASP C O 1
ATOM 10142 N N . CYS C 1 374 ? -1.425 19.750 42.464 1.00 65.66 356 CYS C N 1
ATOM 10143 C CA . CYS C 1 374 ? -2.302 18.957 41.620 1.00 65.53 356 CYS C CA 1
ATOM 10144 C C . CYS C 1 374 ? -2.012 19.236 40.155 1.00 63.69 356 CYS C C 1
ATOM 10145 O O . CYS C 1 374 ? -1.495 20.293 39.785 1.00 62.96 356 CYS C O 1
ATOM 10148 N N . VAL C 1 375 ? -2.360 18.256 39.328 1.00 64.91 357 VAL C N 1
ATOM 10149 C CA . VAL C 1 375 ? -2.276 18.348 37.881 1.00 67.97 357 VAL C CA 1
ATOM 10150 C C . VAL C 1 375 ? -3.679 18.155 37.319 1.00 71.58 357 VAL C C 1
ATOM 10151 O O . VAL C 1 375 ? -4.541 17.529 37.940 1.00 73.50 357 VAL C O 1
ATOM 10155 N N . MET C 1 376 ? -3.900 18.686 36.119 1.00 72.53 358 MET C N 1
ATOM 10156 C CA . MET C 1 376 ? -5.244 18.747 35.563 1.00 78.57 358 MET C CA 1
ATOM 10157 C C . MET C 1 376 ? -5.253 18.276 34.115 1.00 83.75 358 MET C C 1
ATOM 10158 O O . MET C 1 376 ? -4.277 18.440 33.378 1.00 83.91 358 MET C O 1
ATOM 10163 N N . LEU C 1 377 ? -6.376 17.676 33.727 1.00 89.79 359 LEU C N 1
ATOM 10164 C CA . LEU C 1 377 ? -6.641 17.261 32.359 1.00 92.78 359 LEU C CA 1
ATOM 10165 C C . LEU C 1 377 ? -7.866 18.009 31.856 1.00 103.14 359 LEU C C 1
ATOM 10166 O O . LEU C 1 377 ? -8.874 18.099 32.565 1.00 104.07 359 LEU C O 1
ATOM 10171 N N . SER C 1 378 ? -7.781 18.543 30.634 1.00 112.00 360 SER C N 1
ATOM 10172 C CA . SER C 1 378 ? -8.873 19.316 30.068 1.00 113.85 360 SER C CA 1
ATOM 10173 C C . SER C 1 378 ? -9.554 18.455 29.020 1.00 114.99 360 SER C C 1
ATOM 10174 O O . SER C 1 378 ? -10.446 17.653 29.363 1.00 116.54 360 SER C O 1
ATOM 10177 N N . GLY C 1 379 ? -9.188 18.565 27.742 1.00 109.66 361 GLY C N 1
ATOM 10178 C CA . GLY C 1 379 ? -9.807 17.744 26.719 1.00 106.46 361 GLY C CA 1
ATOM 10179 C C . GLY C 1 379 ? -9.508 16.265 26.840 1.00 101.07 361 GLY C C 1
ATOM 10180 O O . GLY C 1 379 ? -10.224 15.454 26.246 1.00 104.86 361 GLY C O 1
ATOM 10181 N N . GLU C 1 380 ? -8.471 15.898 27.599 1.00 91.72 362 GLU C N 1
ATOM 10182 C CA . GLU C 1 380 ? -8.071 14.496 27.698 1.00 86.68 362 GLU C CA 1
ATOM 10183 C C . GLU C 1 380 ? -9.194 13.629 28.256 1.00 87.79 362 GLU C C 1
ATOM 10184 O O . GLU C 1 380 ? -9.496 12.560 27.715 1.00 90.00 362 GLU C O 1
ATOM 10190 N N . THR C 1 381 ? -9.819 14.067 29.346 1.00 89.30 363 THR C N 1
ATOM 10191 C CA . THR C 1 381 ? -10.892 13.288 29.950 1.00 97.49 363 THR C CA 1
ATOM 10192 C C . THR C 1 381 ? -12.269 13.718 29.461 1.00 106.59 363 THR C C 1
ATOM 10193 O O . THR C 1 381 ? -13.157 12.875 29.293 1.00 107.45 363 THR C O 1
ATOM 10197 N N . ALA C 1 382 ? -12.467 15.018 29.240 1.00 116.14 364 ALA C N 1
ATOM 10198 C CA . ALA C 1 382 ? -13.772 15.517 28.817 1.00 130.22 364 ALA C CA 1
ATOM 10199 C C . ALA C 1 382 ? -14.066 15.131 27.372 1.00 139.31 364 ALA C C 1
ATOM 10200 O O . ALA C 1 382 ? -15.033 14.416 27.087 1.00 143.20 364 ALA C O 1
ATOM 10202 N N . LYS C 1 383 ? -13.236 15.603 26.446 1.00 142.26 365 LYS C N 1
ATOM 10203 C CA . LYS C 1 383 ? -13.425 15.378 25.021 1.00 144.68 365 LYS C CA 1
ATOM 10204 C C . LYS C 1 383 ? -12.627 14.191 24.494 1.00 142.34 365 LYS C C 1
ATOM 10205 O O . LYS C 1 383 ? -13.013 13.607 23.475 1.00 143.70 365 LYS C O 1
ATOM 10211 N N . GLY C 1 384 ? -11.542 13.817 25.170 1.00 138.47 366 GLY C N 1
ATOM 10212 C CA . GLY C 1 384 ? -10.636 12.821 24.640 1.00 135.71 366 GLY C CA 1
ATOM 10213 C C . GLY C 1 384 ? -11.274 11.452 24.513 1.00 133.87 366 GLY C C 1
ATOM 10214 O O . GLY C 1 384 ? -12.286 11.134 25.135 1.00 136.67 366 GLY C O 1
ATOM 10215 N N . GLU C 1 385 ? -10.656 10.626 23.666 1.00 128.86 367 GLU C N 1
ATOM 10216 C CA . GLU C 1 385 ? -11.165 9.284 23.406 1.00 128.26 367 GLU C CA 1
ATOM 10217 C C . GLU C 1 385 ? -10.719 8.267 24.456 1.00 122.64 367 GLU C C 1
ATOM 10218 O O . GLU C 1 385 ? -11.407 7.261 24.663 1.00 127.11 367 GLU C O 1
ATOM 10224 N N . TYR C 1 386 ? -9.587 8.502 25.122 1.00 113.20 368 TYR C N 1
ATOM 10225 C CA . TYR C 1 386 ? -8.989 7.545 26.056 1.00 105.30 368 TYR C CA 1
ATOM 10226 C C . TYR C 1 386 ? -8.856 8.134 27.459 1.00 100.65 368 TYR C C 1
ATOM 10227 O O . TYR C 1 386 ? -7.738 8.299 27.960 1.00 99.26 368 TYR C O 1
ATOM 10236 N N . PRO C 1 387 ? -9.971 8.451 28.129 1.00 99.05 369 PRO C N 1
ATOM 10237 C CA . PRO C 1 387 ? -9.856 9.089 29.457 1.00 94.31 369 PRO C CA 1
ATOM 10238 C C . PRO C 1 387 ? -9.192 8.209 30.509 1.00 94.11 369 PRO C C 1
ATOM 10239 O O . PRO C 1 387 ? -8.346 8.692 31.281 1.00 91.69 369 PRO C O 1
ATOM 10243 N N . LEU C 1 388 ? -9.568 6.929 30.569 1.00 95.81 370 LEU C N 1
ATOM 10244 C CA . LEU C 1 388 ? -9.020 6.032 31.582 1.00 91.73 370 LEU C CA 1
ATOM 10245 C C . LEU C 1 388 ? -7.509 5.914 31.449 1.00 86.04 370 LEU C C 1
ATOM 10246 O O . LEU C 1 388 ? -6.781 5.964 32.450 1.00 85.23 370 LEU C O 1
ATOM 10251 N N . GLU C 1 389 ? -7.020 5.756 30.217 1.00 82.26 371 GLU C N 1
ATOM 10252 C CA . GLU C 1 389 ? -5.582 5.669 29.999 1.00 78.41 371 GLU C CA 1
ATOM 10253 C C . GLU C 1 389 ? -4.890 6.953 30.435 1.00 73.79 371 GLU C C 1
ATOM 10254 O O . GLU C 1 389 ? -3.794 6.913 31.008 1.00 66.51 371 GLU C O 1
ATOM 10260 N N . CYS C 1 390 ? -5.532 8.102 30.196 1.00 79.29 372 CYS C N 1
ATOM 10261 C CA . CYS C 1 390 ? -4.964 9.378 30.623 1.00 77.33 372 CYS C CA 1
ATOM 10262 C C . CYS C 1 390 ? -4.796 9.419 32.133 1.00 76.72 372 CYS C C 1
ATOM 10263 O O . CYS C 1 390 ? -3.716 9.743 32.642 1.00 75.86 372 CYS C O 1
ATOM 10266 N N . VAL C 1 391 ? -5.856 9.081 32.870 1.00 77.74 373 VAL C N 1
ATOM 10267 C CA . VAL C 1 391 ? -5.778 9.147 34.327 1.00 76.92 373 VAL C CA 1
ATOM 10268 C C . VAL C 1 391 ? -4.739 8.164 34.857 1.00 75.61 373 VAL C C 1
ATOM 10269 O O . VAL C 1 391 ? -3.958 8.488 35.765 1.00 73.64 373 VAL C O 1
ATOM 10273 N N . LEU C 1 392 ? -4.690 6.961 34.279 1.00 77.18 374 LEU C N 1
ATOM 10274 C CA . LEU C 1 392 ? -3.743 5.950 34.744 1.00 76.21 374 LEU C CA 1
ATOM 10275 C C . LEU C 1 392 ? -2.297 6.389 34.510 1.00 76.52 374 LEU C C 1
ATOM 10276 O O . LEU C 1 392 ? -1.462 6.334 35.428 1.00 74.76 374 LEU C O 1
ATOM 10281 N N . THR C 1 393 ? -1.972 6.798 33.279 1.00 80.81 375 THR C N 1
ATOM 10282 C CA . THR C 1 393 ? -0.604 7.217 32.996 1.00 80.02 375 THR C CA 1
ATOM 10283 C C . THR C 1 393 ? -0.232 8.444 33.821 1.00 75.11 375 THR C C 1
ATOM 10284 O O . THR C 1 393 ? 0.930 8.589 34.230 1.00 72.55 375 THR C O 1
ATOM 10288 N N . MET C 1 394 ? -1.211 9.310 34.114 1.00 74.78 376 MET C N 1
ATOM 10289 C CA . MET C 1 394 ? -0.953 10.460 34.971 1.00 75.29 376 MET C CA 1
ATOM 10290 C C . MET C 1 394 ? -0.548 10.014 36.369 1.00 76.96 376 MET C C 1
ATOM 10291 O O . MET C 1 394 ? 0.424 10.522 36.939 1.00 76.76 376 MET C O 1
ATOM 10296 N N . ALA C 1 395 ? -1.289 9.059 36.935 1.00 75.66 377 ALA C N 1
ATOM 10297 C CA . ALA C 1 395 ? -0.954 8.559 38.265 1.00 71.84 377 ALA C CA 1
ATOM 10298 C C . ALA C 1 395 ? 0.439 7.943 38.290 1.00 70.13 377 ALA C C 1
ATOM 10299 O O . ALA C 1 395 ? 1.218 8.193 39.217 1.00 68.83 377 ALA C O 1
ATOM 10301 N N . LYS C 1 396 ? 0.776 7.138 37.276 1.00 74.13 378 LYS C N 1
ATOM 10302 C CA . LYS C 1 396 ? 2.083 6.476 37.262 1.00 78.83 378 LYS C CA 1
ATOM 10303 C C . LYS C 1 396 ? 3.232 7.484 37.190 1.00 76.98 378 LYS C C 1
ATOM 10304 O O . LYS C 1 396 ? 4.163 7.455 38.018 1.00 73.24 378 LYS C O 1
ATOM 10310 N N . THR C 1 397 ? 3.187 8.387 36.201 1.00 82.98 379 THR C N 1
ATOM 10311 C CA . THR C 1 397 ? 4.268 9.360 36.076 1.00 82.56 379 THR C CA 1
ATOM 10312 C C . THR C 1 397 ? 4.315 10.282 37.287 1.00 83.12 379 THR C C 1
ATOM 10313 O O . THR C 1 397 ? 5.400 10.726 37.699 1.00 84.78 379 THR C O 1
ATOM 10317 N N . CYS C 1 398 ? 3.151 10.559 37.881 1.00 81.03 380 CYS C N 1
ATOM 10318 C CA . CYS C 1 398 ? 3.096 11.350 39.097 1.00 76.85 380 CYS C CA 1
ATOM 10319 C C . CYS C 1 398 ? 3.824 10.651 40.237 1.00 74.00 380 CYS C C 1
ATOM 10320 O O . CYS C 1 398 ? 4.602 11.281 40.956 1.00 72.61 380 CYS C O 1
ATOM 10323 N N . LYS C 1 399 ? 3.605 9.344 40.401 1.00 72.20 381 LYS C N 1
ATOM 10324 C CA . LYS C 1 399 ? 4.328 8.596 41.429 1.00 70.27 381 LYS C CA 1
ATOM 10325 C C . LYS C 1 399 ? 5.833 8.679 41.215 1.00 71.91 381 LYS C C 1
ATOM 10326 O O . LYS C 1 399 ? 6.595 8.908 42.167 1.00 72.75 381 LYS C O 1
ATOM 10332 N N . GLU C 1 400 ? 6.287 8.489 39.972 1.00 76.38 382 GLU C N 1
ATOM 10333 C CA . GLU C 1 400 ? 7.734 8.489 39.749 1.00 82.24 382 GLU C CA 1
ATOM 10334 C C . GLU C 1 400 ? 8.351 9.853 40.055 1.00 85.43 382 GLU C C 1
ATOM 10335 O O . GLU C 1 400 ? 9.323 9.954 40.822 1.00 82.63 382 GLU C O 1
ATOM 10341 N N . ALA C 1 401 ? 7.794 10.921 39.478 1.00 94.34 383 ALA C N 1
ATOM 10342 C CA . ALA C 1 401 ? 8.351 12.246 39.740 1.00 93.12 383 ALA C CA 1
ATOM 10343 C C . ALA C 1 401 ? 8.206 12.634 41.206 1.00 92.36 383 ALA C C 1
ATOM 10344 O O . ALA C 1 401 ? 9.024 13.399 41.733 1.00 93.80 383 ALA C O 1
ATOM 10346 N N . GLU C 1 402 ? 7.174 12.118 41.875 1.00 83.41 384 GLU C N 1
ATOM 10347 C CA . GLU C 1 402 ? 6.997 12.320 43.306 1.00 70.97 384 GLU C CA 1
ATOM 10348 C C . GLU C 1 402 ? 8.142 11.698 44.091 1.00 67.90 384 GLU C C 1
ATOM 10349 O O . GLU C 1 402 ? 8.658 12.300 45.040 1.00 67.89 384 GLU C O 1
ATOM 10355 N N . ALA C 1 403 ? 8.539 10.482 43.714 1.00 67.66 385 ALA C N 1
ATOM 10356 C CA . ALA C 1 403 ? 9.663 9.825 44.373 1.00 67.90 385 ALA C CA 1
ATOM 10357 C C . ALA C 1 403 ? 10.979 10.541 44.100 1.00 70.36 385 ALA C C 1
ATOM 10358 O O . ALA C 1 403 ? 11.873 10.536 44.954 1.00 71.73 385 ALA C O 1
ATOM 10360 N N . ALA C 1 404 ? 11.124 11.149 42.919 1.00 73.28 386 ALA C N 1
ATOM 10361 C CA . ALA C 1 404 ? 12.391 11.778 42.540 1.00 71.89 386 ALA C CA 1
ATOM 10362 C C . ALA C 1 404 ? 12.785 12.978 43.401 1.00 69.53 386 ALA C C 1
ATOM 10363 O O . ALA C 1 404 ? 13.939 13.416 43.316 1.00 69.89 386 ALA C O 1
ATOM 10365 N N . LEU C 1 405 ? 11.878 13.523 44.208 1.00 111.17 387 LEU C N 1
ATOM 10366 C CA . LEU C 1 405 ? 12.126 14.788 44.892 1.00 109.61 387 LEU C CA 1
ATOM 10367 C C . LEU C 1 405 ? 13.305 14.690 45.865 1.00 111.62 387 LEU C C 1
ATOM 10368 O O . LEU C 1 405 ? 13.661 13.614 46.358 1.00 110.93 387 LEU C O 1
ATOM 10373 N N . TRP C 1 406 ? 13.916 15.848 46.132 1.00 115.00 388 TRP C N 1
ATOM 10374 C CA . TRP C 1 406 ? 15.023 15.986 47.084 1.00 116.19 388 TRP C CA 1
ATOM 10375 C C . TRP C 1 406 ? 14.438 16.547 48.379 1.00 118.94 388 TRP C C 1
ATOM 10376 O O . TRP C 1 406 ? 14.395 17.760 48.593 1.00 118.59 388 TRP C O 1
ATOM 10387 N N . HIS C 1 407 ? 13.984 15.644 49.252 1.00 122.95 389 HIS C N 1
ATOM 10388 C CA . HIS C 1 407 ? 13.183 16.050 50.405 1.00 126.37 389 HIS C CA 1
ATOM 10389 C C . HIS C 1 407 ? 13.976 16.899 51.393 1.00 132.01 389 HIS C C 1
ATOM 10390 O O . HIS C 1 407 ? 13.435 17.848 51.967 1.00 131.61 389 HIS C O 1
ATOM 10397 N N . ARG C 1 408 ? 15.246 16.564 51.626 1.00 133.46 390 ARG C N 1
ATOM 10398 C CA . ARG C 1 408 ? 16.007 17.242 52.674 1.00 132.55 390 ARG C CA 1
ATOM 10399 C C . ARG C 1 408 ? 16.195 18.725 52.364 1.00 131.16 390 ARG C C 1
ATOM 10400 O O . ARG C 1 408 ? 15.882 19.591 53.193 1.00 129.68 390 ARG C O 1
ATOM 10408 N N . ASN C 1 409 ? 16.679 19.040 51.160 1.00 127.52 391 ASN C N 1
ATOM 10409 C CA . ASN C 1 409 ? 16.948 20.432 50.810 1.00 123.30 391 ASN C CA 1
ATOM 10410 C C . ASN C 1 409 ? 15.654 21.229 50.694 1.00 115.98 391 ASN C C 1
ATOM 10411 O O . ASN C 1 409 ? 15.573 22.370 51.167 1.00 117.09 391 ASN C O 1
ATOM 10416 N N . LEU C 1 410 ? 14.634 20.645 50.061 1.00 108.43 392 LEU C N 1
ATOM 10417 C CA . LEU C 1 410 ? 13.348 21.324 49.937 1.00 103.09 392 LEU C CA 1
ATOM 10418 C C . LEU C 1 410 ? 12.735 21.599 51.305 1.00 94.20 392 LEU C C 1
ATOM 10419 O O . LEU C 1 410 ? 12.184 22.682 51.542 1.00 93.81 392 LEU C O 1
ATOM 10424 N N . PHE C 1 411 ? 12.811 20.624 52.212 1.00 88.01 393 PHE C N 1
ATOM 10425 C CA . PHE C 1 411 ? 12.312 20.822 53.567 1.00 85.02 393 PHE C CA 1
ATOM 10426 C C . PHE C 1 411 ? 13.062 21.946 54.267 1.00 86.76 393 PHE C C 1
ATOM 10427 O O . PHE C 1 411 ? 12.449 22.805 54.909 1.00 85.00 393 PHE C O 1
ATOM 10435 N N . ASN C 1 412 ? 14.394 21.955 54.159 1.00 89.51 394 ASN C N 1
ATOM 10436 C CA . ASN C 1 412 ? 15.165 23.024 54.789 1.00 90.12 394 ASN C CA 1
ATOM 10437 C C . ASN C 1 412 ? 14.774 24.388 54.232 1.00 93.20 394 ASN C C 1
ATOM 10438 O O . ASN C 1 412 ? 14.655 25.363 54.984 1.00 95.41 394 ASN C O 1
ATOM 10443 N N . ASP C 1 413 ? 14.557 24.475 52.917 1.00 94.91 395 ASP C N 1
ATOM 10444 C CA . ASP C 1 413 ? 14.160 25.745 52.311 1.00 97.32 395 ASP C CA 1
ATOM 10445 C C . ASP C 1 413 ? 12.793 26.194 52.818 1.00 95.91 395 ASP C C 1
ATOM 10446 O O . ASP C 1 413 ? 12.598 27.367 53.173 1.00 98.76 395 ASP C O 1
ATOM 10451 N N . LEU C 1 414 ? 11.830 25.270 52.855 1.00 93.47 396 LEU C N 1
ATOM 10452 C CA . LEU C 1 414 ? 10.493 25.611 53.332 1.00 93.57 396 LEU C CA 1
ATOM 10453 C C . LEU C 1 414 ? 10.512 25.994 54.807 1.00 98.39 396 LEU C C 1
ATOM 10454 O O . LEU C 1 414 ? 9.677 26.788 55.256 1.00 98.57 396 LEU C O 1
ATOM 10459 N N . VAL C 1 415 ? 11.448 25.430 55.574 1.00 100.75 397 VAL C N 1
ATOM 10460 C CA . VAL C 1 415 ? 11.626 25.824 56.969 1.00 99.56 397 VAL C CA 1
ATOM 10461 C C . VAL C 1 415 ? 12.195 27.234 57.047 1.00 105.94 397 VAL C C 1
ATOM 10462 O O . VAL C 1 415 ? 11.775 28.049 57.878 1.00 103.04 397 VAL C O 1
ATOM 10466 N N . ASN C 1 416 ? 13.145 27.549 56.166 1.00 113.82 398 ASN C N 1
ATOM 10467 C CA . ASN C 1 416 ? 13.862 28.814 56.216 1.00 121.86 398 ASN C CA 1
ATOM 10468 C C . ASN C 1 416 ? 13.103 29.970 55.581 1.00 127.72 398 ASN C C 1
ATOM 10469 O O . ASN C 1 416 ? 13.539 31.117 55.727 1.00 134.79 398 ASN C O 1
ATOM 10474 N N . THR C 1 417 ? 11.997 29.718 54.877 1.00 130.36 399 THR C N 1
ATOM 10475 C CA . THR C 1 417 ? 11.300 30.841 54.255 1.00 142.52 399 THR C CA 1
ATOM 10476 C C . THR C 1 417 ? 10.614 31.726 55.296 1.00 156.57 399 THR C C 1
ATOM 10477 O O . THR C 1 417 ? 10.529 32.946 55.115 1.00 158.68 399 THR C O 1
ATOM 10481 N N . THR C 1 418 ? 10.096 31.137 56.377 1.00 167.84 400 THR C N 1
ATOM 10482 C CA . THR C 1 418 ? 9.415 31.915 57.410 1.00 182.85 400 THR C CA 1
ATOM 10483 C C . THR C 1 418 ? 10.357 32.242 58.568 1.00 194.83 400 THR C C 1
ATOM 10484 O O . THR C 1 418 ? 10.351 31.537 59.587 1.00 193.68 400 THR C O 1
ATOM 10488 N N . PRO C 1 419 ? 11.172 33.296 58.465 1.00 207.14 401 PRO C N 1
ATOM 10489 C CA . PRO C 1 419 ? 12.212 33.509 59.486 1.00 208.87 401 PRO C CA 1
ATOM 10490 C C . PRO C 1 419 ? 11.671 33.829 60.873 1.00 207.85 401 PRO C C 1
ATOM 10491 O O . PRO C 1 419 ? 12.317 33.479 61.868 1.00 207.19 401 PRO C O 1
ATOM 10495 N N . THR C 1 420 ? 10.515 34.492 60.969 1.00 195.60 402 THR C N 1
ATOM 10496 C CA . THR C 1 420 ? 9.970 35.002 62.223 1.00 183.12 402 THR C CA 1
ATOM 10497 C C . THR C 1 420 ? 9.664 33.871 63.202 1.00 167.50 402 THR C C 1
ATOM 10498 O O . THR C 1 420 ? 9.826 32.693 62.856 1.00 163.63 402 THR C O 1
ATOM 10502 N N . PRO C 1 421 ? 9.215 34.171 64.422 1.00 157.16 403 PRO C N 1
ATOM 10503 C CA . PRO C 1 421 ? 8.610 33.116 65.243 1.00 146.75 403 PRO C CA 1
ATOM 10504 C C . PRO C 1 421 ? 7.386 32.560 64.535 1.00 137.91 403 PRO C C 1
ATOM 10505 O O . PRO C 1 421 ? 6.510 33.306 64.091 1.00 138.96 403 PRO C O 1
ATOM 10509 N N . LEU C 1 422 ? 7.326 31.238 64.441 1.00 129.84 404 LEU C N 1
ATOM 10510 C CA . LEU C 1 422 ? 6.266 30.585 63.694 1.00 124.03 404 LEU C CA 1
ATOM 10511 C C . LEU C 1 422 ? 5.021 30.400 64.549 1.00 116.86 404 LEU C C 1
ATOM 10512 O O . LEU C 1 422 ? 5.091 30.290 65.777 1.00 115.20 404 LEU C O 1
ATOM 10517 N N . ASP C 1 423 ? 3.869 30.399 63.877 1.00 111.95 405 ASP C N 1
ATOM 10518 C CA . ASP C 1 423 ? 2.586 30.175 64.532 1.00 110.18 405 ASP C CA 1
ATOM 10519 C C . ASP C 1 423 ? 2.605 28.854 65.292 1.00 104.07 405 ASP C C 1
ATOM 10520 O O . ASP C 1 423 ? 3.218 27.877 64.851 1.00 104.75 405 ASP C O 1
ATOM 10525 N N . THR C 1 424 ? 1.925 28.827 66.443 1.00 98.50 406 THR C N 1
ATOM 10526 C CA . THR C 1 424 ? 1.965 27.640 67.294 1.00 90.10 406 THR C CA 1
ATOM 10527 C C . THR C 1 424 ? 1.445 26.408 66.557 1.00 83.84 406 THR C C 1
ATOM 10528 O O . THR C 1 424 ? 1.943 25.298 66.779 1.00 82.36 406 THR C O 1
ATOM 10532 N N . ALA C 1 425 ? 0.469 26.585 65.662 1.00 79.60 407 ALA C N 1
ATOM 10533 C CA . ALA C 1 425 ? -0.028 25.473 64.854 1.00 72.99 407 ALA C CA 1
ATOM 10534 C C . ALA C 1 425 ? 0.991 25.064 63.794 1.00 68.97 407 ALA C C 1
ATOM 10535 O O . ALA C 1 425 ? 1.252 23.868 63.584 1.00 67.66 407 ALA C O 1
ATOM 10537 N N . SER C 1 426 ? 1.570 26.053 63.107 1.00 68.42 408 SER C N 1
ATOM 10538 C CA . SER C 1 426 ? 2.551 25.757 62.071 1.00 67.07 408 SER C CA 1
ATOM 10539 C C . SER C 1 426 ? 3.794 25.111 62.659 1.00 64.37 408 SER C C 1
ATOM 10540 O O . SER C 1 426 ? 4.443 24.298 61.992 1.00 65.71 408 SER C O 1
ATOM 10543 N N . SER C 1 427 ? 4.144 25.459 63.900 1.00 60.70 409 SER C N 1
ATOM 10544 C CA . SER C 1 427 ? 5.260 24.792 64.560 1.00 57.91 409 SER C CA 1
ATOM 10545 C C . SER C 1 427 ? 4.972 23.309 64.750 1.00 50.07 409 SER C C 1
ATOM 10546 O O . SER C 1 427 ? 5.840 22.461 64.510 1.00 47.63 409 SER C O 1
ATOM 10549 N N . ILE C 1 428 ? 3.751 22.974 65.171 1.00 48.63 410 ILE C N 1
ATOM 10550 C CA . ILE C 1 428 ? 3.381 21.570 65.304 1.00 50.78 410 ILE C CA 1
ATOM 10551 C C . ILE C 1 428 ? 3.474 20.876 63.956 1.00 52.41 410 ILE C C 1
ATOM 10552 O O . ILE C 1 428 ? 3.993 19.757 63.852 1.00 55.34 410 ILE C O 1
ATOM 10557 N N . ALA C 1 429 ? 2.987 21.536 62.902 1.00 53.04 411 ALA C N 1
ATOM 10558 C CA . ALA C 1 429 ? 3.007 20.921 61.575 1.00 50.60 411 ALA C CA 1
ATOM 10559 C C . ALA C 1 429 ? 4.436 20.660 61.101 1.00 48.60 411 ALA C C 1
ATOM 10560 O O . ALA C 1 429 ? 4.757 19.564 60.617 1.00 42.74 411 ALA C O 1
ATOM 10562 N N . ILE C 1 430 ? 5.312 21.656 61.242 1.00 44.73 412 ILE C N 1
ATOM 10563 C CA . ILE C 1 430 ? 6.687 21.515 60.773 1.00 46.01 412 ILE C CA 1
ATOM 10564 C C . ILE C 1 430 ? 7.429 20.461 61.588 1.00 55.73 412 ILE C C 1
ATOM 10565 O O . ILE C 1 430 ? 8.206 19.668 61.038 1.00 56.30 412 ILE C O 1
ATOM 10570 N N . ALA C 1 431 ? 7.191 20.415 62.905 1.00 55.43 413 ALA C N 1
ATOM 10571 C CA . ALA C 1 431 ? 7.834 19.402 63.736 1.00 53.04 413 ALA C CA 1
ATOM 10572 C C . ALA C 1 431 ? 7.340 18.002 63.387 1.00 48.60 413 ALA C C 1
ATOM 10573 O O . ALA C 1 431 ? 8.119 17.042 63.404 1.00 50.00 413 ALA C O 1
ATOM 10575 N N . ALA C 1 432 ? 6.046 17.860 63.086 1.00 44.50 414 ALA C N 1
ATOM 10576 C CA . ALA C 1 432 ? 5.530 16.557 62.684 1.00 44.85 414 ALA C CA 1
ATOM 10577 C C . ALA C 1 432 ? 6.143 16.110 61.362 1.00 52.93 414 ALA C C 1
ATOM 10578 O O . ALA C 1 432 ? 6.493 14.933 61.196 1.00 57.63 414 ALA C O 1
ATOM 10580 N N . SER C 1 433 ? 6.298 17.041 60.414 1.00 53.36 415 SER C N 1
ATOM 10581 C CA . SER C 1 433 ? 6.934 16.693 59.147 1.00 51.21 415 SER C CA 1
ATOM 10582 C C . SER C 1 433 ? 8.387 16.279 59.360 1.00 49.15 415 SER C C 1
ATOM 10583 O O . SER C 1 433 ? 8.860 15.307 58.755 1.00 48.79 415 SER C O 1
ATOM 10586 N N . GLU C 1 434 ? 9.106 16.998 60.227 1.00 49.67 416 GLU C N 1
ATOM 10587 C CA . GLU C 1 434 ? 10.491 16.640 60.520 1.00 53.09 416 GLU C CA 1
ATOM 10588 C C . GLU C 1 434 ? 10.587 15.269 61.184 1.00 52.38 416 GLU C C 1
ATOM 10589 O O . GLU C 1 434 ? 11.483 14.478 60.865 1.00 54.21 416 GLU C O 1
ATOM 10595 N N . ALA C 1 435 ? 9.671 14.968 62.109 1.00 50.70 417 ALA C N 1
ATOM 10596 C CA . ALA C 1 435 ? 9.689 13.664 62.764 1.00 49.65 417 ALA C CA 1
ATOM 10597 C C . ALA C 1 435 ? 9.400 12.546 61.772 1.00 49.67 417 ALA C C 1
ATOM 10598 O O . ALA C 1 435 ? 10.067 11.503 61.789 1.00 52.53 417 ALA C O 1
ATOM 10600 N N . ALA C 1 436 ? 8.419 12.753 60.890 1.00 47.15 418 ALA C N 1
ATOM 10601 C CA . ALA C 1 436 ? 8.111 11.745 59.883 1.00 48.69 418 ALA C CA 1
ATOM 10602 C C . ALA C 1 436 ? 9.287 11.536 58.940 1.00 53.50 418 ALA C C 1
ATOM 10603 O O . ALA C 1 436 ? 9.566 10.406 58.521 1.00 54.56 418 ALA C O 1
ATOM 10605 N N . ALA C 1 437 ? 9.990 12.617 58.593 1.00 55.01 419 ALA C N 1
ATOM 10606 C CA . ALA C 1 437 ? 11.150 12.484 57.722 1.00 57.70 419 ALA C CA 1
ATOM 10607 C C . ALA C 1 437 ? 12.276 11.723 58.412 1.00 61.63 419 ALA C C 1
ATOM 10608 O O . ALA C 1 437 ? 12.900 10.844 57.805 1.00 66.89 419 ALA C O 1
ATOM 10610 N N . LYS C 1 438 ? 12.545 12.037 59.682 1.00 62.31 420 LYS C N 1
ATOM 10611 C CA . LYS C 1 438 ? 13.674 11.416 60.368 1.00 66.25 420 LYS C CA 1
ATOM 10612 C C . LYS C 1 438 ? 13.413 9.945 60.669 1.00 67.52 420 LYS C C 1
ATOM 10613 O O . LYS C 1 438 ? 14.300 9.104 60.488 1.00 67.24 420 LYS C O 1
ATOM 10619 N N . SER C 1 439 ? 12.217 9.614 61.151 1.00 71.42 421 SER C N 1
ATOM 10620 C CA . SER C 1 439 ? 11.914 8.228 61.484 1.00 77.09 421 SER C CA 1
ATOM 10621 C C . SER C 1 439 ? 11.503 7.400 60.275 1.00 88.62 421 SER C C 1
ATOM 10622 O O . SER C 1 439 ? 11.279 6.193 60.423 1.00 91.00 421 SER C O 1
ATOM 10625 N N . ARG C 1 440 ? 11.418 8.010 59.094 1.00 97.35 422 ARG C N 1
ATOM 10626 C CA . ARG C 1 440 ? 10.908 7.356 57.891 1.00 102.23 422 ARG C CA 1
ATOM 10627 C C . ARG C 1 440 ? 9.551 6.714 58.183 1.00 101.11 422 ARG C C 1
ATOM 10628 O O . ARG C 1 440 ? 9.339 5.511 58.023 1.00 102.93 422 ARG C O 1
ATOM 10636 N N . ALA C 1 441 ? 8.640 7.550 58.672 1.00 97.16 423 ALA C N 1
ATOM 10637 C CA . ALA C 1 441 ? 7.323 7.073 59.054 1.00 95.02 423 ALA C CA 1
ATOM 10638 C C . ALA C 1 441 ? 6.557 6.594 57.829 1.00 89.47 423 ALA C C 1
ATOM 10639 O O . ALA C 1 441 ? 6.705 7.125 56.725 1.00 91.99 423 ALA C O 1
ATOM 10641 N N . ALA C 1 442 ? 5.729 5.569 58.036 1.00 82.23 424 ALA C N 1
ATOM 10642 C CA . ALA C 1 442 ? 4.918 5.043 56.945 1.00 80.34 424 ALA C CA 1
ATOM 10643 C C . ALA C 1 442 ? 3.819 6.020 56.551 1.00 78.48 424 ALA C C 1
ATOM 10644 O O . ALA C 1 442 ? 3.396 6.040 55.389 1.00 82.90 424 ALA C O 1
ATOM 10646 N N . ALA C 1 443 ? 3.338 6.818 57.501 1.00 73.08 425 ALA C N 1
ATOM 10647 C CA . ALA C 1 443 ? 2.308 7.819 57.254 1.00 68.96 425 ALA C CA 1
ATOM 10648 C C . ALA C 1 443 ? 2.267 8.753 58.455 1.00 69.44 425 ALA C C 1
ATOM 10649 O O . ALA C 1 443 ? 2.882 8.491 59.492 1.00 71.68 425 ALA C O 1
ATOM 10651 N N . VAL C 1 444 ? 1.541 9.856 58.298 1.00 68.12 426 VAL C N 1
ATOM 10652 C CA . VAL C 1 444 ? 1.225 10.761 59.398 1.00 66.25 426 VAL C CA 1
ATOM 10653 C C . VAL C 1 444 ? -0.290 10.849 59.488 1.00 69.20 426 VAL C C 1
ATOM 10654 O O . VAL C 1 444 ? -0.967 11.102 58.484 1.00 73.41 426 VAL C O 1
ATOM 10658 N N . ILE C 1 445 ? -0.824 10.607 60.678 1.00 67.30 427 ILE C N 1
ATOM 10659 C CA . ILE C 1 445 ? -2.263 10.623 60.901 1.00 67.79 427 ILE C CA 1
ATOM 10660 C C . ILE C 1 445 ? -2.636 11.976 61.486 1.00 69.14 427 ILE C C 1
ATOM 10661 O O . ILE C 1 445 ? -2.070 12.401 62.500 1.00 70.58 427 ILE C O 1
ATOM 10666 N N . VAL C 1 446 ? -3.570 12.662 60.835 1.00 71.56 428 VAL C N 1
ATOM 10667 C CA . VAL C 1 446 ? -4.011 13.985 61.253 1.00 73.17 428 VAL C CA 1
ATOM 10668 C C . VAL C 1 446 ? -5.501 13.911 61.535 1.00 76.16 428 VAL C C 1
ATOM 10669 O O . VAL C 1 446 ? -6.280 13.478 60.677 1.00 77.35 428 VAL C O 1
ATOM 10673 N N . ILE C 1 447 ? -5.896 14.333 62.729 1.00 79.27 429 ILE C N 1
ATOM 10674 C CA . ILE C 1 447 ? -7.301 14.438 63.091 1.00 83.09 429 ILE C CA 1
ATOM 10675 C C . ILE C 1 447 ? -7.648 15.919 63.082 1.00 87.21 429 ILE C C 1
ATOM 10676 O O . ILE C 1 447 ? -7.012 16.724 63.775 1.00 86.84 429 ILE C O 1
ATOM 10681 N N . THR C 1 448 ? -8.628 16.288 62.266 1.00 93.19 430 THR C N 1
ATOM 10682 C CA . THR C 1 448 ? -8.910 17.693 62.042 1.00 98.90 430 THR C CA 1
ATOM 10683 C C . THR C 1 448 ? -10.395 17.887 61.794 1.00 102.63 430 THR C C 1
ATOM 10684 O O . THR C 1 448 ? -11.060 17.024 61.218 1.00 102.94 430 THR C O 1
ATOM 10688 N N . THR C 1 449 ? -10.912 19.017 62.271 1.00 106.46 431 THR C N 1
ATOM 10689 C CA . THR C 1 449 ? -12.282 19.439 62.015 1.00 110.06 431 THR C CA 1
ATOM 10690 C C . THR C 1 449 ? -12.376 20.399 60.834 1.00 111.56 431 THR C C 1
ATOM 10691 O O . THR C 1 449 ? -13.184 20.186 59.926 1.00 113.49 431 THR C O 1
ATOM 10695 N N . SER C 1 450 ? -11.569 21.461 60.838 1.00 111.40 432 SER C N 1
ATOM 10696 C CA . SER C 1 450 ? -11.594 22.428 59.746 1.00 112.10 432 SER C CA 1
ATOM 10697 C C . SER C 1 450 ? -10.762 21.979 58.549 1.00 107.73 432 SER C C 1
ATOM 10698 O O . SER C 1 450 ? -11.106 22.302 57.407 1.00 107.68 432 SER C O 1
ATOM 10701 N N . GLY C 1 451 ? -9.675 21.243 58.784 1.00 105.26 433 GLY C N 1
ATOM 10702 C CA . GLY C 1 451 ? -8.797 20.782 57.727 1.00 103.21 433 GLY C CA 1
ATOM 10703 C C . GLY C 1 451 ? -7.484 21.529 57.607 1.00 100.93 433 GLY C C 1
ATOM 10704 O O . GLY C 1 451 ? -6.610 21.088 56.851 1.00 100.93 433 GLY C O 1
ATOM 10705 N N . ARG C 1 452 ? -7.325 22.639 58.330 1.00 99.68 434 ARG C N 1
ATOM 10706 C CA . ARG C 1 452 ? -6.167 23.509 58.142 1.00 98.36 434 ARG C CA 1
ATOM 10707 C C . ARG C 1 452 ? -4.859 22.814 58.519 1.00 91.76 434 ARG C C 1
ATOM 10708 O O . ARG C 1 452 ? -3.847 22.970 57.825 1.00 93.50 434 ARG C O 1
ATOM 10716 N N . SER C 1 453 ? -4.851 22.067 59.628 1.00 85.20 435 SER C N 1
ATOM 10717 C CA . SER C 1 453 ? -3.615 21.440 60.097 1.00 80.91 435 SER C CA 1
ATOM 10718 C C . SER C 1 453 ? -3.018 20.509 59.047 1.00 78.25 435 SER C C 1
ATOM 10719 O O . SER C 1 453 ? -1.799 20.516 58.814 1.00 81.34 435 SER C O 1
ATOM 10722 N N . ALA C 1 454 ? -3.864 19.714 58.388 1.00 71.75 436 ALA C N 1
ATOM 10723 C CA . ALA C 1 454 ? -3.372 18.858 57.318 1.00 66.31 436 ALA C CA 1
ATOM 10724 C C . ALA C 1 454 ? -2.810 19.686 56.172 1.00 66.53 436 ALA C C 1
ATOM 10725 O O . ALA C 1 454 ? -1.844 19.272 55.523 1.00 69.60 436 ALA C O 1
ATOM 10727 N N . HIS C 1 455 ? -3.385 20.864 55.924 1.00 63.76 437 HIS C N 1
ATOM 10728 C CA . HIS C 1 455 ? -2.845 21.754 54.902 1.00 62.96 437 HIS C CA 1
ATOM 10729 C C . HIS C 1 455 ? -1.453 22.252 55.282 1.00 62.94 437 HIS C C 1
ATOM 10730 O O . HIS C 1 455 ? -0.548 22.303 54.436 1.00 65.03 437 HIS C O 1
ATOM 10737 N N . LEU C 1 456 ? -1.262 22.632 56.551 1.00 62.42 438 LEU C N 1
ATOM 10738 C CA . LEU C 1 456 ? 0.065 23.056 56.992 1.00 65.92 438 LEU C CA 1
ATOM 10739 C C . LEU C 1 456 ? 1.077 21.932 56.842 1.00 66.67 438 LEU C C 1
ATOM 10740 O O . LEU C 1 456 ? 2.234 22.172 56.474 1.00 68.08 438 LEU C O 1
ATOM 10745 N N . ILE C 1 457 ? 0.671 20.702 57.153 1.00 67.70 439 ILE C N 1
ATOM 10746 C CA . ILE C 1 457 ? 1.590 19.578 56.986 1.00 70.89 439 ILE C CA 1
ATOM 10747 C C . ILE C 1 457 ? 1.889 19.336 55.507 1.00 78.85 439 ILE C C 1
ATOM 10748 O O . ILE C 1 457 ? 3.028 19.027 55.133 1.00 81.40 439 ILE C O 1
ATOM 10753 N N . SER C 1 458 ? 0.880 19.482 54.644 1.00 82.99 440 SER C N 1
ATOM 10754 C CA . SER C 1 458 ? 1.092 19.320 53.209 1.00 87.71 440 SER C CA 1
ATOM 10755 C C . SER C 1 458 ? 2.046 20.362 52.651 1.00 89.58 440 SER C C 1
ATOM 10756 O O . SER C 1 458 ? 2.756 20.089 51.676 1.00 93.41 440 SER C O 1
ATOM 10759 N N . LYS C 1 459 ? 2.052 21.565 53.229 1.00 89.51 441 LYS C N 1
ATOM 10760 C CA . LYS C 1 459 ? 2.953 22.608 52.743 1.00 95.47 441 LYS C CA 1
ATOM 10761 C C . LYS C 1 459 ? 4.408 22.145 52.744 1.00 96.00 441 LYS C C 1
ATOM 10762 O O . LYS C 1 459 ? 5.162 22.444 51.811 1.00 97.89 441 LYS C O 1
ATOM 10768 N N . TYR C 1 460 ? 4.818 21.411 53.778 1.00 91.54 442 TYR C N 1
ATOM 10769 C CA . TYR C 1 460 ? 6.215 21.029 53.943 1.00 91.84 442 TYR C CA 1
ATOM 10770 C C . TYR C 1 460 ? 6.610 19.792 53.147 1.00 93.63 442 TYR C C 1
ATOM 10771 O O . TYR C 1 460 ? 7.770 19.374 53.232 1.00 96.88 442 TYR C O 1
ATOM 10780 N N . ARG C 1 461 ? 5.681 19.186 52.406 1.00 91.58 443 ARG C N 1
ATOM 10781 C CA . ARG C 1 461 ? 5.979 18.128 51.445 1.00 90.03 443 ARG C CA 1
ATOM 10782 C C . ARG C 1 461 ? 6.608 16.913 52.121 1.00 90.36 443 ARG C C 1
ATOM 10783 O O . ARG C 1 461 ? 7.788 16.625 51.883 1.00 90.25 443 ARG C O 1
ATOM 10791 N N . PRO C 1 462 ? 5.882 16.181 52.963 1.00 91.75 444 PRO C N 1
ATOM 10792 C CA . PRO C 1 462 ? 6.414 14.911 53.465 1.00 92.00 444 PRO C CA 1
ATOM 10793 C C . PRO C 1 462 ? 6.230 13.796 52.448 1.00 92.45 444 PRO C C 1
ATOM 10794 O O . PRO C 1 462 ? 5.309 13.812 51.628 1.00 93.99 444 PRO C O 1
ATOM 10798 N N . ARG C 1 463 ? 7.126 12.805 52.520 1.00 89.26 445 ARG C N 1
ATOM 10799 C CA . ARG C 1 463 ? 7.048 11.677 51.596 1.00 88.48 445 ARG C CA 1
ATOM 10800 C C . ARG C 1 463 ? 5.890 10.750 51.942 1.00 82.57 445 ARG C C 1
ATOM 10801 O O . ARG C 1 463 ? 5.207 10.240 51.046 1.00 83.67 445 ARG C O 1
ATOM 10809 N N . CYS C 1 464 ? 5.666 10.506 53.228 1.00 75.81 446 CYS C N 1
ATOM 10810 C CA . CYS C 1 464 ? 4.616 9.586 53.625 1.00 70.32 446 CYS C CA 1
ATOM 10811 C C . CYS C 1 464 ? 3.245 10.239 53.443 1.00 64.00 446 CYS C C 1
ATOM 10812 O O . CYS C 1 464 ? 3.126 11.468 53.459 1.00 45.71 446 CYS C O 1
ATOM 10815 N N . PRO C 1 465 ? 2.197 9.439 53.261 1.00 58.78 447 PRO C N 1
ATOM 10816 C CA . PRO C 1 465 ? 0.851 10.005 53.146 1.00 56.56 447 PRO C CA 1
ATOM 10817 C C . PRO C 1 465 ? 0.405 10.675 54.438 1.00 55.37 447 PRO C C 1
ATOM 10818 O O . PRO C 1 465 ? 0.884 10.377 55.535 1.00 55.21 447 PRO C O 1
ATOM 10822 N N . ILE C 1 466 ? -0.525 11.611 54.283 1.00 54.44 448 ILE C N 1
ATOM 10823 C CA . ILE C 1 466 ? -1.078 12.389 55.384 1.00 53.52 448 ILE C CA 1
ATOM 10824 C C . ILE C 1 466 ? -2.531 11.963 55.538 1.00 53.91 448 ILE C C 1
ATOM 10825 O O . ILE C 1 466 ? -3.404 12.440 54.808 1.00 55.41 448 ILE C O 1
ATOM 10830 N N . ILE C 1 467 ? -2.809 11.083 56.496 1.00 56.36 449 ILE C N 1
ATOM 10831 C CA . ILE C 1 467 ? -4.149 10.531 56.674 1.00 61.96 449 ILE C CA 1
ATOM 10832 C C . ILE C 1 467 ? -4.935 11.522 57.527 1.00 67.66 449 ILE C C 1
ATOM 10833 O O . ILE C 1 467 ? -4.756 11.594 58.745 1.00 68.43 449 ILE C O 1
ATOM 10838 N N . ALA C 1 468 ? -5.812 12.290 56.885 1.00 72.89 450 ALA C N 1
ATOM 10839 C CA . ALA C 1 468 ? -6.559 13.348 57.554 1.00 76.19 450 ALA C CA 1
ATOM 10840 C C . ALA C 1 468 ? -7.947 12.834 57.916 1.00 80.14 450 ALA C C 1
ATOM 10841 O O . ALA C 1 468 ? -8.748 12.527 57.028 1.00 81.57 450 ALA C O 1
ATOM 10843 N N . VAL C 1 469 ? -8.234 12.762 59.215 1.00 82.49 451 VAL C N 1
ATOM 10844 C CA . VAL C 1 469 ? -9.488 12.214 59.723 1.00 85.20 451 VAL C CA 1
ATOM 10845 C C . VAL C 1 469 ? -10.434 13.369 60.025 1.00 87.01 451 VAL C C 1
ATOM 10846 O O . VAL C 1 469 ? -10.096 14.267 60.807 1.00 85.71 451 VAL C O 1
ATOM 10850 N N . THR C 1 470 ? -11.627 13.350 59.428 1.00 91.53 452 THR C N 1
ATOM 10851 C CA . THR C 1 470 ? -12.549 14.458 59.633 1.00 95.66 452 THR C CA 1
ATOM 10852 C C . THR C 1 470 ? -13.986 13.961 59.619 1.00 96.92 452 THR C C 1
ATOM 10853 O O . THR C 1 470 ? -14.337 13.066 58.846 1.00 96.63 452 THR C O 1
ATOM 10857 N N . ARG C 1 471 ? -14.813 14.565 60.472 1.00 99.84 453 ARG C N 1
ATOM 10858 C CA . ARG C 1 471 ? -16.247 14.310 60.452 1.00 105.94 453 ARG C CA 1
ATOM 10859 C C . ARG C 1 471 ? -16.946 15.071 59.332 1.00 110.61 453 ARG C C 1
ATOM 10860 O O . ARG C 1 471 ? -17.984 14.619 58.838 1.00 113.52 453 ARG C O 1
ATOM 10868 N N . PHE C 1 472 ? -16.396 16.213 58.921 1.00 113.62 454 PHE C N 1
ATOM 10869 C CA . PHE C 1 472 ? -17.044 17.076 57.938 1.00 115.85 454 PHE C CA 1
ATOM 10870 C C . PHE C 1 472 ? -16.717 16.570 56.538 1.00 115.56 454 PHE C C 1
ATOM 10871 O O . PHE C 1 472 ? -15.542 16.419 56.184 1.00 113.68 454 PHE C O 1
ATOM 10879 N N . ALA C 1 473 ? -17.757 16.305 55.743 1.00 115.90 455 ALA C N 1
ATOM 10880 C CA . ALA C 1 473 ? -17.552 15.736 54.415 1.00 114.91 455 ALA C CA 1
ATOM 10881 C C . ALA C 1 473 ? -16.849 16.716 53.484 1.00 113.92 455 ALA C C 1
ATOM 10882 O O . ALA C 1 473 ? -15.905 16.343 52.779 1.00 114.62 455 ALA C O 1
ATOM 10884 N N . GLN C 1 474 ? -17.285 17.979 53.477 1.00 112.89 456 GLN C N 1
ATOM 10885 C CA . GLN C 1 474 ? -16.781 18.927 52.486 1.00 110.92 456 GLN C CA 1
ATOM 10886 C C . GLN C 1 474 ? -15.307 19.245 52.705 1.00 106.72 456 GLN C C 1
ATOM 10887 O O . GLN C 1 474 ? -14.558 19.424 51.738 1.00 109.09 456 GLN C O 1
ATOM 10893 N N . THR C 1 475 ? -14.873 19.340 53.964 1.00 101.54 457 THR C N 1
ATOM 10894 C CA . THR C 1 475 ? -13.459 19.586 54.234 1.00 96.66 457 THR C CA 1
ATOM 10895 C C . THR C 1 475 ? -12.599 18.438 53.724 1.00 91.98 457 THR C C 1
ATOM 10896 O O . THR C 1 475 ? -11.568 18.660 53.081 1.00 92.21 457 THR C O 1
ATOM 10900 N N . ALA C 1 476 ? -13.021 17.200 53.990 1.00 88.81 458 ALA C N 1
ATOM 10901 C CA . ALA C 1 476 ? -12.307 16.040 53.466 1.00 86.25 458 ALA C CA 1
ATOM 10902 C C . ALA C 1 476 ? -12.285 16.046 51.943 1.00 87.12 458 ALA C C 1
ATOM 10903 O O . ALA C 1 476 ? -11.267 15.712 51.325 1.00 87.51 458 ALA C O 1
ATOM 10905 N N . ARG C 1 477 ? -13.404 16.420 51.321 1.00 87.81 459 ARG C N 1
ATOM 10906 C CA . ARG C 1 477 ? -13.471 16.483 49.864 1.00 90.91 459 ARG C CA 1
ATOM 10907 C C . ARG C 1 477 ? -12.478 17.498 49.307 1.00 89.07 459 ARG C C 1
ATOM 10908 O O . ARG C 1 477 ? -11.681 17.180 48.417 1.00 90.22 459 ARG C O 1
ATOM 10916 N N . GLN C 1 478 ? -12.514 18.732 49.815 1.00 87.64 460 GLN C N 1
ATOM 10917 C CA . GLN C 1 478 ? -11.614 19.765 49.313 1.00 89.47 460 GLN C CA 1
ATOM 10918 C C . GLN C 1 478 ? -10.171 19.568 49.766 1.00 89.94 460 GLN C C 1
ATOM 10919 O O . GLN C 1 478 ? -9.285 20.264 49.259 1.00 93.13 460 GLN C O 1
ATOM 10925 N N . CYS C 1 479 ? -9.914 18.650 50.703 1.00 87.37 461 CYS C N 1
ATOM 10926 C CA . CYS C 1 479 ? -8.541 18.334 51.084 1.00 84.94 461 CYS C CA 1
ATOM 10927 C C . CYS C 1 479 ? -7.722 17.787 49.923 1.00 82.79 461 CYS C C 1
ATOM 10928 O O . CYS C 1 479 ? -6.489 17.843 49.971 1.00 79.41 461 CYS C O 1
ATOM 10931 N N . HIS C 1 480 ? -8.378 17.255 48.887 1.00 86.59 462 HIS C N 1
ATOM 10932 C CA . HIS C 1 480 ? -7.665 16.676 47.755 1.00 89.92 462 HIS C CA 1
ATOM 10933 C C . HIS C 1 480 ? -6.814 17.698 47.012 1.00 89.43 462 HIS C C 1
ATOM 10934 O O . HIS C 1 480 ? -5.921 17.306 46.253 1.00 93.54 462 HIS C O 1
ATOM 10941 N N . LEU C 1 481 ? -7.068 18.995 47.208 1.00 84.61 463 LEU C N 1
ATOM 10942 C CA . LEU C 1 481 ? -6.269 20.027 46.555 1.00 82.24 463 LEU C CA 1
ATOM 10943 C C . LEU C 1 481 ? -4.834 20.066 47.060 1.00 79.26 463 LEU C C 1
ATOM 10944 O O . LEU C 1 481 ? -3.974 20.665 46.405 1.00 82.14 463 LEU C O 1
ATOM 10949 N N . TYR C 1 482 ? -4.554 19.445 48.198 1.00 67.25 464 TYR C N 1
ATOM 10950 C CA . TYR C 1 482 ? -3.240 19.498 48.816 1.00 66.11 464 TYR C CA 1
ATOM 10951 C C . TYR C 1 482 ? -2.516 18.177 48.604 1.00 68.21 464 TYR C C 1
ATOM 10952 O O . TYR C 1 482 ? -3.131 17.107 48.645 1.00 68.43 464 TYR C O 1
ATOM 10961 N N . ARG C 1 483 ? -1.212 18.260 48.362 1.00 71.19 465 ARG C N 1
ATOM 10962 C CA . ARG C 1 483 ? -0.415 17.064 48.132 1.00 78.12 465 ARG C CA 1
ATOM 10963 C C . ARG C 1 483 ? -0.310 16.241 49.410 1.00 86.22 465 ARG C C 1
ATOM 10964 O O . ARG C 1 483 ? -0.021 16.776 50.486 1.00 83.15 465 ARG C O 1
ATOM 10972 N N . GLY C 1 484 ? -0.531 14.934 49.287 1.00 98.16 466 GLY C N 1
ATOM 10973 C CA . GLY C 1 484 ? -0.278 14.004 50.363 1.00 96.63 466 GLY C CA 1
ATOM 10974 C C . GLY C 1 484 ? -1.430 13.749 51.308 1.00 95.29 466 GLY C C 1
ATOM 10975 O O . GLY C 1 484 ? -1.320 12.855 52.156 1.00 94.78 466 GLY C O 1
ATOM 10976 N N . ILE C 1 485 ? -2.530 14.485 51.196 1.00 86.84 467 ILE C N 1
ATOM 10977 C CA . ILE C 1 485 ? -3.661 14.306 52.100 1.00 82.49 467 ILE C CA 1
ATOM 10978 C C . ILE C 1 485 ? -4.578 13.222 51.552 1.00 76.86 467 ILE C C 1
ATOM 10979 O O . ILE C 1 485 ? -5.179 13.381 50.484 1.00 79.49 467 ILE C O 1
ATOM 10984 N N . LEU C 1 486 ? -4.683 12.121 52.287 1.00 72.09 468 LEU C N 1
ATOM 10985 C CA . LEU C 1 486 ? -5.727 11.138 52.067 1.00 73.16 468 LEU C CA 1
ATOM 10986 C C . LEU C 1 486 ? -6.846 11.449 53.043 1.00 75.43 468 LEU C C 1
ATOM 10987 O O . LEU C 1 486 ? -6.663 11.271 54.259 1.00 77.99 468 LEU C O 1
ATOM 10992 N N . PRO C 1 487 ? -7.982 11.963 52.585 1.00 76.60 469 PRO C N 1
ATOM 10993 C CA . PRO C 1 487 ? -9.080 12.253 53.510 1.00 75.26 469 PRO C CA 1
ATOM 10994 C C . PRO C 1 487 ? -9.846 10.995 53.876 1.00 73.79 469 PRO C C 1
ATOM 10995 O O . PRO C 1 487 ? -10.100 10.127 53.037 1.00 74.07 469 PRO C O 1
ATOM 10999 N N . VAL C 1 488 ? -10.216 10.906 55.148 1.00 76.20 470 VAL C N 1
ATOM 11000 C CA . VAL C 1 488 ? -11.056 9.830 55.651 1.00 78.66 470 VAL C CA 1
ATOM 11001 C C . VAL C 1 488 ? -12.195 10.481 56.427 1.00 78.65 470 VAL C C 1
ATOM 11002 O O . VAL C 1 488 ? -11.968 11.393 57.237 1.00 74.43 470 VAL C O 1
ATOM 11006 N N . ILE C 1 489 ? -13.422 10.092 56.090 1.00 82.58 471 ILE C N 1
ATOM 11007 C CA . ILE C 1 489 ? -14.624 10.674 56.666 1.00 86.61 471 ILE C CA 1
ATOM 11008 C C . ILE C 1 489 ? -15.121 9.747 57.770 1.00 89.42 471 ILE C C 1
ATOM 11009 O O . ILE C 1 489 ? -15.260 8.532 57.566 1.00 90.52 471 ILE C O 1
ATOM 11014 N N . TYR C 1 490 ? -15.351 10.319 58.949 1.00 90.42 472 TYR C N 1
ATOM 11015 C CA . TYR C 1 490 ? -15.727 9.582 60.149 1.00 90.58 472 TYR C CA 1
ATOM 11016 C C . TYR C 1 490 ? -17.186 9.889 60.453 1.00 96.17 472 TYR C C 1
ATOM 11017 O O . TYR C 1 490 ? -17.524 11.003 60.866 1.00 94.54 472 TYR C O 1
ATOM 11026 N N . GLU C 1 491 ? -18.043 8.895 60.253 1.00 105.60 473 GLU C N 1
ATOM 11027 C CA . GLU C 1 491 ? -19.480 9.073 60.393 1.00 116.95 473 GLU C CA 1
ATOM 11028 C C . GLU C 1 491 ? -19.975 8.823 61.813 1.00 127.34 473 GLU C C 1
ATOM 11029 O O . GLU C 1 491 ? -21.034 9.344 62.191 1.00 130.29 473 GLU C O 1
ATOM 11035 N N . GLN C 1 492 ? -19.247 8.017 62.589 1.00 133.05 474 GLN C N 1
ATOM 11036 C CA . GLN C 1 492 ? -19.644 7.705 63.956 1.00 139.19 474 GLN C CA 1
ATOM 11037 C C . GLN C 1 492 ? -19.833 8.980 64.767 1.00 144.57 474 GLN C C 1
ATOM 11038 O O . GLN C 1 492 ? -19.073 9.943 64.635 1.00 139.80 474 GLN C O 1
ATOM 11044 N N . GLN C 1 493 ? -20.861 8.976 65.611 1.00 155.49 475 GLN C N 1
ATOM 11045 C CA . GLN C 1 493 ? -21.243 10.164 66.354 1.00 165.42 475 GLN C CA 1
ATOM 11046 C C . GLN C 1 493 ? -20.157 10.528 67.377 1.00 172.31 475 GLN C C 1
ATOM 11047 O O . GLN C 1 493 ? -19.185 9.795 67.602 1.00 168.78 475 GLN C O 1
ATOM 11053 N N . ALA C 1 494 ? -20.352 11.680 68.011 1.00 183.89 476 ALA C N 1
ATOM 11054 C CA . ALA C 1 494 ? -19.437 12.214 69.011 1.00 195.64 476 ALA C CA 1
ATOM 11055 C C . ALA C 1 494 ? -19.622 11.523 70.358 1.00 210.45 476 ALA C C 1
ATOM 11056 O O . ALA C 1 494 ? -20.715 11.552 70.935 1.00 213.48 476 ALA C O 1
ATOM 11058 N N . LEU C 1 495 ? -18.562 10.885 70.847 1.00 221.59 477 LEU C N 1
ATOM 11059 C CA . LEU C 1 495 ? -18.591 10.288 72.172 1.00 222.71 477 LEU C CA 1
ATOM 11060 C C . LEU C 1 495 ? -18.353 11.368 73.224 1.00 221.74 477 LEU C C 1
ATOM 11061 O O . LEU C 1 495 ? -17.684 12.372 72.974 1.00 220.00 477 LEU C O 1
ATOM 11066 N N . GLU C 1 496 ? -18.922 11.153 74.412 1.00 209.29 478 GLU C N 1
ATOM 11067 C CA . GLU C 1 496 ? -18.851 12.163 75.465 1.00 197.03 478 GLU C CA 1
ATOM 11068 C C . GLU C 1 496 ? -17.416 12.407 75.914 1.00 180.47 478 GLU C C 1
ATOM 11069 O O . GLU C 1 496 ? -17.001 13.559 76.089 1.00 180.58 478 GLU C O 1
ATOM 11075 N N . ASP C 1 497 ? -16.642 11.342 76.101 1.00 165.58 479 ASP C N 1
ATOM 11076 C CA . ASP C 1 497 ? -15.256 11.478 76.528 1.00 153.61 479 ASP C CA 1
ATOM 11077 C C . ASP C 1 497 ? -14.394 11.817 75.318 1.00 144.52 479 ASP C C 1
ATOM 11078 O O . ASP C 1 497 ? -14.279 11.019 74.382 1.00 142.63 479 ASP C O 1
ATOM 11083 N N . TRP C 1 498 ? -13.791 13.007 75.345 1.00 135.83 480 TRP C N 1
ATOM 11084 C CA . TRP C 1 498 ? -13.062 13.513 74.186 1.00 127.97 480 TRP C CA 1
ATOM 11085 C C . TRP C 1 498 ? -11.804 12.696 73.913 1.00 125.16 480 TRP C C 1
ATOM 11086 O O . TRP C 1 498 ? -11.456 12.453 72.751 1.00 125.39 480 TRP C O 1
ATOM 11097 N N . LEU C 1 499 ? -11.111 12.260 74.968 1.00 122.38 481 LEU C N 1
ATOM 11098 C CA . LEU C 1 499 ? -9.903 11.461 74.780 1.00 120.89 481 LEU C CA 1
ATOM 11099 C C . LEU C 1 499 ? -10.226 10.112 74.146 1.00 118.60 481 LEU C C 1
ATOM 11100 O O . LEU C 1 499 ? -9.525 9.666 73.226 1.00 117.14 481 LEU C O 1
ATOM 11105 N N . LYS C 1 500 ? -11.279 9.447 74.628 1.00 118.62 482 LYS C N 1
ATOM 11106 C CA . LYS C 1 500 ? -11.709 8.200 74.006 1.00 115.81 482 LYS C CA 1
ATOM 11107 C C . LYS C 1 500 ? -12.027 8.410 72.533 1.00 110.71 482 LYS C C 1
ATOM 11108 O O . LYS C 1 500 ? -11.676 7.578 71.690 1.00 108.47 482 LYS C O 1
ATOM 11114 N N . ASP C 1 501 ? -12.665 9.535 72.202 1.00 108.37 483 ASP C N 1
ATOM 11115 C CA . ASP C 1 501 ? -13.071 9.776 70.823 1.00 105.70 483 ASP C CA 1
ATOM 11116 C C . ASP C 1 501 ? -11.865 10.028 69.925 1.00 100.84 483 ASP C C 1
ATOM 11117 O O . ASP C 1 501 ? -11.792 9.492 68.811 1.00 97.53 483 ASP C O 1
ATOM 11122 N N . VAL C 1 502 ? -10.908 10.836 70.387 1.00 97.29 484 VAL C N 1
ATOM 11123 C CA . VAL C 1 502 ? -9.730 11.089 69.563 1.00 97.11 484 VAL C CA 1
ATOM 11124 C C . VAL C 1 502 ? -8.922 9.808 69.387 1.00 96.81 484 VAL C C 1
ATOM 11125 O O . VAL C 1 502 ? -8.399 9.535 68.298 1.00 97.82 484 VAL C O 1
ATOM 11129 N N . ASP C 1 503 ? -8.835 8.981 70.436 1.00 93.91 485 ASP C N 1
ATOM 11130 C CA . ASP C 1 503 ? -8.114 7.721 70.296 1.00 93.52 485 ASP C CA 1
ATOM 11131 C C . ASP C 1 503 ? -8.835 6.782 69.335 1.00 92.91 485 ASP C C 1
ATOM 11132 O O . ASP C 1 503 ? -8.193 6.081 68.543 1.00 91.46 485 ASP C O 1
ATOM 11137 N N . ALA C 1 504 ? -10.170 6.768 69.379 1.00 95.41 486 ALA C N 1
ATOM 11138 C CA . ALA C 1 504 ? -10.934 5.943 68.451 1.00 96.56 486 ALA C CA 1
ATOM 11139 C C . ALA C 1 504 ? -10.721 6.388 67.012 1.00 95.30 486 ALA C C 1
ATOM 11140 O O . ALA C 1 504 ? -10.586 5.553 66.113 1.00 94.17 486 ALA C O 1
ATOM 11142 N N . ARG C 1 505 ? -10.693 7.700 66.771 1.00 96.59 487 ARG C N 1
ATOM 11143 C CA . ARG C 1 505 ? -10.452 8.180 65.412 1.00 99.47 487 ARG C CA 1
ATOM 11144 C C . ARG C 1 505 ? -9.031 7.870 64.943 1.00 104.18 487 ARG C C 1
ATOM 11145 O O . ARG C 1 505 ? -8.819 7.551 63.767 1.00 100.72 487 ARG C O 1
ATOM 11153 N N . VAL C 1 506 ? -8.042 7.962 65.835 1.00 114.64 488 VAL C N 1
ATOM 11154 C CA . VAL C 1 506 ? -6.682 7.608 65.430 1.00 126.00 488 VAL C CA 1
ATOM 11155 C C . VAL C 1 506 ? -6.592 6.117 65.113 1.00 136.94 488 VAL C C 1
ATOM 11156 O O . VAL C 1 506 ? -5.927 5.710 64.151 1.00 138.85 488 VAL C O 1
ATOM 11160 N N . GLN C 1 507 ? -7.273 5.280 65.899 1.00 144.96 489 GLN C N 1
ATOM 11161 C CA . GLN C 1 507 ? -7.303 3.851 65.599 1.00 148.00 489 GLN C CA 1
ATOM 11162 C C . GLN C 1 507 ? -8.045 3.572 64.296 1.00 147.52 489 GLN C C 1
ATOM 11163 O O . GLN C 1 507 ? -7.691 2.641 63.563 1.00 148.49 489 GLN C O 1
ATOM 11169 N N . TYR C 1 508 ? -9.067 4.374 63.988 1.00 139.03 490 TYR C N 1
ATOM 11170 C CA . TYR C 1 508 ? -9.751 4.263 62.704 1.00 130.25 490 TYR C CA 1
ATOM 11171 C C . TYR C 1 508 ? -8.822 4.627 61.553 1.00 123.80 490 TYR C C 1
ATOM 11172 O O . TYR C 1 508 ? -8.854 3.991 60.492 1.00 124.70 490 TYR C O 1
ATOM 11181 N N . GLY C 1 509 ? -7.987 5.650 61.745 1.00 117.49 491 GLY C N 1
ATOM 11182 C CA . GLY C 1 509 ? -6.965 5.955 60.757 1.00 113.07 491 GLY C CA 1
ATOM 11183 C C . GLY C 1 509 ? -5.974 4.820 60.582 1.00 110.28 491 GLY C C 1
ATOM 11184 O O . GLY C 1 509 ? -5.536 4.528 59.466 1.00 111.96 491 GLY C O 1
ATOM 11185 N N . MET C 1 510 ? -5.604 4.170 61.688 1.00 105.50 492 MET C N 1
ATOM 11186 C CA . MET C 1 510 ? -4.745 2.990 61.613 1.00 100.18 492 MET C CA 1
ATOM 11187 C C . MET C 1 510 ? -5.396 1.889 60.784 1.00 102.94 492 MET C C 1
ATOM 11188 O O . MET C 1 510 ? -4.745 1.259 59.941 1.00 104.55 492 MET C O 1
ATOM 11193 N N . ASP C 1 511 ? -6.681 1.626 61.037 1.00 103.14 493 ASP C N 1
ATOM 11194 C CA . ASP C 1 511 ? -7.394 0.601 60.280 1.00 106.45 493 ASP C CA 1
ATOM 11195 C C . ASP C 1 511 ? -7.458 0.953 58.800 1.00 104.82 493 ASP C C 1
ATOM 11196 O O . ASP C 1 511 ? -7.290 0.081 57.941 1.00 104.90 493 ASP C O 1
ATOM 11201 N N . PHE C 1 512 ? -7.710 2.226 58.484 1.00 102.41 494 PHE C N 1
ATOM 11202 C CA . PHE C 1 512 ? -7.710 2.662 57.090 1.00 101.63 494 PHE C CA 1
ATOM 11203 C C . PHE C 1 512 ? -6.349 2.429 56.443 1.00 102.58 494 PHE C C 1
ATOM 11204 O O . PHE C 1 512 ? -6.260 1.931 55.314 1.00 106.14 494 PHE C O 1
ATOM 11212 N N . GLY C 1 513 ? -5.277 2.799 57.145 1.00 100.18 495 GLY C N 1
ATOM 11213 C CA . GLY C 1 513 ? -3.941 2.586 56.612 1.00 99.29 495 GLY C CA 1
ATOM 11214 C C . GLY C 1 513 ? -3.628 1.121 56.374 1.00 101.08 495 GLY C C 1
ATOM 11215 O O . GLY C 1 513 ? -3.008 0.764 55.370 1.00 101.42 495 GLY C O 1
ATOM 11216 N N . LYS C 1 514 ? -4.045 0.252 57.298 1.00 103.58 496 LYS C N 1
ATOM 11217 C CA . LYS C 1 514 ? -3.783 -1.173 57.124 1.00 106.44 496 LYS C CA 1
ATOM 11218 C C . LYS C 1 514 ? -4.609 -1.759 55.985 1.00 113.49 496 LYS C C 1
ATOM 11219 O O . LYS C 1 514 ? -4.101 -2.567 55.199 1.00 113.70 496 LYS C O 1
ATOM 11225 N N . GLU C 1 515 ? -5.879 -1.363 55.874 1.00 120.16 497 GLU C N 1
ATOM 11226 C CA . GLU C 1 515 ? -6.728 -1.883 54.805 1.00 127.06 497 GLU C CA 1
ATOM 11227 C C . GLU C 1 515 ? -6.233 -1.437 53.434 1.00 129.23 497 GLU C C 1
ATOM 11228 O O . GLU C 1 515 ? -6.120 -2.250 52.510 1.00 130.24 497 GLU C O 1
ATOM 11234 N N . ARG C 1 516 ? -5.932 -0.144 53.282 1.00 131.18 498 ARG C N 1
ATOM 11235 C CA . ARG C 1 516 ? -5.463 0.354 51.993 1.00 127.32 498 ARG C CA 1
ATOM 11236 C C . ARG C 1 516 ? -4.063 -0.143 51.658 1.00 122.48 498 ARG C C 1
ATOM 11237 O O . ARG C 1 516 ? -3.705 -0.225 50.477 1.00 124.22 498 ARG C O 1
ATOM 11245 N N . GLY C 1 517 ? -3.261 -0.473 52.662 1.00 119.07 499 GLY C N 1
ATOM 11246 C CA . GLY C 1 517 ? -1.910 -0.934 52.433 1.00 116.68 499 GLY C CA 1
ATOM 11247 C C . GLY C 1 517 ? -0.820 0.108 52.557 1.00 114.97 499 GLY C C 1
ATOM 11248 O O . GLY C 1 517 ? 0.301 -0.148 52.100 1.00 116.63 499 GLY C O 1
ATOM 11249 N N . PHE C 1 518 ? -1.106 1.268 53.159 1.00 104.64 500 PHE C N 1
ATOM 11250 C CA . PHE C 1 518 ? -0.066 2.278 53.338 1.00 102.23 500 PHE C CA 1
ATOM 11251 C C . PHE C 1 518 ? 1.028 1.760 54.256 1.00 98.09 500 PHE C C 1
ATOM 11252 O O . PHE C 1 518 ? 2.219 1.996 54.019 1.00 96.48 500 PHE C O 1
ATOM 11260 N N . LEU C 1 519 ? 0.636 1.048 55.309 1.00 98.89 501 LEU C N 1
ATOM 11261 C CA . LEU C 1 519 ? 1.534 0.635 56.372 1.00 95.49 501 LEU C CA 1
ATOM 11262 C C . LEU C 1 519 ? 1.177 -0.781 56.800 1.00 96.71 501 LEU C C 1
ATOM 11263 O O . LEU C 1 519 ? 0.101 -1.301 56.490 1.00 96.53 501 LEU C O 1
ATOM 11268 N N . LYS C 1 520 ? 2.097 -1.398 57.534 1.00 97.40 502 LYS C N 1
ATOM 11269 C CA . LYS C 1 520 ? 1.958 -2.763 58.021 1.00 98.16 502 LYS C CA 1
ATOM 11270 C C . LYS C 1 520 ? 2.474 -2.814 59.456 1.00 96.72 502 LYS C C 1
ATOM 11271 O O . LYS C 1 520 ? 3.058 -1.829 59.928 1.00 95.51 502 LYS C O 1
ATOM 11277 N N . PRO C 1 521 ? 2.266 -3.910 60.192 1.00 95.73 503 PRO C N 1
ATOM 11278 C CA . PRO C 1 521 ? 2.772 -3.966 61.569 1.00 91.88 503 PRO C CA 1
ATOM 11279 C C . PRO C 1 521 ? 4.276 -3.737 61.630 1.00 86.40 503 PRO C C 1
ATOM 11280 O O . PRO C 1 521 ? 5.037 -4.231 60.795 1.00 86.59 503 PRO C O 1
ATOM 11284 N N . GLY C 1 522 ? 4.697 -2.969 62.636 1.00 81.82 504 GLY C N 1
ATOM 11285 C CA . GLY C 1 522 ? 6.089 -2.635 62.837 1.00 77.97 504 GLY C CA 1
ATOM 11286 C C . GLY C 1 522 ? 6.513 -1.296 62.270 1.00 72.99 504 GLY C C 1
ATOM 11287 O O . GLY C 1 522 ? 7.621 -0.836 62.576 1.00 72.08 504 GLY C O 1
ATOM 11288 N N . ASN C 1 523 ? 5.667 -0.652 61.467 1.00 69.07 505 ASN C N 1
ATOM 11289 C CA . ASN C 1 523 ? 6.075 0.639 60.937 1.00 66.22 505 ASN C CA 1
ATOM 11290 C C . ASN C 1 523 ? 5.747 1.757 61.921 1.00 65.61 505 ASN C C 1
ATOM 11291 O O . ASN C 1 523 ? 4.749 1.683 62.644 1.00 68.93 505 ASN C O 1
ATOM 11296 N N . PRO C 1 524 ? 6.570 2.800 61.967 1.00 60.25 506 PRO C N 1
ATOM 11297 C CA . PRO C 1 524 ? 6.243 3.969 62.785 1.00 56.00 506 PRO C CA 1
ATOM 11298 C C . PRO C 1 524 ? 5.420 4.974 61.997 1.00 52.88 506 PRO C C 1
ATOM 11299 O O . PRO C 1 524 ? 5.543 5.109 60.778 1.00 56.33 506 PRO C O 1
ATOM 11303 N N . VAL C 1 525 ? 4.547 5.680 62.717 1.00 49.31 507 VAL C N 1
ATOM 11304 C CA . VAL C 1 525 ? 3.713 6.718 62.127 1.00 49.41 507 VAL C CA 1
ATOM 11305 C C . VAL C 1 525 ? 3.658 7.897 63.087 1.00 47.05 507 VAL C C 1
ATOM 11306 O O . VAL C 1 525 ? 3.917 7.766 64.285 1.00 49.93 507 VAL C O 1
ATOM 11310 N N . VAL C 1 526 ? 3.313 9.060 62.544 1.00 42.24 508 VAL C N 1
ATOM 11311 C CA . VAL C 1 526 ? 3.172 10.281 63.326 1.00 38.75 508 VAL C CA 1
ATOM 11312 C C . VAL C 1 526 ? 1.689 10.556 63.516 1.00 45.06 508 VAL C C 1
ATOM 11313 O O . VAL C 1 526 ? 0.903 10.461 62.565 1.00 49.63 508 VAL C O 1
ATOM 11317 N N . VAL C 1 527 ? 1.302 10.885 64.746 1.00 45.87 509 VAL C N 1
ATOM 11318 C CA . VAL C 1 527 ? -0.079 11.203 65.083 1.00 47.59 509 VAL C CA 1
ATOM 11319 C C . VAL C 1 527 ? -0.116 12.610 65.661 1.00 59.20 509 VAL C C 1
ATOM 11320 O O . VAL C 1 527 ? 0.632 12.925 66.593 1.00 63.54 509 VAL C O 1
ATOM 11324 N N . VAL C 1 528 ? -0.976 13.454 65.100 1.00 66.29 510 VAL C N 1
ATOM 11325 C CA . VAL C 1 528 ? -1.155 14.832 65.543 1.00 73.65 510 VAL C CA 1
ATOM 11326 C C . VAL C 1 528 ? -2.613 15.026 65.937 1.00 86.50 510 VAL C C 1
ATOM 11327 O O . VAL C 1 528 ? -3.520 14.685 65.170 1.00 88.52 510 VAL C O 1
ATOM 11331 N N . THR C 1 529 ? -2.835 15.538 67.150 1.00 96.36 511 THR C N 1
ATOM 11332 C CA . THR C 1 529 ? -4.176 15.723 67.689 1.00 108.75 511 THR C CA 1
ATOM 11333 C C . THR C 1 529 ? -4.296 17.172 68.138 1.00 116.74 511 THR C C 1
ATOM 11334 O O . THR C 1 529 ? -3.938 18.083 67.387 1.00 115.56 511 THR C O 1
ATOM 11338 N N . GLY C 1 530 ? -4.814 17.410 69.338 1.00 125.43 512 GLY C N 1
ATOM 11339 C CA . GLY C 1 530 ? -4.862 18.772 69.829 1.00 128.02 512 GLY C CA 1
ATOM 11340 C C . GLY C 1 530 ? -4.812 18.850 71.339 1.00 130.12 512 GLY C C 1
ATOM 11341 O O . GLY C 1 530 ? -4.503 17.853 71.998 1.00 129.35 512 GLY C O 1
ATOM 11342 N N . TRP C 1 531 ? -5.112 20.019 71.907 1.00 129.09 513 TRP C N 1
ATOM 11343 C CA . TRP C 1 531 ? -5.107 20.175 73.352 1.00 129.09 513 TRP C CA 1
ATOM 11344 C C . TRP C 1 531 ? -6.472 20.510 73.936 1.00 137.17 513 TRP C C 1
ATOM 11345 O O . TRP C 1 531 ? -6.638 20.428 75.158 1.00 141.57 513 TRP C O 1
ATOM 11356 N N . LYS C 1 532 ? -7.448 20.871 73.104 1.00 141.61 514 LYS C N 1
ATOM 11357 C CA . LYS C 1 532 ? -8.793 21.191 73.553 1.00 145.17 514 LYS C CA 1
ATOM 11358 C C . LYS C 1 532 ? -9.773 20.772 72.468 1.00 144.53 514 LYS C C 1
ATOM 11359 O O . LYS C 1 532 ? -9.434 20.752 71.281 1.00 143.25 514 LYS C O 1
ATOM 11361 N N . GLN C 1 533 ? -10.987 20.423 72.886 1.00 140.46 515 GLN C N 1
ATOM 11362 C CA . GLN C 1 533 ? -12.018 19.971 71.957 1.00 135.31 515 GLN C CA 1
ATOM 11363 C C . GLN C 1 533 ? -12.605 21.181 71.244 1.00 133.26 515 GLN C C 1
ATOM 11364 O O . GLN C 1 533 ? -13.327 21.980 71.850 1.00 134.81 515 GLN C O 1
ATOM 11366 N N . GLY C 1 534 ? -12.301 21.321 69.959 1.00 132.27 516 GLY C N 1
ATOM 11367 C CA . GLY C 1 534 ? -12.783 22.460 69.206 1.00 135.40 516 GLY C CA 1
ATOM 11368 C C . GLY C 1 534 ? -12.280 22.494 67.780 1.00 135.15 516 GLY C C 1
ATOM 11369 O O . GLY C 1 534 ? -12.289 21.473 67.087 1.00 136.38 516 GLY C O 1
ATOM 11370 N N . SER C 1 535 ? -11.836 23.669 67.334 1.00 133.38 517 SER C N 1
ATOM 11371 C CA . SER C 1 535 ? -11.357 23.842 65.969 1.00 130.35 517 SER C CA 1
ATOM 11372 C C . SER C 1 535 ? -9.854 24.093 65.953 1.00 127.11 517 SER C C 1
ATOM 11373 O O . SER C 1 535 ? -9.074 23.231 66.370 1.00 128.02 517 SER C O 1
ATOM 11376 N N . GLY C 1 536 ? -9.440 25.271 65.486 1.00 123.49 518 GLY C N 1
ATOM 11377 C CA . GLY C 1 536 ? -8.034 25.593 65.321 1.00 119.67 518 GLY C CA 1
ATOM 11378 C C . GLY C 1 536 ? -7.208 25.519 66.590 1.00 116.15 518 GLY C C 1
ATOM 11379 O O . GLY C 1 536 ? -6.637 26.524 67.017 1.00 116.10 518 GLY C O 1
ATOM 11380 N N . PHE C 1 537 ? -7.135 24.330 67.202 1.00 107.05 519 PHE C N 1
ATOM 11381 C CA . PHE C 1 537 ? -6.388 24.123 68.438 1.00 98.20 519 PHE C CA 1
ATOM 11382 C C . PHE C 1 537 ? -5.444 22.929 68.350 1.00 88.46 519 PHE C C 1
ATOM 11383 O O . PHE C 1 537 ? -5.087 22.355 69.385 1.00 85.97 519 PHE C O 1
ATOM 11391 N N . THR C 1 538 ? -5.103 22.503 67.133 1.00 83.62 520 THR C N 1
ATOM 11392 C CA . THR C 1 538 ? -4.139 21.441 66.861 1.00 78.59 520 THR C CA 1
ATOM 11393 C C . THR C 1 538 ? -2.953 21.469 67.830 1.00 74.66 520 THR C C 1
ATOM 11394 O O . THR C 1 538 ? -2.597 22.532 68.357 1.00 73.18 520 THR C O 1
ATOM 11398 N N . ASN C 1 539 ? -2.260 20.338 67.956 1.00 73.81 521 ASN C N 1
ATOM 11399 C CA . ASN C 1 539 ? -1.159 20.136 68.890 1.00 75.61 521 ASN C CA 1
ATOM 11400 C C . ASN C 1 539 ? -0.781 18.661 68.901 1.00 84.15 521 ASN C C 1
ATOM 11401 O O . ASN C 1 539 ? -1.348 17.865 68.140 1.00 88.97 521 ASN C O 1
ATOM 11406 N N . THR C 1 540 ? 0.199 18.305 69.731 1.00 84.74 522 THR C N 1
ATOM 11407 C CA . THR C 1 540 ? 0.618 16.927 69.962 1.00 84.68 522 THR C CA 1
ATOM 11408 C C . THR C 1 540 ? 1.264 16.293 68.733 1.00 80.02 522 THR C C 1
ATOM 11409 O O . THR C 1 540 ? 0.747 16.384 67.613 1.00 79.06 522 THR C O 1
ATOM 11413 N N . ILE C 1 541 ? 2.399 15.635 68.945 1.00 78.49 523 ILE C N 1
ATOM 11414 C CA . ILE C 1 541 ? 3.055 14.837 67.924 1.00 78.22 523 ILE C CA 1
ATOM 11415 C C . ILE C 1 541 ? 3.497 13.565 68.612 1.00 78.89 523 ILE C C 1
ATOM 11416 O O . ILE C 1 541 ? 4.108 13.620 69.681 1.00 84.28 523 ILE C O 1
ATOM 11421 N N . ARG C 1 542 ? 3.204 12.426 68.005 1.00 65.41 524 ARG C N 1
ATOM 11422 C CA . ARG C 1 542 ? 3.546 11.157 68.619 1.00 54.02 524 ARG C CA 1
ATOM 11423 C C . ARG C 1 542 ? 4.010 10.182 67.556 1.00 50.45 524 ARG C C 1
ATOM 11424 O O . ARG C 1 542 ? 3.495 10.171 66.437 1.00 52.67 524 ARG C O 1
ATOM 11432 N N . ILE C 1 543 ? 4.964 9.343 67.932 1.00 52.26 525 ILE C N 1
ATOM 11433 C CA . ILE C 1 543 ? 5.418 8.250 67.086 1.00 61.00 525 ILE C CA 1
ATOM 11434 C C . ILE C 1 543 ? 4.782 6.973 67.616 1.00 72.72 525 ILE C C 1
ATOM 11435 O O . ILE C 1 543 ? 4.936 6.634 68.796 1.00 72.88 525 ILE C O 1
ATOM 11440 N N . VAL C 1 544 ? 4.056 6.273 66.748 1.00 82.75 526 VAL C N 1
ATOM 11441 C CA . VAL C 1 544 ? 3.300 5.083 67.114 1.00 92.17 526 VAL C CA 1
ATOM 11442 C C . VAL C 1 544 ? 3.612 3.992 66.099 1.00 106.94 526 VAL C C 1
ATOM 11443 O O . VAL C 1 544 ? 3.772 4.270 64.905 1.00 109.05 526 VAL C O 1
ATOM 11447 N N . ASN C 1 545 ? 3.707 2.755 66.575 1.00 119.14 527 ASN C N 1
ATOM 11448 C CA . ASN C 1 545 ? 3.951 1.611 65.710 1.00 123.66 527 ASN C CA 1
ATOM 11449 C C . ASN C 1 545 ? 2.609 1.094 65.184 1.00 122.31 527 ASN C C 1
ATOM 11450 O O . ASN C 1 545 ? 1.613 1.822 65.168 1.00 122.64 527 ASN C O 1
ATOM 11455 N N . VAL C 1 546 ? 2.564 -0.158 64.735 1.00 120.34 528 VAL C N 1
ATOM 11456 C CA . VAL C 1 546 ? 1.345 -0.760 64.209 1.00 118.10 528 VAL C CA 1
ATOM 11457 C C . VAL C 1 546 ? 1.143 -2.116 64.872 1.00 114.47 528 VAL C C 1
ATOM 11458 O O . VAL C 1 546 ? 2.107 -2.851 65.113 1.00 114.05 528 VAL C O 1
ATOM 11462 N N . GLU C 1 547 ? -0.113 -2.445 65.163 1.00 110.88 529 GLU C N 1
ATOM 11463 C CA . GLU C 1 547 ? -0.451 -3.714 65.798 1.00 107.68 529 GLU C CA 1
ATOM 11464 C C . GLU C 1 547 ? -1.096 -4.679 64.804 1.00 105.56 529 GLU C C 1
ATOM 11465 O O . GLU C 1 547 ? -0.763 -5.865 64.755 1.00 104.39 529 GLU C O 1
ATOM 11471 N N . SER D 1 39 ? 34.640 16.423 54.057 1.00 132.40 21 SER D N 1
ATOM 11472 C CA . SER D 1 39 ? 34.610 17.874 54.200 1.00 130.16 21 SER D CA 1
ATOM 11473 C C . SER D 1 39 ? 33.358 18.463 53.557 1.00 127.50 21 SER D C 1
ATOM 11474 O O . SER D 1 39 ? 33.430 19.443 52.816 1.00 125.72 21 SER D O 1
ATOM 11477 N N . VAL D 1 40 ? 32.207 17.855 53.849 1.00 126.84 22 VAL D N 1
ATOM 11478 C CA . VAL D 1 40 ? 30.944 18.355 53.316 1.00 128.37 22 VAL D CA 1
ATOM 11479 C C . VAL D 1 40 ? 30.437 19.532 54.142 1.00 127.92 22 VAL D C 1
ATOM 11480 O O . VAL D 1 40 ? 29.978 20.538 53.591 1.00 129.20 22 VAL D O 1
ATOM 11484 N N . SER D 1 41 ? 30.515 19.433 55.467 1.00 127.73 23 SER D N 1
ATOM 11485 C CA . SER D 1 41 ? 29.963 20.430 56.372 1.00 127.94 23 SER D CA 1
ATOM 11486 C C . SER D 1 41 ? 31.051 20.948 57.304 1.00 125.52 23 SER D C 1
ATOM 11487 O O . SER D 1 41 ? 32.145 20.384 57.399 1.00 127.97 23 SER D O 1
ATOM 11490 N N . HIS D 1 42 ? 30.732 22.045 58.000 1.00 123.99 24 HIS D N 1
ATOM 11491 C CA . HIS D 1 42 ? 31.698 22.658 58.909 1.00 124.46 24 HIS D CA 1
ATOM 11492 C C . HIS D 1 42 ? 32.007 21.740 60.087 1.00 129.17 24 HIS D C 1
ATOM 11493 O O . HIS D 1 42 ? 33.164 21.635 60.517 1.00 129.25 24 HIS D O 1
ATOM 11500 N N . LEU D 1 43 ? 30.982 21.074 60.624 1.00 142.47 25 LEU D N 1
ATOM 11501 C CA . LEU D 1 43 ? 31.196 20.098 61.687 1.00 152.84 25 LEU D CA 1
ATOM 11502 C C . LEU D 1 43 ? 32.092 18.966 61.206 1.00 153.49 25 LEU D C 1
ATOM 11503 O O . LEU D 1 43 ? 33.029 18.559 61.902 1.00 157.17 25 LEU D O 1
ATOM 11508 N N . GLU D 1 44 ? 31.812 18.439 60.012 1.00 147.01 26 GLU D N 1
ATOM 11509 C CA . GLU D 1 44 ? 32.659 17.395 59.449 1.00 152.95 26 GLU D CA 1
ATOM 11510 C C . GLU D 1 44 ? 34.071 17.903 59.190 1.00 155.37 26 GLU D C 1
ATOM 11511 O O . GLU D 1 44 ? 35.037 17.140 59.306 1.00 156.34 26 GLU D O 1
ATOM 11517 N N . HIS D 1 45 ? 34.214 19.187 58.853 1.00 156.75 27 HIS D N 1
ATOM 11518 C CA . HIS D 1 45 ? 35.545 19.765 58.700 1.00 159.22 27 HIS D CA 1
ATOM 11519 C C . HIS D 1 45 ? 36.304 19.740 60.018 1.00 162.61 27 HIS D C 1
ATOM 11520 O O . HIS D 1 45 ? 37.461 19.307 60.074 1.00 164.58 27 HIS D O 1
ATOM 11527 N N . MET D 1 46 ? 35.673 20.220 61.092 1.00 165.00 28 MET D N 1
ATOM 11528 C CA . MET D 1 46 ? 36.331 20.194 62.395 1.00 165.23 28 MET D CA 1
ATOM 11529 C C . MET D 1 46 ? 36.642 18.767 62.834 1.00 165.51 28 MET D C 1
ATOM 11530 O O . MET D 1 46 ? 37.688 18.512 63.441 1.00 167.32 28 MET D O 1
ATOM 11535 N N . CYS D 1 47 ? 35.747 17.821 62.533 1.00 164.79 29 CYS D N 1
ATOM 11536 C CA . CYS D 1 47 ? 36.005 16.426 62.880 1.00 162.26 29 CYS D CA 1
ATOM 11537 C C . CYS D 1 47 ? 37.192 15.857 62.115 1.00 155.90 29 CYS D C 1
ATOM 11538 O O . CYS D 1 47 ? 37.924 15.016 62.648 1.00 157.13 29 CYS D O 1
ATOM 11541 N N . SER D 1 48 ? 37.406 16.306 60.881 1.00 144.41 30 SER D N 1
ATOM 11542 C CA . SER D 1 48 ? 38.439 15.745 60.020 1.00 144.06 30 SER D CA 1
ATOM 11543 C C . SER D 1 48 ? 39.820 16.325 60.290 1.00 141.15 30 SER D C 1
ATOM 11544 O O . SER D 1 48 ? 40.783 15.912 59.636 1.00 141.97 30 SER D O 1
ATOM 11547 N N . LEU D 1 49 ? 39.938 17.267 61.223 1.00 144.20 31 LEU D N 1
ATOM 11548 C CA . LEU D 1 49 ? 41.226 17.875 61.525 1.00 144.74 31 LEU D CA 1
ATOM 11549 C C . LEU D 1 49 ? 42.186 16.840 62.101 1.00 146.78 31 LEU D C 1
ATOM 11550 O O . LEU D 1 49 ? 41.838 16.092 63.020 1.00 150.28 31 LEU D O 1
ATOM 11555 N N . ASP D 1 50 ? 43.398 16.799 61.550 1.00 142.79 32 ASP D N 1
ATOM 11556 C CA . ASP D 1 50 ? 44.401 15.803 61.912 1.00 142.31 32 ASP D CA 1
ATOM 11557 C C . ASP D 1 50 ? 45.688 16.516 62.295 1.00 137.36 32 ASP D C 1
ATOM 11558 O O . ASP D 1 50 ? 46.217 17.310 61.509 1.00 136.77 32 ASP D O 1
ATOM 11563 N N . ILE D 1 51 ? 46.185 16.237 63.502 1.00 140.33 33 ILE D N 1
ATOM 11564 C CA . ILE D 1 51 ? 47.459 16.813 63.922 1.00 143.57 33 ILE D CA 1
ATOM 11565 C C . ILE D 1 51 ? 48.609 16.218 63.119 1.00 141.12 33 ILE D C 1
ATOM 11566 O O . ILE D 1 51 ? 49.646 16.867 62.934 1.00 140.90 33 ILE D O 1
ATOM 11571 N N . ASP D 1 52 ? 48.446 14.988 62.625 1.00 139.22 34 ASP D N 1
ATOM 11572 C CA . ASP D 1 52 ? 49.486 14.365 61.812 1.00 139.95 34 ASP D CA 1
ATOM 11573 C C . ASP D 1 52 ? 49.567 14.987 60.425 1.00 143.49 34 ASP D C 1
ATOM 11574 O O . ASP D 1 52 ? 50.636 14.973 59.802 1.00 140.39 34 ASP D O 1
ATOM 11579 N N . SER D 1 53 ? 48.460 15.532 59.925 1.00 148.95 35 SER D N 1
ATOM 11580 C CA . SER D 1 53 ? 48.445 16.121 58.593 1.00 156.35 35 SER D CA 1
ATOM 11581 C C . SER D 1 53 ? 49.364 17.335 58.566 1.00 156.86 35 SER D C 1
ATOM 11582 O O . SER D 1 53 ? 49.130 18.318 59.276 1.00 156.75 35 SER D O 1
ATOM 11585 N N . GLN D 1 54 ? 50.412 17.262 57.751 1.00 157.41 36 GLN D N 1
ATOM 11586 C CA . GLN D 1 54 ? 51.427 18.303 57.731 1.00 161.58 36 GLN D CA 1
ATOM 11587 C C . GLN D 1 54 ? 50.932 19.537 56.992 1.00 164.61 36 GLN D C 1
ATOM 11588 O O . GLN D 1 54 ? 50.204 19.441 55.999 1.00 166.18 36 GLN D O 1
ATOM 11594 N N . THR D 1 55 ? 51.320 20.702 57.497 1.00 172.82 37 THR D N 1
ATOM 11595 C CA . THR D 1 55 ? 51.004 21.975 56.873 1.00 181.10 37 THR D CA 1
ATOM 11596 C C . THR D 1 55 ? 52.078 22.339 55.853 1.00 194.05 37 THR D C 1
ATOM 11597 O O . THR D 1 55 ? 53.156 21.741 55.805 1.00 195.03 37 THR D O 1
ATOM 11601 N N . ALA D 1 56 ? 51.776 23.335 55.028 1.00 205.77 38 ALA D N 1
ATOM 11602 C CA . ALA D 1 56 ? 52.800 23.853 54.140 1.00 217.06 38 ALA D CA 1
ATOM 11603 C C . ALA D 1 56 ? 53.777 24.699 54.946 1.00 220.25 38 ALA D C 1
ATOM 11604 O O . ALA D 1 56 ? 53.447 25.230 56.010 1.00 224.73 38 ALA D O 1
ATOM 11606 N N . PHE D 1 57 ? 55.002 24.823 54.431 1.00 217.75 39 PHE D N 1
ATOM 11607 C CA . PHE D 1 57 ? 56.015 25.561 55.177 1.00 217.92 39 PHE D CA 1
ATOM 11608 C C . PHE D 1 57 ? 55.679 27.040 55.267 1.00 214.50 39 PHE D C 1
ATOM 11609 O O . PHE D 1 57 ? 56.050 27.700 56.245 1.00 214.41 39 PHE D O 1
ATOM 11617 N N . VAL D 1 58 ? 54.988 27.580 54.265 1.00 199.93 40 VAL D N 1
ATOM 11618 C CA . VAL D 1 58 ? 54.741 29.013 54.233 1.00 185.61 40 VAL D CA 1
ATOM 11619 C C . VAL D 1 58 ? 53.790 29.394 55.357 1.00 166.93 40 VAL D C 1
ATOM 11620 O O . VAL D 1 58 ? 52.833 28.670 55.665 1.00 168.06 40 VAL D O 1
ATOM 11624 N N . ARG D 1 59 ? 54.051 30.543 55.972 1.00 147.04 41 ARG D N 1
ATOM 11625 C CA . ARG D 1 59 ? 53.210 31.121 57.013 1.00 129.50 41 ARG D CA 1
ATOM 11626 C C . ARG D 1 59 ? 52.739 32.483 56.520 1.00 121.65 41 ARG D C 1
ATOM 11627 O O . ARG D 1 59 ? 53.548 33.399 56.347 1.00 123.88 41 ARG D O 1
ATOM 11635 N N . LEU D 1 60 ? 51.431 32.613 56.299 1.00 113.09 42 LEU D N 1
ATOM 11636 C CA . LEU D 1 60 ? 50.863 33.757 55.593 1.00 105.43 42 LEU D CA 1
ATOM 11637 C C . LEU D 1 60 ? 50.602 34.958 56.496 1.00 104.04 42 LEU D C 1
ATOM 11638 O O . LEU D 1 60 ? 50.784 36.102 56.065 1.00 103.94 42 LEU D O 1
ATOM 11643 N N . SER D 1 61 ? 50.173 34.732 57.734 1.00 102.68 43 SER D N 1
ATOM 11644 C CA . SER D 1 61 ? 49.760 35.831 58.595 1.00 103.02 43 SER D CA 1
ATOM 11645 C C . SER D 1 61 ? 50.972 36.537 59.191 1.00 72.36 43 SER D C 1
ATOM 11646 O O . SER D 1 61 ? 51.950 35.898 59.592 1.00 72.64 43 SER D O 1
ATOM 11649 N N . GLY D 1 62 ? 50.905 37.867 59.232 1.00 72.84 44 GLY D N 1
ATOM 11650 C CA . GLY D 1 62 ? 52.008 38.652 59.751 1.00 140.71 44 GLY D CA 1
ATOM 11651 C C . GLY D 1 62 ? 52.043 38.689 61.269 1.00 138.01 44 GLY D C 1
ATOM 11652 O O . GLY D 1 62 ? 51.023 38.579 61.949 1.00 140.43 44 GLY D O 1
ATOM 11653 N N . ILE D 1 63 ? 53.252 38.858 61.802 1.00 130.49 45 ILE D N 1
ATOM 11654 C CA . ILE D 1 63 ? 53.492 38.932 63.238 1.00 128.77 45 ILE D CA 1
ATOM 11655 C C . ILE D 1 63 ? 54.020 40.321 63.570 1.00 126.56 45 ILE D C 1
ATOM 11656 O O . ILE D 1 63 ? 55.001 40.775 62.970 1.00 127.47 45 ILE D O 1
ATOM 11661 N N . ILE D 1 64 ? 53.373 40.990 64.521 1.00 121.16 46 ILE D N 1
ATOM 11662 C CA . ILE D 1 64 ? 53.748 42.334 64.949 1.00 117.26 46 ILE D CA 1
ATOM 11663 C C . ILE D 1 64 ? 54.353 42.244 66.343 1.00 116.90 46 ILE D C 1
ATOM 11664 O O . ILE D 1 64 ? 53.790 41.590 67.229 1.00 119.28 46 ILE D O 1
ATOM 11669 N N . CYS D 1 65 ? 55.494 42.903 66.539 1.00 113.85 47 CYS D N 1
ATOM 11670 C CA . CYS D 1 65 ? 56.207 42.883 67.811 1.00 111.80 47 CYS D CA 1
ATOM 11671 C C . CYS D 1 65 ? 56.415 44.307 68.309 1.00 116.19 47 CYS D C 1
ATOM 11672 O O . CYS D 1 65 ? 56.891 45.168 67.561 1.00 118.89 47 CYS D O 1
ATOM 11675 N N . THR D 1 66 ? 56.062 44.549 69.572 1.00 116.60 48 THR D N 1
ATOM 11676 C CA . THR D 1 66 ? 56.312 45.838 70.202 1.00 115.95 48 THR D CA 1
ATOM 11677 C C . THR D 1 66 ? 57.749 45.906 70.703 1.00 114.56 48 THR D C 1
ATOM 11678 O O . THR D 1 66 ? 58.260 44.953 71.299 1.00 91.01 48 THR D O 1
ATOM 11682 N N . ILE D 1 67 ? 58.400 47.040 70.461 1.00 112.41 49 ILE D N 1
ATOM 11683 C CA . ILE D 1 67 ? 59.809 47.220 70.794 1.00 108.73 49 ILE D CA 1
ATOM 11684 C C . ILE D 1 67 ? 59.919 47.908 72.145 1.00 109.68 49 ILE D C 1
ATOM 11685 O O . ILE D 1 67 ? 59.206 48.880 72.428 1.00 108.15 49 ILE D O 1
ATOM 11690 N N . GLY D 1 68 ? 60.817 47.401 72.984 1.00 112.58 50 GLY D N 1
ATOM 11691 C CA . GLY D 1 68 ? 61.044 47.948 74.297 1.00 120.06 50 GLY D CA 1
ATOM 11692 C C . GLY D 1 68 ? 62.451 47.658 74.775 1.00 127.18 50 GLY D C 1
ATOM 11693 O O . GLY D 1 68 ? 63.341 47.330 73.984 1.00 126.76 50 GLY D O 1
ATOM 11694 N N . PRO D 1 69 ? 62.682 47.792 76.085 1.00 133.84 51 PRO D N 1
ATOM 11695 C CA . PRO D 1 69 ? 64.039 47.573 76.619 1.00 139.15 51 PRO D CA 1
ATOM 11696 C C . PRO D 1 69 ? 64.614 46.206 76.287 1.00 140.36 51 PRO D C 1
ATOM 11697 O O . PRO D 1 69 ? 65.831 46.084 76.100 1.00 141.49 51 PRO D O 1
ATOM 11701 N N . ALA D 1 70 ? 63.775 45.170 76.226 1.00 140.65 52 ALA D N 1
ATOM 11702 C CA . ALA D 1 70 ? 64.265 43.828 75.930 1.00 143.27 52 ALA D CA 1
ATOM 11703 C C . ALA D 1 70 ? 64.686 43.672 74.472 1.00 144.36 52 ALA D C 1
ATOM 11704 O O . ALA D 1 70 ? 65.601 42.896 74.177 1.00 145.26 52 ALA D O 1
ATOM 11706 N N . SER D 1 71 ? 64.036 44.384 73.551 1.00 147.43 53 SER D N 1
ATOM 11707 C CA . SER D 1 71 ? 64.251 44.186 72.123 1.00 150.77 53 SER D CA 1
ATOM 11708 C C . SER D 1 71 ? 65.019 45.315 71.446 1.00 161.60 53 SER D C 1
ATOM 11709 O O . SER D 1 71 ? 65.291 45.219 70.245 1.00 162.86 53 SER D O 1
ATOM 11712 N N . VAL D 1 72 ? 65.369 46.380 72.171 1.00 170.93 54 VAL D N 1
ATOM 11713 C CA . VAL D 1 72 ? 65.968 47.548 71.528 1.00 177.74 54 VAL D CA 1
ATOM 11714 C C . VAL D 1 72 ? 67.368 47.236 71.001 1.00 179.10 54 VAL D C 1
ATOM 11715 O O . VAL D 1 72 ? 67.844 47.888 70.063 1.00 180.83 54 VAL D O 1
ATOM 11719 N N . ALA D 1 73 ? 68.044 46.248 71.584 1.00 178.04 55 ALA D N 1
ATOM 11720 C CA . ALA D 1 73 ? 69.405 45.923 71.187 1.00 183.62 55 ALA D CA 1
ATOM 11721 C C . ALA D 1 73 ? 69.447 45.441 69.735 1.00 185.10 55 ALA D C 1
ATOM 11722 O O . ALA D 1 73 ? 68.507 44.798 69.258 1.00 184.35 55 ALA D O 1
ATOM 11724 N N . PRO D 1 74 ? 70.527 45.746 69.005 1.00 208.14 56 PRO D N 1
ATOM 11725 C CA . PRO D 1 74 ? 70.595 45.317 67.597 1.00 217.26 56 PRO D CA 1
ATOM 11726 C C . PRO D 1 74 ? 70.608 43.806 67.427 1.00 221.81 56 PRO D C 1
ATOM 11727 O O . PRO D 1 74 ? 69.974 43.291 66.497 1.00 221.68 56 PRO D O 1
ATOM 11731 N N . GLU D 1 75 ? 71.317 43.079 68.296 1.00 225.34 57 GLU D N 1
ATOM 11732 C CA . GLU D 1 75 ? 71.389 41.627 68.169 1.00 229.09 57 GLU D CA 1
ATOM 11733 C C . GLU D 1 75 ? 70.021 40.995 68.387 1.00 240.43 57 GLU D C 1
ATOM 11734 O O . GLU D 1 75 ? 69.598 40.115 67.623 1.00 238.64 57 GLU D O 1
ATOM 11740 N N . MET D 1 76 ? 69.313 41.435 69.434 1.00 254.33 58 MET D N 1
ATOM 11741 C CA . MET D 1 76 ? 67.962 40.937 69.664 1.00 252.78 58 MET D CA 1
ATOM 11742 C C . MET D 1 76 ? 67.053 41.265 68.491 1.00 248.75 58 MET D C 1
ATOM 11743 O O . MET D 1 76 ? 66.208 40.451 68.113 1.00 246.86 58 MET D O 1
ATOM 11748 N N . LEU D 1 77 ? 67.234 42.438 67.880 1.00 233.60 59 LEU D N 1
ATOM 11749 C CA . LEU D 1 77 ? 66.380 42.823 66.761 1.00 215.79 59 LEU D CA 1
ATOM 11750 C C . LEU D 1 77 ? 66.645 41.956 65.535 1.00 194.53 59 LEU D C 1
ATOM 11751 O O . LEU D 1 77 ? 65.704 41.516 64.865 1.00 192.68 59 LEU D O 1
ATOM 11756 N N . GLU D 1 78 ? 67.916 41.676 65.241 1.00 176.67 60 GLU D N 1
ATOM 11757 C CA . GLU D 1 78 ? 68.235 40.793 64.123 1.00 164.15 60 GLU D CA 1
ATOM 11758 C C . GLU D 1 78 ? 67.721 39.379 64.366 1.00 152.66 60 GLU D C 1
ATOM 11759 O O . GLU D 1 78 ? 67.199 38.732 63.447 1.00 149.39 60 GLU D O 1
ATOM 11765 N N . LYS D 1 79 ? 67.867 38.877 65.595 1.00 147.87 61 LYS D N 1
ATOM 11766 C CA . LYS D 1 79 ? 67.369 37.541 65.905 1.00 145.31 61 LYS D CA 1
ATOM 11767 C C . LYS D 1 79 ? 65.850 37.470 65.799 1.00 141.54 61 LYS D C 1
ATOM 11768 O O . LYS D 1 79 ? 65.305 36.468 65.326 1.00 139.86 61 LYS D O 1
ATOM 11774 N N . MET D 1 80 ? 65.148 38.512 66.255 1.00 137.61 62 MET D N 1
ATOM 11775 C CA . MET D 1 80 ? 63.697 38.563 66.094 1.00 132.19 62 MET D CA 1
ATOM 11776 C C . MET D 1 80 ? 63.311 38.609 64.621 1.00 126.19 62 MET D C 1
ATOM 11777 O O . MET D 1 80 ? 62.356 37.950 64.196 1.00 124.12 62 MET D O 1
ATOM 11782 N N . MET D 1 81 ? 64.047 39.390 63.831 1.00 122.71 63 MET D N 1
ATOM 11783 C CA . MET D 1 81 ? 63.770 39.496 62.405 1.00 119.63 63 MET D CA 1
ATOM 11784 C C . MET D 1 81 ? 63.914 38.144 61.717 1.00 111.67 63 MET D C 1
ATOM 11785 O O . MET D 1 81 ? 63.046 37.733 60.940 1.00 107.69 63 MET D O 1
ATOM 11790 N N . ALA D 1 82 ? 65.003 37.429 62.009 1.00 112.50 64 ALA D N 1
ATOM 11791 C CA . ALA D 1 82 ? 65.185 36.092 61.449 1.00 112.27 64 ALA D CA 1
ATOM 11792 C C . ALA D 1 82 ? 64.160 35.103 61.990 1.00 112.62 64 ALA D C 1
ATOM 11793 O O . ALA D 1 82 ? 63.739 34.191 61.268 1.00 112.08 64 ALA D O 1
ATOM 11795 N N . THR D 1 83 ? 63.758 35.264 63.252 1.00 113.38 65 THR D N 1
ATOM 11796 C CA . THR D 1 83 ? 62.789 34.361 63.864 1.00 111.62 65 THR D CA 1
ATOM 11797 C C . THR D 1 83 ? 61.420 34.480 63.209 1.00 113.05 65 THR D C 1
ATOM 11798 O O . THR D 1 83 ? 60.670 33.498 63.162 1.00 113.48 65 THR D O 1
ATOM 11802 N N . GLY D 1 84 ? 61.081 35.655 62.689 1.00 113.74 66 GLY D N 1
ATOM 11803 C CA . GLY D 1 84 ? 59.815 35.817 62.008 1.00 114.82 66 GLY D CA 1
ATOM 11804 C C . GLY D 1 84 ? 59.104 37.119 62.305 1.00 116.76 66 GLY D C 1
ATOM 11805 O O . GLY D 1 84 ? 57.938 37.284 61.935 1.00 115.59 66 GLY D O 1
ATOM 11806 N N . MET D 1 85 ? 59.779 38.047 62.981 1.00 119.12 67 MET D N 1
ATOM 11807 C CA . MET D 1 85 ? 59.182 39.353 63.219 1.00 121.44 67 MET D CA 1
ATOM 11808 C C . MET D 1 85 ? 58.976 40.060 61.889 1.00 121.87 67 MET D C 1
ATOM 11809 O O . MET D 1 85 ? 59.930 40.271 61.135 1.00 122.64 67 MET D O 1
ATOM 11814 N N . ASN D 1 86 ? 57.730 40.424 61.602 1.00 120.73 68 ASN D N 1
ATOM 11815 C CA . ASN D 1 86 ? 57.386 41.029 60.323 1.00 122.59 68 ASN D CA 1
ATOM 11816 C C . ASN D 1 86 ? 57.343 42.549 60.367 1.00 121.10 68 ASN D C 1
ATOM 11817 O O . ASN D 1 86 ? 57.746 43.201 59.402 1.00 122.10 68 ASN D O 1
ATOM 11822 N N . ILE D 1 87 ? 56.850 43.133 61.453 1.00 115.70 69 ILE D N 1
ATOM 11823 C CA . ILE D 1 87 ? 56.797 44.585 61.580 1.00 112.70 69 ILE D CA 1
ATOM 11824 C C . ILE D 1 87 ? 56.978 44.948 63.048 1.00 111.69 69 ILE D C 1
ATOM 11825 O O . ILE D 1 87 ? 56.400 44.310 63.934 1.00 111.96 69 ILE D O 1
ATOM 11830 N N . ALA D 1 88 ? 57.792 45.967 63.305 1.00 108.35 70 ALA D N 1
ATOM 11831 C CA . ALA D 1 88 ? 58.021 46.446 64.660 1.00 105.22 70 ALA D CA 1
ATOM 11832 C C . ALA D 1 88 ? 57.103 47.620 64.971 1.00 102.73 70 ALA D C 1
ATOM 11833 O O . ALA D 1 88 ? 56.886 48.498 64.130 1.00 101.99 70 ALA D O 1
ATOM 11835 N N . ARG D 1 89 ? 56.583 47.635 66.194 1.00 100.65 71 ARG D N 1
ATOM 11836 C CA . ARG D 1 89 ? 55.596 48.609 66.635 1.00 99.87 71 ARG D CA 1
ATOM 11837 C C . ARG D 1 89 ? 56.194 49.495 67.718 1.00 102.36 71 ARG D C 1
ATOM 11838 O O . ARG D 1 89 ? 56.797 48.993 68.673 1.00 104.01 71 ARG D O 1
ATOM 11846 N N . LEU D 1 90 ? 56.041 50.807 67.561 1.00 103.35 72 LEU D N 1
ATOM 11847 C CA . LEU D 1 90 ? 56.518 51.780 68.536 1.00 95.67 72 LEU D CA 1
ATOM 11848 C C . LEU D 1 90 ? 55.326 52.405 69.246 1.00 96.80 72 LEU D C 1
ATOM 11849 O O . LEU D 1 90 ? 54.445 52.983 68.599 1.00 96.47 72 LEU D O 1
ATOM 11854 N N . ASN D 1 91 ? 55.311 52.301 70.572 1.00 109.35 73 ASN D N 1
ATOM 11855 C CA . ASN D 1 91 ? 54.239 52.851 71.394 1.00 99.74 73 ASN D CA 1
ATOM 11856 C C . ASN D 1 91 ? 54.662 54.244 71.844 1.00 118.78 73 ASN D C 1
ATOM 11857 O O . ASN D 1 91 ? 55.560 54.388 72.681 1.00 105.01 73 ASN D O 1
ATOM 11862 N N . PHE D 1 92 ? 54.020 55.270 71.291 1.00 119.21 74 PHE D N 1
ATOM 11863 C CA . PHE D 1 92 ? 54.394 56.642 71.603 1.00 121.20 74 PHE D CA 1
ATOM 11864 C C . PHE D 1 92 ? 53.820 57.133 72.925 1.00 125.98 74 PHE D C 1
ATOM 11865 O O . PHE D 1 92 ? 54.107 58.269 73.319 1.00 130.75 74 PHE D O 1
ATOM 11873 N N . SER D 1 93 ? 53.018 56.319 73.612 1.00 122.64 75 SER D N 1
ATOM 11874 C CA . SER D 1 93 ? 52.531 56.683 74.937 1.00 111.46 75 SER D CA 1
ATOM 11875 C C . SER D 1 93 ? 53.647 56.760 75.973 1.00 164.82 75 SER D C 1
ATOM 11876 O O . SER D 1 93 ? 53.419 57.297 77.063 1.00 171.22 75 SER D O 1
ATOM 11879 N N . HIS D 1 94 ? 54.836 56.241 75.665 1.00 156.60 76 HIS D N 1
ATOM 11880 C CA . HIS D 1 94 ? 55.987 56.331 76.551 1.00 158.43 76 HIS D CA 1
ATOM 11881 C C . HIS D 1 94 ? 57.245 56.546 75.721 1.00 158.00 76 HIS D C 1
ATOM 11882 O O . HIS D 1 94 ? 57.303 56.196 74.539 1.00 155.85 76 HIS D O 1
ATOM 11889 N N . GLY D 1 95 ? 58.250 57.131 76.353 1.00 161.59 77 GLY D N 1
ATOM 11890 C CA . GLY D 1 95 ? 59.529 57.360 75.700 1.00 162.55 77 GLY D CA 1
ATOM 11891 C C . GLY D 1 95 ? 59.587 58.697 74.989 1.00 164.84 77 GLY D C 1
ATOM 11892 O O . GLY D 1 95 ? 58.579 59.261 74.568 1.00 165.14 77 GLY D O 1
ATOM 11893 N N . SER D 1 96 ? 60.806 59.205 74.843 1.00 169.24 78 SER D N 1
ATOM 11894 C CA . SER D 1 96 ? 61.030 60.495 74.214 1.00 173.31 78 SER D CA 1
ATOM 11895 C C . SER D 1 96 ? 61.297 60.319 72.722 1.00 174.65 78 SER D C 1
ATOM 11896 O O . SER D 1 96 ? 61.425 59.204 72.213 1.00 171.71 78 SER D O 1
ATOM 11899 N N . HIS D 1 97 ? 61.378 61.449 72.015 1.00 182.34 79 HIS D N 1
ATOM 11900 C CA . HIS D 1 97 ? 61.711 61.400 70.596 1.00 187.15 79 HIS D CA 1
ATOM 11901 C C . HIS D 1 97 ? 63.107 60.834 70.378 1.00 193.87 79 HIS D C 1
ATOM 11902 O O . HIS D 1 97 ? 63.351 60.139 69.387 1.00 190.20 79 HIS D O 1
ATOM 11909 N N . GLU D 1 98 ? 64.042 61.130 71.285 1.00 205.88 80 GLU D N 1
ATOM 11910 C CA . GLU D 1 98 ? 65.384 60.570 71.157 1.00 208.07 80 GLU D CA 1
ATOM 11911 C C . GLU D 1 98 ? 65.369 59.055 71.300 1.00 205.15 80 GLU D C 1
ATOM 11912 O O . GLU D 1 98 ? 66.066 58.350 70.564 1.00 202.67 80 GLU D O 1
ATOM 11918 N N . TYR D 1 99 ? 64.587 58.536 72.249 1.00 201.19 81 TYR D N 1
ATOM 11919 C CA . TYR D 1 99 ? 64.511 57.090 72.442 1.00 190.97 81 TYR D CA 1
ATOM 11920 C C . TYR D 1 99 ? 63.973 56.403 71.191 1.00 180.20 81 TYR D C 1
ATOM 11921 O O . TYR D 1 99 ? 64.541 55.413 70.713 1.00 178.69 81 TYR D O 1
ATOM 11930 N N . HIS D 1 100 ? 62.858 56.910 70.653 1.00 172.13 82 HIS D N 1
ATOM 11931 C CA . HIS D 1 100 ? 62.269 56.304 69.464 1.00 160.39 82 HIS D CA 1
ATOM 11932 C C . HIS D 1 100 ? 63.164 56.486 68.245 1.00 155.41 82 HIS D C 1
ATOM 11933 O O . HIS D 1 100 ? 63.213 55.609 67.378 1.00 152.44 82 HIS D O 1
ATOM 11940 N N . ALA D 1 101 ? 63.890 57.604 68.170 1.00 153.68 83 ALA D N 1
ATOM 11941 C CA . ALA D 1 101 ? 64.850 57.796 67.089 1.00 148.56 83 ALA D CA 1
ATOM 11942 C C . ALA D 1 101 ? 65.988 56.790 67.185 1.00 144.53 83 ALA D C 1
ATOM 11943 O O . ALA D 1 101 ? 66.443 56.261 66.165 1.00 143.39 83 ALA D O 1
ATOM 11945 N N . ASN D 1 102 ? 66.458 56.514 68.403 1.00 140.97 84 ASN D N 1
ATOM 11946 C CA . ASN D 1 102 ? 67.477 55.489 68.596 1.00 138.40 84 ASN D CA 1
ATOM 11947 C C . ASN D 1 102 ? 66.943 54.117 68.214 1.00 134.95 84 ASN D C 1
ATOM 11948 O O . ASN D 1 102 ? 67.656 53.308 67.609 1.00 134.33 84 ASN D O 1
ATOM 11953 N N . THR D 1 103 ? 65.679 53.843 68.546 1.00 133.32 85 THR D N 1
ATOM 11954 C CA . THR D 1 103 ? 65.070 52.576 68.152 1.00 129.46 85 THR D CA 1
ATOM 11955 C C . THR D 1 103 ? 64.986 52.448 66.635 1.00 127.00 85 THR D C 1
ATOM 11956 O O . THR D 1 103 ? 65.262 51.380 66.079 1.00 124.02 85 THR D O 1
ATOM 11960 N N . ILE D 1 104 ? 64.604 53.527 65.951 1.00 128.48 86 ILE D N 1
ATOM 11961 C CA . ILE D 1 104 ? 64.529 53.500 64.492 1.00 129.06 86 ILE D CA 1
ATOM 11962 C C . ILE D 1 104 ? 65.914 53.328 63.880 1.00 132.15 86 ILE D C 1
ATOM 11963 O O . ILE D 1 104 ? 66.092 52.573 62.917 1.00 130.95 86 ILE D O 1
ATOM 11968 N N . LYS D 1 105 ? 66.915 54.022 64.423 1.00 143.24 87 LYS D N 1
ATOM 11969 C CA . LYS D 1 105 ? 68.279 53.857 63.931 1.00 151.97 87 LYS D CA 1
ATOM 11970 C C . LYS D 1 105 ? 68.747 52.418 64.107 1.00 156.32 87 LYS D C 1
ATOM 11971 O O . LYS D 1 105 ? 69.362 51.839 63.202 1.00 155.14 87 LYS D O 1
ATOM 11977 N N . ASN D 1 106 ? 68.450 51.821 65.265 1.00 161.35 88 ASN D N 1
ATOM 11978 C CA . ASN D 1 106 ? 68.827 50.434 65.511 1.00 160.97 88 ASN D CA 1
ATOM 11979 C C . ASN D 1 106 ? 68.095 49.482 64.574 1.00 158.20 88 ASN D C 1
ATOM 11980 O O . ASN D 1 106 ? 68.684 48.510 64.099 1.00 158.67 88 ASN D O 1
ATOM 11985 N N . ILE D 1 107 ? 66.812 49.735 64.300 1.00 156.13 89 ILE D N 1
ATOM 11986 C CA . ILE D 1 107 ? 66.072 48.866 63.386 1.00 151.57 89 ILE D CA 1
ATOM 11987 C C . ILE D 1 107 ? 66.613 48.973 61.964 1.00 150.91 89 ILE D C 1
ATOM 11988 O O . ILE D 1 107 ? 66.685 47.972 61.241 1.00 148.21 89 ILE D O 1
ATOM 11993 N N . ARG D 1 108 ? 67.012 50.173 61.537 1.00 153.62 90 ARG D N 1
ATOM 11994 C CA . ARG D 1 108 ? 67.575 50.307 60.197 1.00 153.68 90 ARG D CA 1
ATOM 11995 C C . ARG D 1 108 ? 68.928 49.611 60.116 1.00 161.17 90 ARG D C 1
ATOM 11996 O O . ARG D 1 108 ? 69.212 48.887 59.151 1.00 158.37 90 ARG D O 1
ATOM 12004 N N . GLU D 1 109 ? 69.768 49.803 61.135 1.00 172.24 91 GLU D N 1
ATOM 12005 C CA . GLU D 1 109 ? 71.043 49.100 61.171 1.00 175.73 91 GLU D CA 1
ATOM 12006 C C . GLU D 1 109 ? 70.828 47.593 61.194 1.00 174.06 91 GLU D C 1
ATOM 12007 O O . GLU D 1 109 ? 71.574 46.846 60.558 1.00 175.00 91 GLU D O 1
ATOM 12013 N N . ALA D 1 110 ? 69.795 47.133 61.901 1.00 172.64 92 ALA D N 1
ATOM 12014 C CA . ALA D 1 110 ? 69.507 45.706 61.978 1.00 171.57 92 ALA D CA 1
ATOM 12015 C C . ALA D 1 110 ? 69.037 45.150 60.640 1.00 168.70 92 ALA D C 1
ATOM 12016 O O . ALA D 1 110 ? 69.422 44.040 60.261 1.00 169.21 92 ALA D O 1
ATOM 12018 N N . VAL D 1 111 ? 68.186 45.885 59.921 1.00 164.31 93 VAL D N 1
ATOM 12019 C CA . VAL D 1 111 ? 67.697 45.373 58.644 1.00 157.99 93 VAL D CA 1
ATOM 12020 C C . VAL D 1 111 ? 68.816 45.358 57.608 1.00 153.04 93 VAL D C 1
ATOM 12021 O O . VAL D 1 111 ? 68.880 44.457 56.761 1.00 150.64 93 VAL D O 1
ATOM 12025 N N . ASP D 1 112 ? 69.714 46.349 57.651 1.00 151.25 94 ASP D N 1
ATOM 12026 C CA . ASP D 1 112 ? 70.858 46.320 56.743 1.00 153.68 94 ASP D CA 1
ATOM 12027 C C . ASP D 1 112 ? 71.861 45.233 57.126 1.00 155.40 94 ASP D C 1
ATOM 12028 O O . ASP D 1 112 ? 72.414 44.554 56.252 1.00 154.75 94 ASP D O 1
ATOM 12033 N N . ASN D 1 113 ? 72.091 45.040 58.428 1.00 158.44 95 ASN D N 1
ATOM 12034 C CA . ASN D 1 113 ? 73.039 44.045 58.919 1.00 159.38 95 ASN D CA 1
ATOM 12035 C C . ASN D 1 113 ? 72.542 42.621 58.693 1.00 156.08 95 ASN D C 1
ATOM 12036 O O . ASN D 1 113 ? 73.351 41.709 58.492 1.00 154.91 95 ASN D O 1
ATOM 12041 N N . TYR D 1 114 ? 71.223 42.412 58.733 1.00 151.90 96 TYR D N 1
ATOM 12042 C CA . TYR D 1 114 ? 70.662 41.091 58.468 1.00 147.77 96 TYR D CA 1
ATOM 12043 C C . TYR D 1 114 ? 70.914 40.649 57.034 1.00 146.87 96 TYR D C 1
ATOM 12044 O O . TYR D 1 114 ? 71.034 39.447 56.770 1.00 145.71 96 TYR D O 1
ATOM 12053 N N . SER D 1 115 ? 71.027 41.593 56.100 1.00 147.73 97 SER D N 1
ATOM 12054 C CA . SER D 1 115 ? 71.116 41.247 54.685 1.00 147.41 97 SER D CA 1
ATOM 12055 C C . SER D 1 115 ? 72.326 40.371 54.375 1.00 148.73 97 SER D C 1
ATOM 12056 O O . SER D 1 115 ? 73.097 40.661 53.455 1.00 149.95 97 SER D O 1
ATOM 12059 N N . LYS D 1 116 ? 72.492 39.296 55.147 1.00 147.96 98 LYS D N 1
ATOM 12060 C CA . LYS D 1 116 ? 73.509 38.283 54.924 1.00 149.59 98 LYS D CA 1
ATOM 12061 C C . LYS D 1 116 ? 72.954 37.086 54.164 1.00 152.08 98 LYS D C 1
ATOM 12062 O O . LYS D 1 116 ? 73.542 36.001 54.203 1.00 152.96 98 LYS D O 1
ATOM 12068 N N . LYS D 1 117 ? 71.830 37.270 53.476 1.00 155.53 99 LYS D N 1
ATOM 12069 C CA . LYS D 1 117 ? 71.304 36.283 52.546 1.00 160.53 99 LYS D CA 1
ATOM 12070 C C . LYS D 1 117 ? 71.851 36.618 51.164 1.00 169.75 99 LYS D C 1
ATOM 12071 O O . LYS D 1 117 ? 71.673 37.743 50.683 1.00 171.02 99 LYS D O 1
ATOM 12077 N N . GLN D 1 118 ? 72.523 35.647 50.537 1.00 176.64 100 GLN D N 1
ATOM 12078 C CA . GLN D 1 118 ? 73.286 35.862 49.309 1.00 182.15 100 GLN D CA 1
ATOM 12079 C C . GLN D 1 118 ? 72.508 36.650 48.260 1.00 190.58 100 GLN D C 1
ATOM 12080 O O . GLN D 1 118 ? 71.750 36.078 47.468 1.00 191.93 100 GLN D O 1
ATOM 12086 N N . GLY D 1 119 ? 72.698 37.971 48.262 1.00 196.61 101 GLY D N 1
ATOM 12087 C CA . GLY D 1 119 ? 72.060 38.859 47.310 1.00 193.85 101 GLY D CA 1
ATOM 12088 C C . GLY D 1 119 ? 70.610 39.183 47.592 1.00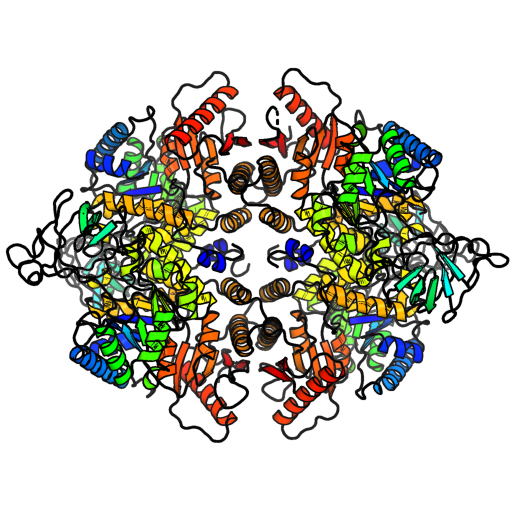 189.13 101 GLY D C 1
ATOM 12089 O O . GLY D 1 119 ? 69.894 39.599 46.675 1.00 188.88 101 GLY D O 1
ATOM 12090 N N . LYS D 1 120 ? 70.147 39.003 48.831 1.00 179.82 102 LYS D N 1
ATOM 12091 C CA . LYS D 1 120 ? 68.751 39.261 49.172 1.00 168.83 102 LYS D CA 1
ATOM 12092 C C . LYS D 1 120 ? 68.575 40.527 50.007 1.00 162.83 102 LYS D C 1
ATOM 12093 O O . LYS D 1 120 ? 68.847 40.512 51.219 1.00 162.99 102 LYS D O 1
ATOM 12099 N N . PRO D 1 121 ? 68.144 41.644 49.417 1.00 154.50 103 PRO D N 1
ATOM 12100 C CA . PRO D 1 121 ? 67.847 42.848 50.216 1.00 151.27 103 PRO D CA 1
ATOM 12101 C C . PRO D 1 121 ? 66.552 42.653 50.997 1.00 147.22 103 PRO D C 1
ATOM 12102 O O . PRO D 1 121 ? 65.471 42.531 50.414 1.00 146.21 103 PRO D O 1
ATOM 12106 N N . PHE D 1 122 ? 66.663 42.625 52.325 1.00 146.95 104 PHE D N 1
ATOM 12107 C CA . PHE D 1 122 ? 65.526 42.284 53.183 1.00 144.64 104 PHE D CA 1
ATOM 12108 C C . PHE D 1 122 ? 64.599 43.475 53.407 1.00 147.13 104 PHE D C 1
ATOM 12109 O O . PHE D 1 122 ? 65.052 44.511 53.905 1.00 148.46 104 PHE D O 1
ATOM 12117 N N . PRO D 1 123 ? 63.315 43.381 53.048 1.00 146.58 105 PRO D N 1
ATOM 12118 C CA . PRO D 1 123 ? 62.363 44.450 53.386 1.00 147.65 105 PRO D CA 1
ATOM 12119 C C . PRO D 1 123 ? 61.758 44.277 54.776 1.00 147.49 105 PRO D C 1
ATOM 12120 O O . PRO D 1 123 ? 61.469 43.165 55.221 1.00 146.40 105 PRO D O 1
ATOM 12124 N N . LEU D 1 124 ? 61.558 45.402 55.470 1.00 148.88 106 LEU D N 1
ATOM 12125 C CA . LEU D 1 124 ? 60.958 45.396 56.801 1.00 148.41 106 LEU D CA 1
ATOM 12126 C C . LEU D 1 124 ? 60.095 46.634 57.018 1.00 148.16 106 LEU D C 1
ATOM 12127 O O . LEU D 1 124 ? 60.502 47.745 56.669 1.00 157.04 106 LEU D O 1
ATOM 12132 N N . ALA D 1 125 ? 58.917 46.442 57.612 1.00 138.59 107 ALA D N 1
ATOM 12133 C CA . ALA D 1 125 ? 57.980 47.530 57.864 1.00 147.83 107 ALA D CA 1
ATOM 12134 C C . ALA D 1 125 ? 58.119 48.049 59.292 1.00 157.98 107 ALA D C 1
ATOM 12135 O O . ALA D 1 125 ? 58.402 47.290 60.222 1.00 161.34 107 ALA D O 1
ATOM 12137 N N . ILE D 1 126 ? 57.924 49.360 59.455 1.00 162.76 108 ILE D N 1
ATOM 12138 C CA . ILE D 1 126 ? 57.958 50.023 60.756 1.00 87.49 108 ILE D CA 1
ATOM 12139 C C . ILE D 1 126 ? 56.608 50.682 61.018 1.00 96.11 108 ILE D C 1
ATOM 12140 O O . ILE D 1 126 ? 56.033 51.312 60.124 1.00 94.89 108 ILE D O 1
ATOM 12145 N N . ALA D 1 127 ? 56.095 50.524 62.240 1.00 97.45 109 ALA D N 1
ATOM 12146 C CA . ALA D 1 127 ? 54.775 51.024 62.608 1.00 97.89 109 ALA D CA 1
ATOM 12147 C C . ALA D 1 127 ? 54.854 51.940 63.822 1.00 102.13 109 ALA D C 1
ATOM 12148 O O . ALA D 1 127 ? 55.619 51.685 64.758 1.00 103.35 109 ALA D O 1
ATOM 12150 N N . LEU D 1 128 ? 54.058 53.007 63.794 1.00 105.43 110 LEU D N 1
ATOM 12151 C CA . LEU D 1 128 ? 53.989 53.993 64.865 1.00 109.58 110 LEU D CA 1
ATOM 12152 C C . LEU D 1 128 ? 52.615 53.926 65.519 1.00 109.83 110 LEU D C 1
ATOM 12153 O O . LEU D 1 128 ? 51.595 54.055 64.835 1.00 107.36 110 LEU D O 1
ATOM 12158 N N . ASP D 1 129 ? 52.586 53.737 66.834 1.00 114.59 111 ASP D N 1
ATOM 12159 C CA . ASP D 1 129 ? 51.339 53.684 67.588 1.00 116.42 111 ASP D CA 1
ATOM 12160 C C . ASP D 1 129 ? 51.244 54.942 68.440 1.00 118.06 111 ASP D C 1
ATOM 12161 O O . ASP D 1 129 ? 52.116 55.195 69.278 1.00 119.59 111 ASP D O 1
ATOM 12166 N N . THR D 1 130 ? 50.191 55.724 68.223 1.00 121.96 112 THR D N 1
ATOM 12167 C CA . THR D 1 130 ? 50.069 57.030 68.853 1.00 128.97 112 THR D CA 1
ATOM 12168 C C . THR D 1 130 ? 49.589 56.915 70.295 1.00 133.11 112 THR D C 1
ATOM 12169 O O . THR D 1 130 ? 48.909 55.959 70.678 1.00 133.10 112 THR D O 1
ATOM 12173 N N . LYS D 1 131 ? 49.958 57.919 71.097 1.00 132.90 113 LYS D N 1
ATOM 12174 C CA . LYS D 1 131 ? 49.488 57.994 72.477 1.00 134.68 113 LYS D CA 1
ATOM 12175 C C . LYS D 1 131 ? 47.975 58.172 72.541 1.00 137.06 113 LYS D C 1
ATOM 12176 O O . LYS D 1 131 ? 47.298 57.513 73.339 1.00 136.20 113 LYS D O 1
ATOM 12182 N N . GLY D 1 132 ? 47.426 59.050 71.703 1.00 142.08 114 GLY D N 1
ATOM 12183 C CA . GLY D 1 132 ? 45.996 59.218 71.595 1.00 147.38 114 GLY D CA 1
ATOM 12184 C C . GLY D 1 132 ? 45.397 60.055 72.708 1.00 155.29 114 GLY D C 1
ATOM 12185 O O . GLY D 1 132 ? 46.068 60.416 73.680 1.00 161.39 114 GLY D O 1
ATOM 12186 N N . PRO D 1 133 ? 44.105 60.385 72.578 1.00 156.26 115 PRO D N 1
ATOM 12187 C CA . PRO D 1 133 ? 43.439 61.214 73.595 1.00 161.32 115 PRO D CA 1
ATOM 12188 C C . PRO D 1 133 ? 43.030 60.436 74.838 1.00 162.38 115 PRO D C 1
ATOM 12189 O O . PRO D 1 133 ? 41.977 59.793 74.859 1.00 161.48 115 PRO D O 1
ATOM 12193 N N . GLU D 1 134 ? 43.859 60.485 75.876 1.00 167.58 116 GLU D N 1
ATOM 12194 C CA . GLU D 1 134 ? 43.594 59.808 77.136 1.00 171.12 116 GLU D CA 1
ATOM 12195 C C . GLU D 1 134 ? 43.405 60.817 78.265 1.00 182.08 116 GLU D C 1
ATOM 12196 O O . GLU D 1 134 ? 43.818 61.976 78.174 1.00 183.74 116 GLU D O 1
ATOM 12202 N N . ILE D 1 135 ? 42.765 60.354 79.337 1.00 189.33 117 ILE D N 1
ATOM 12203 C CA . ILE D 1 135 ? 42.471 61.162 80.516 1.00 198.49 117 ILE D CA 1
ATOM 12204 C C . ILE D 1 135 ? 43.283 60.614 81.682 1.00 201.66 117 ILE D C 1
ATOM 12205 O O . ILE D 1 135 ? 43.282 59.401 81.924 1.00 204.81 117 ILE D O 1
ATOM 12210 N N . ARG D 1 136 ? 43.973 61.499 82.408 1.00 197.73 118 ARG D N 1
ATOM 12211 C CA . ARG D 1 136 ? 44.845 61.051 83.488 1.00 202.08 118 ARG D CA 1
ATOM 12212 C C . ARG D 1 136 ? 44.724 61.940 84.720 1.00 207.24 118 ARG D C 1
ATOM 12213 O O . ARG D 1 136 ? 44.374 63.120 84.634 1.00 210.44 118 ARG D O 1
ATOM 12221 N N . THR D 1 137 ? 45.020 61.337 85.874 1.00 210.35 119 THR D N 1
ATOM 12222 C CA . THR D 1 137 ? 45.009 61.955 87.192 1.00 216.97 119 THR D CA 1
ATOM 12223 C C . THR D 1 137 ? 46.375 62.574 87.525 1.00 224.79 119 THR D C 1
ATOM 12224 O O . THR D 1 137 ? 47.342 62.464 86.766 1.00 222.42 119 THR D O 1
ATOM 12228 N N . GLY D 1 138 ? 46.449 63.235 88.683 1.00 235.61 120 GLY D N 1
ATOM 12229 C CA . GLY D 1 138 ? 47.673 63.821 89.193 1.00 245.41 120 GLY D CA 1
ATOM 12230 C C . GLY D 1 138 ? 48.423 62.866 90.103 1.00 251.87 120 GLY D C 1
ATOM 12231 O O . GLY D 1 138 ? 48.230 61.649 90.062 1.00 248.94 120 GLY D O 1
ATOM 12232 N N . LEU D 1 139 ? 49.283 63.433 90.949 1.00 261.12 121 LEU D N 1
ATOM 12233 C CA . LEU D 1 139 ? 50.167 62.638 91.795 1.00 266.04 121 LEU D CA 1
ATOM 12234 C C . LEU D 1 139 ? 49.536 62.346 93.152 1.00 276.52 121 LEU D C 1
ATOM 12235 O O . LEU D 1 139 ? 48.808 63.173 93.708 1.00 281.94 121 LEU D O 1
ATOM 12240 N N . ILE D 1 140 ? 49.822 61.151 93.676 1.00 279.60 122 ILE D N 1
ATOM 12241 C CA . ILE D 1 140 ? 49.434 60.743 95.023 1.00 285.13 122 ILE D CA 1
ATOM 12242 C C . ILE D 1 140 ? 50.508 61.240 95.989 1.00 291.29 122 ILE D C 1
ATOM 12243 O O . ILE D 1 140 ? 51.418 61.976 95.592 1.00 293.41 122 ILE D O 1
ATOM 12248 N N . GLU D 1 141 ? 50.410 60.851 97.261 1.00 291.56 123 GLU D N 1
ATOM 12249 C CA . GLU D 1 141 ? 51.420 61.163 98.263 1.00 291.77 123 GLU D CA 1
ATOM 12250 C C . GLU D 1 141 ? 52.088 59.883 98.753 1.00 289.39 123 GLU D C 1
ATOM 12251 O O . GLU D 1 141 ? 52.269 59.693 99.960 1.00 295.62 123 GLU D O 1
ATOM 12257 N N . GLY D 1 142 ? 52.456 59.001 97.825 1.00 278.34 124 GLY D N 1
ATOM 12258 C CA . GLY D 1 142 ? 53.004 57.704 98.176 1.00 273.31 124 GLY D CA 1
ATOM 12259 C C . GLY D 1 142 ? 54.395 57.740 98.776 1.00 273.33 124 GLY D C 1
ATOM 12260 O O . GLY D 1 142 ? 55.367 58.079 98.093 1.00 272.95 124 GLY D O 1
ATOM 12261 N N . SER D 1 143 ? 54.502 57.385 100.055 1.00 274.51 125 SER D N 1
ATOM 12262 C CA . SER D 1 143 ? 55.782 57.327 100.748 1.00 282.85 125 SER D CA 1
ATOM 12263 C C . SER D 1 143 ? 55.684 56.293 101.864 1.00 284.13 125 SER D C 1
ATOM 12264 O O . SER D 1 143 ? 54.639 55.668 102.068 1.00 287.67 125 SER D O 1
ATOM 12267 N N . GLY D 1 144 ? 56.784 56.121 102.594 1.00 304.99 126 GLY D N 1
ATOM 12268 C CA . GLY D 1 144 ? 56.848 55.114 103.635 1.00 313.42 126 GLY D CA 1
ATOM 12269 C C . GLY D 1 144 ? 56.743 53.713 103.070 1.00 306.76 126 GLY D C 1
ATOM 12270 O O . GLY D 1 144 ? 57.729 53.161 102.573 1.00 318.17 126 GLY D O 1
ATOM 12271 N N . THR D 1 145 ? 55.552 53.127 103.146 1.00 283.19 127 THR D N 1
ATOM 12272 C CA . THR D 1 145 ? 55.283 51.875 102.458 1.00 274.66 127 THR D CA 1
ATOM 12273 C C . THR D 1 145 ? 55.076 52.147 100.972 1.00 276.06 127 THR D C 1
ATOM 12274 O O . THR D 1 145 ? 54.625 53.226 100.576 1.00 270.15 127 THR D O 1
ATOM 12278 N N . GLY D 1 146 ? 55.434 51.163 100.148 1.00 288.32 128 GLY D N 1
ATOM 12279 C CA . GLY D 1 146 ? 55.346 51.279 98.703 1.00 295.10 128 GLY D CA 1
ATOM 12280 C C . GLY D 1 146 ? 54.020 51.794 98.180 1.00 302.31 128 GLY D C 1
ATOM 12281 O O . GLY D 1 146 ? 53.972 52.814 97.485 1.00 300.79 128 GLY D O 1
ATOM 12282 N N . GLU D 1 147 ? 52.936 51.097 98.506 1.00 308.96 129 GLU D N 1
ATOM 12283 C CA . GLU D 1 147 ? 51.606 51.425 98.011 1.00 312.01 129 GLU D CA 1
ATOM 12284 C C . GLU D 1 147 ? 50.667 51.720 99.172 1.00 328.73 129 GLU D C 1
ATOM 12285 O O . GLU D 1 147 ? 50.616 50.962 100.147 1.00 334.30 129 GLU D O 1
ATOM 12291 N N . VAL D 1 148 ? 49.932 52.827 99.063 1.00 336.96 130 VAL D N 1
ATOM 12292 C CA . VAL D 1 148 ? 48.891 53.157 100.026 1.00 342.58 130 VAL D CA 1
ATOM 12293 C C . VAL D 1 148 ? 47.659 52.295 99.756 1.00 340.19 130 VAL D C 1
ATOM 12294 O O . VAL D 1 148 ? 47.464 51.766 98.659 1.00 337.23 130 VAL D O 1
ATOM 12298 N N . GLU D 1 149 ? 46.824 52.125 100.779 1.00 325.89 131 GLU D N 1
ATOM 12299 C CA . GLU D 1 149 ? 45.578 51.381 100.651 1.00 308.21 131 GLU D CA 1
ATOM 12300 C C . GLU D 1 149 ? 44.398 52.344 100.714 1.00 291.63 131 GLU D C 1
ATOM 12301 O O . GLU D 1 149 ? 44.288 53.145 101.649 1.00 295.18 131 GLU D O 1
ATOM 12307 N N . LEU D 1 150 ? 43.538 52.286 99.700 1.00 277.50 132 LEU D N 1
ATOM 12308 C CA . LEU D 1 150 ? 42.276 53.012 99.688 1.00 265.51 132 LEU D CA 1
ATOM 12309 C C . LEU D 1 150 ? 41.136 52.007 99.759 1.00 255.85 132 LEU D C 1
ATOM 12310 O O . LEU D 1 150 ? 41.153 50.985 99.065 1.00 254.66 132 LEU D O 1
ATOM 12315 N N . LYS D 1 151 ? 40.147 52.298 100.598 1.00 247.96 133 LYS D N 1
ATOM 12316 C CA . LYS D 1 151 ? 39.123 51.330 100.956 1.00 239.08 133 LYS D CA 1
ATOM 12317 C C . LYS D 1 151 ? 37.805 51.628 100.250 1.00 233.91 133 LYS D C 1
ATOM 12318 O O . LYS D 1 151 ? 37.543 52.749 99.806 1.00 232.36 133 LYS D O 1
ATOM 12324 N N . LYS D 1 152 ? 36.977 50.589 100.153 1.00 231.19 134 LYS D N 1
ATOM 12325 C CA . LYS D 1 152 ? 35.682 50.681 99.495 1.00 226.74 134 LYS D CA 1
ATOM 12326 C C . LYS D 1 152 ? 34.663 51.365 100.397 1.00 234.85 134 LYS D C 1
ATOM 12327 O O . LYS D 1 152 ? 34.669 51.184 101.618 1.00 237.83 134 LYS D O 1
ATOM 12333 N N . GLY D 1 153 ? 33.788 52.163 99.788 1.00 240.13 135 GLY D N 1
ATOM 12334 C CA . GLY D 1 153 ? 32.743 52.858 100.506 1.00 250.22 135 GLY D CA 1
ATOM 12335 C C . GLY D 1 153 ? 33.072 54.280 100.907 1.00 261.97 135 GLY D C 1
ATOM 12336 O O . GLY D 1 153 ? 32.165 55.009 101.329 1.00 260.48 135 GLY D O 1
ATOM 12337 N N . GLU D 1 154 ? 34.329 54.698 100.791 1.00 276.10 136 GLU D N 1
ATOM 12338 C CA . GLU D 1 154 ? 34.668 56.087 101.052 1.00 293.77 136 GLU D CA 1
ATOM 12339 C C . GLU D 1 154 ? 34.087 56.982 99.957 1.00 309.68 136 GLU D C 1
ATOM 12340 O O . GLU D 1 154 ? 33.532 56.514 98.960 1.00 305.23 136 GLU D O 1
ATOM 12346 N N . GLN D 1 155 ? 34.212 58.290 100.152 1.00 332.95 137 GLN D N 1
ATOM 12347 C CA . GLN D 1 155 ? 33.667 59.262 99.218 1.00 331.03 137 GLN D CA 1
ATOM 12348 C C . GLN D 1 155 ? 34.786 59.922 98.427 1.00 329.42 137 GLN D C 1
ATOM 12349 O O . GLN D 1 155 ? 35.909 60.078 98.914 1.00 330.35 137 GLN D O 1
ATOM 12355 N N . ILE D 1 156 ? 34.472 60.310 97.195 1.00 311.27 138 ILE D N 1
ATOM 12356 C CA . ILE D 1 156 ? 35.453 60.975 96.348 1.00 291.03 138 ILE D CA 1
ATOM 12357 C C . ILE D 1 156 ? 34.737 61.988 95.464 1.00 271.69 138 ILE D C 1
ATOM 12358 O O . ILE D 1 156 ? 33.652 61.728 94.923 1.00 268.91 138 ILE D O 1
ATOM 12363 N N . GLN D 1 157 ? 35.364 63.155 95.334 1.00 243.82 139 GLN D N 1
ATOM 12364 C CA . GLN D 1 157 ? 34.830 64.300 94.610 1.00 250.08 139 GLN D CA 1
ATOM 12365 C C . GLN D 1 157 ? 35.715 64.547 93.396 1.00 258.10 139 GLN D C 1
ATOM 12366 O O . GLN D 1 157 ? 36.880 64.932 93.535 1.00 262.07 139 GLN D O 1
ATOM 12372 N N . LEU D 1 158 ? 35.166 64.310 92.211 1.00 259.48 140 LEU D N 1
ATOM 12373 C CA . LEU D 1 158 ? 35.873 64.550 90.962 1.00 260.69 140 LEU D CA 1
ATOM 12374 C C . LEU D 1 158 ? 35.687 66.012 90.571 1.00 262.72 140 LEU D C 1
ATOM 12375 O O . LEU D 1 158 ? 34.561 66.458 90.341 1.00 263.65 140 LEU D O 1
ATOM 12380 N N . THR D 1 159 ? 36.781 66.757 90.479 1.00 263.76 141 THR D N 1
ATOM 12381 C CA . THR D 1 159 ? 36.724 68.190 90.238 1.00 265.38 141 THR D CA 1
ATOM 12382 C C . THR D 1 159 ? 37.419 68.532 88.928 1.00 261.88 141 THR D C 1
ATOM 12383 O O . THR D 1 159 ? 38.402 67.889 88.543 1.00 260.46 141 THR D O 1
ATOM 12387 N N . THR D 1 160 ? 36.880 69.532 88.233 1.00 259.66 142 THR D N 1
ATOM 12388 C CA . THR D 1 160 ? 37.520 70.087 87.052 1.00 255.88 142 THR D CA 1
ATOM 12389 C C . THR D 1 160 ? 38.299 71.357 87.360 1.00 240.59 142 THR D C 1
ATOM 12390 O O . THR D 1 160 ? 39.028 71.844 86.489 1.00 244.81 142 THR D O 1
ATOM 12394 N N . ASP D 1 161 ? 38.158 71.897 88.569 1.00 218.77 143 ASP D N 1
ATOM 12395 C CA . ASP D 1 161 ? 38.916 73.073 88.971 1.00 212.45 143 ASP D CA 1
ATOM 12396 C C . ASP D 1 161 ? 40.403 72.746 88.987 1.00 205.23 143 ASP D C 1
ATOM 12397 O O . ASP D 1 161 ? 40.834 71.798 89.650 1.00 206.38 143 ASP D O 1
ATOM 12402 N N . LYS D 1 162 ? 41.187 73.539 88.255 1.00 196.14 144 LYS D N 1
ATOM 12403 C CA . LYS D 1 162 ? 42.605 73.244 88.104 1.00 187.98 144 LYS D CA 1
ATOM 12404 C C . LYS D 1 162 ? 43.396 73.473 89.386 1.00 186.79 144 LYS D C 1
ATOM 12405 O O . LYS D 1 162 ? 44.483 72.906 89.531 1.00 186.74 144 LYS D O 1
ATOM 12411 N N . ASP D 1 163 ? 42.879 74.272 90.324 1.00 185.40 145 ASP D N 1
ATOM 12412 C CA . ASP D 1 163 ? 43.650 74.597 91.520 1.00 185.74 145 ASP D CA 1
ATOM 12413 C C . ASP D 1 163 ? 43.707 73.453 92.527 1.00 183.83 145 ASP D C 1
ATOM 12414 O O . ASP D 1 163 ? 44.301 73.618 93.600 1.00 186.23 145 ASP D O 1
ATOM 12419 N N . HIS D 1 164 ? 43.164 72.288 92.194 1.00 179.67 146 HIS D N 1
ATOM 12420 C CA . HIS D 1 164 ? 43.287 71.080 93.009 1.00 178.99 146 HIS D CA 1
ATOM 12421 C C . HIS D 1 164 ? 44.158 70.102 92.227 1.00 177.31 146 HIS D C 1
ATOM 12422 O O . HIS D 1 164 ? 43.658 69.380 91.360 1.00 173.90 146 HIS D O 1
ATOM 12429 N N . LEU D 1 165 ? 45.459 70.069 92.521 1.00 180.70 147 LEU D N 1
ATOM 12430 C CA . LEU D 1 165 ? 46.336 69.241 91.699 1.00 180.01 147 LEU D CA 1
ATOM 12431 C C . LEU D 1 165 ? 47.465 68.575 92.484 1.00 184.31 147 LEU D C 1
ATOM 12432 O O . LEU D 1 165 ? 47.710 67.377 92.314 1.00 182.44 147 LEU D O 1
ATOM 12437 N N . GLU D 1 166 ? 48.152 69.325 93.349 1.00 191.03 148 GLU D N 1
ATOM 12438 C CA . GLU D 1 166 ? 49.361 68.795 93.974 1.00 198.90 148 GLU D CA 1
ATOM 12439 C C . GLU D 1 166 ? 49.050 67.854 95.133 1.00 212.51 148 GLU D C 1
ATOM 12440 O O . GLU D 1 166 ? 49.694 66.808 95.275 1.00 211.26 148 GLU D O 1
ATOM 12446 N N . LYS D 1 167 ? 48.076 68.204 95.971 1.00 228.34 149 LYS D N 1
ATOM 12447 C CA . LYS D 1 167 ? 47.834 67.496 97.220 1.00 244.73 149 LYS D CA 1
ATOM 12448 C C . LYS D 1 167 ? 46.808 66.373 97.085 1.00 256.08 149 LYS D C 1
ATOM 12449 O O . LYS D 1 167 ? 46.261 65.926 98.099 1.00 257.65 149 LYS D O 1
ATOM 12455 N N . GLY D 1 168 ? 46.533 65.916 95.864 1.00 264.97 150 GLY D N 1
ATOM 12456 C CA . GLY D 1 168 ? 45.562 64.852 95.686 1.00 273.39 150 GLY D CA 1
ATOM 12457 C C . GLY D 1 168 ? 46.006 63.561 96.347 1.00 284.41 150 GLY D C 1
ATOM 12458 O O . GLY D 1 168 ? 47.194 63.237 96.398 1.00 288.98 150 GLY D O 1
ATOM 12459 N N . SER D 1 169 ? 45.028 62.811 96.857 1.00 287.73 151 SER D N 1
ATOM 12460 C CA . SER D 1 169 ? 45.316 61.553 97.537 1.00 287.04 151 SER D CA 1
ATOM 12461 C C . SER D 1 169 ? 44.109 60.622 97.529 1.00 281.39 151 SER D C 1
ATOM 12462 O O . SER D 1 169 ? 44.193 59.496 97.027 1.00 280.99 151 SER D O 1
ATOM 12465 N N . LYS D 1 170 ? 42.986 61.077 98.086 1.00 269.91 152 LYS D N 1
ATOM 12466 C CA . LYS D 1 170 ? 41.797 60.237 98.179 1.00 256.16 152 LYS D CA 1
ATOM 12467 C C . LYS D 1 170 ? 40.527 61.062 98.357 1.00 244.54 152 LYS D C 1
ATOM 12468 O O . LYS D 1 170 ? 39.434 60.606 98.006 1.00 242.02 152 LYS D O 1
ATOM 12470 N N . ASP D 1 171 ? 40.654 62.272 98.904 1.00 235.41 153 ASP D N 1
ATOM 12471 C CA . ASP D 1 171 ? 39.476 63.095 99.163 1.00 225.19 153 ASP D CA 1
ATOM 12472 C C . ASP D 1 171 ? 38.888 63.641 97.866 1.00 210.21 153 ASP D C 1
ATOM 12473 O O . ASP D 1 171 ? 37.756 63.310 97.495 1.00 210.91 153 ASP D O 1
ATOM 12478 N N . LYS D 1 172 ? 39.642 64.485 97.164 1.00 195.26 154 LYS D N 1
ATOM 12479 C CA . LYS D 1 172 ? 39.205 65.053 95.897 1.00 192.63 154 LYS D CA 1
ATOM 12480 C C . LYS D 1 172 ? 40.234 64.737 94.820 1.00 191.95 154 LYS D C 1
ATOM 12481 O O . LYS D 1 172 ? 41.438 64.683 95.087 1.00 194.35 154 LYS D O 1
ATOM 12487 N N . ILE D 1 173 ? 39.747 64.538 93.596 1.00 188.37 155 ILE D N 1
ATOM 12488 C CA . ILE D 1 173 ? 40.559 64.056 92.485 1.00 186.31 155 ILE D CA 1
ATOM 12489 C C . ILE D 1 173 ? 40.282 64.921 91.261 1.00 182.02 155 ILE D C 1
ATOM 12490 O O . ILE D 1 173 ? 39.123 65.208 90.950 1.00 179.77 155 ILE D O 1
ATOM 12495 N N . PHE D 1 174 ? 41.342 65.326 90.565 1.00 181.62 156 PHE D N 1
ATOM 12496 C CA . PHE D 1 174 ? 41.241 66.188 89.396 1.00 180.73 156 PHE D CA 1
ATOM 12497 C C . PHE D 1 174 ? 41.578 65.410 88.129 1.00 178.53 156 PHE D C 1
ATOM 12498 O O . PHE D 1 174 ? 42.418 64.506 88.140 1.00 177.37 156 PHE D O 1
ATOM 12506 N N . VAL D 1 175 ? 40.910 65.774 87.031 1.00 179.73 157 VAL D N 1
ATOM 12507 C CA . VAL D 1 175 ? 41.133 65.163 85.728 1.00 180.21 157 VAL D CA 1
ATOM 12508 C C . VAL D 1 175 ? 41.309 66.260 84.685 1.00 184.39 157 VAL D C 1
ATOM 12509 O O . VAL D 1 175 ? 40.864 67.396 84.860 1.00 187.26 157 VAL D O 1
ATOM 12513 N N . ASP D 1 176 ? 41.964 65.896 83.580 1.00 184.98 158 ASP D N 1
ATOM 12514 C CA . ASP D 1 176 ? 42.305 66.846 82.527 1.00 186.62 158 ASP D CA 1
ATOM 12515 C C . ASP D 1 176 ? 41.234 66.974 81.450 1.00 186.64 158 ASP D C 1
ATOM 12516 O O . ASP D 1 176 ? 41.314 67.894 80.629 1.00 186.99 158 ASP D O 1
ATOM 12521 N N . TYR D 1 177 ? 40.247 66.081 81.422 1.00 185.87 159 TYR D N 1
ATOM 12522 C CA . TYR D 1 177 ? 39.143 66.209 80.478 1.00 186.12 159 TYR D CA 1
ATOM 12523 C C . TYR D 1 177 ? 38.240 67.355 80.920 1.00 193.31 159 TYR D C 1
ATOM 12524 O O . TYR D 1 177 ? 37.665 67.318 82.013 1.00 193.91 159 TYR D O 1
ATOM 12533 N N . VAL D 1 178 ? 38.121 68.375 80.071 1.00 188.88 160 VAL D N 1
ATOM 12534 C CA . VAL D 1 178 ? 37.346 69.559 80.425 1.00 196.96 160 VAL D CA 1
ATOM 12535 C C . VAL D 1 178 ? 35.852 69.297 80.273 1.00 195.07 160 VAL D C 1
ATOM 12536 O O . VAL D 1 178 ? 35.076 69.480 81.217 1.00 199.36 160 VAL D O 1
ATOM 12540 N N . ASN D 1 179 ? 35.426 68.862 79.089 1.00 187.44 161 ASN D N 1
ATOM 12541 C CA . ASN D 1 179 ? 34.003 68.705 78.787 1.00 180.75 161 ASN D CA 1
ATOM 12542 C C . ASN D 1 179 ? 33.503 67.314 79.186 1.00 178.20 161 ASN D C 1
ATOM 12543 O O . ASN D 1 179 ? 33.074 66.511 78.357 1.00 176.38 161 ASN D O 1
ATOM 12548 N N . ILE D 1 180 ? 33.552 67.042 80.489 1.00 177.04 162 ILE D N 1
ATOM 12549 C CA . ILE D 1 180 ? 32.950 65.818 81.009 1.00 175.99 162 ILE D CA 1
ATOM 12550 C C . ILE D 1 180 ? 31.464 66.005 81.303 1.00 172.85 162 ILE D C 1
ATOM 12551 O O . ILE D 1 180 ? 30.682 65.062 81.148 1.00 171.28 162 ILE D O 1
ATOM 12556 N N . VAL D 1 181 ? 31.051 67.210 81.702 1.00 168.13 163 VAL D N 1
ATOM 12557 C CA . VAL D 1 181 ? 29.683 67.410 82.168 1.00 163.01 163 VAL D CA 1
ATOM 12558 C C . VAL D 1 181 ? 28.698 67.309 81.011 1.00 156.62 163 VAL D C 1
ATOM 12559 O O . VAL D 1 181 ? 27.616 66.726 81.152 1.00 157.10 163 VAL D O 1
ATOM 12563 N N . LYS D 1 182 ? 29.052 67.867 79.850 1.00 151.06 164 LYS D N 1
ATOM 12564 C CA . LYS D 1 182 ? 28.160 67.815 78.696 1.00 146.11 164 LYS D CA 1
ATOM 12565 C C . LYS D 1 182 ? 27.987 66.401 78.163 1.00 145.29 164 LYS D C 1
ATOM 12566 O O . LYS D 1 182 ? 26.995 66.118 77.486 1.00 142.51 164 LYS D O 1
ATOM 12572 N N . VAL D 1 183 ? 28.925 65.508 78.458 1.00 150.60 165 VAL D N 1
ATOM 12573 C CA . VAL D 1 183 ? 28.958 64.200 77.828 1.00 155.98 165 VAL D CA 1
ATOM 12574 C C . VAL D 1 183 ? 28.494 63.080 78.763 1.00 167.60 165 VAL D C 1
ATOM 12575 O O . VAL D 1 183 ? 27.933 62.088 78.288 1.00 164.52 165 VAL D O 1
ATOM 12579 N N . VAL D 1 184 ? 28.666 63.226 80.078 1.00 183.50 166 VAL D N 1
ATOM 12580 C CA . VAL D 1 184 ? 28.382 62.166 81.048 1.00 198.17 166 VAL D CA 1
ATOM 12581 C C . VAL D 1 184 ? 26.937 62.266 81.518 1.00 211.58 166 VAL D C 1
ATOM 12582 O O . VAL D 1 184 ? 26.393 63.366 81.677 1.00 213.13 166 VAL D O 1
ATOM 12586 N N . LYS D 1 185 ? 26.309 61.110 81.730 1.00 221.85 167 LYS D N 1
ATOM 12587 C CA . LYS D 1 185 ? 24.965 61.024 82.282 1.00 223.26 167 LYS D CA 1
ATOM 12588 C C . LYS D 1 185 ? 25.035 60.611 83.754 1.00 223.33 167 LYS D C 1
ATOM 12589 O O . LYS D 1 185 ? 26.108 60.578 84.362 1.00 224.04 167 LYS D O 1
ATOM 12595 N N . LYS D 1 186 ? 23.881 60.290 84.341 1.00 213.55 168 LYS D N 1
ATOM 12596 C CA . LYS D 1 186 ? 23.802 60.043 85.778 1.00 205.08 168 LYS D CA 1
ATOM 12597 C C . LYS D 1 186 ? 24.524 58.765 86.201 1.00 200.21 168 LYS D C 1
ATOM 12598 O O . LYS D 1 186 ? 25.601 58.827 86.803 1.00 201.79 168 LYS D O 1
ATOM 12604 N N . GLY D 1 187 ? 23.946 57.607 85.886 1.00 192.40 169 GLY D N 1
ATOM 12605 C CA . GLY D 1 187 ? 24.454 56.337 86.370 1.00 185.04 169 GLY D CA 1
ATOM 12606 C C . GLY D 1 187 ? 25.640 55.777 85.612 1.00 174.64 169 GLY D C 1
ATOM 12607 O O . GLY D 1 187 ? 25.919 54.576 85.689 1.00 176.67 169 GLY D O 1
ATOM 12608 N N . ASP D 1 188 ? 26.349 56.633 84.881 1.00 160.90 170 ASP D N 1
ATOM 12609 C CA . ASP D 1 188 ? 27.506 56.183 84.128 1.00 152.06 170 ASP D CA 1
ATOM 12610 C C . ASP D 1 188 ? 28.646 55.803 85.070 1.00 148.23 170 ASP D C 1
ATOM 12611 O O . ASP D 1 188 ? 28.741 56.270 86.210 1.00 151.81 170 ASP D O 1
ATOM 12616 N N . ARG D 1 189 ? 29.518 54.936 84.570 1.00 145.28 171 ARG D N 1
ATOM 12617 C CA . ARG D 1 189 ? 30.610 54.358 85.335 1.00 145.39 171 ARG D CA 1
ATOM 12618 C C . ARG D 1 189 ? 31.932 54.995 84.922 1.00 147.35 171 ARG D C 1
ATOM 12619 O O . ARG D 1 189 ? 32.071 55.527 83.817 1.00 145.98 171 ARG D O 1
ATOM 12627 N N . VAL D 1 190 ? 32.903 54.942 85.832 1.00 150.73 172 VAL D N 1
ATOM 12628 C CA . VAL D 1 190 ? 34.238 55.485 85.622 1.00 155.44 172 VAL D CA 1
ATOM 12629 C C . VAL D 1 190 ? 35.241 54.415 86.029 1.00 157.71 172 VAL D C 1
ATOM 12630 O O . VAL D 1 190 ? 35.018 53.687 86.999 1.00 161.40 172 VAL D O 1
ATOM 12634 N N . PHE D 1 191 ? 36.331 54.294 85.281 1.00 160.63 173 PHE D N 1
ATOM 12635 C CA . PHE D 1 191 ? 37.352 53.307 85.599 1.00 169.97 173 PHE D CA 1
ATOM 12636 C C . PHE D 1 191 ? 38.663 53.976 85.993 1.00 187.63 173 PHE D C 1
ATOM 12637 O O . PHE D 1 191 ? 38.957 55.101 85.581 1.00 186.91 173 PHE D O 1
ATOM 12645 N N . VAL D 1 192 ? 39.442 53.267 86.807 1.00 205.42 174 VAL D N 1
ATOM 12646 C CA . VAL D 1 192 ? 40.781 53.687 87.204 1.00 223.43 174 VAL D CA 1
ATOM 12647 C C . VAL D 1 192 ? 41.719 52.489 87.121 1.00 216.75 174 VAL D C 1
ATOM 12648 O O . VAL D 1 192 ? 41.361 51.372 87.517 1.00 229.73 174 VAL D O 1
ATOM 12652 N N . ASP D 1 193 ? 42.923 52.738 86.599 1.00 211.87 175 ASP D N 1
ATOM 12653 C CA . ASP D 1 193 ? 44.007 51.765 86.500 1.00 210.03 175 ASP D CA 1
ATOM 12654 C C . ASP D 1 193 ? 43.641 50.564 85.636 1.00 208.30 175 ASP D C 1
ATOM 12655 O O . ASP D 1 193 ? 43.305 49.495 86.157 1.00 209.78 175 ASP D O 1
ATOM 12660 N N . ASP D 1 194 ? 43.713 50.740 84.314 1.00 210.19 176 ASP D N 1
ATOM 12661 C CA . ASP D 1 194 ? 43.612 49.643 83.344 1.00 209.12 176 ASP D CA 1
ATOM 12662 C C . ASP D 1 194 ? 42.343 48.816 83.530 1.00 215.61 176 ASP D C 1
ATOM 12663 O O . ASP D 1 194 ? 42.326 47.611 83.268 1.00 212.69 176 ASP D O 1
ATOM 12668 N N . GLY D 1 195 ? 41.272 49.456 83.996 1.00 222.56 177 GLY D N 1
ATOM 12669 C CA . GLY D 1 195 ? 40.006 48.785 84.194 1.00 227.31 177 GLY D CA 1
ATOM 12670 C C . GLY D 1 195 ? 39.909 47.961 85.455 1.00 229.22 177 GLY D C 1
ATOM 12671 O O . GLY D 1 195 ? 38.880 47.309 85.672 1.00 237.69 177 GLY D O 1
ATOM 12672 N N . LEU D 1 196 ? 40.951 47.957 86.287 1.00 216.49 178 LEU D N 1
ATOM 12673 C CA . LEU D 1 196 ? 40.945 47.139 87.494 1.00 218.50 178 LEU D CA 1
ATOM 12674 C C . LEU D 1 196 ? 40.020 47.715 88.564 1.00 218.76 178 LEU D C 1
ATOM 12675 O O . LEU D 1 196 ? 39.392 46.961 89.316 1.00 221.37 178 LEU D O 1
ATOM 12680 N N . ILE D 1 197 ? 39.927 49.041 88.657 1.00 211.05 179 ILE D N 1
ATOM 12681 C CA . ILE D 1 197 ? 39.152 49.705 89.701 1.00 205.70 179 ILE D CA 1
ATOM 12682 C C . ILE D 1 197 ? 37.973 50.428 89.063 1.00 194.85 179 ILE D C 1
ATOM 12683 O O . ILE D 1 197 ? 38.117 51.037 87.998 1.00 193.80 179 ILE D O 1
ATOM 12688 N N . SER D 1 198 ? 36.805 50.366 89.712 1.00 186.39 180 SER D N 1
ATOM 12689 C CA . SER D 1 198 ? 35.581 50.943 89.166 1.00 176.12 180 SER D CA 1
ATOM 12690 C C . SER D 1 198 ? 34.849 51.833 90.163 1.00 172.79 180 SER D C 1
ATOM 12691 O O . SER D 1 198 ? 34.676 51.471 91.327 1.00 173.26 180 SER D O 1
ATOM 12694 N N . LEU D 1 199 ? 34.355 52.970 89.676 1.00 171.04 181 LEU D N 1
ATOM 12695 C CA . LEU D 1 199 ? 33.608 53.936 90.466 1.00 173.67 181 LEU D CA 1
ATOM 12696 C C . LEU D 1 199 ? 32.318 54.256 89.722 1.00 182.27 181 LEU D C 1
ATOM 12697 O O . LEU D 1 199 ? 32.224 54.072 88.507 1.00 179.48 181 LEU D O 1
ATOM 12702 N N . VAL D 1 200 ? 31.317 54.745 90.453 1.00 195.49 182 VAL D N 1
ATOM 12703 C CA . VAL D 1 200 ? 30.063 55.182 89.845 1.00 206.94 182 VAL D CA 1
ATOM 12704 C C . VAL D 1 200 ? 29.761 56.614 90.258 1.00 213.90 182 VAL D C 1
ATOM 12705 O O . VAL D 1 200 ? 29.843 56.960 91.441 1.00 218.21 182 VAL D O 1
ATOM 12709 N N . VAL D 1 201 ? 29.428 57.446 89.273 1.00 214.66 183 VAL D N 1
ATOM 12710 C CA . VAL D 1 201 ? 29.116 58.850 89.513 1.00 217.91 183 VAL D CA 1
ATOM 12711 C C . VAL D 1 201 ? 27.766 58.945 90.212 1.00 220.70 183 VAL D C 1
ATOM 12712 O O . VAL D 1 201 ? 26.744 58.493 89.683 1.00 219.40 183 VAL D O 1
ATOM 12716 N N . ASP D 1 202 ? 27.756 59.534 91.407 1.00 219.37 184 ASP D N 1
ATOM 12717 C CA . ASP D 1 202 ? 26.523 59.701 92.167 1.00 216.62 184 ASP D CA 1
ATOM 12718 C C . ASP D 1 202 ? 25.800 61.001 91.818 1.00 214.34 184 ASP D C 1
ATOM 12719 O O . ASP D 1 202 ? 24.615 60.977 91.469 1.00 212.28 184 ASP D O 1
ATOM 12724 N N . SER D 1 203 ? 26.490 62.137 91.900 1.00 215.85 185 SER D N 1
ATOM 12725 C CA . SER D 1 203 ? 25.871 63.438 91.685 1.00 217.82 185 SER D CA 1
ATOM 12726 C C . SER D 1 203 ? 26.729 64.283 90.752 1.00 225.91 185 SER D C 1
ATOM 12727 O O . SER D 1 203 ? 27.891 63.971 90.481 1.00 222.76 185 SER D O 1
ATOM 12730 N N . ILE D 1 204 ? 26.135 65.373 90.270 1.00 238.56 186 ILE D N 1
ATOM 12731 C CA . ILE D 1 204 ? 26.765 66.258 89.297 1.00 250.91 186 ILE D CA 1
ATOM 12732 C C . ILE D 1 204 ? 26.471 67.700 89.687 1.00 263.40 186 ILE D C 1
ATOM 12733 O O . ILE D 1 204 ? 25.311 68.068 89.897 1.00 263.94 186 ILE D O 1
ATOM 12738 N N . SER D 1 205 ? 27.517 68.511 89.793 1.00 270.73 187 SER D N 1
ATOM 12739 C CA . SER D 1 205 ? 27.392 69.938 90.036 1.00 281.97 187 SER D CA 1
ATOM 12740 C C . SER D 1 205 ? 27.930 70.699 88.826 1.00 288.97 187 SER D C 1
ATOM 12741 O O . SER D 1 205 ? 28.138 70.129 87.749 1.00 289.45 187 SER D O 1
ATOM 12744 N N . GLY D 1 206 ? 28.150 71.999 89.004 1.00 311.01 188 GLY D N 1
ATOM 12745 C CA . GLY D 1 206 ? 28.642 72.831 87.923 1.00 321.93 188 GLY D CA 1
ATOM 12746 C C . GLY D 1 206 ? 30.015 72.421 87.432 1.00 323.20 188 GLY D C 1
ATOM 12747 O O . GLY D 1 206 ? 30.175 72.018 86.276 1.00 128.39 188 GLY D O 1
ATOM 12748 N N . ASP D 1 207 ? 31.016 72.521 88.304 1.00 315.87 189 ASP D N 1
ATOM 12749 C CA . ASP D 1 207 ? 32.378 72.127 87.972 1.00 306.41 189 ASP D CA 1
ATOM 12750 C C . ASP D 1 207 ? 32.733 70.728 88.448 1.00 302.14 189 ASP D C 1
ATOM 12751 O O . ASP D 1 207 ? 33.619 70.094 87.865 1.00 298.60 189 ASP D O 1
ATOM 12756 N N . THR D 1 208 ? 32.065 70.228 89.481 1.00 296.70 190 THR D N 1
ATOM 12757 C CA . THR D 1 208 ? 32.471 69.002 90.148 1.00 298.87 190 THR D CA 1
ATOM 12758 C C . THR D 1 208 ? 31.365 67.954 90.092 1.00 296.41 190 THR D C 1
ATOM 12759 O O . THR D 1 208 ? 30.220 68.226 89.722 1.00 297.06 190 THR D O 1
ATOM 12763 N N . LEU D 1 209 ? 31.747 66.737 90.467 1.00 297.00 191 LEU D N 1
ATOM 12764 C CA . LEU D 1 209 ? 30.876 65.578 90.559 1.00 296.30 191 LEU D CA 1
ATOM 12765 C C . LEU D 1 209 ? 31.185 64.862 91.866 1.00 270.60 191 LEU D C 1
ATOM 12766 O O . LEU D 1 209 ? 32.352 64.690 92.223 1.00 279.91 191 LEU D O 1
ATOM 12771 N N . THR D 1 210 ? 30.147 64.463 92.588 1.00 252.66 192 THR D N 1
ATOM 12772 C CA . THR D 1 210 ? 30.295 63.652 93.789 1.00 237.77 192 THR D CA 1
ATOM 12773 C C . THR D 1 210 ? 30.031 62.202 93.410 1.00 233.23 192 THR D C 1
ATOM 12774 O O . THR D 1 210 ? 29.036 61.914 92.738 1.00 232.10 192 THR D O 1
ATOM 12778 N N . CYS D 1 211 ? 30.905 61.286 93.830 1.00 228.68 193 CYS D N 1
ATOM 12779 C CA . CYS D 1 211 ? 30.785 59.917 93.351 1.00 223.57 193 CYS D CA 1
ATOM 12780 C C . CYS D 1 211 ? 30.801 58.941 94.516 1.00 222.36 193 CYS D C 1
ATOM 12781 O O . CYS D 1 211 ? 31.246 59.258 95.622 1.00 225.89 193 CYS D O 1
ATOM 12784 N N . THR D 1 212 ? 30.285 57.744 94.246 1.00 224.37 194 THR D N 1
ATOM 12785 C CA . THR D 1 212 ? 30.264 56.650 95.203 1.00 227.66 194 THR D CA 1
ATOM 12786 C C . THR D 1 212 ? 31.115 55.504 94.679 1.00 219.52 194 THR D C 1
ATOM 12787 O O . THR D 1 212 ? 31.153 55.246 93.472 1.00 219.91 194 THR D O 1
ATOM 12791 N N . VAL D 1 213 ? 31.803 54.829 95.593 1.00 210.06 195 VAL D N 1
ATOM 12792 C CA . VAL D 1 213 ? 32.740 53.767 95.246 1.00 206.60 195 VAL D CA 1
ATOM 12793 C C . VAL D 1 213 ? 31.974 52.452 95.148 1.00 205.36 195 VAL D C 1
ATOM 12794 O O . VAL D 1 213 ? 31.548 51.896 96.164 1.00 205.54 195 VAL D O 1
ATOM 12798 N N . GLU D 1 214 ? 31.803 51.950 93.923 1.00 202.27 196 GLU D N 1
ATOM 12799 C CA . GLU D 1 214 ? 31.226 50.621 93.744 1.00 202.84 196 GLU D CA 1
ATOM 12800 C C . GLU D 1 214 ? 32.259 49.538 94.035 1.00 204.71 196 GLU D C 1
ATOM 12801 O O . GLU D 1 214 ? 32.005 48.616 94.818 1.00 209.71 196 GLU D O 1
ATOM 12807 N N . ASN D 1 215 ? 33.420 49.628 93.392 1.00 200.10 197 ASN D N 1
ATOM 12808 C CA . ASN D 1 215 ? 34.536 48.712 93.584 1.00 201.59 197 ASN D CA 1
ATOM 12809 C C . ASN D 1 215 ? 35.771 49.550 93.874 1.00 202.65 197 ASN D C 1
ATOM 12810 O O . ASN D 1 215 ? 36.077 50.475 93.119 1.00 202.25 197 ASN D O 1
ATOM 12815 N N . GLY D 1 216 ? 36.495 49.241 94.936 1.00 206.61 198 GLY D N 1
ATOM 12816 C CA . GLY D 1 216 ? 37.552 50.117 95.413 1.00 207.66 198 GLY D CA 1
ATOM 12817 C C . GLY D 1 216 ? 38.920 49.468 95.377 1.00 206.52 198 GLY D C 1
ATOM 12818 O O . GLY D 1 216 ? 39.061 48.270 95.633 1.00 210.23 198 GLY D O 1
ATOM 12819 N N . GLY D 1 217 ? 39.918 50.271 95.056 1.00 200.30 199 GLY D N 1
ATOM 12820 C CA . GLY D 1 217 ? 41.295 49.822 94.964 1.00 198.95 199 GLY D CA 1
ATOM 12821 C C . GLY D 1 217 ? 42.200 50.943 95.414 1.00 198.73 199 GLY D C 1
ATOM 12822 O O . GLY D 1 217 ? 41.812 51.777 96.238 1.00 200.27 199 GLY D O 1
ATOM 12823 N N . LEU D 1 218 ? 43.400 50.976 94.843 1.00 197.71 200 LEU D N 1
ATOM 12824 C CA . LEU D 1 218 ? 44.397 51.995 95.129 1.00 197.46 200 LEU D CA 1
ATOM 12825 C C . LEU D 1 218 ? 44.532 52.934 93.939 1.00 196.28 200 LEU D C 1
ATOM 12826 O O . LEU D 1 218 ? 44.716 52.483 92.805 1.00 194.29 200 LEU D O 1
ATOM 12831 N N . LEU D 1 219 ? 44.467 54.237 94.207 1.00 197.35 201 LEU D N 1
ATOM 12832 C CA . LEU D 1 219 ? 44.662 55.254 93.184 1.00 197.46 201 LEU D CA 1
ATOM 12833 C C . LEU D 1 219 ? 46.137 55.622 93.098 1.00 203.07 201 LEU D C 1
ATOM 12834 O O . LEU D 1 219 ? 46.751 55.997 94.102 1.00 206.37 201 LEU D O 1
ATOM 12839 N N . GLY D 1 220 ? 46.701 55.510 91.900 1.00 205.01 202 GLY D N 1
ATOM 12840 C CA . GLY D 1 220 ? 48.061 55.916 91.636 1.00 204.86 202 GLY D CA 1
ATOM 12841 C C . GLY D 1 220 ? 48.128 57.269 90.960 1.00 203.26 202 GLY D C 1
ATOM 12842 O O . GLY D 1 220 ? 47.192 58.075 91.018 1.00 199.37 202 GLY D O 1
ATOM 12843 N N . SER D 1 221 ? 49.257 57.525 90.308 1.00 208.38 203 SER D N 1
ATOM 12844 C CA . SER D 1 221 ? 49.493 58.790 89.631 1.00 215.73 203 SER D CA 1
ATOM 12845 C C . SER D 1 221 ? 49.490 58.573 88.125 1.00 218.54 203 SER D C 1
ATOM 12846 O O . SER D 1 221 ? 49.985 57.552 87.633 1.00 220.65 203 SER D O 1
ATOM 12849 N N . ARG D 1 222 ? 48.922 59.536 87.401 1.00 222.16 204 ARG D N 1
ATOM 12850 C CA . ARG D 1 222 ? 48.840 59.487 85.946 1.00 220.43 204 ARG D CA 1
ATOM 12851 C C . ARG D 1 222 ? 48.222 58.162 85.483 1.00 219.67 204 ARG D C 1
ATOM 12852 O O . ARG D 1 222 ? 48.874 57.325 84.860 1.00 218.57 204 ARG D O 1
ATOM 12860 N N . LYS D 1 223 ? 46.935 58.001 85.793 1.00 208.91 205 LYS D N 1
ATOM 12861 C CA . LYS D 1 223 ? 46.198 56.776 85.518 1.00 208.96 205 LYS D CA 1
ATOM 12862 C C . LYS D 1 223 ? 45.111 57.040 84.486 1.00 208.23 205 LYS D C 1
ATOM 12863 O O . LYS D 1 223 ? 44.580 58.150 84.399 1.00 211.01 205 LYS D O 1
ATOM 12869 N N . GLY D 1 224 ? 44.770 56.012 83.708 1.00 194.82 206 GLY D N 1
ATOM 12870 C CA . GLY D 1 224 ? 43.820 56.201 82.636 1.00 185.11 206 GLY D CA 1
ATOM 12871 C C . GLY D 1 224 ? 42.403 56.242 83.172 1.00 181.90 206 GLY D C 1
ATOM 12872 O O . GLY D 1 224 ? 42.049 55.532 84.114 1.00 179.98 206 GLY D O 1
ATOM 12873 N N . VAL D 1 225 ? 41.584 57.081 82.545 1.00 183.37 207 VAL D N 1
ATOM 12874 C CA . VAL D 1 225 ? 40.173 57.221 82.880 1.00 184.70 207 VAL D CA 1
ATOM 12875 C C . VAL D 1 225 ? 39.356 57.063 81.602 1.00 175.29 207 VAL D C 1
ATOM 12876 O O . VAL D 1 225 ? 39.491 57.872 80.673 1.00 179.55 207 VAL D O 1
ATOM 12880 N N . ASN D 1 226 ? 38.499 56.046 81.562 1.00 159.23 208 ASN D N 1
ATOM 12881 C CA . ASN D 1 226 ? 37.630 55.790 80.421 1.00 155.05 208 ASN D CA 1
ATOM 12882 C C . ASN D 1 226 ? 36.175 55.861 80.857 1.00 153.95 208 ASN D C 1
ATOM 12883 O O . ASN D 1 226 ? 35.795 55.275 81.877 1.00 153.41 208 ASN D O 1
ATOM 12888 N N . LEU D 1 227 ? 35.373 56.589 80.083 1.00 164.53 209 LEU D N 1
ATOM 12889 C CA . LEU D 1 227 ? 33.951 56.736 80.338 1.00 174.77 209 LEU D CA 1
ATOM 12890 C C . LEU D 1 227 ? 33.243 55.847 79.327 1.00 175.18 209 LEU D C 1
ATOM 12891 O O . LEU D 1 227 ? 33.175 56.199 78.138 1.00 175.38 209 LEU D O 1
ATOM 12896 N N . PRO D 1 228 ? 32.707 54.694 79.735 1.00 174.15 210 PRO D N 1
ATOM 12897 C CA . PRO D 1 228 ? 32.202 53.721 78.755 1.00 171.29 210 PRO D CA 1
ATOM 12898 C C . PRO D 1 228 ? 30.942 54.142 78.016 1.00 171.99 210 PRO D C 1
ATOM 12899 O O . PRO D 1 228 ? 30.955 54.256 76.787 1.00 171.58 210 PRO D O 1
ATOM 12903 N N . GLY D 1 229 ? 29.848 54.356 78.749 1.00 173.92 211 GLY D N 1
ATOM 12904 C CA . GLY D 1 229 ? 28.581 54.667 78.103 1.00 176.83 211 GLY D CA 1
ATOM 12905 C C . GLY D 1 229 ? 28.648 55.848 77.153 1.00 179.62 211 GLY D C 1
ATOM 12906 O O . GLY D 1 229 ? 28.037 55.830 76.082 1.00 179.93 211 GLY D O 1
ATOM 12907 N N . VAL D 1 230 ? 29.389 56.887 77.527 1.00 182.50 212 VAL D N 1
ATOM 12908 C CA . VAL D 1 230 ? 29.331 58.169 76.829 1.00 184.30 212 VAL D CA 1
ATOM 12909 C C . VAL D 1 230 ? 30.154 58.149 75.544 1.00 178.35 212 VAL D C 1
ATOM 12910 O O . VAL D 1 230 ? 31.201 57.487 75.479 1.00 175.83 212 VAL D O 1
ATOM 12914 N N . PRO D 1 231 ? 29.693 58.816 74.482 1.00 174.82 213 PRO D N 1
ATOM 12915 C CA . PRO D 1 231 ? 30.544 59.046 73.305 1.00 170.98 213 PRO D CA 1
ATOM 12916 C C . PRO D 1 231 ? 31.388 60.291 73.541 1.00 171.80 213 PRO D C 1
ATOM 12917 O O . PRO D 1 231 ? 30.853 61.393 73.677 1.00 174.08 213 PRO D O 1
ATOM 12921 N N . VAL D 1 232 ? 32.705 60.121 73.568 1.00 171.00 214 VAL D N 1
ATOM 12922 C CA . VAL D 1 232 ? 33.608 61.207 73.933 1.00 173.19 214 VAL D CA 1
ATOM 12923 C C . VAL D 1 232 ? 33.780 62.156 72.753 1.00 173.02 214 VAL D C 1
ATOM 12924 O O . VAL D 1 232 ? 33.895 61.728 71.598 1.00 172.06 214 VAL D O 1
ATOM 12928 N N . ASP D 1 233 ? 33.794 63.458 73.048 1.00 174.34 215 ASP D N 1
ATOM 12929 C CA . ASP D 1 233 ? 33.893 64.511 72.043 1.00 173.49 215 ASP D CA 1
ATOM 12930 C C . ASP D 1 233 ? 35.315 65.011 71.816 1.00 173.44 215 ASP D C 1
ATOM 12931 O O . ASP D 1 233 ? 35.508 65.915 70.996 1.00 176.50 215 ASP D O 1
ATOM 12936 N N . LEU D 1 234 ? 36.303 64.471 72.528 1.00 169.27 216 LEU D N 1
ATOM 12937 C CA . LEU D 1 234 ? 37.665 64.976 72.429 1.00 167.04 216 LEU D CA 1
ATOM 12938 C C . LEU D 1 234 ? 38.179 64.886 70.992 1.00 165.41 216 LEU D C 1
ATOM 12939 O O . LEU D 1 234 ? 37.782 63.995 70.234 1.00 163.54 216 LEU D O 1
ATOM 12944 N N . PRO D 1 235 ? 39.060 65.801 70.589 1.00 165.87 217 PRO D N 1
ATOM 12945 C CA . PRO D 1 235 ? 39.612 65.739 69.231 1.00 162.98 217 PRO D CA 1
ATOM 12946 C C . PRO D 1 235 ? 40.495 64.514 69.057 1.00 156.50 217 PRO D C 1
ATOM 12947 O O . PRO D 1 235 ? 41.261 64.146 69.950 1.00 156.94 217 PRO D O 1
ATOM 12951 N N . ALA D 1 236 ? 40.372 63.880 67.890 1.00 148.66 218 ALA D N 1
ATOM 12952 C CA . ALA D 1 236 ? 41.147 62.675 67.615 1.00 141.86 218 ALA D CA 1
ATOM 12953 C C . ALA D 1 236 ? 42.643 62.953 67.640 1.00 138.59 218 ALA D C 1
ATOM 12954 O O . ALA D 1 236 ? 43.429 62.124 68.115 1.00 137.59 218 ALA D O 1
ATOM 12956 N N . VAL D 1 237 ? 43.059 64.108 67.129 1.00 138.67 219 VAL D N 1
ATOM 12957 C CA . VAL D 1 237 ? 44.463 64.494 67.089 1.00 138.26 219 VAL D CA 1
ATOM 12958 C C . VAL D 1 237 ? 44.633 65.731 67.958 1.00 141.69 219 VAL D C 1
ATOM 12959 O O . VAL D 1 237 ? 44.099 66.802 67.642 1.00 144.58 219 VAL D O 1
ATOM 12963 N N . SER D 1 238 ? 45.368 65.583 69.056 1.00 141.70 220 SER D N 1
ATOM 12964 C CA . SER D 1 238 ? 45.693 66.694 69.936 1.00 144.63 220 SER D CA 1
ATOM 12965 C C . SER D 1 238 ? 47.012 67.318 69.479 1.00 144.69 220 SER D C 1
ATOM 12966 O O . SER D 1 238 ? 47.567 66.959 68.438 1.00 144.19 220 SER D O 1
ATOM 12969 N N . GLU D 1 239 ? 47.524 68.273 70.257 1.00 144.69 221 GLU D N 1
ATOM 12970 C CA . GLU D 1 239 ? 48.763 68.950 69.885 1.00 148.34 221 GLU D CA 1
ATOM 12971 C C . GLU D 1 239 ? 49.939 67.977 69.908 1.00 145.83 221 GLU D C 1
ATOM 12972 O O . GLU D 1 239 ? 50.742 67.928 68.962 1.00 147.08 221 GLU D O 1
ATOM 12978 N N . LYS D 1 240 ? 50.054 67.189 70.982 1.00 141.61 222 LYS D N 1
ATOM 12979 C CA . LYS D 1 240 ? 51.108 66.182 71.049 1.00 136.87 222 LYS D CA 1
ATOM 12980 C C . LYS D 1 240 ? 50.978 65.174 69.916 1.00 133.16 222 LYS D C 1
ATOM 12981 O O . LYS D 1 240 ? 51.984 64.745 69.342 1.00 132.79 222 LYS D O 1
ATOM 12987 N N . ASP D 1 241 ? 49.747 64.774 69.588 1.00 131.19 223 ASP D N 1
ATOM 12988 C CA . ASP D 1 241 ? 49.551 63.865 68.464 1.00 129.16 223 ASP D CA 1
ATOM 12989 C C . ASP D 1 241 ? 50.009 64.502 67.158 1.00 130.35 223 ASP D C 1
ATOM 12990 O O . ASP D 1 241 ? 50.578 63.824 66.295 1.00 127.95 223 ASP D O 1
ATOM 12995 N N . LYS D 1 242 ? 49.791 65.811 67.003 1.00 132.80 224 LYS D N 1
ATOM 12996 C CA . LYS D 1 242 ? 50.258 66.502 65.805 1.00 133.26 224 LYS D CA 1
ATOM 12997 C C . LYS D 1 242 ? 51.777 66.450 65.698 1.00 136.86 224 LYS D C 1
ATOM 12998 O O . LYS D 1 242 ? 52.331 66.067 64.654 1.00 136.56 224 LYS D O 1
ATOM 13004 N N . SER D 1 243 ? 52.467 66.831 66.778 1.00 140.82 225 SER D N 1
ATOM 13005 C CA . SER D 1 243 ? 53.926 66.802 66.765 1.00 144.42 225 SER D CA 1
ATOM 13006 C C . SER D 1 243 ? 54.451 65.389 66.541 1.00 144.25 225 SER D C 1
ATOM 13007 O O . SER D 1 243 ? 55.428 65.189 65.810 1.00 145.12 225 SER D O 1
ATOM 13010 N N . ASP D 1 244 ? 53.799 64.391 67.141 1.00 144.92 226 ASP D N 1
ATOM 13011 C CA . ASP D 1 244 ? 54.255 63.013 67.000 1.00 144.33 226 ASP D CA 1
ATOM 13012 C C . ASP D 1 244 ? 54.061 62.502 65.578 1.00 143.13 226 ASP D C 1
ATOM 13013 O O . ASP D 1 244 ? 54.925 61.796 65.046 1.00 142.44 226 ASP D O 1
ATOM 13018 N N . LEU D 1 245 ? 52.937 62.841 64.942 1.00 143.95 227 LEU D N 1
ATOM 13019 C CA . LEU D 1 245 ? 52.720 62.401 63.569 1.00 144.23 227 LEU D CA 1
ATOM 13020 C C . LEU D 1 245 ? 53.703 63.063 62.611 1.00 147.77 227 LEU D C 1
ATOM 13021 O O . LEU D 1 245 ? 54.217 62.410 61.692 1.00 147.89 227 LEU D O 1
ATOM 13026 N N . GLN D 1 246 ? 53.988 64.354 62.807 1.00 150.39 228 GLN D N 1
ATOM 13027 C CA . GLN D 1 246 ? 54.999 64.989 61.963 1.00 152.53 228 GLN D CA 1
ATOM 13028 C C . GLN D 1 246 ? 56.381 64.385 62.205 1.00 151.08 228 GLN D C 1
ATOM 13029 O O . GLN D 1 246 ? 57.164 64.208 61.261 1.00 150.13 228 GLN D O 1
ATOM 13035 N N . PHE D 1 247 ? 56.694 64.052 63.461 1.00 151.86 229 PHE D N 1
ATOM 13036 C CA . PHE D 1 247 ? 57.947 63.364 63.759 1.00 153.29 229 PHE D CA 1
ATOM 13037 C C . PHE D 1 247 ? 58.020 62.020 63.046 1.00 149.96 229 PHE D C 1
ATOM 13038 O O . PHE D 1 247 ? 59.072 61.646 62.514 1.00 150.86 229 PHE D O 1
ATOM 13046 N N . GLY D 1 248 ? 56.913 61.278 63.032 1.00 146.83 230 GLY D N 1
ATOM 13047 C CA . GLY D 1 248 ? 56.894 60.007 62.327 1.00 145.02 230 GLY D CA 1
ATOM 13048 C C . GLY D 1 248 ? 57.087 60.168 60.832 1.00 146.82 230 GLY D C 1
ATOM 13049 O O . GLY D 1 248 ? 57.774 59.365 60.195 1.00 147.54 230 GLY D O 1
ATOM 13050 N N . VAL D 1 249 ? 56.482 61.207 60.250 1.00 148.38 231 VAL D N 1
ATOM 13051 C CA . VAL D 1 249 ? 56.687 61.479 58.827 1.00 149.67 231 VAL D CA 1
ATOM 13052 C C . VAL D 1 249 ? 58.155 61.780 58.549 1.00 152.35 231 VAL D C 1
ATOM 13053 O O . VAL D 1 249 ? 58.728 61.296 57.564 1.00 151.84 231 VAL D O 1
ATOM 13057 N N . GLU D 1 250 ? 58.788 62.578 59.413 1.00 155.44 232 GLU D N 1
ATOM 13058 C CA . GLU D 1 250 ? 60.208 62.874 59.234 1.00 158.85 232 GLU D CA 1
ATOM 13059 C C . GLU D 1 250 ? 61.056 61.614 59.363 1.00 155.77 232 GLU D C 1
ATOM 13060 O O . GLU D 1 250 ? 62.031 61.434 58.623 1.00 155.33 232 GLU D O 1
ATOM 13066 N N . GLN D 1 251 ? 60.703 60.732 60.300 1.00 154.72 233 GLN D N 1
ATOM 13067 C CA . GLN D 1 251 ? 61.443 59.487 60.478 1.00 155.75 233 GLN D CA 1
ATOM 13068 C C . GLN D 1 251 ? 61.224 58.514 59.326 1.00 155.67 233 GLN D C 1
ATOM 13069 O O . GLN D 1 251 ? 62.030 57.594 59.147 1.00 154.71 233 GLN D O 1
ATOM 13075 N N . GLY D 1 252 ? 60.159 58.691 58.546 1.00 160.24 234 GLY D N 1
ATOM 13076 C CA . GLY D 1 252 ? 59.857 57.794 57.447 1.00 163.14 234 GLY D CA 1
ATOM 13077 C C . GLY D 1 252 ? 59.151 56.519 57.862 1.00 160.23 234 GLY D C 1
ATOM 13078 O O . GLY D 1 252 ? 59.522 55.425 57.424 1.00 161.65 234 GLY D O 1
ATOM 13079 N N . VAL D 1 253 ? 58.128 56.647 58.703 1.00 155.15 235 VAL D N 1
ATOM 13080 C CA . VAL D 1 253 ? 57.375 55.490 59.174 1.00 151.35 235 VAL D CA 1
ATOM 13081 C C . VAL D 1 253 ? 56.461 54.987 58.066 1.00 146.22 235 VAL D C 1
ATOM 13082 O O . VAL D 1 253 ? 56.052 55.737 57.171 1.00 147.11 235 VAL D O 1
ATOM 13086 N N . ASP D 1 254 ? 56.147 53.693 58.121 1.00 139.17 236 ASP D N 1
ATOM 13087 C CA . ASP D 1 254 ? 55.315 53.048 57.114 1.00 131.36 236 ASP D CA 1
ATOM 13088 C C . ASP D 1 254 ? 53.829 53.135 57.436 1.00 124.04 236 ASP D C 1
ATOM 13089 O O . ASP D 1 254 ? 53.007 53.298 56.528 1.00 122.68 236 ASP D O 1
ATOM 13094 N N . VAL D 1 255 ? 53.465 52.999 58.711 1.00 119.96 237 VAL D N 1
ATOM 13095 C CA . VAL D 1 255 ? 52.076 52.897 59.138 1.00 116.37 237 VAL D CA 1
ATOM 13096 C C . VAL D 1 255 ? 51.927 53.620 60.471 1.00 114.31 237 VAL D C 1
ATOM 13097 O O . VAL D 1 255 ? 52.864 53.681 61.272 1.00 114.40 237 VAL D O 1
ATOM 13101 N N . ILE D 1 256 ? 50.738 54.173 60.707 1.00 112.30 238 ILE D N 1
ATOM 13102 C CA . ILE D 1 256 ? 50.377 54.768 61.988 1.00 112.28 238 ILE D CA 1
ATOM 13103 C C . ILE D 1 256 ? 49.171 54.025 62.550 1.00 108.34 238 ILE D C 1
ATOM 13104 O O . ILE D 1 256 ? 48.209 53.751 61.826 1.00 107.93 238 ILE D O 1
ATOM 13109 N N . PHE D 1 257 ? 49.230 53.696 63.843 1.00 103.67 239 PHE D N 1
ATOM 13110 C CA . PHE D 1 257 ? 48.093 53.153 64.578 1.00 97.84 239 PHE D CA 1
ATOM 13111 C C . PHE D 1 257 ? 47.456 54.286 65.373 1.00 100.01 239 PHE D C 1
ATOM 13112 O O . PHE D 1 257 ? 48.039 54.773 66.347 1.00 103.51 239 PHE D O 1
ATOM 13120 N N . ALA D 1 258 ? 46.264 54.705 64.956 1.00 99.29 240 ALA D N 1
ATOM 13121 C CA . ALA D 1 258 ? 45.569 55.835 65.558 1.00 102.39 240 ALA D CA 1
ATOM 13122 C C . ALA D 1 258 ? 44.593 55.330 66.616 1.00 101.54 240 ALA D C 1
ATOM 13123 O O . ALA D 1 258 ? 43.690 54.546 66.309 1.00 84.98 240 ALA D O 1
ATOM 13125 N N . SER D 1 259 ? 44.773 55.789 67.852 1.00 88.19 241 SER D N 1
ATOM 13126 C CA . SER D 1 259 ? 43.975 55.322 68.976 1.00 139.44 241 SER D CA 1
ATOM 13127 C C . SER D 1 259 ? 42.655 56.078 69.076 1.00 136.64 241 SER D C 1
ATOM 13128 O O . SER D 1 259 ? 42.552 57.248 68.695 1.00 133.83 241 SER D O 1
ATOM 13131 N N . PHE D 1 260 ? 41.639 55.384 69.596 1.00 139.86 242 PHE D N 1
ATOM 13132 C CA . PHE D 1 260 ? 40.322 55.966 69.870 1.00 139.22 242 PHE D CA 1
ATOM 13133 C C . PHE D 1 260 ? 39.712 56.582 68.614 1.00 136.75 242 PHE D C 1
ATOM 13134 O O . PHE D 1 260 ? 39.211 57.709 68.622 1.00 139.70 242 PHE D O 1
ATOM 13142 N N . ILE D 1 261 ? 39.754 55.827 67.523 1.00 133.11 243 ILE D N 1
ATOM 13143 C CA . ILE D 1 261 ? 39.145 56.263 66.272 1.00 132.03 243 ILE D CA 1
ATOM 13144 C C . ILE D 1 261 ? 37.634 56.092 66.386 1.00 131.95 243 ILE D C 1
ATOM 13145 O O . ILE D 1 261 ? 37.125 54.969 66.431 1.00 130.06 243 ILE D O 1
ATOM 13150 N N . ARG D 1 262 ? 36.920 57.215 66.446 1.00 133.43 244 ARG D N 1
ATOM 13151 C CA . ARG D 1 262 ? 35.470 57.246 66.577 1.00 140.31 244 ARG D CA 1
ATOM 13152 C C . ARG D 1 262 ? 34.772 57.475 65.237 1.00 148.87 244 ARG D C 1
ATOM 13153 O O . ARG D 1 262 ? 33.872 56.717 64.876 1.00 150.32 244 ARG D O 1
ATOM 13161 N N . ASN D 1 263 ? 35.139 58.530 64.504 1.00 165.47 245 ASN D N 1
ATOM 13162 C CA . ASN D 1 263 ? 34.483 58.825 63.236 1.00 180.81 245 ASN D CA 1
ATOM 13163 C C . ASN D 1 263 ? 35.486 58.910 62.095 1.00 188.38 245 ASN D C 1
ATOM 13164 O O . ASN D 1 263 ? 36.661 58.596 62.290 1.00 186.14 245 ASN D O 1
ATOM 13169 N N . ALA D 1 264 ? 35.041 59.325 60.905 1.00 198.36 246 ALA D N 1
ATOM 13170 C CA . ALA D 1 264 ? 35.942 59.461 59.763 1.00 204.68 246 ALA D CA 1
ATOM 13171 C C . ALA D 1 264 ? 36.663 60.804 59.729 1.00 211.08 246 ALA D C 1
ATOM 13172 O O . ALA D 1 264 ? 37.703 60.928 59.061 1.00 212.40 246 ALA D O 1
ATOM 13174 N N . ALA D 1 265 ? 36.147 61.814 60.437 1.00 210.67 247 ALA D N 1
ATOM 13175 C CA . ALA D 1 265 ? 36.851 63.090 60.478 1.00 210.33 247 ALA D CA 1
ATOM 13176 C C . ALA D 1 265 ? 38.226 62.930 61.106 1.00 206.92 247 ALA D C 1
ATOM 13177 O O . ALA D 1 265 ? 39.142 63.707 60.808 1.00 210.22 247 ALA D O 1
ATOM 13179 N N . ALA D 1 266 ? 38.382 61.939 61.988 1.00 212.79 248 ALA D N 1
ATOM 13180 C CA . ALA D 1 266 ? 39.694 61.625 62.539 1.00 220.74 248 ALA D CA 1
ATOM 13181 C C . ALA D 1 266 ? 40.698 61.368 61.425 1.00 207.46 248 ALA D C 1
ATOM 13182 O O . ALA D 1 266 ? 41.787 61.954 61.397 1.00 214.91 248 ALA D O 1
ATOM 13184 N N . LEU D 1 267 ? 40.341 60.489 60.488 1.00 185.00 249 LEU D N 1
ATOM 13185 C CA . LEU D 1 267 ? 41.273 60.178 59.414 1.00 173.48 249 LEU D CA 1
ATOM 13186 C C . LEU D 1 267 ? 41.398 61.337 58.437 1.00 166.85 249 LEU D C 1
ATOM 13187 O O . LEU D 1 267 ? 42.445 61.484 57.803 1.00 170.08 249 LEU D O 1
ATOM 13192 N N . LYS D 1 268 ? 40.357 62.164 58.287 1.00 161.36 250 LYS D N 1
ATOM 13193 C CA . LYS D 1 268 ? 40.549 63.390 57.511 1.00 157.69 250 LYS D CA 1
ATOM 13194 C C . LYS D 1 268 ? 41.662 64.246 58.112 1.00 154.02 250 LYS D C 1
ATOM 13195 O O . LYS D 1 268 ? 42.560 64.720 57.398 1.00 154.39 250 LYS D O 1
ATOM 13201 N N . GLU D 1 269 ? 41.636 64.424 59.437 1.00 149.90 251 GLU D N 1
ATOM 13202 C CA . GLU D 1 269 ? 42.691 65.180 60.110 1.00 149.81 251 GLU D CA 1
ATOM 13203 C C . GLU D 1 269 ? 44.048 64.507 59.942 1.00 151.48 251 GLU D C 1
ATOM 13204 O O . GLU D 1 269 ? 45.067 65.179 59.736 1.00 154.83 251 GLU D O 1
ATOM 13210 N N . ILE D 1 270 ? 44.086 63.178 60.037 1.00 149.65 252 ILE D N 1
ATOM 13211 C CA . ILE D 1 270 ? 45.360 62.472 59.925 1.00 149.70 252 ILE D CA 1
ATOM 13212 C C . ILE D 1 270 ? 45.934 62.610 58.516 1.00 151.24 252 ILE D C 1
ATOM 13213 O O . ILE D 1 270 ? 47.144 62.794 58.340 1.00 154.16 252 ILE D O 1
ATOM 13218 N N . ARG D 1 271 ? 45.087 62.515 57.490 1.00 146.69 253 ARG D N 1
ATOM 13219 C CA . ARG D 1 271 ? 45.569 62.681 56.121 1.00 148.78 253 ARG D CA 1
ATOM 13220 C C . ARG D 1 271 ? 46.069 64.100 55.882 1.00 151.70 253 ARG D C 1
ATOM 13221 O O . ARG D 1 271 ? 47.116 64.299 55.249 1.00 153.68 253 ARG D O 1
ATOM 13229 N N . THR D 1 272 ? 45.333 65.106 56.372 1.00 155.25 254 THR D N 1
ATOM 13230 C CA . THR D 1 272 ? 45.797 66.477 56.177 1.00 159.24 254 THR D CA 1
ATOM 13231 C C . THR D 1 272 ? 47.093 66.739 56.937 1.00 157.81 254 THR D C 1
ATOM 13232 O O . THR D 1 272 ? 47.911 67.553 56.493 1.00 160.99 254 THR D O 1
ATOM 13236 N N . ILE D 1 273 ? 47.309 66.065 58.070 1.00 153.96 255 ILE D N 1
ATOM 13237 C CA . ILE D 1 273 ? 48.562 66.273 58.789 1.00 154.39 255 ILE D CA 1
ATOM 13238 C C . ILE D 1 273 ? 49.714 65.533 58.112 1.00 158.48 255 ILE D C 1
ATOM 13239 O O . ILE D 1 273 ? 50.858 66.002 58.141 1.00 159.55 255 ILE D O 1
ATOM 13244 N N . LEU D 1 274 ? 49.449 64.370 57.507 1.00 160.30 256 LEU D N 1
ATOM 13245 C CA . LEU D 1 274 ? 50.487 63.693 56.738 1.00 159.02 256 LEU D CA 1
ATOM 13246 C C . LEU D 1 274 ? 50.859 64.484 55.494 1.00 172.10 256 LEU D C 1
ATOM 13247 O O . LEU D 1 274 ? 51.992 64.383 55.011 1.00 170.32 256 LEU D O 1
ATOM 13252 N N . GLY D 1 275 ? 49.898 65.198 54.914 1.00 182.48 257 GLY D N 1
ATOM 13253 C CA . GLY D 1 275 ? 50.249 66.098 53.840 1.00 196.30 257 GLY D CA 1
ATOM 13254 C C . GLY D 1 275 ? 50.768 65.361 52.613 1.00 205.06 257 GLY D C 1
ATOM 13255 O O . GLY D 1 275 ? 50.600 64.146 52.449 1.00 206.12 257 GLY D O 1
ATOM 13256 N N . GLU D 1 276 ? 51.422 66.134 51.742 1.00 208.73 258 GLU D N 1
ATOM 13257 C CA . GLU D 1 276 ? 51.934 65.582 50.493 1.00 214.85 258 GLU D CA 1
ATOM 13258 C C . GLU D 1 276 ? 52.972 64.497 50.751 1.00 214.80 258 GLU D C 1
ATOM 13259 O O . GLU D 1 276 ? 53.013 63.486 50.041 1.00 215.33 258 GLU D O 1
ATOM 13265 N N . LYS D 1 277 ? 53.826 64.691 51.758 1.00 213.21 259 LYS D N 1
ATOM 13266 C CA . LYS D 1 277 ? 54.903 63.734 51.995 1.00 207.79 259 LYS D CA 1
ATOM 13267 C C . LYS D 1 277 ? 54.368 62.405 52.516 1.00 197.50 259 LYS D C 1
ATOM 13268 O O . LYS D 1 277 ? 54.743 61.339 52.012 1.00 198.00 259 LYS D O 1
ATOM 13274 N N . GLY D 1 278 ? 53.490 62.436 53.520 1.00 182.63 260 GLY D N 1
ATOM 13275 C CA . GLY D 1 278 ? 52.922 61.227 54.072 1.00 173.93 260 GLY D CA 1
ATOM 13276 C C . GLY D 1 278 ? 51.688 60.679 53.387 1.00 166.66 260 GLY D C 1
ATOM 13277 O O . GLY D 1 278 ? 51.116 59.710 53.895 1.00 163.98 260 GLY D O 1
ATOM 13278 N N . LYS D 1 279 ? 51.228 61.286 52.283 1.00 165.76 261 LYS D N 1
ATOM 13279 C CA . LYS D 1 279 ? 50.009 60.812 51.627 1.00 162.02 261 LYS D CA 1
ATOM 13280 C C . LYS D 1 279 ? 50.039 59.314 51.353 1.00 164.01 261 LYS D C 1
ATOM 13281 O O . LYS D 1 279 ? 48.996 58.652 51.410 1.00 162.01 261 LYS D O 1
ATOM 13287 N N . ASN D 1 280 ? 51.212 58.764 51.044 1.00 169.59 262 ASN D N 1
ATOM 13288 C CA . ASN D 1 280 ? 51.323 57.343 50.746 1.00 173.39 262 ASN D CA 1
ATOM 13289 C C . ASN D 1 280 ? 51.239 56.476 51.995 1.00 177.00 262 ASN D C 1
ATOM 13290 O O . ASN D 1 280 ? 50.899 55.294 51.889 1.00 174.86 262 ASN D O 1
ATOM 13295 N N . ILE D 1 281 ? 51.546 57.033 53.168 1.00 184.14 263 ILE D N 1
ATOM 13296 C CA . ILE D 1 281 ? 51.544 56.259 54.405 1.00 181.69 263 ILE D CA 1
ATOM 13297 C C . ILE D 1 281 ? 50.127 55.808 54.731 1.00 177.68 263 ILE D C 1
ATOM 13298 O O . ILE D 1 281 ? 49.176 56.599 54.678 1.00 178.08 263 ILE D O 1
ATOM 13303 N N . LYS D 1 282 ? 49.981 54.530 55.076 1.00 169.12 264 LYS D N 1
ATOM 13304 C CA . LYS D 1 282 ? 48.680 53.950 55.376 1.00 159.77 264 LYS D CA 1
ATOM 13305 C C . LYS D 1 282 ? 48.376 54.075 56.863 1.00 154.42 264 LYS D C 1
ATOM 13306 O O . LYS D 1 282 ? 49.257 53.895 57.709 1.00 154.67 264 LYS D O 1
ATOM 13312 N N . ILE D 1 283 ? 47.120 54.385 57.174 1.00 148.38 265 ILE D N 1
ATOM 13313 C CA . ILE D 1 283 ? 46.660 54.599 58.541 1.00 144.90 265 ILE D CA 1
ATOM 13314 C C . ILE D 1 283 ? 45.793 53.424 58.972 1.00 138.45 265 ILE D C 1
ATOM 13315 O O . ILE D 1 283 ? 44.861 53.035 58.259 1.00 137.65 265 ILE D O 1
ATOM 13320 N N . ILE D 1 284 ? 46.109 52.854 60.131 1.00 131.93 266 ILE D N 1
ATOM 13321 C CA . ILE D 1 284 ? 45.331 51.772 60.723 1.00 123.86 266 ILE D CA 1
ATOM 13322 C C . ILE D 1 284 ? 44.624 52.325 61.951 1.00 117.40 266 ILE D C 1
ATOM 13323 O O . ILE D 1 284 ? 45.273 52.810 62.886 1.00 118.39 266 ILE D O 1
ATOM 13328 N N . SER D 1 285 ? 43.296 52.252 61.948 1.00 112.34 267 SER D N 1
ATOM 13329 C CA . SER D 1 285 ? 42.499 52.778 63.046 1.00 111.48 267 SER D CA 1
ATOM 13330 C C . SER D 1 285 ? 42.380 51.755 64.168 1.00 109.09 267 SER D C 1
ATOM 13331 O O . SER D 1 285 ? 42.212 50.558 63.921 1.00 109.62 267 SER D O 1
ATOM 13334 N N . LYS D 1 286 ? 42.470 52.231 65.406 1.00 105.25 268 LYS D N 1
ATOM 13335 C CA . LYS D 1 286 ? 42.307 51.384 66.580 1.00 97.92 268 LYS D CA 1
ATOM 13336 C C . LYS D 1 286 ? 40.903 51.597 67.132 1.00 95.97 268 LYS D C 1
ATOM 13337 O O . LYS D 1 286 ? 40.521 52.729 67.451 1.00 98.08 268 LYS D O 1
ATOM 13343 N N . ILE D 1 287 ? 40.143 50.515 67.241 1.00 93.75 269 ILE D N 1
ATOM 13344 C CA . ILE D 1 287 ? 38.774 50.555 67.738 1.00 93.85 269 ILE D CA 1
ATOM 13345 C C . ILE D 1 287 ? 38.828 50.182 69.214 1.00 91.60 269 ILE D C 1
ATOM 13346 O O . ILE D 1 287 ? 38.930 49.004 69.567 1.00 89.50 269 ILE D O 1
ATOM 13351 N N . GLU D 1 288 ? 38.778 51.188 70.086 1.00 89.98 270 GLU D N 1
ATOM 13352 C CA . GLU D 1 288 ? 38.910 50.959 71.516 1.00 89.91 270 GLU D CA 1
ATOM 13353 C C . GLU D 1 288 ? 37.650 51.258 72.312 1.00 90.23 270 GLU D C 1
ATOM 13354 O O . GLU D 1 288 ? 37.570 50.839 73.469 1.00 86.22 270 GLU D O 1
ATOM 13360 N N . ASN D 1 289 ? 36.663 51.943 71.737 1.00 99.47 271 ASN D N 1
ATOM 13361 C CA . ASN D 1 289 ? 35.485 52.359 72.492 1.00 114.63 271 ASN D CA 1
ATOM 13362 C C . ASN D 1 289 ? 34.212 52.042 71.714 1.00 122.44 271 ASN D C 1
ATOM 13363 O O . ASN D 1 289 ? 34.249 51.542 70.587 1.00 119.70 271 ASN D O 1
ATOM 13368 N N . GLN D 1 290 ? 33.072 52.356 72.339 1.00 136.91 272 GLN D N 1
ATOM 13369 C CA . GLN D 1 290 ? 31.769 52.027 71.770 1.00 152.72 272 GLN D CA 1
ATOM 13370 C C . GLN D 1 290 ? 31.436 52.867 70.546 1.00 170.59 272 GLN D C 1
ATOM 13371 O O . GLN D 1 290 ? 30.724 52.393 69.655 1.00 167.99 272 GLN D O 1
ATOM 13377 N N . GLN D 1 291 ? 31.908 54.113 70.489 1.00 192.40 273 GLN D N 1
ATOM 13378 C CA . GLN D 1 291 ? 31.540 54.968 69.364 1.00 193.68 273 GLN D CA 1
ATOM 13379 C C . GLN D 1 291 ? 32.143 54.459 68.063 1.00 189.99 273 GLN D C 1
ATOM 13380 O O . GLN D 1 291 ? 31.467 54.439 67.028 1.00 189.90 273 GLN D O 1
ATOM 13386 N N . GLY D 1 292 ? 33.405 54.029 68.095 1.00 186.37 274 GLY D N 1
ATOM 13387 C CA . GLY D 1 292 ? 34.004 53.449 66.905 1.00 181.40 274 GLY D CA 1
ATOM 13388 C C . GLY D 1 292 ? 33.317 52.164 66.485 1.00 170.90 274 GLY D C 1
ATOM 13389 O O . GLY D 1 292 ? 33.192 51.875 65.293 1.00 175.63 274 GLY D O 1
ATOM 13390 N N . MET D 1 293 ? 32.869 51.374 67.461 1.00 156.61 275 MET D N 1
ATOM 13391 C CA . MET D 1 293 ? 32.137 50.149 67.159 1.00 143.13 275 MET D CA 1
ATOM 13392 C C . MET D 1 293 ? 30.775 50.448 66.540 1.00 138.93 275 MET D C 1
ATOM 13393 O O . MET D 1 293 ? 30.313 49.714 65.659 1.00 137.63 275 MET D O 1
ATOM 13398 N N . GLN D 1 294 ? 30.120 51.521 66.991 1.00 136.28 276 GLN D N 1
ATOM 13399 C CA . GLN D 1 294 ? 28.747 51.795 66.573 1.00 138.52 276 GLN D CA 1
ATOM 13400 C C . GLN D 1 294 ? 28.669 52.129 65.087 1.00 138.30 276 GLN D C 1
ATOM 13401 O O . GLN D 1 294 ? 27.845 51.567 64.357 1.00 139.41 276 GLN D O 1
ATOM 13407 N N . ASN D 1 295 ? 29.517 53.044 64.621 1.00 136.31 277 ASN D N 1
ATOM 13408 C CA . ASN D 1 295 ? 29.564 53.378 63.203 1.00 134.01 277 ASN D CA 1
ATOM 13409 C C . ASN D 1 295 ? 30.831 52.797 62.590 1.00 130.54 277 ASN D C 1
ATOM 13410 O O . ASN D 1 295 ? 31.594 53.502 61.922 1.00 131.53 277 ASN D O 1
ATOM 13415 N N . LEU D 1 296 ? 31.048 51.499 62.816 1.00 125.25 278 LEU D N 1
ATOM 13416 C CA . LEU D 1 296 ? 32.280 50.852 62.378 1.00 120.32 278 LEU D CA 1
ATOM 13417 C C . LEU D 1 296 ? 32.401 50.835 60.860 1.00 119.74 278 LEU D C 1
ATOM 13418 O O . LEU D 1 296 ? 33.511 50.915 60.324 1.00 119.54 278 LEU D O 1
ATOM 13423 N N . ASP D 1 297 ? 31.278 50.697 60.150 1.00 119.33 279 ASP D N 1
ATOM 13424 C CA . ASP D 1 297 ? 31.335 50.558 58.696 1.00 121.61 279 ASP D CA 1
ATOM 13425 C C . ASP D 1 297 ? 31.923 51.797 58.031 1.00 124.04 279 ASP D C 1
ATOM 13426 O O . ASP D 1 297 ? 32.729 51.684 57.101 1.00 122.76 279 ASP D O 1
ATOM 13431 N N . ALA D 1 298 ? 31.528 52.988 58.484 1.00 124.12 280 ALA D N 1
ATOM 13432 C CA . ALA D 1 298 ? 32.085 54.207 57.907 1.00 126.32 280 ALA D CA 1
ATOM 13433 C C . ALA D 1 298 ? 33.587 54.291 58.149 1.00 124.95 280 ALA D C 1
ATOM 13434 O O . ALA D 1 298 ? 34.350 54.678 57.254 1.00 126.67 280 ALA D O 1
ATOM 13436 N N . ILE D 1 299 ? 34.029 53.912 59.350 1.00 123.55 281 ILE D N 1
ATOM 13437 C CA . ILE D 1 299 ? 35.455 53.937 59.671 1.00 124.52 281 ILE D CA 1
ATOM 13438 C C . ILE D 1 299 ? 36.211 52.958 58.783 1.00 128.19 281 ILE D C 1
ATOM 13439 O O . ILE D 1 299 ? 37.236 53.299 58.183 1.00 130.38 281 ILE D O 1
ATOM 13444 N N . ILE D 1 300 ? 35.707 51.726 58.688 1.00 129.62 282 ILE D N 1
ATOM 13445 C CA . ILE D 1 300 ? 36.368 50.688 57.903 1.00 131.30 282 ILE D CA 1
ATOM 13446 C C . ILE D 1 300 ? 36.424 51.066 56.429 1.00 136.97 282 ILE D C 1
ATOM 13447 O O . ILE D 1 300 ? 37.418 50.794 55.745 1.00 136.95 282 ILE D O 1
ATOM 13452 N N . ALA D 1 301 ? 35.370 51.703 55.915 1.00 142.79 283 ALA D N 1
ATOM 13453 C CA . ALA D 1 301 ? 35.397 52.155 54.530 1.00 147.58 283 ALA D CA 1
ATOM 13454 C C . ALA D 1 301 ? 36.415 53.269 54.328 1.00 149.77 283 ALA D C 1
ATOM 13455 O O . ALA D 1 301 ? 37.179 53.250 53.356 1.00 151.70 283 ALA D O 1
ATOM 13457 N N . ALA D 1 302 ? 36.446 54.246 55.236 1.00 143.60 284 ALA D N 1
ATOM 13458 C CA . ALA D 1 302 ? 37.354 55.378 55.098 1.00 138.75 284 ALA D CA 1
ATOM 13459 C C . ALA D 1 302 ? 38.797 55.060 55.485 1.00 131.51 284 ALA D C 1
ATOM 13460 O O . ALA D 1 302 ? 39.710 55.750 55.019 1.00 132.92 284 ALA D O 1
ATOM 13462 N N . SER D 1 303 ? 39.027 54.061 56.332 1.00 123.53 285 SER D N 1
ATOM 13463 C CA . SER D 1 303 ? 40.363 53.753 56.824 1.00 117.44 285 SER D CA 1
ATOM 13464 C C . SER D 1 303 ? 41.084 52.797 55.877 1.00 111.05 285 SER D C 1
ATOM 13465 O O . SER D 1 303 ? 40.471 52.134 55.038 1.00 112.15 285 SER D O 1
ATOM 13468 N N . ASP D 1 304 ? 42.410 52.733 56.026 1.00 105.26 286 ASP D N 1
ATOM 13469 C CA . ASP D 1 304 ? 43.194 51.712 55.340 1.00 105.29 286 ASP D CA 1
ATOM 13470 C C . ASP D 1 304 ? 43.178 50.372 56.066 1.00 101.76 286 ASP D C 1
ATOM 13471 O O . ASP D 1 304 ? 43.409 49.337 55.431 1.00 100.55 286 ASP D O 1
ATOM 13476 N N . GLY D 1 305 ? 42.925 50.370 57.368 1.00 100.13 287 GLY D N 1
ATOM 13477 C CA . GLY D 1 305 ? 42.825 49.131 58.120 1.00 95.95 287 GLY D CA 1
ATOM 13478 C C . GLY D 1 305 ? 42.435 49.435 59.549 1.00 96.45 287 GLY D C 1
ATOM 13479 O O . GLY D 1 305 ? 42.398 50.594 59.978 1.00 99.39 287 GLY D O 1
ATOM 13480 N N . ILE D 1 306 ? 42.137 48.367 60.287 1.00 94.73 288 ILE D N 1
ATOM 13481 C CA . ILE D 1 306 ? 41.635 48.466 61.654 1.00 92.20 288 ILE D CA 1
ATOM 13482 C C . ILE D 1 306 ? 42.394 47.489 62.543 1.00 90.63 288 ILE D C 1
ATOM 13483 O O . ILE D 1 306 ? 42.688 46.361 62.134 1.00 88.44 288 ILE D O 1
ATOM 13488 N N . MET D 1 307 ? 42.706 47.927 63.761 1.00 90.45 289 MET D N 1
ATOM 13489 C CA . MET D 1 307 ? 43.237 47.069 64.811 1.00 88.38 289 MET D CA 1
ATOM 13490 C C . MET D 1 307 ? 42.207 46.983 65.929 1.00 91.17 289 MET D C 1
ATOM 13491 O O . MET D 1 307 ? 41.695 48.011 66.382 1.00 93.61 289 MET D O 1
ATOM 13496 N N . VAL D 1 308 ? 41.908 45.764 66.376 1.00 90.44 290 VAL D N 1
ATOM 13497 C CA . VAL D 1 308 ? 41.024 45.561 67.520 1.00 89.95 290 VAL D CA 1
ATOM 13498 C C . VAL D 1 308 ? 41.899 45.536 68.771 1.00 93.12 290 VAL D C 1
ATOM 13499 O O . VAL D 1 308 ? 42.479 44.511 69.136 1.00 91.23 290 VAL D O 1
ATOM 13503 N N . ALA D 1 309 ? 42.002 46.691 69.428 1.00 96.66 291 ALA D N 1
ATOM 13504 C CA . ALA D 1 309 ? 42.812 46.845 70.634 1.00 98.10 291 ALA D CA 1
ATOM 13505 C C . ALA D 1 309 ? 41.984 46.358 71.813 1.00 100.56 291 ALA D C 1
ATOM 13506 O O . ALA D 1 309 ? 41.250 47.117 72.446 1.00 102.34 291 ALA D O 1
ATOM 13508 N N . ARG D 1 310 ? 42.108 45.064 72.108 1.00 100.81 292 ARG D N 1
ATOM 13509 C CA . ARG D 1 310 ? 41.274 44.445 73.128 1.00 100.72 292 ARG D CA 1
ATOM 13510 C C . ARG D 1 310 ? 41.572 44.972 74.526 1.00 102.97 292 ARG D C 1
ATOM 13511 O O . ARG D 1 310 ? 40.716 44.858 75.408 1.00 104.56 292 ARG D O 1
ATOM 13519 N N . GLY D 1 311 ? 42.737 45.579 74.737 1.00 103.78 293 GLY D N 1
ATOM 13520 C CA . GLY D 1 311 ? 43.079 46.120 76.037 1.00 106.61 293 GLY D CA 1
ATOM 13521 C C . GLY D 1 311 ? 42.125 47.194 76.516 1.00 111.32 293 GLY D C 1
ATOM 13522 O O . GLY D 1 311 ? 41.442 47.018 77.530 1.00 113.71 293 GLY D O 1
ATOM 13523 N N . ASP D 1 312 ? 42.060 48.312 75.789 1.00 112.15 294 ASP D N 1
ATOM 13524 C CA . ASP D 1 312 ? 41.138 49.380 76.160 1.00 114.26 294 ASP D CA 1
ATOM 13525 C C . ASP D 1 312 ? 39.692 48.996 75.872 1.00 112.22 294 ASP D C 1
ATOM 13526 O O . ASP D 1 312 ? 38.778 49.435 76.583 1.00 113.37 294 ASP D O 1
ATOM 13531 N N . LEU D 1 313 ? 39.467 48.188 74.832 1.00 108.73 295 LEU D N 1
ATOM 13532 C CA . LEU D 1 313 ? 38.107 47.797 74.478 1.00 107.24 295 LEU D CA 1
ATOM 13533 C C . LEU D 1 313 ? 37.459 46.988 75.594 1.00 107.00 295 LEU D C 1
ATOM 13534 O O . LEU D 1 313 ? 36.280 47.188 75.909 1.00 110.03 295 LEU D O 1
ATOM 13539 N N . GLY D 1 314 ? 38.211 46.069 76.206 1.00 102.59 296 GLY D N 1
ATOM 13540 C CA . GLY D 1 314 ? 37.666 45.297 77.310 1.00 99.87 296 GLY D CA 1
ATOM 13541 C C . GLY D 1 314 ? 37.258 46.160 78.484 1.00 101.93 296 GLY D C 1
ATOM 13542 O O . GLY D 1 314 ? 36.367 45.789 79.253 1.00 103.80 296 GLY D O 1
ATOM 13543 N N . ILE D 1 315 ? 37.896 47.320 78.638 1.00 101.67 297 ILE D N 1
ATOM 13544 C CA . ILE D 1 315 ? 37.482 48.268 79.664 1.00 100.41 297 ILE D CA 1
ATOM 13545 C C . ILE D 1 315 ? 36.229 49.010 79.227 1.00 98.54 297 ILE D C 1
ATOM 13546 O O . ILE D 1 315 ? 35.295 49.193 80.016 1.00 99.84 297 ILE D O 1
ATOM 13551 N N . GLU D 1 316 ? 36.191 49.450 77.968 1.00 96.50 298 GLU D N 1
ATOM 13552 C CA . GLU D 1 316 ? 35.051 50.200 77.454 1.00 98.40 298 GLU D CA 1
ATOM 13553 C C . GLU D 1 316 ? 33.788 49.345 77.450 1.00 97.49 298 GLU D C 1
ATOM 13554 O O . GLU D 1 316 ? 32.915 49.522 78.305 1.00 101.70 298 GLU D O 1
ATOM 13560 N N . ILE D 1 317 ? 33.674 48.422 76.500 1.00 93.59 299 ILE D N 1
ATOM 13561 C CA . ILE D 1 317 ? 32.531 47.513 76.468 1.00 93.12 299 ILE D CA 1
ATOM 13562 C C . ILE D 1 317 ? 32.774 46.444 77.526 1.00 89.05 299 ILE D C 1
ATOM 13563 O O . ILE D 1 317 ? 33.917 46.282 77.978 1.00 74.75 299 ILE D O 1
ATOM 13568 N N . PRO D 1 318 ? 31.749 45.712 77.963 1.00 87.28 300 PRO D N 1
ATOM 13569 C CA . PRO D 1 318 ? 31.988 44.617 78.910 1.00 86.28 300 PRO D CA 1
ATOM 13570 C C . PRO D 1 318 ? 33.007 43.635 78.354 1.00 85.33 300 PRO D C 1
ATOM 13571 O O . PRO D 1 318 ? 32.975 43.284 77.173 1.00 84.94 300 PRO D O 1
ATOM 13575 N N . ALA D 1 319 ? 33.930 43.208 79.220 1.00 86.88 301 ALA D N 1
ATOM 13576 C CA . ALA D 1 319 ? 35.013 42.338 78.774 1.00 86.27 301 ALA D CA 1
ATOM 13577 C C . ALA D 1 319 ? 34.471 41.041 78.189 1.00 87.67 301 ALA D C 1
ATOM 13578 O O . ALA D 1 319 ? 34.982 40.545 77.179 1.00 88.16 301 ALA D O 1
ATOM 13580 N N . GLU D 1 320 ? 33.415 40.496 78.792 1.00 91.73 302 GLU D N 1
ATOM 13581 C CA . GLU D 1 320 ? 32.856 39.237 78.315 1.00 92.42 302 GLU D CA 1
ATOM 13582 C C . GLU D 1 320 ? 32.402 39.329 76.864 1.00 92.39 302 GLU D C 1
ATOM 13583 O O . GLU D 1 320 ? 32.310 38.304 76.181 1.00 91.42 302 GLU D O 1
ATOM 13589 N N . LYS D 1 321 ? 32.092 40.534 76.384 1.00 94.07 303 LYS D N 1
ATOM 13590 C CA . LYS D 1 321 ? 31.624 40.732 75.019 1.00 92.92 303 LYS D CA 1
ATOM 13591 C C . LYS D 1 321 ? 32.747 40.931 74.005 1.00 91.87 303 LYS D C 1
ATOM 13592 O O . LYS D 1 321 ? 32.469 40.891 72.799 1.00 90.88 303 LYS D O 1
ATOM 13598 N N . VAL D 1 322 ? 33.995 41.135 74.451 1.00 93.99 304 VAL D N 1
ATOM 13599 C CA . VAL D 1 322 ? 35.037 41.617 73.540 1.00 93.64 304 VAL D CA 1
ATOM 13600 C C . VAL D 1 322 ? 35.177 40.700 72.331 1.00 91.50 304 VAL D C 1
ATOM 13601 O O . VAL D 1 322 ? 35.296 41.172 71.191 1.00 92.30 304 VAL D O 1
ATOM 13605 N N . PHE D 1 323 ? 35.142 39.382 72.551 1.00 82.88 305 PHE D N 1
ATOM 13606 C CA . PHE D 1 323 ? 35.345 38.455 71.445 1.00 74.20 305 PHE D CA 1
ATOM 13607 C C . PHE D 1 323 ? 34.317 38.694 70.348 1.00 73.58 305 PHE D C 1
ATOM 13608 O O . PHE D 1 323 ? 34.674 38.769 69.164 1.00 76.32 305 PHE D O 1
ATOM 13616 N N . LEU D 1 324 ? 33.047 38.884 70.729 1.00 71.88 306 LEU D N 1
ATOM 13617 C CA . LEU D 1 324 ? 32.022 39.244 69.756 1.00 72.91 306 LEU D CA 1
ATOM 13618 C C . LEU D 1 324 ? 32.543 40.339 68.839 1.00 75.71 306 LEU D C 1
ATOM 13619 O O . LEU D 1 324 ? 32.673 40.148 67.621 1.00 74.33 306 LEU D O 1
ATOM 13624 N N . ALA D 1 325 ? 32.947 41.461 69.443 1.00 78.56 307 ALA D N 1
ATOM 13625 C CA . ALA D 1 325 ? 33.435 42.595 68.673 1.00 82.32 307 ALA D CA 1
ATOM 13626 C C . ALA D 1 325 ? 34.507 42.159 67.689 1.00 83.45 307 ALA D C 1
ATOM 13627 O O . ALA D 1 325 ? 34.376 42.377 66.478 1.00 88.14 307 ALA D O 1
ATOM 13629 N N . GLN D 1 326 ? 35.546 41.475 68.181 1.00 77.85 308 GLN D N 1
ATOM 13630 C CA . GLN D 1 326 ? 36.644 41.129 67.286 1.00 78.22 308 GLN D CA 1
ATOM 13631 C C . GLN D 1 326 ? 36.145 40.233 66.161 1.00 79.97 308 GLN D C 1
ATOM 13632 O O . GLN D 1 326 ? 36.442 40.480 64.984 1.00 82.99 308 GLN D O 1
ATOM 13638 N N . LYS D 1 327 ? 35.313 39.239 66.490 1.00 78.82 309 LYS D N 1
ATOM 13639 C CA . LYS D 1 327 ? 34.844 38.333 65.451 1.00 77.17 309 LYS D CA 1
ATOM 13640 C C . LYS D 1 327 ? 33.950 39.058 64.461 1.00 79.66 309 LYS D C 1
ATOM 13641 O O . LYS D 1 327 ? 33.876 38.664 63.293 1.00 79.75 309 LYS D O 1
ATOM 13647 N N . SER D 1 328 ? 33.266 40.114 64.905 1.00 83.64 310 SER D N 1
ATOM 13648 C CA . SER D 1 328 ? 32.611 40.998 63.952 1.00 86.26 310 SER D CA 1
ATOM 13649 C C . SER D 1 328 ? 33.651 41.793 63.178 1.00 84.40 310 SER D C 1
ATOM 13650 O O . SER D 1 328 ? 33.718 41.720 61.944 1.00 84.23 310 SER D O 1
ATOM 13653 N N . MET D 1 329 ? 34.521 42.496 63.908 1.00 81.09 311 MET D N 1
ATOM 13654 C CA . MET D 1 329 ? 35.413 43.476 63.302 1.00 80.58 311 MET D CA 1
ATOM 13655 C C . MET D 1 329 ? 36.273 42.820 62.233 1.00 82.65 311 MET D C 1
ATOM 13656 O O . MET D 1 329 ? 36.198 43.175 61.048 1.00 87.08 311 MET D O 1
ATOM 13661 N N . ILE D 1 330 ? 37.042 41.802 62.632 1.00 81.50 312 ILE D N 1
ATOM 13662 C CA . ILE D 1 330 ? 37.863 41.050 61.688 1.00 82.83 312 ILE D CA 1
ATOM 13663 C C . ILE D 1 330 ? 37.031 40.634 60.485 1.00 92.62 312 ILE D C 1
ATOM 13664 O O . ILE D 1 330 ? 37.404 40.881 59.330 1.00 97.49 312 ILE D O 1
ATOM 13669 N N . ALA D 1 331 ? 35.857 40.045 60.743 1.00 97.20 313 ALA D N 1
ATOM 13670 C CA . ALA D 1 331 ? 35.019 39.570 59.649 1.00 103.79 313 ALA D CA 1
ATOM 13671 C C . ALA D 1 331 ? 34.732 40.697 58.670 1.00 111.07 313 ALA D C 1
ATOM 13672 O O . ALA D 1 331 ? 34.974 40.562 57.464 1.00 114.65 313 ALA D O 1
ATOM 13674 N N . ARG D 1 332 ? 34.276 41.845 59.182 1.00 113.87 314 ARG D N 1
ATOM 13675 C CA . ARG D 1 332 ? 33.953 42.951 58.289 1.00 117.59 314 ARG D CA 1
ATOM 13676 C C . ARG D 1 332 ? 35.185 43.380 57.507 1.00 117.17 314 ARG D C 1
ATOM 13677 O O . ARG D 1 332 ? 35.101 43.645 56.300 1.00 119.49 314 ARG D O 1
ATOM 13685 N N . CYS D 1 333 ? 36.350 43.394 58.162 1.00 115.99 315 CYS D N 1
ATOM 13686 C CA . CYS D 1 333 ? 37.579 43.730 57.453 1.00 117.32 315 CYS D CA 1
ATOM 13687 C C . CYS D 1 333 ? 37.816 42.764 56.303 1.00 115.75 315 CYS D C 1
ATOM 13688 O O . CYS D 1 333 ? 38.114 43.186 55.179 1.00 120.09 315 CYS D O 1
ATOM 13691 N N . ASN D 1 334 ? 37.640 41.464 56.555 1.00 109.63 316 ASN D N 1
ATOM 13692 C CA . ASN D 1 334 ? 37.807 40.484 55.490 1.00 111.05 316 ASN D CA 1
ATOM 13693 C C . ASN D 1 334 ? 36.830 40.743 54.356 1.00 110.86 316 ASN D C 1
ATOM 13694 O O . ASN D 1 334 ? 37.160 40.521 53.184 1.00 111.64 316 ASN D O 1
ATOM 13699 N N . ARG D 1 335 ? 35.626 41.222 54.682 1.00 108.65 317 ARG D N 1
ATOM 13700 C CA . ARG D 1 335 ? 34.686 41.600 53.635 1.00 107.61 317 ARG D CA 1
ATOM 13701 C C . ARG D 1 335 ? 35.181 42.825 52.878 1.00 108.63 317 ARG D C 1
ATOM 13702 O O . ARG D 1 335 ? 35.094 42.877 51.648 1.00 110.77 317 ARG D O 1
ATOM 13710 N N . ALA D 1 336 ? 35.711 43.818 53.596 1.00 108.33 318 ALA D N 1
ATOM 13711 C CA . ALA D 1 336 ? 36.145 45.053 52.953 1.00 110.85 318 ALA D CA 1
ATOM 13712 C C . ALA D 1 336 ? 37.444 44.878 52.181 1.00 110.77 318 ALA D C 1
ATOM 13713 O O . ALA D 1 336 ? 37.717 45.663 51.267 1.00 112.70 318 ALA D O 1
ATOM 13715 N N . GLY D 1 337 ? 38.255 43.892 52.547 1.00 107.63 319 GLY D N 1
ATOM 13716 C CA . GLY D 1 337 ? 39.559 43.713 51.948 1.00 107.38 319 GLY D CA 1
ATOM 13717 C C . GLY D 1 337 ? 40.671 44.517 52.572 1.00 105.75 319 GLY D C 1
ATOM 13718 O O . GLY D 1 337 ? 41.713 44.703 51.935 1.00 109.12 319 GLY D O 1
ATOM 13719 N N . LYS D 1 338 ? 40.490 44.994 53.795 1.00 101.44 320 LYS D N 1
ATOM 13720 C CA . LYS D 1 338 ? 41.490 45.778 54.497 1.00 103.45 320 LYS D CA 1
ATOM 13721 C C . LYS D 1 338 ? 42.067 44.989 55.669 1.00 101.61 320 LYS D C 1
ATOM 13722 O O . LYS D 1 338 ? 41.357 44.209 56.312 1.00 99.21 320 LYS D O 1
ATOM 13728 N N . PRO D 1 339 ? 43.352 45.174 55.969 1.00 102.50 321 PRO D N 1
ATOM 13729 C CA . PRO D 1 339 ? 43.982 44.394 57.039 1.00 101.66 321 PRO D CA 1
ATOM 13730 C C . PRO D 1 339 ? 43.344 44.653 58.393 1.00 100.35 321 PRO D C 1
ATOM 13731 O O . PRO D 1 339 ? 42.881 45.755 58.693 1.00 104.97 321 PRO D O 1
ATOM 13735 N N . VAL D 1 340 ? 43.326 43.608 59.214 1.00 97.72 322 VAL D N 1
ATOM 13736 C CA . VAL D 1 340 ? 42.824 43.679 60.577 1.00 95.10 322 VAL D CA 1
ATOM 13737 C C . VAL D 1 340 ? 43.821 42.982 61.492 1.00 87.28 322 VAL D C 1
ATOM 13738 O O . VAL D 1 340 ? 44.422 41.969 61.117 1.00 82.72 322 VAL D O 1
ATOM 13742 N N . ILE D 1 341 ? 44.023 43.546 62.681 1.00 87.56 323 ILE D N 1
ATOM 13743 C CA . ILE D 1 341 ? 45.026 43.074 63.627 1.00 87.67 323 ILE D CA 1
ATOM 13744 C C . ILE D 1 341 ? 44.341 42.752 64.947 1.00 86.13 323 ILE D C 1
ATOM 13745 O O . ILE D 1 341 ? 43.621 43.593 65.497 1.00 85.71 323 ILE D O 1
ATOM 13750 N N . CYS D 1 342 ? 44.580 41.548 65.458 1.00 87.02 324 CYS D N 1
ATOM 13751 C CA . CYS D 1 342 ? 44.154 41.157 66.795 1.00 90.95 324 CYS D CA 1
ATOM 13752 C C . CYS D 1 342 ? 45.328 41.363 67.744 1.00 97.78 324 CYS D C 1
ATOM 13753 O O . CYS D 1 342 ? 46.428 40.861 67.491 1.00 63.44 324 CYS D O 1
ATOM 13756 N N . ALA D 1 343 ? 45.101 42.107 68.827 1.00 103.89 325 ALA D N 1
ATOM 13757 C CA . ALA D 1 343 ? 46.204 42.625 69.624 1.00 111.31 325 ALA D CA 1
ATOM 13758 C C . ALA D 1 343 ? 45.911 42.514 71.115 1.00 108.85 325 ALA D C 1
ATOM 13759 O O . ALA D 1 343 ? 44.809 42.148 71.537 1.00 64.54 325 ALA D O 1
ATOM 13761 N N . THR D 1 344 ? 46.944 42.831 71.904 1.00 110.18 326 THR D N 1
ATOM 13762 C CA . THR D 1 344 ? 46.912 42.993 73.359 1.00 113.66 326 THR D CA 1
ATOM 13763 C C . THR D 1 344 ? 46.692 41.685 74.112 1.00 111.05 326 THR D C 1
ATOM 13764 O O . THR D 1 344 ? 45.686 40.999 73.908 1.00 111.14 326 THR D O 1
ATOM 13768 N N . GLN D 1 345 ? 47.645 41.341 74.983 1.00 105.80 327 GLN D N 1
ATOM 13769 C CA . GLN D 1 345 ? 47.495 40.265 75.967 1.00 100.96 327 GLN D CA 1
ATOM 13770 C C . GLN D 1 345 ? 47.315 38.895 75.321 1.00 95.38 327 GLN D C 1
ATOM 13771 O O . GLN D 1 345 ? 46.670 38.013 75.892 1.00 94.94 327 GLN D O 1
ATOM 13777 N N . MET D 1 346 ? 47.886 38.691 74.133 1.00 90.60 328 MET D N 1
ATOM 13778 C CA . MET D 1 346 ? 47.763 37.390 73.485 1.00 84.01 328 MET D CA 1
ATOM 13779 C C . MET D 1 346 ? 48.611 36.331 74.183 1.00 79.20 328 MET D C 1
ATOM 13780 O O . MET D 1 346 ? 48.145 35.212 74.418 1.00 76.33 328 MET D O 1
ATOM 13785 N N . LEU D 1 347 ? 49.863 36.656 74.505 1.00 80.35 329 LEU D N 1
ATOM 13786 C CA . LEU D 1 347 ? 50.794 35.706 75.113 1.00 80.69 329 LEU D CA 1
ATOM 13787 C C . LEU D 1 347 ? 51.379 36.215 76.431 1.00 88.42 329 LEU D C 1
ATOM 13788 O O . LEU D 1 347 ? 52.540 35.940 76.736 1.00 92.67 329 LEU D O 1
ATOM 13793 N N . GLU D 1 348 ? 50.591 36.971 77.205 1.00 90.71 330 GLU D N 1
ATOM 13794 C CA . GLU D 1 348 ? 51.090 37.656 78.400 1.00 94.84 330 GLU D CA 1
ATOM 13795 C C . GLU D 1 348 ? 51.967 36.791 79.302 1.00 98.07 330 GLU D C 1
ATOM 13796 O O . GLU D 1 348 ? 53.024 37.235 79.765 1.00 99.21 330 GLU D O 1
ATOM 13802 N N . SER D 1 349 ? 51.540 35.552 79.568 1.00 102.13 331 SER D N 1
ATOM 13803 C CA . SER D 1 349 ? 52.239 34.711 80.539 1.00 105.07 331 SER D CA 1
ATOM 13804 C C . SER D 1 349 ? 53.697 34.485 80.161 1.00 108.48 331 SER D C 1
ATOM 13805 O O . SER D 1 349 ? 54.533 34.245 81.040 1.00 109.54 331 SER D O 1
ATOM 13808 N N . MET D 1 350 ? 54.020 34.552 78.868 1.00 111.22 332 MET D N 1
ATOM 13809 C CA . MET D 1 350 ? 55.389 34.339 78.414 1.00 116.63 332 MET D CA 1
ATOM 13810 C C . MET D 1 350 ? 56.346 35.434 78.868 1.00 122.11 332 MET D C 1
ATOM 13811 O O . MET D 1 350 ? 57.561 35.266 78.717 1.00 124.66 332 MET D O 1
ATOM 13816 N N . ILE D 1 351 ? 55.833 36.549 79.394 1.00 124.43 333 ILE D N 1
ATOM 13817 C CA . ILE D 1 351 ? 56.702 37.569 79.978 1.00 127.96 333 ILE D CA 1
ATOM 13818 C C . ILE D 1 351 ? 57.510 36.984 81.131 1.00 129.35 333 ILE D C 1
ATOM 13819 O O . ILE D 1 351 ? 58.722 37.208 81.242 1.00 132.32 333 ILE D O 1
ATOM 13824 N N . LYS D 1 352 ? 56.850 36.225 82.004 1.00 126.92 334 LYS D N 1
ATOM 13825 C CA . LYS D 1 352 ? 57.497 35.662 83.182 1.00 129.62 334 LYS D CA 1
ATOM 13826 C C . LYS D 1 352 ? 58.022 34.248 82.966 1.00 131.88 334 LYS D C 1
ATOM 13827 O O . LYS D 1 352 ? 59.057 33.888 83.540 1.00 133.97 334 LYS D O 1
ATOM 13833 N N . LYS D 1 353 ? 57.342 33.439 82.155 1.00 130.68 335 LYS D N 1
ATOM 13834 C CA . LYS D 1 353 ? 57.658 32.025 82.050 1.00 134.08 335 LYS D CA 1
ATOM 13835 C C . LYS D 1 353 ? 58.075 31.661 80.630 1.00 141.77 335 LYS D C 1
ATOM 13836 O O . LYS D 1 353 ? 57.638 32.299 79.668 1.00 141.17 335 LYS D O 1
ATOM 13842 N N . PRO D 1 354 ? 58.931 30.648 80.469 1.00 154.02 336 PRO D N 1
ATOM 13843 C CA . PRO D 1 354 ? 59.415 30.305 79.123 1.00 159.23 336 PRO D CA 1
ATOM 13844 C C . PRO D 1 354 ? 58.350 29.695 78.228 1.00 162.39 336 PRO D C 1
ATOM 13845 O O . PRO D 1 354 ? 58.497 29.750 77.000 1.00 162.71 336 PRO D O 1
ATOM 13849 N N . ARG D 1 355 ? 57.290 29.114 78.794 1.00 162.50 337 ARG D N 1
ATOM 13850 C CA . ARG D 1 355 ? 56.261 28.447 78.015 1.00 160.97 337 ARG D CA 1
ATOM 13851 C C . ARG D 1 355 ? 54.922 29.161 78.166 1.00 156.78 337 ARG D C 1
ATOM 13852 O O . ARG D 1 355 ? 54.596 29.642 79.257 1.00 158.23 337 ARG D O 1
ATOM 13860 N N . PRO D 1 356 ? 54.130 29.244 77.102 1.00 146.42 338 PRO D N 1
ATOM 13861 C CA . PRO D 1 356 ? 52.821 29.895 77.195 1.00 137.45 338 PRO D CA 1
ATOM 13862 C C . PRO D 1 356 ? 51.773 28.934 77.744 1.00 125.71 338 PRO D C 1
ATOM 13863 O O . PRO D 1 356 ? 52.003 27.734 77.894 1.00 126.48 338 PRO D O 1
ATOM 13867 N N . THR D 1 357 ? 50.600 29.487 78.030 1.00 113.43 339 THR D N 1
ATOM 13868 C CA . THR D 1 357 ? 49.486 28.676 78.494 1.00 102.29 339 THR D CA 1
ATOM 13869 C C . THR D 1 357 ? 48.681 28.158 77.308 1.00 92.39 339 THR D C 1
ATOM 13870 O O . THR D 1 357 ? 48.808 28.642 76.181 1.00 93.13 339 THR D O 1
ATOM 13874 N N . ARG D 1 358 ? 47.844 27.152 77.578 1.00 84.56 340 ARG D N 1
ATOM 13875 C CA . ARG D 1 358 ? 46.981 26.619 76.529 1.00 77.06 340 ARG D CA 1
ATOM 13876 C C . ARG D 1 358 ? 45.986 27.672 76.060 1.00 77.03 340 ARG D C 1
ATOM 13877 O O . ARG D 1 358 ? 45.663 27.748 74.868 1.00 77.46 340 ARG D O 1
ATOM 13885 N N . ALA D 1 359 ? 45.508 28.508 76.984 1.00 77.78 341 ALA D N 1
ATOM 13886 C CA . ALA D 1 359 ? 44.530 29.531 76.632 1.00 78.54 341 ALA D CA 1
ATOM 13887 C C . ALA D 1 359 ? 45.117 30.553 75.669 1.00 79.81 341 ALA D C 1
ATOM 13888 O O . ALA D 1 359 ? 44.426 31.031 74.766 1.00 80.51 341 ALA D O 1
ATOM 13890 N N . GLU D 1 360 ? 46.395 30.892 75.835 1.00 81.58 342 GLU D N 1
ATOM 13891 C CA . GLU D 1 360 ? 47.014 31.890 74.968 1.00 83.39 342 GLU D CA 1
ATOM 13892 C C . GLU D 1 360 ? 47.245 31.346 73.561 1.00 88.32 342 GLU D C 1
ATOM 13893 O O . GLU D 1 360 ? 47.010 32.050 72.566 1.00 91.11 342 GLU D O 1
ATOM 13899 N N . ILE D 1 361 ? 47.708 30.098 73.458 1.00 89.92 343 ILE D N 1
ATOM 13900 C CA . ILE D 1 361 ? 47.832 29.459 72.152 1.00 90.77 343 ILE D CA 1
ATOM 13901 C C . ILE D 1 361 ? 46.468 29.365 71.481 1.00 90.83 343 ILE D C 1
ATOM 13902 O O . ILE D 1 361 ? 46.328 29.624 70.278 1.00 90.66 343 ILE D O 1
ATOM 13907 N N . SER D 1 362 ? 45.437 29.003 72.248 1.00 91.45 344 SER D N 1
ATOM 13908 C CA . SER D 1 362 ? 44.094 28.948 71.683 1.00 90.82 344 SER D CA 1
ATOM 13909 C C . SER D 1 362 ? 43.633 30.323 71.230 1.00 89.68 344 SER D C 1
ATOM 13910 O O . SER D 1 362 ? 42.967 30.450 70.200 1.00 92.16 344 SER D O 1
ATOM 13913 N N . ASP D 1 363 ? 43.980 31.368 71.983 1.00 85.60 345 ASP D N 1
ATOM 13914 C CA . ASP D 1 363 ? 43.573 32.715 71.606 1.00 81.90 345 ASP D CA 1
ATOM 13915 C C . ASP D 1 363 ? 44.204 33.128 70.287 1.00 80.78 345 ASP D C 1
ATOM 13916 O O . ASP D 1 363 ? 43.519 33.640 69.397 1.00 83.46 345 ASP D O 1
ATOM 13921 N N . VAL D 1 364 ? 45.513 32.919 70.142 1.00 77.78 346 VAL D N 1
ATOM 13922 C CA . VAL D 1 364 ? 46.161 33.316 68.893 1.00 76.51 346 VAL D CA 1
ATOM 13923 C C . VAL D 1 364 ? 45.650 32.471 67.727 1.00 71.87 346 VAL D C 1
ATOM 13924 O O . VAL D 1 364 ? 45.388 32.995 66.631 1.00 70.63 346 VAL D O 1
ATOM 13928 N N . ALA D 1 365 ? 45.460 31.167 67.949 1.00 69.06 347 ALA D N 1
ATOM 13929 C CA . ALA D 1 365 ? 44.961 30.303 66.885 1.00 67.83 347 ALA D CA 1
ATOM 13930 C C . ALA D 1 365 ? 43.554 30.704 66.463 1.00 71.87 347 ALA D C 1
ATOM 13931 O O . ALA D 1 365 ? 43.241 30.737 65.268 1.00 76.38 347 ALA D O 1
ATOM 13933 N N . ASN D 1 366 ? 42.691 31.024 67.428 1.00 71.62 348 ASN D N 1
ATOM 13934 C CA . ASN D 1 366 ? 41.338 31.450 67.099 1.00 71.73 348 ASN D CA 1
ATOM 13935 C C . ASN D 1 366 ? 41.328 32.830 66.462 1.00 71.09 348 ASN D C 1
ATOM 13936 O O . ASN D 1 366 ? 40.469 33.115 65.622 1.00 71.88 348 ASN D O 1
ATOM 13941 N N . ALA D 1 367 ? 42.275 33.691 66.833 1.00 71.10 349 ALA D N 1
ATOM 13942 C CA . ALA D 1 367 ? 42.369 34.999 66.198 1.00 75.60 349 ALA D CA 1
ATOM 13943 C C . ALA D 1 367 ? 42.689 34.857 64.717 1.00 75.55 349 ALA D C 1
ATOM 13944 O O . ALA D 1 367 ? 42.062 35.503 63.870 1.00 76.51 349 ALA D O 1
ATOM 13946 N N . ILE D 1 368 ? 43.658 34.001 64.381 1.00 74.20 350 ILE D N 1
ATOM 13947 C CA . ILE D 1 368 ? 43.989 33.837 62.967 1.00 73.99 350 ILE D CA 1
ATOM 13948 C C . ILE D 1 368 ? 42.890 33.065 62.238 1.00 73.45 350 ILE D C 1
ATOM 13949 O O . ILE D 1 368 ? 42.576 33.362 61.078 1.00 73.68 350 ILE D O 1
ATOM 13954 N N . ILE D 1 369 ? 42.267 32.085 62.901 1.00 74.30 351 ILE D N 1
ATOM 13955 C CA . ILE D 1 369 ? 41.202 31.339 62.236 1.00 78.34 351 ILE D CA 1
ATOM 13956 C C . ILE D 1 369 ? 40.003 32.245 61.968 1.00 84.84 351 ILE D C 1
ATOM 13957 O O . ILE D 1 369 ? 39.257 32.027 61.006 1.00 86.06 351 ILE D O 1
ATOM 13962 N N . ASP D 1 370 ? 39.798 33.271 62.802 1.00 90.37 352 ASP D N 1
ATOM 13963 C CA . ASP D 1 370 ? 38.730 34.234 62.547 1.00 95.73 352 ASP D CA 1
ATOM 13964 C C . ASP D 1 370 ? 38.949 34.976 61.236 1.00 98.50 352 ASP D C 1
ATOM 13965 O O . ASP D 1 370 ? 37.984 35.417 60.599 1.00 100.04 352 ASP D O 1
ATOM 13970 N N . GLY D 1 371 ? 40.203 35.136 60.825 1.00 94.70 353 GLY D N 1
ATOM 13971 C CA . GLY D 1 371 ? 40.512 35.812 59.583 1.00 93.57 353 GLY D CA 1
ATOM 13972 C C . GLY D 1 371 ? 41.422 37.004 59.785 1.00 90.76 353 GLY D C 1
ATOM 13973 O O . GLY D 1 371 ? 41.554 37.847 58.894 1.00 93.88 353 GLY D O 1
ATOM 13974 N N . ALA D 1 372 ? 42.045 37.091 60.958 1.00 85.25 354 ALA D N 1
ATOM 13975 C CA . ALA D 1 372 ? 42.911 38.222 61.262 1.00 83.40 354 ALA D CA 1
ATOM 13976 C C . ALA D 1 372 ? 44.146 38.198 60.372 1.00 82.73 354 ALA D C 1
ATOM 13977 O O . ALA D 1 372 ? 44.840 37.180 60.275 1.00 79.88 354 ALA D O 1
ATOM 13979 N N . ASP D 1 373 ? 44.420 39.331 59.722 1.00 84.26 355 ASP D N 1
ATOM 13980 C CA . ASP D 1 373 ? 45.571 39.425 58.831 1.00 83.31 355 ASP D CA 1
ATOM 13981 C C . ASP D 1 373 ? 46.882 39.396 59.605 1.00 83.33 355 ASP D C 1
ATOM 13982 O O . ASP D 1 373 ? 47.844 38.747 59.180 1.00 81.10 355 ASP D O 1
ATOM 13987 N N . CYS D 1 374 ? 46.942 40.095 60.735 1.00 86.80 356 CYS D N 1
ATOM 13988 C CA . CYS D 1 374 ? 48.156 40.188 61.530 1.00 88.89 356 CYS D CA 1
ATOM 13989 C C . CYS D 1 374 ? 47.833 39.970 63.000 1.00 87.87 356 CYS D C 1
ATOM 13990 O O . CYS D 1 374 ? 46.707 40.189 63.455 1.00 85.85 356 CYS D O 1
ATOM 13993 N N . VAL D 1 375 ? 48.844 39.524 63.738 1.00 90.51 357 VAL D N 1
ATOM 13994 C CA . VAL D 1 375 ? 48.766 39.367 65.183 1.00 92.21 357 VAL D CA 1
ATOM 13995 C C . VAL D 1 375 ? 49.843 40.242 65.811 1.00 97.92 357 VAL D C 1
ATOM 13996 O O . VAL D 1 375 ? 50.874 40.521 65.190 1.00 102.31 357 VAL D O 1
ATOM 14000 N N . MET D 1 376 ? 49.610 40.669 67.052 1.00 97.51 358 MET D N 1
ATOM 14001 C CA . MET D 1 376 ? 50.486 41.652 67.675 1.00 99.32 358 MET D CA 1
ATOM 14002 C C . MET D 1 376 ? 50.800 41.250 69.110 1.00 104.03 358 MET D C 1
ATOM 14003 O O . MET D 1 376 ? 49.972 40.654 69.804 1.00 103.61 358 MET D O 1
ATOM 14008 N N . LEU D 1 377 ? 52.009 41.600 69.546 1.00 108.63 359 LEU D N 1
ATOM 14009 C CA . LEU D 1 377 ? 52.467 41.405 70.914 1.00 111.19 359 LEU D CA 1
ATOM 14010 C C . LEU D 1 377 ? 52.798 42.755 71.535 1.00 120.02 359 LEU D C 1
ATOM 14011 O O . LEU D 1 377 ? 53.451 43.591 70.904 1.00 122.46 359 LEU D O 1
ATOM 14016 N N . SER D 1 378 ? 52.351 42.964 72.777 1.00 125.94 360 SER D N 1
ATOM 14017 C CA . SER D 1 378 ? 52.574 44.227 73.461 1.00 133.95 360 SER D CA 1
ATOM 14018 C C . SER D 1 378 ? 53.656 44.012 74.500 1.00 138.13 360 SER D C 1
ATOM 14019 O O . SER D 1 378 ? 54.857 44.109 74.173 1.00 139.38 360 SER D O 1
ATOM 14022 N N . GLY D 1 379 ? 53.312 43.717 75.756 1.00 141.58 361 GLY D N 1
ATOM 14023 C CA . GLY D 1 379 ? 54.311 43.497 76.787 1.00 143.80 361 GLY D CA 1
ATOM 14024 C C . GLY D 1 379 ? 55.168 42.266 76.579 1.00 143.20 361 GLY D C 1
ATOM 14025 O O . GLY D 1 379 ? 56.226 42.151 77.205 1.00 145.81 361 GLY D O 1
ATOM 14026 N N . GLU D 1 380 ? 54.728 41.336 75.727 1.00 135.03 362 GLU D N 1
ATOM 14027 C CA . GLU D 1 380 ? 55.481 40.102 75.517 1.00 128.12 362 GLU D CA 1
ATOM 14028 C C . GLU D 1 380 ? 56.878 40.393 74.983 1.00 126.09 362 GLU D C 1
ATOM 14029 O O . GLU D 1 380 ? 57.870 39.836 75.467 1.00 122.92 362 GLU D O 1
ATOM 14035 N N . THR D 1 381 ? 56.973 41.264 73.981 1.00 128.02 363 THR D N 1
ATOM 14036 C CA . THR D 1 381 ? 58.251 41.609 73.371 1.00 133.25 363 THR D CA 1
ATOM 14037 C C . THR D 1 381 ? 58.887 42.846 73.996 1.00 136.47 363 THR D C 1
ATOM 14038 O O . THR D 1 381 ? 60.116 42.922 74.102 1.00 140.60 363 THR D O 1
ATOM 14042 N N . ALA D 1 382 ? 58.075 43.824 74.404 1.00 133.62 364 ALA D N 1
ATOM 14043 C CA . ALA D 1 382 ? 58.615 45.067 74.948 1.00 137.60 364 ALA D CA 1
ATOM 14044 C C . ALA D 1 382 ? 59.225 44.850 76.329 1.00 135.96 364 ALA D C 1
ATOM 14045 O O . ALA D 1 382 ? 60.423 45.073 76.535 1.00 138.16 364 ALA D O 1
ATOM 14047 N N . LYS D 1 383 ? 58.410 44.416 77.291 1.00 132.05 365 LYS D N 1
ATOM 14048 C CA . LYS D 1 383 ? 58.849 44.236 78.669 1.00 132.08 365 LYS D CA 1
ATOM 14049 C C . LYS D 1 383 ? 59.275 42.807 78.983 1.00 127.47 365 LYS D C 1
ATOM 14050 O O . LYS D 1 383 ? 60.080 42.603 79.897 1.00 127.04 365 LYS D O 1
ATOM 14056 N N . GLY D 1 384 ? 58.770 41.828 78.235 1.00 124.77 366 GLY D N 1
ATOM 14057 C CA . GLY D 1 384 ? 58.964 40.439 78.591 1.00 123.09 366 GLY D CA 1
ATOM 14058 C C . GLY D 1 384 ? 60.413 39.998 78.526 1.00 124.90 366 GLY D C 1
ATOM 14059 O O . GLY D 1 384 ? 61.265 40.611 77.883 1.00 125.89 366 GLY D O 1
ATOM 14060 N N . GLU D 1 385 ? 60.688 38.900 79.232 1.00 126.62 367 GLU D N 1
ATOM 14061 C CA . GLU D 1 385 ? 62.029 38.333 79.289 1.00 133.39 367 GLU D CA 1
ATOM 14062 C C . GLU D 1 385 ? 62.346 37.442 78.093 1.00 136.09 367 GLU D C 1
ATOM 14063 O O . GLU D 1 385 ? 63.526 37.235 77.791 1.00 138.87 367 GLU D O 1
ATOM 14069 N N . TYR D 1 386 ? 61.330 36.896 77.425 1.00 135.80 368 TYR D N 1
ATOM 14070 C CA . TYR D 1 386 ? 61.503 35.896 76.371 1.00 136.92 368 TYR D CA 1
ATOM 14071 C C . TYR D 1 386 ? 60.941 36.353 75.025 1.00 135.66 368 TYR D C 1
ATOM 14072 O O . TYR D 1 386 ? 59.982 35.761 74.518 1.00 133.16 368 TYR D O 1
ATOM 14081 N N . PRO D 1 387 ? 61.504 37.401 74.416 1.00 143.13 369 PRO D N 1
ATOM 14082 C CA . PRO D 1 387 ? 60.938 37.869 73.132 1.00 146.35 369 PRO D CA 1
ATOM 14083 C C . PRO D 1 387 ? 61.064 36.850 72.003 1.00 149.37 369 PRO D C 1
ATOM 14084 O O . PRO D 1 387 ? 60.084 36.579 71.281 1.00 149.18 369 PRO D O 1
ATOM 14088 N N . LEU D 1 388 ? 62.253 36.256 71.851 1.00 152.08 370 LEU D N 1
ATOM 14089 C CA . LEU D 1 388 ? 62.494 35.311 70.764 1.00 152.39 370 LEU D CA 1
ATOM 14090 C C . LEU D 1 388 ? 61.558 34.115 70.855 1.00 151.02 370 LEU D C 1
ATOM 14091 O O . LEU D 1 388 ? 61.010 33.661 69.842 1.00 148.62 370 LEU D O 1
ATOM 14096 N N . GLU D 1 389 ? 61.376 33.585 72.066 1.00 153.51 371 GLU D N 1
ATOM 14097 C CA . GLU D 1 389 ? 60.485 32.449 72.268 1.00 153.09 371 GLU D CA 1
ATOM 14098 C C . GLU D 1 389 ? 59.048 32.807 71.906 1.00 151.07 371 GLU D C 1
ATOM 14099 O O . GLU D 1 389 ? 58.311 31.980 71.347 1.00 149.29 371 GLU D O 1
ATOM 14105 N N . CYS D 1 390 ? 58.634 34.040 72.215 1.00 144.73 372 CYS D N 1
ATOM 14106 C CA . CYS D 1 390 ? 57.303 34.492 71.827 1.00 135.36 372 CYS D CA 1
ATOM 14107 C C . CYS D 1 390 ? 57.148 34.460 70.316 1.00 129.59 372 CYS D C 1
ATOM 14108 O O . CYS D 1 390 ? 56.160 33.929 69.794 1.00 126.67 372 CYS D O 1
ATOM 14111 N N . VAL D 1 391 ? 58.122 35.019 69.592 1.00 127.46 373 VAL D N 1
ATOM 14112 C CA . VAL D 1 391 ? 58.011 35.030 68.134 1.00 124.38 373 VAL D CA 1
ATOM 14113 C C . VAL D 1 391 ? 57.993 33.602 67.589 1.00 118.82 373 VAL D C 1
ATOM 14114 O O . VAL D 1 391 ? 57.235 33.284 66.661 1.00 117.70 373 VAL D O 1
ATOM 14118 N N . LEU D 1 392 ? 58.797 32.712 68.184 1.00 112.53 374 LEU D N 1
ATOM 14119 C CA . LEU D 1 392 ? 58.868 31.328 67.716 1.00 111.34 374 LEU D CA 1
ATOM 14120 C C . LEU D 1 392 ? 57.523 30.625 67.856 1.00 106.18 374 LEU D C 1
ATOM 14121 O O . LEU D 1 392 ? 56.981 30.077 66.881 1.00 105.00 374 LEU D O 1
ATOM 14126 N N . THR D 1 393 ? 56.965 30.632 69.069 1.00 105.44 375 THR D N 1
ATOM 14127 C CA . THR D 1 393 ? 55.691 29.958 69.279 1.00 104.38 375 THR D CA 1
ATOM 14128 C C . THR D 1 393 ? 54.583 30.616 68.463 1.00 107.94 375 THR D C 1
ATOM 14129 O O . THR D 1 393 ? 53.661 29.926 68.000 1.00 107.32 375 THR D O 1
ATOM 14133 N N . MET D 1 394 ? 54.669 31.936 68.246 1.00 110.18 376 MET D N 1
ATOM 14134 C CA . MET D 1 394 ? 53.674 32.613 67.424 1.00 108.47 376 MET D CA 1
ATOM 14135 C C . MET D 1 394 ? 53.703 32.091 65.998 1.00 113.19 376 MET D C 1
ATOM 14136 O O . MET D 1 394 ? 52.656 31.795 65.409 1.00 114.82 376 MET D O 1
ATOM 14141 N N . ALA D 1 395 ? 54.902 31.972 65.425 1.00 116.12 377 ALA D N 1
ATOM 14142 C CA . ALA D 1 395 ? 55.023 31.450 64.069 1.00 119.11 377 ALA D CA 1
ATOM 14143 C C . ALA D 1 395 ? 54.482 30.027 63.974 1.00 118.61 377 ALA D C 1
ATOM 14144 O O . ALA D 1 395 ? 53.750 29.691 63.031 1.00 118.70 377 ALA D O 1
ATOM 14146 N N . LYS D 1 396 ? 54.818 29.178 64.951 1.00 115.56 378 LYS D N 1
ATOM 14147 C CA . LYS D 1 396 ? 54.374 27.784 64.890 1.00 113.69 378 LYS D CA 1
ATOM 14148 C C . LYS D 1 396 ? 52.847 27.678 64.947 1.00 109.87 378 LYS D C 1
ATOM 14149 O O . LYS D 1 396 ? 52.218 27.016 64.101 1.00 110.70 378 LYS D O 1
ATOM 14155 N N . THR D 1 397 ? 52.230 28.320 65.948 1.00 110.60 379 THR D N 1
ATOM 14156 C CA . THR D 1 397 ? 50.777 28.240 66.074 1.00 112.30 379 THR D CA 1
ATOM 14157 C C . THR D 1 397 ? 50.078 28.901 64.891 1.00 110.69 379 THR D C 1
ATOM 14158 O O . THR D 1 397 ? 48.995 28.458 64.478 1.00 110.29 379 THR D O 1
ATOM 14162 N N . CYS D 1 398 ? 50.682 29.952 64.326 1.00 110.13 380 CYS D N 1
ATOM 14163 C CA . CYS D 1 398 ? 50.126 30.573 63.134 1.00 108.49 380 CYS D CA 1
ATOM 14164 C C . CYS D 1 398 ? 50.112 29.597 61.967 1.00 105.99 380 CYS D C 1
ATOM 14165 O O . CYS D 1 398 ? 49.110 29.495 61.253 1.00 104.59 380 CYS D O 1
ATOM 14168 N N . LYS D 1 399 ? 51.206 28.854 61.773 1.00 106.84 381 LYS D N 1
ATOM 14169 C CA . LYS D 1 399 ? 51.231 27.841 60.719 1.00 106.38 381 LYS D CA 1
ATOM 14170 C C . LYS D 1 399 ? 50.117 26.819 60.913 1.00 105.02 381 LYS D C 1
ATOM 14171 O O . LYS D 1 399 ? 49.405 26.462 59.962 1.00 106.33 381 LYS D O 1
ATOM 14177 N N . GLU D 1 400 ? 49.949 26.340 62.149 1.00 100.29 382 GLU D N 1
ATOM 14178 C CA . GLU D 1 400 ? 48.956 25.292 62.388 1.00 96.60 382 GLU D CA 1
ATOM 14179 C C . GLU D 1 400 ? 47.535 25.790 62.122 1.00 96.10 382 GLU D C 1
ATOM 14180 O O . GLU D 1 400 ? 46.769 25.164 61.371 1.00 97.38 382 GLU D O 1
ATOM 14186 N N . ALA D 1 401 ? 47.164 26.921 62.727 1.00 96.29 383 ALA D N 1
ATOM 14187 C CA . ALA D 1 401 ? 45.819 27.446 62.513 1.00 98.08 383 ALA D CA 1
ATOM 14188 C C . ALA D 1 401 ? 45.601 27.857 61.063 1.00 101.25 383 ALA D C 1
ATOM 14189 O O . ALA D 1 401 ? 44.467 27.823 60.571 1.00 100.65 383 ALA D O 1
ATOM 14191 N N . GLU D 1 402 ? 46.670 28.253 60.369 1.00 102.55 384 GLU D N 1
ATOM 14192 C CA . GLU D 1 402 ? 46.584 28.543 58.944 1.00 105.58 384 GLU D CA 1
ATOM 14193 C C . GLU D 1 402 ? 46.208 27.300 58.151 1.00 103.79 384 GLU D C 1
ATOM 14194 O O . GLU D 1 402 ? 45.368 27.360 57.245 1.00 106.39 384 GLU D O 1
ATOM 14200 N N . ALA D 1 403 ? 46.833 26.165 58.471 1.00 103.73 385 ALA D N 1
ATOM 14201 C CA . ALA D 1 403 ? 46.487 24.926 57.780 1.00 103.71 385 ALA D CA 1
ATOM 14202 C C . ALA D 1 403 ? 45.067 24.476 58.097 1.00 99.11 385 ALA D C 1
ATOM 14203 O O . ALA D 1 403 ? 44.402 23.885 57.239 1.00 97.78 385 ALA D O 1
ATOM 14205 N N . ALA D 1 404 ? 44.589 24.740 59.315 1.00 96.25 386 ALA D N 1
ATOM 14206 C CA . ALA D 1 404 ? 43.270 24.255 59.717 1.00 92.22 386 ALA D CA 1
ATOM 14207 C C . ALA D 1 404 ? 42.112 24.871 58.932 1.00 88.42 386 ALA D C 1
ATOM 14208 O O . ALA D 1 404 ? 40.995 24.349 59.015 1.00 86.26 386 ALA D O 1
ATOM 14210 N N . LEU D 1 405 ? 42.341 25.950 58.184 1.00 88.39 387 LEU D N 1
ATOM 14211 C CA . LEU D 1 405 ? 41.249 26.712 57.583 1.00 91.50 387 LEU D CA 1
ATOM 14212 C C . LEU D 1 405 ? 40.452 25.895 56.566 1.00 94.02 387 LEU D C 1
ATOM 14213 O O . LEU D 1 405 ? 40.955 24.946 55.957 1.00 93.61 387 LEU D O 1
ATOM 14218 N N . TRP D 1 406 ? 39.190 26.297 56.381 1.00 96.59 388 TRP D N 1
ATOM 14219 C CA . TRP D 1 406 ? 38.271 25.711 55.400 1.00 101.97 388 TRP D CA 1
ATOM 14220 C C . TRP D 1 406 ? 38.255 26.657 54.201 1.00 112.21 388 TRP D C 1
ATOM 14221 O O . TRP D 1 406 ? 37.437 27.575 54.118 1.00 116.01 388 TRP D O 1
ATOM 14232 N N . HIS D 1 407 ? 39.176 26.421 53.265 1.00 117.01 389 HIS D N 1
ATOM 14233 C CA . HIS D 1 407 ? 39.445 27.400 52.216 1.00 121.59 389 HIS D CA 1
ATOM 14234 C C . HIS D 1 407 ? 38.251 27.596 51.287 1.00 125.39 389 HIS D C 1
ATOM 14235 O O . HIS D 1 407 ? 37.932 28.731 50.913 1.00 125.86 389 HIS D O 1
ATOM 14242 N N . ARG D 1 408 ? 37.571 26.509 50.909 1.00 130.54 390 ARG D N 1
ATOM 14243 C CA . ARG D 1 408 ? 36.539 26.614 49.880 1.00 138.39 390 ARG D CA 1
ATOM 14244 C C . ARG D 1 408 ? 35.366 27.468 50.348 1.00 145.78 390 ARG D C 1
ATOM 14245 O O . ARG D 1 408 ? 34.897 28.346 49.617 1.00 148.26 390 ARG D O 1
ATOM 14253 N N . ASN D 1 409 ? 34.858 27.206 51.555 1.00 150.73 391 ASN D N 1
ATOM 14254 C CA . ASN D 1 409 ? 33.684 27.930 52.037 1.00 153.44 391 ASN D CA 1
ATOM 14255 C C . ASN D 1 409 ? 33.999 29.403 52.276 1.00 155.81 391 ASN D C 1
ATOM 14256 O O . ASN D 1 409 ? 33.199 30.279 51.923 1.00 158.87 391 ASN D O 1
ATOM 14261 N N . LEU D 1 410 ? 35.151 29.696 52.882 1.00 153.67 392 LEU D N 1
ATOM 14262 C CA . LEU D 1 410 ? 35.535 31.088 53.094 1.00 154.25 392 LEU D CA 1
ATOM 14263 C C . LEU D 1 410 ? 35.685 31.816 51.764 1.00 153.63 392 LEU D C 1
ATOM 14264 O O . LEU D 1 410 ? 35.236 32.962 51.614 1.00 154.68 392 LEU D O 1
ATOM 14269 N N . PHE D 1 411 ? 36.307 31.158 50.781 1.00 151.27 393 PHE D N 1
ATOM 14270 C CA . PHE D 1 411 ? 36.430 31.747 49.453 1.00 151.92 393 PHE D CA 1
ATOM 14271 C C . PHE D 1 411 ? 35.063 32.000 48.829 1.00 148.96 393 PHE D C 1
ATOM 14272 O O . PHE D 1 411 ? 34.832 33.063 48.249 1.00 151.85 393 PHE D O 1
ATOM 14280 N N . ASN D 1 412 ? 34.149 31.030 48.927 1.00 139.87 394 ASN D N 1
ATOM 14281 C CA . ASN D 1 412 ? 32.808 31.198 48.368 1.00 132.94 394 ASN D CA 1
ATOM 14282 C C . ASN D 1 412 ? 32.079 32.372 49.018 1.00 124.97 394 ASN D C 1
ATOM 14283 O O . ASN D 1 412 ? 31.391 33.146 48.337 1.00 126.85 394 ASN D O 1
ATOM 14288 N N . ASP D 1 413 ? 32.223 32.522 50.337 1.00 115.97 395 ASP D N 1
ATOM 14289 C CA . ASP D 1 413 ? 31.595 33.646 51.026 1.00 110.08 395 ASP D CA 1
ATOM 14290 C C . ASP D 1 413 ? 32.171 34.966 50.535 1.00 105.04 395 ASP D C 1
ATOM 14291 O O . ASP D 1 413 ? 31.431 35.927 50.279 1.00 104.53 395 ASP D O 1
ATOM 14296 N N . LEU D 1 414 ? 33.498 35.030 50.405 1.00 102.12 396 LEU D N 1
ATOM 14297 C CA . LEU D 1 414 ? 34.142 36.240 49.910 1.00 102.84 396 LEU D CA 1
ATOM 14298 C C . LEU D 1 414 ? 33.750 36.532 48.466 1.00 110.98 396 LEU D C 1
ATOM 14299 O O . LEU D 1 414 ? 33.737 37.694 48.046 1.00 114.14 396 LEU D O 1
ATOM 14304 N N . VAL D 1 415 ? 33.450 35.490 47.688 1.00 114.63 397 VAL D N 1
ATOM 14305 C CA . VAL D 1 415 ? 32.998 35.678 46.313 1.00 119.80 397 VAL D CA 1
ATOM 14306 C C . VAL D 1 415 ? 31.596 36.269 46.288 1.00 126.08 397 VAL D C 1
ATOM 14307 O O . VAL D 1 415 ? 31.308 37.187 45.510 1.00 127.62 397 VAL D O 1
ATOM 14311 N N . ASN D 1 416 ? 30.705 35.769 47.145 1.00 132.31 398 ASN D N 1
ATOM 14312 C CA . ASN D 1 416 ? 29.328 36.241 47.081 1.00 142.88 398 ASN D CA 1
ATOM 14313 C C . ASN D 1 416 ? 29.113 37.554 47.821 1.00 151.70 398 ASN D C 1
ATOM 14314 O O . ASN D 1 416 ? 28.072 38.188 47.625 1.00 153.61 398 ASN D O 1
ATOM 14319 N N . THR D 1 417 ? 30.064 37.980 48.657 1.00 158.86 399 THR D N 1
ATOM 14320 C CA . THR D 1 417 ? 29.912 39.260 49.344 1.00 161.80 399 THR D CA 1
ATOM 14321 C C . THR D 1 417 ? 30.143 40.438 48.399 1.00 165.30 399 THR D C 1
ATOM 14322 O O . THR D 1 417 ? 29.597 41.524 48.619 1.00 167.27 399 THR D O 1
ATOM 14326 N N . THR D 1 418 ? 30.941 40.243 47.345 1.00 164.16 400 THR D N 1
ATOM 14327 C CA . THR D 1 418 ? 31.362 41.313 46.448 1.00 165.27 400 THR D CA 1
ATOM 14328 C C . THR D 1 418 ? 30.288 41.606 45.397 1.00 168.17 400 THR D C 1
ATOM 14329 O O . THR D 1 418 ? 29.605 40.690 44.932 1.00 169.54 400 THR D O 1
ATOM 14333 N N . PRO D 1 419 ? 30.130 42.876 45.016 1.00 169.52 401 PRO D N 1
ATOM 14334 C CA . PRO D 1 419 ? 28.993 43.290 44.180 1.00 171.16 401 PRO D CA 1
ATOM 14335 C C . PRO D 1 419 ? 28.986 42.632 42.806 1.00 172.16 401 PRO D C 1
ATOM 14336 O O . PRO D 1 419 ? 29.963 42.036 42.346 1.00 173.56 401 PRO D O 1
ATOM 14340 N N . THR D 1 420 ? 27.832 42.762 42.141 1.00 170.67 402 THR D N 1
ATOM 14341 C CA . THR D 1 420 ? 27.523 42.088 40.883 1.00 172.36 402 THR D CA 1
ATOM 14342 C C . THR D 1 420 ? 28.460 42.536 39.742 1.00 171.64 402 THR D C 1
ATOM 14343 O O . THR D 1 420 ? 29.422 41.800 39.488 1.00 172.88 402 THR D O 1
ATOM 14347 N N . PRO D 1 421 ? 28.287 43.659 39.021 1.00 170.62 403 PRO D N 1
ATOM 14348 C CA . PRO D 1 421 ? 29.430 44.145 38.233 1.00 166.14 403 PRO D CA 1
ATOM 14349 C C . PRO D 1 421 ? 30.585 44.551 39.136 1.00 153.99 403 PRO D C 1
ATOM 14350 O O . PRO D 1 421 ? 30.412 45.315 40.089 1.00 153.58 403 PRO D O 1
ATOM 14354 N N . LEU D 1 422 ? 31.772 44.041 38.825 1.00 143.41 404 LEU D N 1
ATOM 14355 C CA . LEU D 1 422 ? 32.956 44.300 39.625 1.00 133.42 404 LEU D CA 1
ATOM 14356 C C . LEU D 1 422 ? 34.080 44.805 38.733 1.00 130.33 404 LEU D C 1
ATOM 14357 O O . LEU D 1 422 ? 34.158 44.454 37.552 1.00 132.55 404 LEU D O 1
ATOM 14362 N N . ASP D 1 423 ? 34.940 45.648 39.306 1.00 125.75 405 ASP D N 1
ATOM 14363 C CA . ASP D 1 423 ? 36.095 46.158 38.577 1.00 128.37 405 ASP D CA 1
ATOM 14364 C C . ASP D 1 423 ? 36.959 45.009 38.066 1.00 130.14 405 ASP D C 1
ATOM 14365 O O . ASP D 1 423 ? 37.060 43.952 38.694 1.00 128.43 405 ASP D O 1
ATOM 14370 N N . THR D 1 424 ? 37.572 45.224 36.899 1.00 96.65 406 THR D N 1
ATOM 14371 C CA . THR D 1 424 ? 38.351 44.171 36.251 1.00 99.89 406 THR D CA 1
ATOM 14372 C C . THR D 1 424 ? 39.520 43.700 37.111 1.00 107.11 406 THR D C 1
ATOM 14373 O O . THR D 1 424 ? 39.930 42.538 37.011 1.00 109.51 406 THR D O 1
ATOM 14377 N N . ALA D 1 425 ? 40.064 44.571 37.965 1.00 112.39 407 ALA D N 1
ATOM 14378 C CA . ALA D 1 425 ? 41.184 44.168 38.811 1.00 118.12 407 ALA D CA 1
ATOM 14379 C C . ALA D 1 425 ? 40.756 43.132 39.845 1.00 123.25 407 ALA D C 1
ATOM 14380 O O . ALA D 1 425 ? 41.441 42.120 40.047 1.00 124.72 407 ALA D O 1
ATOM 14382 N N . SER D 1 426 ? 39.625 43.363 40.517 1.00 126.34 408 SER D N 1
ATOM 14383 C CA . SER D 1 426 ? 39.150 42.382 41.488 1.00 128.79 408 SER D CA 1
ATOM 14384 C C . SER D 1 426 ? 38.720 41.086 40.810 1.00 129.43 408 SER D C 1
ATOM 14385 O O . SER D 1 426 ? 38.854 40.009 41.399 1.00 131.22 408 SER D O 1
ATOM 14388 N N . SER D 1 427 ? 38.193 41.167 39.584 1.00 134.07 409 SER D N 1
ATOM 14389 C CA . SER D 1 427 ? 37.876 39.955 38.835 1.00 138.33 409 SER D CA 1
ATOM 14390 C C . SER D 1 427 ? 39.138 39.159 38.521 1.00 133.69 409 SER D C 1
ATOM 14391 O O . SER D 1 427 ? 39.155 37.927 38.642 1.00 135.05 409 SER D O 1
ATOM 14394 N N . ILE D 1 428 ? 40.210 39.848 38.122 1.00 127.77 410 ILE D N 1
ATOM 14395 C CA . ILE D 1 428 ? 41.483 39.170 37.895 1.00 131.87 410 ILE D CA 1
ATOM 14396 C C . ILE D 1 428 ? 41.962 38.508 39.180 1.00 132.73 410 ILE D C 1
ATOM 14397 O O . ILE D 1 428 ? 42.424 37.360 39.171 1.00 136.68 410 ILE D O 1
ATOM 14402 N N . ALA D 1 429 ? 41.845 39.217 40.306 1.00 128.76 411 ALA D N 1
ATOM 14403 C CA . ALA D 1 429 ? 42.305 38.680 41.585 1.00 123.47 411 ALA D CA 1
ATOM 14404 C C . ALA D 1 429 ? 41.518 37.436 41.984 1.00 116.66 411 ALA D C 1
ATOM 14405 O O . ALA D 1 429 ? 42.098 36.428 42.407 1.00 117.13 411 ALA D O 1
ATOM 14407 N N . ILE D 1 430 ? 40.190 37.495 41.870 1.00 110.21 412 ILE D N 1
ATOM 14408 C CA . ILE D 1 430 ? 39.359 36.361 42.262 1.00 102.62 412 ILE D CA 1
ATOM 14409 C C . ILE D 1 430 ? 39.612 35.171 41.341 1.00 107.02 412 ILE D C 1
ATOM 14410 O O . ILE D 1 430 ? 39.658 34.019 41.795 1.00 105.80 412 ILE D O 1
ATOM 14415 N N . ALA D 1 431 ? 39.807 35.424 40.042 1.00 110.43 413 ALA D N 1
ATOM 14416 C CA . ALA D 1 431 ? 40.112 34.335 39.121 1.00 123.90 413 ALA D CA 1
ATOM 14417 C C . ALA D 1 431 ? 41.466 33.710 39.435 1.00 135.80 413 ALA D C 1
ATOM 14418 O O . ALA D 1 431 ? 41.620 32.485 39.374 1.00 136.83 413 ALA D O 1
ATOM 14420 N N . ALA D 1 432 ? 42.457 34.533 39.784 1.00 157.75 414 ALA D N 1
ATOM 14421 C CA . ALA D 1 432 ? 43.766 33.998 40.140 1.00 178.07 414 ALA D CA 1
ATOM 14422 C C . ALA D 1 432 ? 43.692 33.165 41.410 1.00 186.28 414 ALA D C 1
ATOM 14423 O O . ALA D 1 432 ? 44.325 32.108 41.500 1.00 193.68 414 ALA D O 1
ATOM 14425 N N . SER D 1 433 ? 42.918 33.621 42.397 1.00 182.16 415 SER D N 1
ATOM 14426 C CA . SER D 1 433 ? 42.767 32.846 43.624 1.00 182.06 415 SER D CA 1
ATOM 14427 C C . SER D 1 433 ? 42.075 31.516 43.353 1.00 181.66 415 SER D C 1
ATOM 14428 O O . SER D 1 433 ? 42.496 30.473 43.867 1.00 182.53 415 SER D O 1
ATOM 14431 N N . GLU D 1 434 ? 41.024 31.530 42.528 1.00 165.90 416 GLU D N 1
ATOM 14432 C CA . GLU D 1 434 ? 40.331 30.288 42.202 1.00 153.27 416 GLU D CA 1
ATOM 14433 C C . GLU D 1 434 ? 41.247 29.329 41.452 1.00 144.34 416 GLU D C 1
ATOM 14434 O O . GLU D 1 434 ? 41.253 28.122 41.723 1.00 142.97 416 GLU D O 1
ATOM 14440 N N . ALA D 1 435 ? 42.043 29.853 40.517 1.00 143.29 417 ALA D N 1
ATOM 14441 C CA . ALA D 1 435 ? 42.970 29.006 39.775 1.00 145.83 417 ALA D CA 1
ATOM 14442 C C . ALA D 1 435 ? 44.047 28.431 40.686 1.00 155.10 417 ALA D C 1
ATOM 14443 O O . ALA D 1 435 ? 44.400 27.251 40.570 1.00 154.79 417 ALA D O 1
ATOM 14445 N N . ALA D 1 436 ? 44.583 29.248 41.596 1.00 157.79 418 ALA D N 1
ATOM 14446 C CA . ALA D 1 436 ? 45.594 28.760 42.528 1.00 163.00 418 ALA D CA 1
ATOM 14447 C C . ALA D 1 436 ? 45.023 27.687 43.441 1.00 163.71 418 ALA D C 1
ATOM 14448 O O . ALA D 1 436 ? 45.708 26.713 43.774 1.00 171.47 418 ALA D O 1
ATOM 14450 N N . ALA D 1 437 ? 43.768 27.852 43.862 1.00 152.07 419 ALA D N 1
ATOM 14451 C CA . ALA D 1 437 ? 43.139 26.840 44.701 1.00 148.32 419 ALA D CA 1
ATOM 14452 C C . ALA D 1 437 ? 42.923 25.542 43.934 1.00 145.40 419 ALA D C 1
ATOM 14453 O O . ALA D 1 437 ? 43.188 24.454 44.459 1.00 147.85 419 ALA D O 1
ATOM 14455 N N . LYS D 1 438 ? 42.446 25.632 42.689 1.00 134.70 420 LYS D N 1
ATOM 14456 C CA . LYS D 1 438 ? 42.134 24.419 41.939 1.00 127.05 420 LYS D CA 1
ATOM 14457 C C . LYS D 1 438 ? 43.394 23.674 41.515 1.00 121.01 420 LYS D C 1
ATOM 14458 O O . LYS D 1 438 ? 43.462 22.445 41.634 1.00 122.41 420 LYS D O 1
ATOM 14464 N N . SER D 1 439 ? 44.399 24.390 41.015 1.00 115.71 421 SER D N 1
ATOM 14465 C CA . SER D 1 439 ? 45.621 23.741 40.557 1.00 116.56 421 SER D CA 1
ATOM 14466 C C . SER D 1 439 ? 46.593 23.424 41.688 1.00 115.98 421 SER D C 1
ATOM 14467 O O . SER D 1 439 ? 47.641 22.825 41.423 1.00 117.96 421 SER D O 1
ATOM 14470 N N . ARG D 1 440 ? 46.272 23.802 42.928 1.00 110.55 422 ARG D N 1
ATOM 14471 C CA . ARG D 1 440 ? 47.172 23.629 44.070 1.00 108.52 422 ARG D CA 1
ATOM 14472 C C . ARG D 1 440 ? 48.557 24.193 43.761 1.00 104.50 422 ARG D C 1
ATOM 14473 O O . ARG D 1 440 ? 49.578 23.510 43.871 1.00 108.50 422 ARG D O 1
ATOM 14481 N N . ALA D 1 441 ? 48.578 25.460 43.360 1.00 100.62 423 ALA D N 1
ATOM 14482 C CA . ALA D 1 441 ? 49.816 26.108 42.958 1.00 100.84 423 ALA D CA 1
ATOM 14483 C C . ALA D 1 441 ? 50.769 26.245 44.139 1.00 97.57 423 ALA D C 1
ATOM 14484 O O . ALA D 1 441 ? 50.352 26.412 45.288 1.00 97.83 423 ALA D O 1
ATOM 14486 N N . ALA D 1 442 ? 52.068 26.169 43.842 1.00 96.19 424 ALA D N 1
ATOM 14487 C CA . ALA D 1 442 ? 53.073 26.320 44.887 1.00 95.68 424 ALA D CA 1
ATOM 14488 C C . ALA D 1 442 ? 53.138 27.753 45.401 1.00 94.83 424 ALA D C 1
ATOM 14489 O O . ALA D 1 442 ? 53.442 27.974 46.579 1.00 95.53 424 ALA D O 1
ATOM 14491 N N . ALA D 1 443 ? 52.851 28.728 44.543 1.00 94.96 425 ALA D N 1
ATOM 14492 C CA . ALA D 1 443 ? 52.853 30.138 44.911 1.00 96.19 425 ALA D CA 1
ATOM 14493 C C . ALA D 1 443 ? 52.145 30.906 43.804 1.00 99.71 425 ALA D C 1
ATOM 14494 O O . ALA D 1 443 ? 51.853 30.361 42.737 1.00 102.86 425 ALA D O 1
ATOM 14496 N N . VAL D 1 444 ? 51.852 32.174 44.078 1.00 98.94 426 VAL D N 1
ATOM 14497 C CA . VAL D 1 444 ? 51.340 33.100 43.074 1.00 76.95 426 VAL D CA 1
ATOM 14498 C C . VAL D 1 444 ? 52.278 34.298 43.020 1.00 96.62 426 VAL D C 1
ATOM 14499 O O . VAL D 1 444 ? 52.603 34.886 44.058 1.00 96.71 426 VAL D O 1
ATOM 14503 N N . ILE D 1 445 ? 52.742 34.632 41.820 1.00 98.21 427 ILE D N 1
ATOM 14504 C CA . ILE D 1 445 ? 53.652 35.753 41.616 1.00 97.00 427 ILE D CA 1
ATOM 14505 C C . ILE D 1 445 ? 52.844 36.949 41.135 1.00 97.40 427 ILE D C 1
ATOM 14506 O O . ILE D 1 445 ? 52.150 36.873 40.114 1.00 95.50 427 ILE D O 1
ATOM 14511 N N . VAL D 1 446 ? 52.945 38.056 41.863 1.00 101.62 428 VAL D N 1
ATOM 14512 C CA . VAL D 1 446 ? 52.197 39.271 41.573 1.00 102.36 428 VAL D CA 1
ATOM 14513 C C . VAL D 1 446 ? 53.192 40.395 41.341 1.00 110.50 428 VAL D C 1
ATOM 14514 O O . VAL D 1 446 ? 54.083 40.624 42.168 1.00 111.19 428 VAL D O 1
ATOM 14518 N N . ILE D 1 447 ? 53.048 41.085 40.215 1.00 116.97 429 ILE D N 1
ATOM 14519 C CA . ILE D 1 447 ? 53.847 42.263 39.902 1.00 125.01 429 ILE D CA 1
ATOM 14520 C C . ILE D 1 447 ? 52.986 43.507 40.082 1.00 135.55 429 ILE D C 1
ATOM 14521 O O . ILE D 1 447 ? 51.902 43.625 39.496 1.00 127.82 429 ILE D O 1
ATOM 14526 N N . THR D 1 448 ? 53.440 44.403 40.952 1.00 152.56 430 THR D N 1
ATOM 14527 C CA . THR D 1 448 ? 52.663 45.576 41.308 1.00 171.00 430 THR D CA 1
ATOM 14528 C C . THR D 1 448 ? 53.607 46.706 41.687 1.00 174.97 430 THR D C 1
ATOM 14529 O O . THR D 1 448 ? 54.679 46.467 42.248 1.00 179.64 430 THR D O 1
ATOM 14533 N N . THR D 1 449 ? 53.212 47.932 41.351 1.00 174.03 431 THR D N 1
ATOM 14534 C CA . THR D 1 449 ? 53.923 49.134 41.773 1.00 174.45 431 THR D CA 1
ATOM 14535 C C . THR D 1 449 ? 53.320 49.744 43.033 1.00 172.40 431 THR D C 1
ATOM 14536 O O . THR D 1 449 ? 54.041 50.008 43.999 1.00 173.85 431 THR D O 1
ATOM 14540 N N . SER D 1 450 ? 52.004 49.971 43.042 1.00 171.08 432 SER D N 1
ATOM 14541 C CA . SER D 1 450 ? 51.353 50.538 44.217 1.00 168.75 432 SER D CA 1
ATOM 14542 C C . SER D 1 450 ? 51.078 49.479 45.275 1.00 158.96 432 SER D C 1
ATOM 14543 O O . SER D 1 450 ? 51.081 49.788 46.473 1.00 159.61 432 SER D O 1
ATOM 14546 N N . GLY D 1 451 ? 50.837 48.240 44.858 1.00 149.90 433 GLY D N 1
ATOM 14547 C CA . GLY D 1 451 ? 50.562 47.152 45.772 1.00 143.75 433 GLY D CA 1
ATOM 14548 C C . GLY D 1 451 ? 49.117 46.712 45.851 1.00 137.75 433 GLY D C 1
ATOM 14549 O O . GLY D 1 451 ? 48.843 45.683 46.478 1.00 136.75 433 GLY D O 1
ATOM 14550 N N . ARG D 1 452 ? 48.186 47.455 45.245 1.00 134.16 434 ARG D N 1
ATOM 14551 C CA . ARG D 1 452 ? 46.772 47.159 45.459 1.00 129.68 434 ARG D CA 1
ATOM 14552 C C . ARG D 1 452 ? 46.375 45.798 44.895 1.00 126.61 434 ARG D C 1
ATOM 14553 O O . ARG D 1 452 ? 45.594 45.077 45.521 1.00 126.27 434 ARG D O 1
ATOM 14561 N N . SER D 1 453 ? 46.859 45.445 43.701 1.00 126.22 435 SER D N 1
ATOM 14562 C CA . SER D 1 453 ? 46.447 44.180 43.094 1.00 123.78 435 SER D CA 1
ATOM 14563 C C . SER D 1 453 ? 46.783 42.997 43.999 1.00 126.05 435 SER D C 1
ATOM 14564 O O . SER D 1 453 ? 45.957 42.092 44.193 1.00 127.04 435 SER D O 1
ATOM 14567 N N . ALA D 1 454 ? 47.977 43.009 44.596 1.00 125.24 436 ALA D N 1
ATOM 14568 C CA . ALA D 1 454 ? 48.326 41.964 45.550 1.00 122.88 436 ALA D CA 1
ATOM 14569 C C . ALA D 1 454 ? 47.414 42.008 46.768 1.00 119.15 436 ALA D C 1
ATOM 14570 O O . ALA D 1 454 ? 47.105 40.964 47.348 1.00 120.86 436 ALA D O 1
ATOM 14572 N N . HIS D 1 455 ? 46.970 43.203 47.166 1.00 114.38 437 HIS D N 1
ATOM 14573 C CA . HIS D 1 455 ? 46.019 43.313 48.269 1.00 111.42 437 HIS D CA 1
ATOM 14574 C C . HIS D 1 455 ? 44.683 42.668 47.912 1.00 108.87 437 HIS D C 1
ATOM 14575 O O . HIS D 1 455 ? 44.075 41.979 48.741 1.00 109.40 437 HIS D O 1
ATOM 14582 N N . LEU D 1 456 ? 44.201 42.894 46.686 1.00 102.22 438 LEU D N 1
ATOM 14583 C CA . LEU D 1 456 ? 42.971 42.242 46.245 1.00 96.03 438 LEU D CA 1
ATOM 14584 C C . LEU D 1 456 ? 43.129 40.729 46.246 1.00 94.68 438 LEU D C 1
ATOM 14585 O O . LEU D 1 456 ? 42.204 40.001 46.626 1.00 94.96 438 LEU D O 1
ATOM 14590 N N . ILE D 1 457 ? 44.293 40.235 45.821 1.00 93.97 439 ILE D N 1
ATOM 14591 C CA . ILE D 1 457 ? 44.509 38.790 45.834 1.00 93.74 439 ILE D CA 1
ATOM 14592 C C . ILE D 1 457 ? 44.551 38.259 47.264 1.00 98.34 439 ILE D C 1
ATOM 14593 O O . ILE D 1 457 ? 44.004 37.189 47.560 1.00 99.39 439 ILE D O 1
ATOM 14598 N N . SER D 1 458 ? 45.187 39.001 48.173 1.00 100.97 440 SER D N 1
ATOM 14599 C CA . SER D 1 458 ? 45.232 38.599 49.575 1.00 102.15 440 SER D CA 1
ATOM 14600 C C . SER D 1 458 ? 43.853 38.592 50.213 1.00 102.03 440 SER D C 1
ATOM 14601 O O . SER D 1 458 ? 43.605 37.814 51.140 1.00 102.23 440 SER D O 1
ATOM 14604 N N . LYS D 1 459 ? 42.959 39.475 49.760 1.00 104.14 441 LYS D N 1
ATOM 14605 C CA . LYS D 1 459 ? 41.605 39.496 50.305 1.00 103.58 441 LYS D CA 1
ATOM 14606 C C . LYS D 1 459 ? 40.941 38.129 50.199 1.00 98.41 441 LYS D C 1
ATOM 14607 O O . LYS D 1 459 ? 40.253 37.692 51.128 1.00 97.98 441 LYS D O 1
ATOM 14613 N N . TYR D 1 460 ? 41.147 37.433 49.082 1.00 93.22 442 TYR D N 1
ATOM 14614 C CA . TYR D 1 460 ? 40.464 36.172 48.829 1.00 86.57 442 TYR D CA 1
ATOM 14615 C C . TYR D 1 460 ? 41.141 34.977 49.486 1.00 84.92 442 TYR D C 1
ATOM 14616 O O . TYR D 1 460 ? 40.638 33.856 49.349 1.00 85.10 442 TYR D O 1
ATOM 14625 N N . ARG D 1 461 ? 42.265 35.184 50.175 1.00 84.92 443 ARG D N 1
ATOM 14626 C CA . ARG D 1 461 ? 42.871 34.182 51.047 1.00 86.36 443 ARG D CA 1
ATOM 14627 C C . ARG D 1 461 ? 43.287 32.907 50.318 1.00 89.15 443 ARG D C 1
ATOM 14628 O O . ARG D 1 461 ? 42.680 31.851 50.540 1.00 89.54 443 ARG D O 1
ATOM 14636 N N . PRO D 1 462 ? 44.295 32.947 49.450 1.00 89.74 444 PRO D N 1
ATOM 14637 C CA . PRO D 1 462 ? 44.834 31.699 48.902 1.00 90.23 444 PRO D CA 1
ATOM 14638 C C . PRO D 1 462 ? 45.782 31.030 49.885 1.00 90.76 444 PRO D C 1
ATOM 14639 O O . PRO D 1 462 ? 46.404 31.679 50.730 1.00 89.63 444 PRO D O 1
ATOM 14643 N N . ARG D 1 463 ? 45.891 29.704 49.760 1.00 94.29 445 ARG D N 1
ATOM 14644 C CA . ARG D 1 463 ? 46.769 28.947 50.649 1.00 97.88 445 ARG D CA 1
ATOM 14645 C C . ARG D 1 463 ? 48.236 29.180 50.315 1.00 98.75 445 ARG D C 1
ATOM 14646 O O . ARG D 1 463 ? 49.076 29.287 51.217 1.00 99.87 445 ARG D O 1
ATOM 14654 N N . CYS D 1 464 ? 48.565 29.246 49.029 1.00 100.50 446 CYS D N 1
ATOM 14655 C CA . CYS D 1 464 ? 49.944 29.405 48.611 1.00 103.51 446 CYS D CA 1
ATOM 14656 C C . CYS D 1 464 ? 50.417 30.836 48.867 1.00 106.92 446 CYS D C 1
ATOM 14657 O O . CYS D 1 464 ? 49.608 31.764 48.946 1.00 107.94 446 CYS D O 1
ATOM 14660 N N . PRO D 1 465 ? 51.727 31.035 49.016 1.00 108.11 447 PRO D N 1
ATOM 14661 C CA . PRO D 1 465 ? 52.247 32.391 49.225 1.00 107.88 447 PRO D CA 1
ATOM 14662 C C . PRO D 1 465 ? 52.030 33.290 48.019 1.00 106.92 447 PRO D C 1
ATOM 14663 O O . PRO D 1 465 ? 51.910 32.833 46.880 1.00 110.13 447 PRO D O 1
ATOM 14667 N N . ILE D 1 466 ? 51.988 34.590 48.289 1.00 102.47 448 ILE D N 1
ATOM 14668 C CA . ILE D 1 466 ? 51.788 35.613 47.271 1.00 100.99 448 ILE D CA 1
ATOM 14669 C C . ILE D 1 466 ? 53.088 36.400 47.176 1.00 101.75 448 ILE D C 1
ATOM 14670 O O . ILE D 1 466 ? 53.331 37.311 47.973 1.00 102.78 448 ILE D O 1
ATOM 14675 N N . ILE D 1 467 ? 53.927 36.067 46.199 1.00 101.99 449 ILE D N 1
ATOM 14676 C CA . ILE D 1 467 ? 55.237 36.693 46.052 1.00 103.19 449 ILE D CA 1
ATOM 14677 C C . ILE D 1 467 ? 55.041 37.964 45.232 1.00 79.22 449 ILE D C 1
ATOM 14678 O O . ILE D 1 467 ? 54.903 37.917 44.009 1.00 79.71 449 ILE D O 1
ATOM 14683 N N . ALA D 1 468 ? 55.031 39.109 45.908 1.00 78.75 450 ALA D N 1
ATOM 14684 C CA . ALA D 1 468 ? 54.750 40.386 45.262 1.00 78.60 450 ALA D CA 1
ATOM 14685 C C . ALA D 1 468 ? 56.056 41.117 44.977 1.00 80.56 450 ALA D C 1
ATOM 14686 O O . ALA D 1 468 ? 56.768 41.495 45.909 1.00 91.08 450 ALA D O 1
ATOM 14688 N N . VAL D 1 469 ? 56.352 41.334 43.697 1.00 135.69 451 VAL D N 1
ATOM 14689 C CA . VAL D 1 469 ? 57.601 41.953 43.259 1.00 134.20 451 VAL D CA 1
ATOM 14690 C C . VAL D 1 469 ? 57.356 43.433 42.993 1.00 129.73 451 VAL D C 1
ATOM 14691 O O . VAL D 1 469 ? 56.453 43.794 42.226 1.00 130.14 451 VAL D O 1
ATOM 14695 N N . THR D 1 470 ? 58.154 44.294 43.627 1.00 124.26 452 THR D N 1
ATOM 14696 C CA . THR D 1 470 ? 57.975 45.735 43.495 1.00 127.50 452 THR D CA 1
ATOM 14697 C C . THR D 1 470 ? 59.333 46.423 43.562 1.00 135.51 452 THR D C 1
ATOM 14698 O O . THR D 1 470 ? 60.238 45.972 44.267 1.00 137.78 452 THR D O 1
ATOM 14702 N N . ARG D 1 471 ? 59.468 47.520 42.809 1.00 140.11 453 ARG D N 1
ATOM 14703 C CA . ARG D 1 471 ? 60.678 48.332 42.884 1.00 146.57 453 ARG D CA 1
ATOM 14704 C C . ARG D 1 471 ? 60.714 49.227 44.120 1.00 150.74 453 ARG D C 1
ATOM 14705 O O . ARG D 1 471 ? 61.802 49.521 44.628 1.00 155.69 453 ARG D O 1
ATOM 14707 N N . PHE D 1 472 ? 59.560 49.673 44.617 1.00 148.10 454 PHE D N 1
ATOM 14708 C CA . PHE D 1 472 ? 59.513 50.618 45.728 1.00 147.70 454 PHE D CA 1
ATOM 14709 C C . PHE D 1 472 ? 59.557 49.874 47.059 1.00 146.91 454 PHE D C 1
ATOM 14710 O O . PHE D 1 472 ? 58.764 48.957 47.294 1.00 143.79 454 PHE D O 1
ATOM 14718 N N . ALA D 1 473 ? 60.496 50.272 47.922 1.00 152.40 455 ALA D N 1
ATOM 14719 C CA . ALA D 1 473 ? 60.688 49.586 49.196 1.00 154.65 455 ALA D CA 1
ATOM 14720 C C . ALA D 1 473 ? 59.485 49.745 50.121 1.00 156.57 455 ALA D C 1
ATOM 14721 O O . ALA D 1 473 ? 59.064 48.775 50.759 1.00 155.56 455 ALA D O 1
ATOM 14723 N N . GLN D 1 474 ? 58.921 50.955 50.215 1.00 159.86 456 GLN D N 1
ATOM 14724 C CA . GLN D 1 474 ? 57.881 51.209 51.212 1.00 159.77 456 GLN D CA 1
ATOM 14725 C C . GLN D 1 474 ? 56.611 50.416 50.924 1.00 158.41 456 GLN D C 1
ATOM 14726 O O . GLN D 1 474 ? 55.922 49.982 51.855 1.00 158.96 456 GLN D O 1
ATOM 14732 N N . THR D 1 475 ? 56.263 50.242 49.647 1.00 158.80 457 THR D N 1
ATOM 14733 C CA . THR D 1 475 ? 55.106 49.416 49.314 1.00 158.40 457 THR D CA 1
ATOM 14734 C C . THR D 1 475 ? 55.323 47.974 49.757 1.00 162.50 457 THR D C 1
ATOM 14735 O O . THR D 1 475 ? 54.423 47.347 50.332 1.00 161.80 457 THR D O 1
ATOM 14739 N N . ALA D 1 476 ? 56.518 47.435 49.503 1.00 167.95 458 ALA D N 1
ATOM 14740 C CA . ALA D 1 476 ? 56.850 46.097 49.979 1.00 171.19 458 ALA D CA 1
ATOM 14741 C C . ALA D 1 476 ? 56.763 46.022 51.498 1.00 167.95 458 ALA D C 1
ATOM 14742 O O . ALA D 1 476 ? 56.293 45.024 52.056 1.00 170.16 458 ALA D O 1
ATOM 14744 N N . ARG D 1 477 ? 57.220 47.073 52.179 1.00 162.13 459 ARG D N 1
ATOM 14745 C CA . ARG D 1 477 ? 57.152 47.119 53.635 1.00 163.88 459 ARG D CA 1
ATOM 14746 C C . ARG D 1 477 ? 55.708 47.052 54.118 1.00 158.93 459 ARG D C 1
ATOM 14747 O O . ARG D 1 477 ? 55.349 46.187 54.924 1.00 159.37 459 ARG D O 1
ATOM 14755 N N . GLN D 1 478 ? 54.854 47.937 53.602 1.00 147.70 460 GLN D N 1
ATOM 14756 C CA . GLN D 1 478 ? 53.467 47.981 54.051 1.00 136.86 460 GLN D CA 1
ATOM 14757 C C . GLN D 1 478 ? 52.649 46.790 53.570 1.00 129.24 460 GLN D C 1
ATOM 14758 O O . GLN D 1 478 ? 51.536 46.588 54.067 1.00 128.39 460 GLN D O 1
ATOM 14764 N N . CYS D 1 479 ? 53.164 46.000 52.622 1.00 121.83 461 CYS D N 1
ATOM 14765 C CA . CYS D 1 479 ? 52.465 44.781 52.227 1.00 110.59 461 CYS D CA 1
ATOM 14766 C C . CYS D 1 479 ? 52.349 43.768 53.361 1.00 103.47 461 CYS D C 1
ATOM 14767 O O . CYS D 1 479 ? 51.459 42.913 53.315 1.00 100.89 461 CYS D O 1
ATOM 14770 N N . HIS D 1 480 ? 53.224 43.834 54.371 1.00 100.17 462 HIS D N 1
ATOM 14771 C CA . HIS D 1 480 ? 53.169 42.872 55.470 1.00 96.83 462 HIS D CA 1
ATOM 14772 C C . HIS D 1 480 ? 51.882 42.967 56.276 1.00 97.85 462 HIS D C 1
ATOM 14773 O O . HIS D 1 480 ? 51.566 42.036 57.025 1.00 99.01 462 HIS D O 1
ATOM 14780 N N . LEU D 1 481 ? 51.139 44.068 56.157 1.00 100.87 463 LEU D N 1
ATOM 14781 C CA . LEU D 1 481 ? 49.869 44.183 56.863 1.00 104.00 463 LEU D CA 1
ATOM 14782 C C . LEU D 1 481 ? 48.827 43.209 56.327 1.00 106.86 463 LEU D C 1
ATOM 14783 O O . LEU D 1 481 ? 47.834 42.941 57.012 1.00 104.59 463 LEU D O 1
ATOM 14788 N N . TYR D 1 482 ? 49.047 42.651 55.139 1.00 111.98 464 TYR D N 1
ATOM 14789 C CA . TYR D 1 482 ? 48.088 41.779 54.478 1.00 112.65 464 TYR D CA 1
ATOM 14790 C C . TYR D 1 482 ? 48.546 40.332 54.598 1.00 110.94 464 TYR D C 1
ATOM 14791 O O . TYR D 1 482 ? 49.741 40.038 54.501 1.00 110.78 464 TYR D O 1
ATOM 14800 N N . ARG D 1 483 ? 47.590 39.431 54.811 1.00 105.49 465 ARG D N 1
ATOM 14801 C CA . ARG D 1 483 ? 47.921 38.021 54.964 1.00 102.81 465 ARG D CA 1
ATOM 14802 C C . ARG D 1 483 ? 48.423 37.444 53.647 1.00 103.56 465 ARG D C 1
ATOM 14803 O O . ARG D 1 483 ? 47.811 37.649 52.594 1.00 103.72 465 ARG D O 1
ATOM 14811 N N . GLY D 1 484 ? 49.533 36.708 53.710 1.00 104.99 466 GLY D N 1
ATOM 14812 C CA . GLY D 1 484 ? 50.005 35.930 52.586 1.00 107.31 466 GLY D CA 1
ATOM 14813 C C . GLY D 1 484 ? 50.954 36.623 51.633 1.00 109.65 466 GLY D C 1
ATOM 14814 O O . GLY D 1 484 ? 51.494 35.958 50.739 1.00 111.98 466 GLY D O 1
ATOM 14815 N N . ILE D 1 485 ? 51.185 37.923 51.780 1.00 109.99 467 ILE D N 1
ATOM 14816 C CA . ILE D 1 485 ? 52.067 38.645 50.870 1.00 108.93 467 ILE D CA 1
ATOM 14817 C C . ILE D 1 485 ? 53.501 38.542 51.369 1.00 105.99 467 ILE D C 1
ATOM 14818 O O . ILE D 1 485 ? 53.833 39.042 52.449 1.00 106.80 467 ILE D O 1
ATOM 14823 N N . LEU D 1 486 ? 54.350 37.893 50.577 1.00 104.22 468 LEU D N 1
ATOM 14824 C CA . LEU D 1 486 ? 55.787 37.969 50.762 1.00 106.03 468 LEU D CA 1
ATOM 14825 C C . LEU D 1 486 ? 56.306 39.051 49.829 1.00 110.91 468 LEU D C 1
ATOM 14826 O O . LEU D 1 486 ? 56.267 38.869 48.599 1.00 113.97 468 LEU D O 1
ATOM 14831 N N . PRO D 1 487 ? 56.736 40.199 50.347 1.00 110.86 469 PRO D N 1
ATOM 14832 C CA . PRO D 1 487 ? 57.246 41.259 49.475 1.00 111.63 469 PRO D CA 1
ATOM 14833 C C . PRO D 1 487 ? 58.665 40.970 49.014 1.00 115.26 469 PRO D C 1
ATOM 14834 O O . PRO D 1 487 ? 59.505 40.487 49.777 1.00 116.57 469 PRO D O 1
ATOM 14838 N N . VAL D 1 488 ? 58.924 41.281 47.748 1.00 116.02 470 VAL D N 1
ATOM 14839 C CA . VAL D 1 488 ? 60.235 41.127 47.137 1.00 119.31 470 VAL D CA 1
ATOM 14840 C C . VAL D 1 488 ? 60.573 42.442 46.448 1.00 119.98 470 VAL D C 1
ATOM 14841 O O . VAL D 1 488 ? 59.752 42.979 45.692 1.00 116.87 470 VAL D O 1
ATOM 14845 N N . ILE D 1 489 ? 61.742 42.994 46.766 1.00 124.23 471 ILE D N 1
ATOM 14846 C CA . ILE D 1 489 ? 62.187 44.266 46.211 1.00 130.43 471 ILE D CA 1
ATOM 14847 C C . ILE D 1 489 ? 63.180 43.982 45.088 1.00 138.82 471 ILE D C 1
ATOM 14848 O O . ILE D 1 489 ? 64.146 43.225 45.269 1.00 141.88 471 ILE D O 1
ATOM 14853 N N . TYR D 1 490 ? 62.926 44.568 43.918 1.00 143.25 472 TYR D N 1
ATOM 14854 C CA . TYR D 1 490 ? 63.695 44.339 42.698 1.00 149.99 472 TYR D CA 1
ATOM 14855 C C . TYR D 1 490 ? 64.493 45.600 42.393 1.00 160.42 472 TYR D C 1
ATOM 14856 O O . TYR D 1 490 ? 63.921 46.647 42.070 1.00 164.52 472 TYR D O 1
ATOM 14865 N N . GLU D 1 491 ? 65.816 45.492 42.490 1.00 167.67 473 GLU D N 1
ATOM 14866 C CA . GLU D 1 491 ? 66.685 46.656 42.383 1.00 172.51 473 GLU D CA 1
ATOM 14867 C C . GLU D 1 491 ? 67.062 46.992 40.942 1.00 174.47 473 GLU D C 1
ATOM 14868 O O . GLU D 1 491 ? 67.391 48.150 40.653 1.00 176.57 473 GLU D O 1
ATOM 14874 N N . GLN D 1 492 ? 67.055 46.004 40.049 1.00 170.18 474 GLN D N 1
ATOM 14875 C CA . GLN D 1 492 ? 67.436 46.239 38.663 1.00 167.19 474 GLN D CA 1
ATOM 14876 C C . GLN D 1 492 ? 66.580 47.339 38.045 1.00 165.00 474 GLN D C 1
ATOM 14877 O O . GLN D 1 492 ? 65.372 47.429 38.287 1.00 162.22 474 GLN D O 1
ATOM 14883 N N . GLN D 1 493 ? 67.227 48.179 37.242 1.00 166.79 475 GLN D N 1
ATOM 14884 C CA . GLN D 1 493 ? 66.620 49.354 36.643 1.00 165.75 475 GLN D CA 1
ATOM 14885 C C . GLN D 1 493 ? 65.686 49.005 35.488 1.00 168.46 475 GLN D C 1
ATOM 14886 O O . GLN D 1 493 ? 65.781 47.947 34.864 1.00 169.01 475 GLN D O 1
ATOM 14892 N N . ALA D 1 494 ? 64.753 49.927 35.238 1.00 171.08 476 ALA D N 1
ATOM 14893 C CA . ALA D 1 494 ? 63.808 49.930 34.123 1.00 174.14 476 ALA D CA 1
ATOM 14894 C C . ALA D 1 494 ? 64.430 49.551 32.784 1.00 176.03 476 ALA D C 1
ATOM 14895 O O . ALA D 1 494 ? 65.215 50.326 32.230 1.00 180.74 476 ALA D O 1
ATOM 14897 N N . LEU D 1 495 ? 64.094 48.383 32.247 1.00 171.46 477 LEU D N 1
ATOM 14898 C CA . LEU D 1 495 ? 64.575 48.022 30.920 1.00 174.42 477 LEU D CA 1
ATOM 14899 C C . LEU D 1 495 ? 63.689 48.664 29.855 1.00 172.99 477 LEU D C 1
ATOM 14900 O O . LEU D 1 495 ? 62.504 48.923 30.079 1.00 170.76 477 LEU D O 1
ATOM 14905 N N . GLU D 1 496 ? 64.285 48.933 28.689 1.00 169.31 478 GLU D N 1
ATOM 14906 C CA . GLU D 1 496 ? 63.559 49.629 27.630 1.00 163.88 478 GLU D CA 1
ATOM 14907 C C . GLU D 1 496 ? 62.371 48.812 27.137 1.00 156.28 478 GLU D C 1
ATOM 14908 O O . GLU D 1 496 ? 61.279 49.355 26.929 1.00 153.56 478 GLU D O 1
ATOM 14914 N N . ASP D 1 497 ? 62.562 47.511 26.933 1.00 152.69 479 ASP D N 1
ATOM 14915 C CA . ASP D 1 497 ? 61.476 46.650 26.486 1.00 148.46 479 ASP D CA 1
ATOM 14916 C C . ASP D 1 497 ? 60.623 46.235 27.679 1.00 145.21 479 ASP D C 1
ATOM 14917 O O . ASP D 1 497 ? 61.146 45.844 28.727 1.00 146.32 479 ASP D O 1
ATOM 14922 N N . TRP D 1 498 ? 59.302 46.317 27.509 1.00 140.06 480 TRP D N 1
ATOM 14923 C CA . TRP D 1 498 ? 58.384 46.100 28.622 1.00 133.94 480 TRP D CA 1
ATOM 14924 C C . TRP D 1 498 ? 58.293 44.623 28.992 1.00 130.71 480 TRP D C 1
ATOM 14925 O O . TRP D 1 498 ? 58.421 44.255 30.169 1.00 128.67 480 TRP D O 1
ATOM 14936 N N . LEU D 1 499 ? 58.055 43.766 27.995 1.00 130.82 481 LEU D N 1
ATOM 14937 C CA . LEU D 1 499 ? 57.859 42.344 28.261 1.00 129.32 481 LEU D CA 1
ATOM 14938 C C . LEU D 1 499 ? 59.102 41.722 28.882 1.00 130.50 481 LEU D C 1
ATOM 14939 O O . LEU D 1 499 ? 59.001 40.880 29.782 1.00 130.54 481 LEU D O 1
ATOM 14944 N N . LYS D 1 500 ? 60.287 42.128 28.423 1.00 131.05 482 LYS D N 1
ATOM 14945 C CA . LYS D 1 500 ? 61.511 41.599 29.013 1.00 130.91 482 LYS D CA 1
ATOM 14946 C C . LYS D 1 500 ? 61.647 42.019 30.471 1.00 130.09 482 LYS D C 1
ATOM 14947 O O . LYS D 1 500 ? 62.087 41.226 31.309 1.00 131.78 482 LYS D O 1
ATOM 14953 N N . ASP D 1 501 ? 61.248 43.250 30.799 1.00 127.92 483 ASP D N 1
ATOM 14954 C CA . ASP D 1 501 ? 61.330 43.708 32.183 1.00 124.93 483 ASP D CA 1
ATOM 14955 C C . ASP D 1 501 ? 60.364 42.937 33.078 1.00 123.56 483 ASP D C 1
ATOM 14956 O O . ASP D 1 501 ? 60.735 42.503 34.181 1.00 124.32 483 ASP D O 1
ATOM 14961 N N . VAL D 1 502 ? 59.128 42.732 32.612 1.00 121.27 484 VAL D N 1
ATOM 14962 C CA . VAL D 1 502 ? 58.162 41.991 33.419 1.00 117.61 484 VAL D CA 1
ATOM 14963 C C . VAL D 1 502 ? 58.603 40.536 33.584 1.00 116.58 484 VAL D C 1
ATOM 14964 O O . VAL D 1 502 ? 58.474 39.954 34.672 1.00 115.08 484 VAL D O 1
ATOM 14968 N N . ASP D 1 503 ? 59.171 39.940 32.529 1.00 118.69 485 ASP D N 1
ATOM 14969 C CA . ASP D 1 503 ? 59.652 38.566 32.628 1.00 120.84 485 ASP D CA 1
ATOM 14970 C C . ASP D 1 503 ? 60.849 38.459 33.564 1.00 122.22 485 ASP D C 1
ATOM 14971 O O . ASP D 1 503 ? 60.975 37.476 34.300 1.00 125.24 485 ASP D O 1
ATOM 14976 N N . ALA D 1 504 ? 61.743 39.450 33.546 1.00 122.89 486 ALA D N 1
ATOM 14977 C CA . ALA D 1 504 ? 62.874 39.437 34.468 1.00 123.53 486 ALA D CA 1
ATOM 14978 C C . ALA D 1 504 ? 62.405 39.523 35.913 1.00 119.91 486 ALA D C 1
ATOM 14979 O O . ALA D 1 504 ? 62.937 38.831 36.790 1.00 120.34 486 ALA D O 1
ATOM 14981 N N . ARG D 1 505 ? 61.403 40.364 36.181 1.00 115.54 487 ARG D N 1
ATOM 14982 C CA . ARG D 1 505 ? 60.890 40.466 37.546 1.00 111.33 487 ARG D CA 1
ATOM 14983 C C . ARG D 1 505 ? 60.213 39.169 37.986 1.00 110.75 487 ARG D C 1
ATOM 14984 O O . ARG D 1 505 ? 60.398 38.716 39.126 1.00 109.60 487 ARG D O 1
ATOM 14992 N N . VAL D 1 506 ? 59.461 38.531 37.086 1.00 113.74 488 VAL D N 1
ATOM 14993 C CA . VAL D 1 506 ? 58.821 37.263 37.433 1.00 117.32 488 VAL D CA 1
ATOM 14994 C C . VAL D 1 506 ? 59.863 36.164 37.644 1.00 126.30 488 VAL D C 1
ATOM 14995 O O . VAL D 1 506 ? 59.724 35.324 38.541 1.00 127.80 488 VAL D O 1
ATOM 14999 N N . GLN D 1 507 ? 60.919 36.143 36.827 1.00 134.31 489 GLN D N 1
ATOM 15000 C CA . GLN D 1 507 ? 61.972 35.150 37.019 1.00 143.12 489 GLN D CA 1
ATOM 15001 C C . GLN D 1 507 ? 62.747 35.386 38.309 1.00 151.12 489 GLN D C 1
ATOM 15002 O O . GLN D 1 507 ? 63.199 34.424 38.940 1.00 151.29 489 GLN D O 1
ATOM 15008 N N . TYR D 1 508 ? 62.922 36.646 38.718 1.00 159.02 490 TYR D N 1
ATOM 15009 C CA . TYR D 1 508 ? 63.523 36.890 40.025 1.00 163.17 490 TYR D CA 1
ATOM 15010 C C . TYR D 1 508 ? 62.612 36.401 41.142 1.00 160.81 490 TYR D C 1
ATOM 15011 O O . TYR D 1 508 ? 63.092 35.905 42.167 1.00 161.71 490 TYR D O 1
ATOM 15020 N N . GLY D 1 509 ? 61.296 36.558 40.980 1.00 160.88 491 GLY D N 1
ATOM 15021 C CA . GLY D 1 509 ? 60.380 35.957 41.940 1.00 158.74 491 GLY D CA 1
ATOM 15022 C C . GLY D 1 509 ? 60.509 34.445 41.990 1.00 157.40 491 GLY D C 1
ATOM 15023 O O . GLY D 1 509 ? 60.451 33.838 43.064 1.00 160.31 491 GLY D O 1
ATOM 15024 N N . MET D 1 510 ? 60.696 33.820 40.825 1.00 149.22 492 MET D N 1
ATOM 15025 C CA . MET D 1 510 ? 60.950 32.381 40.764 1.00 145.89 492 MET D CA 1
ATOM 15026 C C . MET D 1 510 ? 62.210 32.020 41.544 1.00 145.70 492 MET D C 1
ATOM 15027 O O . MET D 1 510 ? 62.230 31.056 42.322 1.00 144.77 492 MET D O 1
ATOM 15032 N N . ASP D 1 511 ? 63.281 32.786 41.327 1.00 150.45 493 ASP D N 1
ATOM 15033 C CA . ASP D 1 511 ? 64.533 32.541 42.032 1.00 154.93 493 ASP D CA 1
ATOM 15034 C C . ASP D 1 511 ? 64.357 32.711 43.535 1.00 157.29 493 ASP D C 1
ATOM 15035 O O . ASP D 1 511 ? 64.912 31.939 44.319 1.00 158.05 493 ASP D O 1
ATOM 15040 N N . PHE D 1 512 ? 63.600 33.728 43.952 1.00 159.36 494 PHE D N 1
ATOM 15041 C CA . PHE D 1 512 ? 63.304 33.912 45.370 1.00 160.09 494 PHE D CA 1
ATOM 15042 C C . PHE D 1 512 ? 62.569 32.704 45.936 1.00 157.27 494 PHE D C 1
ATOM 15043 O O . PHE D 1 512 ? 62.889 32.228 47.033 1.00 158.18 494 PHE D O 1
ATOM 15051 N N . GLY D 1 513 ? 61.572 32.204 45.204 1.00 156.03 495 GLY D N 1
ATOM 15052 C CA . GLY D 1 513 ? 60.853 31.024 45.656 1.00 152.89 495 GLY D CA 1
ATOM 15053 C C . GLY D 1 513 ? 61.764 29.821 45.806 1.00 151.69 495 GLY D C 1
ATOM 15054 O O . GLY D 1 513 ? 61.636 29.046 46.756 1.00 153.85 495 GLY D O 1
ATOM 15055 N N . LYS D 1 514 ? 62.698 29.651 44.868 1.00 143.56 496 LYS D N 1
ATOM 15056 C CA . LYS D 1 514 ? 63.639 28.538 44.966 1.00 143.14 496 LYS D CA 1
ATOM 15057 C C . LYS D 1 514 ? 64.601 28.729 46.135 1.00 141.33 496 LYS D C 1
ATOM 15058 O O . LYS D 1 514 ? 64.951 27.761 46.820 1.00 143.82 496 LYS D O 1
ATOM 15064 N N . GLU D 1 515 ? 65.040 29.968 46.373 1.00 140.03 497 GLU D N 1
ATOM 15065 C CA . GLU D 1 515 ? 65.940 30.247 47.490 1.00 137.33 497 GLU D CA 1
ATOM 15066 C C . GLU D 1 515 ? 65.268 29.931 48.818 1.00 134.35 497 GLU D C 1
ATOM 15067 O O . GLU D 1 515 ? 65.865 29.299 49.697 1.00 133.88 497 GLU D O 1
ATOM 15073 N N . ARG D 1 516 ? 64.023 30.381 48.987 1.00 133.01 498 ARG D N 1
ATOM 15074 C CA . ARG D 1 516 ? 63.310 30.111 50.229 1.00 134.42 498 ARG D CA 1
ATOM 15075 C C . ARG D 1 516 ? 62.929 28.641 50.355 1.00 138.19 498 ARG D C 1
ATOM 15076 O O . ARG D 1 516 ? 62.769 28.138 51.473 1.00 137.35 498 ARG D O 1
ATOM 15084 N N . GLY D 1 517 ? 62.783 27.942 49.235 1.00 141.55 499 GLY D N 1
ATOM 15085 C CA . GLY D 1 517 ? 62.373 26.556 49.246 1.00 144.02 499 GLY D CA 1
ATOM 15086 C C . GLY D 1 517 ? 60.895 26.328 49.025 1.00 141.66 499 GLY D C 1
ATOM 15087 O O . GLY D 1 517 ? 60.409 25.229 49.314 1.00 143.92 499 GLY D O 1
ATOM 15088 N N . PHE D 1 518 ? 60.166 27.332 48.531 1.00 140.66 500 PHE D N 1
ATOM 15089 C CA . PHE D 1 518 ? 58.733 27.179 48.304 1.00 140.21 500 PHE D CA 1
ATOM 15090 C C . PHE D 1 518 ? 58.434 26.154 47.219 1.00 141.37 500 PHE D C 1
ATOM 15091 O O . PHE D 1 518 ? 57.488 25.369 47.347 1.00 141.06 500 PHE D O 1
ATOM 15099 N N . LEU D 1 519 ? 59.221 26.141 46.145 1.00 144.37 501 LEU D N 1
ATOM 15100 C CA . LEU D 1 519 ? 58.881 25.361 44.967 1.00 145.77 501 LEU D CA 1
ATOM 15101 C C . LEU D 1 519 ? 60.118 24.701 44.377 1.00 146.93 501 LEU D C 1
ATOM 15102 O O . LEU D 1 519 ? 61.258 25.036 44.711 1.00 148.86 501 LEU D O 1
ATOM 15107 N N . LYS D 1 520 ? 59.863 23.745 43.483 1.00 145.55 502 LYS D N 1
ATOM 15108 C CA . LYS D 1 520 ? 60.865 22.980 42.754 1.00 147.73 502 LYS D CA 1
ATOM 15109 C C . LYS D 1 520 ? 60.376 22.827 41.316 1.00 147.58 502 LYS D C 1
ATOM 15110 O O . LYS D 1 520 ? 59.214 23.147 41.032 1.00 143.52 502 LYS D O 1
ATOM 15116 N N . PRO D 1 521 ? 61.212 22.361 40.384 1.00 150.32 503 PRO D N 1
ATOM 15117 C CA . PRO D 1 521 ? 60.743 22.187 39.003 1.00 150.81 503 PRO D CA 1
ATOM 15118 C C . PRO D 1 521 ? 59.540 21.258 38.924 1.00 149.09 503 PRO D C 1
ATOM 15119 O O . PRO D 1 521 ? 59.462 20.249 39.629 1.00 146.53 503 PRO D O 1
ATOM 15123 N N . GLY D 1 522 ? 58.595 21.615 38.053 1.00 149.47 504 GLY D N 1
ATOM 15124 C CA . GLY D 1 522 ? 57.377 20.857 37.866 1.00 148.96 504 GLY D CA 1
ATOM 15125 C C . GLY D 1 522 ? 56.172 21.383 38.618 1.00 144.75 504 GLY D C 1
ATOM 15126 O O . GLY D 1 522 ? 55.056 20.908 38.368 1.00 146.79 504 GLY D O 1
ATOM 15127 N N . ASN D 1 523 ? 56.358 22.362 39.538 1.00 137.13 505 ASN D N 1
ATOM 15128 C CA . ASN D 1 523 ? 55.231 22.914 40.277 1.00 132.05 505 ASN D CA 1
ATOM 15129 C C . ASN D 1 523 ? 54.559 24.030 39.483 1.00 128.09 505 ASN D C 1
ATOM 15130 O O . ASN D 1 523 ? 55.224 24.765 38.748 1.00 130.23 505 ASN D O 1
ATOM 15135 N N . PRO D 1 524 ? 53.242 24.177 39.601 1.00 127.05 506 PRO D N 1
ATOM 15136 C CA . PRO D 1 524 ? 52.560 25.303 38.960 1.00 126.08 506 PRO D CA 1
ATOM 15137 C C . PRO D 1 524 ? 52.485 26.520 39.869 1.00 123.17 506 PRO D C 1
ATOM 15138 O O . PRO D 1 524 ? 52.415 26.417 41.096 1.00 123.98 506 PRO D O 1
ATOM 15142 N N . VAL D 1 525 ? 52.524 27.699 39.241 1.00 119.87 507 VAL D N 1
ATOM 15143 C CA . VAL D 1 525 ? 52.386 28.975 39.930 1.00 115.40 507 VAL D CA 1
ATOM 15144 C C . VAL D 1 525 ? 51.532 29.889 39.061 1.00 114.70 507 VAL D C 1
ATOM 15145 O O . VAL D 1 525 ? 51.391 29.689 37.849 1.00 117.94 507 VAL D O 1
ATOM 15149 N N . VAL D 1 526 ? 50.955 30.903 39.701 1.00 110.29 508 VAL D N 1
ATOM 15150 C CA . VAL D 1 526 ? 50.135 31.898 39.022 1.00 109.96 508 VAL D CA 1
ATOM 15151 C C . VAL D 1 526 ? 50.953 33.171 38.883 1.00 112.76 508 VAL D C 1
ATOM 15152 O O . VAL D 1 526 ? 51.583 33.623 39.848 1.00 114.90 508 VAL D O 1
ATOM 15156 N N . VAL D 1 527 ? 50.952 33.750 37.688 1.00 111.80 509 VAL D N 1
ATOM 15157 C CA . VAL D 1 527 ? 51.621 35.013 37.418 1.00 110.79 509 VAL D CA 1
ATOM 15158 C C . VAL D 1 527 ? 50.560 35.968 36.902 1.00 109.95 509 VAL D C 1
ATOM 15159 O O . VAL D 1 527 ? 49.827 35.636 35.964 1.00 111.34 509 VAL D O 1
ATOM 15163 N N . VAL D 1 528 ? 50.460 37.137 37.523 1.00 109.11 510 VAL D N 1
ATOM 15164 C CA . VAL D 1 528 ? 49.484 38.145 37.130 1.00 111.97 510 VAL D CA 1
ATOM 15165 C C . VAL D 1 528 ? 50.227 39.413 36.735 1.00 124.02 510 VAL D C 1
ATOM 15166 O O . VAL D 1 528 ? 50.976 39.986 37.535 1.00 126.59 510 VAL D O 1
ATOM 15170 N N . THR D 1 529 ? 50.035 39.834 35.487 1.00 129.66 511 THR D N 1
ATOM 15171 C CA . THR D 1 529 ? 50.668 41.031 34.956 1.00 134.70 511 THR D CA 1
ATOM 15172 C C . THR D 1 529 ? 49.618 41.867 34.237 1.00 136.49 511 THR D C 1
ATOM 15173 O O . THR D 1 529 ? 48.432 41.795 34.575 1.00 134.90 511 THR D O 1
ATOM 15177 N N . GLY D 1 530 ? 50.014 42.596 33.201 1.00 140.33 512 GLY D N 1
ATOM 15178 C CA . GLY D 1 530 ? 49.046 43.392 32.474 1.00 140.87 512 GLY D CA 1
ATOM 15179 C C . GLY D 1 530 ? 49.708 44.261 31.424 1.00 143.53 512 GLY D C 1
ATOM 15180 O O . GLY D 1 530 ? 50.845 44.018 31.014 1.00 145.71 512 GLY D O 1
ATOM 15181 N N . TRP D 1 531 ? 48.968 45.284 31.005 1.00 138.17 513 TRP D N 1
ATOM 15182 C CA . TRP D 1 531 ? 49.427 46.279 30.047 1.00 134.61 513 TRP D CA 1
ATOM 15183 C C . TRP D 1 531 ? 49.598 47.620 30.754 1.00 134.63 513 TRP D C 1
ATOM 15184 O O . TRP D 1 531 ? 49.163 47.799 31.897 1.00 135.91 513 TRP D O 1
ATOM 15195 N N . LYS D 1 532 ? 50.263 48.544 30.056 1.00 135.63 514 LYS D N 1
ATOM 15196 C CA . LYS D 1 532 ? 50.612 49.890 30.541 1.00 137.53 514 LYS D CA 1
ATOM 15197 C C . LYS D 1 532 ? 51.782 49.817 31.524 1.00 137.53 514 LYS D C 1
ATOM 15198 O O . LYS D 1 532 ? 51.711 50.308 32.653 1.00 137.22 514 LYS D O 1
ATOM 15200 N N . PHE D 1 537 ? 47.115 49.361 36.489 1.00 126.59 519 PHE D N 1
ATOM 15201 C CA . PHE D 1 537 ? 46.226 48.697 35.549 1.00 127.59 519 PHE D CA 1
ATOM 15202 C C . PHE D 1 537 ? 46.700 47.281 35.211 1.00 132.43 519 PHE D C 1
ATOM 15203 O O . PHE D 1 537 ? 47.478 47.082 34.276 1.00 133.18 519 PHE D O 1
ATOM 15205 N N . THR D 1 538 ? 46.226 46.304 35.980 1.00 136.52 520 THR D N 1
ATOM 15206 C CA . THR D 1 538 ? 46.550 44.896 35.793 1.00 140.69 520 THR D CA 1
ATOM 15207 C C . THR D 1 538 ? 45.369 44.187 35.141 1.00 144.68 520 THR D C 1
ATOM 15208 O O . THR D 1 538 ? 44.216 44.417 35.518 1.00 143.34 520 THR D O 1
ATOM 15212 N N . ASN D 1 539 ? 45.650 43.322 34.161 1.00 150.34 521 ASN D N 1
ATOM 15213 C CA . ASN D 1 539 ? 44.566 42.617 33.483 1.00 150.40 521 ASN D CA 1
ATOM 15214 C C . ASN D 1 539 ? 45.011 41.365 32.742 1.00 149.97 521 ASN D C 1
ATOM 15215 O O . ASN D 1 539 ? 44.308 40.898 31.833 1.00 152.91 521 ASN D O 1
ATOM 15220 N N . THR D 1 540 ? 46.123 40.771 33.155 1.00 145.30 522 THR D N 1
ATOM 15221 C CA . THR D 1 540 ? 46.594 39.533 32.560 1.00 143.01 522 THR D CA 1
ATOM 15222 C C . THR D 1 540 ? 46.847 38.546 33.679 1.00 129.76 522 THR D C 1
ATOM 15223 O O . THR D 1 540 ? 47.502 38.874 34.671 1.00 131.79 522 THR D O 1
ATOM 15227 N N . ILE D 1 541 ? 46.361 37.331 33.502 1.00 116.87 523 ILE D N 1
ATOM 15228 C CA . ILE D 1 541 ? 46.569 36.275 34.477 1.00 117.31 523 ILE D CA 1
ATOM 15229 C C . ILE D 1 541 ? 46.915 35.006 33.718 1.00 118.51 523 ILE D C 1
ATOM 15230 O O . ILE D 1 541 ? 46.223 34.636 32.765 1.00 119.57 523 ILE D O 1
ATOM 15235 N N . ARG D 1 542 ? 47.985 34.342 34.136 1.00 116.43 524 ARG D N 1
ATOM 15236 C CA . ARG D 1 542 ? 48.453 33.149 33.453 1.00 115.10 524 ARG D CA 1
ATOM 15237 C C . ARG D 1 542 ? 48.984 32.142 34.460 1.00 114.64 524 ARG D C 1
ATOM 15238 O O . ARG D 1 542 ? 49.438 32.501 35.549 1.00 111.88 524 ARG D O 1
ATOM 15246 N N . ILE D 1 543 ? 48.873 30.870 34.095 1.00 119.03 525 ILE D N 1
ATOM 15247 C CA . ILE D 1 543 ? 49.433 29.762 34.860 1.00 122.80 525 ILE D CA 1
ATOM 15248 C C . ILE D 1 543 ? 50.719 29.307 34.185 1.00 126.04 525 ILE D C 1
ATOM 15249 O O . ILE D 1 543 ? 50.720 28.977 32.993 1.00 127.93 525 ILE D O 1
ATOM 15254 N N . VAL D 1 544 ? 51.818 29.299 34.938 1.00 126.36 526 VAL D N 1
ATOM 15255 C CA . VAL D 1 544 ? 53.123 28.896 34.424 1.00 129.69 526 VAL D CA 1
ATOM 15256 C C . VAL D 1 544 ? 53.730 27.925 35.426 1.00 131.28 526 VAL D C 1
ATOM 15257 O O . VAL D 1 544 ? 53.607 28.120 36.637 1.00 131.70 526 VAL D O 1
ATOM 15261 N N . ASN D 1 545 ? 54.378 26.875 34.934 1.00 132.87 527 ASN D N 1
ATOM 15262 C CA . ASN D 1 545 ? 55.026 25.951 35.849 1.00 132.43 527 ASN D CA 1
ATOM 15263 C C . ASN D 1 545 ? 56.451 26.423 36.132 1.00 133.99 527 ASN D C 1
ATOM 15264 O O . ASN D 1 545 ? 56.889 27.479 35.668 1.00 135.10 527 ASN D O 1
ATOM 15269 N N . VAL D 1 546 ? 57.183 25.646 36.921 1.00 134.71 528 VAL D N 1
ATOM 15270 C CA . VAL D 1 546 ? 58.524 26.027 37.348 1.00 137.10 528 VAL D CA 1
ATOM 15271 C C . VAL D 1 546 ? 59.531 25.581 36.298 1.00 140.47 528 VAL D C 1
ATOM 15272 O O . VAL D 1 546 ? 59.483 24.441 35.818 1.00 143.97 528 VAL D O 1
ATOM 15276 N N . GLU D 1 547 ? 60.445 26.479 35.946 1.00 139.94 529 GLU D N 1
ATOM 15277 C CA . GLU D 1 547 ? 61.500 26.184 34.987 1.00 142.44 529 GLU D CA 1
ATOM 15278 C C . GLU D 1 547 ? 62.463 25.142 35.551 1.00 139.65 529 GLU D C 1
ATOM 15279 O O . GLU D 1 547 ? 63.057 24.358 34.812 1.00 140.64 529 GLU D O 1
#

Organism: Aedes aegypti (NCBI:txid7159)

Foldseek 3Di:
DPDPVVLVVPDDPPDDFDPDFFFAEEEEAAPQCLALVSVLLLVVLGHQEYAYEALDDDLVVVVSSLVSNVVSQQVNCPPPHNKDFHAYEQEANWDFKWKAACCPFAWEAAFDKAKEFCDPVCRHNDHNRYIYMPDNVVVVKDDCFFKKAKALRQWIWTFHDGDPTIRIIGTHGIGTDHGTTGIAGAPIDDPDQQADPRNLVSLCSCLVVVHQEYEREPDQALVNLVVSCVSNNDSCNLRFYEYEHQHVRCLVPVLSCLVSHLYYEDPLRNNCSRPPVVCSVVSLLVNLVVNLLSLHAYEYEDPLFVVCLEPVDGDPVSLVSLLVNVLSPHRHYYDHCLNHVGPHNSSVSNSSSVSSSSSLRSHDQPVLLVCSVPVDDDVHPLLLVQLNVQLVVCQVLVFLEAEEEAESCVSVSSNLSSPHSHAYEYEYQDSSSLNSNSSGTRYNYTHDVPDADPDNVVRVVVRVVVSVVVCVVVPSDDPPGKYKYWDADDDDHSGGNDIDIDD/DPDPVVLVVPDDPPDDFAPDQFFAEEEEAAPQCLALVSVLLLVVLGHAEYEYEALDDDLVRVLSSVVSNVVSQVVNCPVVNHRAFYAYEYEYSWDWKWKAAEAPPDDQWAKAAAFDKEKEQCPPVCRYHDDNRYIYMDDDQCLVWDDQQWKKAWALLQFIWGFHDGDDRMTMIGGHHIGTGGHTTTMEGQPTQDPDDQADPRNLVSLVSCLVSVGQEYEREPPAQQPCLVVSCVSSPPSCVLHFYEYEDQGDRCLVPVVSNLVSHQYYEDALRNNCNRPPVVCSVVSLLVNLVVCLLVLHAYEYEDPLFVVCLEPLDGDPVSLVSLLVSVQSPHRHYYYHCCNHRGDHNSSVSNSSSVSSSSSLRSHDLPVLLVVSVVSDDDPDDLLLVVLNVQLVVCQVQVFLEEEEEAESLVSVSSNLSSRHSHAYEYEYQDSSSLSNNSSGTRYNYDHDPPAPDPDPVVRLVVRSVVSVVVCVVVVSDDFPGKYKYWYADDPDHPHINDIDIDGHD/DDCDPDPVRLVVPDDPPDDFAPDFFFAAEEEAAPQCLALVSVLLLVVLGHAEYEYEPLDDDLVVVVSSLVSNVVSQQVNCPQVNFRAFHAYEYEYSWDWKWKAADAPPDDQWAWDDFFDWEKADCDPPCNHHNYRHYTYIPDQPPQVWDDQQWKKAKALRQWIWGFHDDDNRITTITTPHITTGGGTITMDTAPIDDPDQQADPVNLVVLVSCLVSVHAEYEGEPDQALVSVVVSCVSSPPSCVRRFYEYEQQGPRCLVPVPRVLVSHQHYEDALSNNCNHPPVVCSVVSLLVNLVVCLLVLHAYEYEDPLFVVCLPPVDGDPVSLVVLLVSVLSPHRYYYDHCCQHVGPHNSSVSNSSSVSSSSSLRSHDLPVLLVVSVPSPPDPDDPLLVQLNVQLVVCVVQVFLEAEAEAEQQVSLSSNLSSRHSHAYEYEYQDSSSLSVNSSGTRYNYGHDPDDDDPDNVVVLVVRVVVSLVVCVSVVSDDFFGWYWYKAADDPDHPGIGDIDIDGHD/DPDPVVLVVPDDPPDDFAPDFFFAEEEEAAPQQQALVSVLLLVVLGHAEYEYEALDDDLVSVLSSLVSNVVSQVVNPPQVPARDFHAYEYEYSWDWKWWAAAPDDDDRFDWDDAFDKEKEFQDPVPHDHDHGHYIYMDDQPPPVWDDAFWKKAWALLPAIWTFHADDDGMTITHGPGDTGHHGTITIDTAPTDDPDQQADPVNLVVLVSCLVSPHQEYEREPDQALVNVVVSCVSCPPSCVLRFYEYEHQGVRCLVPVVRVLLNHQHYEDALRNNCSRPPVVCSVVSLLVRLVVCLLVLHAYEYEDPLFVVCLPPVDGDPVSLVSLLVSVLSPHRHYYYDCCNHVGPHNSSVSNSSSVSSSSSLRSHPLPVLLVVSVVSDDDDDDLLLVLLNVQLVVCQVQVFLEAEEEDASQVSVSSNLSSPHSHAYEYEYQDSSSQNVNSSGTRYNYGHDPDDDDPDDVVVLVVRVVVSLVVCVSVVSDDFPGKYKYWAPPVPTRDIDIDTRD

GO terms:
  GO:0004743 pyruvate kinase activity (F, IDA)

Sequence (2029 aa):
SVSHLEHMCSLDIDSQTAFVRLSGIICTIGPASVAPEMLEKMMATGMNIARLNFSHGSHEYHANTIKNIREAVDNYSKKQGKPFPLAIALDTKGPEIRTGLITGEVELKKGEQIQLTTDKDHLEKGSKDKIFVDYVNIVKVVKKGDRVFVDDGLISLVVDSISGDTLTCTVENGGLLGSRKGVNLPGVPVDLPAVSEKDKSDLQFGVEQGVDVIFASFIRNAAALKEIRTILGEKGKNIKIISKIENQQGMQNLDAIIAASDGIMVARGDLGIEIPAEKVFLAQKSMIARCNRAGKPVICATQMLESMIKKPRPTRAEISDVANAIIDGADCVMLSGETAKGEYPLECVLTMAKTCKEAEAALWHRNLFNDLVNTTPTPLDTASSIAIAASEAAAKSRAAAVIVITTSGRSAHLISKYRPRCPIIAVTRFAQTARQCHLYRGILPVIYEQQALEDWLKDVDARVQYGMDFGKERGFLKPGNPVVVVTGWKQGSGFTNTIRIVNSVSHLEHMCSLDIDSQTAFVRLSGIICTIGPASVAPEMLEKMMATGMNIARLNFSHGSHEYHANTIKNIREAVDNYSKKQGKPFPLAIALDTKGPEIRTGLIEGSGTGEVELKKGEQIQLTTDKDHLEKGSKDKIFVDYVNIVKVVKKGDRVFVDDGLISLVVDSISGDTLTCTVENGGLLGSRKGVNLPGVPVDLPAVSEKDKSDLQFGVEQGVDVIFASFIRNAAALKEIRTILGEKGKNIKIISKIENQQGMQNLDAIIAASDGIMVARGDLGIEIPAEKVFLAQKSMIARCNRAGKPVICATQMLESMIKKPRPTRAEISDVANAIIDGADCVMLSGETAKGEYPLECVLTMAKTCKEAEAALWHRNLFNDLVNTTPTPLDTASSIAIAASEAAAKSRAAAVIVITTSGRSAHLISKYRPRCPIIAVTRFAQTARQCHLYRGILPVIYEQQALEDWLKDVDARVQYGMDFGKERGFLKPGNPVVVVTGWKQGSGFTNTIRIVNVENPESVSHLEHMCSLDIDSQTAFVRLSGIICTIGPASVAPEMLEKMMATGMNIARLNFSHGSHEYHANTIKNIREAVDNYSKKQGKPFPLAIALDTKGPEIRTGLIEGSGTGEVELKKGEQIQLTTDKDHLEKGSKDKIFVDYVNIVKVVKKGDRVFVDDGLISLVVDSISGDTLTCTVENGGLLGSRKGVNLPGVPVDLPAVSEKDKSDLQFGVEQGVDVIFASFIRNAAALKEIRTILGEKGKNIKIISKIENQQGMQNLDAIIAASDGIMVARGDLGIEIPAEKVFLAQKSMIARCNRAGKPVICATQMLESMIKKPRPTRAEISDVANAIIDGADCVMLSGETAKGEYPLECVLTMAKTCKEAEAALWHRNLFNDLVNTTPTPLDTASSIAIAASEAAAKSRAAAVIVITTSGRSAHLISKYRPRCPIIAVTRFAQTARQCHLYRGILPVIYEQQALEDWLKDVDARVQYGMDFGKERGFLKPGNPVVVVTGWKQGSGFTNTIRIVNVESVSHLEHMCSLDIDSQTAFVRLSGIICTIGPASVAPEMLEKMMATGMNIARLNFSHGSHEYHANTIKNIREAVDNYSKKQGKPFPLAIALDTKGPEIRTGLIEGSGTGEVELKKGEQIQLTTDKDHLEKGSKDKIFVDYVNIVKVVKKGDRVFVDDGLISLVVDSISGDTLTCTVENGGLLGSRKGVNLPGVPVDLPAVSEKDKSDLQFGVEQGVDVIFASFIRNAAALKEIRTILGEKGKNIKIISKIENQQGMQNLDAIIAASDGIMVARGDLGIEIPAEKVFLAQKSMIARCNRAGKPVICATQMLESMIKKPRPTRAEISDVANAIIDGADCVMLSGETAKGEYPLECVLTMAKTCKEAEAALWHRNLFNDLVNTTPTPLDTASSIAIAASEAAAKSRAAAVIVITTSGRSAHLISKYRPRCPIIAVTRFAQTARQCHLYRGILPVIYEQQALEDWLKDVDARVQYGMDFGKERGFLKPGNPVVVVTGWKFTNTIRIVNVE

Nearest PDB structures (foldseek):
  6du6-assembly1_B  TM=1.002E+00  e=0.000E+00  Aedes aegypti
  6du6-assembly1_D  TM=9.901E-01  e=5.332E-94  Aedes aegypti
  6wp4-assembly1_B-2  TM=9.555E-01  e=2.735E-77  Homo sapiens
  3n25-assembly1_A  TM=9.627E-01  e=5.050E-77  Oryctolagus cuniculus
  3srf-assembly2_H  TM=9.628E-01  e=3.180E-76  Homo sapiens

Secondary structure (DSSP, 8-state):
--SHHHHHHT--SSSPPPS---SEEEEE--TTT-SHHHHHHHHHHT--EEE--TTSS-HHHHHHHHHHHHHHHHHHT-SSSS----EEE-----S---B------EE--TT-EEEEE--GGGSS---SSEEEBS-SGGGTS--SS-EEEETTTTEEEEE----SS--EEEESS--EE-SS-----SSPPP-S-SS-HHHHHHHHHHHHHT-SEEEESS--SSHHHHHHHHHHTTTTTTSEEEEEE-SHHHHHTHHHHHHH-SEEEE-HHHHHHHS-GGGHHHHHHHHHHHHHHHT--EEE-SSSSGGGGTSSS--HHHHHHHHHHHHHT-SEEEESHHHHT-S-HHHHHHHHHHHHHHHHHT--HHHHHHHHHHSS-SS--SHHHHHHHHHHHHHHHT-SEEEEE-SSSHHHHHHHHT--SS-EEEEES-HHHHHHGGGSTTEEEEE--S---SSHHHHHHHHHHHHHHHHHHHTS--TT--EEEEEESSSSSS-EEEEEEE-/--SHHHHHHT--SSSPPPS---SEEEEE--TTT-SHHHHHHHHHHT--EEEEETTSS-HHHHHHHHHHHHHHHHHHTTSSSS----EEEEE---S-EE--PBPSSS-SSEE--TT-EEEE---TT-SS-B-SSEE---SS-GGGT--SS-EEEETTTTEEEEEEEE-SS-EEEEEEE--EE-SS-EEE-SSSPP---SS-HHHHHHHHHHHHHT-SEEEES---SSTHHHHHHHHHHHHHTTSEEEEEE-SHHHHHTHHHHHHHSSEEEEEHHHHHHHS-GGGHHHHHHHHHHHHHHHT--EEEESSSSGGGGTSSS--HHHHHHHHHHHHHT-SEEEESHHHHT-S-HHHHHHHHHHHHHHHHHT--HHHHHHHHHHH--SS--HHHHHHHHHHHHHHHHT-S-EEEE-SSSHHHHHHHHT--SS-EEEEES-HHHHHHGGGSTTEEEEE------SSHHHHHHHHHHHHHHHHHHHTS--TT-EEEEEE-SSSSSS---EEEEEE--/--S-SSHHHHHHT--SSSPPPS---SEEEEE--TTT-SHHHHHHHHHHT--EEEEETTSS-HHHHHHHHHHHHHHHHHH--STT-PPP-EEEEE---S--B--PBPSSSSSSEE--TT---EEE----TTTSB-SSEEE---S--TTT--SS-EEEETTTTEEEEEEEE-SS-EEEEEEE--EE-SS-BEE-SSSPP---SS-HHHHHHHHHHHHHT-SEEEESS--SHHHHHHHHHHHHHHHTTSEEEEE--SHHHHHTHHHHHHHSSEEEE-HHHHHHHS-GGGHHHHHHHHHHHHHHHT--EEE-SSSSGGGGTSSS--HHHHHHHHHHHHHT-SEEEESTTTTT-S-HHHHHHHHHHHHHHHHHT--HHHHHHHHHHT--SPPPHHHHHHHHHHHHHHHHT-SEEEEE-SSSHHHHHHHHT--SS-EEEEES-HHHHHHGGGSTTEEEEE--SPPPSSHHHHHHHHHHHHHHHHHHHTS--TT--EEEEEESSSSSS-EEEEEEE---/--SHHHHHHT--SSSPPPS---SEEEEE--TTT-SHHHHHHHHHHT--EEEEETTSS-HHHHHHHHHHHHHHHHHH--STT-----EEEEE---S--B-------SSSS----TT-EEEEE--TT--TT-SSSEEE-S-STTTTT--SS-EEEETTTTEEEEEEEE-SSEEEEEEEE-----SS-B---SSSPP---SS-HHHHHHHHHHHHHT-SEEEESS--SSHHHHHHHHHHHHHHTTSEEEEEE-SHHHHHTHHHHHHHSSEEEEEHHHHHHHS-GGGHHHHHHHHHHHHHHHT--EEEESSSSGGGGTSSS--HHHHHHHHHHHHHT-SEEEESHHHHT-S-HHHHHHHHHHHHHHHHHT--HHHHHHHHHHHS-SS--HHHHHHHHHHHHHHHHT-SEEEEE-SSSHHHHHHHHT--SS-EEEEES-HHHHHHGGGSTTEEEEE--S---SSHHHHHHHHHHHHHHHHHHHTS--TT-EEEEEE------EEEEEE--

B-factor: mean 121.16, std 50.93, range [31.43, 415.66]

CATH classification: 3.40.1380.20 (+1 more: 3.20.20.60)

InterPro domains:
  IPR001697 Pyruvate kinase [PR01050] (104-120)
  IPR001697 Pyruvate kinase [PR01050] (235-249)
  IPR001697 Pyruvate kinase [PR01050] (265-291)
  IPR001697 Pyruvate kinase [PR01050] (292-316)
  IPR001697 Pyruvate kinase [PR01050] (317-341)
  IPR001697 Pyruvate kinase [PR01050] (342-360)
  IPR001697 Pyruvate kinase [PR01050] (361-377)
  IPR001697 Pyruvate kinase [PTHR11817] (23-510)
  IPR001697 Pyruvate kinase [TIGR01064] (43-528)
  IPR001697 Pyruvate kinase [cd00288] (41-528)
  IPR011037 Pyruvate kinase-like, insert domain superfamily [SSF50800] (115-216)
  IPR015793 Pyruvate kinase, barrel [PF00224] (42-373)
  IPR015795 Pyruvate kinase, C-terminal [PF02887] (409-526)
  IPR015806 Pyruvate kinase, insert domain superfamily [G3DSA:2.40.33.10] (115-217)
  IPR015813 Pyruvate/Phosphoenolpyruvate kinase-like domain superfamily [SSF51621] (25-391)
  IPR018209 Pyruvate kinase, active site [PS00110] (263-275)
  IPR036918 Pyruvate kinase, C-terminal domain superfamily [G3DSA:3.40.1380.20] (384-521)
  IPR036918 Pyruvate kinase, C-terminal domain superfamily [SSF52935] (398-528)
  IPR040442 Pyruvate kinase-like domain superfamily [G3DSA:3.20.20.60] (41-383)